Protein 6WHG (pdb70)

Foldseek 3Di:
DPDADDQVLLVQLLVLVLVLLCVQQVDLPHCDVVSLVSLLPSSDADPVDPPRSLNRVLCSLVSLLVSLVVLVVVCVVPVVCNSSSVSSSLVSLLSSLVVLQVVVVVPLCSSQFRNAQAFDWHCPDVDIDDRDGNLRSCLVVVSLSNLPHPSNVVSLVCQQQVQWAQDPVDRRTTHGDALLPLDPVSCLGNPNVLVVVLLVLVVLLVLLVCPLVVDDDLAQDDCDLSNVLNLVVLVVVLVVLVVCCVVVPPVCPDPLSVLSNVLSVLLVVLVVLSVCLVVHVPNSVSPVVSSVSSVVNNVSSVVNNLVSCCVPLVSVLVVLLVVLLVVLCVVLVVVLVVLLVVLLVVVQCLCCVVPDNDCNVVSNVQSVCLLVVPHDCPSVPPGDPVRSVVSVVVSSCCRVVNRVVVSVVSSVVSNVVCVVVSVSSSSSVSSVSSVVSNVDVSNVVVCCVSCPVVSVVVVVVSNVLSVQQVVQVVPVHDSPFADDCDDVDLQGHCPSPVVSVVSSVVSCVVVVCVCVVPVVNDD/DPDADDQVLLVQLLVLVLVLLCVQQVDLPHCDVVSLVSLLPSSDADPVDPPRSLNRVLCSLVSLLVSLVVLVVVCVVPVVCNSSSVSSSLVSLLSSLVVLQVVVVVPLCSSQFRNAQAFDWHCPDVDIDDRDGNLRSCLVVQSLSNLPHPSNVVSLVCQQQVQWAQDPVDRRTTHGDALLPLDPVSCLGNPNVLVVVLLVLVVLLVLLVCPLVVDDDLAQDPCDLSNVLNLVVLVVVLVVLVVCCVVVPPVCPDPLSVLSNVLSVLLVVLVVLSVCLVVHVPNSVSPVVSSVSSVVNNVSSVVNNLVSCCVPLVSVLVVLLVVLLVVLCVVLVVVLVVLLVVLLVVVQCLCCVVPDNDCNVVSNVQSVCLLVVPHDCPSVPPGDPVRSVVSVVVSSCCRVVNRVVVSVVSSVVSNVVCVVVSVSSSSSVSSVSSVVSNVDVSNVVVCCVSCPVVSVVVVVVSNVLSVQQVVQVVPVHDSPFADDCDDVDLQGHCPSPVVSVVSSVVSCVVVVCVCVVPVVNDD/DPDADDQVLLVQLLVLVLVLLCVQQVDLPHCDVVSLVSLLPSSDADPVDPPRSLNRVLCSLVSLLVSLVVLVVVCVVPVVCNSSSVSSSLVSLLSSLVVLQVVVVVPLCSSQFRNAQAFDWHCPDVDIDDRDGNLRSCLVVVSLSNLPHPSNVVSLVCQQQVQWAQDPVDRRTTHGDALLPLDPVSCLGNPNVLVVVLLVLVVLLVLLVCPLVVDDDLAQDPCDLSNVLNLVVLVVVLVVLVVCCVVVPPVCPDPLSVLSNVLSVLLVVLVVLSVCLVVHVPNSVSPVVSSVSSVVNNVSSVVNNLVSCCVPLVSVLVVLLVVLLVVLCVVLVVVLVVLLVVLLVVVQCLCCVVPDNDCNVVSNVQSVCLLVVPHDCPSVPPGDPVRSVVSVVVSSCCRVVNRVVVSVVSSVVSNVVCVVVSVSSSSSVSSVSSVVSNVDVSNVVVCCVSCPVVSVVVVVVSNVLSVQQVVQVVPVHDSPFADDCDDVDLQGHCPSPVVSVVSSVVSCVVVVCVCVVPVVNDD/DPDADDQVLLVQLLVLVLVLLCVQQVDLPHCDVVSLVSLLPSSDADPVDPPRSLNRVLCSLVSLLVSLVVLVVVCVVPVVCNSSSVSSSLVSLLSSLVVLQVVVVVPLCSSQFRNAQAFDWHCPDVDIDDRDGNLRSCLVVQSLSNLPHPSNVVSLVCQQQVQWAQDPVDRRTTHGDALLPLDPVSCLGNPNVLVVVLLVLVVLLVLLVCPLVVDDDLAQDPCDLSNVLNLVVLVVVLVVLVVCCVVVPPVCPDPLSVLSNVLSVLLVVLVVLSVCLVVHVPNSVSPVVSSVSSVVNNVSSVVNNLVSCCVPLVSVLVVLLVVLLVVLCVVLVVVLVVLLVVLLVVVQCLCCVVPDNDCNVVSNVQSVCLLVVPHDCPSVPPGDPVRSVVSVVVSSCCRVVNRVVVSVVSSVVSNVVCVVVSVSSSSSVSSVSSVVSNVDVSNVVVCCVSCPVVSVVVVVVSNVLSVQQVVQVVPVHDSPFADDCDDVDLQGHCPSPVVSVVSSVVSCVVVVCVCVVPVVNDD

Organism: Saccharomyces cerevisiae (strain ATCC 204508 / S288c) (NCBI:txid559292)

GO terms:
  GO:1990816 vacuole-mitochondrion membrane contact site (C, IDA)
  GO:0005227 calcium-activated cation channel activity (F, IDA)
  GO:0005244 voltage-gated monoatomic ion channel activity (F, IDA)
  GO:0005262 calcium channel activity (F, IDA)
  GO:0005267 potassium channel activity (F, IDA)
  GO:0005272 sodium channel activity (F, IDA)
  GO:0000324 fungal-type vacuole (C, IDA)
  GO:0000329 fungal-type vacuole membrane (C, IDA)
  GO:0030003 intracellular monoatomic cation homeostasis (P, IDA)
  GO:0000329 fungal-type vacuole membrane (C, HDA)
  GO:0030003 intracellular monoatomic cation homeostasis (P, IMP)
  GO:0097553 calcium ion transmembrane import into cytosol (P, IMP)
  GO:0005774 vacuolar membrane (C, EXP)

Solvent-accessible surface area: 93529 Å² total; per-residue (Å²): 25,200,125,39,9,36,30,16,3,1,1,71,0,0,18,28,0,22,137,16,1,30,123,32,2,69,98,95,145,117,36,44,93,136,3,2,136,75,0,25,74,10,1,1,7,70,114,201,72,150,67,14,29,40,26,0,18,1,0,1,0,1,0,0,0,4,0,0,39,0,0,49,62,11,16,104,42,57,62,53,45,20,145,28,26,88,27,24,21,85,12,0,14,75,0,0,58,62,0,0,56,77,2,32,114,138,70,10,64,18,0,0,20,16,0,0,0,27,19,2,49,1,8,21,52,64,128,79,46,127,57,49,0,0,0,21,3,0,8,105,50,89,1,43,32,0,1,10,0,24,0,0,36,43,0,12,56,4,1,44,59,2,14,2,58,53,28,79,167,59,69,22,32,0,91,62,38,128,18,18,135,139,84,95,100,37,48,147,5,6,32,4,53,8,72,48,73,18,36,58,3,88,52,0,12,27,16,0,34,106,4,0,50,25,5,116,29,116,165,45,50,110,73,97,118,69,10,37,19,0,11,54,12,2,46,38,46,13,106,70,16,72,74,90,58,191,195,94,46,200,82,14,102,49,134,44,17,82,34,7,25,53,0,4,89,32,0,24,121,0,61,27,45,0,47,74,2,63,106,124,234,56,28,81,76,58,0,57,51,0,1,25,26,0,0,18,0,0,12,49,2,49,14,3,10,12,28,29,28,12,31,95,101,93,11,0,30,0,19,9,1,30,119,52,0,65,125,32,2,88,18,0,43,65,5,3,112,16,21,34,81,0,10,18,20,0,0,34,0,2,0,0,0,49,3,145,129,106,41,46,49,65,0,74,34,13,1,68,22,0,4,17,40,52,4,45,48,110,57,0,109,151,26,8,113,62,30,0,26,112,8,0,57,26,0,2,52,50,0,21,2,21,5,28,12,0,0,9,0,0,0,1,1,2,4,34,86,2,40,103,71,6,67,57,37,14,18,2,34,34,0,86,23,5,9,151,41,17,180,119,85,60,23,64,65,20,37,67,82,38,19,52,81,58,65,130,96,13,48,68,81,30,69,121,28,12,94,56,5,104,4,0,90,105,75,223,68,60,10,16,50,7,48,132,52,18,11,35,62,25,62,12,1,24,48,56,57,107,142,2,48,36,59,16,62,67,9,85,139,59,4,153,61,56,23,84,138,98,115,14,2,87,174,25,201,126,40,9,36,30,18,4,1,0,71,0,0,18,28,0,21,139,16,1,29,124,33,2,68,98,94,145,113,36,44,93,137,3,2,137,76,0,25,76,12,1,1,7,69,113,200,72,147,68,12,28,42,27,1,18,2,0,0,0,1,0,0,0,4,0,0,40,0,1,46,62,13,16,104,44,58,60,53,45,19,143,28,26,86,26,25,22,86,10,0,15,78,0,0,57,61,0,0,58,77,3,31,115,138,69,10,63,18,0,0,21,17,0,0,0,26,20,2,49,1,7,21,51,65,126,79,46,130,59,47,0,0,0,21,4,0,8,105,52,88,1,42,33,0,1,10,0,24,0,0,37,46,0,11,56,4,0,43,60,2,12,2,58,51,28,79,166,61,68,22,31,0,92,62,36,127,19,18,134,139,84,98,101,34,49,147,5,7,34,4,53,8,76,49,74,20,36,58,2,91,54,0,13,28,17,0,34,103,3,0,48,25,3,119,29,115,165,46,52,108,75,94,118,67,10,35,20,0,11,53,13,2,46,37,48,12,106,69,17,73,77,89,59,191,197,95,48,199,82,13,104,50,135,45,17,82,34,8,25,51,0,4,86,34,0,26,120,0,61,28,46,0,47,76,2,65,106,124,232,55,27,80,76,58,0,58,51,0,1,25,25,0,0,16,0,0,13,51,1,48,14,3,8,10,28,31,29,12,31,92,99,93,11,0,30,0,19,8,2,30,119,50,0,64,126,30,1,88,18,0,41,66,7,3,112,16,22,34,81,0,10,20,21,0,0,35,0,2,0,0,0,48,4,145,126,108,41,47,49,67,0,71,32,13,1,70,20,0,5,17,41,53,3,44,47,107,58,0,108,149,28,8,114,60,33,0,26,112,8,0,57,27,0,2,49,52,0,22,2,20,5,29,11,0,0,10,0,0,0,1,1,2,4,35,87,2,41,104,72,5,66,55,39,15,18,3,35,35,0,88,23,4,10,153,41,19,182,117,86,59,24,63,63,21,37,65,84,36,18,52,80,57,67,132,96,12,47,68,80,29,70,123,27,12,95,56,5,104,4,0,92,106,75,225,67,61,10,16,50,8,47,132,52,19,12,37,62,27,61,11,2,23,48,59,57,108,141,1,48,36,62,17,62,66,8,86,138,60,4,153,59,56,24,85,139,100,116,17,2,90,176,24,197,126,38,10,35,29,17,3,1,1,71,0,0,18,27,0,22,138,16,1,30,123,32,2,67,99,93,147,114,35,44,92,135,2,2,137,76,0,25,74,10,1,1,7,68,113,202,71,148,67,13,30,43,25,1,18,1,0,1,0,1,0,0,0,3,0,0,40,0,0,48,60,12,15,105,43,58,60,52,46,19,142,28,26,87,26,25,22,85,11,0,14,76,1,0,56,60,0,0,57,76,3,31,115,140,70,10,63,18,0,0,21,17,0,0,0,25,20,3,50,1,7,21,50,62,126,79,47,128,59,46,0,0,0,20,4,0,8,103,51,90,1,41,34,0,1,10,0,25,0,0,36,46,0,11,56,4,0,42,61,2,12,2,57,52,29,79,168,60,69,23,32,0,92,61,36,125,19,18,134,137,83,96,100,35,50,147,6,7,34,4,53,8,75,48,72,18,35,58,2,89,54,0,13,27,16,0,35,106,4,0,50,25,4,116,31,116,166,45,52,109,75,97,118,68,10,37,20,0,12,55,13,2,46,39,45,13,107,70,17,74,75,90,59,192,195,95,46,199,82,13,102,48,132,44,17,82,33,8,25,53,0,3,87,35,0,25,119,0,60,27,46,0,47,74,2,63,106,123,235,57,27,82,77,56,0,55,52,0,0,25,25,0,0,16,0,0,13,52,2,51,15,3,10,11,28,30,29,12,31,94,100,94,11,0,30,0,20,8,1,29,117,51,0,64,125,32,2,86,18,0,42,66,7,2,112,15,21,34,80,1,9,19,20,0,0,34,0,2,0,0,0,51,3,145,125,109,41,47,48,68,0,72,33,13,1,70,20,0,5,17,39,50,4,44,46,106,58,0,106,150,28,7,113,59,32,0,27,112,9,0,58,27,0,2,50,52,0,21,2,20,5,28,11,0,0,10,0,0,0,1,1,2,4,35,87,2,41,103,70,4,66,57,37,15,18,2,32,34,0,88,25,4,10,152,40,18,178,119,86,59,24,64,64,21,36,65,83,37,18,51,80,58,66,130,95,11,48,68,80,29,68,122,27,10,95,56,4,103,4,0,89,107,76,225,69,60,11,16,51,8,47,132,53,18,12,37,62,26,64,12,2,23,48,56,57,109,144,2,49,36,62,17,62,66,9,85,138,59,4,151,60,55,24,83,139,98,115,16,2,89,176,25,199,126,40,10,34,29,16,3,1,1,72,0,0,17,27,0,23,136,15,2,30,122,32,2,68,100,96,144,116,36,44,91,135,4,2,135,76,0,26,73,10,1,1,6,70,114,203,71,147,66,13,30,39,25,1,18,1,0,1,0,1,0,0,0,3,0,0,38,0,1,48,62,12,16,103,44,59,61,52,45,20,143,28,26,88,26,25,20,85,11,0,14,78,0,0,57,61,0,0,57,77,2,32,115,139,70,10,64,18,0,0,20,17,0,0,0,26,20,3,49,1,7,21,51,62,126,79,46,127,58,47,0,0,0,22,3,0,8,104,51,92,2,42,33,0,1,9,0,24,0,0,36,45,0,12,58,4,1,43,60,1,12,2,58,51,29,80,168,58,67,22,32,0,91,62,36,128,19,18,135,138,84,96,102,34,49,145,5,6,32,4,54,8,75,48,74,19,36,57,2,90,54,0,12,27,16,0,35,106,4,0,47,26,4,118,28,114,164,45,52,111,73,96,120,68,10,38,21,0,12,54,12,2,47,39,47,13,108,71,18,74,77,90,59,190,197,93,45,198,83,13,104,49,130,43,16,82,34,8,26,53,0,3,88,35,0,26,119,0,62,28,47,0,47,75,2,64,106,123,230,55,29,81,76,57,0,58,51,0,1,25,24,0,0,16,0,0,12,49,1,49,15,3,10,11,27,29,28,12,32,94,101,93,11,0,30,0,19,9,1,30,118,51,0,66,124,31,2,86,17,0,42,66,6,2,113,15,20,34,81,0,9,18,20,0,0,34,0,2,0,0,0,50,4,146,128,109,41,47,48,67,0,73,34,14,1,69,21,0,4,16,40,52,4,44,45,108,57,0,106,150,27,9,113,62,33,0,27,113,8,0,58,26,0,3,49,51,0,21,2,20,5,28,12,0,0,10,0,0,0,2,1,3,4,35,88,2,41,104,70,4,67,57,38,15,17,3,34,35,0,88,23,5,10,150,40,19,182,120,86,59,23,64,64,20,37,66,83,37,18,51,79,58,67,130,95,13,47,68,80,28,68,122,26,10,94,56,4,104,3,0,90,103,73,224,69,61,11,16,51,8,48,132,52,18,12,36,61,25,62,12,1,23,48,57,57,108,144,2,49,36,58,16,62,67,8,84,139,59,4,154,60,58,22,85,139,100,115,15,2,89,177

Secondary structure (DSSP, 8-state):
--SPPPHHHHHHHHHHHHHHHHHH--S-----HHHHHHHHHTT---TT-SSSHHHHHTTHHHHHHHHHHHHHHHHHH-STTHHHHHHHHHHHHHHHHHHHHHHHHH-HHIIIIIIII--B---SSSSPPP-B-HHHHHHHTT-HHHHTSHHHHHHHHHHHTTSB---SS-TT---B-------SGGGGSHHHHHHHHHHHHHHHHHHHHTTTT---SSS-----HHHHHHHHHHHHHHHHHHHHHHHS-SS---HHHHHHHHHHHHHHHHHHHHHHHH----HHHHHHHHHHHHHTTHHHHHHGGGGGGTTSHHHHHHHHHHHHHHHHHHHHHHHHHHHHHHHHHHHHHHHHHSSS--SHHHHHHHHHHGGGT---TTTTTTT-SSHHHHHHHHHHIIIIIIIHHHHHHHHHHHHHHHHHTHHHHHHHHHHHHHHHTT--HHHHHHHHHHHHHHHHHHHHHHHHHHHHHHHHHHTT--SSS-SS--SS-SS-S----HHHHHHHHHHHHHHHHHHTTSTTS--/--SPPPHHHHHHHHHHHHHHHHHH--S-----HHHHHHHHHTT---TT-SSSHHHHHTTHHHHHHHHHHHHHHHHHH-STTHHHHHHHHHHHHHHHHHHHHHHHHH-HHIIIIIIII--B---SSSSPPP-B-HHHHHHHTT-HHHHTSHHHHHHHHHHHTTSB---SS-TT---B-------SGGGGSHHHHHHHHHHHHHHHHHHHHTTTT---SSS-----HHHHHHHHHHHHHHHHHHHHHHHS-SS---HHHHHHHHHHHHHHHHHHHHHHHH----HHHHHHHHHHHHHTTHHHHHHGGGGGGTTSHHHHHHHHHHHHHHHHHHHHHHHHHHHHHHHHHHHHHHHHHSSS--SHHHHHHHHHHGGGT---TTTTTTT-SSHHHHHHHHHHIIIIIIIHHHHHHHHHHHHHHHHHTHHHHHHHHHHHHHHHTT--HHHHHHHHHHHHHHHHHHHHHHHHHHHHHHHHHHTT--SSS-SS--SS-SS-S----HHHHHHHHHHHHHHHHHHTTSTTS--/--SPPPHHHHHHHHHHHHHHHHHH--S-----HHHHHHHHHTT---TT-SSSHHHHHTTHHHHHHHHHHHHHHHHHH-STTHHHHHHHHHHHHHHHHHHHHHHHHH-HHIIIIIIII--B---SSSSPPP-B-HHHHHHHTT-HHHHTSHHHHHHHHHHHTTSB---SS-TT---B-------SGGGGSHHHHHHHHHHHHHHHHHHHHTTTT---SSS-----HHHHHHHHHHHHHHHHHHHHHHHS-SS---HHHHHHHHHHHHHHHHHHHHHHHH----HHHHHHHHHHHHHTTHHHHHHGGGGGGTTSHHHHHHHHHHHHHHHHHHHHHHHHHHHHHHHHHHHHHHHHHSSS--SHHHHHHHHHHGGGT---TTTTTTT-SSHHHHHHHHHHIIIIIIIHHHHHHHHHHHHHHHHHTHHHHHHHHHHHHHHHTT--HHHHHHHHHHHHHHHHHHHHHHHHHHHHHHHHHHTT--SSS-SS--SS-SS-S----HHHHHHHHHHHHHHHHHHTTSTTS--/--SPPPHHHHHHHHHHHHHHHHHH--S-----HHHHHHHHHTT---TT-SSSHHHHHTTHHHHHHHHHHHHHHHHHH-STTHHHHHHHHHHHHHHHHHHHHHHHHH-HHIIIIIIII--B---SSSSPPP-B-HHHHHHHTT-HHHHTSHHHHHHHHHHHTTSB---SS-TT---B-------SGGGGSHHHHHHHHHHHHHHHHHHHHTTTT---SSS-----HHHHHHHHHHHHHHHHHHHHHHHS-SS---HHHHHHHHHHHHHHHHHHHHHHHH----HHHHHHHHHHHHHTTHHHHHHGGGGGGTTSHHHHHHHHHHHHHHHHHHHHHHHHHHHHHHHHHHHHHHHHHSSS--SHHHHHHHHHHGGGT---TTTTTTT-SSHHHHHHHHHHIIIIIIIHHHHHHHHHHHHHHHHHTHHHHHHHHHHHHHHHTT--HHHHHHHHHHHHHHHHHHHHHHHHHHHHHHHHHHTT--SSS-SS--SS-SS-S----HHHHHHHHHHHHHHHHHHTTSTTS--

B-factor: mean 36.44, std 14.17, range [9.83, 71.7]

Sequence (2092 aa):
GFEAPTPRQILRVTLNLKYLIDKVVPIVYILSPKVVKLAYEACGGNPKDKANKRKYQSVIIFSLLKVCEWYSILATMEVHNAKLYETRNLASQQLCKLLIEREETRDLQFLFMQLLLRRYVINENDEDQEPLNALELATDMHCTTVIGSSGFQRCLKWIWRGWIVQNGLDPTTFIKDDSLAFNPVRLKAPVYQNYLQMIFSFLFLGLYTLVVNGKDSERVQSFDLLESIFYVFNTGFILDELTKLYYIGYAHLSFWNLFNDTTYLIITFAMGFRAMSVTPYSSEDWDKISYRVLSCAAPFVWSRLLLYLESQRFIGIMLVILKHMMKESIVFFFLLFLIMIGFTQGFLGLDSADGKRDITGPILGNLTITVLGLGSFDVFEEFAPPYAAILYYGYYFIVSVILLNILIALYSTAYQKVIDNADDEYMALMSQKTLRYIRKDLSYTVMTIVYSPFLLLISVKETREARRIKYNRMKRLNDDANEYDTPWDLTDGYLDDNRNSGMRATQLKNSRSLKLQRTAEQEGFEAPTPRQILRVTLNLKYLIDKVVPIVYILSPKVVKLAYEACGGNPKDKANKRKYQSVIIFSLLKVCEWYSILATMEVHNAKLYETRNLASQQLCKLLIEREETRDLQFLFMQLLLRRYVINENDEDQEPLNALELATDMHCTTVIGSSGFQRCLKWIWRGWIVQNGLDPTTFIKDDSLAFNPVRLKAPVYQNYLQMIFSFLFLGLYTLVVNGKDSERVQSFDLLESIFYVFNTGFILDELTKLYYIGYAHLSFWNLFNDTTYLIITFAMGFRAMSVTPYSSEDWDKISYRVLSCAAPFVWSRLLLYLESQRFIGIMLVILKHMMKESIVFFFLLFLIMIGFTQGFLGLDSADGKRDITGPILGNLTITVLGLGSFDVFEEFAPPYAAILYYGYYFIVSVILLNILIALYSTAYQKVIDNADDEYMALMSQKTLRYIRKDLSYTVMTIVYSPFLLLISVKETREARRIKYNRMKRLNDDANEYDTPWDLTDGYLDDNRNSGMRATQLKNSRSLKLQRTAEQEGFEAPTPRQILRVTLNLKYLIDKVVPIVYILSPKVVKLAYEACGGNPKDKANKRKYQSVIIFSLLKVCEWYSILATMEVHNAKLYETRNLASQQLCKLLIEREETRDLQFLFMQLLLRRYVINENDEDQEPLNALELATDMHCTTVIGSSGFQRCLKWIWRGWIVQNGLDPTTFIKDDSLAFNPVRLKAPVYQNYLQMIFSFLFLGLYTLVVNGKDSERVQSFDLLESIFYVFNTGFILDELTKLYYIGYAHLSFWNLFNDTTYLIITFAMGFRAMSVTPYSSEDWDKISYRVLSCAAPFVWSRLLLYLESQRFIGIMLVILKHMMKESIVFFFLLFLIMIGFTQGFLGLDSADGKRDITGPILGNLTITVLGLGSFDVFEEFAPPYAAILYYGYYFIVSVILLNILIALYSTAYQKVIDNADDEYMALMSQKTLRYIRKDLSYTVMTIVYSPFLLLISVKETREARRIKYNRMKRLNDDANEYDTPWDLTDGYLDDNRNSGMRATQLKNSRSLKLQRTAEQEGFEAPTPRQILRVTLNLKYLIDKVVPIVYILSPKVVKLAYEACGGNPKDKANKRKYQSVIIFSLLKVCEWYSILATMEVHNAKLYETRNLASQQLCKLLIEREETRDLQFLFMQLLLRRYVINENDEDQEPLNALELATDMHCTTVIGSSGFQRCLKWIWRGWIVQNGLDPTTFIKDDSLAFNPVRLKAPVYQNYLQMIFSFLFLGLYTLVVNGKDSERVQSFDLLESIFYVFNTGFILDELTKLYYIGYAHLSFWNLFNDTTYLIITFAMGFRAMSVTPYSSEDWDKISYRVLSCAAPFVWSRLLLYLESQRFIGIMLVILKHMMKESIVFFFLLFLIMIGFTQGFLGLDSADGKRDITGPILGNLTITVLGLGSFDVFEEFAPPYAAILYYGYYFIVSVILLNILIALYSTAYQKVIDNADDEYMALMSQKTLRYIRKDLSYTVMTIVYSPFLLLISVKETREARRIKYNRMKRLNDDANEYDTPWDLTDGYLDDNRNSGMRATQLKNSRSLKLQRTAEQE

InterPro domains:
  IPR052971 Transient receptor potential calcium channel [PTHR35859] (88-645)
  IPR056336 Calcium channel YVC1-like, C-terminal transmembrane domain [PF23317] (243-539)
  IPR056337 YVC1, N-terminal linker helical domain [PF23190] (35-225)

Nearest PDB structures (foldseek):
  6whg-assembly1_B  TM=1.002E+00  e=7.139E-68  Saccharomyces cerevisiae
  8sr8-assembly1_A  TM=5.168E-01  e=6.517E-10  Salpingoeca rosetta
  8sre-assembly1_A  TM=5.194E-01  e=8.005E-10  Salpingoeca rosetta
  8srg-assembly1_A  TM=5.261E-01  e=1.258E-09  Salpingoeca rosetta
  8t3l-assembly1_B  TM=7.073E-01  e=7.070E-04  Rattus norvegicus

Radius of gyration: 41.32 Å; Cα contacts (8 Å, |Δi|>4): 2844; chains: 4; bounding box: 108×108×86 Å

Structure (mmCIF, N/CA/C/O backbone):
data_6WHG
#
_entry.id   6WHG
#
_cell.length_a   1.00
_cell.length_b   1.00
_cell.length_c   1.00
_cell.angle_alpha   90.00
_cell.angle_beta   90.00
_cell.angle_gamma   90.00
#
_symmetry.space_group_name_H-M   'P 1'
#
loop_
_entity.id
_entity.type
_entity.pdbx_description
1 polymer 'Calcium channel YVC1'
2 non-polymer 'CALCIUM ION'
3 non-polymer '(2R)-1-(butanoyloxy)-3-{[(R)-hydroxy{[(1S,2S,3S,4S,5S,6R)-2,3,4,6-tetrahydroxy-5-(phosphonooxy)cyclohexyl]oxy}phosphoryl]oxy}propan-2-yl hexadecanoate'
#
loop_
_atom_site.group_PDB
_atom_site.id
_atom_site.type_symbol
_atom_site.label_atom_id
_atom_site.label_alt_id
_atom_site.label_comp_id
_atom_site.label_asym_id
_atom_site.label_entity_id
_atom_site.label_seq_id
_atom_site.pdbx_PDB_ins_code
_atom_site.Cartn_x
_atom_site.Cartn_y
_atom_site.Cartn_z
_atom_site.occupancy
_atom_site.B_iso_or_equiv
_atom_site.auth_seq_id
_atom_site.auth_comp_id
_atom_site.auth_asym_id
_atom_site.auth_atom_id
_atom_site.pdbx_PDB_model_num
ATOM 1 N N . GLY A 1 26 ? 106.72400 103.63200 110.58500 1.000 48.47163 26 GLY A N 1
ATOM 2 C CA . GLY A 1 26 ? 107.41000 102.49400 111.16300 1.000 48.47163 26 GLY A CA 1
ATOM 3 C C . GLY A 1 26 ? 106.56400 101.76600 112.18600 1.000 48.47163 26 GLY A C 1
ATOM 4 O O . GLY A 1 26 ? 105.91500 102.38500 113.02700 1.000 48.47163 26 GLY A O 1
ATOM 5 N N . PHE A 1 27 ? 106.55200 100.43900 112.10200 1.000 53.44874 27 PHE A N 1
ATOM 6 C CA . PHE A 1 27 ? 105.78700 99.61600 113.02600 1.000 53.44874 27 PHE A CA 1
ATOM 7 C C . PHE A 1 27 ? 106.57700 98.45700 113.60300 1.000 53.44874 27 PHE A C 1
ATOM 8 O O . PHE A 1 27 ? 106.19200 97.94700 114.65800 1.000 53.44874 27 PHE A O 1
ATOM 16 N N . GLU A 1 28 ? 107.66400 98.03300 112.96800 1.000 51.99300 28 GLU A N 1
ATOM 17 C CA . GLU A 1 28 ? 108.50900 96.96900 113.48200 1.000 51.99300 28 GLU A CA 1
ATOM 18 C C . GLU A 1 28 ? 109.93200 97.50000 113.58100 1.000 51.99300 28 GLU A C 1
ATOM 19 O O . GLU A 1 28 ? 110.36600 98.29100 112.73700 1.000 51.99300 28 GLU A O 1
ATOM 25 N N . ALA A 1 29 ? 110.65600 97.07100 114.60600 1.000 43.84399 29 ALA A N 1
ATOM 26 C CA . ALA A 1 29 ? 111.98400 97.61200 114.85600 1.000 43.84399 29 ALA A CA 1
ATOM 27 C C . ALA A 1 29 ? 113.03100 96.76400 114.14800 1.000 43.84399 29 ALA A C 1
ATOM 28 O O . ALA A 1 29 ? 112.86400 95.54700 114.03800 1.000 43.84399 29 ALA A O 1
ATOM 30 N N . PRO A 1 30 ? 114.09400 97.36500 113.61700 1.000 43.59921 30 PRO A N 1
ATOM 31 C CA . PRO A 1 30 ? 115.18900 96.56700 113.06000 1.000 43.59921 30 PRO A CA 1
ATOM 32 C C . PRO A 1 30 ? 115.94900 95.81800 114.14600 1.000 43.59921 30 PRO A C 1
ATOM 33 O O . PRO A 1 30 ? 115.79100 96.04900 115.34700 1.000 43.59921 30 PRO A O 1
ATOM 37 N N . THR A 1 31 ? 116.81200 94.92100 113.70200 1.000 42.71515 31 THR A N 1
ATOM 38 C CA . THR A 1 31 ? 117.53500 94.07400 114.62900 1.000 42.71515 31 THR A CA 1
ATOM 39 C C . THR A 1 31 ? 118.70800 94.89100 115.18200 1.000 42.71515 31 THR A C 1
ATOM 40 O O . THR A 1 31 ? 119.03100 95.94500 114.62700 1.000 42.71515 31 THR A O 1
ATOM 44 N N . PRO A 1 32 ? 119.29700 94.48700 116.32200 1.000 39.56670 32 PRO A N 1
ATOM 45 C CA . PRO A 1 32 ? 120.43600 95.24700 116.86800 1.000 39.56670 32 PRO A CA 1
ATOM 46 C C . PRO A 1 32 ? 121.66100 95.35700 115.97400 1.000 39.56670 32 PRO A C 1
ATOM 47 O O . PRO A 1 32 ? 122.35200 96.37800 116.05000 1.000 39.56670 32 PRO A O 1
ATOM 51 N N . ARG A 1 33 ? 121.96400 94.36400 115.14100 1.000 44.43067 33 ARG A N 1
ATOM 52 C CA . ARG A 1 33 ? 123.11800 94.51400 114.26000 1.000 44.43067 33 ARG A CA 1
ATOM 53 C C . ARG A 1 33 ? 122.84700 95.48900 113.11800 1.000 44.43067 33 ARG A C 1
ATOM 54 O O . ARG A 1 33 ? 123.77700 96.15900 112.65500 1.000 44.43067 33 ARG A O 1
ATOM 62 N N . GLN A 1 34 ? 121.59600 95.59100 112.65300 1.000 41.36437 34 GLN A N 1
ATOM 63 C CA . GLN A 1 34 ? 121.25600 96.63100 111.68200 1.000 41.36437 34 GLN A CA 1
ATOM 64 C C . GLN A 1 34 ? 121.37000 98.02500 112.28000 1.000 41.36437 34 GLN A C 1
ATOM 65 O O . GLN A 1 34 ? 121.84700 98.94500 111.61100 1.000 41.36437 34 GLN A O 1
ATOM 71 N N . ILE A 1 35 ? 120.92900 98.20100 113.52900 1.000 35.01006 35 ILE A N 1
ATOM 72 C CA . ILE A 1 35 ? 121.07000 99.48300 114.21800 1.000 35.01006 35 ILE A CA 1
ATOM 73 C C . ILE A 1 35 ? 122.54300 99.79700 114.46800 1.000 35.01006 35 ILE A C 1
ATOM 74 O O . ILE A 1 35 ? 122.96800 100.95600 114.36100 1.000 35.01006 35 ILE A O 1
ATOM 79 N N . LEU A 1 36 ? 123.35000 98.76300 114.72500 1.000 34.51858 36 LEU A N 1
ATOM 80 C CA . LEU A 1 36 ? 124.80100 98.90800 114.80000 1.000 34.51858 36 LEU A CA 1
ATOM 81 C C . LEU A 1 36 ? 125.40000 99.36700 113.47300 1.000 34.51858 36 LEU A C 1
ATOM 82 O O . LEU A 1 36 ? 126.30400 100.20600 113.45800 1.000 34.51858 36 LEU A O 1
ATOM 87 N N . ARG A 1 37 ? 124.91000 98.83400 112.35300 1.000 34.86588 37 ARG A N 1
ATOM 88 C CA . ARG A 1 37 ? 125.39100 99.28100 111.04500 1.000 34.86588 37 ARG A CA 1
ATOM 89 C C . ARG A 1 37 ? 124.96200 100.71600 110.73700 1.000 34.86588 37 ARG A C 1
ATOM 90 O O . ARG A 1 37 ? 125.73100 101.47300 110.13600 1.000 34.86588 37 ARG A O 1
ATOM 98 N N . VAL A 1 38 ? 123.74000 101.09800 111.12400 1.000 32.41041 38 VAL A N 1
ATOM 99 C CA . VAL A 1 38 ? 123.28500 102.48200 110.95800 1.000 32.41041 38 VAL A CA 1
ATOM 100 C C . VAL A 1 38 ? 124.14800 103.43300 111.78400 1.000 32.41041 38 VAL A C 1
ATOM 101 O O . VAL A 1 38 ? 124.55900 104.50200 111.30800 1.000 32.41041 38 VAL A O 1
ATOM 105 N N . THR A 1 39 ? 124.49300 103.01300 113.00500 1.000 28.77102 39 THR A N 1
ATOM 106 C CA . THR A 1 39 ? 125.38400 103.77700 113.87100 1.000 28.77102 39 THR A CA 1
ATOM 107 C C . THR A 1 39 ? 126.78600 103.89100 113.28200 1.000 28.77102 39 THR A C 1
ATOM 108 O O . THR A 1 39 ? 127.41800 104.94800 113.37300 1.000 28.77102 39 THR A O 1
ATOM 112 N N . LEU A 1 40 ? 127.28200 102.81700 112.66100 1.000 30.55883 40 LEU A N 1
ATOM 113 C CA . LEU A 1 40 ? 128.60100 102.86700 112.03700 1.000 30.55883 40 LEU A CA 1
ATOM 114 C C . LEU A 1 40 ? 128.61700 103.73500 110.79100 1.000 30.55883 40 LEU A C 1
ATOM 115 O O . LEU A 1 40 ? 129.61200 104.41900 110.53000 1.000 30.55883 40 LEU A O 1
ATOM 120 N N . ASN A 1 41 ? 127.54200 103.69600 110.00000 1.000 31.89193 41 ASN A N 1
ATOM 121 C CA . ASN A 1 41 ? 127.44100 104.55900 108.82900 1.000 31.89193 41 ASN A CA 1
ATOM 122 C C . ASN A 1 41 ? 127.38700 106.02400 109.22900 1.000 31.89193 41 ASN A C 1
ATOM 123 O O . ASN A 1 41 ? 128.01400 106.86800 108.58600 1.000 31.89193 41 ASN A O 1
ATOM 128 N N . LEU A 1 42 ? 126.67800 106.33800 110.31600 1.000 29.81973 42 LEU A N 1
ATOM 129 C CA . LEU A 1 42 ? 126.63300 107.72200 110.77900 1.000 29.81973 42 LEU A CA 1
ATOM 130 C C . LEU A 1 42 ? 127.94500 108.16300 111.41000 1.000 29.81973 42 LEU A C 1
ATOM 131 O O . LEU A 1 42 ? 128.33100 109.32800 111.27200 1.000 29.81973 42 LEU A O 1
ATOM 136 N N . LYS A 1 43 ? 128.62900 107.26200 112.12100 1.000 30.61772 43 LYS A N 1
ATOM 137 C CA . LYS A 1 43 ? 129.94800 107.57900 112.65800 1.000 30.61772 43 LYS A CA 1
ATOM 138 C C . LYS A 1 43 ? 130.95400 107.82000 111.54400 1.000 30.61772 43 LYS A C 1
ATOM 139 O O . LYS A 1 43 ? 131.75100 108.76100 111.61600 1.000 30.61772 43 LYS A O 1
ATOM 145 N N . TYR A 1 44 ? 130.91200 106.98800 110.49800 1.000 34.76067 44 TYR A N 1
ATOM 146 C CA . TYR A 1 44 ? 131.74500 107.18500 109.31700 1.000 34.76067 44 TYR A CA 1
ATOM 147 C C . TYR A 1 44 ? 131.41900 108.49500 108.61000 1.000 34.76067 44 TYR A C 1
ATOM 148 O O . TYR A 1 44 ? 132.32800 109.20400 108.16400 1.000 34.76067 44 TYR A O 1
ATOM 157 N N . LEU A 1 45 ? 130.12700 108.81700 108.49100 1.000 33.07180 45 LEU A N 1
ATOM 158 C CA . LEU A 1 45 ? 129.69400 110.06300 107.86800 1.000 33.07180 45 LEU A CA 1
ATOM 159 C C . LEU A 1 45 ? 130.15600 111.28200 108.65800 1.000 33.07180 45 LEU A C 1
ATOM 160 O O . LEU A 1 45 ? 130.56800 112.28400 108.07200 1.000 33.07180 45 LEU A O 1
ATOM 165 N N . ILE A 1 46 ? 130.11000 111.21100 109.98800 1.000 32.73114 46 ILE A N 1
ATOM 166 C CA . ILE A 1 46 ? 130.56100 112.33200 110.80700 1.000 32.73114 46 ILE A CA 1
ATOM 167 C C . ILE A 1 46 ? 132.08400 112.44200 110.77100 1.000 32.73114 46 ILE A C 1
ATOM 168 O O . ILE A 1 46 ? 132.63000 113.55400 110.74600 1.000 32.73114 46 ILE A O 1
ATOM 173 N N . ASP A 1 47 ? 132.79200 111.30800 110.69700 1.000 35.07103 47 ASP A N 1
ATOM 174 C CA . ASP A 1 47 ? 134.24400 111.33600 110.53500 1.000 35.07103 47 ASP A CA 1
ATOM 175 C C . ASP A 1 47 ? 134.66600 111.90800 109.18500 1.000 35.07103 47 ASP A C 1
ATOM 176 O O . ASP A 1 47 ? 135.70400 112.56800 109.09300 1.000 35.07103 47 ASP A O 1
ATOM 181 N N . LYS A 1 48 ? 133.88800 111.66300 108.13500 1.000 38.68600 48 LYS A N 1
ATOM 182 C CA . LYS A 1 48 ? 134.21300 112.25000 106.84100 1.000 38.68600 48 LYS A CA 1
ATOM 183 C C . LYS A 1 48 ? 133.82500 113.72300 106.75400 1.000 38.68600 48 LYS A C 1
ATOM 184 O O . LYS A 1 48 ? 134.57800 114.52800 106.19600 1.000 38.68600 48 LYS A O 1
ATOM 190 N N . VAL A 1 49 ? 132.66500 114.10300 107.29100 1.000 35.83733 49 VAL A N 1
ATOM 191 C CA . VAL A 1 49 ? 132.22800 115.48700 107.15700 1.000 35.83733 49 VAL A CA 1
ATOM 192 C C . VAL A 1 49 ? 132.91000 116.38200 108.19300 1.000 35.83733 49 VAL A C 1
ATOM 193 O O . VAL A 1 49 ? 133.22200 117.54600 107.90900 1.000 35.83733 49 VAL A O 1
ATOM 197 N N . VAL A 1 50 ? 133.26200 115.84600 109.35900 1.000 36.15618 50 VAL A N 1
ATOM 198 C CA . VAL A 1 50 ? 133.89000 116.65400 110.40900 1.000 36.15618 50 VAL A CA 1
ATOM 199 C C . VAL A 1 50 ? 135.22800 116.01800 110.78100 1.000 36.15618 50 VAL A C 1
ATOM 200 O O . VAL A 1 50 ? 135.31200 115.32600 111.80600 1.000 36.15618 50 VAL A O 1
ATOM 204 N N . PRO A 1 51 ? 136.28400 116.16200 109.97900 1.000 41.79375 51 PRO A N 1
ATOM 205 C CA . PRO A 1 51 ? 137.58000 115.58300 110.35700 1.000 41.79375 51 PRO A CA 1
ATOM 206 C C . PRO A 1 51 ? 138.48300 116.49300 111.17800 1.000 41.79375 51 PRO A C 1
ATOM 207 O O . PRO A 1 51 ? 139.62600 116.10800 111.43700 1.000 41.79375 51 PRO A O 1
ATOM 211 N N . ILE A 1 52 ? 138.01800 117.66800 111.60300 1.000 43.25656 52 ILE A N 1
ATOM 212 C CA . ILE A 1 52 ? 138.87000 118.66700 112.23900 1.000 43.25656 52 ILE A CA 1
ATOM 213 C C . ILE A 1 52 ? 138.08700 119.39500 113.32700 1.000 43.25656 52 ILE A C 1
ATOM 214 O O . ILE A 1 52 ? 136.88600 119.19000 113.50900 1.000 43.25656 52 ILE A O 1
ATOM 219 N N . VAL A 1 53 ? 138.81500 120.22800 114.07900 1.000 42.52487 53 VAL A N 1
ATOM 220 C CA . VAL A 1 53 ? 138.28800 120.94100 115.24100 1.000 42.52487 53 VAL A CA 1
ATOM 221 C C . VAL A 1 53 ? 137.24100 121.98300 114.82900 1.000 42.52487 53 VAL A C 1
ATOM 222 O O . VAL A 1 53 ? 136.30100 122.26600 115.59000 1.000 42.52487 53 VAL A O 1
ATOM 226 N N . TYR A 1 54 ? 137.34500 122.50300 113.60300 1.000 45.61799 54 TYR A N 1
ATOM 227 C CA . TYR A 1 54 ? 136.40800 123.45500 112.97600 1.000 45.61799 54 TYR A CA 1
ATOM 228 C C . TYR A 1 54 ? 136.11800 124.72300 113.78500 1.000 45.61799 54 TYR A C 1
ATOM 229 O O . TYR A 1 54 ? 135.04200 124.86400 114.36600 1.000 45.61799 54 TYR A O 1
ATOM 238 N N . ILE A 1 66 ? 128.97100 123.36900 107.24700 1.000 41.98064 66 ILE A N 1
ATOM 239 C CA . ILE A 1 66 ? 129.42900 122.04000 107.62400 1.000 41.98064 66 ILE A CA 1
ATOM 240 C C . ILE A 1 66 ? 128.29100 121.06600 107.41400 1.000 41.98064 66 ILE A C 1
ATOM 241 O O . ILE A 1 66 ? 128.34700 120.19900 106.54800 1.000 41.98064 66 ILE A O 1
ATOM 246 N N . LEU A 1 67 ? 127.24800 121.22200 108.22700 1.000 40.40021 67 LEU A N 1
ATOM 247 C CA . LEU A 1 67 ? 126.08900 120.33100 108.20000 1.000 40.40021 67 LEU A CA 1
ATOM 248 C C . LEU A 1 67 ? 125.10100 120.80300 107.13100 1.000 40.40021 67 LEU A C 1
ATOM 249 O O . LEU A 1 67 ? 124.00400 121.29000 107.40800 1.000 40.40021 67 LEU A O 1
ATOM 254 N N . SER A 1 68 ? 125.53200 120.63600 105.87900 1.000 45.34079 68 SER A N 1
ATOM 255 C CA . SER A 1 68 ? 124.78900 121.03700 104.69700 1.000 45.34079 68 SER A CA 1
ATOM 256 C C . SER A 1 68 ? 123.55300 120.15000 104.53200 1.000 45.34079 68 SER A C 1
ATOM 257 O O . SER A 1 68 ? 123.47800 119.07900 105.13200 1.000 45.34079 68 SER A O 1
ATOM 260 N N . PRO A 1 69 ? 122.55200 120.57900 103.74800 1.000 46.36313 69 PRO A N 1
ATOM 261 C CA . PRO A 1 69 ? 121.41000 119.68500 103.47100 1.000 46.36313 69 PRO A CA 1
ATOM 262 C C . PRO A 1 69 ? 121.76100 118.41900 102.69900 1.000 46.36313 69 PRO A C 1
ATOM 263 O O . PRO A 1 69 ? 121.01600 117.43400 102.79200 1.000 46.36313 69 PRO A O 1
ATOM 267 N N . LYS A 1 70 ? 122.86600 118.41000 101.95000 1.000 47.40789 70 LYS A N 1
ATOM 268 C CA . LYS A 1 70 ? 123.36100 117.15700 101.39400 1.000 47.40789 70 LYS A CA 1
ATOM 269 C C . LYS A 1 70 ? 123.86300 116.21400 102.48500 1.000 47.40789 70 LYS A C 1
ATOM 270 O O . LYS A 1 70 ? 123.71500 114.99700 102.35300 1.000 47.40789 70 LYS A O 1
ATOM 276 N N . VAL A 1 71 ? 124.42800 116.75100 103.57400 1.000 43.92874 71 VAL A N 1
ATOM 277 C CA . VAL A 1 71 ? 124.83600 115.91800 104.70700 1.000 43.92874 71 VAL A CA 1
ATOM 278 C C . VAL A 1 71 ? 123.61000 115.35000 105.41800 1.000 43.92874 71 VAL A C 1
ATOM 279 O O . VAL A 1 71 ? 123.61700 114.20500 105.88000 1.000 43.92874 71 VAL A O 1
ATOM 283 N N . VAL A 1 72 ? 122.52700 116.12800 105.48100 1.000 42.39840 72 VAL A N 1
ATOM 284 C CA . VAL A 1 72 ? 121.28500 115.66000 106.08900 1.000 42.39840 72 VAL A CA 1
ATOM 285 C C . VAL A 1 72 ? 120.63500 114.58100 105.22600 1.000 42.39840 72 VAL A C 1
ATOM 286 O O . VAL A 1 72 ? 120.09200 113.59100 105.74000 1.000 42.39840 72 VAL A O 1
ATOM 290 N N . LYS A 1 73 ? 120.72400 114.73100 103.90100 1.000 45.56306 73 LYS A N 1
ATOM 291 C CA . LYS A 1 73 ? 120.25900 113.68400 102.99700 1.000 45.56306 73 LYS A CA 1
ATOM 292 C C . LYS A 1 73 ? 121.12400 112.43300 103.09700 1.000 45.56306 73 LYS A C 1
ATOM 293 O O . LYS A 1 73 ? 120.61400 111.31600 102.98200 1.000 45.56306 73 LYS A O 1
ATOM 299 N N . LEU A 1 74 ? 122.43300 112.60700 103.30400 1.000 43.88003 74 LEU A N 1
ATOM 300 C CA . LEU A 1 74 ? 123.33400 111.47400 103.50500 1.000 43.88003 74 LEU A CA 1
ATOM 301 C C . LEU A 1 74 ? 123.02600 110.73400 104.79900 1.000 43.88003 74 LEU A C 1
ATOM 302 O O . LEU A 1 74 ? 123.12500 109.50300 104.85300 1.000 43.88003 74 LEU A O 1
ATOM 307 N N . ALA A 1 75 ? 122.70800 111.48300 105.85900 1.000 40.71314 75 ALA A N 1
ATOM 308 C CA . ALA A 1 75 ? 122.27100 110.89700 107.12200 1.000 40.71314 75 ALA A CA 1
ATOM 309 C C . ALA A 1 75 ? 120.97800 110.11400 106.96100 1.000 40.71314 75 ALA A C 1
ATOM 310 O O . ALA A 1 75 ? 120.81700 109.04500 107.55800 1.000 40.71314 75 ALA A O 1
ATOM 312 N N . TYR A 1 76 ? 120.03500 110.64500 106.17700 1.000 44.15794 76 TYR A N 1
ATOM 313 C CA . TYR A 1 76 ? 118.83400 109.88400 105.84200 1.000 44.15794 76 TYR A CA 1
ATOM 314 C C . TYR A 1 76 ? 119.15100 108.64200 105.01600 1.000 44.15794 76 TYR A C 1
ATOM 315 O O . TYR A 1 76 ? 118.46900 107.62000 105.14600 1.000 44.15794 76 TYR A O 1
ATOM 324 N N . GLU A 1 77 ? 120.17400 108.70900 104.16700 1.000 47.38674 77 GLU A N 1
ATOM 325 C CA . GLU A 1 77 ? 120.54900 107.56800 103.34600 1.000 47.38674 77 GLU A CA 1
ATOM 326 C C . GLU A 1 77 ? 121.45800 106.59600 104.07600 1.000 47.38674 77 GLU A C 1
ATOM 327 O O . GLU A 1 77 ? 121.59400 105.45200 103.63300 1.000 47.38674 77 GLU A O 1
ATOM 333 N N . ALA A 1 78 ? 122.09300 107.03000 105.17100 1.000 40.27237 78 ALA A N 1
ATOM 334 C CA . ALA A 1 78 ? 122.98600 106.16800 105.94300 1.000 40.27237 78 ALA A CA 1
ATOM 335 C C . ALA A 1 78 ? 122.26600 105.01900 106.63600 1.000 40.27237 78 ALA A C 1
ATOM 336 O O . ALA A 1 78 ? 122.92300 104.06400 107.05800 1.000 40.27237 78 ALA A O 1
ATOM 338 N N . CYS A 1 79 ? 120.94500 105.08900 106.77500 1.000 43.28148 79 CYS A N 1
ATOM 339 C CA . CYS A 1 79 ? 120.20900 104.01000 107.41300 1.000 43.28148 79 CYS A CA 1
ATOM 340 C C . CYS A 1 79 ? 119.96100 102.85300 106.46100 1.000 43.28148 79 CYS A C 1
ATOM 341 O O . CYS A 1 79 ? 120.23300 101.69600 106.79200 1.000 43.28148 79 CYS A O 1
ATOM 344 N N . GLY A 1 80 ? 119.45600 103.14500 105.27700 1.000 48.90008 80 GLY A N 1
ATOM 345 C CA . GLY A 1 80 ? 119.22600 102.13400 104.26800 1.000 48.90008 80 GLY A CA 1
ATOM 346 C C . GLY A 1 80 ? 117.74200 101.96900 103.99400 1.000 48.90008 80 GLY A C 1
ATOM 347 O O . GLY A 1 80 ? 116.89300 102.68100 104.53100 1.000 48.90008 80 GLY A O 1
ATOM 348 N N . GLY A 1 81 ? 117.44900 101.00700 103.13700 1.000 55.45658 81 GLY A N 1
ATOM 349 C CA . GLY A 1 81 ? 116.10000 100.77900 102.67000 1.000 55.45658 81 GLY A CA 1
ATOM 350 C C . GLY A 1 81 ? 115.94800 101.19000 101.21800 1.000 55.45658 81 GLY A C 1
ATOM 351 O O . GLY A 1 81 ? 116.76000 101.93100 100.66200 1.000 55.45658 81 GLY A O 1
ATOM 352 N N . ASN A 1 82 ? 114.89500 100.68300 100.59600 1.000 58.93406 82 ASN A N 1
ATOM 353 C CA . ASN A 1 82 ? 114.62300 100.99100 99.19400 1.000 58.93406 82 ASN A CA 1
ATOM 354 C C . ASN A 1 82 ? 114.07700 102.40500 99.06500 1.000 58.93406 82 ASN A C 1
ATOM 355 O O . ASN A 1 82 ? 113.02800 102.69900 99.65100 1.000 58.93406 82 ASN A O 1
ATOM 360 N N . PRO A 1 83 ? 114.73900 103.30400 98.32100 1.000 59.57438 83 PRO A N 1
ATOM 361 C CA . PRO A 1 83 ? 114.14200 104.62600 98.04200 1.000 59.57438 83 PRO A CA 1
ATOM 362 C C . PRO A 1 83 ? 112.87000 104.55400 97.21900 1.000 59.57438 83 PRO A C 1
ATOM 363 O O . PRO A 1 83 ? 112.05500 105.48300 97.27300 1.000 59.57438 83 PRO A O 1
ATOM 367 N N . LYS A 1 84 ? 112.70000 103.48200 96.44200 1.000 64.50519 84 LYS A N 1
ATOM 368 C CA . LYS A 1 84 ? 111.45000 103.21200 95.74400 1.000 64.50519 84 LYS A CA 1
ATOM 369 C C . LYS A 1 84 ? 110.29400 102.98100 96.71300 1.000 64.50519 84 LYS A C 1
ATOM 370 O O . LYS A 1 84 ? 109.14700 103.31700 96.40000 1.000 64.50519 84 LYS A O 1
ATOM 376 N N . ASP A 1 85 ? 110.57000 102.40800 97.87900 1.000 62.55053 85 ASP A N 1
ATOM 377 C CA . ASP A 1 85 ? 109.55100 102.10600 98.87100 1.000 62.55053 85 ASP A CA 1
ATOM 378 C C . ASP A 1 85 ? 109.48200 103.21100 99.93000 1.000 62.55053 85 ASP A C 1
ATOM 379 O O . ASP A 1 85 ? 110.35400 104.07500 100.03400 1.000 62.55053 85 ASP A O 1
ATOM 384 N N . LYS A 1 86 ? 108.39900 103.17800 100.70400 1.000 56.63637 86 LYS A N 1
ATOM 385 C CA . LYS A 1 86 ? 108.18300 103.97600 101.89900 1.000 56.63637 86 LYS A CA 1
ATOM 386 C C . LYS A 1 86 ? 107.46400 103.06600 102.88400 1.000 56.63637 86 LYS A C 1
ATOM 387 O O . LYS A 1 86 ? 106.67100 102.21800 102.46200 1.000 56.63637 86 LYS A O 1
ATOM 393 N N . ALA A 1 87 ? 107.78900 103.23600 104.17500 1.000 54.51981 87 ALA A N 1
ATOM 394 C CA . ALA A 1 87 ? 107.60600 102.40700 105.38800 1.000 54.51981 87 ALA A CA 1
ATOM 395 C C . ALA A 1 87 ? 108.65200 101.30000 105.44400 1.000 54.51981 87 ALA A C 1
ATOM 396 O O . ALA A 1 87 ? 108.67700 100.54500 106.42100 1.000 54.51981 87 ALA A O 1
ATOM 398 N N . ASN A 1 88 ? 109.51000 101.17300 104.43600 1.000 52.29572 88 ASN A N 1
ATOM 399 C CA . ASN A 1 88 ? 110.75500 100.43800 104.57300 1.000 52.29572 88 ASN A CA 1
ATOM 400 C C . ASN A 1 88 ? 111.93800 101.37700 104.67700 1.000 52.29572 88 ASN A C 1
ATOM 401 O O . ASN A 1 88 ? 112.92500 101.05000 105.33900 1.000 52.29572 88 ASN A O 1
ATOM 406 N N . LYS A 1 89 ? 111.84100 102.55300 104.05700 1.000 50.89037 89 LYS A N 1
ATOM 407 C CA . LYS A 1 89 ? 112.79000 103.61400 104.36000 1.000 50.89037 89 LYS A CA 1
ATOM 408 C C . LYS A 1 89 ? 112.54800 104.17100 105.75300 1.000 50.89037 89 LYS A C 1
ATOM 409 O O . LYS A 1 89 ? 113.50300 104.44000 106.48600 1.000 50.89037 89 LYS A O 1
ATOM 415 N N . ARG A 1 90 ? 111.27900 104.35300 106.13400 1.000 47.93243 90 ARG A N 1
ATOM 416 C CA . ARG A 1 90 ? 110.96400 104.87600 107.46100 1.000 47.93243 90 ARG A CA 1
ATOM 417 C C . ARG A 1 90 ? 111.29200 103.87500 108.56100 1.000 47.93243 90 ARG A C 1
ATOM 418 O O . ARG A 1 90 ? 111.58000 104.29000 109.68800 1.000 47.93243 90 ARG A O 1
ATOM 426 N N . LYS A 1 91 ? 111.26000 102.57100 108.25000 1.000 47.43266 91 LYS A N 1
ATOM 427 C CA . LYS A 1 91 ? 111.62100 101.52800 109.21300 1.000 47.43266 91 LYS A CA 1
ATOM 428 C C . LYS A 1 91 ? 113.06900 101.65800 109.68000 1.000 47.43266 91 LYS A C 1
ATOM 429 O O . LYS A 1 91 ? 113.37200 101.44800 110.86100 1.000 47.43266 91 LYS A O 1
ATOM 435 N N . TYR A 1 92 ? 113.96600 102.07600 108.79100 1.000 45.91599 92 TYR A N 1
ATOM 436 C CA . TYR A 1 92 ? 115.35700 102.23900 109.17800 1.000 45.91599 92 TYR A CA 1
ATOM 437 C C . TYR A 1 92 ? 115.71300 103.68100 109.47700 1.000 45.91599 92 TYR A C 1
ATOM 438 O O . TYR A 1 92 ? 116.64300 103.92500 110.24300 1.000 45.91599 92 TYR A O 1
ATOM 447 N N . GLN A 1 93 ? 114.97900 104.64100 108.92300 1.000 41.40913 93 GLN A N 1
ATOM 448 C CA . GLN A 1 93 ? 115.09600 106.02800 109.35100 1.000 41.40913 93 GLN A CA 1
ATOM 449 C C . GLN A 1 93 ? 114.43700 106.29200 110.69800 1.000 41.40913 93 GLN A C 1
ATOM 450 O O . GLN A 1 93 ? 114.46400 107.43000 111.15600 1.000 41.40913 93 GLN A O 1
ATOM 456 N N . SER A 1 94 ? 113.74800 105.31800 111.28600 1.000 35.47908 94 SER A N 1
ATOM 457 C CA . SER A 1 94 ? 113.24800 105.50000 112.63800 1.000 35.47908 94 SER A CA 1
ATOM 458 C C . SER A 1 94 ? 114.36900 105.47800 113.67000 1.000 35.47908 94 SER A C 1
ATOM 459 O O . SER A 1 94 ? 114.24400 106.11400 114.72000 1.000 35.47908 94 SER A O 1
ATOM 462 N N . VAL A 1 95 ? 115.47000 104.77100 113.40400 1.000 28.96035 95 VAL A N 1
ATOM 463 C CA . VAL A 1 95 ? 116.54100 104.66100 114.39300 1.000 28.96035 95 VAL A CA 1
ATOM 464 C C . VAL A 1 95 ? 117.62100 105.71400 114.18800 1.000 28.96035 95 VAL A C 1
ATOM 465 O O . VAL A 1 95 ? 118.71400 105.58500 114.74800 1.000 28.96035 95 VAL A O 1
ATOM 469 N N . ILE A 1 96 ? 117.32500 106.76300 113.40800 1.000 24.88154 96 ILE A N 1
ATOM 470 C CA . ILE A 1 96 ? 118.33300 107.77000 113.06600 1.000 24.88154 96 ILE A CA 1
ATOM 471 C C . ILE A 1 96 ? 118.77900 108.56800 114.29800 1.000 24.88154 96 ILE A C 1
ATOM 472 O O . ILE A 1 96 ? 119.98100 108.77400 114.50600 1.000 24.88154 96 ILE A O 1
ATOM 477 N N . ILE A 1 97 ? 117.84000 108.95300 115.16900 1.000 24.83594 97 ILE A N 1
ATOM 478 C CA . ILE A 1 97 ? 118.16200 109.75600 116.34100 1.000 24.83594 97 ILE A CA 1
ATOM 479 C C . ILE A 1 97 ? 118.86900 108.91400 117.38800 1.000 24.83594 97 ILE A C 1
ATOM 480 O O . ILE A 1 97 ? 119.84600 109.36400 117.99700 1.000 24.83594 97 ILE A O 1
ATOM 485 N N . PHE A 1 98 ? 118.37800 107.69000 117.61400 1.000 21.99407 98 PHE A N 1
ATOM 486 C CA . PHE A 1 98 ? 119.03200 106.74100 118.51200 1.000 21.99407 98 PHE A CA 1
ATOM 487 C C . PHE A 1 98 ? 120.45400 106.42800 118.06400 1.000 21.99407 98 PHE A C 1
ATOM 488 O O . PHE A 1 98 ? 121.37000 106.36600 118.88900 1.000 21.99407 98 PHE A O 1
ATOM 496 N N . SER A 1 99 ? 120.66500 106.27200 116.75800 1.000 25.91283 99 SER A N 1
ATOM 497 C CA . SER A 1 99 ? 121.99100 105.95000 116.25300 1.000 25.91283 99 SER A CA 1
ATOM 498 C C . SER A 1 99 ? 122.93500 107.14200 116.33800 1.000 25.91283 99 SER A C 1
ATOM 499 O O . SER A 1 99 ? 124.11200 106.96900 116.65800 1.000 25.91283 99 SER A O 1
ATOM 502 N N . LEU A 1 100 ? 122.44600 108.35600 116.05900 1.000 21.12904 100 LEU A N 1
ATOM 503 C CA . LEU A 1 100 ? 123.27100 109.54900 116.25500 1.000 21.12904 100 LEU A CA 1
ATOM 504 C C . LEU A 1 100 ? 123.61100 109.78700 117.71900 1.000 21.12904 100 LEU A C 1
ATOM 505 O O . LEU A 1 100 ? 124.70300 110.27200 118.03000 1.000 21.12904 100 LEU A O 1
ATOM 510 N N . LEU A 1 101 ? 122.71100 109.44600 118.63300 1.000 21.16942 101 LEU A N 1
ATOM 511 C CA . LEU A 1 101 ? 123.05800 109.58800 120.03800 1.000 21.16942 101 LEU A CA 1
ATOM 512 C C . LEU A 1 101 ? 124.00700 108.49300 120.51700 1.000 21.16942 101 LEU A C 1
ATOM 513 O O . LEU A 1 101 ? 124.81500 108.74200 121.41600 1.000 21.16942 101 LEU A O 1
ATOM 518 N N . LYS A 1 102 ? 123.94900 107.29000 119.93600 1.000 22.61229 102 LYS A N 1
ATOM 519 C CA . LYS A 1 102 ? 124.99500 106.31000 120.22700 1.000 22.61229 102 LYS A CA 1
ATOM 520 C C . LYS A 1 102 ? 126.33000 106.71700 119.62000 1.000 22.61229 102 LYS A C 1
ATOM 521 O O . LYS A 1 102 ? 127.38000 106.38100 120.17000 1.000 22.61229 102 LYS A O 1
ATOM 527 N N . VAL A 1 103 ? 126.30600 107.43700 118.49800 1.000 21.52424 103 VAL A N 1
ATOM 528 C CA . VAL A 1 103 ? 127.51500 108.04100 117.94000 1.000 21.52424 103 VAL A CA 1
ATOM 529 C C . VAL A 1 103 ? 128.09400 109.08300 118.89600 1.000 21.52424 103 VAL A C 1
ATOM 530 O O . VAL A 1 103 ? 129.31500 109.14500 119.10100 1.000 21.52424 103 VAL A O 1
ATOM 534 N N . CYS A 1 104 ? 127.22600 109.89400 119.51500 1.000 22.10220 104 CYS A N 1
ATOM 535 C CA . CYS A 1 104 ? 127.64700 110.82100 120.57200 1.000 22.10220 104 CYS A CA 1
ATOM 536 C C . CYS A 1 104 ? 128.25200 110.09300 121.77100 1.000 22.10220 104 CYS A C 1
ATOM 537 O O . CYS A 1 104 ? 129.26300 110.54000 122.33100 1.000 22.10220 104 CYS A O 1
ATOM 540 N N . GLU A 1 105 ? 127.61800 108.99200 122.19200 1.000 25.04242 105 GLU A N 1
ATOM 541 C CA . GLU A 1 105 ? 128.13700 108.13200 123.25700 1.000 25.04242 105 GLU A CA 1
ATOM 542 C C . GLU A 1 105 ? 129.52000 107.58700 122.92800 1.000 25.04242 105 GLU A C 1
ATOM 543 O O . GLU A 1 105 ? 130.42100 107.58900 123.77900 1.000 25.04242 105 GLU A O 1
ATOM 549 N N . TRP A 1 106 ? 129.70300 107.13100 121.68900 1.000 26.15488 106 TRP A N 1
ATOM 550 C CA . TRP A 1 106 ? 130.97800 106.57400 121.26200 1.000 26.15488 106 TRP A CA 1
ATOM 551 C C . TRP A 1 106 ? 132.05600 107.64000 121.18200 1.000 26.15488 106 TRP A C 1
ATOM 552 O O . TRP A 1 106 ? 133.21900 107.36800 121.48800 1.000 26.15488 106 TRP A O 1
ATOM 563 N N . TYR A 1 107 ? 131.70000 108.85400 120.76100 1.000 28.02683 107 TYR A N 1
ATOM 564 C CA . TYR A 1 107 ? 132.68500 109.92800 120.75300 1.000 28.02683 107 TYR A CA 1
ATOM 565 C C . TYR A 1 107 ? 133.04800 110.38600 122.15600 1.000 28.02683 107 TYR A C 1
ATOM 566 O O . TYR A 1 107 ? 134.17900 110.82400 122.38100 1.000 28.02683 107 TYR A O 1
ATOM 575 N N . SER A 1 108 ? 132.11500 110.29700 123.10300 1.000 25.73231 108 SER A N 1
ATOM 576 C CA . SER A 1 108 ? 132.46500 110.54300 124.49900 1.000 25.73231 108 SER A CA 1
ATOM 577 C C . SER A 1 108 ? 133.42000 109.47800 125.03000 1.000 25.73231 108 SER A C 1
ATOM 578 O O . SER A 1 108 ? 134.35400 109.79700 125.77700 1.000 25.73231 108 SER A O 1
ATOM 581 N N . ILE A 1 109 ? 133.19700 108.21500 124.64600 1.000 29.36110 109 ILE A N 1
ATOM 582 C CA . ILE A 1 109 ? 134.11700 107.12500 124.98900 1.000 29.36110 109 ILE A CA 1
ATOM 583 C C . ILE A 1 109 ? 135.49600 107.36000 124.37000 1.000 29.36110 109 ILE A C 1
ATOM 584 O O . ILE A 1 109 ? 136.52600 107.16600 125.02500 1.000 29.36110 109 ILE A O 1
ATOM 589 N N . LEU A 1 110 ? 135.52800 107.82100 123.11500 1.000 31.07740 110 LEU A N 1
ATOM 590 C CA . LEU A 1 110 ? 136.77800 108.13400 122.41900 1.000 31.07740 110 LEU A CA 1
ATOM 591 C C . LEU A 1 110 ? 137.54400 109.27000 123.08700 1.000 31.07740 110 LEU A C 1
ATOM 592 O O . LEU A 1 110 ? 138.77100 109.20800 123.21400 1.000 31.07740 110 LEU A O 1
ATOM 597 N N . ALA A 1 111 ? 136.84200 110.34200 123.45900 1.000 32.93903 111 ALA A N 1
ATOM 598 C CA . ALA A 1 111 ? 137.46600 111.43100 124.20200 1.000 32.93903 111 ALA A CA 1
ATOM 599 C C . ALA A 1 111 ? 137.95500 110.98400 125.57500 1.000 32.93903 111 ALA A C 1
ATOM 600 O O . ALA A 1 111 ? 138.92900 111.53900 126.09200 1.000 32.93903 111 ALA A O 1
ATOM 602 N N . THR A 1 112 ? 137.28100 110.00900 126.19300 1.000 35.10467 112 THR A N 1
ATOM 603 C CA . THR A 1 112 ? 137.80300 109.42200 127.42500 1.000 35.10467 112 THR A CA 1
ATOM 604 C C . THR A 1 112 ? 139.07200 108.61300 127.16400 1.000 35.10467 112 THR A C 1
ATOM 605 O O . THR A 1 112 ? 140.00700 108.63700 127.97300 1.000 35.10467 112 THR A O 1
ATOM 609 N N . MET A 1 113 ? 139.15200 107.93300 126.01900 1.000 36.82218 113 MET A N 1
ATOM 610 C CA . MET A 1 113 ? 140.29800 107.06300 125.76300 1.000 36.82218 113 MET A CA 1
ATOM 611 C C . MET A 1 113 ? 141.48900 107.83800 125.21500 1.000 36.82218 113 MET A C 1
ATOM 612 O O . MET A 1 113 ? 142.60900 107.70200 125.71700 1.000 36.82218 113 MET A O 1
ATOM 617 N N . GLU A 1 114 ? 141.27000 108.66100 124.19400 1.000 36.54762 114 GLU A N 1
ATOM 618 C CA . GLU A 1 114 ? 142.32100 109.51800 123.65200 1.000 36.54762 114 GLU A CA 1
ATOM 619 C C . GLU A 1 114 ? 142.16300 110.88700 124.30300 1.000 36.54762 114 GLU A C 1
ATOM 620 O O . GLU A 1 114 ? 141.52600 111.79300 123.76500 1.000 36.54762 114 GLU A O 1
ATOM 626 N N . VAL A 1 115 ? 142.74700 111.00300 125.50300 1.000 34.43835 115 VAL A N 1
ATOM 627 C CA . VAL A 1 115 ? 142.65800 112.20800 126.32900 1.000 34.43835 115 VAL A CA 1
ATOM 628 C C . VAL A 1 115 ? 143.31100 113.39500 125.63000 1.000 34.43835 115 VAL A C 1
ATOM 629 O O . VAL A 1 115 ? 142.83800 114.53400 125.73000 1.000 34.43835 115 VAL A O 1
ATOM 633 N N . HIS A 1 116 ? 144.38700 113.14000 124.89100 1.000 32.87535 116 HIS A N 1
ATOM 634 C CA . HIS A 1 116 ? 145.04900 114.19100 124.12900 1.000 32.87535 116 HIS A CA 1
ATOM 635 C C . HIS A 1 116 ? 144.18900 114.67300 122.96400 1.000 32.87535 116 HIS A C 1
ATOM 636 O O . HIS A 1 116 ? 144.15500 115.87300 122.67000 1.000 32.87535 116 HIS A O 1
ATOM 643 N N . ASN A 1 117 ? 143.47500 113.76300 122.30400 1.000 34.87921 117 ASN A N 1
ATOM 644 C CA . ASN A 1 117 ? 142.65900 114.08300 121.14000 1.000 34.87921 117 ASN A CA 1
ATOM 645 C C . ASN A 1 117 ? 141.18900 114.27900 121.51900 1.000 34.87921 117 ASN A C 1
ATOM 646 O O . ASN A 1 117 ? 140.28700 113.98900 120.72600 1.000 34.87921 117 ASN A O 1
ATOM 651 N N . ALA A 1 118 ? 140.93500 114.74100 122.74700 1.000 35.01685 118 ALA A N 1
ATOM 652 C CA . ALA A 1 118 ? 139.56900 114.91100 123.23000 1.000 35.01685 118 ALA A CA 1
ATOM 653 C C . ALA A 1 118 ? 138.82700 116.04000 122.52500 1.000 35.01685 118 ALA A C 1
ATOM 654 O O . ALA A 1 118 ? 137.59600 116.00700 122.45700 1.000 35.01685 118 ALA A O 1
ATOM 656 N N . LYS A 1 119 ? 139.54200 117.03400 121.99500 1.000 36.03491 119 LYS A N 1
ATOM 657 C CA . LYS A 1 119 ? 138.87000 118.17400 121.37600 1.000 36.03491 119 LYS A CA 1
ATOM 658 C C . LYS A 1 119 ? 138.26100 117.81000 120.02900 1.000 36.03491 119 LYS A C 1
ATOM 659 O O . LYS A 1 119 ? 137.18600 118.30900 119.67900 1.000 36.03491 119 LYS A O 1
ATOM 665 N N . LEU A 1 120 ? 138.93000 116.94000 119.26900 1.000 35.46201 120 LEU A N 1
ATOM 666 C CA . LEU A 1 120 ? 138.39400 116.46500 117.99600 1.000 35.46201 120 LEU A CA 1
ATOM 667 C C . LEU A 1 120 ? 137.12100 115.65400 118.18800 1.000 35.46201 120 LEU A C 1
ATOM 668 O O . LEU A 1 120 ? 136.13600 115.83900 117.46400 1.000 35.46201 120 LEU A O 1
ATOM 673 N N . TYR A 1 121 ? 137.12400 114.74500 119.15900 1.000 33.61257 121 TYR A N 1
ATOM 674 C CA . TYR A 1 121 ? 135.93900 113.93700 119.40000 1.000 33.61257 121 TYR A CA 1
ATOM 675 C C . TYR A 1 121 ? 134.83200 114.72400 120.08800 1.000 33.61257 121 TYR A C 1
ATOM 676 O O . TYR A 1 121 ? 133.65800 114.42700 119.86800 1.000 33.61257 121 TYR A O 1
ATOM 685 N N . GLU A 1 122 ? 135.17200 115.72900 120.90200 1.000 33.75617 122 GLU A N 1
ATOM 686 C CA . GLU A 1 122 ? 134.15400 116.64300 121.41800 1.000 33.75617 122 GLU A CA 1
ATOM 687 C C . GLU A 1 122 ? 133.52700 117.47100 120.30300 1.000 33.75617 122 GLU A C 1
ATOM 688 O O . GLU A 1 122 ? 132.32000 117.73700 120.33100 1.000 33.75617 122 GLU A O 1
ATOM 694 N N . THR A 1 123 ? 134.32800 117.86200 119.30700 1.000 32.63585 123 THR A N 1
ATOM 695 C CA . THR A 1 123 ? 133.81000 118.54700 118.12600 1.000 32.63585 123 THR A CA 1
ATOM 696 C C . THR A 1 123 ? 132.87200 117.64500 117.33700 1.000 32.63585 123 THR A C 1
ATOM 697 O O . THR A 1 123 ? 131.78500 118.07000 116.93200 1.000 32.63585 123 THR A O 1
ATOM 701 N N . ARG A 1 124 ? 133.29600 116.40100 117.09700 1.000 33.17658 124 ARG A N 1
ATOM 702 C CA . ARG A 1 124 ? 132.48700 115.42700 116.36700 1.000 33.17658 124 ARG A CA 1
ATOM 703 C C . ARG A 1 124 ? 131.18900 115.11800 117.10500 1.000 33.17658 124 ARG A C 1
ATOM 704 O O . ARG A 1 124 ? 130.13500 114.96300 116.47800 1.000 33.17658 124 ARG A O 1
ATOM 712 N N . ASN A 1 125 ? 131.26400 114.99300 118.43500 1.000 25.99897 125 ASN A N 1
ATOM 713 C CA . ASN A 1 125 ? 130.09700 114.74600 119.27500 1.000 25.99897 125 ASN A CA 1
ATOM 714 C C . ASN A 1 125 ? 129.12800 115.92200 119.18800 1.000 25.99897 125 ASN A C 1
ATOM 715 O O . ASN A 1 125 ? 127.91100 115.72200 119.08800 1.000 25.99897 125 ASN A O 1
ATOM 720 N N . LEU A 1 126 ? 129.65300 117.15400 119.24100 1.000 26.96210 126 LEU A N 1
ATOM 721 C CA . LEU A 1 126 ? 128.82000 118.34600 119.10700 1.000 26.96210 126 LEU A CA 1
ATOM 722 C C . LEU A 1 126 ? 128.18400 118.42300 117.72500 1.000 26.96210 126 LEU A C 1
ATOM 723 O O . LEU A 1 126 ? 127.02800 118.83400 117.59400 1.000 26.96210 126 LEU A O 1
ATOM 728 N N . ALA A 1 127 ? 128.94100 118.05900 116.68700 1.000 26.94931 127 ALA A N 1
ATOM 729 C CA . ALA A 1 127 ? 128.43400 118.04700 115.31800 1.000 26.94931 127 ALA A CA 1
ATOM 730 C C . ALA A 1 127 ? 127.30900 117.03800 115.16700 1.000 26.94931 127 ALA A C 1
ATOM 731 O O . ALA A 1 127 ? 126.32600 117.29100 114.46100 1.000 26.94931 127 ALA A O 1
ATOM 733 N N . SER A 1 128 ? 127.47200 115.87200 115.79500 1.000 25.40541 128 SER A N 1
ATOM 734 C CA . SER A 1 128 ? 126.44100 114.84400 115.80100 1.000 25.40541 128 SER A CA 1
ATOM 735 C C . SER A 1 128 ? 125.18900 115.34500 116.50700 1.000 25.40541 128 SER A C 1
ATOM 736 O O . SER A 1 128 ? 124.07100 115.07600 116.05900 1.000 25.40541 128 SER A O 1
ATOM 739 N N . GLN A 1 129 ? 125.37000 116.05200 117.63300 1.000 24.10085 129 GLN A N 1
ATOM 740 C CA . GLN A 1 129 ? 124.24900 116.62900 118.37400 1.000 24.10085 129 GLN A CA 1
ATOM 741 C C . GLN A 1 129 ? 123.50800 117.67300 117.54600 1.000 24.10085 129 GLN A C 1
ATOM 742 O O . GLN A 1 129 ? 122.27500 117.71800 117.56400 1.000 24.10085 129 GLN A O 1
ATOM 748 N N . GLN A 1 130 ? 124.24600 118.54700 116.84700 1.000 29.90024 130 GLN A N 1
ATOM 749 C CA . GLN A 1 130 ? 123.61900 119.56000 115.99500 1.000 29.90024 130 GLN A CA 1
ATOM 750 C C . GLN A 1 130 ? 122.88900 118.93100 114.81300 1.000 29.90024 130 GLN A C 1
ATOM 751 O O . GLN A 1 130 ? 121.81900 119.41300 114.42000 1.000 29.90024 130 GLN A O 1
ATOM 757 N N . LEU A 1 131 ? 123.47200 117.88300 114.21400 1.000 30.03371 131 LEU A N 1
ATOM 758 C CA . LEU A 1 131 ? 122.81900 117.17400 113.11300 1.000 30.03371 131 LEU A CA 1
ATOM 759 C C . LEU A 1 131 ? 121.54600 116.50700 113.61200 1.000 30.03371 131 LEU A C 1
ATOM 760 O O . LEU A 1 131 ? 120.52300 116.48900 112.91600 1.000 30.03371 131 LEU A O 1
ATOM 765 N N . CYS A 1 132 ? 121.61700 115.93800 114.81700 1.000 26.24488 132 CYS A N 1
ATOM 766 C CA . CYS A 1 132 ? 120.48000 115.30300 115.46500 1.000 26.24488 132 CYS A CA 1
ATOM 767 C C . CYS A 1 132 ? 119.37800 116.31600 115.73800 1.000 26.24488 132 CYS A C 1
ATOM 768 O O . CYS A 1 132 ? 118.19600 116.02200 115.53800 1.000 26.24488 132 CYS A O 1
ATOM 771 N N . LYS A 1 133 ? 119.76400 117.51700 116.18500 1.000 26.24648 133 LYS A N 1
ATOM 772 C CA . LYS A 1 133 ? 118.82500 118.60700 116.43600 1.000 26.24648 133 LYS A CA 1
ATOM 773 C C . LYS A 1 133 ? 118.13300 119.03200 115.14800 1.000 26.24648 133 LYS A C 1
ATOM 774 O O . LYS A 1 133 ? 116.91800 119.28200 115.14200 1.000 26.24648 133 LYS A O 1
ATOM 780 N N . LEU A 1 134 ? 118.90200 119.11000 114.05000 1.000 29.89442 134 LEU A N 1
ATOM 781 C CA . LEU A 1 134 ? 118.35600 119.45100 112.73600 1.000 29.89442 134 LEU A CA 1
ATOM 782 C C . LEU A 1 134 ? 117.33900 118.41500 112.28300 1.000 29.89442 134 LEU A C 1
ATOM 783 O O . LEU A 1 134 ? 116.28300 118.76300 111.74500 1.000 29.89442 134 LEU A O 1
ATOM 788 N N . LEU A 1 135 ? 117.66500 117.13800 112.47500 1.000 28.91433 135 LEU A N 1
ATOM 789 C CA . LEU A 1 135 ? 116.77000 116.04400 112.11200 1.000 28.91433 135 LEU A CA 1
ATOM 790 C C . LEU A 1 135 ? 115.48100 116.05100 112.92400 1.000 28.91433 135 LEU A C 1
ATOM 791 O O . LEU A 1 135 ? 114.39800 115.80400 112.37500 1.000 28.91433 135 LEU A O 1
ATOM 796 N N . ILE A 1 136 ? 115.58300 116.32500 114.23100 1.000 27.86397 136 ILE A N 1
ATOM 797 C CA . ILE A 1 136 ? 114.40400 116.40400 115.09600 1.000 27.86397 136 ILE A CA 1
ATOM 798 C C . ILE A 1 136 ? 113.51700 117.57500 114.68800 1.000 27.86397 136 ILE A C 1
ATOM 799 O O . ILE A 1 136 ? 112.29400 117.43100 114.57400 1.000 27.86397 136 ILE A O 1
ATOM 804 N N . GLU A 1 137 ? 114.12400 118.72400 114.38000 1.000 30.77660 137 GLU A N 1
ATOM 805 C CA . GLU A 1 137 ? 113.34200 119.89900 114.01400 1.000 30.77660 137 GLU A CA 1
ATOM 806 C C . GLU A 1 137 ? 112.74900 119.76900 112.61700 1.000 30.77660 137 GLU A C 1
ATOM 807 O O . GLU A 1 137 ? 111.72200 120.38800 112.32100 1.000 30.77660 137 GLU A O 1
ATOM 813 N N . ARG A 1 138 ? 113.38900 118.99100 111.74600 1.000 36.59063 138 ARG A N 1
ATOM 814 C CA . ARG A 1 138 ? 112.84400 118.74700 110.41600 1.000 36.59063 138 ARG A CA 1
ATOM 815 C C . ARG A 1 138 ? 111.65700 117.79500 110.48600 1.000 36.59063 138 ARG A C 1
ATOM 816 O O . ARG A 1 138 ? 110.60700 118.03800 109.87200 1.000 36.59063 138 ARG A O 1
ATOM 824 N N . GLU A 1 139 ? 111.80200 116.70100 111.23800 1.000 37.13422 139 GLU A N 1
ATOM 825 C CA . GLU A 1 139 ? 110.71000 115.74800 111.36500 1.000 37.13422 139 GLU A CA 1
ATOM 826 C C . GLU A 1 139 ? 109.57400 116.26700 112.23300 1.000 37.13422 139 GLU A C 1
ATOM 827 O O . GLU A 1 139 ? 108.48300 115.70000 112.18400 1.000 37.13422 139 GLU A O 1
ATOM 833 N N . GLU A 1 140 ? 109.81200 117.29700 113.04800 1.000 33.91918 140 GLU A N 1
ATOM 834 C CA . GLU A 1 140 ? 108.71700 117.97600 113.73600 1.000 33.91918 140 GLU A CA 1
ATOM 835 C C . GLU A 1 140 ? 107.76800 118.63600 112.74900 1.000 33.91918 140 GLU A C 1
ATOM 836 O O . GLU A 1 140 ? 106.54700 118.62500 112.94100 1.000 33.91918 140 GLU A O 1
ATOM 842 N N . THR A 1 141 ? 108.31700 119.22400 111.68800 1.000 37.89281 141 THR A N 1
ATOM 843 C CA . THR A 1 141 ? 107.48700 119.79300 110.63600 1.000 37.89281 141 THR A CA 1
ATOM 844 C C . THR A 1 141 ? 106.86600 118.70300 109.77400 1.000 37.89281 141 THR A C 1
ATOM 845 O O . THR A 1 141 ? 105.69900 118.81700 109.38300 1.000 37.89281 141 THR A O 1
ATOM 849 N N . ARG A 1 142 ? 107.65300 117.67900 109.41400 1.000 41.95376 142 ARG A N 1
ATOM 850 C CA . ARG A 1 142 ? 107.16100 116.61400 108.53700 1.000 41.95376 142 ARG A CA 1
ATOM 851 C C . ARG A 1 142 ? 106.04100 115.80000 109.18100 1.000 41.95376 142 ARG A C 1
ATOM 852 O O . ARG A 1 142 ? 104.90000 115.82000 108.70700 1.000 41.95376 142 ARG A O 1
ATOM 860 N N . ASP A 1 143 ? 106.33500 115.08500 110.26500 1.000 40.28555 143 ASP A N 1
ATOM 861 C CA . ASP A 1 143 ? 105.31200 114.25000 110.89200 1.000 40.28555 143 ASP A CA 1
ATOM 862 C C . ASP A 1 143 ? 105.60900 114.13600 112.37700 1.000 40.28555 143 ASP A C 1
ATOM 863 O O . ASP A 1 143 ? 106.63500 113.57300 112.76200 1.000 40.28555 143 ASP A O 1
ATOM 868 N N . LEU A 1 144 ? 104.66500 114.58300 113.20300 1.000 35.25647 144 LEU A N 1
ATOM 869 C CA . LEU A 1 144 ? 104.93300 114.76800 114.62300 1.000 35.25647 144 LEU A CA 1
ATOM 870 C C . LEU A 1 144 ? 104.82900 113.46600 115.39800 1.000 35.25647 144 LEU A C 1
ATOM 871 O O . LEU A 1 144 ? 105.64100 113.21200 116.29600 1.000 35.25647 144 LEU A O 1
ATOM 876 N N . GLN A 1 145 ? 103.82000 112.65400 115.08300 1.000 36.98176 145 GLN A N 1
ATOM 877 C CA . GLN A 1 145 ? 103.63700 111.37000 115.74800 1.000 36.98176 145 GLN A CA 1
ATOM 878 C C . GLN A 1 145 ? 104.77700 110.41100 115.43600 1.000 36.98176 145 GLN A C 1
ATOM 879 O O . GLN A 1 145 ? 105.18100 109.62100 116.29600 1.000 36.98176 145 GLN A O 1
ATOM 885 N N . PHE A 1 146 ? 105.30600 110.47000 114.21400 1.000 35.19089 146 PHE A N 1
ATOM 886 C CA . PHE A 1 146 ? 106.45200 109.64500 113.86100 1.000 35.19089 146 PHE A CA 1
ATOM 887 C C . PHE A 1 146 ? 107.71600 110.11300 114.56800 1.000 35.19089 146 PHE A C 1
ATOM 888 O O . PHE A 1 146 ? 108.58000 109.29100 114.88900 1.000 35.19089 146 PHE A O 1
ATOM 896 N N . LEU A 1 147 ? 107.85300 111.42600 114.77900 1.000 29.94125 147 LEU A N 1
ATOM 897 C CA . LEU A 1 147 ? 108.95100 111.95700 115.58200 1.000 29.94125 147 LEU A CA 1
ATOM 898 C C . LEU A 1 147 ? 108.85900 111.48100 117.02100 1.000 29.94125 147 LEU A C 1
ATOM 899 O O . LEU A 1 147 ? 109.85100 111.03000 117.60200 1.000 29.94125 147 LEU A O 1
ATOM 904 N N . PHE A 1 148 ? 107.67100 111.58200 117.61400 1.000 27.30493 148 PHE A N 1
ATOM 905 C CA . PHE A 1 148 ? 107.52300 111.29300 119.03500 1.000 27.30493 148 PHE A CA 1
ATOM 906 C C . PHE A 1 148 ? 107.62300 109.80200 119.30900 1.000 27.30493 148 PHE A C 1
ATOM 907 O O . PHE A 1 148 ? 108.50000 109.37000 120.05700 1.000 27.30493 148 PHE A O 1
ATOM 915 N N . MET A 1 149 ? 106.74700 108.99900 118.69200 1.000 31.39175 149 MET A N 1
ATOM 916 C CA . MET A 1 149 ? 106.67000 107.57500 119.01200 1.000 31.39175 149 MET A CA 1
ATOM 917 C C . MET A 1 149 ? 107.88300 106.80300 118.50700 1.000 31.39175 149 MET A C 1
ATOM 918 O O . MET A 1 149 ? 108.48100 106.01700 119.24800 1.000 31.39175 149 MET A O 1
ATOM 923 N N . GLN A 1 150 ? 108.25400 106.99800 117.24800 1.000 31.64786 150 GLN A N 1
ATOM 924 C CA . GLN A 1 150 ? 109.26000 106.13600 116.64400 1.000 31.64786 150 GLN A CA 1
ATOM 925 C C . GLN A 1 150 ? 110.68600 106.62700 116.85200 1.000 31.64786 150 GLN A C 1
ATOM 926 O O . GLN A 1 150 ? 111.54800 105.85400 117.27400 1.000 31.64786 150 GLN A O 1
ATOM 932 N N . LEU A 1 151 ? 110.95600 107.88600 116.51500 1.000 27.69553 151 LEU A N 1
ATOM 933 C CA . LEU A 1 151 ? 112.30300 108.43400 116.64600 1.000 27.69553 151 LEU A CA 1
ATOM 934 C C . LEU A 1 151 ? 112.70800 108.59300 118.10500 1.000 27.69553 151 LEU A C 1
ATOM 935 O O . LEU A 1 151 ? 113.68000 107.98100 118.56000 1.000 27.69553 151 LEU A O 1
ATOM 940 N N . LEU A 1 152 ? 111.96800 109.39800 118.86100 1.000 22.94095 152 LEU A N 1
ATOM 941 C CA . LEU A 1 152 ? 112.42800 109.75800 120.19500 1.000 22.94095 152 LEU A CA 1
ATOM 942 C C . LEU A 1 152 ? 112.10400 108.68900 121.23100 1.000 22.94095 152 LEU A C 1
ATOM 943 O O . LEU A 1 152 ? 112.97200 108.32000 122.02200 1.000 22.94095 152 LEU A O 1
ATOM 948 N N . LEU A 1 153 ? 110.86800 108.18900 121.26700 1.000 27.56467 153 LEU A N 1
ATOM 949 C CA . LEU A 1 153 ? 110.43800 107.39300 122.41200 1.000 27.56467 153 LEU A CA 1
ATOM 950 C C . LEU A 1 153 ? 110.61000 105.88900 122.28400 1.000 27.56467 153 LEU A C 1
ATOM 951 O O . LEU A 1 153 ? 110.58800 105.21200 123.31400 1.000 27.56467 153 LEU A O 1
ATOM 956 N N . ARG A 1 154 ? 110.70100 105.33800 121.07900 1.000 32.71267 154 ARG A N 1
ATOM 957 C CA . ARG A 1 154 ? 110.83900 103.89200 120.92800 1.000 32.71267 154 ARG A CA 1
ATOM 958 C C . ARG A 1 154 ? 112.19300 103.41400 121.44200 1.000 32.71267 154 ARG A C 1
ATOM 959 O O . ARG A 1 154 ? 113.23600 103.90100 121.00400 1.000 32.71267 154 ARG A O 1
ATOM 967 N N . ARG A 1 155 ? 112.16900 102.48400 122.39300 1.000 33.40889 155 ARG A N 1
ATOM 968 C CA . ARG A 1 155 ? 113.37700 101.95700 123.03000 1.000 33.40889 155 ARG A CA 1
ATOM 969 C C . ARG A 1 155 ? 114.01300 100.89600 122.14400 1.000 33.40889 155 ARG A C 1
ATOM 970 O O . ARG A 1 155 ? 113.68400 99.71500 122.22000 1.000 33.40889 155 ARG A O 1
ATOM 978 N N . TYR A 1 156 ? 114.92900 101.31900 121.28100 1.000 31.41234 156 TYR A N 1
ATOM 979 C CA . TYR A 1 156 ? 115.61000 100.38000 120.40700 1.000 31.41234 156 TYR A CA 1
ATOM 980 C C . TYR A 1 156 ? 116.70700 99.63400 121.15800 1.000 31.41234 156 TYR A C 1
ATOM 981 O O . TYR A 1 156 ? 117.14700 100.03200 122.23500 1.000 31.41234 156 TYR A O 1
ATOM 990 N N . VAL A 1 157 ? 117.16300 98.54600 120.55000 1.000 34.82983 157 VAL A N 1
ATOM 991 C CA . VAL A 1 157 ? 118.19200 97.67400 121.09600 1.000 34.82983 157 VAL A CA 1
ATOM 992 C C . VAL A 1 157 ? 119.35500 97.71900 120.11700 1.000 34.82983 157 VAL A C 1
ATOM 993 O O . VAL A 1 157 ? 119.15100 97.83100 118.90800 1.000 34.82983 157 VAL A O 1
ATOM 997 N N . ILE A 1 158 ? 120.57800 97.61500 120.62400 1.000 37.40153 158 ILE A N 1
ATOM 998 C CA . ILE A 1 158 ? 121.75800 97.72300 119.78100 1.000 37.40153 158 ILE A CA 1
ATOM 999 C C . ILE A 1 158 ? 122.77100 96.70000 120.28000 1.000 37.40153 158 ILE A C 1
ATOM 1000 O O . ILE A 1 158 ? 122.81000 96.35400 121.46500 1.000 37.40153 158 ILE A O 1
ATOM 1005 N N . ASN A 1 159 ? 123.54200 96.15300 119.34800 1.000 44.14153 159 ASN A N 1
ATOM 1006 C CA . ASN A 1 159 ? 124.60600 95.20700 119.65300 1.000 44.14153 159 ASN A CA 1
ATOM 1007 C C . ASN A 1 159 ? 125.92300 95.95900 119.54800 1.000 44.14153 159 ASN A C 1
ATOM 1008 O O . ASN A 1 159 ? 126.57000 95.94300 118.50700 1.000 44.14153 159 ASN A O 1
ATOM 1013 N N . GLU A 1 160 ? 126.32200 96.61700 120.64100 1.000 41.60609 160 GLU A N 1
ATOM 1014 C CA . GLU A 1 160 ? 127.59100 97.34000 120.66400 1.000 41.60609 160 GLU A CA 1
ATOM 1015 C C . GLU A 1 160 ? 128.77400 96.38400 120.57600 1.000 41.60609 160 GLU A C 1
ATOM 1016 O O . GLU A 1 160 ? 129.64700 96.53000 119.71500 1.000 41.60609 160 GLU A O 1
ATOM 1022 N N . ASN A 1 161 ? 128.77500 95.36700 121.40200 1.000 49.25672 161 ASN A N 1
ATOM 1023 C CA . ASN A 1 161 ? 129.70800 94.26400 121.32500 1.000 49.25672 161 ASN A CA 1
ATOM 1024 C C . ASN A 1 161 ? 128.87600 93.04200 120.98100 1.000 49.25672 161 ASN A C 1
ATOM 1025 O O . ASN A 1 161 ? 127.75200 93.17900 120.49200 1.000 49.25672 161 ASN A O 1
ATOM 1030 N N . ASP A 1 162 ? 129.45900 91.84900 121.13200 1.000 55.39409 162 ASP A N 1
ATOM 1031 C CA . ASP A 1 162 ? 128.67900 90.61500 121.02600 1.000 55.39409 162 ASP A CA 1
ATOM 1032 C C . ASP A 1 162 ? 127.51300 90.56400 122.01600 1.000 55.39409 162 ASP A C 1
ATOM 1033 O O . ASP A 1 162 ? 126.47900 89.95600 121.72000 1.000 55.39409 162 ASP A O 1
ATOM 1038 N N . GLU A 1 163 ? 127.67200 91.17600 123.19000 1.000 52.96690 163 GLU A N 1
ATOM 1039 C CA . GLU A 1 163 ? 126.57800 91.39800 124.12600 1.000 52.96690 163 GLU A CA 1
ATOM 1040 C C . GLU A 1 163 ? 125.50200 92.30500 123.52200 1.000 52.96690 163 GLU A C 1
ATOM 1041 O O . GLU A 1 163 ? 125.78200 93.17600 122.69700 1.000 52.96690 163 GLU A O 1
ATOM 1047 N N . ASP A 1 164 ? 124.25500 92.06800 123.92300 1.000 49.48373 164 ASP A N 1
ATOM 1048 C CA . ASP A 1 164 ? 123.10800 92.87500 123.52500 1.000 49.48373 164 ASP A CA 1
ATOM 1049 C C . ASP A 1 164 ? 122.81100 93.89100 124.61700 1.000 49.48373 164 ASP A C 1
ATOM 1050 O O . ASP A 1 164 ? 122.77600 93.54000 125.80000 1.000 49.48373 164 ASP A O 1
ATOM 1055 N N . GLN A 1 165 ? 122.58500 95.13600 124.22300 1.000 43.12652 165 GLN A N 1
ATOM 1056 C CA . GLN A 1 165 ? 122.39400 96.19900 125.19400 1.000 43.12652 165 GLN A CA 1
ATOM 1057 C C . GLN A 1 165 ? 120.92500 96.30100 125.58100 1.000 43.12652 165 GLN A C 1
ATOM 1058 O O . GLN A 1 165 ? 120.05200 95.68300 124.97500 1.000 43.12652 165 GLN A O 1
ATOM 1064 N N . GLU A 1 166 ? 120.66500 97.06000 126.64100 1.000 41.62599 166 GLU A N 1
ATOM 1065 C CA . GLU A 1 166 ? 119.31400 97.23500 127.13900 1.000 41.62599 166 GLU A CA 1
ATOM 1066 C C . GLU A 1 166 ? 118.52700 98.11400 126.16900 1.000 41.62599 166 GLU A C 1
ATOM 1067 O O . GLU A 1 166 ? 119.11600 98.87100 125.39700 1.000 41.62599 166 GLU A O 1
ATOM 1073 N N . PRO A 1 167 ? 117.19200 98.04100 126.17900 1.000 37.56045 167 PRO A N 1
ATOM 1074 C CA . PRO A 1 167 ? 116.42500 98.94000 125.30800 1.000 37.56045 167 PRO A CA 1
ATOM 1075 C C . PRO A 1 167 ? 116.36000 100.35500 125.86000 1.000 37.56045 167 PRO A C 1
ATOM 1076 O O . PRO A 1 167 ? 115.66600 100.63400 126.84200 1.000 37.56045 167 PRO A O 1
ATOM 1080 N N . LEU A 1 168 ? 117.10600 101.25300 125.23000 1.000 31.38702 168 LEU A N 1
ATOM 1081 C CA . LEU A 1 168 ? 117.08200 102.67200 125.53100 1.000 31.38702 168 LEU A CA 1
ATOM 1082 C C . LEU A 1 168 ? 116.44400 103.40700 124.36700 1.000 31.38702 168 LEU A C 1
ATOM 1083 O O . LEU A 1 168 ? 116.52800 102.96900 123.22000 1.000 31.38702 168 LEU A O 1
ATOM 1088 N N . ASN A 1 169 ? 115.83900 104.54500 124.65900 1.000 25.05272 169 ASN A N 1
ATOM 1089 C CA . ASN A 1 169 ? 115.30800 105.40500 123.62000 1.000 25.05272 169 ASN A CA 1
ATOM 1090 C C . ASN A 1 169 ? 116.10600 106.69200 123.60300 1.000 25.05272 169 ASN A C 1
ATOM 1091 O O . ASN A 1 169 ? 116.92500 106.94300 124.48600 1.000 25.05272 169 ASN A O 1
ATOM 1096 N N . ALA A 1 170 ? 115.86900 107.48200 122.55600 1.000 20.37337 170 ALA A N 1
ATOM 1097 C CA . ALA A 1 170 ? 116.67200 108.66500 122.27100 1.000 20.37337 170 ALA A CA 1
ATOM 1098 C C . ALA A 1 170 ? 116.55500 109.74000 123.34100 1.000 20.37337 170 ALA A C 1
ATOM 1099 O O . ALA A 1 170 ? 117.50700 110.49400 123.55800 1.000 20.37337 170 ALA A O 1
ATOM 1101 N N . LEU A 1 171 ? 115.40800 109.82400 124.01500 1.000 19.61798 171 LEU A N 1
ATOM 1102 C CA . LEU A 1 171 ? 115.24800 110.77100 125.11300 1.000 19.61798 171 LEU A CA 1
ATOM 1103 C C . LEU A 1 171 ? 116.13500 110.40600 126.29500 1.000 19.61798 171 LEU A C 1
ATOM 1104 O O . LEU A 1 171 ? 116.89900 111.24600 126.78900 1.000 19.61798 171 LEU A O 1
ATOM 1109 N N . GLU A 1 172 ? 116.02000 109.16100 126.77600 1.000 23.32147 172 GLU A N 1
ATOM 1110 C CA . GLU A 1 172 ? 116.85000 108.66800 127.87300 1.000 23.32147 172 GLU A CA 1
ATOM 1111 C C . GLU A 1 172 ? 118.32700 108.68000 127.51600 1.000 23.32147 172 GLU A C 1
ATOM 1112 O O . GLU A 1 172 ? 119.17300 108.98100 128.36400 1.000 23.32147 172 GLU A O 1
ATOM 1118 N N . LEU A 1 173 ? 118.64300 108.38800 126.25600 1.000 21.59025 173 LEU A N 1
ATOM 1119 C CA . LEU A 1 173 ? 120.02100 108.39600 125.78800 1.000 21.59025 173 LEU A CA 1
ATOM 1120 C C . LEU A 1 173 ? 120.60200 109.80100 125.80700 1.000 21.59025 173 LEU A C 1
ATOM 1121 O O . LEU A 1 173 ? 121.71400 110.00800 126.29800 1.000 21.59025 173 LEU A O 1
ATOM 1126 N N . ALA A 1 174 ? 119.85600 110.78000 125.29400 1.000 21.02059 174 ALA A N 1
ATOM 1127 C CA . ALA A 1 174 ? 120.31000 112.16600 125.32100 1.000 21.02059 174 ALA A CA 1
ATOM 1128 C C . ALA A 1 174 ? 120.39100 112.73300 126.73200 1.000 21.02059 174 ALA A C 1
ATOM 1129 O O . ALA A 1 174 ? 121.18100 113.64700 126.97300 1.000 21.02059 174 ALA A O 1
ATOM 1131 N N . THR A 1 175 ? 119.57400 112.24500 127.66600 1.000 22.41165 175 THR A N 1
ATOM 1132 C CA . THR A 1 175 ? 119.68000 112.77000 129.02600 1.000 22.41165 175 THR A CA 1
ATOM 1133 C C . THR A 1 175 ? 120.81700 112.16300 129.82900 1.000 22.41165 175 THR A C 1
ATOM 1134 O O . THR A 1 175 ? 121.36900 112.84800 130.69500 1.000 22.41165 175 THR A O 1
ATOM 1138 N N . ASP A 1 176 ? 121.10900 110.86900 129.64200 1.000 26.47932 176 ASP A N 1
ATOM 1139 C CA . ASP A 1 176 ? 122.17400 110.24000 130.42400 1.000 26.47932 176 ASP A CA 1
ATOM 1140 C C . ASP A 1 176 ? 123.53800 110.83300 130.10500 1.000 26.47932 176 ASP A C 1
ATOM 1141 O O . ASP A 1 176 ? 124.34700 111.05900 131.01000 1.000 26.47932 176 ASP A O 1
ATOM 1146 N N . MET A 1 177 ? 123.81100 111.09600 128.83700 1.000 25.32400 177 MET A N 1
ATOM 1147 C CA . MET A 1 177 ? 125.07400 111.69900 128.45300 1.000 25.32400 177 MET A CA 1
ATOM 1148 C C . MET A 1 177 ? 125.02500 113.22000 128.39500 1.000 25.32400 177 MET A C 1
ATOM 1149 O O . MET A 1 177 ? 126.03500 113.82800 128.02500 1.000 25.32400 177 MET A O 1
ATOM 1154 N N . HIS A 1 178 ? 123.88100 113.82300 128.74600 1.000 24.31492 178 HIS A N 1
ATOM 1155 C CA . HIS A 1 178 ? 123.63900 115.27400 128.77800 1.000 24.31492 178 HIS A CA 1
ATOM 1156 C C . HIS A 1 178 ? 123.90600 115.93500 127.42700 1.000 24.31492 178 HIS A C 1
ATOM 1157 O O . HIS A 1 178 ? 124.77300 116.79500 127.28200 1.000 24.31492 178 HIS A O 1
ATOM 1164 N N . CYS A 1 179 ? 123.12700 115.52500 126.43600 1.000 21.60682 179 CYS A N 1
ATOM 1165 C CA . CYS A 1 179 ? 123.22300 116.09600 125.09800 1.000 21.60682 179 CYS A CA 1
ATOM 1166 C C . CYS A 1 179 ? 122.35400 117.33700 125.06900 1.000 21.60682 179 CYS A C 1
ATOM 1167 O O . CYS A 1 179 ? 121.19300 117.28900 124.67700 1.000 21.60682 179 CYS A O 1
ATOM 1170 N N . THR A 1 180 ? 122.93800 118.47300 125.44400 1.000 20.14298 180 THR A N 1
ATOM 1171 C CA . THR A 1 180 ? 122.15400 119.67900 125.67200 1.000 20.14298 180 THR A CA 1
ATOM 1172 C C . THR A 1 180 ? 121.71300 120.34500 124.38100 1.000 20.14298 180 THR A C 1
ATOM 1173 O O . THR A 1 180 ? 120.72200 121.07800 124.38700 1.000 20.14298 180 THR A O 1
ATOM 1177 N N . THR A 1 181 ? 122.42900 120.11500 123.28100 1.000 19.92928 181 THR A N 1
ATOM 1178 C CA . THR A 1 181 ? 121.97500 120.60000 121.98700 1.000 19.92928 181 THR A CA 1
ATOM 1179 C C . THR A 1 181 ? 120.79600 119.78500 121.47900 1.000 19.92928 181 THR A C 1
ATOM 1180 O O . THR A 1 181 ? 119.96600 120.30100 120.72600 1.000 19.92928 181 THR A O 1
ATOM 1184 N N . VAL A 1 182 ? 120.67100 118.54300 121.92800 1.000 20.23744 182 VAL A N 1
ATOM 1185 C CA . VAL A 1 182 ? 119.53600 117.70900 121.57000 1.000 20.23744 182 VAL A CA 1
ATOM 1186 C C . VAL A 1 182 ? 118.36500 117.93200 122.51100 1.000 20.23744 182 VAL A C 1
ATOM 1187 O O . VAL A 1 182 ? 117.22500 117.97800 122.05700 1.000 20.23744 182 VAL A O 1
ATOM 1191 N N . ILE A 1 183 ? 118.62400 118.07700 123.81700 1.000 15.74122 183 ILE A N 1
ATOM 1192 C CA . ILE A 1 183 ? 117.56400 118.33100 124.79400 1.000 15.74122 183 ILE A CA 1
ATOM 1193 C C . ILE A 1 183 ? 116.90800 119.68800 124.55300 1.000 15.74122 183 ILE A C 1
ATOM 1194 O O . ILE A 1 183 ? 115.69000 119.83600 124.70400 1.000 15.74122 183 ILE A O 1
ATOM 1199 N N . GLY A 1 184 ? 117.66000 120.65300 124.04500 1.000 18.82894 184 GLY A N 1
ATOM 1200 C CA . GLY A 1 184 ? 117.09100 121.94000 123.71600 1.000 18.82894 184 GLY A CA 1
ATOM 1201 C C . GLY A 1 184 ? 116.52500 122.05200 122.31800 1.000 18.82894 184 GLY A C 1
ATOM 1202 O O . GLY A 1 184 ? 116.44400 123.15300 121.77100 1.000 18.82894 184 GLY A O 1
ATOM 1203 N N . SER A 1 185 ? 116.12100 120.93300 121.73000 1.000 20.27109 185 SER A N 1
ATOM 1204 C CA . SER A 1 185 ? 115.43600 120.97800 120.45300 1.000 20.27109 185 SER A CA 1
ATOM 1205 C C . SER A 1 185 ? 113.96900 121.26600 120.69800 1.000 20.27109 185 SER A C 1
ATOM 1206 O O . SER A 1 185 ? 113.45400 121.05300 121.79300 1.000 20.27109 185 SER A O 1
ATOM 1209 N N . SER A 1 186 ? 113.30300 121.79300 119.67700 1.000 23.38723 186 SER A N 1
ATOM 1210 C CA . SER A 1 186 ? 111.87700 122.05200 119.80800 1.000 23.38723 186 SER A CA 1
ATOM 1211 C C . SER A 1 186 ? 111.08600 120.75200 119.85700 1.000 23.38723 186 SER A C 1
ATOM 1212 O O . SER A 1 186 ? 110.11300 120.64300 120.61000 1.000 23.38723 186 SER A O 1
ATOM 1215 N N . GLY A 1 187 ? 111.50600 119.74800 119.08700 1.000 21.24677 187 GLY A N 1
ATOM 1216 C CA . GLY A 1 187 ? 110.78600 118.48500 119.07200 1.000 21.24677 187 GLY A CA 1
ATOM 1217 C C . GLY A 1 187 ? 111.02600 117.65700 120.31400 1.000 21.24677 187 GLY A C 1
ATOM 1218 O O . GLY A 1 187 ? 110.11700 116.98200 120.79700 1.000 21.24677 187 GLY A O 1
ATOM 1219 N N . PHE A 1 188 ? 112.26200 117.66900 120.81900 1.000 16.00456 188 PHE A N 1
ATOM 1220 C CA . PHE A 1 188 ? 112.60300 117.03200 122.08800 1.000 16.00456 188 PHE A CA 1
ATOM 1221 C C . PHE A 1 188 ? 111.81300 117.63200 123.24100 1.000 16.00456 188 PHE A C 1
ATOM 1222 O O . PHE A 1 188 ? 111.24200 116.90200 124.05700 1.000 16.00456 188 PHE A O 1
ATOM 1230 N N . GLN A 1 189 ? 111.78100 118.96300 123.32600 1.000 18.81784 189 GLN A N 1
ATOM 1231 C CA . GLN A 1 189 ? 111.03900 119.63100 124.38800 1.000 18.81784 189 GLN A CA 1
ATOM 1232 C C . GLN A 1 189 ? 109.53800 119.44000 124.23800 1.000 18.81784 189 GLN A C 1
ATOM 1233 O O . GLN A 1 189 ? 108.83300 119.33300 125.24500 1.000 18.81784 189 GLN A O 1
ATOM 1239 N N . ARG A 1 190 ? 109.03700 119.38400 123.00000 1.000 22.73272 190 ARG A N 1
ATOM 1240 C CA . ARG A 1 190 ? 107.63100 119.07100 122.77000 1.000 22.73272 190 ARG A CA 1
ATOM 1241 C C . ARG A 1 190 ? 107.29100 117.65300 123.19200 1.000 22.73272 190 ARG A C 1
ATOM 1242 O O . ARG A 1 190 ? 106.22000 117.41600 123.75400 1.000 22.73272 190 ARG A O 1
ATOM 1250 N N . CYS A 1 191 ? 108.18100 116.70200 122.90600 1.000 21.15861 191 CYS A N 1
ATOM 1251 C CA . CYS A 1 191 ? 107.97300 115.31900 123.31200 1.000 21.15861 191 CYS A CA 1
ATOM 1252 C C . CYS A 1 191 ? 107.96300 115.18300 124.82100 1.000 21.15861 191 CYS A C 1
ATOM 1253 O O . CYS A 1 191 ? 107.11000 114.48700 125.37700 1.000 21.15861 191 CYS A O 1
ATOM 1256 N N . LEU A 1 192 ? 108.87400 115.88700 125.49500 1.000 19.31307 192 LEU A N 1
ATOM 1257 C CA . LEU A 1 192 ? 108.89200 115.93700 126.95200 1.000 19.31307 192 LEU A CA 1
ATOM 1258 C C . LEU A 1 192 ? 107.65300 116.60300 127.52200 1.000 19.31307 192 LEU A C 1
ATOM 1259 O O . LEU A 1 192 ? 107.20100 116.23500 128.60700 1.000 19.31307 192 LEU A O 1
ATOM 1264 N N . LYS A 1 193 ? 107.11200 117.59700 126.82000 1.000 22.64264 193 LYS A N 1
ATOM 1265 C CA . LYS A 1 193 ? 105.88500 118.24600 127.25600 1.000 22.64264 193 LYS A CA 1
ATOM 1266 C C . LYS A 1 193 ? 104.69400 117.30700 127.12900 1.000 22.64264 193 LYS A C 1
ATOM 1267 O O . LYS A 1 193 ? 103.83200 117.27100 128.01100 1.000 22.64264 193 LYS A O 1
ATOM 1273 N N . TRP A 1 194 ? 104.63500 116.54300 126.03800 1.000 21.92950 194 TRP A N 1
ATOM 1274 C CA . TRP A 1 194 ? 103.56200 115.57100 125.84500 1.000 21.92950 194 TRP A CA 1
ATOM 1275 C C . TRP A 1 194 ? 103.63200 114.42600 126.84600 1.000 21.92950 194 TRP A C 1
ATOM 1276 O O . TRP A 1 194 ? 102.59400 113.95000 127.31200 1.000 21.92950 194 TRP A O 1
ATOM 1287 N N . ILE A 1 195 ? 104.83600 113.93100 127.13900 1.000 21.97630 195 ILE A N 1
ATOM 1288 C CA . ILE A 1 195 ? 104.99600 112.91200 128.17500 1.000 21.97630 195 ILE A CA 1
ATOM 1289 C C . ILE A 1 195 ? 104.64800 113.46800 129.54300 1.000 21.97630 195 ILE A C 1
ATOM 1290 O O . ILE A 1 195 ? 103.95700 112.80700 130.32600 1.000 21.97630 195 ILE A O 1
ATOM 1295 N N . TRP A 1 196 ? 105.11800 114.68800 129.83500 1.000 19.05619 196 TRP A N 1
ATOM 1296 C CA . TRP A 1 196 ? 104.86200 115.38200 131.09500 1.000 19.05619 196 TRP A CA 1
ATOM 1297 C C . TRP A 1 196 ? 103.37000 115.53100 131.36400 1.000 19.05619 196 TRP A C 1
ATOM 1298 O O . TRP A 1 196 ? 102.87900 115.11900 132.41700 1.000 19.05619 196 TRP A O 1
ATOM 1309 N N . ARG A 1 197 ? 102.61700 116.00200 130.37400 1.000 24.83539 197 ARG A N 1
ATOM 1310 C CA . ARG A 1 197 ? 101.17100 116.12600 130.49200 1.000 24.83539 197 ARG A CA 1
ATOM 1311 C C . ARG A 1 197 ? 100.43300 114.79700 130.42100 1.000 24.83539 197 ARG A C 1
ATOM 1312 O O . ARG A 1 197 ? 99.20900 114.79500 130.57500 1.000 24.83539 197 ARG A O 1
ATOM 1320 N N . GLY A 1 198 ? 101.11300 113.67700 130.19800 1.000 26.74536 198 GLY A N 1
ATOM 1321 C CA . GLY A 1 198 ? 100.44600 112.39900 130.11600 1.000 26.74536 198 GLY A CA 1
ATOM 1322 C C . GLY A 1 198 ? 99.81100 112.10800 128.78300 1.000 26.74536 198 GLY A C 1
ATOM 1323 O O . GLY A 1 198 ? 99.06300 111.13300 128.67300 1.000 26.74536 198 GLY A O 1
ATOM 1324 N N . TRP A 1 199 ? 100.06700 112.93800 127.77300 1.000 28.67811 199 TRP A N 1
ATOM 1325 C CA . TRP A 1 199 ? 99.47900 112.73200 126.45500 1.000 28.67811 199 TRP A CA 1
ATOM 1326 C C . TRP A 1 199 ? 100.07700 111.52400 125.74900 1.000 28.67811 199 TRP A C 1
ATOM 1327 O O . TRP A 1 199 ? 99.41900 110.92600 124.89700 1.000 28.67811 199 TRP A O 1
ATOM 1338 N N . ILE A 1 200 ? 101.31500 111.16200 126.06400 1.000 28.26200 200 ILE A N 1
ATOM 1339 C CA . ILE A 1 200 ? 101.92000 109.92600 125.59200 1.000 28.26200 200 ILE A CA 1
ATOM 1340 C C . ILE A 1 200 ? 102.23100 109.08900 126.82000 1.000 28.26200 200 ILE A C 1
ATOM 1341 O O . ILE A 1 200 ? 102.80200 109.59700 127.79000 1.000 28.26200 200 ILE A O 1
ATOM 1346 N N . VAL A 1 201 ? 101.87000 107.80900 126.77800 1.000 34.66037 201 VAL A N 1
ATOM 1347 C CA . VAL A 1 201 ? 101.98700 106.91600 127.92000 1.000 34.66037 201 VAL A CA 1
ATOM 1348 C C . VAL A 1 201 ? 102.64800 105.63800 127.43900 1.000 34.66037 201 VAL A C 1
ATOM 1349 O O . VAL A 1 201 ? 102.56100 105.28200 126.26200 1.000 34.66037 201 VAL A O 1
ATOM 1353 N N . GLN A 1 202 ? 103.37300 104.98500 128.34000 1.000 42.75362 202 GLN A N 1
ATOM 1354 C CA . GLN A 1 202 ? 104.04900 103.74300 127.99400 1.000 42.75362 202 GLN A CA 1
ATOM 1355 C C . GLN A 1 202 ? 103.03700 102.63700 127.74600 1.000 42.75362 202 GLN A C 1
ATOM 1356 O O . GLN A 1 202 ? 102.09000 102.46100 128.51800 1.000 42.75362 202 GLN A O 1
ATOM 1362 N N . ASN A 1 203 ? 103.22900 101.92100 126.64400 1.000 46.56310 203 ASN A N 1
ATOM 1363 C CA . ASN A 1 203 ? 102.35500 100.81800 126.28100 1.000 46.56310 203 ASN A CA 1
ATOM 1364 C C . ASN A 1 203 ? 102.54500 99.66300 127.25500 1.000 46.56310 203 ASN A C 1
ATOM 1365 O O . ASN A 1 203 ? 103.67100 99.22600 127.50100 1.000 46.56310 203 ASN A O 1
ATOM 1370 N N . GLY A 1 204 ? 101.44400 99.19500 127.84500 1.000 49.86327 204 GLY A N 1
ATOM 1371 C CA . GLY A 1 204 ? 101.51200 98.03700 128.71800 1.000 49.86327 204 GLY A CA 1
ATOM 1372 C C . GLY A 1 204 ? 101.82600 96.74100 128.00300 1.000 49.86327 204 GLY A C 1
ATOM 1373 O O . GLY A 1 204 ? 102.35400 95.81600 128.62800 1.000 49.86327 204 GLY A O 1
ATOM 1374 N N . LEU A 1 205 ? 101.51200 96.65700 126.70900 1.000 53.82709 205 LEU A N 1
ATOM 1375 C CA . LEU A 1 205 ? 101.76600 95.43900 125.94500 1.000 53.82709 205 LEU A CA 1
ATOM 1376 C C . LEU A 1 205 ? 103.25500 95.26200 125.67700 1.000 53.82709 205 LEU A C 1
ATOM 1377 O O . LEU A 1 205 ? 103.81800 94.18600 125.91000 1.000 53.82709 205 LEU A O 1
ATOM 1382 N N . ASP A 1 206 ? 103.90400 96.31500 125.18600 1.000 51.36968 206 ASP A N 1
ATOM 1383 C CA . ASP A 1 206 ? 105.32900 96.31200 124.88200 1.000 51.36968 206 ASP A CA 1
ATOM 1384 C C . ASP A 1 206 ? 105.91100 97.52700 125.58900 1.000 51.36968 206 ASP A C 1
ATOM 1385 O O . ASP A 1 206 ? 105.47300 98.66100 125.31500 1.000 51.36968 206 ASP A O 1
ATOM 1390 N N . PRO A 1 207 ? 106.92900 97.37100 126.45000 1.000 47.63028 207 PRO A N 1
ATOM 1391 C CA . PRO A 1 207 ? 107.45500 98.53400 127.18300 1.000 47.63028 207 PRO A CA 1
ATOM 1392 C C . PRO A 1 207 ? 108.41800 99.41600 126.39700 1.000 47.63028 207 PRO A C 1
ATOM 1393 O O . PRO A 1 207 ? 109.14300 100.22000 126.98800 1.000 47.63028 207 PRO A O 1
ATOM 1397 N N . THR A 1 208 ? 108.44400 99.27200 125.07100 1.000 42.79514 208 THR A N 1
ATOM 1398 C CA . THR A 1 208 ? 109.37200 99.97800 124.19800 1.000 42.79514 208 THR A CA 1
ATOM 1399 C C . THR A 1 208 ? 108.64500 100.76400 123.11300 1.000 42.79514 208 THR A C 1
ATOM 1400 O O . THR A 1 208 ? 109.24400 101.06500 122.08100 1.000 42.79514 208 THR A O 1
ATOM 1404 N N . THR A 1 209 ? 107.37400 101.11300 123.31200 1.000 42.22966 209 THR A N 1
ATOM 1405 C CA . THR A 1 209 ? 106.57700 101.62100 122.20100 1.000 42.22966 209 THR A CA 1
ATOM 1406 C C . THR A 1 209 ? 106.04500 103.03100 122.41000 1.000 42.22966 209 THR A C 1
ATOM 1407 O O . THR A 1 209 ? 106.19700 103.86600 121.50600 1.000 42.22966 209 THR A O 1
ATOM 1411 N N . PHE A 1 210 ? 105.44000 103.32000 123.57100 1.000 35.44233 210 PHE A N 1
ATOM 1412 C CA . PHE A 1 210 ? 104.88500 104.63000 123.95700 1.000 35.44233 210 PHE A CA 1
ATOM 1413 C C . PHE A 1 210 ? 103.78300 105.10300 122.99900 1.000 35.44233 210 PHE A C 1
ATOM 1414 O O . PHE A 1 210 ? 103.94500 106.04100 122.22300 1.000 35.44233 210 PHE A O 1
ATOM 1422 N N . ILE A 1 211 ? 102.65600 104.39700 123.06100 1.000 36.94965 211 ILE A N 1
ATOM 1423 C CA . ILE A 1 211 ? 101.47500 104.79000 122.30000 1.000 36.94965 211 ILE A CA 1
ATOM 1424 C C . ILE A 1 211 ? 100.85800 106.05700 122.90200 1.000 36.94965 211 ILE A C 1
ATOM 1425 O O . ILE A 1 211 ? 101.01000 106.34700 124.09200 1.000 36.94965 211 ILE A O 1
ATOM 1430 N N . LYS A 1 212 ? 100.21300 106.86200 122.05900 1.000 38.28469 212 LYS A N 1
ATOM 1431 C CA . LYS A 1 212 ? 99.45000 108.00800 122.53400 1.000 38.28469 212 LYS A CA 1
ATOM 1432 C C . LYS A 1 212 ? 98.19200 107.52700 123.26100 1.000 38.28469 212 LYS A C 1
ATOM 1433 O O . LYS A 1 212 ? 97.76200 106.38000 123.11400 1.000 38.28469 212 LYS A O 1
ATOM 1439 N N . ASP A 1 213 ? 97.58400 108.41700 124.04100 1.000 45.74007 213 ASP A N 1
ATOM 1440 C CA . ASP A 1 213 ? 96.31600 108.12100 124.68600 1.000 45.74007 213 ASP A CA 1
ATOM 1441 C C . ASP A 1 213 ? 95.30400 109.20000 124.32500 1.000 45.74007 213 ASP A C 1
ATOM 1442 O O . ASP A 1 213 ? 95.66400 110.29900 123.89600 1.000 45.74007 213 ASP A O 1
ATOM 1447 N N . ASP A 1 214 ? 94.02600 108.87700 124.51100 1.000 53.34917 214 ASP A N 1
ATOM 1448 C CA . ASP A 1 214 ? 92.92800 109.74600 124.10200 1.000 53.34917 214 ASP A CA 1
ATOM 1449 C C . ASP A 1 214 ? 92.46100 110.57500 125.29700 1.000 53.34917 214 ASP A C 1
ATOM 1450 O O . ASP A 1 214 ? 91.85400 110.05200 126.23800 1.000 53.34917 214 ASP A O 1
ATOM 1455 N N . SER A 1 215 ? 92.77000 111.86900 125.25900 1.000 57.21430 215 SER A N 1
ATOM 1456 C CA . SER A 1 215 ? 92.36300 112.81900 126.28400 1.000 57.21430 215 SER A CA 1
ATOM 1457 C C . SER A 1 215 ? 91.25600 113.74700 125.81000 1.000 57.21430 215 SER A C 1
ATOM 1458 O O . SER A 1 215 ? 90.90500 114.68400 126.53200 1.000 57.21430 215 SER A O 1
ATOM 1461 N N . LEU A 1 216 ? 90.72700 113.52900 124.60000 1.000 59.12554 216 LEU A N 1
ATOM 1462 C CA . LEU A 1 216 ? 89.70400 114.41400 124.04400 1.000 59.12554 216 LEU A CA 1
ATOM 1463 C C . LEU A 1 216 ? 88.37200 114.28200 124.77400 1.000 59.12554 216 LEU A C 1
ATOM 1464 O O . LEU A 1 216 ? 87.66300 115.28200 124.94400 1.000 59.12554 216 LEU A O 1
ATOM 1466 N N . ALA A 1 217 ? 88.01200 113.05500 125.16700 1.000 60.18187 217 ALA A N 1
ATOM 1467 C CA . ALA A 1 217 ? 86.78800 112.68800 125.90600 1.000 60.18187 217 ALA A CA 1
ATOM 1468 C C . ALA A 1 217 ? 85.50300 113.10100 125.19000 1.000 60.18187 217 ALA A C 1
ATOM 1469 O O . ALA A 1 217 ? 84.94600 114.16500 125.45800 1.000 60.18187 217 ALA A O 1
ATOM 1471 N N . PHE A 1 225 ? 86.77800 111.72700 134.95700 1.000 59.86319 225 PHE A N 1
ATOM 1472 C CA . PHE A 1 225 ? 87.53100 111.61500 136.19900 1.000 59.86319 225 PHE A CA 1
ATOM 1473 C C . PHE A 1 225 ? 88.25800 110.27700 136.27900 1.000 59.86319 225 PHE A C 1
ATOM 1474 O O . PHE A 1 225 ? 88.01300 109.48300 137.18700 1.000 59.86319 225 PHE A O 1
ATOM 1476 N N . ASN A 1 226 ? 89.14400 110.03900 135.31700 1.000 55.57136 226 ASN A N 1
ATOM 1477 C CA . ASN A 1 226 ? 89.89200 108.79200 135.27500 1.000 55.57136 226 ASN A CA 1
ATOM 1478 C C . ASN A 1 226 ? 90.96500 108.79500 136.36500 1.000 55.57136 226 ASN A C 1
ATOM 1479 O O . ASN A 1 226 ? 91.59700 109.82700 136.60800 1.000 55.57136 226 ASN A O 1
ATOM 1484 N N . PRO A 1 227 ? 91.18900 107.66700 137.04600 1.000 52.94602 227 PRO A N 1
ATOM 1485 C CA . PRO A 1 227 ? 92.32500 107.60600 137.97700 1.000 52.94602 227 PRO A CA 1
ATOM 1486 C C . PRO A 1 227 ? 93.66800 107.51800 137.27900 1.000 52.94602 227 PRO A C 1
ATOM 1487 O O . PRO A 1 227 ? 94.66700 107.98100 137.83800 1.000 52.94602 227 PRO A O 1
ATOM 1491 N N . VAL A 1 228 ? 93.73000 106.91400 136.08800 1.000 48.01681 228 VAL A N 1
ATOM 1492 C CA . VAL A 1 228 ? 95.00000 106.73500 135.38800 1.000 48.01681 228 VAL A CA 1
ATOM 1493 C C . VAL A 1 228 ? 95.50900 108.06600 134.82000 1.000 48.01681 228 VAL A C 1
ATOM 1494 O O . VAL A 1 228 ? 96.72300 108.23300 134.62500 1.000 48.01681 228 VAL A O 1
ATOM 1498 N N . ARG A 1 229 ? 94.61800 109.06000 134.67300 1.000 45.20584 229 ARG A N 1
ATOM 1499 C CA . ARG A 1 229 ? 95.02700 110.42400 134.34000 1.000 45.20584 229 ARG A CA 1
ATOM 1500 C C . ARG A 1 229 ? 95.86900 111.03800 135.44500 1.000 45.20584 229 ARG A C 1
ATOM 1501 O O . ARG A 1 229 ? 96.73600 111.86900 135.17100 1.000 45.20584 229 ARG A O 1
ATOM 1509 N N . LEU A 1 230 ? 95.62900 110.64400 136.69700 1.000 41.32943 230 LEU A N 1
ATOM 1510 C CA . LEU A 1 230 ? 96.44700 111.11200 137.80500 1.000 41.32943 230 LEU A CA 1
ATOM 1511 C C . LEU A 1 230 ? 97.82800 110.47600 137.79600 1.000 41.32943 230 LEU A C 1
ATOM 1512 O O . LEU A 1 230 ? 98.71600 110.95900 138.50400 1.000 41.32943 230 LEU A O 1
ATOM 1517 N N . LYS A 1 231 ? 98.02800 109.40400 137.01800 1.000 37.44782 231 LYS A N 1
ATOM 1518 C CA . LYS A 1 231 ? 99.32900 108.77900 136.82000 1.000 37.44782 231 LYS A CA 1
ATOM 1519 C C . LYS A 1 231 ? 100.24700 109.57900 135.91100 1.000 37.44782 231 LYS A C 1
ATOM 1520 O O . LYS A 1 231 ? 101.38700 109.14700 135.70900 1.000 37.44782 231 LYS A O 1
ATOM 1526 N N . ALA A 1 232 ? 99.77600 110.69400 135.34200 1.000 31.03573 232 ALA A N 1
ATOM 1527 C CA . ALA A 1 232 ? 100.58800 111.53700 134.48900 1.000 31.03573 232 ALA A CA 1
ATOM 1528 C C . ALA A 1 232 ? 101.71500 112.17200 135.29700 1.000 31.03573 232 ALA A C 1
ATOM 1529 O O . ALA A 1 232 ? 101.60400 112.32100 136.51400 1.000 31.03573 232 ALA A O 1
ATOM 1531 N N . PRO A 1 233 ? 102.81800 112.53200 134.64000 1.000 26.13282 233 PRO A N 1
ATOM 1532 C CA . PRO A 1 233 ? 103.91700 113.19900 135.35200 1.000 26.13282 233 PRO A CA 1
ATOM 1533 C C . PRO A 1 233 ? 103.58300 114.56600 135.93800 1.000 26.13282 233 PRO A C 1
ATOM 1534 O O . PRO A 1 233 ? 104.19300 114.91800 136.95600 1.000 26.13282 233 PRO A O 1
ATOM 1538 N N . VAL A 1 234 ? 102.67100 115.33800 135.32400 1.000 26.20536 234 VAL A N 1
ATOM 1539 C CA . VAL A 1 234 ? 102.21100 116.60200 135.91100 1.000 26.20536 234 VAL A CA 1
ATOM 1540 C C . VAL A 1 234 ? 101.57400 116.34300 137.26400 1.000 26.20536 234 VAL A C 1
ATOM 1541 O O . VAL A 1 234 ? 101.93500 116.95300 138.27400 1.000 26.20536 234 VAL A O 1
ATOM 1545 N N . TYR A 1 235 ? 100.65500 115.39100 137.30600 1.000 33.18235 235 TYR A N 1
ATOM 1546 C CA . TYR A 1 235 ? 99.88200 115.17100 138.50800 1.000 33.18235 235 TYR A CA 1
ATOM 1547 C C . TYR A 1 235 ? 100.63200 114.33900 139.52700 1.000 33.18235 235 TYR A C 1
ATOM 1548 O O . TYR A 1 235 ? 100.43400 114.55100 140.72000 1.000 33.18235 235 TYR A O 1
ATOM 1557 N N . GLN A 1 236 ? 101.50400 113.42400 139.09400 1.000 29.43156 236 GLN A N 1
ATOM 1558 C CA . GLN A 1 236 ? 102.40800 112.76000 140.03300 1.000 29.43156 236 GLN A CA 1
ATOM 1559 C C . GLN A 1 236 ? 103.35300 113.75600 140.68700 1.000 29.43156 236 GLN A C 1
ATOM 1560 O O . GLN A 1 236 ? 103.57600 113.69800 141.90200 1.000 29.43156 236 GLN A O 1
ATOM 1566 N N . ASN A 1 237 ? 103.87000 114.70200 139.90100 1.000 26.60029 237 ASN A N 1
ATOM 1567 C CA . ASN A 1 237 ? 104.72600 115.76100 140.42600 1.000 26.60029 237 ASN A CA 1
ATOM 1568 C C . ASN A 1 237 ? 103.98100 116.66800 141.39700 1.000 26.60029 237 ASN A C 1
ATOM 1569 O O . ASN A 1 237 ? 104.48700 116.98700 142.47800 1.000 26.60029 237 ASN A O 1
ATOM 1574 N N . TYR A 1 238 ? 102.77700 117.09800 141.01600 1.000 30.84892 238 TYR A N 1
ATOM 1575 C CA . TYR A 1 238 ? 101.97000 117.98000 141.85000 1.000 30.84892 238 TYR A CA 1
ATOM 1576 C C . TYR A 1 238 ? 101.51600 117.29600 143.13100 1.000 30.84892 238 TYR A C 1
ATOM 1577 O O . TYR A 1 238 ? 101.51100 117.92000 144.19300 1.000 30.84892 238 TYR A O 1
ATOM 1586 N N . LEU A 1 239 ? 101.15600 116.01500 143.06800 1.000 28.74872 239 LEU A N 1
ATOM 1587 C CA . LEU A 1 239 ? 100.74500 115.32100 144.28000 1.000 28.74872 239 LEU A CA 1
ATOM 1588 C C . LEU A 1 239 ? 101.92500 115.00100 145.18400 1.000 28.74872 239 LEU A C 1
ATOM 1589 O O . LEU A 1 239 ? 101.76300 115.00900 146.40400 1.000 28.74872 239 LEU A O 1
ATOM 1594 N N . GLN A 1 240 ? 103.11000 114.72900 144.62700 1.000 27.13017 240 GLN A N 1
ATOM 1595 C CA . GLN A 1 240 ? 104.29400 114.60900 145.47300 1.000 27.13017 240 GLN A CA 1
ATOM 1596 C C . GLN A 1 240 ? 104.67200 115.93700 146.11800 1.000 27.13017 240 GLN A C 1
ATOM 1597 O O . GLN A 1 240 ? 105.13600 115.95200 147.26100 1.000 27.13017 240 GLN A O 1
ATOM 1603 N N . MET A 1 241 ? 104.46100 117.05200 145.41400 1.000 28.24259 241 MET A N 1
ATOM 1604 C CA . MET A 1 241 ? 104.68500 118.37900 145.98500 1.000 28.24259 241 MET A CA 1
ATOM 1605 C C . MET A 1 241 ? 103.71700 118.67600 147.12700 1.000 28.24259 241 MET A C 1
ATOM 1606 O O . MET A 1 241 ? 104.12500 119.16300 148.19300 1.000 28.24259 241 MET A O 1
ATOM 1611 N N . ILE A 1 242 ? 102.42600 118.39900 146.90600 1.000 30.89860 242 ILE A N 1
ATOM 1612 C CA . ILE A 1 242 ? 101.39700 118.58600 147.92900 1.000 30.89860 242 ILE A CA 1
ATOM 1613 C C . ILE A 1 242 ? 101.64600 117.66500 149.11700 1.000 30.89860 242 ILE A C 1
ATOM 1614 O O . ILE A 1 242 ? 101.51600 118.07700 150.27300 1.000 30.89860 242 ILE A O 1
ATOM 1619 N N . PHE A 1 243 ? 102.09000 116.43600 148.85700 1.000 30.65279 243 PHE A N 1
ATOM 1620 C CA . PHE A 1 243 ? 102.35600 115.50000 149.93800 1.000 30.65279 243 PHE A CA 1
ATOM 1621 C C . PHE A 1 243 ? 103.62200 115.85900 150.70100 1.000 30.65279 243 PHE A C 1
ATOM 1622 O O . PHE A 1 243 ? 103.71000 115.57600 151.89500 1.000 30.65279 243 PHE A O 1
ATOM 1630 N N . SER A 1 244 ? 104.60100 116.48900 150.04600 1.000 27.37446 244 SER A N 1
ATOM 1631 C CA . SER A 1 244 ? 105.77300 116.97800 150.76700 1.000 27.37446 244 SER A CA 1
ATOM 1632 C C . SER A 1 244 ? 105.41800 118.14300 151.67800 1.000 27.37446 244 SER A C 1
ATOM 1633 O O . SER A 1 244 ? 105.88800 118.20700 152.82000 1.000 27.37446 244 SER A O 1
ATOM 1636 N N . PHE A 1 245 ? 104.59500 119.07400 151.18700 1.000 27.01591 245 PHE A N 1
ATOM 1637 C CA . PHE A 1 245 ? 104.11900 120.16000 152.04400 1.000 27.01591 245 PHE A CA 1
ATOM 1638 C C . PHE A 1 245 ? 103.22000 119.65100 153.16700 1.000 27.01591 245 PHE A C 1
ATOM 1639 O O . PHE A 1 245 ? 103.25700 120.18300 154.27900 1.000 27.01591 245 PHE A O 1
ATOM 1647 N N . LEU A 1 246 ? 102.44400 118.60300 152.90400 1.000 28.76437 246 LEU A N 1
ATOM 1648 C CA . LEU A 1 246 ? 101.59100 118.00400 153.92200 1.000 28.76437 246 LEU A CA 1
ATOM 1649 C C . LEU A 1 246 ? 102.40500 117.25700 154.96700 1.000 28.76437 246 LEU A C 1
ATOM 1650 O O . LEU A 1 246 ? 102.07500 117.30300 156.15400 1.000 28.76437 246 LEU A O 1
ATOM 1655 N N . PHE A 1 247 ? 103.43000 116.52100 154.53000 1.000 27.79263 247 PHE A N 1
ATOM 1656 C CA . PHE A 1 247 ? 104.39600 115.89300 155.42600 1.000 27.79263 247 PHE A CA 1
ATOM 1657 C C . PHE A 1 247 ? 105.08300 116.91500 156.31600 1.000 27.79263 247 PHE A C 1
ATOM 1658 O O . PHE A 1 247 ? 105.27400 116.67200 157.51000 1.000 27.79263 247 PHE A O 1
ATOM 1666 N N . LEU A 1 248 ? 105.44900 118.06600 155.74800 1.000 25.64649 248 LEU A N 1
ATOM 1667 C CA . LEU A 1 248 ? 106.05600 119.13900 156.53000 1.000 25.64649 248 LEU A CA 1
ATOM 1668 C C . LEU A 1 248 ? 105.07000 119.73100 157.53400 1.000 25.64649 248 LEU A C 1
ATOM 1669 O O . LEU A 1 248 ? 105.44300 120.02000 158.67800 1.000 25.64649 248 LEU A O 1
ATOM 1674 N N . GLY A 1 249 ? 103.81500 119.92000 157.12000 1.000 28.01741 249 GLY A N 1
ATOM 1675 C CA . GLY A 1 249 ? 102.80100 120.44800 158.02000 1.000 28.01741 249 GLY A CA 1
ATOM 1676 C C . GLY A 1 249 ? 102.45600 119.50500 159.15700 1.000 28.01741 249 GLY A C 1
ATOM 1677 O O . GLY A 1 249 ? 102.23400 119.94200 160.28700 1.000 28.01741 249 GLY A O 1
ATOM 1678 N N . LEU A 1 250 ? 102.37100 118.20700 158.86700 1.000 30.26590 250 LEU A N 1
ATOM 1679 C CA . LEU A 1 250 ? 102.20500 117.22500 159.93000 1.000 30.26590 250 LEU A CA 1
ATOM 1680 C C . LEU A 1 250 ? 103.43500 117.13000 160.81700 1.000 30.26590 250 LEU A C 1
ATOM 1681 O O . LEU A 1 250 ? 103.29400 116.82400 162.00200 1.000 30.26590 250 LEU A O 1
ATOM 1686 N N . TYR A 1 251 ? 104.63800 117.31700 160.26300 1.000 28.02109 251 TYR A N 1
ATOM 1687 C CA . TYR A 1 251 ? 105.84500 117.31300 161.08300 1.000 28.02109 251 TYR A CA 1
ATOM 1688 C C . TYR A 1 251 ? 105.84700 118.46900 162.07400 1.000 28.02109 251 TYR A C 1
ATOM 1689 O O . TYR A 1 251 ? 106.02400 118.26000 163.27600 1.000 28.02109 251 TYR A O 1
ATOM 1698 N N . THR A 1 252 ? 105.64700 119.69800 161.58900 1.000 29.69834 252 THR A N 1
ATOM 1699 C CA . THR A 1 252 ? 105.67600 120.86600 162.46500 1.000 29.69834 252 THR A CA 1
ATOM 1700 C C . THR A 1 252 ? 104.49400 120.95100 163.42300 1.000 29.69834 252 THR A C 1
ATOM 1701 O O . THR A 1 252 ? 104.53200 121.77400 164.34100 1.000 29.69834 252 THR A O 1
ATOM 1705 N N . LEU A 1 253 ? 103.45000 120.14900 163.23600 1.000 31.86096 253 LEU A N 1
ATOM 1706 C CA . LEU A 1 253 ? 102.37200 120.04400 164.20600 1.000 31.86096 253 LEU A CA 1
ATOM 1707 C C . LEU A 1 253 ? 102.61800 118.94500 165.22600 1.000 31.86096 253 LEU A C 1
ATOM 1708 O O . LEU A 1 253 ? 101.77300 118.72900 166.09800 1.000 31.86096 253 LEU A O 1
ATOM 1713 N N . VAL A 1 254 ? 103.73700 118.24100 165.12700 1.000 32.79870 254 VAL A N 1
ATOM 1714 C CA . VAL A 1 254 ? 104.10100 117.18800 166.06300 1.000 32.79870 254 VAL A CA 1
ATOM 1715 C C . VAL A 1 254 ? 105.21900 117.64300 166.99700 1.000 32.79870 254 VAL A C 1
ATOM 1716 O O . VAL A 1 254 ? 105.09100 117.54300 168.21700 1.000 32.79870 254 VAL A O 1
ATOM 1720 N N . VAL A 1 255 ? 106.33200 118.13700 166.43400 1.000 33.07804 255 VAL A N 1
ATOM 1721 C CA . VAL A 1 255 ? 107.47700 118.59300 167.22700 1.000 33.07804 255 VAL A CA 1
ATOM 1722 C C . VAL A 1 255 ? 107.13900 119.80000 168.09600 1.000 33.07804 255 VAL A C 1
ATOM 1723 O O . VAL A 1 255 ? 107.73500 119.99000 169.16200 1.000 33.07804 255 VAL A O 1
ATOM 1727 N N . ASN A 1 256 ? 106.19500 120.63300 167.66700 1.000 36.81955 256 ASN A N 1
ATOM 1728 C CA . ASN A 1 256 ? 105.64400 121.68300 168.50400 1.000 36.81955 256 ASN A CA 1
ATOM 1729 C C . ASN A 1 256 ? 104.43900 121.21700 169.31000 1.000 36.81955 256 ASN A C 1
ATOM 1730 O O . ASN A 1 256 ? 103.67500 122.05200 169.80500 1.000 36.81955 256 ASN A O 1
ATOM 1735 N N . GLY A 1 257 ? 104.24700 119.90900 169.44300 1.000 44.85915 257 GLY A N 1
ATOM 1736 C CA . GLY A 1 257 ? 103.11300 119.37200 170.16100 1.000 44.85915 257 GLY A CA 1
ATOM 1737 C C . GLY A 1 257 ? 103.35800 119.20200 171.64300 1.000 44.85915 257 GLY A C 1
ATOM 1738 O O . GLY A 1 257 ? 102.41100 119.27700 172.43200 1.000 44.85915 257 GLY A O 1
ATOM 1739 N N . LYS A 1 258 ? 104.61300 118.95200 172.02500 1.000 49.96877 258 LYS A N 1
ATOM 1740 C CA . LYS A 1 258 ? 105.00700 118.78000 173.42100 1.000 49.96877 258 LYS A CA 1
ATOM 1741 C C . LYS A 1 258 ? 104.75700 120.02300 174.26500 1.000 49.96877 258 LYS A C 1
ATOM 1742 O O . LYS A 1 258 ? 105.44100 121.04000 174.10900 1.000 49.96877 258 LYS A O 1
ATOM 1748 N N . ASP A 1 259 ? 103.77900 119.94100 175.16400 1.000 59.29451 259 ASP A N 1
ATOM 1749 C CA . ASP A 1 259 ? 103.44800 121.02200 176.07800 1.000 59.29451 259 ASP A CA 1
ATOM 1750 C C . ASP A 1 259 ? 103.68800 120.65700 177.53600 1.000 59.29451 259 ASP A C 1
ATOM 1751 O O . ASP A 1 259 ? 104.09400 121.52000 178.31600 1.000 59.29451 259 ASP A O 1
ATOM 1756 N N . SER A 1 260 ? 103.47700 119.40100 177.91500 1.000 63.09306 260 SER A N 1
ATOM 1757 C CA . SER A 1 260 ? 103.69800 118.93100 179.27300 1.000 63.09306 260 SER A CA 1
ATOM 1758 C C . SER A 1 260 ? 104.87300 117.96300 179.29500 1.000 63.09306 260 SER A C 1
ATOM 1759 O O . SER A 1 260 ? 105.16000 117.29500 178.29900 1.000 63.09306 260 SER A O 1
ATOM 1762 N N . GLU A 1 261 ? 105.55000 117.89400 180.44600 1.000 63.89841 261 GLU A N 1
ATOM 1763 C CA . GLU A 1 261 ? 106.70100 117.00800 180.61300 1.000 63.89841 261 GLU A CA 1
ATOM 1764 C C . GLU A 1 261 ? 106.32500 115.52700 180.57600 1.000 63.89841 261 GLU A C 1
ATOM 1765 O O . GLU A 1 261 ? 107.17800 114.69100 180.25900 1.000 63.89841 261 GLU A O 1
ATOM 1771 N N . ARG A 1 262 ? 105.06500 115.18700 180.84500 1.000 64.79446 262 ARG A N 1
ATOM 1772 C CA . ARG A 1 262 ? 104.60600 113.80600 180.80200 1.000 64.79446 262 ARG A CA 1
ATOM 1773 C C . ARG A 1 262 ? 104.46300 113.31800 179.35700 1.000 64.79446 262 ARG A C 1
ATOM 1774 O O . ARG A 1 262 ? 104.72000 114.03800 178.38900 1.000 64.79446 262 ARG A O 1
ATOM 1782 N N . VAL A 1 263 ? 104.01100 112.07800 179.21200 1.000 60.28440 263 VAL A N 1
ATOM 1783 C CA . VAL A 1 263 ? 103.78400 111.49600 177.89500 1.000 60.28440 263 VAL A CA 1
ATOM 1784 C C . VAL A 1 263 ? 102.48700 112.05900 177.32800 1.000 60.28440 263 VAL A C 1
ATOM 1785 O O . VAL A 1 263 ? 101.47300 112.15400 178.02900 1.000 60.28440 263 VAL A O 1
ATOM 1789 N N . GLN A 1 264 ? 102.51300 112.43300 176.04900 1.000 56.66827 264 GLN A N 1
ATOM 1790 C CA . GLN A 1 264 ? 101.41600 113.15600 175.42800 1.000 56.66827 264 GLN A CA 1
ATOM 1791 C C . GLN A 1 264 ? 100.30700 112.20600 174.98200 1.000 56.66827 264 GLN A C 1
ATOM 1792 O O . GLN A 1 264 ? 100.40400 110.98200 175.09600 1.000 56.66827 264 GLN A O 1
ATOM 1798 N N . SER A 1 265 ? 99.23300 112.80300 174.45700 1.000 60.09334 265 SER A N 1
ATOM 1799 C CA . SER A 1 265 ? 97.98800 112.09700 174.18300 1.000 60.09334 265 SER A CA 1
ATOM 1800 C C . SER A 1 265 ? 98.05400 111.13900 172.99700 1.000 60.09334 265 SER A C 1
ATOM 1801 O O . SER A 1 265 ? 97.15300 110.29800 172.88000 1.000 60.09334 265 SER A O 1
ATOM 1804 N N . PHE A 1 266 ? 99.07900 111.25300 172.13700 1.000 53.07880 266 PHE A N 1
ATOM 1805 C CA . PHE A 1 266 ? 99.21800 110.52900 170.86200 1.000 53.07880 266 PHE A CA 1
ATOM 1806 C C . PHE A 1 266 ? 97.99800 110.79200 169.97100 1.000 53.07880 266 PHE A C 1
ATOM 1807 O O . PHE A 1 266 ? 97.16700 109.92000 169.71200 1.000 53.07880 266 PHE A O 1
ATOM 1815 N N . ASP A 1 267 ? 97.91500 112.04900 169.53200 1.000 54.57500 267 ASP A N 1
ATOM 1816 C CA . ASP A 1 267 ? 96.78500 112.59300 168.78600 1.000 54.57500 267 ASP A CA 1
ATOM 1817 C C . ASP A 1 267 ? 96.66100 111.94800 167.39600 1.000 54.57500 267 ASP A C 1
ATOM 1818 O O . ASP A 1 267 ? 97.47300 111.11400 166.98000 1.000 54.57500 267 ASP A O 1
ATOM 1823 N N . LEU A 1 268 ? 95.59900 112.34000 166.68200 1.000 49.15764 268 LEU A N 1
ATOM 1824 C CA . LEU A 1 268 ? 95.31400 111.80800 165.35200 1.000 49.15764 268 LEU A CA 1
ATOM 1825 C C . LEU A 1 268 ? 96.37700 112.22100 164.33900 1.000 49.15764 268 LEU A C 1
ATOM 1826 O O . LEU A 1 268 ? 96.77600 111.41300 163.48800 1.000 49.15764 268 LEU A O 1
ATOM 1831 N N . LEU A 1 269 ? 96.87400 113.45800 164.44900 1.000 44.78063 269 LEU A N 1
ATOM 1832 C CA . LEU A 1 269 ? 97.85600 113.97800 163.50300 1.000 44.78063 269 LEU A CA 1
ATOM 1833 C C . LEU A 1 269 ? 99.20100 113.28100 163.64900 1.000 44.78063 269 LEU A C 1
ATOM 1834 O O . LEU A 1 269 ? 99.88800 113.04200 162.65000 1.000 44.78063 269 LEU A O 1
ATOM 1839 N N . GLU A 1 270 ? 99.58700 112.95200 164.88400 1.000 45.90964 270 GLU A N 1
ATOM 1840 C CA . GLU A 1 270 ? 100.82300 112.21400 165.13000 1.000 45.90964 270 GLU A CA 1
ATOM 1841 C C . GLU A 1 270 ? 100.76300 110.80700 164.53700 1.000 45.90964 270 GLU A C 1
ATOM 1842 O O . GLU A 1 270 ? 101.75700 110.30900 163.98900 1.000 45.90964 270 GLU A O 1
ATOM 1848 N N . SER A 1 271 ? 99.59200 110.16500 164.61200 1.000 45.27409 271 SER A N 1
ATOM 1849 C CA . SER A 1 271 ? 99.42100 108.84100 164.02100 1.000 45.27409 271 SER A CA 1
ATOM 1850 C C . SER A 1 271 ? 99.44800 108.89500 162.49800 1.000 45.27409 271 SER A C 1
ATOM 1851 O O . SER A 1 271 ? 100.06500 108.02900 161.86700 1.000 45.27409 271 SER A O 1
ATOM 1854 N N . ILE A 1 272 ? 98.78300 109.89900 161.89800 1.000 42.39214 272 ILE A N 1
ATOM 1855 C CA . ILE A 1 272 ? 98.83100 110.10400 160.44300 1.000 42.39214 272 ILE A CA 1
ATOM 1856 C C . ILE A 1 272 ? 100.26100 110.37400 159.98300 1.000 42.39214 272 ILE A C 1
ATOM 1857 O O . ILE A 1 272 ? 100.71100 109.84800 158.95400 1.000 42.39214 272 ILE A O 1
ATOM 1862 N N . PHE A 1 273 ? 101.00700 111.14700 160.77600 1.000 38.31293 273 PHE A N 1
ATOM 1863 C CA . PHE A 1 273 ? 102.39900 111.46800 160.47700 1.000 38.31293 273 PHE A CA 1
ATOM 1864 C C . PHE A 1 273 ? 103.29900 110.23600 160.49300 1.000 38.31293 273 PHE A C 1
ATOM 1865 O O . PHE A 1 273 ? 104.08800 110.02400 159.56000 1.000 38.31293 273 PHE A O 1
ATOM 1873 N N . TYR A 1 274 ? 103.21600 109.42000 161.54900 1.000 40.75306 274 TYR A N 1
ATOM 1874 C CA . TYR A 1 274 ? 104.03700 108.21000 161.57800 1.000 40.75306 274 TYR A CA 1
ATOM 1875 C C . TYR A 1 274 ? 103.58700 107.16600 160.55800 1.000 40.75306 274 TYR A C 1
ATOM 1876 O O . TYR A 1 274 ? 104.42400 106.39700 160.07600 1.000 40.75306 274 TYR A O 1
ATOM 1885 N N . VAL A 1 275 ? 102.30100 107.15400 160.18500 1.000 41.00820 275 VAL A N 1
ATOM 1886 C CA . VAL A 1 275 ? 101.83200 106.27500 159.11300 1.000 41.00820 275 VAL A CA 1
ATOM 1887 C C . VAL A 1 275 ? 102.42900 106.69300 157.77100 1.000 41.00820 275 VAL A C 1
ATOM 1888 O O . VAL A 1 275 ? 102.91000 105.84800 157.00200 1.000 41.00820 275 VAL A O 1
ATOM 1892 N N . PHE A 1 276 ? 102.42300 108.00300 157.48600 1.000 39.13942 276 PHE A N 1
ATOM 1893 C CA . PHE A 1 276 ? 103.03200 108.53300 156.26400 1.000 39.13942 276 PHE A CA 1
ATOM 1894 C C . PHE A 1 276 ? 104.52700 108.25200 156.20800 1.000 39.13942 276 PHE A C 1
ATOM 1895 O O . PHE A 1 276 ? 105.04700 107.84200 155.16200 1.000 39.13942 276 PHE A O 1
ATOM 1903 N N . ASN A 1 277 ? 105.22400 108.41900 157.33200 1.000 36.50780 277 ASN A N 1
ATOM 1904 C CA . ASN A 1 277 ? 106.66300 108.17900 157.33200 1.000 36.50780 277 ASN A CA 1
ATOM 1905 C C . ASN A 1 277 ? 106.99900 106.69800 157.22300 1.000 36.50780 277 ASN A C 1
ATOM 1906 O O . ASN A 1 277 ? 108.00400 106.34300 156.59400 1.000 36.50780 277 ASN A O 1
ATOM 1911 N N . THR A 1 278 ? 106.21400 105.81700 157.85800 1.000 40.49989 278 THR A N 1
ATOM 1912 C CA . THR A 1 278 ? 106.50600 104.39800 157.69800 1.000 40.49989 278 THR A CA 1
ATOM 1913 C C . THR A 1 278 ? 106.14500 103.91500 156.29400 1.000 40.49989 278 THR A C 1
ATOM 1914 O O . THR A 1 278 ? 106.82800 103.03200 155.76500 1.000 40.49989 278 THR A O 1
ATOM 1918 N N . GLY A 1 279 ? 105.14400 104.53800 155.65200 1.000 41.17304 279 GLY A N 1
ATOM 1919 C CA . GLY A 1 279 ? 104.89700 104.29300 154.23900 1.000 41.17304 279 GLY A CA 1
ATOM 1920 C C . GLY A 1 279 ? 106.05900 104.70500 153.35800 1.000 41.17304 279 GLY A C 1
ATOM 1921 O O . GLY A 1 279 ? 106.44700 103.96900 152.44700 1.000 41.17304 279 GLY A O 1
ATOM 1922 N N . PHE A 1 280 ? 106.64300 105.87600 153.64200 1.000 37.36106 280 PHE A N 1
ATOM 1923 C CA . PHE A 1 280 ? 107.80000 106.35900 152.89000 1.000 37.36106 280 PHE A CA 1
ATOM 1924 C C . PHE A 1 280 ? 109.02200 105.47000 153.08300 1.000 37.36106 280 PHE A C 1
ATOM 1925 O O . PHE A 1 280 ? 109.73100 105.17900 152.11200 1.000 37.36106 280 PHE A O 1
ATOM 1933 N N . ILE A 1 281 ? 109.29300 105.03900 154.32000 1.000 40.77100 281 ILE A N 1
ATOM 1934 C CA . ILE A 1 281 ? 110.47800 104.21300 154.54800 1.000 40.77100 281 ILE A CA 1
ATOM 1935 C C . ILE A 1 281 ? 110.29400 102.80700 153.96800 1.000 40.77100 281 ILE A C 1
ATOM 1936 O O . ILE A 1 281 ? 111.25500 102.23500 153.44600 1.000 40.77100 281 ILE A O 1
ATOM 1941 N N . LEU A 1 282 ? 109.07200 102.24400 153.97900 1.000 46.41747 282 LEU A N 1
ATOM 1942 C CA . LEU A 1 282 ? 108.87700 100.94700 153.33500 1.000 46.41747 282 LEU A CA 1
ATOM 1943 C C . LEU A 1 282 ? 108.93900 101.05800 151.81800 1.000 46.41747 282 LEU A C 1
ATOM 1944 O O . LEU A 1 282 ? 109.43300 100.13600 151.15900 1.000 46.41747 282 LEU A O 1
ATOM 1949 N N . ASP A 1 283 ? 108.44800 102.17200 151.25500 1.000 49.44225 283 ASP A N 1
ATOM 1950 C CA . ASP A 1 283 ? 108.59100 102.43200 149.82300 1.000 49.44225 283 ASP A CA 1
ATOM 1951 C C . ASP A 1 283 ? 110.05800 102.51700 149.41400 1.000 49.44225 283 ASP A C 1
ATOM 1952 O O . ASP A 1 283 ? 110.48800 101.87600 148.44400 1.000 49.44225 283 ASP A O 1
ATOM 1957 N N . GLU A 1 284 ? 110.85000 103.26600 150.18200 1.000 48.70565 284 GLU A N 1
ATOM 1958 C CA . GLU A 1 284 ? 112.26400 103.42300 149.87000 1.000 48.70565 284 GLU A CA 1
ATOM 1959 C C . GLU A 1 284 ? 113.05600 102.14700 150.11800 1.000 48.70565 284 GLU A C 1
ATOM 1960 O O . GLU A 1 284 ? 114.00400 101.87200 149.38300 1.000 48.70565 284 GLU A O 1
ATOM 1966 N N . LEU A 1 285 ? 112.68600 101.34100 151.11700 1.000 52.04186 285 LEU A N 1
ATOM 1967 C CA . LEU A 1 285 ? 113.40600 100.08800 151.32600 1.000 52.04186 285 LEU A CA 1
ATOM 1968 C C . LEU A 1 285 ? 113.01500 99.00900 150.32500 1.000 52.04186 285 LEU A C 1
ATOM 1969 O O . LEU A 1 285 ? 113.85400 98.16600 149.99400 1.000 52.04186 285 LEU A O 1
ATOM 1974 N N . THR A 1 286 ? 111.77100 99.01400 149.82700 1.000 54.37538 286 THR A N 1
ATOM 1975 C CA . THR A 1 286 ? 111.42100 98.13500 148.71100 1.000 54.37538 286 THR A CA 1
ATOM 1976 C C . THR A 1 286 ? 112.17900 98.51500 147.44700 1.000 54.37538 286 THR A C 1
ATOM 1977 O O . THR A 1 286 ? 112.66400 97.63500 146.72400 1.000 54.37538 286 THR A O 1
ATOM 1981 N N . LYS A 1 287 ? 112.27600 99.81900 147.16000 1.000 54.67893 287 LYS A N 1
ATOM 1982 C CA . LYS A 1 287 ? 113.09600 100.27400 146.03900 1.000 54.67893 287 LYS A CA 1
ATOM 1983 C C . LYS A 1 287 ? 114.57600 99.98200 146.25800 1.000 54.67893 287 LYS A C 1
ATOM 1984 O O . LYS A 1 287 ? 115.29800 99.71800 145.29500 1.000 54.67893 287 LYS A O 1
ATOM 1990 N N . LEU A 1 288 ? 115.04100 100.03500 147.50600 1.000 56.19325 288 LEU A N 1
ATOM 1991 C CA . LEU A 1 288 ? 116.43900 99.75400 147.81600 1.000 56.19325 288 LEU A CA 1
ATOM 1992 C C . LEU A 1 288 ? 116.77900 98.27700 147.63600 1.000 56.19325 288 LEU A C 1
ATOM 1993 O O . LEU A 1 288 ? 117.85000 97.94700 147.11200 1.000 56.19325 288 LEU A O 1
ATOM 1998 N N . TYR A 1 289 ? 115.90800 97.37900 148.11000 1.000 61.35646 289 TYR A N 1
ATOM 1999 C CA . TYR A 1 289 ? 116.09500 95.94600 147.88000 1.000 61.35646 289 TYR A CA 1
ATOM 2000 C C . TYR A 1 289 ? 115.99000 95.58900 146.40100 1.000 61.35646 289 TYR A C 1
ATOM 2001 O O . TYR A 1 289 ? 116.81800 94.83200 145.88100 1.000 61.35646 289 TYR A O 1
ATOM 2010 N N . TYR A 1 290 ? 114.95500 96.09300 145.72000 1.000 63.56357 290 TYR A N 1
ATOM 2011 C CA . TYR A 1 290 ? 114.76000 95.85000 144.29200 1.000 63.56357 290 TYR A CA 1
ATOM 2012 C C . TYR A 1 290 ? 115.87500 96.45800 143.44700 1.000 63.56357 290 TYR A C 1
ATOM 2013 O O . TYR A 1 290 ? 116.64600 95.73200 142.81400 1.000 63.56357 290 TYR A O 1
ATOM 2022 N N . ILE A 1 291 ? 115.98100 97.78300 143.44700 1.000 59.60411 291 ILE A N 1
ATOM 2023 C CA . ILE A 1 291 ? 117.04400 98.48000 142.73400 1.000 59.60411 291 ILE A CA 1
ATOM 2024 C C . ILE A 1 291 ? 118.17900 98.65300 143.74000 1.000 59.60411 291 ILE A C 1
ATOM 2025 O O . ILE A 1 291 ? 118.12000 99.50300 144.62900 1.000 59.60411 291 ILE A O 1
ATOM 2030 N N . GLY A 1 292 ? 119.20800 97.81600 143.62300 1.000 62.24424 292 GLY A N 1
ATOM 2031 C CA . GLY A 1 292 ? 120.29900 97.81300 144.56400 1.000 62.24424 292 GLY A CA 1
ATOM 2032 C C . GLY A 1 292 ? 121.49400 98.55100 144.00400 1.000 62.24424 292 GLY A C 1
ATOM 2033 O O . GLY A 1 292 ? 121.95000 98.26200 142.89300 1.000 62.24424 292 GLY A O 1
ATOM 2034 N N . TYR A 1 293 ? 121.96200 99.55200 144.76000 1.000 61.77454 293 TYR A N 1
ATOM 2035 C CA . TYR A 1 293 ? 123.15800 100.36500 144.49800 1.000 61.77454 293 TYR A CA 1
ATOM 2036 C C . TYR A 1 293 ? 123.05900 101.16700 143.19800 1.000 61.77454 293 TYR A C 1
ATOM 2037 O O . TYR A 1 293 ? 124.08000 101.54700 142.61700 1.000 61.77454 293 TYR A O 1
ATOM 2046 N N . ALA A 1 294 ? 121.83500 101.41500 142.73600 1.000 55.60376 294 ALA A N 1
ATOM 2047 C CA . ALA A 1 294 ? 121.53100 102.44700 141.76100 1.000 55.60376 294 ALA A CA 1
ATOM 2048 C C . ALA A 1 294 ? 120.45100 103.36400 142.30100 1.000 55.60376 294 ALA A C 1
ATOM 2049 O O . ALA A 1 294 ? 120.03900 104.30200 141.61100 1.000 55.60376 294 ALA A O 1
ATOM 2051 N N . HIS A 1 295 ? 119.97500 103.09500 143.51600 1.000 46.94127 295 HIS A N 1
ATOM 2052 C CA . HIS A 1 295 ? 119.16400 103.98600 144.32800 1.000 46.94127 295 HIS A CA 1
ATOM 2053 C C . HIS A 1 295 ? 120.02800 104.91000 145.18700 1.000 46.94127 295 HIS A C 1
ATOM 2054 O O . HIS A 1 295 ? 119.53600 105.49300 146.15700 1.000 46.94127 295 HIS A O 1
ATOM 2061 N N . LEU A 1 296 ? 121.31400 105.04400 144.86000 1.000 44.58727 296 LEU A N 1
ATOM 2062 C CA . LEU A 1 296 ? 122.26900 105.77300 145.68300 1.000 44.58727 296 LEU A CA 1
ATOM 2063 C C . LEU A 1 296 ? 122.41100 107.23200 145.26500 1.000 44.58727 296 LEU A C 1
ATOM 2064 O O . LEU A 1 296 ? 123.49700 107.81100 145.40800 1.000 44.58727 296 LEU A O 1
ATOM 2069 N N . SER A 1 297 ? 121.35100 107.82200 144.71500 1.000 33.57638 297 SER A N 1
ATOM 2070 C CA . SER A 1 297 ? 121.26200 109.26100 144.50200 1.000 33.57638 297 SER A CA 1
ATOM 2071 C C . SER A 1 297 ? 121.35200 110.01500 145.82600 1.000 33.57638 297 SER A C 1
ATOM 2072 O O . SER A 1 297 ? 121.05400 109.46700 146.88900 1.000 33.57638 297 SER A O 1
ATOM 2075 N N . PHE A 1 298 ? 121.80700 111.27600 145.75100 1.000 28.98573 298 PHE A N 1
ATOM 2076 C CA . PHE A 1 298 ? 121.89100 112.12600 146.93900 1.000 28.98573 298 PHE A CA 1
ATOM 2077 C C . PHE A 1 298 ? 120.52400 112.36300 147.55200 1.000 28.98573 298 PHE A C 1
ATOM 2078 O O . PHE A 1 298 ? 120.38200 112.34600 148.77600 1.000 28.98573 298 PHE A O 1
ATOM 2086 N N . TRP A 1 299 ? 119.52400 112.65100 146.71900 1.000 27.13948 299 TRP A N 1
ATOM 2087 C CA . TRP A 1 299 ? 118.19300 112.93700 147.23100 1.000 27.13948 299 TRP A CA 1
ATOM 2088 C C . TRP A 1 299 ? 117.54000 111.69900 147.81200 1.000 27.13948 299 TRP A C 1
ATOM 2089 O O . TRP A 1 299 ? 116.76700 111.80500 148.76900 1.000 27.13948 299 TRP A O 1
ATOM 2100 N N . ASN A 1 300 ? 117.85600 110.52600 147.26400 1.000 31.60990 300 ASN A N 1
ATOM 2101 C CA . ASN A 1 300 ? 117.36100 109.28000 147.83300 1.000 31.60990 300 ASN A CA 1
ATOM 2102 C C . ASN A 1 300 ? 117.96000 109.02100 149.20600 1.000 31.60990 300 ASN A C 1
ATOM 2103 O O . ASN A 1 300 ? 117.22700 108.70500 150.14000 1.000 31.60990 300 ASN A O 1
ATOM 2108 N N . LEU A 1 301 ? 119.28300 109.17300 149.35200 1.000 29.75532 301 LEU A N 1
ATOM 2109 C CA . LEU A 1 301 ? 119.93100 109.05900 150.66200 1.000 29.75532 301 LEU A CA 1
ATOM 2110 C C . LEU A 1 301 ? 119.46400 110.13200 151.63700 1.000 29.75532 301 LEU A C 1
ATOM 2111 O O . LEU A 1 301 ? 119.37800 109.88300 152.84100 1.000 29.75532 301 LEU A O 1
ATOM 2116 N N . PHE A 1 302 ? 119.20800 111.34000 151.13800 1.000 26.19443 302 PHE A N 1
ATOM 2117 C CA . PHE A 1 302 ? 118.70900 112.43500 151.96300 1.000 26.19443 302 PHE A CA 1
ATOM 2118 C C . PHE A 1 302 ? 117.32500 112.11500 152.51400 1.000 26.19443 302 PHE A C 1
ATOM 2119 O O . PHE A 1 302 ? 117.05700 112.31200 153.70700 1.000 26.19443 302 PHE A O 1
ATOM 2127 N N . ASN A 1 303 ? 116.42700 111.64100 151.64600 1.000 28.16175 303 ASN A N 1
ATOM 2128 C CA . ASN A 1 303 ? 115.10800 111.21200 152.09400 1.000 28.16175 303 ASN A CA 1
ATOM 2129 C C . ASN A 1 303 ? 115.18800 109.99800 153.00600 1.000 28.16175 303 ASN A C 1
ATOM 2130 O O . ASN A 1 303 ? 114.43300 109.92100 153.97300 1.000 28.16175 303 ASN A O 1
ATOM 2135 N N . ASP A 1 304 ? 116.10000 109.05300 152.72700 1.000 32.11638 304 ASP A N 1
ATOM 2136 C CA . ASP A 1 304 ? 116.29500 107.90500 153.61400 1.000 32.11638 304 ASP A CA 1
ATOM 2137 C C . ASP A 1 304 ? 116.79300 108.32800 154.98200 1.000 32.11638 304 ASP A C 1
ATOM 2138 O O . ASP A 1 304 ? 116.40400 107.73500 155.98800 1.000 32.11638 304 ASP A O 1
ATOM 2143 N N . THR A 1 305 ? 117.63300 109.36100 155.03700 1.000 28.61308 305 THR A N 1
ATOM 2144 C CA . THR A 1 305 ? 118.07900 109.89500 156.31500 1.000 28.61308 305 THR A CA 1
ATOM 2145 C C . THR A 1 305 ? 116.93200 110.55400 157.06700 1.000 28.61308 305 THR A C 1
ATOM 2146 O O . THR A 1 305 ? 116.77400 110.31600 158.26800 1.000 28.61308 305 THR A O 1
ATOM 2150 N N . THR A 1 306 ? 116.11400 111.35200 156.36300 1.000 27.42759 306 THR A N 1
ATOM 2151 C CA . THR A 1 306 ? 114.89300 111.93700 156.93100 1.000 27.42759 306 THR A CA 1
ATOM 2152 C C . THR A 1 306 ? 113.94900 110.88500 157.50600 1.000 27.42759 306 THR A C 1
ATOM 2153 O O . THR A 1 306 ? 113.58500 110.94500 158.68800 1.000 27.42759 306 THR A O 1
ATOM 2157 N N . TYR A 1 307 ? 113.61800 109.86900 156.70700 1.000 31.13628 307 TYR A N 1
ATOM 2158 C CA . TYR A 1 307 ? 112.65300 108.87000 157.14300 1.000 31.13628 307 TYR A CA 1
ATOM 2159 C C . TYR A 1 307 ? 113.24900 107.94900 158.18900 1.000 31.13628 307 TYR A C 1
ATOM 2160 O O . TYR A 1 307 ? 112.53000 107.51700 159.08300 1.000 31.13628 307 TYR A O 1
ATOM 2169 N N . LEU A 1 308 ? 114.55700 107.68500 158.12200 1.000 31.32096 308 LEU A N 1
ATOM 2170 C CA . LEU A 1 308 ? 115.23600 106.87500 159.12300 1.000 31.32096 308 LEU A CA 1
ATOM 2171 C C . LEU A 1 308 ? 115.23700 107.54300 160.48800 1.000 31.32096 308 LEU A C 1
ATOM 2172 O O . LEU A 1 308 ? 114.91100 106.89200 161.48800 1.000 31.32096 308 LEU A O 1
ATOM 2177 N N . ILE A 1 309 ? 115.53300 108.85100 160.53000 1.000 30.71459 309 ILE A N 1
ATOM 2178 C CA . ILE A 1 309 ? 115.49500 109.61700 161.77800 1.000 30.71459 309 ILE A CA 1
ATOM 2179 C C . ILE A 1 309 ? 114.08300 109.63200 162.36000 1.000 30.71459 309 ILE A C 1
ATOM 2180 O O . ILE A 1 309 ? 113.89600 109.40900 163.56900 1.000 30.71459 309 ILE A O 1
ATOM 2185 N N . ILE A 1 310 ? 113.07600 109.91800 161.52000 1.000 33.01595 310 ILE A N 1
ATOM 2186 C CA . ILE A 1 310 ? 111.69000 109.93000 162.00000 1.000 33.01595 310 ILE A CA 1
ATOM 2187 C C . ILE A 1 310 ? 111.25700 108.53100 162.48100 1.000 33.01595 310 ILE A C 1
ATOM 2188 O O . ILE A 1 310 ? 110.49700 108.41900 163.44700 1.000 33.01595 310 ILE A O 1
ATOM 2193 N N . THR A 1 311 ? 111.72000 107.44700 161.82200 1.000 36.53513 311 THR A N 1
ATOM 2194 C CA . THR A 1 311 ? 111.39500 106.08900 162.29300 1.000 36.53513 311 THR A CA 1
ATOM 2195 C C . THR A 1 311 ? 111.99800 105.80900 163.66200 1.000 36.53513 311 THR A C 1
ATOM 2196 O O . THR A 1 311 ? 111.37800 105.10600 164.46700 1.000 36.53513 311 THR A O 1
ATOM 2200 N N . PHE A 1 312 ? 113.24800 106.25400 163.89900 1.000 38.92274 312 PHE A N 1
ATOM 2201 C CA . PHE A 1 312 ? 113.84500 106.07600 165.22700 1.000 38.92274 312 PHE A CA 1
ATOM 2202 C C . PHE A 1 312 ? 113.03300 106.83400 166.26500 1.000 38.92274 312 PHE A C 1
ATOM 2203 O O . PHE A 1 312 ? 112.78900 106.32000 167.36400 1.000 38.92274 312 PHE A O 1
ATOM 2211 N N . ALA A 1 313 ? 112.59600 108.04800 165.91300 1.000 38.61927 313 ALA A N 1
ATOM 2212 C CA . ALA A 1 313 ? 111.76200 108.85400 166.80000 1.000 38.61927 313 ALA A CA 1
ATOM 2213 C C . ALA A 1 313 ? 110.43100 108.17200 167.06900 1.000 38.61927 313 ALA A C 1
ATOM 2214 O O . ALA A 1 313 ? 109.91300 108.22200 168.19100 1.000 38.61927 313 ALA A O 1
ATOM 2216 N N . MET A 1 314 ? 109.85600 107.56700 166.02300 1.000 43.89725 314 MET A N 1
ATOM 2217 C CA . MET A 1 314 ? 108.60800 106.81900 166.11700 1.000 43.89725 314 MET A CA 1
ATOM 2218 C C . MET A 1 314 ? 108.77900 105.65100 167.07100 1.000 43.89725 314 MET A C 1
ATOM 2219 O O . MET A 1 314 ? 107.88900 105.36700 167.87800 1.000 43.89725 314 MET A O 1
ATOM 2224 N N . GLY A 1 315 ? 109.89600 104.92400 166.93100 1.000 43.44096 315 GLY A N 1
ATOM 2225 C CA . GLY A 1 315 ? 110.16600 103.78400 167.79100 1.000 43.44096 315 GLY A CA 1
ATOM 2226 C C . GLY A 1 315 ? 110.29900 104.18000 169.24900 1.000 43.44096 315 GLY A C 1
ATOM 2227 O O . GLY A 1 315 ? 109.77400 103.49100 170.13000 1.000 43.44096 315 GLY A O 1
ATOM 2228 N N . PHE A 1 316 ? 111.03000 105.27600 169.52400 1.000 46.25097 316 PHE A N 1
ATOM 2229 C CA . PHE A 1 316 ? 111.17100 105.74800 170.90400 1.000 46.25097 316 PHE A CA 1
ATOM 2230 C C . PHE A 1 316 ? 109.82500 106.19900 171.46800 1.000 46.25097 316 PHE A C 1
ATOM 2231 O O . PHE A 1 316 ? 109.52000 105.94200 172.63900 1.000 46.25097 316 PHE A O 1
ATOM 2239 N N . ARG A 1 317 ? 109.02700 106.90700 170.65500 1.000 48.31418 317 ARG A N 1
ATOM 2240 C CA . ARG A 1 317 ? 107.70500 107.36000 171.08100 1.000 48.31418 317 ARG A CA 1
ATOM 2241 C C . ARG A 1 317 ? 106.78000 106.18000 171.36100 1.000 48.31418 317 ARG A C 1
ATOM 2242 O O . ARG A 1 317 ? 106.04300 106.18000 172.35700 1.000 48.31418 317 ARG A O 1
ATOM 2250 N N . ALA A 1 318 ? 106.82600 105.16300 170.48900 1.000 49.06907 318 ALA A N 1
ATOM 2251 C CA . ALA A 1 318 ? 106.01700 103.95900 170.63700 1.000 49.06907 318 ALA A CA 1
ATOM 2252 C C . ALA A 1 318 ? 106.40100 103.20200 171.89700 1.000 49.06907 318 ALA A C 1
ATOM 2253 O O . ALA A 1 318 ? 105.53300 102.65300 172.58500 1.000 49.06907 318 ALA A O 1
ATOM 2255 N N . MET A 1 319 ? 107.70900 103.09500 172.15800 1.000 52.48458 319 MET A N 1
ATOM 2256 C CA . MET A 1 319 ? 108.18400 102.42500 173.36200 1.000 52.48458 319 MET A CA 1
ATOM 2257 C C . MET A 1 319 ? 107.74500 103.20100 174.60400 1.000 52.48458 319 MET A C 1
ATOM 2258 O O . MET A 1 319 ? 107.48200 102.59500 175.64500 1.000 52.48458 319 MET A O 1
ATOM 2263 N N . SER A 1 320 ? 107.75600 104.54400 174.53800 1.000 52.53387 320 SER A N 1
ATOM 2264 C CA . SER A 1 320 ? 107.30100 105.35800 175.66600 1.000 52.53387 320 SER A CA 1
ATOM 2265 C C . SER A 1 320 ? 105.82400 105.12600 175.96100 1.000 52.53387 320 SER A C 1
ATOM 2266 O O . SER A 1 320 ? 105.42500 105.05500 177.13000 1.000 52.53387 320 SER A O 1
ATOM 2269 N N . VAL A 1 321 ? 104.99400 105.10500 174.90900 1.000 52.60637 321 VAL A N 1
ATOM 2270 C CA . VAL A 1 321 ? 103.54700 104.89700 175.04100 1.000 52.60637 321 VAL A CA 1
ATOM 2271 C C . VAL A 1 321 ? 103.22900 103.53600 175.66900 1.000 52.60637 321 VAL A C 1
ATOM 2272 O O . VAL A 1 321 ? 102.34400 103.42100 176.52900 1.000 52.60637 321 VAL A O 1
ATOM 2276 N N . THR A 1 322 ? 104.01700 102.51100 175.34000 1.000 54.51641 322 THR A N 1
ATOM 2277 C CA . THR A 1 322 ? 103.82600 101.15300 175.85700 1.000 54.51641 322 THR A CA 1
ATOM 2278 C C . THR A 1 322 ? 105.10500 100.64300 176.51900 1.000 54.51641 322 THR A C 1
ATOM 2279 O O . THR A 1 322 ? 105.75600 99.72300 176.00800 1.000 54.51641 322 THR A O 1
ATOM 2283 N N . PRO A 1 323 ? 105.51400 101.24800 177.65600 1.000 56.44336 323 PRO A N 1
ATOM 2284 C CA . PRO A 1 323 ? 106.75500 100.90300 178.36400 1.000 56.44336 323 PRO A CA 1
ATOM 2285 C C . PRO A 1 323 ? 106.81300 99.47900 178.91900 1.000 56.44336 323 PRO A C 1
ATOM 2286 O O . PRO A 1 323 ? 107.61500 99.22800 179.82000 1.000 56.44336 323 PRO A O 1
ATOM 2290 N N . TYR A 1 328 ? 114.54600 102.14000 182.48300 1.000 70.81047 328 TYR A N 1
ATOM 2291 C CA . TYR A 1 328 ? 113.56900 102.71000 181.56300 1.000 70.81047 328 TYR A CA 1
ATOM 2292 C C . TYR A 1 328 ? 112.74900 103.76700 182.28800 1.000 70.81047 328 TYR A C 1
ATOM 2293 O O . TYR A 1 328 ? 112.60200 103.71000 183.50900 1.000 70.81047 328 TYR A O 1
ATOM 2302 N N . SER A 1 329 ? 112.19100 104.70200 181.51900 1.000 64.62971 329 SER A N 1
ATOM 2303 C CA . SER A 1 329 ? 111.33700 105.76500 182.04200 1.000 64.62971 329 SER A CA 1
ATOM 2304 C C . SER A 1 329 ? 110.57100 106.36600 180.87700 1.000 64.62971 329 SER A C 1
ATOM 2305 O O . SER A 1 329 ? 111.17400 106.69100 179.85000 1.000 64.62971 329 SER A O 1
ATOM 2308 N N . SER A 1 330 ? 109.24700 106.48100 181.03300 1.000 59.13089 330 SER A N 1
ATOM 2309 C CA . SER A 1 330 ? 108.36800 106.87300 179.93300 1.000 59.13089 330 SER A CA 1
ATOM 2310 C C . SER A 1 330 ? 108.61100 108.31000 179.49000 1.000 59.13089 330 SER A C 1
ATOM 2311 O O . SER A 1 330 ? 108.62300 108.59700 178.28700 1.000 59.13089 330 SER A O 1
ATOM 2314 N N . GLU A 1 331 ? 108.77700 109.22700 180.44400 1.000 58.16112 331 GLU A N 1
ATOM 2315 C CA . GLU A 1 331 ? 109.10200 110.60600 180.09500 1.000 58.16112 331 GLU A CA 1
ATOM 2316 C C . GLU A 1 331 ? 110.50300 110.73200 179.50700 1.000 58.16112 331 GLU A C 1
ATOM 2317 O O . GLU A 1 331 ? 110.72900 111.59600 178.65500 1.000 58.16112 331 GLU A O 1
ATOM 2323 N N . ASP A 1 332 ? 111.43700 109.86900 179.92300 1.000 55.72865 332 ASP A N 1
ATOM 2324 C CA . ASP A 1 332 ? 112.76900 109.83800 179.31700 1.000 55.72865 332 ASP A CA 1
ATOM 2325 C C . ASP A 1 332 ? 112.72200 109.38600 177.86200 1.000 55.72865 332 ASP A C 1
ATOM 2326 O O . ASP A 1 332 ? 113.38600 109.98100 177.00200 1.000 55.72865 332 ASP A O 1
ATOM 2331 N N . TRP A 1 333 ? 111.93700 108.34400 177.57000 1.000 54.00087 333 TRP A N 1
ATOM 2332 C CA . TRP A 1 333 ? 111.77500 107.89500 176.19100 1.000 54.00087 333 TRP A CA 1
ATOM 2333 C C . TRP A 1 333 ? 111.01900 108.91400 175.34500 1.000 54.00087 333 TRP A C 1
ATOM 2334 O O . TRP A 1 333 ? 111.34000 109.09500 174.16600 1.000 54.00087 333 TRP A O 1
ATOM 2345 N N . ASP A 1 334 ? 110.02700 109.59500 175.93000 1.000 49.97443 334 ASP A N 1
ATOM 2346 C CA . ASP A 1 334 ? 109.31300 110.65400 175.21700 1.000 49.97443 334 ASP A CA 1
ATOM 2347 C C . ASP A 1 334 ? 110.23000 111.83300 174.90100 1.000 49.97443 334 ASP A C 1
ATOM 2348 O O . ASP A 1 334 ? 110.17000 112.39800 173.79700 1.000 49.97443 334 ASP A O 1
ATOM 2353 N N . LYS A 1 335 ? 111.08800 112.20000 175.85800 1.000 45.44309 335 LYS A N 1
ATOM 2354 C CA . LYS A 1 335 ? 112.05800 113.27300 175.67000 1.000 45.44309 335 LYS A CA 1
ATOM 2355 C C . LYS A 1 335 ? 113.07000 112.93700 174.58300 1.000 45.44309 335 LYS A C 1
ATOM 2356 O O . LYS A 1 335 ? 113.33900 113.76500 173.70600 1.000 45.44309 335 LYS A O 1
ATOM 2362 N N . ILE A 1 336 ? 113.64600 111.72700 174.62500 1.000 41.06400 336 ILE A N 1
ATOM 2363 C CA . ILE A 1 336 ? 114.63800 111.35500 173.61400 1.000 41.06400 336 ILE A CA 1
ATOM 2364 C C . ILE A 1 336 ? 113.97300 111.18100 172.24600 1.000 41.06400 336 ILE A C 1
ATOM 2365 O O . ILE A 1 336 ? 114.59300 111.47600 171.21700 1.000 41.06400 336 ILE A O 1
ATOM 2370 N N . SER A 1 337 ? 112.68100 110.80700 172.21800 1.000 40.44148 337 SER A N 1
ATOM 2371 C CA . SER A 1 337 ? 111.92200 110.72900 170.97300 1.000 40.44148 337 SER A CA 1
ATOM 2372 C C . SER A 1 337 ? 111.75300 112.09400 170.33400 1.000 40.44148 337 SER A C 1
ATOM 2373 O O . SER A 1 337 ? 112.01500 112.26300 169.14000 1.000 40.44148 337 SER A O 1
ATOM 2376 N N . TYR A 1 338 ? 111.31500 113.08100 171.11800 1.000 38.30426 338 TYR A N 1
ATOM 2377 C CA . TYR A 1 338 ? 111.13600 114.42200 170.57000 1.000 38.30426 338 TYR A CA 1
ATOM 2378 C C . TYR A 1 338 ? 112.46300 115.09200 170.24100 1.000 38.30426 338 TYR A C 1
ATOM 2379 O O . TYR A 1 338 ? 112.51900 115.90500 169.31500 1.000 38.30426 338 TYR A O 1
ATOM 2388 N N . ARG A 1 339 ? 113.54400 114.72300 170.93100 1.000 36.08888 339 ARG A N 1
ATOM 2389 C CA . ARG A 1 339 ? 114.85400 115.28100 170.60200 1.000 36.08888 339 ARG A CA 1
ATOM 2390 C C . ARG A 1 339 ? 115.37400 114.74800 169.27300 1.000 36.08888 339 ARG A C 1
ATOM 2391 O O . ARG A 1 339 ? 115.81700 115.52400 168.41300 1.000 36.08888 339 ARG A O 1
ATOM 2399 N N . VAL A 1 340 ? 115.33400 113.42500 169.08500 1.000 32.72010 340 VAL A N 1
ATOM 2400 C CA . VAL A 1 340 ? 115.77800 112.86600 167.81300 1.000 32.72010 340 VAL A CA 1
ATOM 2401 C C . VAL A 1 340 ? 114.80800 113.22800 166.68300 1.000 32.72010 340 VAL A C 1
ATOM 2402 O O . VAL A 1 340 ? 115.23000 113.35800 165.53600 1.000 32.72010 340 VAL A O 1
ATOM 2406 N N . LEU A 1 341 ? 113.52500 113.47400 166.98200 1.000 29.62310 341 LEU A N 1
ATOM 2407 C CA . LEU A 1 341 ? 112.60300 113.94600 165.94900 1.000 29.62310 341 LEU A CA 1
ATOM 2408 C C . LEU A 1 341 ? 112.91100 115.37700 165.54700 1.000 29.62310 341 LEU A C 1
ATOM 2409 O O . LEU A 1 341 ? 112.83400 115.72700 164.36500 1.000 29.62310 341 LEU A O 1
ATOM 2414 N N . SER A 1 342 ? 113.24200 116.22300 166.52000 1.000 29.23843 342 SER A N 1
ATOM 2415 C CA . SER A 1 342 ? 113.65600 117.58700 166.24100 1.000 29.23843 342 SER A CA 1
ATOM 2416 C C . SER A 1 342 ? 114.98300 117.65500 165.50200 1.000 29.23843 342 SER A C 1
ATOM 2417 O O . SER A 1 342 ? 115.24700 118.64900 164.82900 1.000 29.23843 342 SER A O 1
ATOM 2420 N N . CYS A 1 343 ? 115.81800 116.61900 165.60000 1.000 28.81154 343 CYS A N 1
ATOM 2421 C CA . CYS A 1 343 ? 116.98400 116.52800 164.72200 1.000 28.81154 343 CYS A CA 1
ATOM 2422 C C . CYS A 1 343 ? 116.62800 116.39000 163.23600 1.000 28.81154 343 CYS A C 1
ATOM 2423 O O . CYS A 1 343 ? 117.48100 116.66400 162.38900 1.000 28.81154 343 CYS A O 1
ATOM 2426 N N . ALA A 1 344 ? 115.40700 115.97800 162.89300 1.000 23.76102 344 ALA A N 1
ATOM 2427 C CA . ALA A 1 344 ? 115.01000 115.78600 161.50400 1.000 23.76102 344 ALA A CA 1
ATOM 2428 C C . ALA A 1 344 ? 114.40900 117.02000 160.85600 1.000 23.76102 344 ALA A C 1
ATOM 2429 O O . ALA A 1 344 ? 114.01700 116.94400 159.69300 1.000 23.76102 344 ALA A O 1
ATOM 2431 N N . ALA A 1 345 ? 114.32000 118.13600 161.55700 1.000 19.29598 345 ALA A N 1
ATOM 2432 C CA . ALA A 1 345 ? 113.74000 119.35200 160.98900 1.000 19.29598 345 ALA A CA 1
ATOM 2433 C C . ALA A 1 345 ? 114.52300 120.01100 159.84700 1.000 19.29598 345 ALA A C 1
ATOM 2434 O O . ALA A 1 345 ? 113.85700 120.53800 158.94100 1.000 19.29598 345 ALA A O 1
ATOM 2436 N N . PRO A 1 346 ? 115.88100 120.08900 159.84500 1.000 20.84106 346 PRO A N 1
ATOM 2437 C CA . PRO A 1 346 ? 116.56000 120.51900 158.60600 1.000 20.84106 346 PRO A CA 1
ATOM 2438 C C . PRO A 1 346 ? 116.28000 119.64200 157.40500 1.000 20.84106 346 PRO A C 1
ATOM 2439 O O . PRO A 1 346 ? 116.15400 120.15600 156.29100 1.000 20.84106 346 PRO A O 1
ATOM 2443 N N . PHE A 1 347 ? 116.16500 118.33100 157.61300 1.000 22.23025 347 PHE A N 1
ATOM 2444 C CA . PHE A 1 347 ? 115.85700 117.41600 156.52500 1.000 22.23025 347 PHE A CA 1
ATOM 2445 C C . PHE A 1 347 ? 114.43900 117.61300 156.01200 1.000 22.23025 347 PHE A C 1
ATOM 2446 O O . PHE A 1 347 ? 114.20900 117.58800 154.80100 1.000 22.23025 347 PHE A O 1
ATOM 2454 N N . VAL A 1 348 ? 113.48100 117.82700 156.91500 1.000 19.29671 348 VAL A N 1
ATOM 2455 C CA . VAL A 1 348 ? 112.08700 117.99100 156.51300 1.000 19.29671 348 VAL A CA 1
ATOM 2456 C C . VAL A 1 348 ? 111.88900 119.33600 155.82000 1.000 19.29671 348 VAL A C 1
ATOM 2457 O O . VAL A 1 348 ? 111.12900 119.43800 154.84900 1.000 19.29671 348 VAL A O 1
ATOM 2461 N N . TRP A 1 349 ? 112.64200 120.36100 156.21700 1.000 17.67367 349 TRP A N 1
ATOM 2462 C CA . TRP A 1 349 ? 112.50800 121.63300 155.52000 1.000 17.67367 349 TRP A CA 1
ATOM 2463 C C . TRP A 1 349 ? 113.34400 121.71500 154.25000 1.000 17.67367 349 TRP A C 1
ATOM 2464 O O . TRP A 1 349 ? 113.01000 122.50200 153.36100 1.000 17.67367 349 TRP A O 1
ATOM 2475 N N . SER A 1 350 ? 114.40900 120.92700 154.13300 1.000 21.30617 350 SER A N 1
ATOM 2476 C CA . SER A 1 350 ? 115.21700 120.89400 152.92600 1.000 21.30617 350 SER A CA 1
ATOM 2477 C C . SER A 1 350 ? 114.71000 119.90200 151.89500 1.000 21.30617 350 SER A C 1
ATOM 2478 O O . SER A 1 350 ? 115.18000 119.93400 150.75500 1.000 21.30617 350 SER A O 1
ATOM 2481 N N . ARG A 1 351 ? 113.81300 118.99200 152.28900 1.000 21.60084 351 ARG A N 1
ATOM 2482 C CA . ARG A 1 351 ? 113.10100 118.12500 151.35300 1.000 21.60084 351 ARG A CA 1
ATOM 2483 C C . ARG A 1 351 ? 112.33100 118.88700 150.28400 1.000 21.60084 351 ARG A C 1
ATOM 2484 O O . ARG A 1 351 ? 112.13200 118.35400 149.19000 1.000 21.60084 351 ARG A O 1
ATOM 2492 N N . LEU A 1 352 ? 111.85000 120.09600 150.59800 1.000 20.15364 352 LEU A N 1
ATOM 2493 C CA . LEU A 1 352 ? 110.97000 120.84900 149.70700 1.000 20.15364 352 LEU A CA 1
ATOM 2494 C C . LEU A 1 352 ? 111.63700 121.23300 148.39500 1.000 20.15364 352 LEU A C 1
ATOM 2495 O O . LEU A 1 352 ? 110.94900 121.37000 147.37800 1.000 20.15364 352 LEU A O 1
ATOM 2500 N N . LEU A 1 353 ? 112.96000 121.42800 148.40200 1.000 18.54012 353 LEU A N 1
ATOM 2501 C CA . LEU A 1 353 ? 113.67400 121.78700 147.18300 1.000 18.54012 353 LEU A CA 1
ATOM 2502 C C . LEU A 1 353 ? 113.63200 120.67300 146.15000 1.000 18.54012 353 LEU A C 1
ATOM 2503 O O . LEU A 1 353 ? 113.56300 120.95600 144.95200 1.000 18.54012 353 LEU A O 1
ATOM 2508 N N . LEU A 1 354 ? 113.62300 119.41900 146.59900 1.000 20.94812 354 LEU A N 1
ATOM 2509 C CA . LEU A 1 354 ? 113.47000 118.28200 145.70000 1.000 20.94812 354 LEU A CA 1
ATOM 2510 C C . LEU A 1 354 ? 112.10200 118.27500 145.03300 1.000 20.94812 354 LEU A C 1
ATOM 2511 O O . LEU A 1 354 ? 111.99200 118.07800 143.82000 1.000 20.94812 354 LEU A O 1
ATOM 2516 N N . TYR A 1 355 ? 111.05000 118.47700 145.81000 1.000 21.55662 355 TYR A N 1
ATOM 2517 C CA . TYR A 1 355 ? 109.69300 118.44700 145.29700 1.000 21.55662 355 TYR A CA 1
ATOM 2518 C C . TYR A 1 355 ? 109.22000 119.78900 144.76400 1.000 21.55662 355 TYR A C 1
ATOM 2519 O O . TYR A 1 355 ? 108.03400 119.93400 144.47100 1.000 21.55662 355 TYR A O 1
ATOM 2528 N N . LEU A 1 356 ? 110.11400 120.76200 144.60400 1.000 17.96580 356 LEU A N 1
ATOM 2529 C CA . LEU A 1 356 ? 109.79400 121.97900 143.86800 1.000 17.96580 356 LEU A CA 1
ATOM 2530 C C . LEU A 1 356 ? 110.75700 122.22600 142.71900 1.000 17.96580 356 LEU A C 1
ATOM 2531 O O . LEU A 1 356 ? 110.84000 123.35200 142.23300 1.000 17.96580 356 LEU A O 1
ATOM 2536 N N . GLU A 1 357 ? 111.48200 121.19400 142.27800 1.000 21.50470 357 GLU A N 1
ATOM 2537 C CA . GLU A 1 357 ? 112.37500 121.31100 141.12600 1.000 21.50470 357 GLU A CA 1
ATOM 2538 C C . GLU A 1 357 ? 111.64700 121.63800 139.83300 1.000 21.50470 357 GLU A C 1
ATOM 2539 O O . GLU A 1 357 ? 112.26200 122.17500 138.90800 1.000 21.50470 357 GLU A O 1
ATOM 2545 N N . SER A 1 358 ? 110.36700 121.27100 139.72100 1.000 20.04508 358 SER A N 1
ATOM 2546 C CA . SER A 1 358 ? 109.56900 121.67300 138.56800 1.000 20.04508 358 SER A CA 1
ATOM 2547 C C . SER A 1 358 ? 109.39300 123.17900 138.48500 1.000 20.04508 358 SER A C 1
ATOM 2548 O O . SER A 1 358 ? 109.22000 123.72000 137.38900 1.000 20.04508 358 SER A O 1
ATOM 2551 N N . GLN A 1 359 ? 109.41500 123.86900 139.61700 1.000 18.85924 359 GLN A N 1
ATOM 2552 C CA . GLN A 1 359 ? 109.38900 125.31700 139.60000 1.000 18.85924 359 GLN A CA 1
ATOM 2553 C C . GLN A 1 359 ? 110.76500 125.80500 139.19400 1.000 18.85924 359 GLN A C 1
ATOM 2554 O O . GLN A 1 359 ? 111.77600 125.25300 139.63000 1.000 18.85924 359 GLN A O 1
ATOM 2560 N N . ARG A 1 360 ? 110.79000 126.80600 138.31100 1.000 15.52526 360 ARG A N 1
ATOM 2561 C CA . ARG A 1 360 ? 112.02500 127.20100 137.63900 1.000 15.52526 360 ARG A CA 1
ATOM 2562 C C . ARG A 1 360 ? 113.03900 127.80800 138.59400 1.000 15.52526 360 ARG A C 1
ATOM 2563 O O . ARG A 1 360 ? 114.23100 127.53000 138.47400 1.000 15.52526 360 ARG A O 1
ATOM 2571 N N . PHE A 1 361 ? 112.57600 128.62500 139.54400 1.000 12.74883 361 PHE A N 1
ATOM 2572 C CA . PHE A 1 361 ? 113.44500 129.27400 140.52600 1.000 12.74883 361 PHE A CA 1
ATOM 2573 C C . PHE A 1 361 ? 114.21000 128.25600 141.37100 1.000 12.74883 361 PHE A C 1
ATOM 2574 O O . PHE A 1 361 ? 115.44600 128.30000 141.45700 1.000 12.74883 361 PHE A O 1
ATOM 2582 N N . ILE A 1 362 ? 113.48800 127.28100 141.92500 1.000 13.05226 362 ILE A N 1
ATOM 2583 C CA . ILE A 1 362 ? 114.07900 126.27100 142.79400 1.000 13.05226 362 ILE A CA 1
ATOM 2584 C C . ILE A 1 362 ? 114.95900 125.32000 141.99500 1.000 13.05226 362 ILE A C 1
ATOM 2585 O O . ILE A 1 362 ? 116.02600 124.90000 142.46000 1.000 13.05226 362 ILE A O 1
ATOM 2590 N N . GLY A 1 363 ? 114.53200 124.97100 140.78000 1.000 11.67585 363 GLY A N 1
ATOM 2591 C CA . GLY A 1 363 ? 115.30200 124.05000 139.96000 1.000 11.67585 363 GLY A CA 1
ATOM 2592 C C . GLY A 1 363 ? 116.60900 124.63500 139.46400 1.000 11.67585 363 GLY A C 1
ATOM 2593 O O . GLY A 1 363 ? 117.63400 123.95100 139.46900 1.000 11.67585 363 GLY A O 1
ATOM 2594 N N . ILE A 1 364 ? 116.58300 125.90200 139.02400 1.000 12.31405 364 ILE A N 1
ATOM 2595 C CA . ILE A 1 364 ? 117.79500 126.64300 138.66700 1.000 12.31405 364 ILE A CA 1
ATOM 2596 C C . ILE A 1 364 ? 118.73700 126.75100 139.86200 1.000 12.31405 364 ILE A C 1
ATOM 2597 O O . ILE A 1 364 ? 119.95300 126.54100 139.72600 1.000 12.31405 364 ILE A O 1
ATOM 2602 N N . MET A 1 365 ? 118.18300 127.03800 141.05000 1.000 13.46816 365 MET A N 1
ATOM 2603 C CA . MET A 1 365 ? 118.96800 127.07800 142.28400 1.000 13.46816 365 MET A CA 1
ATOM 2604 C C . MET A 1 365 ? 119.64500 125.74800 142.60200 1.000 13.46816 365 MET A C 1
ATOM 2605 O O . MET A 1 365 ? 120.81800 125.72400 142.99200 1.000 13.46816 365 MET A O 1
ATOM 2610 N N . LEU A 1 366 ? 118.93000 124.63200 142.44900 1.000 14.05430 366 LEU A N 1
ATOM 2611 C CA . LEU A 1 366 ? 119.54800 123.34400 142.75200 1.000 14.05430 366 LEU A CA 1
ATOM 2612 C C . LEU A 1 366 ? 120.55200 122.91200 141.69800 1.000 14.05430 366 LEU A C 1
ATOM 2613 O O . LEU A 1 366 ? 121.49400 122.18700 142.02500 1.000 14.05430 366 LEU A O 1
ATOM 2618 N N . VAL A 1 367 ? 120.34400 123.30300 140.44100 1.000 11.93712 367 VAL A N 1
ATOM 2619 C CA . VAL A 1 367 ? 121.34800 123.09500 139.39600 1.000 11.93712 367 VAL A CA 1
ATOM 2620 C C . VAL A 1 367 ? 122.64800 123.81300 139.74800 1.000 11.93712 367 VAL A C 1
ATOM 2621 O O . VAL A 1 367 ? 123.75000 123.23600 139.66400 1.000 11.93712 367 VAL A O 1
ATOM 2625 N N . ILE A 1 368 ? 122.52000 125.06800 140.19100 1.000 14.34846 368 ILE A N 1
ATOM 2626 C CA . ILE A 1 368 ? 123.65900 125.86800 140.63900 1.000 14.34846 368 ILE A CA 1
ATOM 2627 C C . ILE A 1 368 ? 124.35900 125.22000 141.83100 1.000 14.34846 368 ILE A C 1
ATOM 2628 O O . ILE A 1 368 ? 125.58800 125.08700 141.83900 1.000 14.34846 368 ILE A O 1
ATOM 2633 N N . LEU A 1 369 ? 123.58600 124.75600 142.82100 1.000 14.55084 369 LEU A N 1
ATOM 2634 C CA . LEU A 1 369 ? 124.17000 124.12000 144.00300 1.000 14.55084 369 LEU A CA 1
ATOM 2635 C C . LEU A 1 369 ? 124.85800 122.80100 143.68600 1.000 14.55084 369 LEU A C 1
ATOM 2636 O O . LEU A 1 369 ? 125.88500 122.48800 144.29600 1.000 14.55084 369 LEU A O 1
ATOM 2641 N N . LYS A 1 370 ? 124.29600 122.01200 142.76600 1.000 17.03509 370 LYS A N 1
ATOM 2642 C CA . LYS A 1 370 ? 124.93100 120.77200 142.32800 1.000 17.03509 370 LYS A CA 1
ATOM 2643 C C . LYS A 1 370 ? 126.29100 121.03300 141.70000 1.000 17.03509 370 LYS A C 1
ATOM 2644 O O . LYS A 1 370 ? 127.27100 120.34600 142.02200 1.000 17.03509 370 LYS A O 1
ATOM 2650 N N . HIS A 1 371 ? 126.37600 122.05000 140.83700 1.000 17.65379 371 HIS A N 1
ATOM 2651 C CA . HIS A 1 371 ? 127.65900 122.38500 140.22200 1.000 17.65379 371 HIS A CA 1
ATOM 2652 C C . HIS A 1 371 ? 128.65900 122.94500 141.23000 1.000 17.65379 371 HIS A C 1
ATOM 2653 O O . HIS A 1 371 ? 129.86100 122.65500 141.14200 1.000 17.65379 371 HIS A O 1
ATOM 2660 N N . MET A 1 372 ? 128.18700 123.73500 142.19900 1.000 18.54832 372 MET A N 1
ATOM 2661 C CA . MET A 1 372 ? 129.08600 124.29800 143.20400 1.000 18.54832 372 MET A CA 1
ATOM 2662 C C . MET A 1 372 ? 129.65200 123.22700 144.13500 1.000 18.54832 372 MET A C 1
ATOM 2663 O O . MET A 1 372 ? 130.83800 123.27500 144.48100 1.000 18.54832 372 MET A O 1
ATOM 2668 N N . MET A 1 373 ? 128.83100 122.25500 144.55200 1.000 17.82921 373 MET A N 1
ATOM 2669 C CA . MET A 1 373 ? 129.34700 121.15700 145.37300 1.000 17.82921 373 MET A CA 1
ATOM 2670 C C . MET A 1 373 ? 130.30000 120.26000 144.58500 1.000 17.82921 373 MET A C 1
ATOM 2671 O O . MET A 1 373 ? 131.31600 119.78300 145.13000 1.000 17.82921 373 MET A O 1
ATOM 2676 N N . LYS A 1 374 ? 129.98000 120.01900 143.30300 1.000 15.54330 374 LYS A N 1
ATOM 2677 C CA . LYS A 1 374 ? 130.87200 119.28200 142.41300 1.000 15.54330 374 LYS A CA 1
ATOM 2678 C C . LYS A 1 374 ? 132.22600 119.96500 142.25100 1.000 15.54330 374 LYS A C 1
ATOM 2679 O O . LYS A 1 374 ? 133.24300 119.28600 142.08600 1.000 15.54330 374 LYS A O 1
ATOM 2685 N N . GLU A 1 375 ? 132.26800 121.29600 142.29400 1.000 16.72191 375 GLU A N 1
ATOM 2686 C CA . GLU A 1 375 ? 133.56800 121.95800 142.30900 1.000 16.72191 375 GLU A CA 1
ATOM 2687 C C . GLU A 1 375 ? 134.23600 121.89800 143.67200 1.000 16.72191 375 GLU A C 1
ATOM 2688 O O . GLU A 1 375 ? 135.46300 121.81300 143.74800 1.000 16.72191 375 GLU A O 1
ATOM 2694 N N . SER A 1 376 ? 133.45700 121.94700 144.75400 1.000 17.20705 376 SER A N 1
ATOM 2695 C CA . SER A 1 376 ? 134.02100 121.98700 146.09900 1.000 17.20705 376 SER A CA 1
ATOM 2696 C C . SER A 1 376 ? 134.57600 120.65600 146.58200 1.000 17.20705 376 SER A C 1
ATOM 2697 O O . SER A 1 376 ? 135.12700 120.62600 147.68900 1.000 17.20705 376 SER A O 1
ATOM 2700 N N . ILE A 1 377 ? 134.37700 119.57200 145.81700 1.000 14.85669 377 ILE A N 1
ATOM 2701 C CA . ILE A 1 377 ? 134.99000 118.25700 146.08800 1.000 14.85669 377 ILE A CA 1
ATOM 2702 C C . ILE A 1 377 ? 136.50800 118.33800 146.33300 1.000 14.85669 377 ILE A C 1
ATOM 2703 O O . ILE A 1 377 ? 137.04000 117.65300 147.22200 1.000 14.85669 377 ILE A O 1
ATOM 2708 N N . VAL A 1 378 ? 137.20500 119.21900 145.59700 1.000 14.58724 378 VAL A N 1
ATOM 2709 C CA . VAL A 1 378 ? 138.63600 119.49300 145.79500 1.000 14.58724 378 VAL A CA 1
ATOM 2710 C C . VAL A 1 378 ? 138.91900 120.00600 147.20600 1.000 14.58724 378 VAL A C 1
ATOM 2711 O O . VAL A 1 378 ? 139.82400 119.50500 147.89300 1.000 14.58724 378 VAL A O 1
ATOM 2715 N N . PHE A 1 379 ? 138.15900 121.02700 147.64100 1.000 16.07435 379 PHE A N 1
ATOM 2716 C CA . PHE A 1 379 ? 138.30900 121.59700 148.98000 1.000 16.07435 379 PHE A CA 1
ATOM 2717 C C . PHE A 1 379 ? 138.04200 120.56700 150.05000 1.000 16.07435 379 PHE A C 1
ATOM 2718 O O . PHE A 1 379 ? 138.75000 120.51900 151.05500 1.000 16.07435 379 PHE A O 1
ATOM 2726 N N . PHE A 1 380 ? 136.99800 119.76500 149.86700 1.000 14.11629 380 PHE A N 1
ATOM 2727 C CA . PHE A 1 380 ? 136.63600 118.81000 150.90200 1.000 14.11629 380 PHE A CA 1
ATOM 2728 C C . PHE A 1 380 ? 137.63300 117.66900 151.00000 1.000 14.11629 380 PHE A C 1
ATOM 2729 O O . PHE A 1 380 ? 137.90000 117.20000 152.11000 1.000 14.11629 380 PHE A O 1
ATOM 2737 N N . PHE A 1 381 ? 138.22600 117.24700 149.87400 1.000 12.52325 381 PHE A N 1
ATOM 2738 C CA . PHE A 1 381 ? 139.31900 116.27800 149.92800 1.000 12.52325 381 PHE A CA 1
ATOM 2739 C C . PHE A 1 381 ? 140.53200 116.84300 150.65400 1.000 12.52325 381 PHE A C 1
ATOM 2740 O O . PHE A 1 381 ? 141.11700 116.16400 151.50700 1.000 12.52325 381 PHE A O 1
ATOM 2748 N N . LEU A 1 382 ? 140.95800 118.06000 150.28900 1.000 14.26184 382 LEU A N 1
ATOM 2749 C CA . LEU A 1 382 ? 142.11000 118.67200 150.95000 1.000 14.26184 382 LEU A CA 1
ATOM 2750 C C . LEU A 1 382 ? 141.84600 118.95600 152.41900 1.000 14.26184 382 LEU A C 1
ATOM 2751 O O . LEU A 1 382 ? 142.74900 118.81100 153.24500 1.000 14.26184 382 LEU A O 1
ATOM 2756 N N . LEU A 1 383 ? 140.61000 119.30800 152.76100 1.000 15.40377 383 LEU A N 1
ATOM 2757 C CA . LEU A 1 383 ? 140.24100 119.56700 154.14300 1.000 15.40377 383 LEU A CA 1
ATOM 2758 C C . LEU A 1 383 ? 140.26000 118.29600 154.96800 1.000 15.40377 383 LEU A C 1
ATOM 2759 O O . LEU A 1 383 ? 140.77100 118.30400 156.08900 1.000 15.40377 383 LEU A O 1
ATOM 2764 N N . PHE A 1 384 ? 139.70700 117.20200 154.43100 1.000 15.99110 384 PHE A N 1
ATOM 2765 C CA . PHE A 1 384 ? 139.77500 115.91100 155.11300 1.000 15.99110 384 PHE A CA 1
ATOM 2766 C C . PHE A 1 384 ? 141.20800 115.42200 155.26300 1.000 15.99110 384 PHE A C 1
ATOM 2767 O O . PHE A 1 384 ? 141.56100 114.88400 156.31100 1.000 15.99110 384 PHE A O 1
ATOM 2775 N N . LEU A 1 385 ? 142.05000 115.61800 154.24300 1.000 11.47341 385 LEU A N 1
ATOM 2776 C CA . LEU A 1 385 ? 143.44400 115.17800 154.31800 1.000 11.47341 385 LEU A CA 1
ATOM 2777 C C . LEU A 1 385 ? 144.23700 115.95400 155.36400 1.000 11.47341 385 LEU A C 1
ATOM 2778 O O . LEU A 1 385 ? 144.95300 115.35800 156.18100 1.000 11.47341 385 LEU A O 1
ATOM 2783 N N . ILE A 1 386 ? 144.11400 117.28300 155.35100 1.000 14.17868 386 ILE A N 1
ATOM 2784 C CA . ILE A 1 386 ? 144.79200 118.13600 156.32100 1.000 14.17868 386 ILE A CA 1
ATOM 2785 C C . ILE A 1 386 ? 144.25700 117.88700 157.72700 1.000 14.17868 386 ILE A C 1
ATOM 2786 O O . ILE A 1 386 ? 145.02500 117.83400 158.69600 1.000 14.17868 386 ILE A O 1
ATOM 2791 N N . MET A 1 387 ? 142.94800 117.66300 157.85000 1.000 16.83964 387 MET A N 1
ATOM 2792 C CA . MET A 1 387 ? 142.33600 117.38200 159.14000 1.000 16.83964 387 MET A CA 1
ATOM 2793 C C . MET A 1 387 ? 142.76800 116.03600 159.70400 1.000 16.83964 387 MET A C 1
ATOM 2794 O O . MET A 1 387 ? 143.03400 115.94200 160.90100 1.000 16.83964 387 MET A O 1
ATOM 2799 N N . ILE A 1 388 ? 142.86700 114.99700 158.86500 1.000 13.71961 388 ILE A N 1
ATOM 2800 C CA . ILE A 1 388 ? 143.36800 113.69300 159.30900 1.000 13.71961 388 ILE A CA 1
ATOM 2801 C C . ILE A 1 388 ? 144.83200 113.78300 159.72900 1.000 13.71961 388 ILE A C 1
ATOM 2802 O O . ILE A 1 388 ? 145.22200 113.23500 160.76800 1.000 13.71961 388 ILE A O 1
ATOM 2807 N N . GLY A 1 389 ? 145.64700 114.51800 158.96800 1.000 17.49774 389 GLY A N 1
ATOM 2808 C CA . GLY A 1 389 ? 147.04300 114.73800 159.31100 1.000 17.49774 389 GLY A CA 1
ATOM 2809 C C . GLY A 1 389 ? 147.28500 115.44100 160.63300 1.000 17.49774 389 GLY A C 1
ATOM 2810 O O . GLY A 1 389 ? 147.99000 114.92400 161.50600 1.000 17.49774 389 GLY A O 1
ATOM 2811 N N . PHE A 1 390 ? 146.68100 116.61500 160.80400 1.000 14.27578 390 PHE A N 1
ATOM 2812 C CA . PHE A 1 390 ? 146.82500 117.33900 162.06000 1.000 14.27578 390 PHE A CA 1
ATOM 2813 C C . PHE A 1 390 ? 146.08100 116.66900 163.21500 1.000 14.27578 390 PHE A C 1
ATOM 2814 O O . PHE A 1 390 ? 146.48400 116.83100 164.37000 1.000 14.27578 390 PHE A O 1
ATOM 2822 N N . THR A 1 391 ? 145.01900 115.90600 162.93700 1.000 22.01191 391 THR A N 1
ATOM 2823 C CA . THR A 1 391 ? 144.36300 115.11700 163.97400 1.000 22.01191 391 THR A CA 1
ATOM 2824 C C . THR A 1 391 ? 145.27300 114.01800 164.49300 1.000 22.01191 391 THR A C 1
ATOM 2825 O O . THR A 1 391 ? 145.37600 113.82100 165.70600 1.000 22.01191 391 THR A O 1
ATOM 2829 N N . GLN A 1 392 ? 145.93800 113.29300 163.58600 1.000 22.57919 392 GLN A N 1
ATOM 2830 C CA . GLN A 1 392 ? 146.93100 112.29600 163.97400 1.000 22.57919 392 GLN A CA 1
ATOM 2831 C C . GLN A 1 392 ? 148.08200 112.93600 164.74000 1.000 22.57919 392 GLN A C 1
ATOM 2832 O O . GLN A 1 392 ? 148.58100 112.36100 165.71300 1.000 22.57919 392 GLN A O 1
ATOM 2838 N N . GLY A 1 393 ? 148.45600 114.16000 164.35500 1.000 22.84135 393 GLY A N 1
ATOM 2839 C CA . GLY A 1 393 ? 149.46700 114.90400 165.09600 1.000 22.84135 393 GLY A CA 1
ATOM 2840 C C . GLY A 1 393 ? 149.08000 115.22500 166.52800 1.000 22.84135 393 GLY A C 1
ATOM 2841 O O . GLY A 1 393 ? 149.85300 114.99400 167.46100 1.000 22.84135 393 GLY A O 1
ATOM 2842 N N . PHE A 1 394 ? 147.87500 115.75100 166.72100 1.000 29.54225 394 PHE A N 1
ATOM 2843 C CA . PHE A 1 394 ? 147.42900 116.09000 168.06900 1.000 29.54225 394 PHE A CA 1
ATOM 2844 C C . PHE A 1 394 ? 147.12700 114.86200 168.91900 1.000 29.54225 394 PHE A C 1
ATOM 2845 O O . PHE A 1 394 ? 147.37000 114.88000 170.12900 1.000 29.54225 394 PHE A O 1
ATOM 2853 N N . LEU A 1 395 ? 146.57300 113.79800 168.32900 1.000 29.08693 395 LEU A N 1
ATOM 2854 C CA . LEU A 1 395 ? 146.38100 112.56600 169.09200 1.000 29.08693 395 LEU A CA 1
ATOM 2855 C C . LEU A 1 395 ? 147.70500 111.91000 169.45600 1.000 29.08693 395 LEU A C 1
ATOM 2856 O O . LEU A 1 395 ? 147.80800 111.27000 170.50900 1.000 29.08693 395 LEU A O 1
ATOM 2861 N N . GLY A 1 396 ? 148.73400 112.08400 168.62900 1.000 31.55119 396 GLY A N 1
ATOM 2862 C CA . GLY A 1 396 ? 150.05000 111.62600 169.02100 1.000 31.55119 396 GLY A CA 1
ATOM 2863 C C . GLY A 1 396 ? 150.65800 112.46600 170.12600 1.000 31.55119 396 GLY A C 1
ATOM 2864 O O . GLY A 1 396 ? 151.35400 111.93900 170.99500 1.000 31.55119 396 GLY A O 1
ATOM 2865 N N . LEU A 1 397 ? 150.41100 113.78200 170.10600 1.000 33.47248 397 LEU A N 1
ATOM 2866 C CA . LEU A 1 397 ? 150.79900 114.63000 171.23700 1.000 33.47248 397 LEU A CA 1
ATOM 2867 C C . LEU A 1 397 ? 150.05800 114.25300 172.51400 1.000 33.47248 397 LEU A C 1
ATOM 2868 O O . LEU A 1 397 ? 150.59800 114.40700 173.61400 1.000 33.47248 397 LEU A O 1
ATOM 2873 N N . ASP A 1 398 ? 148.81900 113.78900 172.38500 1.000 41.07474 398 ASP A N 1
ATOM 2874 C CA . ASP A 1 398 ? 148.06700 113.33200 173.54500 1.000 41.07474 398 ASP A CA 1
ATOM 2875 C C . ASP A 1 398 ? 148.62500 112.02500 174.09200 1.000 41.07474 398 ASP A C 1
ATOM 2876 O O . ASP A 1 398 ? 148.75800 111.86200 175.30900 1.000 41.07474 398 ASP A O 1
ATOM 2881 N N . SER A 1 399 ? 148.95600 111.08300 173.20700 1.000 40.72104 399 SER A N 1
ATOM 2882 C CA . SER A 1 399 ? 149.54100 109.81800 173.63200 1.000 40.72104 399 SER A CA 1
ATOM 2883 C C . SER A 1 399 ? 150.97400 109.96000 174.12900 1.000 40.72104 399 SER A C 1
ATOM 2884 O O . SER A 1 399 ? 151.44900 109.06300 174.83300 1.000 40.72104 399 SER A O 1
ATOM 2887 N N . ALA A 1 400 ? 151.66900 111.03700 173.74200 1.000 41.88288 400 ALA A N 1
ATOM 2888 C CA . ALA A 1 400 ? 153.09400 111.19800 174.02800 1.000 41.88288 400 ALA A CA 1
ATOM 2889 C C . ALA A 1 400 ? 153.39500 111.28600 175.51900 1.000 41.88288 400 ALA A C 1
ATOM 2890 O O . ALA A 1 400 ? 154.38600 110.71200 175.98700 1.000 41.88288 400 ALA A O 1
ATOM 2892 N N . ASP A 1 401 ? 152.58600 112.04200 176.27000 1.000 47.28891 401 ASP A N 1
ATOM 2893 C CA . ASP A 1 401 ? 152.75200 112.11700 177.72100 1.000 47.28891 401 ASP A CA 1
ATOM 2894 C C . ASP A 1 401 ? 152.49700 110.77600 178.40400 1.000 47.28891 401 ASP A C 1
ATOM 2895 O O . ASP A 1 401 ? 153.05700 110.51000 179.47200 1.000 47.28891 401 ASP A O 1
ATOM 2900 N N . GLY A 1 402 ? 151.67200 109.92200 177.80700 1.000 46.46000 402 GLY A N 1
ATOM 2901 C CA . GLY A 1 402 ? 151.49100 108.57600 178.30500 1.000 46.46000 402 GLY A CA 1
ATOM 2902 C C . GLY A 1 402 ? 150.05200 108.11400 178.30200 1.000 46.46000 402 GLY A C 1
ATOM 2903 O O . GLY A 1 402 ? 149.78600 106.92800 178.09400 1.000 46.46000 402 GLY A O 1
ATOM 2904 N N . LYS A 1 403 ? 149.11300 109.03000 178.50800 1.000 46.80912 403 LYS A N 1
ATOM 2905 C CA . LYS A 1 403 ? 147.70300 108.68000 178.54500 1.000 46.80912 403 LYS A CA 1
ATOM 2906 C C . LYS A 1 403 ? 146.90200 109.65100 177.69400 1.000 46.80912 403 LYS A C 1
ATOM 2907 O O . LYS A 1 403 ? 147.20100 110.84500 177.62800 1.000 46.80912 403 LYS A O 1
ATOM 2913 N N . ARG A 1 404 ? 145.86500 109.12700 177.05700 1.000 47.21549 404 ARG A N 1
ATOM 2914 C CA . ARG A 1 404 ? 145.00200 109.92500 176.20100 1.000 47.21549 404 ARG A CA 1
ATOM 2915 C C . ARG A 1 404 ? 143.86700 110.46100 177.06200 1.000 47.21549 404 ARG A C 1
ATOM 2916 O O . ARG A 1 404 ? 142.97700 109.70800 177.46500 1.000 47.21549 404 ARG A O 1
ATOM 2924 N N . ASP A 1 405 ? 143.88800 111.76200 177.33400 1.000 46.91784 405 ASP A N 1
ATOM 2925 C CA . ASP A 1 405 ? 142.93100 112.35800 178.25200 1.000 46.91784 405 ASP A CA 1
ATOM 2926 C C . ASP A 1 405 ? 142.04900 113.42700 177.63000 1.000 46.91784 405 ASP A C 1
ATOM 2927 O O . ASP A 1 405 ? 140.91800 113.60000 178.08400 1.000 46.91784 405 ASP A O 1
ATOM 2932 N N . ILE A 1 406 ? 142.52200 114.14800 176.61700 1.000 43.76971 406 ILE A N 1
ATOM 2933 C CA . ILE A 1 406 ? 141.74500 115.24700 176.05700 1.000 43.76971 406 ILE A CA 1
ATOM 2934 C C . ILE A 1 406 ? 141.46500 115.00700 174.58100 1.000 43.76971 406 ILE A C 1
ATOM 2935 O O . ILE A 1 406 ? 141.35100 115.96600 173.81500 1.000 43.76971 406 ILE A O 1
ATOM 2940 N N . THR A 1 407 ? 141.30800 113.73000 174.20000 1.000 40.39241 407 THR A N 1
ATOM 2941 C CA . THR A 1 407 ? 141.06100 113.33100 172.81100 1.000 40.39241 407 THR A CA 1
ATOM 2942 C C . THR A 1 407 ? 139.77700 113.94000 172.24400 1.000 40.39241 407 THR A C 1
ATOM 2943 O O . THR A 1 407 ? 139.77700 114.48300 171.12900 1.000 40.39241 407 THR A O 1
ATOM 2947 N N . GLY A 1 408 ? 138.70700 113.93200 173.03000 1.000 39.51695 408 GLY A N 1
ATOM 2948 C CA . GLY A 1 408 ? 137.43700 114.52800 172.66600 1.000 39.51695 408 GLY A CA 1
ATOM 2949 C C . GLY A 1 408 ? 137.46700 116.02400 172.38300 1.000 39.51695 408 GLY A C 1
ATOM 2950 O O . GLY A 1 408 ? 136.92500 116.47600 171.36600 1.000 39.51695 408 GLY A O 1
ATOM 2951 N N . PRO A 1 409 ? 138.04900 116.82400 173.29400 1.000 39.61058 409 PRO A N 1
ATOM 2952 C CA . PRO A 1 409 ? 138.33100 118.23300 172.96400 1.000 39.61058 409 PRO A CA 1
ATOM 2953 C C . PRO A 1 409 ? 139.21100 118.45700 171.74100 1.000 39.61058 409 PRO A C 1
ATOM 2954 O O . PRO A 1 409 ? 139.02100 119.47400 171.06800 1.000 39.61058 409 PRO A O 1
ATOM 2958 N N . ILE A 1 410 ? 140.15800 117.55900 171.43800 1.000 36.78508 410 ILE A N 1
ATOM 2959 C CA . ILE A 1 410 ? 140.97000 117.68000 170.22300 1.000 36.78508 410 ILE A CA 1
ATOM 2960 C C . ILE A 1 410 ? 140.11500 117.54300 168.97000 1.000 36.78508 410 ILE A C 1
ATOM 2961 O O . ILE A 1 410 ? 140.16800 118.41200 168.08300 1.000 36.78508 410 ILE A O 1
ATOM 2966 N N . LEU A 1 411 ? 139.37200 116.42300 168.85700 1.000 34.44648 411 LEU A N 1
ATOM 2967 C CA . LEU A 1 411 ? 138.45500 116.21200 167.72800 1.000 34.44648 411 LEU A CA 1
ATOM 2968 C C . LEU A 1 411 ? 137.45000 117.34500 167.58900 1.000 34.44648 411 LEU A C 1
ATOM 2969 O O . LEU A 1 411 ? 137.24500 117.86500 166.48000 1.000 34.44648 411 LEU A O 1
ATOM 2974 N N . GLY A 1 412 ? 136.86400 117.77200 168.71000 1.000 32.65160 412 GLY A N 1
ATOM 2975 C CA . GLY A 1 412 ? 135.96200 118.90000 168.74400 1.000 32.65160 412 GLY A CA 1
ATOM 2976 C C . GLY A 1 412 ? 136.55300 120.19900 168.24100 1.000 32.65160 412 GLY A C 1
ATOM 2977 O O . GLY A 1 412 ? 136.04200 120.72000 167.25500 1.000 32.65160 412 GLY A O 1
ATOM 2978 N N . ASN A 1 413 ? 137.67100 120.65700 168.82200 1.000 32.19240 413 ASN A N 1
ATOM 2979 C CA . ASN A 1 413 ? 138.26300 121.94300 168.46000 1.000 32.19240 413 ASN A CA 1
ATOM 2980 C C . ASN A 1 413 ? 138.78800 121.96800 167.02500 1.000 32.19240 413 ASN A C 1
ATOM 2981 O O . ASN A 1 413 ? 138.61700 122.97700 166.33200 1.000 32.19240 413 ASN A O 1
ATOM 2986 N N . LEU A 1 414 ? 139.44800 120.89000 166.57000 1.000 27.81320 414 LEU A N 1
ATOM 2987 C CA . LEU A 1 414 ? 139.90600 120.83100 165.17800 1.000 27.81320 414 LEU A CA 1
ATOM 2988 C C . LEU A 1 414 ? 138.75900 120.81600 164.18100 1.000 27.81320 414 LEU A C 1
ATOM 2989 O O . LEU A 1 414 ? 138.90200 121.35200 163.07600 1.000 27.81320 414 LEU A O 1
ATOM 2994 N N . THR A 1 415 ? 137.66000 120.12300 164.49400 1.000 28.54619 415 THR A N 1
ATOM 2995 C CA . THR A 1 415 ? 136.49600 120.20400 163.61800 1.000 28.54619 415 THR A CA 1
ATOM 2996 C C . THR A 1 415 ? 135.91300 121.61600 163.61600 1.000 28.54619 415 THR A C 1
ATOM 2997 O O . THR A 1 415 ? 135.45900 122.10900 162.58000 1.000 28.54619 415 THR A O 1
ATOM 3001 N N . ILE A 1 416 ? 135.94200 122.27800 164.77200 1.000 24.62964 416 ILE A N 1
ATOM 3002 C CA . ILE A 1 416 ? 135.42900 123.64100 164.92900 1.000 24.62964 416 ILE A CA 1
ATOM 3003 C C . ILE A 1 416 ? 136.22600 124.67800 164.12400 1.000 24.62964 416 ILE A C 1
ATOM 3004 O O . ILE A 1 416 ? 135.63800 125.64300 163.61800 1.000 24.62964 416 ILE A O 1
ATOM 3009 N N . THR A 1 417 ? 137.55800 124.50000 163.99000 1.000 23.34462 417 THR A N 1
ATOM 3010 C CA . THR A 1 417 ? 138.44500 125.42600 163.23900 1.000 23.34462 417 THR A CA 1
ATOM 3011 C C . THR A 1 417 ? 137.99900 125.81200 161.82700 1.000 23.34462 417 THR A C 1
ATOM 3012 O O . THR A 1 417 ? 138.34200 126.90100 161.35600 1.000 23.34462 417 THR A O 1
ATOM 3016 N N . VAL A 1 418 ? 137.29400 124.92500 161.11800 1.000 20.65733 418 VAL A N 1
ATOM 3017 C CA . VAL A 1 418 ? 136.81600 125.25900 159.77900 1.000 20.65733 418 VAL A CA 1
ATOM 3018 C C . VAL A 1 418 ? 135.70300 126.30400 159.84900 1.000 20.65733 418 VAL A C 1
ATOM 3019 O O . VAL A 1 418 ? 135.49300 127.05300 158.89100 1.000 20.65733 418 VAL A O 1
ATOM 3023 N N . LEU A 1 419 ? 135.01100 126.40900 160.97800 1.000 19.67569 419 LEU A N 1
ATOM 3024 C CA . LEU A 1 419 ? 133.96500 127.39700 161.15500 1.000 19.67569 419 LEU A CA 1
ATOM 3025 C C . LEU A 1 419 ? 134.51900 128.73300 161.62000 1.000 19.67569 419 LEU A C 1
ATOM 3026 O O . LEU A 1 419 ? 133.77700 129.71700 161.66100 1.000 19.67569 419 LEU A O 1
ATOM 3031 N N . GLY A 1 420 ? 135.80000 128.78600 161.97100 1.000 23.91544 420 GLY A N 1
ATOM 3032 C CA . GLY A 1 420 ? 136.43600 129.98000 162.47100 1.000 23.91544 420 GLY A CA 1
ATOM 3033 C C . GLY A 1 420 ? 136.24400 130.21300 163.94900 1.000 23.91544 420 GLY A C 1
ATOM 3034 O O . GLY A 1 420 ? 136.69500 131.24200 164.46500 1.000 23.91544 420 GLY A O 1
ATOM 3035 N N . LEU A 1 421 ? 135.59300 129.29100 164.64400 1.000 24.92162 421 LEU A N 1
ATOM 3036 C CA . LEU A 1 421 ? 135.30300 129.38500 166.06600 1.000 24.92162 421 LEU A CA 1
ATOM 3037 C C . LEU A 1 421 ? 136.37000 128.75500 166.95400 1.000 24.92162 421 LEU A C 1
ATOM 3038 O O . LEU A 1 421 ? 136.15500 128.68000 168.16900 1.000 24.92162 421 LEU A O 1
ATOM 3043 N N . GLY A 1 422 ? 137.42800 128.20300 166.36200 1.000 29.57841 422 GLY A N 1
ATOM 3044 C CA . GLY A 1 422 ? 138.46300 127.52700 167.13500 1.000 29.57841 422 GLY A CA 1
ATOM 3045 C C . GLY A 1 422 ? 139.16900 128.42700 168.13800 1.000 29.57841 422 GLY A C 1
ATOM 3046 O O . GLY A 1 422 ? 139.40000 129.61200 167.89100 1.000 29.57841 422 GLY A O 1
ATOM 3047 N N . SER A 1 423 ? 139.49800 127.84800 169.29100 1.000 35.29560 423 SER A N 1
ATOM 3048 C CA . SER A 1 423 ? 140.21700 128.52600 170.36000 1.000 35.29560 423 SER A CA 1
ATOM 3049 C C . SER A 1 423 ? 141.40700 127.67700 170.78100 1.000 35.29560 423 SER A C 1
ATOM 3050 O O . SER A 1 423 ? 141.31800 126.44800 170.81900 1.000 35.29560 423 SER A O 1
ATOM 3053 N N . PHE A 1 424 ? 142.52300 128.33500 171.08300 1.000 37.56082 424 PHE A N 1
ATOM 3054 C CA . PHE A 1 424 ? 143.73600 127.65400 171.51700 1.000 37.56082 424 PHE A CA 1
ATOM 3055 C C . PHE A 1 424 ? 143.75200 127.43300 173.04100 1.000 37.56082 424 PHE A C 1
ATOM 3056 O O . PHE A 1 424 ? 144.69500 126.83600 173.57600 1.000 37.56082 424 PHE A O 1
ATOM 3064 N N . ASP A 1 425 ? 142.67300 127.82600 173.73300 1.000 45.24654 425 ASP A N 1
ATOM 3065 C CA . ASP A 1 425 ? 142.54600 127.63800 175.18100 1.000 45.24654 425 ASP A CA 1
ATOM 3066 C C . ASP A 1 425 ? 142.57200 126.16100 175.56200 1.000 45.24654 425 ASP A C 1
ATOM 3067 O O . ASP A 1 425 ? 143.06600 125.80100 176.63700 1.000 45.24654 425 ASP A O 1
ATOM 3072 N N . VAL A 1 426 ? 141.97800 125.31300 174.71900 1.000 43.55114 426 VAL A N 1
ATOM 3073 C CA . VAL A 1 426 ? 141.96400 123.86900 174.93800 1.000 43.55114 426 VAL A CA 1
ATOM 3074 C C . VAL A 1 426 ? 143.38300 123.29500 174.92400 1.000 43.55114 426 VAL A C 1
ATOM 3075 O O . VAL A 1 426 ? 143.75200 122.48800 175.78800 1.000 43.55114 426 VAL A O 1
ATOM 3079 N N . PHE A 1 427 ? 144.21700 123.75400 173.99700 1.000 43.09152 427 PHE A N 1
ATOM 3080 C CA . PHE A 1 427 ? 145.58200 123.26100 173.84900 1.000 43.09152 427 PHE A CA 1
ATOM 3081 C C . PHE A 1 427 ? 146.61700 124.04300 174.63600 1.000 43.09152 427 PHE A C 1
ATOM 3082 O O . PHE A 1 427 ? 147.81000 123.81500 174.41400 1.000 43.09152 427 PHE A O 1
ATOM 3090 N N . GLU A 1 428 ? 146.20500 125.04700 175.41700 1.000 50.38613 428 GLU A N 1
ATOM 3091 C CA . GLU A 1 428 ? 147.16300 125.85000 176.17500 1.000 50.38613 428 GLU A CA 1
ATOM 3092 C C . GLU A 1 428 ? 147.92100 124.99400 177.18800 1.000 50.38613 428 GLU A C 1
ATOM 3093 O O . GLU A 1 428 ? 149.14600 125.09800 177.31000 1.000 50.38613 428 GLU A O 1
ATOM 3099 N N . GLU A 1 429 ? 147.21100 124.14600 177.93100 1.000 53.26525 429 GLU A N 1
ATOM 3100 C CA . GLU A 1 429 ? 147.86800 123.19300 178.82700 1.000 53.26525 429 GLU A CA 1
ATOM 3101 C C . GLU A 1 429 ? 148.04300 121.84800 178.11500 1.000 53.26525 429 GLU A C 1
ATOM 3102 O O . GLU A 1 429 ? 147.41900 120.84500 178.46400 1.000 53.26525 429 GLU A O 1
ATOM 3108 N N . PHE A 1 430 ? 148.90100 121.82600 177.09000 1.000 45.99267 430 PHE A N 1
ATOM 3109 C CA . PHE A 1 430 ? 149.07900 120.56400 176.37400 1.000 45.99267 430 PHE A CA 1
ATOM 3110 C C . PHE A 1 430 ? 150.54900 120.21900 176.15000 1.000 45.99267 430 PHE A C 1
ATOM 3111 O O . PHE A 1 430 ? 151.06000 119.24800 176.71600 1.000 45.99267 430 PHE A O 1
ATOM 3119 N N . ALA A 1 431 ? 151.23100 121.00700 175.32100 1.000 43.21294 431 ALA A N 1
ATOM 3120 C CA . ALA A 1 431 ? 152.62600 120.79400 174.99700 1.000 43.21294 431 ALA A CA 1
ATOM 3121 C C . ALA A 1 431 ? 153.19800 122.19000 174.82300 1.000 43.21294 431 ALA A C 1
ATOM 3122 O O . ALA A 1 431 ? 152.47900 123.06800 174.32700 1.000 43.21294 431 ALA A O 1
ATOM 3124 N N . PRO A 1 432 ? 154.43500 122.44900 175.24300 1.000 43.52954 432 PRO A N 1
ATOM 3125 C CA . PRO A 1 432 ? 154.90100 123.84600 175.32100 1.000 43.52954 432 PRO A CA 1
ATOM 3126 C C . PRO A 1 432 ? 155.17200 124.47200 173.95300 1.000 43.52954 432 PRO A C 1
ATOM 3127 O O . PRO A 1 432 ? 154.63400 125.56300 173.70900 1.000 43.52954 432 PRO A O 1
ATOM 3131 N N . PRO A 1 433 ? 155.98900 123.87300 172.98200 1.000 39.54821 433 PRO A N 1
ATOM 3132 C CA . PRO A 1 433 ? 155.89900 124.46400 171.63900 1.000 39.54821 433 PRO A CA 1
ATOM 3133 C C . PRO A 1 433 ? 155.05000 123.71200 170.61800 1.000 39.54821 433 PRO A C 1
ATOM 3134 O O . PRO A 1 433 ? 154.70200 124.29400 169.59100 1.000 39.54821 433 PRO A O 1
ATOM 3138 N N . TYR A 1 434 ? 154.66200 122.46400 170.88500 1.000 35.63073 434 TYR A N 1
ATOM 3139 C CA . TYR A 1 434 ? 154.21900 121.58400 169.80700 1.000 35.63073 434 TYR A CA 1
ATOM 3140 C C . TYR A 1 434 ? 152.76600 121.82000 169.43100 1.000 35.63073 434 TYR A C 1
ATOM 3141 O O . TYR A 1 434 ? 152.42500 121.82300 168.24200 1.000 35.63073 434 TYR A O 1
ATOM 3150 N N . ALA A 1 435 ? 151.90600 122.00300 170.43300 1.000 31.66150 435 ALA A N 1
ATOM 3151 C CA . ALA A 1 435 ? 150.48700 122.22800 170.18600 1.000 31.66150 435 ALA A CA 1
ATOM 3152 C C . ALA A 1 435 ? 150.24800 123.56700 169.50900 1.000 31.66150 435 ALA A C 1
ATOM 3153 O O . ALA A 1 435 ? 149.37900 123.67200 168.64500 1.000 31.66150 435 ALA A O 1
ATOM 3155 N N . ALA A 1 436 ? 151.01300 124.59400 169.88700 1.000 26.51265 436 ALA A N 1
ATOM 3156 C CA . ALA A 1 436 ? 150.89600 125.90700 169.25900 1.000 26.51265 436 ALA A CA 1
ATOM 3157 C C . ALA A 1 436 ? 151.31900 125.87400 167.79800 1.000 26.51265 436 ALA A C 1
ATOM 3158 O O . ALA A 1 436 ? 150.62400 126.42600 166.94200 1.000 26.51265 436 ALA A O 1
ATOM 3160 N N . ILE A 1 437 ? 152.45900 125.23800 167.50600 1.000 26.35848 437 ILE A N 1
ATOM 3161 C CA . ILE A 1 437 ? 152.95800 125.10900 166.13500 1.000 26.35848 437 ILE A CA 1
ATOM 3162 C C . ILE A 1 437 ? 151.98200 124.32400 165.26600 1.000 26.35848 437 ILE A C 1
ATOM 3163 O O . ILE A 1 437 ? 151.60700 124.77800 164.17800 1.000 26.35848 437 ILE A O 1
ATOM 3168 N N . LEU A 1 438 ? 151.52900 123.16100 165.75100 1.000 23.21423 438 LEU A N 1
ATOM 3169 C CA . LEU A 1 438 ? 150.58300 122.34800 164.98900 1.000 23.21423 438 LEU A CA 1
ATOM 3170 C C . LEU A 1 438 ? 149.23300 123.03400 164.82000 1.000 23.21423 438 LEU A C 1
ATOM 3171 O O . LEU A 1 438 ? 148.67600 123.02500 163.71900 1.000 23.21423 438 LEU A O 1
ATOM 3176 N N . TYR A 1 439 ? 148.70300 123.64600 165.88200 1.000 22.74898 439 TYR A N 1
ATOM 3177 C CA . TYR A 1 439 ? 147.39100 124.27400 165.81000 1.000 22.74898 439 TYR A CA 1
ATOM 3178 C C . TYR A 1 439 ? 147.40000 125.51400 164.93700 1.000 22.74898 439 TYR A C 1
ATOM 3179 O O . TYR A 1 439 ? 146.46000 125.73700 164.17400 1.000 22.74898 439 TYR A O 1
ATOM 3188 N N . TYR A 1 440 ? 148.44300 126.33200 165.01800 1.000 20.44451 440 TYR A N 1
ATOM 3189 C CA . TYR A 1 440 ? 148.44800 127.52100 164.19000 1.000 20.44451 440 TYR A CA 1
ATOM 3190 C C . TYR A 1 440 ? 148.83700 127.22500 162.75300 1.000 20.44451 440 TYR A C 1
ATOM 3191 O O . TYR A 1 440 ? 148.36300 127.92200 161.85400 1.000 20.44451 440 TYR A O 1
ATOM 3200 N N . GLY A 1 441 ? 149.64300 126.18900 162.50300 1.000 20.11119 441 GLY A N 1
ATOM 3201 C CA . GLY A 1 441 ? 149.82500 125.72500 161.13800 1.000 20.11119 441 GLY A CA 1
ATOM 3202 C C . GLY A 1 441 ? 148.54500 125.18600 160.53300 1.000 20.11119 441 GLY A C 1
ATOM 3203 O O . GLY A 1 441 ? 148.22800 125.46900 159.37800 1.000 20.11119 441 GLY A O 1
ATOM 3204 N N . TYR A 1 442 ? 147.78000 124.43000 161.32200 1.000 15.92196 442 TYR A N 1
ATOM 3205 C CA . TYR A 1 442 ? 146.49300 123.90500 160.88700 1.000 15.92196 442 TYR A CA 1
ATOM 3206 C C . TYR A 1 442 ? 145.48100 125.01000 160.63700 1.000 15.92196 442 TYR A C 1
ATOM 3207 O O . TYR A 1 442 ? 144.75400 124.97400 159.64100 1.000 15.92196 442 TYR A O 1
ATOM 3216 N N . TYR A 1 443 ? 145.41000 125.98600 161.54100 1.000 20.66092 443 TYR A N 1
ATOM 3217 C CA . TYR A 1 443 ? 144.50900 127.11900 161.39100 1.000 20.66092 443 TYR A CA 1
ATOM 3218 C C . TYR A 1 443 ? 144.91100 127.99300 160.21300 1.000 20.66092 443 TYR A C 1
ATOM 3219 O O . TYR A 1 443 ? 144.04300 128.57800 159.56400 1.000 20.66092 443 TYR A O 1
ATOM 3228 N N . PHE A 1 444 ? 146.20900 128.07500 159.91200 1.000 16.89415 444 PHE A N 1
ATOM 3229 C CA . PHE A 1 444 ? 146.65400 128.77900 158.71700 1.000 16.89415 444 PHE A CA 1
ATOM 3230 C C . PHE A 1 444 ? 146.23300 128.04900 157.45500 1.000 16.89415 444 PHE A C 1
ATOM 3231 O O . PHE A 1 444 ? 145.76400 128.67600 156.50200 1.000 16.89415 444 PHE A O 1
ATOM 3239 N N . ILE A 1 445 ? 146.45300 126.73500 157.40600 1.000 15.85428 445 ILE A N 1
ATOM 3240 C CA . ILE A 1 445 ? 146.13200 125.97600 156.20400 1.000 15.85428 445 ILE A CA 1
ATOM 3241 C C . ILE A 1 445 ? 144.62400 125.90100 155.98900 1.000 15.85428 445 ILE A C 1
ATOM 3242 O O . ILE A 1 445 ? 144.15300 125.98900 154.85400 1.000 15.85428 445 ILE A O 1
ATOM 3247 N N . VAL A 1 446 ? 143.83400 125.90900 157.05200 1.000 19.59781 446 VAL A N 1
ATOM 3248 C CA . VAL A 1 446 ? 142.39100 125.83100 156.87700 1.000 19.59781 446 VAL A CA 1
ATOM 3249 C C . VAL A 1 446 ? 141.78100 127.20000 156.62600 1.000 19.59781 446 VAL A C 1
ATOM 3250 O O . VAL A 1 446 ? 141.06800 127.39100 155.64200 1.000 19.59781 446 VAL A O 1
ATOM 3254 N N . SER A 1 447 ? 142.06400 128.18600 157.47300 1.000 28.66246 447 SER A N 1
ATOM 3255 C CA . SER A 1 447 ? 141.35100 129.45100 157.36000 1.000 28.66246 447 SER A CA 1
ATOM 3256 C C . SER A 1 447 ? 141.91300 130.35200 156.27500 1.000 28.66246 447 SER A C 1
ATOM 32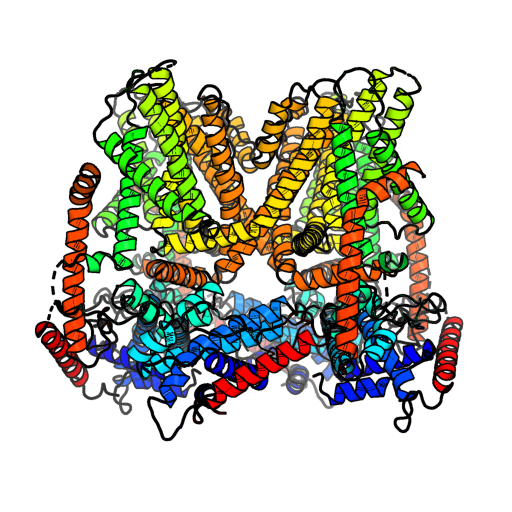57 O O . SER A 1 447 ? 141.15100 131.02200 155.57600 1.000 28.66246 447 SER A O 1
ATOM 3260 N N . VAL A 1 448 ? 143.22500 130.39900 156.11600 1.000 20.58481 448 VAL A N 1
ATOM 3261 C CA . VAL A 1 448 ? 143.80800 131.33500 155.16700 1.000 20.58481 448 VAL A CA 1
ATOM 3262 C C . VAL A 1 448 ? 143.93200 130.70200 153.79100 1.000 20.58481 448 VAL A C 1
ATOM 3263 O O . VAL A 1 448 ? 143.60000 131.32200 152.78100 1.000 20.58481 448 VAL A O 1
ATOM 3267 N N . ILE A 1 449 ? 144.33900 129.44200 153.72500 1.000 20.01186 449 ILE A N 1
ATOM 3268 C CA . ILE A 1 449 ? 144.58900 128.80400 152.44300 1.000 20.01186 449 ILE A CA 1
ATOM 3269 C C . ILE A 1 449 ? 143.31800 128.15000 151.92100 1.000 20.01186 449 ILE A C 1
ATOM 3270 O O . ILE A 1 449 ? 142.84100 128.50500 150.84300 1.000 20.01186 449 ILE A O 1
ATOM 3275 N N . LEU A 1 450 ? 142.73900 127.21700 152.67900 1.000 28.66246 450 LEU A N 1
ATOM 3276 C CA . LEU A 1 450 ? 141.75000 126.31900 152.08700 1.000 28.66246 450 LEU A CA 1
ATOM 3277 C C . LEU A 1 450 ? 140.35900 126.92600 151.98500 1.000 28.66246 450 LEU A C 1
ATOM 3278 O O . LEU A 1 450 ? 139.63400 126.61900 151.03600 1.000 28.66246 450 LEU A O 1
ATOM 3283 N N . LEU A 1 451 ? 139.94300 127.75200 152.94700 1.000 28.66246 451 LEU A N 1
ATOM 3284 C CA . LEU A 1 451 ? 138.62700 128.37700 152.84400 1.000 28.66246 451 LEU A CA 1
ATOM 3285 C C . LEU A 1 451 ? 138.58200 129.42400 151.73800 1.000 28.66246 451 LEU A C 1
ATOM 3286 O O . LEU A 1 451 ? 137.55800 129.57300 151.05700 1.000 28.66246 451 LEU A O 1
ATOM 3291 N N . ASN A 1 452 ? 139.69500 130.11300 151.50400 1.000 30.29398 452 ASN A N 1
ATOM 3292 C CA . ASN A 1 452 ? 139.77700 131.03200 150.38100 1.000 30.29398 452 ASN A CA 1
ATOM 3293 C C . ASN A 1 452 ? 139.84300 130.29200 149.05100 1.000 30.29398 452 ASN A C 1
ATOM 3294 O O . ASN A 1 452 ? 139.31000 130.77900 148.04200 1.000 30.29398 452 ASN A O 1
ATOM 3299 N N . ILE A 1 453 ? 140.46800 129.11100 149.03700 1.000 31.91794 453 ILE A N 1
ATOM 3300 C CA . ILE A 1 453 ? 140.39900 128.21700 147.88200 1.000 31.91794 453 ILE A CA 1
ATOM 3301 C C . ILE A 1 453 ? 138.96300 127.78200 147.62300 1.000 31.91794 453 ILE A C 1
ATOM 3302 O O . ILE A 1 453 ? 138.53300 127.71700 146.47100 1.000 31.91794 453 ILE A O 1
ATOM 3307 N N . LEU A 1 454 ? 138.19400 127.51800 148.68600 1.000 28.66246 454 LEU A N 1
ATOM 3308 C CA . LEU A 1 454 ? 136.78200 127.16000 148.54400 1.000 28.66246 454 LEU A CA 1
ATOM 3309 C C . LEU A 1 454 ? 135.96300 128.28300 147.92700 1.000 28.66246 454 LEU A C 1
ATOM 3310 O O . LEU A 1 454 ? 135.09000 128.03200 147.08700 1.000 28.66246 454 LEU A O 1
ATOM 3315 N N . ILE A 1 455 ? 136.25400 129.52600 148.31400 1.000 28.66246 455 ILE A N 1
ATOM 3316 C CA . ILE A 1 455 ? 135.60800 130.68200 147.69100 1.000 28.66246 455 ILE A CA 1
ATOM 3317 C C . ILE A 1 455 ? 135.96500 130.77700 146.20700 1.000 28.66246 455 ILE A C 1
ATOM 3318 O O . ILE A 1 455 ? 135.10800 131.08400 145.36700 1.000 28.66246 455 ILE A O 1
ATOM 3323 N N . ALA A 1 456 ? 137.22600 130.48400 145.86500 1.000 26.28754 456 ALA A N 1
ATOM 3324 C CA . ALA A 1 456 ? 137.66900 130.45900 144.46800 1.000 26.28754 456 ALA A CA 1
ATOM 3325 C C . ALA A 1 456 ? 136.93300 129.40700 143.63900 1.000 26.28754 456 ALA A C 1
ATOM 3326 O O . ALA A 1 456 ? 136.49100 129.68400 142.51200 1.000 26.28754 456 ALA A O 1
ATOM 3328 N N . LEU A 1 457 ? 136.80700 128.19200 144.18700 1.000 28.66246 457 LEU A N 1
ATOM 3329 C CA . LEU A 1 457 ? 136.08500 127.10500 143.52400 1.000 28.66246 457 LEU A CA 1
ATOM 3330 C C . LEU A 1 457 ? 134.61700 127.44100 143.33100 1.000 28.66246 457 LEU A C 1
ATOM 3331 O O . LEU A 1 457 ? 134.04600 127.15100 142.27600 1.000 28.66246 457 LEU A O 1
ATOM 3336 N N . TYR A 1 458 ? 133.99500 128.05500 144.34200 1.000 28.66246 458 TYR A N 1
ATOM 3337 C CA . TYR A 1 458 ? 132.59100 128.43900 144.24600 1.000 28.66246 458 TYR A CA 1
ATOM 3338 C C . TYR A 1 458 ? 132.36300 129.53300 143.21800 1.000 28.66246 458 TYR A C 1
ATOM 3339 O O . TYR A 1 458 ? 131.36300 129.49800 142.49400 1.000 28.66246 458 TYR A O 1
ATOM 3348 N N . SER A 1 459 ? 133.27700 130.50900 143.14700 1.000 21.54213 459 SER A N 1
ATOM 3349 C CA . SER A 1 459 ? 133.19400 131.58500 142.16200 1.000 21.54213 459 SER A CA 1
ATOM 3350 C C . SER A 1 459 ? 133.28600 131.05400 140.74200 1.000 21.54213 459 SER A C 1
ATOM 3351 O O . SER A 1 459 ? 132.49100 131.43500 139.87400 1.000 21.54213 459 SER A O 1
ATOM 3354 N N . THR A 1 460 ? 134.24600 130.16200 140.49400 1.000 14.34181 460 THR A N 1
ATOM 3355 C CA . THR A 1 460 ? 134.40800 129.58500 139.16300 1.000 14.34181 460 THR A CA 1
ATOM 3356 C C . THR A 1 460 ? 133.23700 128.68700 138.78500 1.000 14.34181 460 THR A C 1
ATOM 3357 O O . THR A 1 460 ? 132.76800 128.72700 137.64000 1.000 14.34181 460 THR A O 1
ATOM 3361 N N . ALA A 1 461 ? 132.73600 127.89500 139.74100 1.000 16.92439 461 ALA A N 1
ATOM 3362 C CA . ALA A 1 461 ? 131.59500 127.02200 139.49000 1.000 16.92439 461 ALA A CA 1
ATOM 3363 C C . ALA A 1 461 ? 130.33800 127.80800 139.16700 1.000 16.92439 461 ALA A C 1
ATOM 3364 O O . ALA A 1 461 ? 129.59300 127.44300 138.25100 1.000 16.92439 461 ALA A O 1
ATOM 3366 N N . TYR A 1 462 ? 130.09300 128.89400 139.89800 1.000 15.02278 462 TYR A N 1
ATOM 3367 C CA . TYR A 1 462 ? 128.93300 129.72000 139.60500 1.000 15.02278 462 TYR A CA 1
ATOM 3368 C C . TYR A 1 462 ? 129.06800 130.46000 138.28500 1.000 15.02278 462 TYR A C 1
ATOM 3369 O O . TYR A 1 462 ? 128.07900 130.59800 137.56500 1.000 15.02278 462 TYR A O 1
ATOM 3378 N N . GLN A 1 463 ? 130.27300 130.93300 137.94200 1.000 14.76272 463 GLN A N 1
ATOM 3379 C CA . GLN A 1 463 ? 130.46400 131.57200 136.64200 1.000 14.76272 463 GLN A CA 1
ATOM 3380 C C . GLN A 1 463 ? 130.30700 130.59300 135.49100 1.000 14.76272 463 GLN A C 1
ATOM 3381 O O . GLN A 1 463 ? 129.87400 130.98600 134.40700 1.000 14.76272 463 GLN A O 1
ATOM 3387 N N . LYS A 1 464 ? 130.64300 129.32600 135.70100 1.000 14.92377 464 LYS A N 1
ATOM 3388 C CA . LYS A 1 464 ? 130.43400 128.34600 134.64700 1.000 14.92377 464 LYS A CA 1
ATOM 3389 C C . LYS A 1 464 ? 128.97500 127.94300 134.52700 1.000 14.92377 464 LYS A C 1
ATOM 3390 O O . LYS A 1 464 ? 128.50100 127.69500 133.41600 1.000 14.92377 464 LYS A O 1
ATOM 3396 N N . VAL A 1 465 ? 128.24400 127.87700 135.63800 1.000 13.42538 465 VAL A N 1
ATOM 3397 C CA . VAL A 1 465 ? 126.89100 127.34100 135.58500 1.000 13.42538 465 VAL A CA 1
ATOM 3398 C C . VAL A 1 465 ? 125.84500 128.41400 135.29100 1.000 13.42538 465 VAL A C 1
ATOM 3399 O O . VAL A 1 465 ? 124.77700 128.08300 134.76400 1.000 13.42538 465 VAL A O 1
ATOM 3403 N N . ILE A 1 466 ? 126.11700 129.69000 135.59000 1.000 15.42311 466 ILE A N 1
ATOM 3404 C CA . ILE A 1 466 ? 125.11200 130.72500 135.35500 1.000 15.42311 466 ILE A CA 1
ATOM 3405 C C . ILE A 1 466 ? 124.93500 131.00200 133.86000 1.000 15.42311 466 ILE A C 1
ATOM 3406 O O . ILE A 1 466 ? 123.86100 131.43600 133.42600 1.000 15.42311 466 ILE A O 1
ATOM 3411 N N . ASP A 1 467 ? 125.95600 130.73000 133.04200 1.000 20.01344 467 ASP A N 1
ATOM 3412 C CA . ASP A 1 467 ? 125.78000 130.81700 131.59800 1.000 20.01344 467 ASP A CA 1
ATOM 3413 C C . ASP A 1 467 ? 124.92600 129.67000 131.07900 1.000 20.01344 467 ASP A C 1
ATOM 3414 O O . ASP A 1 467 ? 124.07900 129.86300 130.20200 1.000 20.01344 467 ASP A O 1
ATOM 3419 N N . ASN A 1 468 ? 125.12300 128.47400 131.62600 1.000 20.29614 468 ASN A N 1
ATOM 3420 C CA . ASN A 1 468 ? 124.43000 127.26100 131.20600 1.000 20.29614 468 ASN A CA 1
ATOM 3421 C C . ASN A 1 468 ? 123.35100 126.86400 132.19200 1.000 20.29614 468 ASN A C 1
ATOM 3422 O O . ASN A 1 468 ? 123.17400 125.68200 132.47100 1.000 20.29614 468 ASN A O 1
ATOM 3427 N N . ALA A 1 469 ? 122.62800 127.82200 132.75900 1.000 19.83772 469 ALA A N 1
ATOM 3428 C CA . ALA A 1 469 ? 121.65200 127.46800 133.77900 1.000 19.83772 469 ALA A CA 1
ATOM 3429 C C . ALA A 1 469 ? 120.37000 126.94100 133.16200 1.000 19.83772 469 ALA A C 1
ATOM 3430 O O . ALA A 1 469 ? 119.79700 125.97200 133.66700 1.000 19.83772 469 ALA A O 1
ATOM 3432 N N . ASP A 1 470 ? 119.94100 127.54100 132.04700 1.000 21.12782 470 ASP A N 1
ATOM 3433 C CA . ASP A 1 470 ? 118.74000 127.09400 131.34800 1.000 21.12782 470 ASP A CA 1
ATOM 3434 C C . ASP A 1 470 ? 118.92200 125.71200 130.74300 1.000 21.12782 470 ASP A C 1
ATOM 3435 O O . ASP A 1 470 ? 118.01000 124.88600 130.81100 1.000 21.12782 470 ASP A O 1
ATOM 3440 N N . ASP A 1 471 ? 120.08400 125.45700 130.13700 1.000 22.08199 471 ASP A N 1
ATOM 3441 C CA . ASP A 1 471 ? 120.35900 124.16900 129.50800 1.000 22.08199 471 ASP A CA 1
ATOM 3442 C C . ASP A 1 471 ? 120.44200 123.04800 130.53400 1.000 22.08199 471 ASP A C 1
ATOM 3443 O O . ASP A 1 471 ? 119.87900 121.96600 130.33300 1.000 22.08199 471 ASP A O 1
ATOM 3448 N N . GLU A 1 472 ? 121.14600 123.28600 131.63800 1.000 19.11212 472 GLU A N 1
ATOM 3449 C CA . GLU A 1 472 ? 121.24500 122.27600 132.68500 1.000 19.11212 472 GLU A CA 1
ATOM 3450 C C . GLU A 1 472 ? 119.92700 122.09100 133.42800 1.000 19.11212 472 GLU A C 1
ATOM 3451 O O . GLU A 1 472 ? 119.63100 120.98300 133.88600 1.000 19.11212 472 GLU A O 1
ATOM 3457 N N . TYR A 1 473 ? 119.11400 123.14300 133.54100 1.000 16.71613 473 TYR A N 1
ATOM 3458 C CA . TYR A 1 473 ? 117.78100 122.98000 134.11500 1.000 16.71613 473 TYR A CA 1
ATOM 3459 C C . TYR A 1 473 ? 116.85700 122.20900 133.18100 1.000 16.71613 473 TYR A C 1
ATOM 3460 O O . TYR A 1 473 ? 116.01400 121.43600 133.64500 1.000 16.71613 473 TYR A O 1
ATOM 3469 N N . MET A 1 474 ? 116.96300 122.44300 131.86800 1.000 19.09162 474 MET A N 1
ATOM 3470 C CA . MET A 1 474 ? 116.21600 121.65100 130.89700 1.000 19.09162 474 MET A CA 1
ATOM 3471 C C . MET A 1 474 ? 116.62900 120.19100 130.93600 1.000 19.09162 474 MET A C 1
ATOM 3472 O O . MET A 1 474 ? 115.78600 119.30300 130.79000 1.000 19.09162 474 MET A O 1
ATOM 3477 N N . ALA A 1 475 ? 117.91800 119.92500 131.15200 1.000 14.84414 475 ALA A N 1
ATOM 3478 C CA . ALA A 1 475 ? 118.37500 118.55100 131.32700 1.000 14.84414 475 ALA A CA 1
ATOM 3479 C C . ALA A 1 475 ? 117.85200 117.94500 132.62300 1.000 14.84414 475 ALA A C 1
ATOM 3480 O O . ALA A 1 475 ? 117.53400 116.75400 132.66800 1.000 14.84414 475 ALA A O 1
ATOM 3482 N N . LEU A 1 476 ? 117.73500 118.75500 133.67800 1.000 16.85370 476 LEU A N 1
ATOM 3483 C CA . LEU A 1 476 ? 117.16400 118.28800 134.94100 1.000 16.85370 476 LEU A CA 1
ATOM 3484 C C . LEU A 1 476 ? 115.68200 117.95700 134.81500 1.000 16.85370 476 LEU A C 1
ATOM 3485 O O . LEU A 1 476 ? 115.22700 116.92000 135.31400 1.000 16.85370 476 LEU A O 1
ATOM 3490 N N . MET A 1 477 ? 114.91600 118.82300 134.15500 1.000 16.89206 477 MET A N 1
ATOM 3491 C CA . MET A 1 477 ? 113.49900 118.55400 133.94300 1.000 16.89206 477 MET A CA 1
ATOM 3492 C C . MET A 1 477 ? 113.26600 117.40900 132.98100 1.000 16.89206 477 MET A C 1
ATOM 3493 O O . MET A 1 477 ? 112.27800 116.68000 133.12200 1.000 16.89206 477 MET A O 1
ATOM 3498 N N . SER A 1 478 ? 114.15200 117.24300 132.00400 1.000 17.18932 478 SER A N 1
ATOM 3499 C CA . SER A 1 478 ? 114.09500 116.08400 131.13300 1.000 17.18932 478 SER A CA 1
ATOM 3500 C C . SER A 1 478 ? 114.35600 114.80000 131.90400 1.000 17.18932 478 SER A C 1
ATOM 3501 O O . SER A 1 478 ? 113.66900 113.79800 131.69100 1.000 17.18932 478 SER A O 1
ATOM 3504 N N . GLN A 1 479 ? 115.35800 114.81600 132.79300 1.000 20.14287 479 GLN A N 1
ATOM 3505 C CA . GLN A 1 479 ? 115.65100 113.68200 133.66700 1.000 20.14287 479 GLN A CA 1
ATOM 3506 C C . GLN A 1 479 ? 114.47600 113.34200 134.57300 1.000 20.14287 479 GLN A C 1
ATOM 3507 O O . GLN A 1 479 ? 114.18300 112.16600 134.79900 1.000 20.14287 479 GLN A O 1
ATOM 3513 N N . LYS A 1 480 ? 113.78400 114.36300 135.08100 1.000 20.50861 480 LYS A N 1
ATOM 3514 C CA . LYS A 1 480 ? 112.60700 114.14700 135.92000 1.000 20.50861 480 LYS A CA 1
ATOM 3515 C C . LYS A 1 480 ? 111.45200 113.53800 135.13000 1.000 20.50861 480 LYS A C 1
ATOM 3516 O O . LYS A 1 480 ? 110.80500 112.58500 135.59300 1.000 20.50861 480 LYS A O 1
ATOM 3522 N N . THR A 1 481 ? 111.17100 114.10200 133.94500 1.000 20.09554 481 THR A N 1
ATOM 3523 C CA . THR A 1 481 ? 110.11900 113.60100 133.06100 1.000 20.09554 481 THR A CA 1
ATOM 3524 C C . THR A 1 481 ? 110.36300 112.15100 132.65700 1.000 20.09554 481 THR A C 1
ATOM 3525 O O . THR A 1 481 ? 109.43900 111.33300 132.66700 1.000 20.09554 481 THR A O 1
ATOM 3529 N N . LEU A 1 482 ? 111.61200 111.79400 132.37800 1.000 22.25294 482 LEU A N 1
ATOM 3530 C CA . LEU A 1 482 ? 111.90800 110.41200 132.03500 1.000 22.25294 482 LEU A CA 1
ATOM 3531 C C . LEU A 1 482 ? 112.00800 109.50400 133.25100 1.000 22.25294 482 LEU A C 1
ATOM 3532 O O . LEU A 1 482 ? 111.91400 108.28400 133.09200 1.000 22.25294 482 LEU A O 1
ATOM 3537 N N . ARG A 1 483 ? 112.24600 110.05400 134.44500 1.000 26.49499 483 ARG A N 1
ATOM 3538 C CA . ARG A 1 483 ? 112.07200 109.27500 135.66600 1.000 26.49499 483 ARG A CA 1
ATOM 3539 C C . ARG A 1 483 ? 110.62500 108.86300 135.85300 1.000 26.49499 483 ARG A C 1
ATOM 3540 O O . ARG A 1 483 ? 110.34300 107.76900 136.35100 1.000 26.49499 483 ARG A O 1
ATOM 3548 N N . TYR A 1 484 ? 109.69000 109.72700 135.45900 1.000 27.04381 484 TYR A N 1
ATOM 3549 C CA . TYR A 1 484 ? 108.27900 109.38200 135.61900 1.000 27.04381 484 TYR A CA 1
ATOM 3550 C C . TYR A 1 484 ? 107.74900 108.38900 134.58500 1.000 27.04381 484 TYR A C 1
ATOM 3551 O O . TYR A 1 484 ? 106.55800 108.07200 134.62700 1.000 27.04381 484 TYR A O 1
ATOM 3560 N N . ILE A 1 485 ? 108.57200 107.88600 133.66300 1.000 28.80392 485 ILE A N 1
ATOM 3561 C CA . ILE A 1 485 ? 108.18300 106.76400 132.81200 1.000 28.80392 485 ILE A CA 1
ATOM 3562 C C . ILE A 1 485 ? 109.20100 105.63400 132.94600 1.000 28.80392 485 ILE A C 1
ATOM 3563 O O . ILE A 1 485 ? 109.37400 104.82100 132.02600 1.000 28.80392 485 ILE A O 1
ATOM 3568 N N . ARG A 1 486 ? 109.84200 105.56800 134.12000 1.000 35.34518 486 ARG A N 1
ATOM 3569 C CA . ARG A 1 486 ? 110.79100 104.52200 134.54200 1.000 35.34518 486 ARG A CA 1
ATOM 3570 C C . ARG A 1 486 ? 112.00200 104.41300 133.62100 1.000 35.34518 486 ARG A C 1
ATOM 3571 O O . ARG A 1 486 ? 112.00500 103.62600 132.67900 1.000 35.34518 486 ARG A O 1
ATOM 3579 N N . LYS A 1 517 ? 96.38800 101.60600 156.87500 1.000 56.16139 517 LYS A N 1
ATOM 3580 C CA . LYS A 1 517 ? 96.18600 101.88900 155.46000 1.000 56.16139 517 LYS A CA 1
ATOM 3581 C C . LYS A 1 517 ? 94.89100 102.66300 155.24100 1.000 56.16139 517 LYS A C 1
ATOM 3582 O O . LYS A 1 517 ? 94.84500 103.56300 154.39900 1.000 56.16139 517 LYS A O 1
ATOM 3584 N N . ASP A 1 518 ? 93.83500 102.24500 155.95200 1.000 56.85023 518 ASP A N 1
ATOM 3585 C CA . ASP A 1 518 ? 92.53100 102.90100 155.84900 1.000 56.85023 518 ASP A CA 1
ATOM 3586 C C . ASP A 1 518 ? 92.59200 104.35200 156.31400 1.000 56.85023 518 ASP A C 1
ATOM 3587 O O . ASP A 1 518 ? 91.97700 105.23500 155.69600 1.000 56.85023 518 ASP A O 1
ATOM 3589 N N . LEU A 1 519 ? 93.30300 104.60100 157.42500 1.000 58.29060 519 LEU A N 1
ATOM 3590 C CA . LEU A 1 519 ? 93.45400 105.95100 157.96600 1.000 58.29060 519 LEU A CA 1
ATOM 3591 C C . LEU A 1 519 ? 94.19600 106.85400 156.99100 1.000 58.29060 519 LEU A C 1
ATOM 3592 O O . LEU A 1 519 ? 93.83600 108.02800 156.82700 1.000 58.29060 519 LEU A O 1
ATOM 3594 N N . SER A 1 520 ? 95.25900 106.32200 156.36800 1.000 56.54170 520 SER A N 1
ATOM 3595 C CA . SER A 1 520 ? 96.04000 107.07800 155.39400 1.000 56.54170 520 SER A CA 1
ATOM 3596 C C . SER A 1 520 ? 95.19400 107.44400 154.18200 1.000 56.54170 520 SER A C 1
ATOM 3597 O O . SER A 1 520 ? 95.29600 108.56300 153.66700 1.000 56.54170 520 SER A O 1
ATOM 3599 N N . TYR A 1 521 ? 94.38600 106.48900 153.69500 1.000 57.90703 521 TYR A N 1
ATOM 3600 C CA . TYR A 1 521 ? 93.51000 106.73600 152.55200 1.000 57.90703 521 TYR A CA 1
ATOM 3601 C C . TYR A 1 521 ? 92.45900 107.79100 152.87900 1.000 57.90703 521 TYR A C 1
ATOM 3602 O O . TYR A 1 521 ? 92.15500 108.65000 152.04000 1.000 57.90703 521 TYR A O 1
ATOM 3604 N N . THR A 1 522 ? 91.87000 107.71300 154.08500 1.000 57.46805 522 THR A N 1
ATOM 3605 C CA . THR A 1 522 ? 90.86700 108.69200 154.50300 1.000 57.46805 522 THR A CA 1
ATOM 3606 C C . THR A 1 522 ? 91.47400 110.08600 154.62200 1.000 57.46805 522 THR A C 1
ATOM 3607 O O . THR A 1 522 ? 90.85900 111.07900 154.20000 1.000 57.46805 522 THR A O 1
ATOM 3609 N N . VAL A 1 523 ? 92.67900 110.16900 155.20700 1.000 57.22748 523 VAL A N 1
ATOM 3610 C CA . VAL A 1 523 ? 93.38700 111.43800 155.36300 1.000 57.22748 523 VAL A CA 1
ATOM 3611 C C . VAL A 1 523 ? 93.73900 112.02000 154.00200 1.000 57.22748 523 VAL A C 1
ATOM 3612 O O . VAL A 1 523 ? 93.62700 113.23400 153.78500 1.000 57.22748 523 VAL A O 1
ATOM 3614 N N . MET A 1 524 ? 94.20600 111.16100 153.08200 1.000 58.09572 524 MET A N 1
ATOM 3615 C CA . MET A 1 524 ? 94.56900 111.59300 151.73600 1.000 58.09572 524 MET A CA 1
ATOM 3616 C C . MET A 1 524 ? 93.35700 112.11600 150.98000 1.000 58.09572 524 MET A C 1
ATOM 3617 O O . MET A 1 524 ? 93.46200 113.11000 150.25500 1.000 58.09572 524 MET A O 1
ATOM 3619 N N . THR A 1 525 ? 92.21500 111.41900 151.09400 1.000 57.16090 525 THR A N 1
ATOM 3620 C CA . THR A 1 525 ? 90.98900 111.85300 150.42700 1.000 57.16090 525 THR A CA 1
ATOM 3621 C C . THR A 1 525 ? 90.51500 113.19600 150.97100 1.000 57.16090 525 THR A C 1
ATOM 3622 O O . THR A 1 525 ? 90.07300 114.06500 150.20900 1.000 57.16090 525 THR A O 1
ATOM 3624 N N . ILE A 1 526 ? 90.57100 113.35800 152.29700 1.000 57.33896 526 ILE A N 1
ATOM 3625 C CA . ILE A 1 526 ? 90.17400 114.60300 152.95300 1.000 57.33896 526 ILE A CA 1
ATOM 3626 C C . ILE A 1 526 ? 91.09400 115.76200 152.57100 1.000 57.33896 526 ILE A C 1
ATOM 3627 O O . ILE A 1 526 ? 90.63900 116.89800 152.38900 1.000 57.33896 526 ILE A O 1
ATOM 3629 N N . VAL A 1 527 ? 92.39300 115.49800 152.44100 1.000 56.57733 527 VAL A N 1
ATOM 3630 C CA . VAL A 1 527 ? 93.35900 116.56300 152.17500 1.000 56.57733 527 VAL A CA 1
ATOM 3631 C C . VAL A 1 527 ? 93.60200 116.87400 150.69700 1.000 56.57733 527 VAL A C 1
ATOM 3632 O O . VAL A 1 527 ? 93.97000 118.00500 150.36700 1.000 56.57733 527 VAL A O 1
ATOM 3634 N N . TYR A 1 528 ? 93.41400 115.92000 149.78900 1.000 59.99886 528 TYR A N 1
ATOM 3635 C CA . TYR A 1 528 ? 93.68200 116.15400 148.37700 1.000 59.99886 528 TYR A CA 1
ATOM 3636 C C . TYR A 1 528 ? 92.45500 116.53700 147.55700 1.000 59.99886 528 TYR A C 1
ATOM 3637 O O . TYR A 1 528 ? 92.57500 116.64000 146.33500 1.000 59.99886 528 TYR A O 1
ATOM 3639 N N . SER A 1 529 ? 91.28900 116.71900 148.19000 1.000 57.84105 529 SER A N 1
ATOM 3640 C CA . SER A 1 529 ? 90.03600 116.97200 147.46900 1.000 57.84105 529 SER A CA 1
ATOM 3641 C C . SER A 1 529 ? 90.00400 118.23900 146.59200 1.000 57.84105 529 SER A C 1
ATOM 3642 O O . SER A 1 529 ? 89.60100 118.11100 145.41800 1.000 57.84105 529 SER A O 1
ATOM 3644 N N . PRO A 1 530 ? 90.34400 119.46900 147.06300 1.000 58.74183 530 PRO A N 1
ATOM 3645 C CA . PRO A 1 530 ? 90.27800 120.61900 146.13100 1.000 58.74183 530 PRO A CA 1
ATOM 3646 C C . PRO A 1 530 ? 91.32100 120.56200 145.02900 1.000 58.74183 530 PRO A C 1
ATOM 3647 O O . PRO A 1 530 ? 91.09600 121.11200 143.94200 1.000 58.74183 530 PRO A O 1
ATOM 3651 N N . PHE A 1 531 ? 92.44700 119.89400 145.28500 1.000 55.94411 531 PHE A N 1
ATOM 3652 C CA . PHE A 1 531 ? 93.46500 119.72900 144.25900 1.000 55.94411 531 PHE A CA 1
ATOM 3653 C C . PHE A 1 531 ? 92.98400 118.79300 143.15900 1.000 55.94411 531 PHE A C 1
ATOM 3654 O O . PHE A 1 531 ? 93.20900 119.06700 141.97700 1.000 55.94411 531 PHE A O 1
ATOM 3662 N N . LEU A 1 532 ? 92.29700 117.70300 143.53200 1.000 56.53895 532 LEU A N 1
ATOM 3663 C CA . LEU A 1 532 ? 91.64000 116.83300 142.55400 1.000 56.53895 532 LEU A CA 1
ATOM 3664 C C . LEU A 1 532 ? 90.56600 117.57500 141.76600 1.000 56.53895 532 LEU A C 1
ATOM 3665 O O . LEU A 1 532 ? 90.39200 117.33000 140.56500 1.000 56.53895 532 LEU A O 1
ATOM 3670 N N . LEU A 1 533 ? 89.83400 118.47500 142.43500 1.000 58.85033 533 LEU A N 1
ATOM 3671 C CA . LEU A 1 533 ? 88.82100 119.29400 141.76600 1.000 58.85033 533 LEU A CA 1
ATOM 3672 C C . LEU A 1 533 ? 89.43600 120.20800 140.70500 1.000 58.85033 533 LEU A C 1
ATOM 3673 O O . LEU A 1 533 ? 88.93500 120.29300 139.57100 1.000 58.85033 533 LEU A O 1
ATOM 3678 N N . LEU A 1 534 ? 90.51500 120.91100 141.07200 1.000 54.80266 534 LEU A N 1
ATOM 3679 C CA . LEU A 1 534 ? 91.21800 121.78700 140.13500 1.000 54.80266 534 LEU A CA 1
ATOM 3680 C C . LEU A 1 534 ? 91.84600 121.00400 138.98600 1.000 54.80266 534 LEU A C 1
ATOM 3681 O O . LEU A 1 534 ? 91.80200 121.45300 137.83100 1.000 54.80266 534 LEU A O 1
ATOM 3686 N N . ILE A 1 535 ? 92.40100 119.81800 139.28500 1.000 51.32282 535 ILE A N 1
ATOM 3687 C CA . ILE A 1 535 ? 92.96300 118.93000 138.26400 1.000 51.32282 535 ILE A CA 1
ATOM 3688 C C . ILE A 1 535 ? 91.89300 118.48300 137.27700 1.000 51.32282 535 ILE A C 1
ATOM 3689 O O . ILE A 1 535 ? 92.11600 118.49800 136.06100 1.000 51.32282 535 ILE A O 1
ATOM 3694 N N . SER A 1 536 ? 90.69700 118.15600 137.77600 1.000 52.35973 536 SER A N 1
ATOM 3695 C CA . SER A 1 536 ? 89.62600 117.69600 136.89600 1.000 52.35973 536 SER A CA 1
ATOM 3696 C C . SER A 1 536 ? 89.08700 118.82000 136.01300 1.000 52.35973 536 SER A C 1
ATOM 3697 O O . SER A 1 536 ? 88.84800 118.60500 134.81600 1.000 52.35973 536 SER A O 1
ATOM 3700 N N . VAL A 1 537 ? 88.92000 120.02700 136.56900 1.000 53.84726 537 VAL A N 1
ATOM 3701 C CA . VAL A 1 537 ? 88.42000 121.13400 135.74700 1.000 53.84726 537 VAL A CA 1
ATOM 3702 C C . VAL A 1 537 ? 89.47300 121.58700 134.72500 1.000 53.84726 537 VAL A C 1
ATOM 3703 O O . VAL A 1 537 ? 89.13000 121.92700 133.57700 1.000 53.84726 537 VAL A O 1
ATOM 3707 N N . LYS A 1 538 ? 90.76400 121.51900 135.08000 1.000 52.23296 538 LYS A N 1
ATOM 3708 C CA . LYS A 1 538 ? 91.81600 121.84100 134.12800 1.000 52.23296 538 LYS A CA 1
ATOM 3709 C C . LYS A 1 538 ? 91.93400 120.76900 133.04900 1.000 52.23296 538 LYS A C 1
ATOM 3710 O O . LYS A 1 538 ? 92.22600 121.09200 131.89500 1.000 52.23296 538 LYS A O 1
ATOM 3716 N N . GLU A 1 539 ? 91.69400 119.50000 133.40500 1.000 50.10733 539 GLU A N 1
ATOM 3717 C CA . GLU A 1 539 ? 91.66800 118.41400 132.42600 1.000 50.10733 539 GLU A CA 1
ATOM 3718 C C . GLU A 1 539 ? 90.52600 118.57100 131.42900 1.000 50.10733 539 GLU A C 1
ATOM 3719 O O . GLU A 1 539 ? 90.68600 118.25000 130.24500 1.000 50.10733 539 GLU A O 1
ATOM 3725 N N . THR A 1 540 ? 89.35700 119.02800 131.89300 1.000 52.54020 540 THR A N 1
ATOM 3726 C CA . THR A 1 540 ? 88.25300 119.29500 130.96800 1.000 52.54020 540 THR A CA 1
ATOM 3727 C C . THR A 1 540 ? 88.57400 120.45700 130.03200 1.000 52.54020 540 THR A C 1
ATOM 3728 O O . THR A 1 540 ? 88.20100 120.42500 128.84800 1.000 52.54020 540 THR A O 1
ATOM 3732 N N . ARG A 1 541 ? 89.24800 121.49400 130.55300 1.000 52.51588 541 ARG A N 1
ATOM 3733 C CA . ARG A 1 541 ? 89.70900 122.58900 129.69600 1.000 52.51588 541 ARG A CA 1
ATOM 3734 C C . ARG A 1 541 ? 90.72300 122.10800 128.65700 1.000 52.51588 541 ARG A C 1
ATOM 3735 O O . ARG A 1 541 ? 90.67300 122.53300 127.49300 1.000 52.51588 541 ARG A O 1
ATOM 3743 N N . GLU A 1 542 ? 91.63300 121.20700 129.05900 1.000 50.65777 542 GLU A N 1
ATOM 3744 C CA . GLU A 1 542 ? 92.57400 120.59700 128.11700 1.000 50.65777 542 GLU A CA 1
ATOM 3745 C C . GLU A 1 542 ? 91.85300 119.77800 127.06000 1.000 50.65777 542 GLU A C 1
ATOM 3746 O O . GLU A 1 542 ? 92.24700 119.78400 125.89200 1.000 50.65777 542 GLU A O 1
ATOM 3752 N N . ALA A 1 543 ? 90.78900 119.07500 127.45900 1.000 50.71023 543 ALA A N 1
ATOM 3753 C CA . ALA A 1 543 ? 90.05000 118.22400 126.53500 1.000 50.71023 543 ALA A CA 1
ATOM 3754 C C . ALA A 1 543 ? 89.30100 119.04400 125.49700 1.000 50.71023 543 ALA A C 1
ATOM 3755 O O . ALA A 1 543 ? 89.27900 118.68500 124.31600 1.000 50.71023 543 ALA A O 1
ATOM 3757 N N . ARG A 1 544 ? 88.70500 120.15900 125.91700 1.000 51.61230 544 ARG A N 1
ATOM 3758 C CA . ARG A 1 544 ? 88.03300 121.04000 124.96400 1.000 51.61230 544 ARG A CA 1
ATOM 3759 C C . ARG A 1 544 ? 89.02900 121.74800 124.04700 1.000 51.61230 544 ARG A C 1
ATOM 3760 O O . ARG A 1 544 ? 88.74300 121.95400 122.85900 1.000 51.61230 544 ARG A O 1
ATOM 3768 N N . ARG A 1 545 ? 90.20500 122.11000 124.57600 1.000 51.33316 545 ARG A N 1
ATOM 3769 C CA . ARG A 1 545 ? 91.28400 122.65500 123.74900 1.000 51.33316 545 ARG A CA 1
ATOM 3770 C C . ARG A 1 545 ? 91.77600 121.65900 122.70200 1.000 51.33316 545 ARG A C 1
ATOM 3771 O O . ARG A 1 545 ? 92.00800 122.03100 121.54500 1.000 51.33316 545 ARG A O 1
ATOM 3779 N N . ILE A 1 546 ? 91.94600 120.39200 123.09200 1.000 47.66261 546 ILE A N 1
ATOM 3780 C CA . ILE A 1 546 ? 92.38000 119.35500 122.15800 1.000 47.66261 546 ILE A CA 1
ATOM 3781 C C . ILE A 1 546 ? 91.29300 119.07100 121.12500 1.000 47.66261 546 ILE A C 1
ATOM 3782 O O . ILE A 1 546 ? 91.59000 118.85100 119.94400 1.000 47.66261 546 ILE A O 1
ATOM 3787 N N . LYS A 1 547 ? 90.01900 119.13000 121.53900 1.000 52.07685 547 LYS A N 1
ATOM 3788 C CA . LYS A 1 547 ? 88.90100 118.98600 120.60500 1.000 52.07685 547 LYS A CA 1
ATOM 3789 C C . LYS A 1 547 ? 88.86400 120.10700 119.57300 1.000 52.07685 547 LYS A C 1
ATOM 3790 O O . LYS A 1 547 ? 88.56900 119.86100 118.39700 1.000 52.07685 547 LYS A O 1
ATOM 3796 N N . TYR A 1 548 ? 89.16600 121.34000 119.99300 1.000 51.12014 548 TYR A N 1
ATOM 3797 C CA . TYR A 1 548 ? 89.27000 122.43700 119.03300 1.000 51.12014 548 TYR A CA 1
ATOM 3798 C C . TYR A 1 548 ? 90.45300 122.25000 118.09300 1.000 51.12014 548 TYR A C 1
ATOM 3799 O O . TYR A 1 548 ? 90.33100 122.46600 116.88300 1.000 51.12014 548 TYR A O 1
ATOM 3808 N N . ASN A 1 549 ? 91.61900 121.88900 118.63800 1.000 47.29608 549 ASN A N 1
ATOM 3809 C CA . ASN A 1 549 ? 92.82000 121.72800 117.82200 1.000 47.29608 549 ASN A CA 1
ATOM 3810 C C . ASN A 1 549 ? 92.73600 120.53700 116.88200 1.000 47.29608 549 ASN A C 1
ATOM 3811 O O . ASN A 1 549 ? 93.46500 120.49800 115.88900 1.000 47.29608 549 ASN A O 1
ATOM 3816 N N . ARG A 1 550 ? 91.88500 119.56200 117.18500 1.000 49.49419 550 ARG A N 1
ATOM 3817 C CA . ARG A 1 550 ? 91.63400 118.44300 116.29400 1.000 49.49419 550 ARG A CA 1
ATOM 3818 C C . ARG A 1 550 ? 90.50300 118.70900 115.31700 1.000 49.49419 550 ARG A C 1
ATOM 3819 O O . ARG A 1 550 ? 90.42800 118.02400 114.29000 1.000 49.49419 550 ARG A O 1
ATOM 3827 N N . MET A 1 551 ? 89.59500 119.64200 115.63800 1.000 56.74210 551 MET A N 1
ATOM 3828 C CA . MET A 1 551 ? 88.63600 120.12100 114.64300 1.000 56.74210 551 MET A CA 1
ATOM 3829 C C . MET A 1 551 ? 89.34400 120.77900 113.46500 1.000 56.74210 551 MET A C 1
ATOM 3830 O O . MET A 1 551 ? 88.92900 120.62000 112.31300 1.000 56.74210 551 MET A O 1
ATOM 3835 N N . LYS A 1 552 ? 90.42100 121.50800 113.73300 1.000 53.31501 552 LYS A N 1
ATOM 3836 C CA . LYS A 1 552 ? 91.32500 121.96100 112.69300 1.000 53.31501 552 LYS A CA 1
ATOM 3837 C C . LYS A 1 552 ? 92.42800 120.92100 112.51700 1.000 53.31501 552 LYS A C 1
ATOM 3838 O O . LYS A 1 552 ? 92.46900 119.90400 113.20800 1.000 53.31501 552 LYS A O 1
ATOM 3844 N N . ARG A 1 553 ? 93.32600 121.15000 111.57000 1.000 55.16950 553 ARG A N 1
ATOM 3845 C CA . ARG A 1 553 ? 94.42500 120.21400 111.34800 1.000 55.16950 553 ARG A CA 1
ATOM 3846 C C . ARG A 1 553 ? 95.66400 120.70400 112.09300 1.000 55.16950 553 ARG A C 1
ATOM 3847 O O . ARG A 1 553 ? 96.68400 121.07900 111.51300 1.000 55.16950 553 ARG A O 1
ATOM 3855 N N . LEU A 1 554 ? 95.55100 120.69000 113.41900 1.000 47.63734 554 LEU A N 1
ATOM 3856 C CA . LEU A 1 554 ? 96.60500 121.14900 114.30800 1.000 47.63734 554 LEU A CA 1
ATOM 3857 C C . LEU A 1 554 ? 97.03200 120.01100 115.22600 1.000 47.63734 554 LEU A C 1
ATOM 3858 O O . LEU A 1 554 ? 96.40800 118.94800 115.26900 1.000 47.63734 554 LEU A O 1
ATOM 3863 N N . ASN A 1 555 ? 98.11100 120.24900 115.97400 1.000 42.84792 555 ASN A N 1
ATOM 3864 C CA . ASN A 1 555 ? 98.86300 119.19200 116.64000 1.000 42.84792 555 ASN A CA 1
ATOM 3865 C C . ASN A 1 555 ? 98.57300 119.09200 118.13000 1.000 42.84792 555 ASN A C 1
ATOM 3866 O O . ASN A 1 555 ? 99.49800 118.83800 118.90300 1.000 42.84792 555 ASN A O 1
ATOM 3871 N N . ASP A 1 556 ? 97.34200 119.38800 118.55600 1.000 42.98638 556 ASP A N 1
ATOM 3872 C CA . ASP A 1 556 ? 96.76800 119.19400 119.89400 1.000 42.98638 556 ASP A CA 1
ATOM 3873 C C . ASP A 1 556 ? 97.33400 120.12700 120.95600 1.000 42.98638 556 ASP A C 1
ATOM 3874 O O . ASP A 1 556 ? 96.85200 120.10200 122.08800 1.000 42.98638 556 ASP A O 1
ATOM 3879 N N . ASP A 1 557 ? 98.32400 120.95700 120.63500 1.000 38.17910 557 ASP A N 1
ATOM 3880 C CA . ASP A 1 557 ? 98.88700 121.91500 121.57300 1.000 38.17910 557 ASP A CA 1
ATOM 3881 C C . ASP A 1 557 ? 99.14400 123.24500 120.88800 1.000 38.17910 557 ASP A C 1
ATOM 3882 O O . ASP A 1 557 ? 100.09200 123.95400 121.23600 1.000 38.17910 557 ASP A O 1
ATOM 3887 N N . ALA A 1 558 ? 98.31200 123.59800 119.91800 1.000 42.91289 558 ALA A N 1
ATOM 3888 C CA . ALA A 1 558 ? 98.60400 124.72700 119.05500 1.000 42.91289 558 ALA A CA 1
ATOM 3889 C C . ALA A 1 558 ? 98.00100 126.03100 119.54300 1.000 42.91289 558 ALA A C 1
ATOM 3890 O O . ALA A 1 558 ? 98.48800 127.10000 119.16000 1.000 42.91289 558 ALA A O 1
ATOM 3892 N N . ASN A 1 559 ? 96.96800 125.98000 120.37200 1.000 47.76065 559 ASN A N 1
ATOM 3893 C CA . ASN A 1 559 ? 96.26200 127.18400 120.79900 1.000 47.76065 559 ASN A CA 1
ATOM 3894 C C . ASN A 1 559 ? 96.23200 127.18300 122.31800 1.000 47.76065 559 ASN A C 1
ATOM 3895 O O . ASN A 1 559 ? 95.25100 126.77500 122.93600 1.000 47.76065 559 ASN A O 1
ATOM 3900 N N . GLU A 1 560 ? 97.30900 127.68100 122.91500 1.000 46.43944 560 GLU A N 1
ATOM 3901 C CA . GLU A 1 560 ? 97.45200 127.70900 124.35800 1.000 46.43944 560 GLU A CA 1
ATOM 3902 C C . GLU A 1 560 ? 97.70300 129.09000 124.92700 1.000 46.43944 560 GLU A C 1
ATOM 3903 O O . GLU A 1 560 ? 97.49300 129.28400 126.12900 1.000 46.43944 560 GLU A O 1
ATOM 3909 N N . TYR A 1 561 ? 98.13100 130.05300 124.11500 1.000 44.82565 561 TYR A N 1
ATOM 3910 C CA . TYR A 1 561 ? 98.61300 131.32000 124.63900 1.000 44.82565 561 TYR A CA 1
ATOM 3911 C C . TYR A 1 561 ? 97.76300 132.52800 124.28500 1.000 44.82565 561 TYR A C 1
ATOM 3912 O O . TYR A 1 561 ? 97.73900 133.47500 125.07700 1.000 44.82565 561 TYR A O 1
ATOM 3921 N N . ASP A 1 562 ? 97.08300 132.51200 123.12800 1.000 47.17383 562 ASP A N 1
ATOM 3922 C CA . ASP A 1 562 ? 96.26900 133.61100 122.58100 1.000 47.17383 562 ASP A CA 1
ATOM 3923 C C . ASP A 1 562 ? 97.13100 134.87000 122.41600 1.000 47.17383 562 ASP A C 1
ATOM 3924 O O . ASP A 1 562 ? 96.97500 135.87600 123.10500 1.000 47.17383 562 ASP A O 1
ATOM 3929 N N . THR A 1 563 ? 98.05400 134.76300 121.48000 1.000 42.15505 563 THR A N 1
ATOM 3930 C CA . THR A 1 563 ? 99.12300 135.72300 121.30600 1.000 42.15505 563 THR A CA 1
ATOM 3931 C C . THR A 1 563 ? 98.62600 136.94100 120.53200 1.000 42.15505 563 THR A C 1
ATOM 3932 O O . THR A 1 563 ? 97.60600 136.87200 119.84200 1.000 42.15505 563 THR A O 1
ATOM 3936 N N . PRO A 1 564 ? 99.32000 138.09100 120.63800 1.000 37.70586 564 PRO A N 1
ATOM 3937 C CA . PRO A 1 564 ? 98.89000 139.26000 119.86000 1.000 37.70586 564 PRO A CA 1
ATOM 3938 C C . PRO A 1 564 ? 99.27700 139.24400 118.38900 1.000 37.70586 564 PRO A C 1
ATOM 3939 O O . PRO A 1 564 ? 98.54300 139.79300 117.56400 1.000 37.70586 564 PRO A O 1
ATOM 3943 N N . TRP A 1 565 ? 100.41900 138.64800 118.04000 1.000 35.66853 565 TRP A N 1
ATOM 3944 C CA . TRP A 1 565 ? 100.86700 138.65900 116.65000 1.000 35.66853 565 TRP A CA 1
ATOM 3945 C C . TRP A 1 565 ? 100.08600 137.69800 115.76300 1.000 35.66853 565 TRP A C 1
ATOM 3946 O O . TRP A 1 565 ? 100.20500 137.77000 114.53800 1.000 35.66853 565 TRP A O 1
ATOM 3957 N N . ASP A 1 566 ? 99.33500 136.77100 116.33400 1.000 45.76452 566 ASP A N 1
ATOM 3958 C CA . ASP A 1 566 ? 98.44800 135.91900 115.55800 1.000 45.76452 566 ASP A CA 1
ATOM 3959 C C . ASP A 1 566 ? 97.01800 136.33300 115.86100 1.000 45.76452 566 ASP A C 1
ATOM 3960 O O . ASP A 1 566 ? 96.59200 136.28700 117.01700 1.000 45.76452 566 ASP A O 1
ATOM 3965 N N . LEU A 1 567 ? 96.30000 136.79400 114.83800 1.000 49.89067 567 LEU A N 1
ATOM 3966 C CA . LEU A 1 567 ? 94.90900 137.19200 115.01700 1.000 49.89067 567 LEU A CA 1
ATOM 3967 C C . LEU A 1 567 ? 93.95200 136.00900 115.09300 1.000 49.89067 567 LEU A C 1
ATOM 3968 O O . LEU A 1 567 ? 92.78000 136.20500 115.42400 1.000 49.89067 567 LEU A O 1
ATOM 3973 N N . THR A 1 568 ? 94.41300 134.79600 114.79800 1.000 51.39660 568 THR A N 1
ATOM 3974 C CA . THR A 1 568 ? 93.59200 133.58900 114.86400 1.000 51.39660 568 THR A CA 1
ATOM 3975 C C . THR A 1 568 ? 94.29100 132.53600 115.72500 1.000 51.39660 568 THR A C 1
ATOM 3976 O O . THR A 1 568 ? 94.95100 131.62600 115.21500 1.000 51.39660 568 THR A O 1
ATOM 3980 N N . ASP A 1 569 ? 94.08900 132.62100 117.03800 1.000 50.06382 569 ASP A N 1
ATOM 3981 C CA . ASP A 1 569 ? 94.75800 131.72000 117.96600 1.000 50.06382 569 ASP A CA 1
ATOM 3982 C C . ASP A 1 569 ? 93.99000 131.67000 119.27900 1.000 50.06382 569 ASP A C 1
ATOM 3983 O O . ASP A 1 569 ? 93.08100 132.46400 119.52400 1.000 50.06382 569 ASP A O 1
ATOM 3988 N N . GLY A 1 570 ? 94.37100 130.71600 120.11600 1.000 51.76122 570 GLY A N 1
ATOM 3989 C CA . GLY A 1 570 ? 93.78200 130.57900 121.42600 1.000 51.76122 570 GLY A CA 1
ATOM 3990 C C . GLY A 1 570 ? 92.47600 129.81700 121.40100 1.000 51.76122 570 GLY A C 1
ATOM 3991 O O . GLY A 1 570 ? 91.97800 129.37200 120.36700 1.000 51.76122 570 GLY A O 1
ATOM 3992 N N . TYR A 1 571 ? 91.90800 129.67900 122.59200 1.000 55.34089 571 TYR A N 1
ATOM 3993 C CA . TYR A 1 571 ? 90.64400 128.99300 122.79500 1.000 55.34089 571 TYR A CA 1
ATOM 3994 C C . TYR A 1 571 ? 89.82200 129.80700 123.77900 1.000 55.34089 571 TYR A C 1
ATOM 3995 O O . TYR A 1 571 ? 90.31100 130.13900 124.86200 1.000 55.34089 571 TYR A O 1
ATOM 4004 N N . LEU A 1 572 ? 88.59500 130.15800 123.37800 1.000 56.39015 572 LEU A N 1
ATOM 4005 C CA . LEU A 1 572 ? 87.75500 131.03700 124.18800 1.000 56.39015 572 LEU A CA 1
ATOM 4006 C C . LEU A 1 572 ? 87.29500 130.36700 125.47500 1.000 56.39015 572 LEU A C 1
ATOM 4007 O O . LEU A 1 572 ? 87.27200 131.00100 126.53600 1.000 56.39015 572 LEU A O 1
ATOM 4009 N N . ASP A 1 573 ? 86.92700 129.09500 125.40800 1.000 53.46049 573 ASP A N 1
ATOM 4010 C CA . ASP A 1 573 ? 86.43900 128.40000 126.58800 1.000 53.46049 573 ASP A CA 1
ATOM 4011 C C . ASP A 1 573 ? 87.57300 127.69400 127.32000 1.000 53.46049 573 ASP A C 1
ATOM 4012 O O . ASP A 1 573 ? 88.13700 128.23100 128.27200 1.000 53.46049 573 ASP A O 1
ATOM 4014 N N . ASP A 1 581 ? 82.26600 124.73800 120.34100 1.000 63.12172 581 ASP A N 1
ATOM 4015 C CA . ASP A 1 581 ? 83.36900 125.68800 120.26700 1.000 63.12172 581 ASP A CA 1
ATOM 4016 C C . ASP A 1 581 ? 83.18900 126.70100 119.13800 1.000 63.12172 581 ASP A C 1
ATOM 4017 O O . ASP A 1 581 ? 84.08800 126.91500 118.32600 1.000 63.12172 581 ASP A O 1
ATOM 4022 N N . ASN A 1 582 ? 82.03000 127.35700 119.11900 1.000 67.21866 582 ASN A N 1
ATOM 4023 C CA . ASN A 1 582 ? 81.73600 128.34800 118.09500 1.000 67.21866 582 ASN A CA 1
ATOM 4024 C C . ASN A 1 582 ? 81.91900 129.77500 118.58400 1.000 67.21866 582 ASN A C 1
ATOM 4025 O O . ASN A 1 582 ? 81.97900 130.69100 117.75800 1.000 67.21866 582 ASN A O 1
ATOM 4030 N N . ARG A 1 583 ? 81.98800 129.97300 119.90200 1.000 66.45661 583 ARG A N 1
ATOM 4031 C CA . ARG A 1 583 ? 82.27600 131.28800 120.46700 1.000 66.45661 583 ARG A CA 1
ATOM 4032 C C . ARG A 1 583 ? 83.68900 131.73700 120.11700 1.000 66.45661 583 ARG A C 1
ATOM 4033 O O . ARG A 1 583 ? 83.92700 132.92200 119.85800 1.000 66.45661 583 ARG A O 1
ATOM 4041 N N . ASN A 1 584 ? 84.63000 130.79200 120.08600 1.000 60.70299 584 ASN A N 1
ATOM 4042 C CA . ASN A 1 584 ? 86.00100 131.08400 119.68400 1.000 60.70299 584 ASN A CA 1
ATOM 4043 C C . ASN A 1 584 ? 86.08600 131.45300 118.20700 1.000 60.70299 584 ASN A C 1
ATOM 4044 O O . ASN A 1 584 ? 86.82500 132.37300 117.83300 1.000 60.70299 584 ASN A O 1
ATOM 4049 N N . SER A 1 585 ? 85.35700 130.72300 117.35400 1.000 57.87259 585 SER A N 1
ATOM 4050 C CA . SER A 1 585 ? 85.29600 131.04700 115.93100 1.000 57.87259 585 SER A CA 1
ATOM 4051 C C . SER A 1 585 ? 84.63100 132.39700 115.69800 1.000 57.87259 585 SER A C 1
ATOM 4052 O O . SER A 1 585 ? 85.03400 133.14700 114.80300 1.000 57.87259 585 SER A O 1
ATOM 4055 N N . GLY A 1 586 ? 83.60500 132.71300 116.49400 1.000 59.66032 586 GLY A N 1
ATOM 4056 C CA . GLY A 1 586 ? 82.99100 134.03000 116.42800 1.000 59.66032 586 GLY A CA 1
ATOM 4057 C C . GLY A 1 586 ? 83.93000 135.14200 116.85400 1.000 59.66032 586 GLY A C 1
ATOM 4058 O O . GLY A 1 586 ? 83.92500 136.22500 116.26400 1.000 59.66032 586 GLY A O 1
ATOM 4059 N N . MET A 1 587 ? 84.74900 134.88700 117.88300 1.000 60.22761 587 MET A N 1
ATOM 4060 C CA . MET A 1 587 ? 85.74400 135.86400 118.32200 1.000 60.22761 587 MET A CA 1
ATOM 4061 C C . MET A 1 587 ? 86.81000 136.09000 117.25700 1.000 60.22761 587 MET A C 1
ATOM 4062 O O . MET A 1 587 ? 87.21400 137.23100 117.01300 1.000 60.22761 587 MET A O 1
ATOM 4067 N N . ARG A 1 588 ? 87.27000 135.01200 116.61400 1.000 56.39434 588 ARG A N 1
ATOM 4068 C CA . ARG A 1 588 ? 88.23800 135.13700 115.52500 1.000 56.39434 588 ARG A CA 1
ATOM 4069 C C . ARG A 1 588 ? 87.64200 135.85000 114.31500 1.000 56.39434 588 ARG A C 1
ATOM 4070 O O . ARG A 1 588 ? 88.33800 136.62300 113.64600 1.000 56.39434 588 ARG A O 1
ATOM 4078 N N . ALA A 1 589 ? 86.36300 135.59200 114.01100 1.000 58.07887 589 ALA A N 1
ATOM 4079 C CA . ALA A 1 589 ? 85.67500 136.31700 112.94400 1.000 58.07887 589 ALA A CA 1
ATOM 4080 C C . ALA A 1 589 ? 85.54900 137.80300 113.26700 1.000 58.07887 589 ALA A C 1
ATOM 4081 O O . ALA A 1 589 ? 85.70400 138.64800 112.37900 1.000 58.07887 589 ALA A O 1
ATOM 4083 N N . THR A 1 590 ? 85.27500 138.13000 114.53600 1.000 59.63496 590 THR A N 1
ATOM 4084 C CA . THR A 1 590 ? 85.24400 139.51700 114.99800 1.000 59.63496 590 THR A CA 1
ATOM 4085 C C . THR A 1 590 ? 86.61900 140.17200 114.86200 1.000 59.63496 590 THR A C 1
ATOM 4086 O O . THR A 1 590 ? 86.72400 141.33400 114.44600 1.000 59.63496 590 THR A O 1
ATOM 4090 N N . GLN A 1 591 ? 87.67800 139.41600 115.18100 1.000 59.30708 591 GLN A N 1
ATOM 4091 C CA . GLN A 1 591 ? 89.05400 139.90000 115.06800 1.000 59.30708 591 GLN A CA 1
ATOM 4092 C C . GLN A 1 591 ? 89.41600 140.22300 113.62400 1.000 59.30708 591 GLN A C 1
ATOM 4093 O O . GLN A 1 591 ? 89.91600 141.31600 113.33000 1.000 59.30708 591 GLN A O 1
ATOM 4099 N N . LEU A 1 592 ? 89.13400 139.29300 112.70500 1.000 58.53260 592 LEU A N 1
ATOM 4100 C CA . LEU A 1 592 ? 89.43200 139.52400 111.29200 1.000 58.53260 592 LEU A CA 1
ATOM 4101 C C . LEU A 1 592 ? 88.54600 140.60400 110.68100 1.000 58.53260 592 LEU A C 1
ATOM 4102 O O . LEU A 1 592 ? 89.01700 141.36900 109.83400 1.000 58.53260 592 LEU A O 1
ATOM 4107 N N . LYS A 1 593 ? 87.28000 140.70200 111.10400 1.000 59.96809 593 LYS A N 1
ATOM 4108 C CA . LYS A 1 593 ? 86.40700 141.76000 110.59800 1.000 59.96809 593 LYS A CA 1
ATOM 4109 C C . LYS A 1 593 ? 86.84400 143.14400 111.05400 1.000 59.96809 593 LYS A C 1
ATOM 4110 O O . LYS A 1 593 ? 86.90500 144.07000 110.23800 1.000 59.96809 593 LYS A O 1
ATOM 4116 N N . ASN A 1 594 ? 87.14400 143.30600 112.35000 1.000 57.69943 594 ASN A N 1
ATOM 4117 C CA . ASN A 1 594 ? 87.61900 144.59300 112.85100 1.000 57.69943 594 ASN A CA 1
ATOM 4118 C C . ASN A 1 594 ? 88.97300 144.96000 112.26100 1.000 57.69943 594 ASN A C 1
ATOM 4119 O O . ASN A 1 594 ? 89.19800 146.12500 111.90500 1.000 57.69943 594 ASN A O 1
ATOM 4124 N N . SER A 1 595 ? 89.86000 143.97200 112.09400 1.000 56.70983 595 SER A N 1
ATOM 4125 C CA . SER A 1 595 ? 91.18600 144.24100 111.55500 1.000 56.70983 595 SER A CA 1
ATOM 4126 C C . SER A 1 595 ? 91.11700 144.61900 110.08100 1.000 56.70983 595 SER A C 1
ATOM 4127 O O . SER A 1 595 ? 91.71700 145.61400 109.66600 1.000 56.70983 595 SER A O 1
ATOM 4130 N N . ARG A 1 596 ? 90.34100 143.86900 109.28900 1.000 60.94520 596 ARG A N 1
ATOM 4131 C CA . ARG A 1 596 ? 90.21100 144.15500 107.86400 1.000 60.94520 596 ARG A CA 1
ATOM 4132 C C . ARG A 1 596 ? 89.44800 145.44900 107.61500 1.000 60.94520 596 ARG A C 1
ATOM 4133 O O . ARG A 1 596 ? 89.72300 146.14800 106.63400 1.000 60.94520 596 ARG A O 1
ATOM 4141 N N . SER A 1 597 ? 88.45300 145.75600 108.45200 1.000 57.62540 597 SER A N 1
ATOM 4142 C CA . SER A 1 597 ? 87.73900 147.02000 108.32900 1.000 57.62540 597 SER A CA 1
ATOM 4143 C C . SER A 1 597 ? 88.64300 148.20700 108.63200 1.000 57.62540 597 SER A C 1
ATOM 4144 O O . SER A 1 597 ? 88.68800 149.17500 107.86500 1.000 57.62540 597 SER A O 1
ATOM 4147 N N . LEU A 1 598 ? 89.37700 148.14900 109.74500 1.000 55.53505 598 LEU A N 1
ATOM 4148 C CA . LEU A 1 598 ? 90.22100 149.27300 110.13600 1.000 55.53505 598 LEU A CA 1
ATOM 4149 C C . LEU A 1 598 ? 91.48600 149.41100 109.29000 1.000 55.53505 598 LEU A C 1
ATOM 4150 O O . LEU A 1 598 ? 92.04000 150.51300 109.22400 1.000 55.53505 598 LEU A O 1
ATOM 4155 N N . LYS A 1 599 ? 91.97100 148.33900 108.65600 1.000 54.62385 599 LYS A N 1
ATOM 4156 C CA . LYS A 1 599 ? 93.04700 148.50900 107.67900 1.000 54.62385 599 LYS A CA 1
ATOM 4157 C C . LYS A 1 599 ? 92.54700 149.20400 106.41900 1.000 54.62385 599 LYS A C 1
ATOM 4158 O O . LYS A 1 599 ? 93.17600 150.14800 105.93000 1.000 54.62385 599 LYS A O 1
ATOM 4164 N N . LEU A 1 600 ? 91.41100 148.76000 105.88200 1.000 58.50924 600 LEU A N 1
ATOM 4165 C CA . LEU A 1 600 ? 90.81700 149.35300 104.68600 1.000 58.50924 600 LEU A CA 1
ATOM 4166 C C . LEU A 1 600 ? 90.04900 150.64700 104.95200 1.000 58.50924 600 LEU A C 1
ATOM 4167 O O . LEU A 1 600 ? 89.36900 151.12500 104.04000 1.000 58.50924 600 LEU A O 1
ATOM 4172 N N . GLN A 1 601 ? 90.10600 151.19500 106.17300 1.000 60.15762 601 GLN A N 1
ATOM 4173 C CA . GLN A 1 601 ? 89.53500 152.51200 106.44600 1.000 60.15762 601 GLN A CA 1
ATOM 4174 C C . GLN A 1 601 ? 90.25600 153.61100 105.67200 1.000 60.15762 601 GLN A C 1
ATOM 4175 O O . GLN A 1 601 ? 89.64900 154.63100 105.32900 1.000 60.15762 601 GLN A O 1
ATOM 4181 N N . ARG A 1 602 ? 91.53900 153.41900 105.38000 1.000 57.94566 602 ARG A N 1
ATOM 4182 C CA . ARG A 1 602 ? 92.27300 154.26400 104.45000 1.000 57.94566 602 ARG A CA 1
ATOM 4183 C C . ARG A 1 602 ? 92.96900 153.34500 103.46200 1.000 57.94566 602 ARG A C 1
ATOM 4184 O O . ARG A 1 602 ? 93.75900 152.48700 103.86600 1.000 57.94566 602 ARG A O 1
ATOM 4192 N N . THR A 1 603 ? 92.65200 153.51100 102.17500 1.000 58.27673 603 THR A N 1
ATOM 4193 C CA . THR A 1 603 ? 93.20100 152.66800 101.11600 1.000 58.27673 603 THR A CA 1
ATOM 4194 C C . THR A 1 603 ? 94.70500 152.82700 100.93500 1.000 58.27673 603 THR A C 1
ATOM 4195 O O . THR A 1 603 ? 95.34400 151.92300 100.38700 1.000 58.27673 603 THR A O 1
ATOM 4199 N N . ALA A 1 604 ? 95.28200 153.95000 101.36400 1.000 56.93881 604 ALA A N 1
ATOM 4200 C CA . ALA A 1 604 ? 96.72000 154.12900 101.22800 1.000 56.93881 604 ALA A CA 1
ATOM 4201 C C . ALA A 1 604 ? 97.49800 153.30400 102.24500 1.000 56.93881 604 ALA A C 1
ATOM 4202 O O . ALA A 1 604 ? 98.63600 152.91100 101.97100 1.000 56.93881 604 ALA A O 1
ATOM 4204 N N . GLU A 1 605 ? 96.89600 152.99000 103.39100 1.000 51.60101 605 GLU A N 1
ATOM 4205 C CA . GLU A 1 605 ? 97.52200 152.11300 104.37900 1.000 51.60101 605 GLU A CA 1
ATOM 4206 C C . GLU A 1 605 ? 97.38200 150.69000 103.87000 1.000 51.60101 605 GLU A C 1
ATOM 4207 O O . GLU A 1 605 ? 96.42800 149.98700 104.19200 1.000 51.60101 605 GLU A O 1
ATOM 4213 N N . GLN A 1 606 ? 98.36500 150.26500 103.08100 1.000 55.93001 606 GLN A N 1
ATOM 4214 C CA . GLN A 1 606 ? 98.41400 148.94500 102.46700 1.000 55.93001 606 GLN A CA 1
ATOM 4215 C C . GLN A 1 606 ? 99.86600 148.61700 102.17800 1.000 55.93001 606 GLN A C 1
ATOM 4216 O O . GLN A 1 606 ? 100.71400 149.51100 102.10700 1.000 55.93001 606 GLN A O 1
ATOM 4222 N N . GLU A 1 607 ? 100.13200 147.31200 102.06000 1.000 54.17552 607 GLU A N 1
ATOM 4223 C CA . GLU A 1 607 ? 101.44700 146.70000 101.80800 1.000 54.17552 607 GLU A CA 1
ATOM 4224 C C . GLU A 1 607 ? 102.45400 147.04800 102.89100 1.000 54.17552 607 GLU A C 1
ATOM 4225 O O . GLU A 1 607 ? 103.22100 147.99300 102.74300 1.000 54.17552 607 GLU A O 1
ATOM 4231 N N . GLY B 1 26 ? 167.75900 106.76100 110.59000 1.000 49.15299 26 GLY B N 1
ATOM 4232 C CA . GLY B 1 26 ? 168.89500 107.45100 111.16900 1.000 49.15299 26 GLY B CA 1
ATOM 4233 C C . GLY B 1 26 ? 169.62400 106.60700 112.19300 1.000 49.15299 26 GLY B C 1
ATOM 4234 O O . GLY B 1 26 ? 169.00600 105.95500 113.03300 1.000 49.15299 26 GLY B O 1
ATOM 4235 N N . PHE B 1 27 ? 170.95100 106.59800 112.11000 1.000 53.60481 27 PHE B N 1
ATOM 4236 C CA . PHE B 1 27 ? 171.77500 105.83500 113.03500 1.000 53.60481 27 PHE B CA 1
ATOM 4237 C C . PHE B 1 27 ? 172.93100 106.62800 113.61200 1.000 53.60481 27 PHE B C 1
ATOM 4238 O O . PHE B 1 27 ? 173.44200 106.24500 114.66800 1.000 53.60481 27 PHE B O 1
ATOM 4246 N N . GLU B 1 28 ? 173.35300 107.71700 112.97800 1.000 52.10521 28 GLU B N 1
ATOM 4247 C CA . GLU B 1 28 ? 174.41400 108.56500 113.49400 1.000 52.10521 28 GLU B CA 1
ATOM 4248 C C . GLU B 1 28 ? 173.87900 109.98600 113.59200 1.000 52.10521 28 GLU B C 1
ATOM 4249 O O . GLU B 1 28 ? 173.08800 110.41800 112.74800 1.000 52.10521 28 GLU B O 1
ATOM 4255 N N . ALA B 1 29 ? 174.30500 110.71100 114.61900 1.000 44.49083 29 ALA B N 1
ATOM 4256 C CA . ALA B 1 29 ? 173.76000 112.03800 114.86800 1.000 44.49083 29 ALA B CA 1
ATOM 4257 C C . ALA B 1 29 ? 174.60500 113.08700 114.16100 1.000 44.49083 29 ALA B C 1
ATOM 4258 O O . ALA B 1 29 ? 175.82300 112.92400 114.05300 1.000 44.49083 29 ALA B O 1
ATOM 4260 N N . PRO B 1 30 ? 174.00100 114.14800 113.63100 1.000 44.08504 30 PRO B N 1
ATOM 4261 C CA . PRO B 1 30 ? 174.79700 115.24700 113.07400 1.000 44.08504 30 PRO B CA 1
ATOM 4262 C C . PRO B 1 30 ? 175.54200 116.00800 114.16200 1.000 44.08504 30 PRO B C 1
ATOM 4263 O O . PRO B 1 30 ? 175.31200 115.84800 115.36200 1.000 44.08504 30 PRO B O 1
ATOM 4267 N N . THR B 1 31 ? 176.43800 116.87400 113.71800 1.000 42.96519 31 THR B N 1
ATOM 4268 C CA . THR B 1 31 ? 177.28200 117.59900 114.64700 1.000 42.96519 31 THR B CA 1
ATOM 4269 C C . THR B 1 31 ? 176.46100 118.76900 115.19900 1.000 42.96519 31 THR B C 1
ATOM 4270 O O . THR B 1 31 ? 175.40700 119.09000 114.64300 1.000 42.96519 31 THR B O 1
ATOM 4274 N N . PRO B 1 32 ? 176.86300 119.35900 116.34000 1.000 39.86583 32 PRO B N 1
ATOM 4275 C CA . PRO B 1 32 ? 176.09800 120.49600 116.88500 1.000 39.86583 32 PRO B CA 1
ATOM 4276 C C . PRO B 1 32 ? 175.98600 121.72000 115.99200 1.000 39.86583 32 PRO B C 1
ATOM 4277 O O . PRO B 1 32 ? 174.96300 122.40900 116.06800 1.000 39.86583 32 PRO B O 1
ATOM 4281 N N . ARG B 1 33 ? 176.97900 122.02700 115.15900 1.000 44.55810 33 ARG B N 1
ATOM 4282 C CA . ARG B 1 33 ? 176.82600 123.18100 114.28000 1.000 44.55810 33 ARG B CA 1
ATOM 4283 C C . ARG B 1 33 ? 175.85200 122.90800 113.13700 1.000 44.55810 33 ARG B C 1
ATOM 4284 O O . ARG B 1 33 ? 175.18100 123.83600 112.67300 1.000 44.55810 33 ARG B O 1
ATOM 4292 N N . GLN B 1 34 ? 175.75500 121.65700 112.67100 1.000 41.76894 34 GLN B N 1
ATOM 4293 C CA . GLN B 1 34 ? 174.71700 121.31300 111.69800 1.000 41.76894 34 GLN B CA 1
ATOM 4294 C C . GLN B 1 34 ? 173.32200 121.42300 112.29500 1.000 41.76894 34 GLN B C 1
ATOM 4295 O O . GLN B 1 34 ? 172.40100 121.89800 111.62600 1.000 41.76894 34 GLN B O 1
ATOM 4301 N N . ILE B 1 35 ? 173.14600 120.98100 113.54400 1.000 35.18669 35 ILE B N 1
ATOM 4302 C CA . ILE B 1 35 ? 171.86300 121.11800 114.23200 1.000 35.18669 35 ILE B CA 1
ATOM 4303 C C . ILE B 1 35 ? 171.54500 122.59100 114.48300 1.000 35.18669 35 ILE B C 1
ATOM 4304 O O . ILE B 1 35 ? 170.38400 123.01100 114.37500 1.000 35.18669 35 ILE B O 1
ATOM 4309 N N . LEU B 1 36 ? 172.57600 123.40000 114.74000 1.000 34.50844 36 LEU B N 1
ATOM 4310 C CA . LEU B 1 36 ? 172.42700 124.85100 114.81600 1.000 34.50844 36 LEU B CA 1
ATOM 4311 C C . LEU B 1 36 ? 171.96700 125.44900 113.48900 1.000 34.50844 36 LEU B C 1
ATOM 4312 O O . LEU B 1 36 ? 171.12500 126.35000 113.47300 1.000 34.50844 36 LEU B O 1
ATOM 4317 N N . ARG B 1 37 ? 172.50200 124.96100 112.36900 1.000 34.62925 37 ARG B N 1
ATOM 4318 C CA . ARG B 1 37 ? 172.05500 125.44100 111.06100 1.000 34.62925 37 ARG B CA 1
ATOM 4319 C C . ARG B 1 37 ? 170.62200 125.00700 110.75100 1.000 34.62925 37 ARG B C 1
ATOM 4320 O O . ARG B 1 37 ? 169.86300 125.77500 110.14900 1.000 34.62925 37 ARG B O 1
ATOM 4328 N N . VAL B 1 38 ? 170.24300 123.78500 111.13700 1.000 32.33277 38 VAL B N 1
ATOM 4329 C CA . VAL B 1 38 ? 168.86000 123.32500 110.97000 1.000 32.33277 38 VAL B CA 1
ATOM 4330 C C . VAL B 1 38 ? 167.90700 124.18500 111.79600 1.000 32.33277 38 VAL B C 1
ATOM 4331 O O . VAL B 1 38 ? 166.83600 124.59400 111.31900 1.000 32.33277 38 VAL B O 1
ATOM 4335 N N . THR B 1 39 ? 168.32400 124.53100 113.01700 1.000 28.69751 39 THR B N 1
ATOM 4336 C CA . THR B 1 39 ? 167.55700 125.42000 113.88200 1.000 28.69751 39 THR B CA 1
ATOM 4337 C C . THR B 1 39 ? 167.43900 126.82100 113.29400 1.000 28.69751 39 THR B C 1
ATOM 4338 O O . THR B 1 39 ? 166.38000 127.45000 113.38500 1.000 28.69751 39 THR B O 1
ATOM 4342 N N . LEU B 1 40 ? 168.51200 127.32100 112.67400 1.000 30.43799 40 LEU B N 1
ATOM 4343 C CA . LEU B 1 40 ? 168.45900 128.64000 112.05000 1.000 30.43799 40 LEU B CA 1
ATOM 4344 C C . LEU B 1 40 ? 167.59200 128.65400 110.80400 1.000 30.43799 40 LEU B C 1
ATOM 4345 O O . LEU B 1 40 ? 166.90500 129.64700 110.54300 1.000 30.43799 40 LEU B O 1
ATOM 4350 N N . ASN B 1 41 ? 167.63500 127.57900 110.01300 1.000 31.83216 41 ASN B N 1
ATOM 4351 C CA . ASN B 1 41 ? 166.77300 127.47700 108.84100 1.000 31.83216 41 ASN B CA 1
ATOM 4352 C C . ASN B 1 41 ? 165.30900 127.41800 109.24000 1.000 31.83216 41 ASN B C 1
ATOM 4353 O O . ASN B 1 41 ? 164.46300 128.04300 108.59600 1.000 31.83216 41 ASN B O 1
ATOM 4358 N N . LEU B 1 42 ? 164.99500 126.70800 110.32600 1.000 29.73969 42 LEU B N 1
ATOM 4359 C CA . LEU B 1 42 ? 163.61100 126.65800 110.78800 1.000 29.73969 42 LEU B CA 1
ATOM 4360 C C . LEU B 1 42 ? 163.16600 127.96900 111.41800 1.000 29.73969 42 LEU B C 1
ATOM 4361 O O . LEU B 1 42 ? 162.00000 128.35200 111.28000 1.000 29.73969 42 LEU B O 1
ATOM 4366 N N . LYS B 1 43 ? 164.06400 128.65500 112.13100 1.000 30.77746 43 LYS B N 1
ATOM 4367 C CA . LYS B 1 43 ? 163.74300 129.97300 112.66800 1.000 30.77746 43 LYS B CA 1
ATOM 4368 C C . LYS B 1 43 ? 163.50000 130.97900 111.55400 1.000 30.77746 43 LYS B C 1
ATOM 4369 O O . LYS B 1 43 ? 162.55600 131.77300 111.62600 1.000 30.77746 43 LYS B O 1
ATOM 4375 N N . TYR B 1 44 ? 164.33200 130.94000 110.50900 1.000 35.06934 44 TYR B N 1
ATOM 4376 C CA . TYR B 1 44 ? 164.13400 131.77200 109.32800 1.000 35.06934 44 TYR B CA 1
ATOM 4377 C C . TYR B 1 44 ? 162.82600 131.44300 108.62000 1.000 35.06934 44 TYR B C 1
ATOM 4378 O O . TYR B 1 44 ? 162.11400 132.35000 108.17400 1.000 35.06934 44 TYR B O 1
ATOM 4387 N N . LEU B 1 45 ? 162.50700 130.15100 108.50000 1.000 33.53035 45 LEU B N 1
ATOM 4388 C CA . LEU B 1 45 ? 161.26300 129.71300 107.87600 1.000 33.53035 45 LEU B CA 1
ATOM 4389 C C . LEU B 1 45 ? 160.04300 130.17200 108.66500 1.000 33.53035 45 LEU B C 1
ATOM 4390 O O . LEU B 1 45 ? 159.04000 130.58100 108.07800 1.000 33.53035 45 LEU B O 1
ATOM 4395 N N . ILE B 1 46 ? 160.11300 130.12600 109.99500 1.000 32.99133 46 ILE B N 1
ATOM 4396 C CA . ILE B 1 46 ? 158.98900 130.57300 110.81300 1.000 32.99133 46 ILE B CA 1
ATOM 4397 C C . ILE B 1 46 ? 158.87500 132.09600 110.77800 1.000 32.99133 46 ILE B C 1
ATOM 4398 O O . ILE B 1 46 ? 157.76200 132.63800 110.75100 1.000 32.99133 46 ILE B O 1
ATOM 4403 N N . ASP B 1 47 ? 160.00800 132.80700 110.70500 1.000 35.14118 47 ASP B N 1
ATOM 4404 C CA . ASP B 1 47 ? 159.97500 134.25900 110.54300 1.000 35.14118 47 ASP B CA 1
ATOM 4405 C C . ASP B 1 47 ? 159.40300 134.67900 109.19300 1.000 35.14118 47 ASP B C 1
ATOM 4406 O O . ASP B 1 47 ? 158.74000 135.71600 109.10100 1.000 35.14118 47 ASP B O 1
ATOM 4411 N N . LYS B 1 48 ? 159.65100 133.90200 108.14300 1.000 38.77010 48 LYS B N 1
ATOM 4412 C CA . LYS B 1 48 ? 159.06500 134.22700 106.84800 1.000 38.77010 48 LYS B CA 1
ATOM 4413 C C . LYS B 1 48 ? 157.59200 133.83400 106.75900 1.000 38.77010 48 LYS B C 1
ATOM 4414 O O . LYS B 1 48 ? 156.78600 134.58500 106.20100 1.000 38.77010 48 LYS B O 1
ATOM 4420 N N . VAL B 1 49 ? 157.21600 132.67400 107.29600 1.000 35.99562 49 VAL B N 1
ATOM 4421 C CA . VAL B 1 49 ? 155.83300 132.23300 107.16100 1.000 35.99562 49 VAL B CA 1
ATOM 4422 C C . VAL B 1 49 ? 154.93600 132.91100 108.19600 1.000 35.99562 49 VAL B C 1
ATOM 4423 O O . VAL B 1 49 ? 153.77100 133.22000 107.91200 1.000 35.99562 49 VAL B O 1
ATOM 4427 N N . VAL B 1 50 ? 155.46900 133.26400 109.36300 1.000 36.18587 50 VAL B N 1
ATOM 4428 C CA . VAL B 1 50 ? 154.65900 133.89000 110.41200 1.000 36.18587 50 VAL B CA 1
ATOM 4429 C C . VAL B 1 50 ? 155.29000 135.23000 110.78500 1.000 36.18587 50 VAL B C 1
ATOM 4430 O O . VAL B 1 50 ? 155.98100 135.31500 111.81100 1.000 36.18587 50 VAL B O 1
ATOM 4434 N N . PRO B 1 51 ? 155.14400 136.28500 109.98400 1.000 41.76090 51 PRO B N 1
ATOM 4435 C CA . PRO B 1 51 ? 155.71800 137.58200 110.36300 1.000 41.76090 51 PRO B CA 1
ATOM 4436 C C . PRO B 1 51 ? 154.80500 138.48200 111.18300 1.000 41.76090 51 PRO B C 1
ATOM 4437 O O . PRO B 1 51 ? 155.18700 139.62700 111.44200 1.000 41.76090 51 PRO B O 1
ATOM 4441 N N . ILE B 1 52 ? 153.63100 138.01400 111.60700 1.000 43.61275 52 ILE B N 1
ATOM 4442 C CA . ILE B 1 52 ? 152.62900 138.86300 112.24200 1.000 43.61275 52 ILE B CA 1
ATOM 4443 C C . ILE B 1 52 ? 151.90200 138.07800 113.32900 1.000 43.61275 52 ILE B C 1
ATOM 4444 O O . ILE B 1 52 ? 152.11000 136.87700 113.51100 1.000 43.61275 52 ILE B O 1
ATOM 4449 N N . VAL B 1 53 ? 151.06600 138.80300 114.08000 1.000 42.65503 53 VAL B N 1
ATOM 4450 C CA . VAL B 1 53 ? 150.35400 138.27300 115.24200 1.000 42.65503 53 VAL B CA 1
ATOM 4451 C C . VAL B 1 53 ? 149.31500 137.22400 114.82900 1.000 42.65503 53 VAL B C 1
ATOM 4452 O O . VAL B 1 53 ? 149.03500 136.28200 115.58900 1.000 42.65503 53 VAL B O 1
ATOM 4456 N N . TYR B 1 54 ? 148.79600 137.32700 113.60300 1.000 45.85907 54 TYR B N 1
ATOM 4457 C CA . TYR B 1 54 ? 147.84800 136.38700 112.97400 1.000 45.85907 54 TYR B CA 1
ATOM 4458 C C . TYR B 1 54 ? 146.58000 136.09300 113.78200 1.000 45.85907 54 TYR B C 1
ATOM 4459 O O . TYR B 1 54 ? 146.44100 135.01700 114.36300 1.000 45.85907 54 TYR B O 1
ATOM 4468 N N . ILE B 1 66 ? 147.96000 128.95200 107.24200 1.000 42.09971 66 ILE B N 1
ATOM 4469 C CA . ILE B 1 66 ? 149.28800 129.41400 107.62100 1.000 42.09971 66 ILE B CA 1
ATOM 4470 C C . ILE B 1 66 ? 150.26500 128.27900 107.41100 1.000 42.09971 66 ILE B C 1
ATOM 4471 O O . ILE B 1 66 ? 151.13300 128.33700 106.54600 1.000 42.09971 66 ILE B O 1
ATOM 4476 N N . LEU B 1 67 ? 150.11200 127.23600 108.22400 1.000 40.47015 67 LEU B N 1
ATOM 4477 C CA . LEU B 1 67 ? 151.00600 126.07900 108.19700 1.000 40.47015 67 LEU B CA 1
ATOM 4478 C C . LEU B 1 67 ? 150.53800 125.09000 107.12700 1.000 40.47015 67 LEU B C 1
ATOM 4479 O O . LEU B 1 67 ? 150.05300 123.99100 107.40400 1.000 40.47015 67 LEU B O 1
ATOM 4484 N N . SER B 1 68 ? 150.70400 125.52200 105.87600 1.000 45.31266 68 SER B N 1
ATOM 4485 C CA . SER B 1 68 ? 150.30700 124.77800 104.69300 1.000 45.31266 68 SER B CA 1
ATOM 4486 C C . SER B 1 68 ? 151.19800 123.54400 104.52900 1.000 45.31266 68 SER B C 1
ATOM 4487 O O . SER B 1 68 ? 152.26900 123.47300 105.12900 1.000 45.31266 68 SER B O 1
ATOM 4490 N N . PRO B 1 69 ? 150.77200 122.54300 103.74400 1.000 45.93442 69 PRO B N 1
ATOM 4491 C CA . PRO B 1 69 ? 151.67000 121.40300 103.46700 1.000 45.93442 69 PRO B CA 1
ATOM 4492 C C . PRO B 1 69 ? 152.93500 121.75900 102.69700 1.000 45.93442 69 PRO B C 1
ATOM 4493 O O . PRO B 1 69 ? 153.92200 121.01700 102.79000 1.000 45.93442 69 PRO B O 1
ATOM 4497 N N . LYS B 1 70 ? 152.94200 122.86400 101.94800 1.000 47.50758 70 LYS B N 1
ATOM 4498 C CA . LYS B 1 70 ? 154.19400 123.36200 101.39300 1.000 47.50758 70 LYS B CA 1
ATOM 4499 C C . LYS B 1 70 ? 155.13400 123.86600 102.48500 1.000 47.50758 70 LYS B C 1
ATOM 4500 O O . LYS B 1 70 ? 156.35200 123.72200 102.35400 1.000 47.50758 70 LYS B O 1
ATOM 4506 N N . VAL B 1 71 ? 154.59500 124.43000 103.57400 1.000 44.01754 71 VAL B N 1
ATOM 4507 C CA . VAL B 1 71 ? 155.42600 124.84000 104.70800 1.000 44.01754 71 VAL B CA 1
ATOM 4508 C C . VAL B 1 71 ? 155.99600 123.61500 105.41900 1.000 44.01754 71 VAL B C 1
ATOM 4509 O O . VAL B 1 71 ? 157.14100 123.62500 105.88200 1.000 44.01754 71 VAL B O 1
ATOM 4513 N N . VAL B 1 72 ? 155.22200 122.53000 105.48100 1.000 42.32610 72 VAL B N 1
ATOM 4514 C CA . VAL B 1 72 ? 155.69300 121.28900 106.08900 1.000 42.32610 72 VAL B CA 1
ATOM 4515 C C . VAL B 1 72 ? 156.77400 120.64300 105.22600 1.000 42.32610 72 VAL B C 1
ATOM 4516 O O . VAL B 1 72 ? 157.76600 120.10300 105.74100 1.000 42.32610 72 VAL B O 1
ATOM 4520 N N . LYS B 1 73 ? 156.62500 120.73200 103.90100 1.000 45.16342 73 LYS B N 1
ATOM 4521 C CA . LYS B 1 73 ? 157.67400 120.27000 102.99800 1.000 45.16342 73 LYS B CA 1
ATOM 4522 C C . LYS B 1 73 ? 158.92200 121.13900 103.10000 1.000 45.16342 73 LYS B C 1
ATOM 4523 O O . LYS B 1 73 ? 160.04100 120.63100 102.98500 1.000 45.16342 73 LYS B O 1
ATOM 4529 N N . LEU B 1 74 ? 158.74500 122.44700 103.30600 1.000 43.94961 74 LEU B N 1
ATOM 4530 C CA . LEU B 1 74 ? 159.87500 123.35100 103.50900 1.000 43.94961 74 LEU B CA 1
ATOM 4531 C C . LEU B 1 74 ? 160.61500 123.04500 104.80400 1.000 43.94961 74 LEU B C 1
ATOM 4532 O O . LEU B 1 74 ? 161.84500 123.14800 104.85800 1.000 43.94961 74 LEU B O 1
ATOM 4537 N N . ALA B 1 75 ? 159.86600 122.72500 105.86200 1.000 40.68347 75 ALA B N 1
ATOM 4538 C CA . ALA B 1 75 ? 160.45100 122.28900 107.12700 1.000 40.68347 75 ALA B CA 1
ATOM 4539 C C . ALA B 1 75 ? 161.23800 120.99800 106.96500 1.000 40.68347 75 ALA B C 1
ATOM 4540 O O . ALA B 1 75 ? 162.30800 120.84000 107.56300 1.000 40.68347 75 ALA B O 1
ATOM 4542 N N . TYR B 1 76 ? 160.71100 120.05400 106.18100 1.000 43.89085 76 TYR B N 1
ATOM 4543 C CA . TYR B 1 76 ? 161.47600 118.85500 105.84600 1.000 43.89085 76 TYR B CA 1
ATOM 4544 C C . TYR B 1 76 ? 162.71800 119.17600 105.02100 1.000 43.89085 76 TYR B C 1
ATOM 4545 O O . TYR B 1 76 ? 163.74200 118.49700 105.15100 1.000 43.89085 76 TYR B O 1
ATOM 4554 N N . GLU B 1 77 ? 162.64900 120.19900 104.17200 1.000 47.42238 77 GLU B N 1
ATOM 4555 C CA . GLU B 1 77 ? 163.79000 120.57800 103.35200 1.000 47.42238 77 GLU B CA 1
ATOM 4556 C C . GLU B 1 77 ? 164.75800 121.48900 104.08400 1.000 47.42238 77 GLU B C 1
ATOM 4557 O O . GLU B 1 77 ? 165.90200 121.62900 103.64200 1.000 47.42238 77 GLU B O 1
ATOM 4563 N N . ALA B 1 78 ? 164.32200 122.12300 105.17900 1.000 40.24123 78 ALA B N 1
ATOM 4564 C CA . ALA B 1 78 ? 165.18000 123.01700 105.95200 1.000 40.24123 78 ALA B CA 1
ATOM 4565 C C . ALA B 1 78 ? 166.33100 122.30100 106.64500 1.000 40.24123 78 ALA B C 1
ATOM 4566 O O . ALA B 1 78 ? 167.28300 122.96100 107.06900 1.000 40.24123 78 ALA B O 1
ATOM 4568 N N . CYS B 1 79 ? 166.26400 120.97900 106.78400 1.000 43.40336 79 CYS B N 1
ATOM 4569 C CA . CYS B 1 79 ? 167.34500 120.24700 107.42300 1.000 43.40336 79 CYS B CA 1
ATOM 4570 C C . CYS B 1 79 ? 168.50300 120.00200 106.47100 1.000 43.40336 79 CYS B C 1
ATOM 4571 O O . CYS B 1 79 ? 169.65900 120.27700 106.80400 1.000 43.40336 79 CYS B O 1
ATOM 4574 N N . GLY B 1 80 ? 168.21300 119.49700 105.28700 1.000 49.19079 80 GLY B N 1
ATOM 4575 C CA . GLY B 1 80 ? 169.22600 119.27000 104.27900 1.000 49.19079 80 GLY B CA 1
ATOM 4576 C C . GLY B 1 80 ? 169.39600 117.78700 104.00500 1.000 49.19079 80 GLY B C 1
ATOM 4577 O O . GLY B 1 80 ? 168.68600 116.93500 104.54100 1.000 49.19079 80 GLY B O 1
ATOM 4578 N N . GLY B 1 81 ? 170.35900 117.49600 103.14900 1.000 55.45181 81 GLY B N 1
ATOM 4579 C CA . GLY B 1 81 ? 170.59200 116.14900 102.68100 1.000 55.45181 81 GLY B CA 1
ATOM 4580 C C . GLY B 1 81 ? 170.18300 115.99600 101.22800 1.000 55.45181 81 GLY B C 1
ATOM 4581 O O . GLY B 1 81 ? 169.44000 116.80600 100.67300 1.000 55.45181 81 GLY B O 1
ATOM 4582 N N . ASN B 1 82 ? 170.69300 114.94400 100.60600 1.000 59.18746 82 ASN B N 1
ATOM 4583 C CA . ASN B 1 82 ? 170.38700 114.67200 99.20400 1.000 59.18746 82 ASN B CA 1
ATOM 4584 C C . ASN B 1 82 ? 168.97500 114.12200 99.07400 1.000 59.18746 82 ASN B C 1
ATOM 4585 O O . ASN B 1 82 ? 168.68300 113.07200 99.65900 1.000 59.18746 82 ASN B O 1
ATOM 4590 N N . PRO B 1 83 ? 168.07500 114.78200 98.32900 1.000 59.93284 83 PRO B N 1
ATOM 4591 C CA . PRO B 1 83 ? 166.75500 114.18100 98.04900 1.000 59.93284 83 PRO B CA 1
ATOM 4592 C C . PRO B 1 83 ? 166.83100 112.91000 97.22600 1.000 59.93284 83 PRO B C 1
ATOM 4593 O O . PRO B 1 83 ? 165.90400 112.09200 97.27900 1.000 59.93284 83 PRO B O 1
ATOM 4597 N N . LYS B 1 84 ? 167.90400 112.74300 96.44900 1.000 64.81199 84 LYS B N 1
ATOM 4598 C CA . LYS B 1 84 ? 168.17800 111.49400 95.75100 1.000 64.81199 84 LYS B CA 1
ATOM 4599 C C . LYS B 1 84 ? 168.41200 110.33900 96.72000 1.000 64.81199 84 LYS B C 1
ATOM 4600 O O . LYS B 1 84 ? 168.08000 109.19000 96.40600 1.000 64.81199 84 LYS B O 1
ATOM 4606 N N . ASP B 1 85 ? 168.98300 110.61600 97.88600 1.000 62.86212 85 ASP B N 1
ATOM 4607 C CA . ASP B 1 85 ? 169.28800 109.59800 98.87900 1.000 62.86212 85 ASP B CA 1
ATOM 4608 C C . ASP B 1 85 ? 168.18200 109.52400 99.93700 1.000 62.86212 85 ASP B C 1
ATOM 4609 O O . ASP B 1 85 ? 167.31500 110.39400 100.04000 1.000 62.86212 85 ASP B O 1
ATOM 4614 N N . LYS B 1 86 ? 168.21700 108.44200 100.71000 1.000 56.44861 86 LYS B N 1
ATOM 4615 C CA . LYS B 1 86 ? 167.41800 108.22200 101.90500 1.000 56.44861 86 LYS B CA 1
ATOM 4616 C C . LYS B 1 86 ? 168.32900 107.50600 102.88900 1.000 56.44861 86 LYS B C 1
ATOM 4617 O O . LYS B 1 86 ? 169.18100 106.71600 102.46900 1.000 56.44861 86 LYS B O 1
ATOM 4623 N N . ALA B 1 87 ? 168.15700 107.83000 104.18100 1.000 54.50426 87 ALA B N 1
ATOM 4624 C CA . ALA B 1 87 ? 168.98600 107.64900 105.39400 1.000 54.50426 87 ALA B CA 1
ATOM 4625 C C . ALA B 1 87 ? 170.09000 108.69800 105.45100 1.000 54.50426 87 ALA B C 1
ATOM 4626 O O . ALA B 1 87 ? 170.84400 108.72500 106.42900 1.000 54.50426 87 ALA B O 1
ATOM 4628 N N . ASN B 1 88 ? 170.21500 109.55700 104.44400 1.000 52.35974 88 ASN B N 1
ATOM 4629 C CA . ASN B 1 88 ? 170.94700 110.80400 104.58300 1.000 52.35974 88 ASN B CA 1
ATOM 4630 C C . ASN B 1 88 ? 170.00400 111.98400 104.68600 1.000 52.35974 88 ASN B C 1
ATOM 4631 O O . ASN B 1 88 ? 170.32700 112.97200 105.34900 1.000 52.35974 88 ASN B O 1
ATOM 4636 N N . LYS B 1 89 ? 168.82900 111.88400 104.06500 1.000 50.67974 89 LYS B N 1
ATOM 4637 C CA . LYS B 1 89 ? 167.76500 112.83000 104.36800 1.000 50.67974 89 LYS B CA 1
ATOM 4638 C C . LYS B 1 89 ? 167.20700 112.58600 105.76000 1.000 50.67974 89 LYS B C 1
ATOM 4639 O O . LYS B 1 89 ? 166.93500 113.53900 106.49200 1.000 50.67974 89 LYS B O 1
ATOM 4645 N N . ARG B 1 90 ? 167.02900 111.31600 106.14000 1.000 47.79795 90 ARG B N 1
ATOM 4646 C CA . ARG B 1 90 ? 166.50500 110.99900 107.46700 1.000 47.79795 90 ARG B CA 1
ATOM 4647 C C . ARG B 1 90 ? 167.50500 111.33000 108.56800 1.000 47.79795 90 ARG B C 1
ATOM 4648 O O . ARG B 1 90 ? 167.08700 111.61600 109.69400 1.000 47.79795 90 ARG B O 1
ATOM 4656 N N . LYS B 1 91 ? 168.80900 111.30100 108.25800 1.000 47.25837 91 LYS B N 1
ATOM 4657 C CA . LYS B 1 91 ? 169.85000 111.66500 109.22100 1.000 47.25837 91 LYS B CA 1
ATOM 4658 C C . LYS B 1 91 ? 169.71500 113.11300 109.68900 1.000 47.25837 91 LYS B C 1
ATOM 4659 O O . LYS B 1 91 ? 169.92300 113.41500 110.87000 1.000 47.25837 91 LYS B O 1
ATOM 4665 N N . TYR B 1 92 ? 169.29600 114.00900 108.80000 1.000 45.68563 92 TYR B N 1
ATOM 4666 C CA . TYR B 1 92 ? 169.12800 115.39900 109.18700 1.000 45.68563 92 TYR B CA 1
ATOM 4667 C C . TYR B 1 92 ? 167.68500 115.75100 109.48500 1.000 45.68563 92 TYR B C 1
ATOM 4668 O O . TYR B 1 92 ? 167.43800 116.68000 110.25100 1.000 45.68563 92 TYR B O 1
ATOM 4677 N N . GLN B 1 93 ? 166.72700 115.01500 108.93000 1.000 40.96245 93 GLN B N 1
ATOM 4678 C CA . GLN B 1 93 ? 165.34000 115.12700 109.35700 1.000 40.96245 93 GLN B CA 1
ATOM 4679 C C . GLN B 1 93 ? 165.07600 114.46700 110.70400 1.000 40.96245 93 GLN B C 1
ATOM 4680 O O . GLN B 1 93 ? 163.93800 114.49000 111.16000 1.000 40.96245 93 GLN B O 1
ATOM 4686 N N . SER B 1 94 ? 166.05200 113.78000 111.29300 1.000 35.46882 94 SER B N 1
ATOM 4687 C CA . SER B 1 94 ? 165.87000 113.27900 112.64400 1.000 35.46882 94 SER B CA 1
ATOM 4688 C C . SER B 1 94 ? 165.88800 114.40000 113.67600 1.000 35.46882 94 SER B C 1
ATOM 4689 O O . SER B 1 94 ? 165.25200 114.27300 114.72500 1.000 35.46882 94 SER B O 1
ATOM 4692 N N . VAL B 1 95 ? 166.59200 115.50300 113.41100 1.000 29.16503 95 VAL B N 1
ATOM 4693 C CA . VAL B 1 95 ? 166.69800 116.57400 114.40100 1.000 29.16503 95 VAL B CA 1
ATOM 4694 C C . VAL B 1 95 ? 165.64200 117.65100 114.19500 1.000 29.16503 95 VAL B C 1
ATOM 4695 O O . VAL B 1 95 ? 165.76700 118.74400 114.75600 1.000 29.16503 95 VAL B O 1
ATOM 4699 N N . ILE B 1 96 ? 164.59500 117.35200 113.41400 1.000 25.20976 96 ILE B N 1
ATOM 4700 C CA . ILE B 1 96 ? 163.58600 118.35700 113.07200 1.000 25.20976 96 ILE B CA 1
ATOM 4701 C C . ILE B 1 96 ? 162.78500 118.80100 114.30300 1.000 25.20976 96 ILE B C 1
ATOM 4702 O O . ILE B 1 96 ? 162.57500 120.00200 114.51200 1.000 25.20976 96 ILE B O 1
ATOM 4707 N N . ILE B 1 97 ? 162.40200 117.86100 115.17300 1.000 24.76496 97 ILE B N 1
ATOM 4708 C CA . ILE B 1 97 ? 161.59700 118.17900 116.34500 1.000 24.76496 97 ILE B CA 1
ATOM 4709 C C . ILE B 1 97 ? 162.43600 118.88800 117.39300 1.000 24.76496 97 ILE B C 1
ATOM 4710 O O . ILE B 1 97 ? 161.98300 119.86500 118.00200 1.000 24.76496 97 ILE B O 1
ATOM 4715 N N . PHE B 1 98 ? 163.66100 118.40100 117.62000 1.000 21.82931 98 PHE B N 1
ATOM 4716 C CA . PHE B 1 98 ? 164.60700 119.05800 118.51900 1.000 21.82931 98 PHE B CA 1
ATOM 4717 C C . PHE B 1 98 ? 164.91700 120.48100 118.07100 1.000 21.82931 98 PHE B C 1
ATOM 4718 O O . PHE B 1 98 ? 164.97500 121.39700 118.89700 1.000 21.82931 98 PHE B O 1
ATOM 4726 N N . SER B 1 99 ? 165.07300 120.69300 116.76600 1.000 26.20379 99 SER B N 1
ATOM 4727 C CA . SER B 1 99 ? 165.39200 122.02000 116.26200 1.000 26.20379 99 SER B CA 1
ATOM 4728 C C . SER B 1 99 ? 164.19700 122.96000 116.34600 1.000 26.20379 99 SER B C 1
ATOM 4729 O O . SER B 1 99 ? 164.36600 124.13800 116.66600 1.000 26.20379 99 SER B O 1
ATOM 4732 N N . LEU B 1 100 ? 162.98400 122.46800 116.06500 1.000 20.99412 100 LEU B N 1
ATOM 4733 C CA . LEU B 1 100 ? 161.78900 123.29000 116.26100 1.000 20.99412 100 LEU B CA 1
ATOM 4734 C C . LEU B 1 100 ? 161.54800 123.62800 117.72500 1.000 20.99412 100 LEU B C 1
ATOM 4735 O O . LEU B 1 100 ? 161.06000 124.71900 118.03600 1.000 20.99412 100 LEU B O 1
ATOM 4740 N N . LEU B 1 101 ? 161.89100 122.72900 118.63900 1.000 21.29375 101 LEU B N 1
ATOM 4741 C CA . LEU B 1 101 ? 161.74700 123.07500 120.04400 1.000 21.29375 101 LEU B CA 1
ATOM 4742 C C . LEU B 1 101 ? 162.83900 124.02600 120.52400 1.000 21.29375 101 LEU B C 1
ATOM 4743 O O . LEU B 1 101 ? 162.58700 124.83400 121.42300 1.000 21.29375 101 LEU B O 1
ATOM 4748 N N . LYS B 1 102 ? 164.04200 123.97200 119.94400 1.000 22.45109 102 LYS B N 1
ATOM 4749 C CA . LYS B 1 102 ? 165.01900 125.02200 120.23600 1.000 22.45109 102 LYS B CA 1
ATOM 4750 C C . LYS B 1 102 ? 164.60900 126.35500 119.62900 1.000 22.45109 102 LYS B C 1
ATOM 4751 O O . LYS B 1 102 ? 164.94100 127.40600 120.18000 1.000 22.45109 102 LYS B O 1
ATOM 4757 N N . VAL B 1 103 ? 163.89000 126.33000 118.50700 1.000 21.52056 103 VAL B N 1
ATOM 4758 C CA . VAL B 1 103 ? 163.28300 127.53700 117.94800 1.000 21.52056 103 VAL B CA 1
ATOM 4759 C C . VAL B 1 103 ? 162.23800 128.11300 118.90400 1.000 21.52056 103 VAL B C 1
ATOM 4760 O O . VAL B 1 103 ? 162.17300 129.33300 119.10900 1.000 21.52056 103 VAL B O 1
ATOM 4764 N N . CYS B 1 104 ? 161.42900 127.24200 119.52200 1.000 22.08894 104 CYS B N 1
ATOM 4765 C CA . CYS B 1 104 ? 160.50000 127.66000 120.57800 1.000 22.08894 104 CYS B CA 1
ATOM 4766 C C . CYS B 1 104 ? 161.22500 128.26600 121.77800 1.000 22.08894 104 CYS B C 1
ATOM 4767 O O . CYS B 1 104 ? 160.77500 129.27600 122.33800 1.000 22.08894 104 CYS B O 1
ATOM 4770 N N . GLU B 1 105 ? 162.32800 127.63600 122.20000 1.000 24.97316 105 GLU B N 1
ATOM 4771 C CA . GLU B 1 105 ? 163.18600 128.15700 123.26600 1.000 24.97316 105 GLU B CA 1
ATOM 4772 C C . GLU B 1 105 ? 163.72700 129.54100 122.93800 1.000 24.97316 105 GLU B C 1
ATOM 4773 O O . GLU B 1 105 ? 163.72100 130.44200 123.79000 1.000 24.97316 105 GLU B O 1
ATOM 4779 N N . TRP B 1 106 ? 164.18300 129.72600 121.69900 1.000 26.28126 106 TRP B N 1
ATOM 4780 C CA . TRP B 1 106 ? 164.73700 131.00300 121.27400 1.000 26.28126 106 TRP B CA 1
ATOM 4781 C C . TRP B 1 106 ? 163.66800 132.07800 121.19200 1.000 26.28126 106 TRP B C 1
ATOM 4782 O O . TRP B 1 106 ? 163.93600 133.24200 121.49900 1.000 26.28126 106 TRP B O 1
ATOM 4793 N N . TYR B 1 107 ? 162.45600 131.71800 120.77000 1.000 27.81926 107 TYR B N 1
ATOM 4794 C CA . TYR B 1 107 ? 161.37800 132.70000 120.76200 1.000 27.81926 107 TYR B CA 1
ATOM 4795 C C . TYR B 1 107 ? 160.91800 133.06100 122.16400 1.000 27.81926 107 TYR B C 1
ATOM 4796 O O . TYR B 1 107 ? 160.47700 134.19100 122.38900 1.000 27.81926 107 TYR B O 1
ATOM 4805 N N . SER B 1 108 ? 161.00900 132.12900 123.11100 1.000 25.64158 108 SER B N 1
ATOM 4806 C CA . SER B 1 108 ? 160.76100 132.47800 124.50700 1.000 25.64158 108 SER B CA 1
ATOM 4807 C C . SER B 1 108 ? 161.82200 133.43500 125.03900 1.000 25.64158 108 SER B C 1
ATOM 4808 O O . SER B 1 108 ? 161.50000 134.36800 125.78700 1.000 25.64158 108 SER B O 1
ATOM 4811 N N . ILE B 1 109 ? 163.08700 133.21600 124.65700 1.000 29.21361 109 ILE B N 1
ATOM 4812 C CA . ILE B 1 109 ? 164.17400 134.13900 125.00100 1.000 29.21361 109 ILE B CA 1
ATOM 4813 C C . ILE B 1 109 ? 163.93500 135.51800 124.38200 1.000 29.21361 109 ILE B C 1
ATOM 4814 O O . ILE B 1 109 ? 164.12600 136.54800 125.03800 1.000 29.21361 109 ILE B O 1
ATOM 4819 N N . LEU B 1 110 ? 163.47600 135.54900 123.12600 1.000 30.70265 110 LEU B N 1
ATOM 4820 C CA . LEU B 1 110 ? 163.15900 136.79800 122.43100 1.000 30.70265 110 LEU B CA 1
ATOM 4821 C C . LEU B 1 110 ? 162.02100 137.56000 123.09800 1.000 30.70265 110 LEU B C 1
ATOM 4822 O O . LEU B 1 110 ? 162.07900 138.78800 123.22500 1.000 30.70265 110 LEU B O 1
ATOM 4827 N N . ALA B 1 111 ? 160.95000 136.85500 123.46900 1.000 32.70214 111 ALA B N 1
ATOM 4828 C CA . ALA B 1 111 ? 159.85800 137.47600 124.21100 1.000 32.70214 111 ALA B CA 1
ATOM 4829 C C . ALA B 1 111 ? 160.30300 137.96500 125.58500 1.000 32.70214 111 ALA B C 1
ATOM 4830 O O . ALA B 1 111 ? 159.74500 138.93800 126.10200 1.000 32.70214 111 ALA B O 1
ATOM 4832 N N . THR B 1 112 ? 161.27900 137.29500 126.20400 1.000 34.79840 112 THR B N 1
ATOM 4833 C CA . THR B 1 112 ? 161.86400 137.81800 127.43600 1.000 34.79840 112 THR B CA 1
ATOM 4834 C C . THR B 1 112 ? 162.66900 139.08900 127.17600 1.000 34.79840 112 THR B C 1
ATOM 4835 O O . THR B 1 112 ? 162.64100 140.02400 127.98600 1.000 34.79840 112 THR B O 1
ATOM 4839 N N . MET B 1 113 ? 163.35000 139.17100 126.03200 1.000 36.37916 113 MET B N 1
ATOM 4840 C CA . MET B 1 113 ? 164.21700 140.32000 125.77700 1.000 36.37916 113 MET B CA 1
ATOM 4841 C C . MET B 1 113 ? 163.43900 141.50900 125.22900 1.000 36.37916 113 MET B C 1
ATOM 4842 O O . MET B 1 113 ? 163.57100 142.62900 125.73100 1.000 36.37916 113 MET B O 1
ATOM 4847 N N . GLU B 1 114 ? 162.61700 141.28700 124.20700 1.000 36.07116 114 GLU B N 1
ATOM 4848 C CA . GLU B 1 114 ? 161.75800 142.33600 123.66500 1.000 36.07116 114 GLU B CA 1
ATOM 4849 C C . GLU B 1 114 ? 160.38900 142.17400 124.31400 1.000 36.07116 114 GLU B C 1
ATOM 4850 O O . GLU B 1 114 ? 159.48500 141.53500 123.77500 1.000 36.07116 114 GLU B O 1
ATOM 4856 N N . VAL B 1 115 ? 160.27000 142.75700 125.51500 1.000 34.04695 115 VAL B N 1
ATOM 4857 C CA . VAL B 1 115 ? 159.06500 142.66400 126.33900 1.000 34.04695 115 VAL B CA 1
ATOM 4858 C C . VAL B 1 115 ? 157.87600 143.31400 125.64000 1.000 34.04695 115 VAL B C 1
ATOM 4859 O O . VAL B 1 115 ? 156.73800 142.83800 125.73800 1.000 34.04695 115 VAL B O 1
ATOM 4863 N N . HIS B 1 116 ? 158.12900 144.39200 124.90100 1.000 32.53781 116 HIS B N 1
ATOM 4864 C CA . HIS B 1 116 ? 157.07700 145.05100 124.13800 1.000 32.53781 116 HIS B CA 1
ATOM 4865 C C . HIS B 1 116 ? 156.59800 144.19000 122.97300 1.000 32.53781 116 HIS B C 1
ATOM 4866 O O . HIS B 1 116 ? 155.39900 144.15300 122.67800 1.000 32.53781 116 HIS B O 1
ATOM 4873 N N . ASN B 1 117 ? 157.51100 143.47900 122.31300 1.000 34.41982 117 ASN B N 1
ATOM 4874 C CA . ASN B 1 117 ? 157.19400 142.66200 121.14900 1.000 34.41982 117 ASN B CA 1
ATOM 4875 C C . ASN B 1 117 ? 157.00300 141.19100 121.52700 1.000 34.41982 117 ASN B C 1
ATOM 4876 O O . ASN B 1 117 ? 157.29500 140.29100 120.73400 1.000 34.41982 117 ASN B O 1
ATOM 4881 N N . ALA B 1 118 ? 156.54000 140.93600 122.75400 1.000 34.61720 118 ALA B N 1
ATOM 4882 C CA . ALA B 1 118 ? 156.37300 139.56900 123.23700 1.000 34.61720 118 ALA B CA 1
ATOM 4883 C C . ALA B 1 118 ? 155.24800 138.82400 122.53100 1.000 34.61720 118 ALA B C 1
ATOM 4884 O O . ALA B 1 118 ? 155.28400 137.59300 122.46200 1.000 34.61720 118 ALA B O 1
ATOM 4886 N N . LYS B 1 119 ? 154.25200 139.53600 122.00000 1.000 35.90391 119 LYS B N 1
ATOM 4887 C CA . LYS B 1 119 ? 153.11400 138.86100 121.37900 1.000 35.90391 119 LYS B CA 1
ATOM 4888 C C . LYS B 1 119 ? 153.48100 138.25400 120.03200 1.000 35.90391 119 LYS B C 1
ATOM 4889 O O . LYS B 1 119 ? 152.98500 137.17800 119.68200 1.000 35.90391 119 LYS B O 1
ATOM 4895 N N . LEU B 1 120 ? 154.34900 138.92500 119.27400 1.000 34.92291 120 LEU B N 1
ATOM 4896 C CA . LEU B 1 120 ? 154.82800 138.39200 118.00100 1.000 34.92291 120 LEU B CA 1
ATOM 4897 C C . LEU B 1 120 ? 155.64200 137.12100 118.19300 1.000 34.92291 120 LEU B C 1
ATOM 4898 O O . LEU B 1 120 ? 155.46100 136.13600 117.46900 1.000 34.92291 120 LEU B O 1
ATOM 4903 N N . TYR B 1 121 ? 156.55000 137.12600 119.16600 1.000 32.92118 121 TYR B N 1
ATOM 4904 C CA . TYR B 1 121 ? 157.36200 135.94300 119.40700 1.000 32.92118 121 TYR B CA 1
ATOM 4905 C C . TYR B 1 121 ? 156.57700 134.83400 120.09400 1.000 32.92118 121 TYR B C 1
ATOM 4906 O O . TYR B 1 121 ? 156.87800 133.66100 119.87300 1.000 32.92118 121 TYR B O 1
ATOM 4915 N N . GLU B 1 122 ? 155.57000 135.17100 120.90600 1.000 33.24956 122 GLU B N 1
ATOM 4916 C CA . GLU B 1 122 ? 154.65800 134.15000 121.42200 1.000 33.24956 122 GLU B CA 1
ATOM 4917 C C . GLU B 1 122 ? 153.83300 133.52100 120.30600 1.000 33.24956 122 GLU B C 1
ATOM 4918 O O . GLU B 1 122 ? 153.57100 132.31300 120.33200 1.000 33.24956 122 GLU B O 1
ATOM 4924 N N . THR B 1 123 ? 153.44100 134.32100 119.31000 1.000 32.08728 123 THR B N 1
ATOM 4925 C CA . THR B 1 123 ? 152.75900 133.80200 118.12800 1.000 32.08728 123 THR B CA 1
ATOM 4926 C C . THR B 1 123 ? 153.66400 132.86600 117.33900 1.000 32.08728 123 THR B C 1
ATOM 4927 O O . THR B 1 123 ? 153.24200 131.77800 116.93400 1.000 32.08728 123 THR B O 1
ATOM 4931 N N . ARG B 1 124 ? 154.90700 133.29400 117.10100 1.000 32.69795 124 ARG B N 1
ATOM 4932 C CA . ARG B 1 124 ? 155.88400 132.48800 116.37100 1.000 32.69795 124 ARG B CA 1
ATOM 4933 C C . ARG B 1 124 ? 156.19700 131.19000 117.10800 1.000 32.69795 124 ARG B C 1
ATOM 4934 O O . ARG B 1 124 ? 156.35500 130.13800 116.48100 1.000 32.69795 124 ARG B O 1
ATOM 4942 N N . ASN B 1 125 ? 156.31900 131.26600 118.43900 1.000 25.50396 125 ASN B N 1
ATOM 4943 C CA . ASN B 1 125 ? 156.56900 130.09900 119.27900 1.000 25.50396 125 ASN B CA 1
ATOM 4944 C C . ASN B 1 125 ? 155.39600 129.12600 119.19000 1.000 25.50396 125 ASN B C 1
ATOM 4945 O O . ASN B 1 125 ? 155.60000 127.91100 119.09000 1.000 25.50396 125 ASN B O 1
ATOM 4950 N N . LEU B 1 126 ? 154.16300 129.64800 119.24200 1.000 26.60190 126 LEU B N 1
ATOM 4951 C CA . LEU B 1 126 ? 152.97300 128.81200 119.10700 1.000 26.60190 126 LEU B CA 1
ATOM 4952 C C . LEU B 1 126 ? 152.89900 128.17600 117.72500 1.000 26.60190 126 LEU B C 1
ATOM 4953 O O . LEU B 1 126 ? 152.49100 127.01900 117.59300 1.000 26.60190 126 LEU B O 1
ATOM 4958 N N . ALA B 1 127 ? 153.26200 128.93400 116.68800 1.000 26.82968 127 ALA B N 1
ATOM 4959 C CA . ALA B 1 127 ? 153.27700 128.42800 115.31800 1.000 26.82968 127 ALA B CA 1
ATOM 4960 C C . ALA B 1 127 ? 154.28900 127.30600 115.16800 1.000 26.82968 127 ALA B C 1
ATOM 4961 O O . ALA B 1 127 ? 154.04000 126.32200 114.46100 1.000 26.82968 127 ALA B O 1
ATOM 4963 N N . SER B 1 128 ? 155.45400 127.47200 115.79700 1.000 25.00932 128 SER B N 1
ATOM 4964 C CA . SER B 1 128 ? 156.48500 126.44400 115.80300 1.000 25.00932 128 SER B CA 1
ATOM 4965 C C . SER B 1 128 ? 155.98700 125.19100 116.50800 1.000 25.00932 128 SER B C 1
ATOM 4966 O O . SER B 1 128 ? 156.25900 124.07300 116.06100 1.000 25.00932 128 SER B O 1
ATOM 4969 N N . GLN B 1 129 ? 155.27800 125.36900 117.63300 1.000 23.66079 129 GLN B N 1
ATOM 4970 C CA . GLN B 1 129 ? 154.70500 124.24600 118.37300 1.000 23.66079 129 GLN B CA 1
ATOM 4971 C C . GLN B 1 129 ? 153.66300 123.50200 117.54500 1.000 23.66079 129 GLN B C 1
ATOM 4972 O O . GLN B 1 129 ? 153.62100 122.26900 117.56300 1.000 23.66079 129 GLN B O 1
ATOM 4978 N N . GLN B 1 130 ? 152.78800 124.23800 116.84500 1.000 29.66577 130 GLN B N 1
ATOM 4979 C CA . GLN B 1 130 ? 151.77700 123.60800 115.99200 1.000 29.66577 130 GLN B CA 1
ATOM 4980 C C . GLN B 1 130 ? 152.40900 122.88100 114.81000 1.000 29.66577 130 GLN B C 1
ATOM 4981 O O . GLN B 1 130 ? 151.93100 121.80900 114.41600 1.000 29.66577 130 GLN B O 1
ATOM 4987 N N . LEU B 1 131 ? 153.45600 123.46700 114.21200 1.000 29.89175 131 LEU B N 1
ATOM 4988 C CA . LEU B 1 131 ? 154.16800 122.81700 113.11200 1.000 29.89175 131 LEU B CA 1
ATOM 4989 C C . LEU B 1 131 ? 154.83900 121.54500 113.61100 1.000 29.89175 131 LEU B C 1
ATOM 4990 O O . LEU B 1 131 ? 154.86000 120.52200 112.91400 1.000 29.89175 131 LEU B O 1
ATOM 4995 N N . CYS B 1 132 ? 155.40600 121.61700 114.81700 1.000 26.01262 132 CYS B N 1
ATOM 4996 C CA . CYS B 1 132 ? 156.04400 120.48100 115.46400 1.000 26.01262 132 CYS B CA 1
ATOM 4997 C C . CYS B 1 132 ? 155.03400 119.37700 115.73600 1.000 26.01262 132 CYS B C 1
ATOM 4998 O O . CYS B 1 132 ? 155.33100 118.19600 115.53600 1.000 26.01262 132 CYS B O 1
ATOM 5001 N N . LYS B 1 133 ? 153.83100 119.75900 116.18200 1.000 26.26238 133 LYS B N 1
ATOM 5002 C CA . LYS B 1 133 ? 152.74300 118.81700 116.43200 1.000 26.26238 133 LYS B CA 1
ATOM 5003 C C . LYS B 1 133 ? 152.32200 118.12400 115.14400 1.000 26.26238 133 LYS B C 1
ATOM 5004 O O . LYS B 1 133 ? 152.07600 116.90800 115.13700 1.000 26.26238 133 LYS B O 1
ATOM 5010 N N . LEU B 1 134 ? 152.24300 118.89300 114.04600 1.000 29.80944 134 LEU B N 1
ATOM 5011 C CA . LEU B 1 134 ? 151.90500 118.34600 112.73200 1.000 29.80944 134 LEU B CA 1
ATOM 5012 C C . LEU B 1 134 ? 152.94300 117.33300 112.27900 1.000 29.80944 134 LEU B C 1
ATOM 5013 O O . LEU B 1 134 ? 152.59900 116.27600 111.74000 1.000 29.80944 134 LEU B O 1
ATOM 5018 N N . LEU B 1 135 ? 154.22000 117.66300 112.47200 1.000 28.62573 135 LEU B N 1
ATOM 5019 C CA . LEU B 1 135 ? 155.31700 116.77100 112.10900 1.000 28.62573 135 LEU B CA 1
ATOM 5020 C C . LEU B 1 135 ? 155.31200 115.48100 112.92100 1.000 28.62573 135 LEU B C 1
ATOM 5021 O O . LEU B 1 135 ? 155.56300 114.39900 112.37200 1.000 28.62573 135 LEU B O 1
ATOM 5026 N N . ILE B 1 136 ? 155.03700 115.58200 114.22800 1.000 27.69577 136 ILE B N 1
ATOM 5027 C CA . ILE B 1 136 ? 154.96100 114.40300 115.09200 1.000 27.69577 136 ILE B CA 1
ATOM 5028 C C . ILE B 1 136 ? 153.79300 113.51300 114.68300 1.000 27.69577 136 ILE B C 1
ATOM 5029 O O . ILE B 1 136 ? 153.94100 112.29000 114.56800 1.000 27.69577 136 ILE B O 1
ATOM 5034 N N . GLU B 1 137 ? 152.64300 114.11600 114.37400 1.000 30.76082 137 GLU B N 1
ATOM 5035 C CA . GLU B 1 137 ? 151.47000 113.33100 114.00700 1.000 30.76082 137 GLU B CA 1
ATOM 5036 C C . GLU B 1 137 ? 151.60300 112.73900 112.60900 1.000 30.76082 137 GLU B C 1
ATOM 5037 O O . GLU B 1 137 ? 150.98700 111.71000 112.31200 1.000 30.76082 137 GLU B O 1
ATOM 5043 N N . ARG B 1 138 ? 152.37900 113.38200 111.74000 1.000 36.21320 138 ARG B N 1
ATOM 5044 C CA . ARG B 1 138 ? 152.62600 112.83800 110.41000 1.000 36.21320 138 ARG B CA 1
ATOM 5045 C C . ARG B 1 138 ? 153.58200 111.65300 110.48000 1.000 36.21320 138 ARG B C 1
ATOM 5046 O O . ARG B 1 138 ? 153.34300 110.60300 109.86600 1.000 36.21320 138 ARG B O 1
ATOM 5054 N N . GLU B 1 139 ? 154.67500 111.80100 111.23300 1.000 36.94022 139 GLU B N 1
ATOM 5055 C CA . GLU B 1 139 ? 155.63100 110.71200 111.36100 1.000 36.94022 139 GLU B CA 1
ATOM 5056 C C . GLU B 1 139 ? 155.11500 109.57400 112.22700 1.000 36.94022 139 GLU B C 1
ATOM 5057 O O . GLU B 1 139 ? 155.68500 108.48500 112.17900 1.000 36.94022 139 GLU B O 1
ATOM 5063 N N . GLU B 1 140 ? 154.08300 109.80900 113.04200 1.000 33.75344 140 GLU B N 1
ATOM 5064 C CA . GLU B 1 140 ? 153.40700 108.71200 113.72900 1.000 33.75344 140 GLU B CA 1
ATOM 5065 C C . GLU B 1 140 ? 152.75000 107.76100 112.74100 1.000 33.75344 140 GLU B C 1
ATOM 5066 O O . GLU B 1 140 ? 152.76500 106.54000 112.93300 1.000 33.75344 140 GLU B O 1
ATOM 5072 N N . THR B 1 141 ? 152.16200 108.30900 111.68000 1.000 37.95336 141 THR B N 1
ATOM 5073 C CA . THR B 1 141 ? 151.59600 107.47800 110.62700 1.000 37.95336 141 THR B CA 1
ATOM 5074 C C . THR B 1 141 ? 152.68800 106.86000 109.76500 1.000 37.95336 141 THR B C 1
ATOM 5075 O O . THR B 1 141 ? 152.57800 105.69200 109.37500 1.000 37.95336 141 THR B O 1
ATOM 5079 N N . ARG B 1 142 ? 153.71000 107.65000 109.40700 1.000 42.12675 142 ARG B N 1
ATOM 5080 C CA . ARG B 1 142 ? 154.77800 107.16100 108.53100 1.000 42.12675 142 ARG B CA 1
ATOM 5081 C C . ARG B 1 142 ? 155.59400 106.04300 109.17500 1.000 42.12675 142 ARG B C 1
ATOM 5082 O O . ARG B 1 142 ? 155.57800 104.90300 108.70100 1.000 42.12675 142 ARG B O 1
ATOM 5090 N N . ASP B 1 143 ? 156.30700 106.33900 110.26000 1.000 40.56164 143 ASP B N 1
ATOM 5091 C CA . ASP B 1 143 ? 157.14500 105.31900 110.88700 1.000 40.56164 143 ASP B CA 1
ATOM 5092 C C . ASP B 1 143 ? 157.25700 105.61600 112.37200 1.000 40.56164 143 ASP B C 1
ATOM 5093 O O . ASP B 1 143 ? 157.81700 106.64300 112.75800 1.000 40.56164 143 ASP B O 1
ATOM 5098 N N . LEU B 1 144 ? 156.81100 104.67000 113.19700 1.000 35.26820 144 LEU B N 1
ATOM 5099 C CA . LEU B 1 144 ? 156.62500 104.93700 114.61800 1.000 35.26820 144 LEU B CA 1
ATOM 5100 C C . LEU B 1 144 ? 157.92600 104.83600 115.39400 1.000 35.26820 144 LEU B C 1
ATOM 5101 O O . LEU B 1 144 ? 158.17700 105.64800 116.29200 1.000 35.26820 144 LEU B O 1
ATOM 5106 N N . GLN B 1 145 ? 158.74200 103.83000 115.07900 1.000 36.92750 145 GLN B N 1
ATOM 5107 C CA . GLN B 1 145 ? 160.02600 103.65000 115.74500 1.000 36.92750 145 GLN B CA 1
ATOM 5108 C C . GLN B 1 145 ? 160.98200 104.79300 115.43500 1.000 36.92750 145 GLN B C 1
ATOM 5109 O O . GLN B 1 145 ? 161.77000 105.19900 116.29500 1.000 36.92750 145 GLN B O 1
ATOM 5115 N N . PHE B 1 146 ? 160.92200 105.32200 114.21200 1.000 35.08212 146 PHE B N 1
ATOM 5116 C CA . PHE B 1 146 ? 161.74400 106.47100 113.86000 1.000 35.08212 146 PHE B CA 1
ATOM 5117 C C . PHE B 1 146 ? 161.27200 107.73300 114.56700 1.000 35.08212 146 PHE B C 1
ATOM 5118 O O . PHE B 1 146 ? 162.09100 108.60000 114.88900 1.000 35.08212 146 PHE B O 1
ATOM 5126 N N . LEU B 1 147 ? 159.95800 107.86700 114.77700 1.000 29.85895 147 LEU B N 1
ATOM 5127 C CA . LEU B 1 147 ? 159.42300 108.96300 115.58000 1.000 29.85895 147 LEU B CA 1
ATOM 5128 C C . LEU B 1 147 ? 159.89800 108.87100 117.02000 1.000 29.85895 147 LEU B C 1
ATOM 5129 O O . LEU B 1 147 ? 160.34500 109.86500 117.60200 1.000 29.85895 147 LEU B O 1
ATOM 5134 N N . PHE B 1 148 ? 159.80000 107.68300 117.61200 1.000 27.25808 148 PHE B N 1
ATOM 5135 C CA . PHE B 1 148 ? 160.08900 107.53600 119.03400 1.000 27.25808 148 PHE B CA 1
ATOM 5136 C C . PHE B 1 148 ? 161.57900 107.63900 119.30900 1.000 27.25808 148 PHE B C 1
ATOM 5137 O O . PHE B 1 148 ? 162.00700 108.51800 120.05700 1.000 27.25808 148 PHE B O 1
ATOM 5145 N N . MET B 1 149 ? 162.38400 106.76600 118.69200 1.000 31.51258 149 MET B N 1
ATOM 5146 C CA . MET B 1 149 ? 163.80900 106.69300 119.01400 1.000 31.51258 149 MET B CA 1
ATOM 5147 C C . MET B 1 149 ? 164.57800 107.90900 118.50900 1.000 31.51258 149 MET B C 1
ATOM 5148 O O . MET B 1 149 ? 165.36100 108.50800 119.25200 1.000 31.51258 149 MET B O 1
ATOM 5153 N N . GLN B 1 150 ? 164.38300 108.27900 117.25000 1.000 31.70130 150 GLN B N 1
ATOM 5154 C CA . GLN B 1 150 ? 165.24200 109.28800 116.64800 1.000 31.70130 150 GLN B CA 1
ATOM 5155 C C . GLN B 1 150 ? 164.74700 110.71200 116.85600 1.000 31.70130 150 GLN B C 1
ATOM 5156 O O . GLN B 1 150 ? 165.51700 111.57600 117.27900 1.000 31.70130 150 GLN B O 1
ATOM 5162 N N . LEU B 1 151 ? 163.48700 110.97900 116.51800 1.000 27.57630 151 LEU B N 1
ATOM 5163 C CA . LEU B 1 151 ? 162.93500 112.32500 116.64800 1.000 27.57630 151 LEU B CA 1
ATOM 5164 C C . LEU B 1 151 ? 162.77400 112.72900 118.10700 1.000 27.57630 151 LEU B C 1
ATOM 5165 O O . LEU B 1 151 ? 163.38200 113.70200 118.56300 1.000 27.57630 151 LEU B O 1
ATOM 5170 N N . LEU B 1 152 ? 161.97100 111.98500 118.86200 1.000 23.08945 152 LEU B N 1
ATOM 5171 C CA . LEU B 1 152 ? 161.60700 112.44400 120.19600 1.000 23.08945 152 LEU B CA 1
ATOM 5172 C C . LEU B 1 152 ? 162.67700 112.12300 121.23400 1.000 23.08945 152 LEU B C 1
ATOM 5173 O O . LEU B 1 152 ? 163.04300 112.99200 122.02500 1.000 23.08945 152 LEU B O 1
ATOM 5178 N N . LEU B 1 153 ? 163.18000 110.88800 121.27000 1.000 27.76561 153 LEU B N 1
ATOM 5179 C CA . LEU B 1 153 ? 163.97700 110.46000 122.41500 1.000 27.76561 153 LEU B CA 1
ATOM 5180 C C . LEU B 1 153 ? 165.48000 110.63700 122.28800 1.000 27.76561 153 LEU B C 1
ATOM 5181 O O . LEU B 1 153 ? 166.15700 110.61600 123.31900 1.000 27.76561 153 LEU B O 1
ATOM 5186 N N . ARG B 1 154 ? 166.03300 110.73000 121.08400 1.000 32.86369 154 ARG B N 1
ATOM 5187 C CA . ARG B 1 154 ? 167.47800 110.87200 120.93500 1.000 32.86369 154 ARG B CA 1
ATOM 5188 C C . ARG B 1 154 ? 167.95200 112.22700 121.44900 1.000 32.86369 154 ARG B C 1
ATOM 5189 O O . ARG B 1 154 ? 167.46100 113.26900 121.01100 1.000 32.86369 154 ARG B O 1
ATOM 5197 N N . ARG B 1 155 ? 168.88100 112.20600 122.40100 1.000 33.11369 155 ARG B N 1
ATOM 5198 C CA . ARG B 1 155 ? 169.40400 113.41500 123.03900 1.000 33.11369 155 ARG B CA 1
ATOM 5199 C C . ARG B 1 155 ? 170.46400 114.05400 122.15400 1.000 33.11369 155 ARG B C 1
ATOM 5200 O O . ARG B 1 155 ? 171.64600 113.72900 122.23100 1.000 33.11369 155 ARG B O 1
ATOM 5208 N N . TYR B 1 156 ? 170.03900 114.96900 121.29100 1.000 31.10362 156 TYR B N 1
ATOM 5209 C CA . TYR B 1 156 ? 170.97700 115.65300 120.41800 1.000 31.10362 156 TYR B CA 1
ATOM 5210 C C . TYR B 1 156 ? 171.71900 116.75200 121.17000 1.000 31.10362 156 TYR B C 1
ATOM 5211 O O . TYR B 1 156 ? 171.31800 117.19100 122.24700 1.000 31.10362 156 TYR B O 1
ATOM 5220 N N . VAL B 1 157 ? 172.80600 117.21100 120.56300 1.000 34.95027 157 VAL B N 1
ATOM 5221 C CA . VAL B 1 157 ? 173.67400 118.24300 121.11000 1.000 34.95027 157 VAL B CA 1
ATOM 5222 C C . VAL B 1 157 ? 173.62600 119.40600 120.13200 1.000 34.95027 157 VAL B C 1
ATOM 5223 O O . VAL B 1 157 ? 173.51700 119.20200 118.92300 1.000 34.95027 157 VAL B O 1
ATOM 5227 N N . ILE B 1 158 ? 173.72700 120.63000 120.64000 1.000 37.76897 158 ILE B N 1
ATOM 5228 C CA . ILE B 1 158 ? 173.61600 121.81000 119.79700 1.000 37.76897 158 ILE B CA 1
ATOM 5229 C C . ILE B 1 158 ? 174.63600 122.82500 120.29700 1.000 37.76897 158 ILE B C 1
ATOM 5230 O O . ILE B 1 158 ? 174.98100 122.86400 121.48200 1.000 37.76897 158 ILE B O 1
ATOM 5235 N N . ASN B 1 159 ? 175.18200 123.59800 119.36600 1.000 44.47927 159 ASN B N 1
ATOM 5236 C CA . ASN B 1 159 ? 176.12400 124.66500 119.67200 1.000 44.47927 159 ASN B CA 1
ATOM 5237 C C . ASN B 1 159 ? 175.36800 125.97900 119.56600 1.000 44.47927 159 ASN B C 1
ATOM 5238 O O . ASN B 1 159 ? 175.38400 126.62700 118.52600 1.000 44.47927 159 ASN B O 1
ATOM 5243 N N . GLU B 1 160 ? 174.70800 126.37600 120.65900 1.000 42.36361 160 GLU B N 1
ATOM 5244 C CA . GLU B 1 160 ? 173.98100 127.64300 120.68200 1.000 42.36361 160 GLU B CA 1
ATOM 5245 C C . GLU B 1 160 ? 174.93300 128.82900 120.59600 1.000 42.36361 160 GLU B C 1
ATOM 5246 O O . GLU B 1 160 ? 174.78600 129.70200 119.73500 1.000 42.36361 160 GLU B O 1
ATOM 5252 N N . ASN B 1 161 ? 175.95000 128.83300 121.42300 1.000 49.65554 161 ASN B N 1
ATOM 5253 C CA . ASN B 1 161 ? 177.05000 129.76900 121.34600 1.000 49.65554 161 ASN B CA 1
ATOM 5254 C C . ASN B 1 161 ? 178.27500 128.94000 121.00300 1.000 49.65554 161 ASN B C 1
ATOM 5255 O O . ASN B 1 161 ? 178.14200 127.81600 120.51400 1.000 49.65554 161 ASN B O 1
ATOM 5260 N N . ASP B 1 162 ? 179.46600 129.52700 121.15500 1.000 55.62548 162 ASP B N 1
ATOM 5261 C CA . ASP B 1 162 ? 180.70300 128.75000 121.05000 1.000 55.62548 162 ASP B CA 1
ATOM 5262 C C . ASP B 1 162 ? 180.75600 127.58400 122.04100 1.000 55.62548 162 ASP B C 1
ATOM 5263 O O . ASP B 1 162 ? 181.36800 126.55200 121.74500 1.000 55.62548 162 ASP B O 1
ATOM 5268 N N . GLU B 1 163 ? 180.14300 127.74100 123.21300 1.000 53.59416 163 GLU B N 1
ATOM 5269 C CA . GLU B 1 163 ? 179.92300 126.64600 124.14900 1.000 53.59416 163 GLU B CA 1
ATOM 5270 C C . GLU B 1 163 ? 179.02000 125.56800 123.54400 1.000 53.59416 163 GLU B C 1
ATOM 5271 O O . GLU B 1 163 ? 178.14900 125.84500 122.71900 1.000 53.59416 163 GLU B O 1
ATOM 5277 N N . ASP B 1 164 ? 179.26000 124.32100 123.94500 1.000 50.28752 164 ASP B N 1
ATOM 5278 C CA . ASP B 1 164 ? 178.45600 123.17200 123.54600 1.000 50.28752 164 ASP B CA 1
ATOM 5279 C C . ASP B 1 164 ? 177.44100 122.87200 124.63600 1.000 50.28752 164 ASP B C 1
ATOM 5280 O O . ASP B 1 164 ? 177.79000 122.83700 125.81900 1.000 50.28752 164 ASP B O 1
ATOM 5285 N N . GLN B 1 165 ? 176.19600 122.64300 124.24100 1.000 43.65682 165 GLN B N 1
ATOM 5286 C CA . GLN B 1 165 ? 175.13300 122.44800 125.21200 1.000 43.65682 165 GLN B CA 1
ATOM 5287 C C . GLN B 1 165 ? 175.03500 120.97800 125.59800 1.000 43.65682 165 GLN B C 1
ATOM 5288 O O . GLN B 1 165 ? 175.65700 120.10700 124.99200 1.000 43.65682 165 GLN B O 1
ATOM 5294 N N . GLU B 1 166 ? 174.27600 120.71500 126.65700 1.000 41.79027 166 GLU B N 1
ATOM 5295 C CA . GLU B 1 166 ? 174.10500 119.36400 127.15400 1.000 41.79027 166 GLU B CA 1
ATOM 5296 C C . GLU B 1 166 ? 173.22900 118.57400 126.18300 1.000 41.79027 166 GLU B C 1
ATOM 5297 O O . GLU B 1 166 ? 172.47100 119.16200 125.41100 1.000 41.79027 166 GLU B O 1
ATOM 5303 N N . PRO B 1 167 ? 173.30500 117.24000 126.19300 1.000 37.51766 167 PRO B N 1
ATOM 5304 C CA . PRO B 1 167 ? 172.41000 116.47100 125.32100 1.000 37.51766 167 PRO B CA 1
ATOM 5305 C C . PRO B 1 167 ? 170.99400 116.40100 125.87100 1.000 37.51766 167 PRO B C 1
ATOM 5306 O O . PRO B 1 167 ? 170.71600 115.70600 126.85200 1.000 37.51766 167 PRO B O 1
ATOM 5310 N N . LEU B 1 168 ? 170.09500 117.14600 125.24100 1.000 31.05268 168 LEU B N 1
ATOM 5311 C CA . LEU B 1 168 ? 168.67500 117.11600 125.54000 1.000 31.05268 168 LEU B CA 1
ATOM 5312 C C . LEU B 1 168 ? 167.94300 116.47700 124.37600 1.000 31.05268 168 LEU B C 1
ATOM 5313 O O . LEU B 1 168 ? 168.38200 116.56300 123.22900 1.000 31.05268 168 LEU B O 1
ATOM 5318 N N . ASN B 1 169 ? 166.80700 115.86800 124.66600 1.000 25.13681 169 ASN B N 1
ATOM 5319 C CA . ASN B 1 169 ? 165.94900 115.33500 123.62600 1.000 25.13681 169 ASN B CA 1
ATOM 5320 C C . ASN B 1 169 ? 164.66000 116.13000 123.60900 1.000 25.13681 169 ASN B C 1
ATOM 5321 O O . ASN B 1 169 ? 164.40600 116.94800 124.49100 1.000 25.13681 169 ASN B O 1
ATOM 5326 N N . ALA B 1 170 ? 163.87200 115.89100 122.56100 1.000 20.37402 170 ALA B N 1
ATOM 5327 C CA . ALA B 1 170 ? 162.68700 116.69100 122.27500 1.000 20.37402 170 ALA B CA 1
ATOM 5328 C C . ALA B 1 170 ? 161.61100 116.57000 123.34400 1.000 20.37402 170 ALA B C 1
ATOM 5329 O O . ALA B 1 170 ? 160.85400 117.52000 123.56100 1.000 20.37402 170 ALA B O 1
ATOM 5331 N N . LEU B 1 171 ? 161.53000 115.42300 124.01700 1.000 19.48555 171 LEU B N 1
ATOM 5332 C CA . LEU B 1 171 ? 160.58200 115.26000 125.11500 1.000 19.48555 171 LEU B CA 1
ATOM 5333 C C . LEU B 1 171 ? 160.94400 116.14700 126.29800 1.000 19.48555 171 LEU B C 1
ATOM 5334 O O . LEU B 1 171 ? 160.10100 116.90800 126.79100 1.000 19.48555 171 LEU B O 1
ATOM 5339 N N . GLU B 1 172 ? 162.18900 116.03500 126.77900 1.000 23.22906 172 GLU B N 1
ATOM 5340 C CA . GLU B 1 172 ? 162.67800 116.86700 127.87800 1.000 23.22906 172 GLU B CA 1
ATOM 5341 C C . GLU B 1 172 ? 162.66300 118.34300 127.52100 1.000 23.22906 172 GLU B C 1
ATOM 5342 O O . GLU B 1 172 ? 162.35800 119.18800 128.36900 1.000 23.22906 172 GLU B O 1
ATOM 5348 N N . LEU B 1 173 ? 162.95500 118.66100 126.26100 1.000 21.61299 173 LEU B N 1
ATOM 5349 C CA . LEU B 1 173 ? 162.94300 120.03900 125.79300 1.000 21.61299 173 LEU B CA 1
ATOM 5350 C C . LEU B 1 173 ? 161.53600 120.61600 125.81200 1.000 21.61299 173 LEU B C 1
ATOM 5351 O O . LEU B 1 173 ? 161.32600 121.72700 126.30300 1.000 21.61299 173 LEU B O 1
ATOM 5356 N N . ALA B 1 174 ? 160.55900 119.86700 125.29700 1.000 20.80877 174 ALA B N 1
ATOM 5357 C CA . ALA B 1 174 ? 159.17300 120.31800 125.32400 1.000 20.80877 174 ALA B CA 1
ATOM 5358 C C . ALA B 1 174 ? 158.60400 120.39600 126.73300 1.000 20.80877 174 ALA B C 1
ATOM 5359 O O . ALA B 1 174 ? 157.68800 121.18400 126.97400 1.000 20.80877 174 ALA B O 1
ATOM 5361 N N . THR B 1 175 ? 159.09400 119.58100 127.66800 1.000 22.36054 175 THR B N 1
ATOM 5362 C CA . THR B 1 175 ? 158.56700 119.68500 129.02800 1.000 22.36054 175 THR B CA 1
ATOM 5363 C C . THR B 1 175 ? 159.17000 120.82300 129.83100 1.000 22.36054 175 THR B C 1
ATOM 5364 O O . THR B 1 175 ? 158.48200 121.37300 130.69800 1.000 22.36054 175 THR B O 1
ATOM 5368 N N . ASP B 1 176 ? 160.46400 121.11800 129.64600 1.000 26.68242 176 ASP B N 1
ATOM 5369 C CA . ASP B 1 176 ? 161.08900 122.18500 130.42900 1.000 26.68242 176 ASP B CA 1
ATOM 5370 C C . ASP B 1 176 ? 160.49100 123.54700 130.10900 1.000 26.68242 176 ASP B C 1
ATOM 5371 O O . ASP B 1 176 ? 160.26200 124.35500 131.01400 1.000 26.68242 176 ASP B O 1
ATOM 5376 N N . MET B 1 177 ? 160.22900 123.82000 128.84200 1.000 25.66554 177 MET B N 1
ATOM 5377 C CA . MET B 1 177 ? 159.62300 125.08200 128.45800 1.000 25.66554 177 MET B CA 1
ATOM 5378 C C . MET B 1 177 ? 158.10200 125.02800 128.39900 1.000 25.66554 177 MET B C 1
ATOM 5379 O O . MET B 1 177 ? 157.49100 126.03700 128.02800 1.000 25.66554 177 MET B O 1
ATOM 5384 N N . HIS B 1 178 ? 157.50200 123.88200 128.74800 1.000 24.39468 178 HIS B N 1
ATOM 5385 C CA . HIS B 1 178 ? 156.05200 123.63600 128.77900 1.000 24.39468 178 HIS B CA 1
ATOM 5386 C C . HIS B 1 178 ? 155.39100 123.90100 127.42700 1.000 24.39468 178 HIS B C 1
ATOM 5387 O O . HIS B 1 178 ? 154.52900 124.76600 127.28200 1.000 24.39468 178 HIS B O 1
ATOM 5394 N N . CYS B 1 179 ? 155.80400 123.12400 126.43600 1.000 21.77429 179 CYS B N 1
ATOM 5395 C CA . CYS B 1 179 ? 155.23400 123.21900 125.09800 1.000 21.77429 179 CYS B CA 1
ATOM 5396 C C . CYS B 1 179 ? 153.99600 122.34600 125.06800 1.000 21.77429 179 CYS B C 1
ATOM 5397 O O . CYS B 1 179 ? 154.04700 121.18600 124.67500 1.000 21.77429 179 CYS B O 1
ATOM 5400 N N . THR B 1 180 ? 152.85800 122.92700 125.44200 1.000 20.40061 180 THR B N 1
ATOM 5401 C CA . THR B 1 180 ? 151.65400 122.13900 125.66900 1.000 20.40061 180 THR B CA 1
ATOM 5402 C C . THR B 1 180 ? 150.99100 121.69700 124.37600 1.000 20.40061 180 THR B C 1
ATOM 5403 O O . THR B 1 180 ? 150.26000 120.70300 124.38200 1.000 20.40061 180 THR B O 1
ATOM 5407 N N . THR B 1 181 ? 151.21900 122.41400 123.27700 1.000 19.93809 181 THR B N 1
ATOM 5408 C CA . THR B 1 181 ? 150.73600 121.95900 121.98200 1.000 19.93809 181 THR B CA 1
ATOM 5409 C C . THR B 1 181 ? 151.55600 120.78300 121.47400 1.000 19.93809 181 THR B C 1
ATOM 5410 O O . THR B 1 181 ? 151.04300 119.95200 120.72000 1.000 19.93809 181 THR B O 1
ATOM 5414 N N . VAL B 1 182 ? 152.79800 120.66100 121.92500 1.000 20.03372 182 VAL B N 1
ATOM 5415 C CA . VAL B 1 182 ? 153.63500 119.52900 121.56700 1.000 20.03372 182 VAL B CA 1
ATOM 5416 C C . VAL B 1 182 ? 153.41500 118.35700 122.50700 1.000 20.03372 182 VAL B C 1
ATOM 5417 O O . VAL B 1 182 ? 153.37200 117.21700 122.05300 1.000 20.03372 182 VAL B O 1
ATOM 5421 N N . ILE B 1 183 ? 153.26800 118.61500 123.81400 1.000 15.62941 183 ILE B N 1
ATOM 5422 C CA . ILE B 1 183 ? 153.01600 117.55300 124.79000 1.000 15.62941 183 ILE B CA 1
ATOM 5423 C C . ILE B 1 183 ? 151.66100 116.89400 124.54700 1.000 15.62941 183 ILE B C 1
ATOM 5424 O O . ILE B 1 183 ? 151.51600 115.67500 124.69700 1.000 15.62941 183 ILE B O 1
ATOM 5429 N N . GLY B 1 184 ? 150.69500 117.64300 124.03900 1.000 18.35421 184 GLY B N 1
ATOM 5430 C CA . GLY B 1 184 ? 149.40900 117.07000 123.70800 1.000 18.35421 184 GLY B CA 1
ATOM 5431 C C . GLY B 1 184 ? 149.30000 116.50400 122.31100 1.000 18.35421 184 GLY B C 1
ATOM 5432 O O . GLY B 1 184 ? 148.20000 116.42100 121.76200 1.000 18.35421 184 GLY B O 1
ATOM 5433 N N . SER B 1 185 ? 150.42100 116.10400 121.72300 1.000 20.33476 185 SER B N 1
ATOM 5434 C CA . SER B 1 185 ? 150.37800 115.41900 120.44600 1.000 20.33476 185 SER B CA 1
ATOM 5435 C C . SER B 1 185 ? 150.09500 113.95200 120.69000 1.000 20.33476 185 SER B C 1
ATOM 5436 O O . SER B 1 185 ? 150.30800 113.43700 121.78500 1.000 20.33476 185 SER B O 1
ATOM 5439 N N . SER B 1 186 ? 149.57100 113.28400 119.66800 1.000 23.26808 186 SER B N 1
ATOM 5440 C CA . SER B 1 186 ? 149.31600 111.85700 119.79800 1.000 23.26808 186 SER B CA 1
ATOM 5441 C C . SER B 1 186 ? 150.61800 111.07000 119.84900 1.000 23.26808 186 SER B C 1
ATOM 5442 O O . SER B 1 186 ? 150.72900 110.09800 120.60100 1.000 23.26808 186 SER B O 1
ATOM 5445 N N . GLY B 1 187 ? 151.62200 111.49300 119.08000 1.000 21.41080 187 GLY B N 1
ATOM 5446 C CA . GLY B 1 187 ? 152.88600 110.77800 119.06500 1.000 21.41080 187 GLY B CA 1
ATOM 5447 C C . GLY B 1 187 ? 153.71300 111.01900 120.30900 1.000 21.41080 187 GLY B C 1
ATOM 5448 O O . GLY B 1 187 ? 154.39000 110.11200 120.79100 1.000 21.41080 187 GLY B O 1
ATOM 5449 N N . PHE B 1 188 ? 153.69700 112.25500 120.81400 1.000 15.96035 188 PHE B N 1
ATOM 5450 C CA . PHE B 1 188 ? 154.33200 112.59700 122.08400 1.000 15.96035 188 PHE B CA 1
ATOM 5451 C C . PHE B 1 188 ? 153.73300 111.80500 123.23500 1.000 15.96035 188 PHE B C 1
ATOM 5452 O O . PHE B 1 188 ? 154.46400 111.23600 124.05200 1.000 15.96035 188 PHE B O 1
ATOM 5460 N N . GLN B 1 189 ? 152.40200 111.76900 123.32000 1.000 18.54022 189 GLN B N 1
ATOM 5461 C CA . GLN B 1 189 ? 151.73600 111.02500 124.38000 1.000 18.54022 189 GLN B CA 1
ATOM 5462 C C . GLN B 1 189 ? 151.93000 109.52400 124.23000 1.000 18.54022 189 GLN B C 1
ATOM 5463 O O . GLN B 1 189 ? 152.03900 108.82000 125.23700 1.000 18.54022 189 GLN B O 1
ATOM 5469 N N . ARG B 1 190 ? 151.99000 109.02500 122.99200 1.000 22.46141 190 ARG B N 1
ATOM 5470 C CA . ARG B 1 190 ? 152.30600 107.61900 122.76200 1.000 22.46141 190 ARG B CA 1
ATOM 5471 C C . ARG B 1 190 ? 153.72500 107.28400 123.18500 1.000 22.46141 190 ARG B C 1
ATOM 5472 O O . ARG B 1 190 ? 153.96500 106.21200 123.74700 1.000 22.46141 190 ARG B O 1
ATOM 5480 N N . CYS B 1 191 ? 154.67400 108.17600 122.90000 1.000 21.15130 191 CYS B N 1
ATOM 5481 C CA . CYS B 1 191 ? 156.05700 107.97200 123.30700 1.000 21.15130 191 CYS B CA 1
ATOM 5482 C C . CYS B 1 191 ? 156.19100 107.96100 124.81600 1.000 21.15130 191 CYS B C 1
ATOM 5483 O O . CYS B 1 191 ? 156.89000 107.11100 125.37300 1.000 21.15130 191 CYS B O 1
ATOM 5486 N N . LEU B 1 192 ? 155.48400 108.87100 125.48900 1.000 18.92373 192 LEU B N 1
ATOM 5487 C CA . LEU B 1 192 ? 155.43400 108.88800 126.94700 1.000 18.92373 192 LEU B CA 1
ATOM 5488 C C . LEU B 1 192 ? 154.77000 107.64700 127.51600 1.000 18.92373 192 LEU B C 1
ATOM 5489 O O . LEU B 1 192 ? 155.13900 107.19500 128.60100 1.000 18.92373 192 LEU B O 1
ATOM 5494 N N . LYS B 1 193 ? 153.77800 107.10400 126.81200 1.000 22.33157 193 LYS B N 1
ATOM 5495 C CA . LYS B 1 193 ? 153.13300 105.87400 127.24800 1.000 22.33157 193 LYS B CA 1
ATOM 5496 C C . LYS B 1 193 ? 154.07500 104.68600 127.12200 1.000 22.33157 193 LYS B C 1
ATOM 5497 O O . LYS B 1 193 ? 154.11300 103.82300 128.00300 1.000 22.33157 193 LYS B O 1
ATOM 5503 N N . TRP B 1 194 ? 154.84100 104.63000 126.03100 1.000 22.49507 194 TRP B N 1
ATOM 5504 C CA . TRP B 1 194 ? 155.81600 103.55900 125.83800 1.000 22.49507 194 TRP B CA 1
ATOM 5505 C C . TRP B 1 194 ? 156.96000 103.63200 126.84000 1.000 22.49507 194 TRP B C 1
ATOM 5506 O O . TRP B 1 194 ? 157.43900 102.59500 127.30700 1.000 22.49507 194 TRP B O 1
ATOM 5517 N N . ILE B 1 195 ? 157.45100 104.83800 127.13400 1.000 21.40365 195 ILE B N 1
ATOM 5518 C CA . ILE B 1 195 ? 158.46900 105.00000 128.17100 1.000 21.40365 195 ILE B CA 1
ATOM 5519 C C . ILE B 1 195 ? 157.91200 104.65000 129.53900 1.000 21.40365 195 ILE B C 1
ATOM 5520 O O . ILE B 1 195 ? 158.57500 103.96100 130.32200 1.000 21.40365 195 ILE B O 1
ATOM 5525 N N . TRP B 1 196 ? 156.69000 105.11700 129.82900 1.000 18.95332 196 TRP B N 1
ATOM 5526 C CA . TRP B 1 196 ? 155.99600 104.85700 131.08900 1.000 18.95332 196 TRP B CA 1
ATOM 5527 C C . TRP B 1 196 ? 155.85200 103.36500 131.35700 1.000 18.95332 196 TRP B C 1
ATOM 5528 O O . TRP B 1 196 ? 156.26400 102.87600 132.41000 1.000 18.95332 196 TRP B O 1
ATOM 5539 N N . ARG B 1 197 ? 155.38400 102.61100 130.36700 1.000 24.51049 197 ARG B N 1
ATOM 5540 C CA . ARG B 1 197 ? 155.26300 101.16500 130.48300 1.000 24.51049 197 ARG B CA 1
ATOM 5541 C C . ARG B 1 197 ? 156.59500 100.43000 130.41400 1.000 24.51049 197 ARG B C 1
ATOM 5542 O O . ARG B 1 197 ? 156.60000 99.20600 130.56700 1.000 24.51049 197 ARG B O 1
ATOM 5550 N N . GLY B 1 198 ? 157.71300 101.11400 130.19200 1.000 26.77009 198 GLY B N 1
ATOM 5551 C CA . GLY B 1 198 ? 158.99300 100.45100 130.11100 1.000 26.77009 198 GLY B CA 1
ATOM 5552 C C . GLY B 1 198 ? 159.28700 99.81700 128.77800 1.000 26.77009 198 GLY B C 1
ATOM 5553 O O . GLY B 1 198 ? 160.26400 99.07200 128.66900 1.000 26.77009 198 GLY B O 1
ATOM 5554 N N . TRP B 1 199 ? 158.45700 100.07100 127.76700 1.000 28.64850 199 TRP B N 1
ATOM 5555 C CA . TRP B 1 199 ? 158.66600 99.48500 126.44900 1.000 28.64850 199 TRP B CA 1
ATOM 5556 C C . TRP B 1 199 ? 159.87300 100.08600 125.74400 1.000 28.64850 199 TRP B C 1
ATOM 5557 O O . TRP B 1 199 ? 160.47400 99.43100 124.89200 1.000 28.64850 199 TRP B O 1
ATOM 5568 N N . ILE B 1 200 ? 160.23100 101.32500 126.06100 1.000 28.27540 200 ILE B N 1
ATOM 5569 C CA . ILE B 1 200 ? 161.46600 101.93400 125.59000 1.000 28.27540 200 ILE B CA 1
ATOM 5570 C C . ILE B 1 200 ? 162.30100 102.24700 126.81900 1.000 28.27540 200 ILE B C 1
ATOM 5571 O O . ILE B 1 200 ? 161.79000 102.81600 127.78800 1.000 28.27540 200 ILE B O 1
ATOM 5576 N N . VAL B 1 201 ? 163.58100 101.88900 126.77800 1.000 34.40173 201 VAL B N 1
ATOM 5577 C CA . VAL B 1 201 ? 164.47400 102.00900 127.92000 1.000 34.40173 201 VAL B CA 1
ATOM 5578 C C . VAL B 1 201 ? 165.75000 102.67400 127.44000 1.000 34.40173 201 VAL B C 1
ATOM 5579 O O . VAL B 1 201 ? 166.10700 102.58800 126.26400 1.000 34.40173 201 VAL B O 1
ATOM 5583 N N . GLN B 1 202 ? 166.40000 103.40000 128.34300 1.000 41.94991 202 GLN B N 1
ATOM 5584 C CA . GLN B 1 202 ? 167.64000 104.08000 127.99800 1.000 41.94991 202 GLN B CA 1
ATOM 5585 C C . GLN B 1 202 ? 168.74900 103.07200 127.75000 1.000 41.94991 202 GLN B C 1
ATOM 5586 O O . GLN B 1 202 ? 168.92700 102.12400 128.52200 1.000 41.94991 202 GLN B O 1
ATOM 5592 N N . ASN B 1 203 ? 169.46500 103.26500 126.64900 1.000 45.31881 203 ASN B N 1
ATOM 5593 C CA . ASN B 1 203 ? 170.57100 102.39500 126.28700 1.000 45.31881 203 ASN B CA 1
ATOM 5594 C C . ASN B 1 203 ? 171.72500 102.58800 127.26200 1.000 45.31881 203 ASN B C 1
ATOM 5595 O O . ASN B 1 203 ? 172.15900 103.71500 127.50900 1.000 45.31881 203 ASN B O 1
ATOM 5600 N N . GLY B 1 204 ? 172.19600 101.48800 127.85200 1.000 48.54543 204 GLY B N 1
ATOM 5601 C CA . GLY B 1 204 ? 173.35300 101.56000 128.72600 1.000 48.54543 204 GLY B CA 1
ATOM 5602 C C . GLY B 1 204 ? 174.64800 101.87700 128.01300 1.000 48.54543 204 GLY B C 1
ATOM 5603 O O . GLY B 1 204 ? 175.57200 102.40700 128.63800 1.000 48.54543 204 GLY B O 1
ATOM 5604 N N . LEU B 1 205 ? 174.73500 101.56400 126.71800 1.000 52.02689 205 LEU B N 1
ATOM 5605 C CA . LEU B 1 205 ? 175.95300 101.82200 125.95600 1.000 52.02689 205 LEU B CA 1
ATOM 5606 C C . LEU B 1 205 ? 176.12600 103.31100 125.68900 1.000 52.02689 205 LEU B C 1
ATOM 5607 O O . LEU B 1 205 ? 177.20000 103.87800 125.92200 1.000 52.02689 205 LEU B O 1
ATOM 5612 N N . ASP B 1 206 ? 175.07100 103.95800 125.19700 1.000 50.11854 206 ASP B N 1
ATOM 5613 C CA . ASP B 1 206 ? 175.07000 105.38300 124.89300 1.000 50.11854 206 ASP B CA 1
ATOM 5614 C C . ASP B 1 206 ? 173.85300 105.96100 125.59900 1.000 50.11854 206 ASP B C 1
ATOM 5615 O O . ASP B 1 206 ? 172.72100 105.52000 125.32400 1.000 50.11854 206 ASP B O 1
ATOM 5620 N N . PRO B 1 207 ? 174.00500 106.97900 126.46000 1.000 46.47558 207 PRO B N 1
ATOM 5621 C CA . PRO B 1 207 ? 172.84000 107.50200 127.19300 1.000 46.47558 207 PRO B CA 1
ATOM 5622 C C . PRO B 1 207 ? 171.95600 108.46200 126.40600 1.000 46.47558 207 PRO B C 1
ATOM 5623 O O . PRO B 1 207 ? 171.15000 109.18500 126.99700 1.000 46.47558 207 PRO B O 1
ATOM 5627 N N . THR B 1 208 ? 172.10100 108.48900 125.08000 1.000 42.17428 208 THR B N 1
ATOM 5628 C CA . THR B 1 208 ? 171.39300 109.41500 124.20700 1.000 42.17428 208 THR B CA 1
ATOM 5629 C C . THR B 1 208 ? 170.61000 108.68600 123.12200 1.000 42.17428 208 THR B C 1
ATOM 5630 O O . THR B 1 208 ? 170.30800 109.28500 122.08900 1.000 42.17428 208 THR B O 1
ATOM 5634 N N . THR B 1 209 ? 170.26500 107.41400 123.32000 1.000 41.32636 209 THR B N 1
ATOM 5635 C CA . THR B 1 209 ? 169.76000 106.61700 122.20800 1.000 41.32636 209 THR B CA 1
ATOM 5636 C C . THR B 1 209 ? 168.35100 106.08000 122.41500 1.000 41.32636 209 THR B C 1
ATOM 5637 O O . THR B 1 209 ? 167.51700 106.22900 121.51100 1.000 41.32636 209 THR B O 1
ATOM 5641 N N . PHE B 1 210 ? 168.06300 105.47400 123.57600 1.000 35.17784 210 PHE B N 1
ATOM 5642 C CA . PHE B 1 210 ? 166.75400 104.91500 123.96100 1.000 35.17784 210 PHE B CA 1
ATOM 5643 C C . PHE B 1 210 ? 166.28600 103.81200 123.00200 1.000 35.17784 210 PHE B C 1
ATOM 5644 O O . PHE B 1 210 ? 165.34700 103.97100 122.22500 1.000 35.17784 210 PHE B O 1
ATOM 5652 N N . ILE B 1 211 ? 166.99500 102.68700 123.06400 1.000 36.67964 211 ILE B N 1
ATOM 5653 C CA . ILE B 1 211 ? 166.60600 101.50500 122.30200 1.000 36.67964 211 ILE B CA 1
ATOM 5654 C C . ILE B 1 211 ? 165.34000 100.88400 122.90300 1.000 36.67964 211 ILE B C 1
ATOM 5655 O O . ILE B 1 211 ? 165.04800 101.03500 124.09300 1.000 36.67964 211 ILE B O 1
ATOM 5660 N N . LYS B 1 212 ? 164.53800 100.23700 122.05800 1.000 38.58476 212 LYS B N 1
ATOM 5661 C CA . LYS B 1 212 ? 163.39400 99.47100 122.53200 1.000 38.58476 212 LYS B CA 1
ATOM 5662 C C . LYS B 1 212 ? 163.87800 98.21400 123.25900 1.000 38.58476 212 LYS B C 1
ATOM 5663 O O . LYS B 1 212 ? 165.02600 97.78700 123.11300 1.000 38.58476 212 LYS B O 1
ATOM 5669 N N . ASP B 1 213 ? 162.98900 97.60300 124.03800 1.000 46.11119 213 ASP B N 1
ATOM 5670 C CA . ASP B 1 213 ? 163.28700 96.33500 124.68400 1.000 46.11119 213 ASP B CA 1
ATOM 5671 C C . ASP B 1 213 ? 162.21200 95.32000 124.32100 1.000 46.11119 213 ASP B C 1
ATOM 5672 O O . ASP B 1 213 ? 161.11300 95.67700 123.89100 1.000 46.11119 213 ASP B O 1
ATOM 5677 N N . ASP B 1 214 ? 162.53900 94.04400 124.50700 1.000 53.85760 214 ASP B N 1
ATOM 5678 C CA . ASP B 1 214 ? 161.67300 92.94300 124.09700 1.000 53.85760 214 ASP B CA 1
ATOM 5679 C C . ASP B 1 214 ? 160.84500 92.47300 125.29100 1.000 53.85760 214 ASP B C 1
ATOM 5680 O O . ASP B 1 214 ? 161.36800 91.86700 126.23200 1.000 53.85760 214 ASP B O 1
ATOM 5685 N N . SER B 1 215 ? 159.54900 92.77800 125.25200 1.000 57.28885 215 SER B N 1
ATOM 5686 C CA . SER B 1 215 ? 158.60000 92.36800 126.27600 1.000 57.28885 215 SER B CA 1
ATOM 5687 C C . SER B 1 215 ? 157.67500 91.25800 125.80100 1.000 57.28885 215 SER B C 1
ATOM 5688 O O . SER B 1 215 ? 156.73900 90.90400 126.52100 1.000 57.28885 215 SER B O 1
ATOM 5691 N N . LEU B 1 216 ? 157.89600 90.73000 124.59100 1.000 59.39374 216 LEU B N 1
ATOM 5692 C CA . LEU B 1 216 ? 157.01500 89.70500 124.03300 1.000 59.39374 216 LEU B CA 1
ATOM 5693 C C . LEU B 1 216 ? 157.14900 88.37400 124.76300 1.000 59.39374 216 LEU B C 1
ATOM 5694 O O . LEU B 1 216 ? 156.15200 87.66100 124.93200 1.000 59.39374 216 LEU B O 1
ATOM 5696 N N . ALA B 1 217 ? 158.37800 88.01700 125.15700 1.000 60.36813 217 ALA B N 1
ATOM 5697 C CA . ALA B 1 217 ? 158.74700 86.79400 125.89500 1.000 60.36813 217 ALA B CA 1
ATOM 5698 C C . ALA B 1 217 ? 158.33900 85.50700 125.17800 1.000 60.36813 217 ALA B C 1
ATOM 5699 O O . ALA B 1 217 ? 157.27600 84.94800 125.44600 1.000 60.36813 217 ALA B O 1
ATOM 5701 N N . PHE B 1 225 ? 159.70100 86.78300 134.94700 1.000 60.47408 225 PHE B N 1
ATOM 5702 C CA . PHE B 1 225 ? 159.80900 87.53600 136.19000 1.000 60.47408 225 PHE B CA 1
ATOM 5703 C C . PHE B 1 225 ? 161.14400 88.26700 136.27200 1.000 60.47408 225 PHE B C 1
ATOM 5704 O O . PHE B 1 225 ? 161.93900 88.02400 137.18000 1.000 60.47408 225 PHE B O 1
ATOM 5706 N N . ASN B 1 226 ? 161.38200 89.15400 135.31000 1.000 55.77445 226 ASN B N 1
ATOM 5707 C CA . ASN B 1 226 ? 162.62600 89.90500 135.27000 1.000 55.77445 226 ASN B CA 1
ATOM 5708 C C . ASN B 1 226 ? 162.61900 90.97800 136.36000 1.000 55.77445 226 ASN B C 1
ATOM 5709 O O . ASN B 1 226 ? 161.58500 91.60800 136.60200 1.000 55.77445 226 ASN B O 1
ATOM 5714 N N . PRO B 1 227 ? 163.74500 91.20500 137.04200 1.000 52.89160 227 PRO B N 1
ATOM 5715 C CA . PRO B 1 227 ? 163.80300 92.34100 137.97400 1.000 52.89160 227 PRO B CA 1
ATOM 5716 C C . PRO B 1 227 ? 163.88700 93.68400 137.27500 1.000 52.89160 227 PRO B C 1
ATOM 5717 O O . PRO B 1 227 ? 163.42100 94.68200 137.83500 1.000 52.89160 227 PRO B O 1
ATOM 5721 N N . VAL B 1 228 ? 164.49200 93.74900 136.08500 1.000 48.45298 228 VAL B N 1
ATOM 5722 C CA . VAL B 1 228 ? 164.66800 95.02000 135.38600 1.000 48.45298 228 VAL B CA 1
ATOM 5723 C C . VAL B 1 228 ? 163.33600 95.52500 134.81800 1.000 48.45298 228 VAL B C 1
ATOM 5724 O O . VAL B 1 228 ? 163.16600 96.73900 134.62200 1.000 48.45298 228 VAL B O 1
ATOM 5728 N N . ARG B 1 229 ? 162.34500 94.63100 134.66900 1.000 45.20008 229 ARG B N 1
ATOM 5729 C CA . ARG B 1 229 ? 160.98000 95.03600 134.33500 1.000 45.20008 229 ARG B CA 1
ATOM 5730 C C . ARG B 1 229 ? 160.36300 95.87600 135.44000 1.000 45.20008 229 ARG B C 1
ATOM 5731 O O . ARG B 1 229 ? 159.52900 96.74100 135.16500 1.000 45.20008 229 ARG B O 1
ATOM 5739 N N . LEU B 1 230 ? 160.75600 95.63700 136.69200 1.000 41.84276 230 LEU B N 1
ATOM 5740 C CA . LEU B 1 230 ? 160.28500 96.45300 137.80000 1.000 41.84276 230 LEU B CA 1
ATOM 5741 C C . LEU B 1 230 ? 160.91600 97.83600 137.79200 1.000 41.84276 230 LEU B C 1
ATOM 5742 O O . LEU B 1 230 ? 160.43000 98.72200 138.49900 1.000 41.84276 230 LEU B O 1
ATOM 5747 N N . LYS B 1 231 ? 161.98800 98.04000 137.01500 1.000 38.56421 231 LYS B N 1
ATOM 5748 C CA . LYS B 1 231 ? 162.61000 99.34200 136.81700 1.000 38.56421 231 LYS B CA 1
ATOM 5749 C C . LYS B 1 231 ? 161.80800 100.25800 135.90800 1.000 38.56421 231 LYS B C 1
ATOM 5750 O O . LYS B 1 231 ? 162.23700 101.40000 135.70800 1.000 38.56421 231 LYS B O 1
ATOM 5756 N N . ALA B 1 232 ? 160.69500 99.78400 135.33800 1.000 31.91837 232 ALA B N 1
ATOM 5757 C CA . ALA B 1 232 ? 159.85100 100.59400 134.48500 1.000 31.91837 232 ALA B CA 1
ATOM 5758 C C . ALA B 1 232 ? 159.21200 101.71900 135.29300 1.000 31.91837 232 ALA B C 1
ATOM 5759 O O . ALA B 1 232 ? 159.06200 101.60700 136.51000 1.000 31.91837 232 ALA B O 1
ATOM 5761 N N . PRO B 1 233 ? 158.84900 102.82100 134.63600 1.000 26.36773 233 PRO B N 1
ATOM 5762 C CA . PRO B 1 233 ? 158.17800 103.91800 135.34800 1.000 26.36773 233 PRO B CA 1
ATOM 5763 C C . PRO B 1 233 ? 156.81200 103.57900 135.93200 1.000 26.36773 233 PRO B C 1
ATOM 5764 O O . PRO B 1 233 ? 156.45700 104.18900 136.95000 1.000 26.36773 233 PRO B O 1
ATOM 5768 N N . VAL B 1 234 ? 156.04300 102.66500 135.31700 1.000 26.48590 234 VAL B N 1
ATOM 5769 C CA . VAL B 1 234 ? 154.78000 102.20100 135.90300 1.000 26.48590 234 VAL B CA 1
ATOM 5770 C C . VAL B 1 234 ? 155.03900 101.56500 137.25500 1.000 26.48590 234 VAL B C 1
ATOM 5771 O O . VAL B 1 234 ? 154.42700 101.92400 138.26600 1.000 26.48590 234 VAL B O 1
ATOM 5775 N N . TYR B 1 235 ? 155.99400 100.64900 137.29800 1.000 33.38289 235 TYR B N 1
ATOM 5776 C CA . TYR B 1 235 ? 156.21500 99.87600 138.50100 1.000 33.38289 235 TYR B CA 1
ATOM 5777 C C . TYR B 1 235 ? 157.04400 100.62800 139.52100 1.000 33.38289 235 TYR B C 1
ATOM 5778 O O . TYR B 1 235 ? 156.83200 100.42800 140.71300 1.000 33.38289 235 TYR B O 1
ATOM 5787 N N . GLN B 1 236 ? 157.95700 101.50300 139.08900 1.000 29.86556 236 GLN B N 1
ATOM 5788 C CA . GLN B 1 236 ? 158.61700 102.40800 140.02800 1.000 29.86556 236 GLN B CA 1
ATOM 5789 C C . GLN B 1 236 ? 157.61900 103.35000 140.68200 1.000 29.86556 236 GLN B C 1
ATOM 5790 O O . GLN B 1 236 ? 157.67500 103.57300 141.89700 1.000 29.86556 236 GLN B O 1
ATOM 5796 N N . ASN B 1 237 ? 156.67100 103.86500 139.89500 1.000 26.79873 237 ASN B N 1
ATOM 5797 C CA . ASN B 1 237 ? 155.61000 104.71800 140.41900 1.000 26.79873 237 ASN B CA 1
ATOM 5798 C C . ASN B 1 237 ? 154.70400 103.96900 141.38900 1.000 26.79873 237 ASN B C 1
ATOM 5799 O O . ASN B 1 237 ? 154.38200 104.47400 142.47100 1.000 26.79873 237 ASN B O 1
ATOM 5804 N N . TYR B 1 238 ? 154.27800 102.76500 141.00700 1.000 31.08073 238 TYR B N 1
ATOM 5805 C CA . TYR B 1 238 ? 153.39700 101.95500 141.84100 1.000 31.08073 238 TYR B CA 1
ATOM 5806 C C . TYR B 1 238 ? 154.08100 101.50200 143.12200 1.000 31.08073 238 TYR B C 1
ATOM 5807 O O . TYR B 1 238 ? 153.45600 101.49500 144.18300 1.000 31.08073 238 TYR B O 1
ATOM 5816 N N . LEU B 1 239 ? 155.36400 101.14600 143.06000 1.000 28.75174 239 LEU B N 1
ATOM 5817 C CA . LEU B 1 239 ? 156.05700 100.73600 144.27300 1.000 28.75174 239 LEU B CA 1
ATOM 5818 C C . LEU B 1 239 ? 156.37300 101.91700 145.17700 1.000 28.75174 239 LEU B C 1
ATOM 5819 O O . LEU B 1 239 ? 156.36500 101.75400 146.39800 1.000 28.75174 239 LEU B O 1
ATOM 5824 N N . GLN B 1 240 ? 156.64200 103.10300 144.62100 1.000 27.03724 240 GLN B N 1
ATOM 5825 C CA . GLN B 1 240 ? 156.75800 104.28700 145.46700 1.000 27.03724 240 GLN B CA 1
ATOM 5826 C C . GLN B 1 240 ? 155.42800 104.66100 146.11100 1.000 27.03724 240 GLN B C 1
ATOM 5827 O O . GLN B 1 240 ? 155.41100 105.12400 147.25500 1.000 27.03724 240 GLN B O 1
ATOM 5833 N N . MET B 1 241 ? 154.31400 104.44700 145.40600 1.000 28.49598 241 MET B N 1
ATOM 5834 C CA . MET B 1 241 ? 152.98700 104.66700 145.97600 1.000 28.49598 241 MET B CA 1
ATOM 5835 C C . MET B 1 241 ? 152.69100 103.69700 147.11700 1.000 28.49598 241 MET B C 1
ATOM 5836 O O . MET B 1 241 ? 152.20200 104.10400 148.18300 1.000 28.49598 241 MET B O 1
ATOM 5841 N N . ILE B 1 242 ? 152.97300 102.40800 146.89700 1.000 30.76549 242 ILE B N 1
ATOM 5842 C CA . ILE B 1 242 ? 152.78700 101.37800 147.91900 1.000 30.76549 242 ILE B CA 1
ATOM 5843 C C . ILE B 1 242 ? 153.70700 101.62900 149.10800 1.000 30.76549 242 ILE B C 1
ATOM 5844 O O . ILE B 1 242 ? 153.29400 101.49700 150.26300 1.000 30.76549 242 ILE B O 1
ATOM 5849 N N . PHE B 1 243 ? 154.93400 102.07700 148.84900 1.000 30.81476 243 PHE B N 1
ATOM 5850 C CA . PHE B 1 243 ? 155.86900 102.34400 149.93100 1.000 30.81476 243 PHE B CA 1
ATOM 5851 C C . PHE B 1 243 ? 155.50600 103.60900 150.69400 1.000 30.81476 243 PHE B C 1
ATOM 5852 O O . PHE B 1 243 ? 155.78700 103.69800 151.88800 1.000 30.81476 243 PHE B O 1
ATOM 5860 N N . SER B 1 244 ? 154.87300 104.58700 150.03900 1.000 27.48504 244 SER B N 1
ATOM 5861 C CA . SER B 1 244 ? 154.38000 105.75700 150.76000 1.000 27.48504 244 SER B CA 1
ATOM 5862 C C . SER B 1 244 ? 153.21500 105.39800 151.66900 1.000 27.48504 244 SER B C 1
ATOM 5863 O O . SER B 1 244 ? 153.14900 105.86800 152.81200 1.000 27.48504 244 SER B O 1
ATOM 5866 N N . PHE B 1 245 ? 152.28700 104.57200 151.17800 1.000 26.83698 245 PHE B N 1
ATOM 5867 C CA . PHE B 1 245 ? 151.20200 104.09400 152.03400 1.000 26.83698 245 PHE B CA 1
ATOM 5868 C C . PHE B 1 245 ? 151.71200 103.19600 153.15700 1.000 26.83698 245 PHE B C 1
ATOM 5869 O O . PHE B 1 245 ? 151.17900 103.23000 154.26800 1.000 26.83698 245 PHE B O 1
ATOM 5877 N N . LEU B 1 246 ? 152.76200 102.42200 152.89400 1.000 28.90347 246 LEU B N 1
ATOM 5878 C CA . LEU B 1 246 ? 153.36300 101.57100 153.91200 1.000 28.90347 246 LEU B CA 1
ATOM 5879 C C . LEU B 1 246 ? 154.10700 102.38600 154.95800 1.000 28.90347 246 LEU B C 1
ATOM 5880 O O . LEU B 1 246 ? 154.06100 102.05700 156.14500 1.000 28.90347 246 LEU B O 1
ATOM 5885 N N . PHE B 1 247 ? 154.84000 103.41500 154.52200 1.000 27.69700 247 PHE B N 1
ATOM 5886 C CA . PHE B 1 247 ? 155.46400 104.38200 155.41900 1.000 27.69700 247 PHE B CA 1
ATOM 5887 C C . PHE B 1 247 ? 154.44000 105.06600 156.30800 1.000 27.69700 247 PHE B C 1
ATOM 5888 O O . PHE B 1 247 ? 154.68100 105.25700 157.50300 1.000 27.69700 247 PHE B O 1
ATOM 5896 N N . LEU B 1 248 ? 153.28800 105.42900 155.74000 1.000 25.68676 248 LEU B N 1
ATOM 5897 C CA . LEU B 1 248 ? 152.21300 106.03200 156.52100 1.000 25.68676 248 LEU B CA 1
ATOM 5898 C C . LEU B 1 248 ? 151.62300 105.04300 157.52500 1.000 25.68676 248 LEU B C 1
ATOM 5899 O O . LEU B 1 248 ? 151.33200 105.41600 158.66800 1.000 25.68676 248 LEU B O 1
ATOM 5904 N N . GLY B 1 249 ? 151.43800 103.78800 157.10900 1.000 28.07689 249 GLY B N 1
ATOM 5905 C CA . GLY B 1 249 ? 150.91300 102.77300 158.00900 1.000 28.07689 249 GLY B CA 1
ATOM 5906 C C . GLY B 1 249 ? 151.85500 102.43000 159.14600 1.000 28.07689 249 GLY B C 1
ATOM 5907 O O . GLY B 1 249 ? 151.41700 102.20600 160.27600 1.000 28.07689 249 GLY B O 1
ATOM 5908 N N . LEU B 1 250 ? 153.15400 102.34800 158.85800 1.000 30.12359 250 LEU B N 1
ATOM 5909 C CA . LEU B 1 250 ? 154.13500 102.18500 159.92100 1.000 30.12359 250 LEU B CA 1
ATOM 5910 C C . LEU B 1 250 ? 154.22600 103.41500 160.80900 1.000 30.12359 250 LEU B C 1
ATOM 5911 O O . LEU B 1 250 ? 154.53100 103.27500 161.99400 1.000 30.12359 250 LEU B O 1
ATOM 5916 N N . TYR B 1 251 ? 154.03600 104.61700 160.25500 1.000 27.66664 251 TYR B N 1
ATOM 5917 C CA . TYR B 1 251 ? 154.03500 105.82500 161.07600 1.000 27.66664 251 TYR B CA 1
ATOM 5918 C C . TYR B 1 251 ? 152.87900 105.82200 162.06600 1.000 27.66664 251 TYR B C 1
ATOM 5919 O O . TYR B 1 251 ? 153.08700 106.00000 163.26800 1.000 27.66664 251 TYR B O 1
ATOM 5928 N N . THR B 1 252 ? 151.65100 105.62000 161.57900 1.000 29.45539 252 THR B N 1
ATOM 5929 C CA . THR B 1 252 ? 150.48200 105.64400 162.45400 1.000 29.45539 252 THR B CA 1
ATOM 5930 C C . THR B 1 252 ? 150.40000 104.46200 163.41200 1.000 29.45539 252 THR B C 1
ATOM 5931 O O . THR B 1 252 ? 149.57600 104.49700 164.32900 1.000 29.45539 252 THR B O 1
ATOM 5935 N N . LEU B 1 253 ? 151.20500 103.42100 163.22500 1.000 31.61940 253 LEU B N 1
ATOM 5936 C CA . LEU B 1 253 ? 151.31200 102.34200 164.19500 1.000 31.61940 253 LEU B CA 1
ATOM 5937 C C . LEU B 1 253 ? 152.40900 102.59100 165.21600 1.000 31.61940 253 LEU B C 1
ATOM 5938 O O . LEU B 1 253 ? 152.62700 101.74600 166.08800 1.000 31.61940 253 LEU B O 1
ATOM 5943 N N . VAL B 1 254 ? 153.11100 103.71200 165.11800 1.000 32.50103 254 VAL B N 1
ATOM 5944 C CA . VAL B 1 254 ? 154.16100 104.07900 166.05500 1.000 32.50103 254 VAL B CA 1
ATOM 5945 C C . VAL B 1 254 ? 153.70200 105.19500 166.98900 1.000 32.50103 254 VAL B C 1
ATOM 5946 O O . VAL B 1 254 ? 153.80100 105.06700 168.20900 1.000 32.50103 254 VAL B O 1
ATOM 5950 N N . VAL B 1 255 ? 153.20500 106.30700 166.42600 1.000 33.28561 255 VAL B N 1
ATOM 5951 C CA . VAL B 1 255 ? 152.74500 107.45100 167.21900 1.000 33.28561 255 VAL B CA 1
ATOM 5952 C C . VAL B 1 255 ? 151.53800 107.10900 168.08700 1.000 33.28561 255 VAL B C 1
ATOM 5953 O O . VAL B 1 255 ? 151.34600 107.70400 169.15300 1.000 33.28561 255 VAL B O 1
ATOM 5957 N N . ASN B 1 256 ? 150.70900 106.16300 167.65700 1.000 36.81585 256 ASN B N 1
ATOM 5958 C CA . ASN B 1 256 ? 149.66000 105.60800 168.49200 1.000 36.81585 256 ASN B CA 1
ATOM 5959 C C . ASN B 1 256 ? 150.12800 104.40400 169.29800 1.000 36.81585 256 ASN B C 1
ATOM 5960 O O . ASN B 1 256 ? 149.29500 103.63700 169.79300 1.000 36.81585 256 ASN B O 1
ATOM 5965 N N . GLY B 1 257 ? 151.43700 104.21600 169.43200 1.000 45.19069 257 GLY B N 1
ATOM 5966 C CA . GLY B 1 257 ? 151.97700 103.08300 170.15100 1.000 45.19069 257 GLY B CA 1
ATOM 5967 C C . GLY B 1 257 ? 152.14400 103.32800 171.63300 1.000 45.19069 257 GLY B C 1
ATOM 5968 O O . GLY B 1 257 ? 152.07200 102.38000 172.42100 1.000 45.19069 257 GLY B O 1
ATOM 5969 N N . LYS B 1 258 ? 152.39100 104.58400 172.01600 1.000 49.80722 258 LYS B N 1
ATOM 5970 C CA . LYS B 1 258 ? 152.56000 104.97800 173.41200 1.000 49.80722 258 LYS B CA 1
ATOM 5971 C C . LYS B 1 258 ? 151.31700 104.72400 174.25500 1.000 49.80722 258 LYS B C 1
ATOM 5972 O O . LYS B 1 258 ? 150.29800 105.40400 174.09800 1.000 49.80722 258 LYS B O 1
ATOM 5978 N N . ASP B 1 259 ? 151.40100 103.74600 175.15300 1.000 59.01558 259 ASP B N 1
ATOM 5979 C CA . ASP B 1 259 ? 150.32100 103.41200 176.06700 1.000 59.01558 259 ASP B CA 1
ATOM 5980 C C . ASP B 1 259 ? 150.68300 103.65100 177.52400 1.000 59.01558 259 ASP B C 1
ATOM 5981 O O . ASP B 1 259 ? 149.81900 104.05500 178.30400 1.000 59.01558 259 ASP B O 1
ATOM 5986 N N . SER B 1 260 ? 151.93900 103.44400 177.90500 1.000 62.96278 260 SER B N 1
ATOM 5987 C CA . SER B 1 260 ? 152.40700 103.66600 179.26300 1.000 62.96278 260 SER B CA 1
ATOM 5988 C C . SER B 1 260 ? 153.37200 104.84400 179.28600 1.000 62.96278 260 SER B C 1
ATOM 5989 O O . SER B 1 260 ? 154.04100 105.13400 178.29100 1.000 62.96278 260 SER B O 1
ATOM 5992 N N . GLU B 1 261 ? 153.43800 105.52100 180.43700 1.000 63.80618 261 GLU B N 1
ATOM 5993 C CA . GLU B 1 261 ? 154.32000 106.67400 180.60600 1.000 63.80618 261 GLU B CA 1
ATOM 5994 C C . GLU B 1 261 ? 155.80300 106.30200 180.57100 1.000 63.80618 261 GLU B C 1
ATOM 5995 O O . GLU B 1 261 ? 156.63600 107.15800 180.25500 1.000 63.80618 261 GLU B O 1
ATOM 6001 N N . ARG B 1 262 ? 156.14600 105.04300 180.84000 1.000 64.94591 262 ARG B N 1
ATOM 6002 C CA . ARG B 1 262 ? 157.52900 104.58900 180.79700 1.000 64.94591 262 ARG B CA 1
ATOM 6003 C C . ARG B 1 262 ? 158.01900 104.44700 179.35300 1.000 64.94591 262 ARG B C 1
ATOM 6004 O O . ARG B 1 262 ? 157.29800 104.70200 178.38500 1.000 64.94591 262 ARG B O 1
ATOM 6012 N N . VAL B 1 263 ? 159.26000 103.99900 179.20900 1.000 60.96899 263 VAL B N 1
ATOM 6013 C CA . VAL B 1 263 ? 159.84300 103.77400 177.89200 1.000 60.96899 263 VAL B CA 1
ATOM 6014 C C . VAL B 1 263 ? 159.28500 102.47500 177.32400 1.000 60.96899 263 VAL B C 1
ATOM 6015 O O . VAL B 1 263 ? 159.19200 101.46100 178.02400 1.000 60.96899 263 VAL B O 1
ATOM 6019 N N . GLN B 1 264 ? 158.91200 102.50100 176.04500 1.000 56.78912 264 GLN B N 1
ATOM 6020 C CA . GLN B 1 264 ? 158.19300 101.40200 175.42300 1.000 56.78912 264 GLN B CA 1
ATOM 6021 C C . GLN B 1 264 ? 159.14600 100.29600 174.97700 1.000 56.78912 264 GLN B C 1
ATOM 6022 O O . GLN B 1 264 ? 160.37000 100.39700 175.09200 1.000 56.78912 264 GLN B O 1
ATOM 6028 N N . SER B 1 265 ? 158.55300 99.22100 174.45100 1.000 59.94508 265 SER B N 1
ATOM 6029 C CA . SER B 1 265 ? 159.26300 97.97700 174.17700 1.000 59.94508 265 SER B CA 1
ATOM 6030 C C . SER B 1 265 ? 160.22100 98.04700 172.99300 1.000 59.94508 265 SER B C 1
ATOM 6031 O O . SER B 1 265 ? 161.06500 97.14800 172.87500 1.000 59.94508 265 SER B O 1
ATOM 6034 N N . PHE B 1 266 ? 160.10500 99.07200 172.13200 1.000 52.25079 266 PHE B N 1
ATOM 6035 C CA . PHE B 1 266 ? 160.83000 99.21400 170.85800 1.000 52.25079 266 PHE B CA 1
ATOM 6036 C C . PHE B 1 266 ? 160.57100 97.99300 169.96600 1.000 52.25079 266 PHE B C 1
ATOM 6037 O O . PHE B 1 266 ? 161.44600 97.16500 169.70800 1.000 52.25079 266 PHE B O 1
ATOM 6045 N N . ASP B 1 267 ? 159.31500 97.90600 169.52700 1.000 53.37157 267 ASP B N 1
ATOM 6046 C CA . ASP B 1 267 ? 158.77500 96.77500 168.77900 1.000 53.37157 267 ASP B CA 1
ATOM 6047 C C . ASP B 1 267 ? 159.42200 96.65400 167.39000 1.000 53.37157 267 ASP B C 1
ATOM 6048 O O . ASP B 1 267 ? 160.25300 97.46800 166.97500 1.000 53.37157 267 ASP B O 1
ATOM 6053 N N . LEU B 1 268 ? 159.03300 95.59100 166.67600 1.000 48.63997 268 LEU B N 1
ATOM 6054 C CA . LEU B 1 268 ? 159.56800 95.30800 165.34600 1.000 48.63997 268 LEU B CA 1
ATOM 6055 C C . LEU B 1 268 ? 159.15300 96.37000 164.33200 1.000 48.63997 268 LEU B C 1
ATOM 6056 O O . LEU B 1 268 ? 159.96000 96.77200 163.48200 1.000 48.63997 268 LEU B O 1
ATOM 6061 N N . LEU B 1 269 ? 157.91400 96.86300 164.44200 1.000 44.18533 269 LEU B N 1
ATOM 6062 C CA . LEU B 1 269 ? 157.39100 97.84500 163.49600 1.000 44.18533 269 LEU B CA 1
ATOM 6063 C C . LEU B 1 269 ? 158.08500 99.19100 163.64300 1.000 44.18533 269 LEU B C 1
ATOM 6064 O O . LEU B 1 269 ? 158.32300 99.87900 162.64400 1.000 44.18533 269 LEU B O 1
ATOM 6069 N N . GLU B 1 270 ? 158.41100 99.57800 164.87900 1.000 45.45174 270 GLU B N 1
ATOM 6070 C CA . GLU B 1 270 ? 159.14600 100.81600 165.12500 1.000 45.45174 270 GLU B CA 1
ATOM 6071 C C . GLU B 1 270 ? 160.55300 100.76000 164.53400 1.000 45.45174 270 GLU B C 1
ATOM 6072 O O . GLU B 1 270 ? 161.04900 101.75600 163.98600 1.000 45.45174 270 GLU B O 1
ATOM 6078 N N . SER B 1 271 ? 161.19900 99.59100 164.60900 1.000 45.21626 271 SER B N 1
ATOM 6079 C CA . SER B 1 271 ? 162.52400 99.42400 164.01900 1.000 45.21626 271 SER B CA 1
ATOM 6080 C C . SER B 1 271 ? 162.47100 99.45200 162.49600 1.000 45.21626 271 SER B C 1
ATOM 6081 O O . SER B 1 271 ? 163.33600 100.07100 161.86500 1.000 45.21626 271 SER B O 1
ATOM 6084 N N . ILE B 1 272 ? 161.47000 98.78300 161.89400 1.000 42.32621 272 ILE B N 1
ATOM 6085 C CA . ILE B 1 272 ? 161.26500 98.83200 160.44000 1.000 42.32621 272 ILE B CA 1
ATOM 6086 C C . ILE B 1 272 ? 160.99200 100.26100 159.98000 1.000 42.32621 272 ILE B C 1
ATOM 6087 O O . ILE B 1 272 ? 161.51700 100.71300 158.95200 1.000 42.32621 272 ILE B O 1
ATOM 6092 N N . PHE B 1 273 ? 160.21600 101.00500 160.77200 1.000 38.22673 273 PHE B N 1
ATOM 6093 C CA . PHE B 1 273 ? 159.89200 102.39500 160.47400 1.000 38.22673 273 PHE B CA 1
ATOM 6094 C C . PHE B 1 273 ? 161.12100 103.30000 160.49000 1.000 38.22673 273 PHE B C 1
ATOM 6095 O O . PHE B 1 273 ? 161.33100 104.08900 159.55800 1.000 38.22673 273 PHE B O 1
ATOM 6103 N N . TYR B 1 274 ? 161.93600 103.21800 161.54800 1.000 40.86853 274 TYR B N 1
ATOM 6104 C CA . TYR B 1 274 ? 163.14300 104.04200 161.57800 1.000 40.86853 274 TYR B CA 1
ATOM 6105 C C . TYR B 1 274 ? 164.18900 103.59600 160.55900 1.000 40.86853 274 TYR B C 1
ATOM 6106 O O . TYR B 1 274 ? 164.95700 104.43600 160.07800 1.000 40.86853 274 TYR B O 1
ATOM 6115 N N . VAL B 1 275 ? 164.20500 102.31100 160.18500 1.000 41.31332 275 VAL B N 1
ATOM 6116 C CA . VAL B 1 275 ? 165.08700 101.84400 159.11300 1.000 41.31332 275 VAL B CA 1
ATOM 6117 C C . VAL B 1 275 ? 164.66800 102.44100 157.77200 1.000 41.31332 275 VAL B C 1
ATOM 6118 O O . VAL B 1 275 ? 165.51200 102.92400 157.00400 1.000 41.31332 275 VAL B O 1
ATOM 6122 N N . PHE B 1 276 ? 163.35900 102.43100 157.48600 1.000 39.20843 276 PHE B N 1
ATOM 6123 C CA . PHE B 1 276 ? 162.82800 103.03900 156.26400 1.000 39.20843 276 PHE B CA 1
ATOM 6124 C C . PHE B 1 276 ? 163.10500 104.53500 156.20800 1.000 39.20843 276 PHE B C 1
ATOM 6125 O O . PHE B 1 276 ? 163.51400 105.05600 155.16300 1.000 39.20843 276 PHE B O 1
ATOM 6133 N N . ASN B 1 277 ? 162.93400 105.23100 157.33300 1.000 36.42618 277 ASN B N 1
ATOM 6134 C CA . ASN B 1 277 ? 163.17100 106.67000 157.33300 1.000 36.42618 277 ASN B CA 1
ATOM 6135 C C . ASN B 1 277 ? 164.65100 107.01100 157.22500 1.000 36.42618 277 ASN B C 1
ATOM 6136 O O . ASN B 1 277 ? 165.00400 108.01600 156.59700 1.000 36.42618 277 ASN B O 1
ATOM 6141 N N . THR B 1 278 ? 165.53300 106.22800 157.86100 1.000 40.26125 278 THR B N 1
ATOM 6142 C CA . THR B 1 278 ? 166.95200 106.52400 157.70200 1.000 40.26125 278 THR B CA 1
ATOM 6143 C C . THR B 1 278 ? 167.43700 106.16500 156.29900 1.000 40.26125 278 THR B C 1
ATOM 6144 O O . THR B 1 278 ? 168.31900 106.85100 155.77100 1.000 40.26125 278 THR B O 1
ATOM 6148 N N . GLY B 1 279 ? 166.81800 105.16300 155.65600 1.000 40.70330 279 GLY B N 1
ATOM 6149 C CA . GLY B 1 279 ? 167.06400 104.91600 154.24300 1.000 40.70330 279 GLY B CA 1
ATOM 6150 C C . GLY B 1 279 ? 166.64900 106.07700 153.36200 1.000 40.70330 279 GLY B C 1
ATOM 6151 O O . GLY B 1 279 ? 167.38600 106.46800 152.45100 1.000 40.70330 279 GLY B O 1
ATOM 6152 N N . PHE B 1 280 ? 165.47600 106.65900 153.64500 1.000 37.45718 280 PHE B N 1
ATOM 6153 C CA . PHE B 1 280 ? 164.99100 107.81400 152.89300 1.000 37.45718 280 PHE B CA 1
ATOM 6154 C C . PHE B 1 280 ? 165.87700 109.03800 153.08700 1.000 37.45718 280 PHE B C 1
ATOM 6155 O O . PHE B 1 280 ? 166.16600 109.74900 152.11700 1.000 37.45718 280 PHE B O 1
ATOM 6163 N N . ILE B 1 281 ? 166.30600 109.31100 154.32500 1.000 41.02725 281 ILE B N 1
ATOM 6164 C CA . ILE B 1 281 ? 167.12800 110.49800 154.55400 1.000 41.02725 281 ILE B CA 1
ATOM 6165 C C . ILE B 1 281 ? 168.53500 110.31800 153.97500 1.000 41.02725 281 ILE B C 1
ATOM 6166 O O . ILE B 1 281 ? 169.10400 111.28100 153.45400 1.000 41.02725 281 ILE B O 1
ATOM 6171 N N . LEU B 1 282 ? 169.10200 109.09800 153.98600 1.000 46.07828 282 LEU B N 1
ATOM 6172 C CA . LEU B 1 282 ? 170.40000 108.90700 153.34300 1.000 46.07828 282 LEU B CA 1
ATOM 6173 C C . LEU B 1 282 ? 170.29000 108.96900 151.82600 1.000 46.07828 282 LEU B C 1
ATOM 6174 O O . LEU B 1 282 ? 171.21100 109.46600 151.16800 1.000 46.07828 282 LEU B O 1
ATOM 6179 N N . ASP B 1 283 ? 169.17800 108.47500 151.26200 1.000 48.92271 283 ASP B N 1
ATOM 6180 C CA . ASP B 1 283 ? 168.91800 108.61800 149.83000 1.000 48.92271 283 ASP B CA 1
ATOM 6181 C C . ASP B 1 283 ? 168.83000 110.08500 149.42200 1.000 48.92271 283 ASP B C 1
ATOM 6182 O O . ASP B 1 283 ? 169.47000 110.51700 148.45200 1.000 48.92271 283 ASP B O 1
ATOM 6187 N N . GLU B 1 284 ? 168.07800 110.87400 150.18900 1.000 48.54857 284 GLU B N 1
ATOM 6188 C CA . GLU B 1 284 ? 167.91700 112.28800 149.87700 1.000 48.54857 284 GLU B CA 1
ATOM 6189 C C . GLU B 1 284 ? 169.19100 113.08400 150.12600 1.000 48.54857 284 GLU B C 1
ATOM 6190 O O . GLU B 1 284 ? 169.46300 114.03200 149.39200 1.000 48.54857 284 GLU B O 1
ATOM 6196 N N . LEU B 1 285 ? 169.99600 112.71600 151.12600 1.000 52.31491 285 LEU B N 1
ATOM 6197 C CA . LEU B 1 285 ? 171.24700 113.43900 151.33700 1.000 52.31491 285 LEU B CA 1
ATOM 6198 C C . LEU B 1 285 ? 172.32800 113.05100 150.33600 1.000 52.31491 285 LEU B C 1
ATOM 6199 O O . LEU B 1 285 ? 173.16900 113.89300 150.00700 1.000 52.31491 285 LEU B O 1
ATOM 6204 N N . THR B 1 286 ? 172.32800 111.80700 149.83800 1.000 54.72760 286 THR B N 1
ATOM 6205 C CA . THR B 1 286 ? 173.20800 111.46100 148.72300 1.000 54.72760 286 THR B CA 1
ATOM 6206 C C . THR B 1 286 ? 172.82700 112.21800 147.45900 1.000 54.72760 286 THR B C 1
ATOM 6207 O O . THR B 1 286 ? 173.70600 112.70600 146.73700 1.000 54.72760 286 THR B O 1
ATOM 6211 N N . LYS B 1 287 ? 171.52300 112.31100 147.17100 1.000 54.52998 287 LYS B N 1
ATOM 6212 C CA . LYS B 1 287 ? 171.06700 113.13000 146.05000 1.000 54.52998 287 LYS B CA 1
ATOM 6213 C C . LYS B 1 287 ? 171.35400 114.61100 146.26900 1.000 54.52998 287 LYS B C 1
ATOM 6214 O O . LYS B 1 287 ? 171.61700 115.33500 145.30700 1.000 54.52998 287 LYS B O 1
ATOM 6220 N N . LEU B 1 288 ? 171.29900 115.07500 147.51800 1.000 56.33056 288 LEU B N 1
ATOM 6221 C CA . LEU B 1 288 ? 171.57500 116.47400 147.82800 1.000 56.33056 288 LEU B CA 1
ATOM 6222 C C . LEU B 1 288 ? 173.05200 116.81900 147.65000 1.000 56.33056 288 LEU B C 1
ATOM 6223 O O . LEU B 1 288 ? 173.37900 117.89100 147.12600 1.000 56.33056 288 LEU B O 1
ATOM 6228 N N . TYR B 1 289 ? 173.95200 115.95000 148.12400 1.000 61.20876 289 TYR B N 1
ATOM 6229 C CA . TYR B 1 289 ? 175.38500 116.14100 147.89500 1.000 61.20876 289 TYR B CA 1
ATOM 6230 C C . TYR B 1 289 ? 175.74300 116.03800 146.41700 1.000 61.20876 289 TYR B C 1
ATOM 6231 O O . TYR B 1 289 ? 176.49900 116.86900 145.89700 1.000 61.20876 289 TYR B O 1
ATOM 6240 N N . TYR B 1 290 ? 175.24300 115.00200 145.73500 1.000 63.41153 290 TYR B N 1
ATOM 6241 C CA . TYR B 1 290 ? 175.48700 114.80800 144.30700 1.000 63.41153 290 TYR B CA 1
ATOM 6242 C C . TYR B 1 290 ? 174.87700 115.92200 143.46200 1.000 63.41153 290 TYR B C 1
ATOM 6243 O O . TYR B 1 290 ? 175.60100 116.69500 142.82900 1.000 63.41153 290 TYR B O 1
ATOM 6252 N N . ILE B 1 291 ? 173.55100 116.02400 143.46100 1.000 59.75576 291 ILE B N 1
ATOM 6253 C CA . ILE B 1 291 ? 172.85300 117.08500 142.74700 1.000 59.75576 291 ILE B CA 1
ATOM 6254 C C . ILE B 1 291 ? 172.67500 118.21900 143.75400 1.000 59.75576 291 ILE B C 1
ATOM 6255 O O . ILE B 1 291 ? 171.82500 118.15700 144.64200 1.000 59.75576 291 ILE B O 1
ATOM 6260 N N . GLY B 1 292 ? 173.50900 119.25000 143.63800 1.000 62.40736 292 GLY B N 1
ATOM 6261 C CA . GLY B 1 292 ? 173.50900 120.34100 144.58000 1.000 62.40736 292 GLY B CA 1
ATOM 6262 C C . GLY B 1 292 ? 172.76700 121.53500 144.01900 1.000 62.40736 292 GLY B C 1
ATOM 6263 O O . GLY B 1 292 ? 173.05600 121.99100 142.90900 1.000 62.40736 292 GLY B O 1
ATOM 6264 N N . TYR B 1 293 ? 171.76400 121.99900 144.77400 1.000 62.56565 293 TYR B N 1
ATOM 6265 C CA . TYR B 1 293 ? 170.94800 123.19200 144.51100 1.000 62.56565 293 TYR B CA 1
ATOM 6266 C C . TYR B 1 293 ? 170.14800 123.09200 143.21100 1.000 62.56565 293 TYR B C 1
ATOM 6267 O O . TYR B 1 293 ? 169.76500 124.11100 142.63000 1.000 62.56565 293 TYR B O 1
ATOM 6276 N N . ALA B 1 294 ? 169.90300 121.86800 142.74800 1.000 55.50834 294 ALA B N 1
ATOM 6277 C CA . ALA B 1 294 ? 168.87300 121.56100 141.77300 1.000 55.50834 294 ALA B CA 1
ATOM 6278 C C . ALA B 1 294 ? 167.95900 120.47700 142.31200 1.000 55.50834 294 ALA B C 1
ATOM 6279 O O . ALA B 1 294 ? 167.02300 120.06300 141.62000 1.000 55.50834 294 ALA B O 1
ATOM 6281 N N . HIS B 1 295 ? 168.22800 120.00200 143.52600 1.000 46.81855 295 HIS B N 1
ATOM 6282 C CA . HIS B 1 295 ? 167.33800 119.18800 144.33700 1.000 46.81855 295 HIS B CA 1
ATOM 6283 C C . HIS B 1 295 ? 166.41100 120.04900 145.19600 1.000 46.81855 295 HIS B C 1
ATOM 6284 O O . HIS B 1 295 ? 165.82900 119.55500 146.16500 1.000 46.81855 295 HIS B O 1
ATOM 6291 N N . LEU B 1 296 ? 166.27400 121.33500 144.86900 1.000 44.38547 296 LEU B N 1
ATOM 6292 C CA . LEU B 1 296 ? 165.54100 122.28700 145.69100 1.000 44.38547 296 LEU B CA 1
ATOM 6293 C C . LEU B 1 296 ? 164.08300 122.42600 145.27200 1.000 44.38547 296 LEU B C 1
ATOM 6294 O O . LEU B 1 296 ? 163.50000 123.50900 145.41500 1.000 44.38547 296 LEU B O 1
ATOM 6299 N N . SER B 1 297 ? 163.49700 121.36300 144.72200 1.000 33.09603 297 SER B N 1
ATOM 6300 C CA . SER B 1 297 ? 162.05800 121.27100 144.50800 1.000 33.09603 297 SER B CA 1
ATOM 6301 C C . SER B 1 297 ? 161.30200 121.35800 145.83100 1.000 33.09603 297 SER B C 1
ATOM 6302 O O . SER B 1 297 ? 161.85000 121.06100 146.89500 1.000 33.09603 297 SER B O 1
ATOM 6305 N N . PHE B 1 298 ? 160.04000 121.80900 145.75500 1.000 28.87646 298 PHE B N 1
ATOM 6306 C CA . PHE B 1 298 ? 159.18800 121.89100 146.94200 1.000 28.87646 298 PHE B CA 1
ATOM 6307 C C . PHE B 1 298 ? 158.95500 120.52200 147.55500 1.000 28.87646 298 PHE B C 1
ATOM 6308 O O . PHE B 1 298 ? 158.97100 120.38000 148.77800 1.000 28.87646 298 PHE B O 1
ATOM 6316 N N . TRP B 1 299 ? 158.67100 119.52300 146.72000 1.000 26.70432 299 TRP B N 1
ATOM 6317 C CA . TRP B 1 299 ? 158.38800 118.19000 147.23100 1.000 26.70432 299 TRP B CA 1
ATOM 6318 C C . TRP B 1 299 ? 159.62800 117.54100 147.81400 1.000 26.70432 299 TRP B C 1
ATOM 6319 O O . TRP B 1 299 ? 159.52300 116.76700 148.77100 1.000 26.70432 299 TRP B O 1
ATOM 6330 N N . ASN B 1 300 ? 160.80000 117.86000 147.26700 1.000 30.98237 300 ASN B N 1
ATOM 6331 C CA . ASN B 1 300 ? 162.04700 117.36800 147.83700 1.000 30.98237 300 ASN B CA 1
ATOM 6332 C C . ASN B 1 300 ? 162.30300 117.96700 149.21100 1.000 30.98237 300 ASN B C 1
ATOM 6333 O O . ASN B 1 300 ? 162.62100 117.23500 150.14400 1.000 30.98237 300 ASN B O 1
ATOM 6338 N N . LEU B 1 301 ? 162.14700 119.29000 149.35600 1.000 29.20079 301 LEU B N 1
ATOM 6339 C CA . LEU B 1 301 ? 162.25800 119.93800 150.66700 1.000 29.20079 301 LEU B CA 1
ATOM 6340 C C . LEU B 1 301 ? 161.18500 119.46800 151.64100 1.000 29.20079 301 LEU B C 1
ATOM 6341 O O . LEU B 1 301 ? 161.43400 119.38200 152.84500 1.000 29.20079 301 LEU B O 1
ATOM 6346 N N . PHE B 1 302 ? 159.97900 119.20900 151.14100 1.000 25.93356 302 PHE B N 1
ATOM 6347 C CA . PHE B 1 302 ? 158.88500 118.70600 151.96400 1.000 25.93356 302 PHE B CA 1
ATOM 6348 C C . PHE B 1 302 ? 159.20700 117.32300 152.51500 1.000 25.93356 302 PHE B C 1
ATOM 6349 O O . PHE B 1 302 ? 159.01100 117.05300 153.70800 1.000 25.93356 302 PHE B O 1
ATOM 6357 N N . ASN B 1 303 ? 159.68600 116.42600 151.64700 1.000 27.97163 303 ASN B N 1
ATOM 6358 C CA . ASN B 1 303 ? 160.11700 115.10900 152.09600 1.000 27.97163 303 ASN B CA 1
ATOM 6359 C C . ASN B 1 303 ? 161.33100 115.19200 153.00800 1.000 27.97163 303 ASN B C 1
ATOM 6360 O O . ASN B 1 303 ? 161.40900 114.43700 153.97500 1.000 27.97163 303 ASN B O 1
ATOM 6365 N N . ASP B 1 304 ? 162.27300 116.10600 152.73100 1.000 31.83949 304 ASP B N 1
ATOM 6366 C CA . ASP B 1 304 ? 163.41900 116.30500 153.61900 1.000 31.83949 304 ASP B CA 1
ATOM 6367 C C . ASP B 1 304 ? 162.99500 116.80100 154.98700 1.000 31.83949 304 ASP B C 1
ATOM 6368 O O . ASP B 1 304 ? 163.58700 116.41300 155.99300 1.000 31.83949 304 ASP B O 1
ATOM 6373 N N . THR B 1 305 ? 161.95900 117.63800 155.04100 1.000 28.18271 305 THR B N 1
ATOM 6374 C CA . THR B 1 305 ? 161.42200 118.08200 156.31900 1.000 28.18271 305 THR B CA 1
ATOM 6375 C C . THR B 1 305 ? 160.76600 116.93200 157.07000 1.000 28.18271 305 THR B C 1
ATOM 6376 O O . THR B 1 305 ? 161.00400 116.77500 158.27000 1.000 28.18271 305 THR B O 1
ATOM 6380 N N . THR B 1 306 ? 159.97100 116.11200 156.36400 1.000 26.83507 306 THR B N 1
ATOM 6381 C CA . THR B 1 306 ? 159.38900 114.89000 156.93200 1.000 26.83507 306 THR B CA 1
ATOM 6382 C C . THR B 1 306 ? 160.44300 113.94900 157.50700 1.000 26.83507 306 THR B C 1
ATOM 6383 O O . THR B 1 306 ? 160.38300 113.58400 158.68900 1.000 26.83507 306 THR B O 1
ATOM 6387 N N . TYR B 1 307 ? 161.46100 113.62000 156.70900 1.000 30.88849 307 TYR B N 1
ATOM 6388 C CA . TYR B 1 307 ? 162.46300 112.65800 157.14500 1.000 30.88849 307 TYR B CA 1
ATOM 6389 C C . TYR B 1 307 ? 163.38000 113.25700 158.19300 1.000 30.88849 307 TYR B C 1
ATOM 6390 O O . TYR B 1 307 ? 163.81400 112.53800 159.08700 1.000 30.88849 307 TYR B O 1
ATOM 6399 N N . LEU B 1 308 ? 163.64100 114.56600 158.12600 1.000 31.07536 308 LEU B N 1
ATOM 6400 C CA . LEU B 1 308 ? 164.44800 115.24700 159.12900 1.000 31.07536 308 LEU B CA 1
ATOM 6401 C C . LEU B 1 308 ? 163.77900 115.24500 160.49200 1.000 31.07536 308 LEU B C 1
ATOM 6402 O O . LEU B 1 308 ? 164.43000 114.92100 161.49300 1.000 31.07536 308 LEU B O 1
ATOM 6407 N N . ILE B 1 309 ? 162.47000 115.53700 160.53400 1.000 30.25430 309 ILE B N 1
ATOM 6408 C CA . ILE B 1 309 ? 161.70300 115.49600 161.78100 1.000 30.25430 309 ILE B CA 1
ATOM 6409 C C . ILE B 1 309 ? 161.69100 114.08400 162.36300 1.000 30.25430 309 ILE B C 1
ATOM 6410 O O . ILE B 1 309 ? 161.91400 113.89800 163.57200 1.000 30.25430 309 ILE B O 1
ATOM 6415 N N . ILE B 1 310 ? 161.40900 113.07700 161.52200 1.000 32.75069 310 ILE B N 1
ATOM 6416 C CA . ILE B 1 310 ? 161.40100 111.69000 162.00200 1.000 32.75069 310 ILE B CA 1
ATOM 6417 C C . ILE B 1 310 ? 162.80100 111.26200 162.48300 1.000 32.75069 310 ILE B C 1
ATOM 6418 O O . ILE B 1 310 ? 162.91400 110.50200 163.44900 1.000 32.75069 310 ILE B O 1
ATOM 6423 N N . THR B 1 311 ? 163.88400 111.72800 161.82500 1.000 36.41861 311 THR B N 1
ATOM 6424 C CA . THR B 1 311 ? 165.24200 111.40700 162.29800 1.000 36.41861 311 THR B CA 1
ATOM 6425 C C . THR B 1 311 ? 165.52000 112.01000 163.66700 1.000 36.41861 311 THR B C 1
ATOM 6426 O O . THR B 1 311 ? 166.22300 111.39100 164.47200 1.000 36.41861 311 THR B O 1
ATOM 6430 N N . PHE B 1 312 ? 165.07100 113.25900 163.90400 1.000 38.68370 312 PHE B N 1
ATOM 6431 C CA . PHE B 1 312 ? 165.24600 113.85600 165.23300 1.000 38.68370 312 PHE B CA 1
ATOM 6432 C C . PHE B 1 312 ? 164.48900 113.04100 166.26900 1.000 38.68370 312 PHE B C 1
ATOM 6433 O O . PHE B 1 312 ? 165.00300 112.79800 167.36900 1.000 38.68370 312 PHE B O 1
ATOM 6441 N N . ALA B 1 313 ? 163.27700 112.60100 165.91600 1.000 38.67995 313 ALA B N 1
ATOM 6442 C CA . ALA B 1 313 ? 162.47200 111.76400 166.80200 1.000 38.67995 313 ALA B CA 1
ATOM 6443 C C . ALA B 1 313 ? 163.15800 110.43400 167.07100 1.000 38.67995 313 ALA B C 1
ATOM 6444 O O . ALA B 1 313 ? 163.10800 109.91700 168.19300 1.000 38.67995 313 ALA B O 1
ATOM 6446 N N . MET B 1 314 ? 163.76500 109.86200 166.02600 1.000 43.36008 314 MET B N 1
ATOM 6447 C CA . MET B 1 314 ? 164.51700 108.61600 166.12000 1.000 43.36008 314 MET B CA 1
ATOM 6448 C C . MET B 1 314 ? 165.68400 108.79000 167.07500 1.000 43.36008 314 MET B C 1
ATOM 6449 O O . MET B 1 314 ? 165.97000 107.90100 167.88100 1.000 43.36008 314 MET B O 1
ATOM 6454 N N . GLY B 1 315 ? 166.40800 109.91000 166.93600 1.000 43.66049 315 GLY B N 1
ATOM 6455 C CA . GLY B 1 315 ? 167.54600 110.18300 167.79700 1.000 43.66049 315 GLY B CA 1
ATOM 6456 C C . GLY B 1 315 ? 167.14900 110.31300 169.25500 1.000 43.66049 315 GLY B C 1
ATOM 6457 O O . GLY B 1 315 ? 167.83800 109.79100 170.13600 1.000 43.66049 315 GLY B O 1
ATOM 6458 N N . PHE B 1 316 ? 166.05000 111.04100 169.52900 1.000 46.08580 316 PHE B N 1
ATOM 6459 C CA . PHE B 1 316 ? 165.57600 111.18000 170.90900 1.000 46.08580 316 PHE B CA 1
ATOM 6460 C C . PHE B 1 316 ? 165.12900 109.83300 171.47200 1.000 46.08580 316 PHE B C 1
ATOM 6461 O O . PHE B 1 316 ? 165.38600 109.52800 172.64300 1.000 46.08580 316 PHE B O 1
ATOM 6469 N N . ARG B 1 317 ? 164.42400 109.03300 170.65700 1.000 48.65200 317 ARG B N 1
ATOM 6470 C CA . ARG B 1 317 ? 163.97500 107.70900 171.08300 1.000 48.65200 317 ARG B CA 1
ATOM 6471 C C . ARG B 1 317 ? 165.15700 106.78800 171.36300 1.000 48.65200 317 ARG B C 1
ATOM 6472 O O . ARG B 1 317 ? 165.15800 106.05100 172.35900 1.000 48.65200 317 ARG B O 1
ATOM 6480 N N . ALA B 1 318 ? 166.17400 106.83700 170.49300 1.000 49.37393 318 ALA B N 1
ATOM 6481 C CA . ALA B 1 318 ? 167.38100 106.03100 170.64200 1.000 49.37393 318 ALA B CA 1
ATOM 6482 C C . ALA B 1 318 ? 168.13500 106.41800 171.90200 1.000 49.37393 318 ALA B C 1
ATOM 6483 O O . ALA B 1 318 ? 168.68700 105.55100 172.59100 1.000 49.37393 318 ALA B O 1
ATOM 6485 N N . MET B 1 319 ? 168.23800 107.72600 172.16400 1.000 52.39199 319 MET B N 1
ATOM 6486 C CA . MET B 1 319 ? 168.90600 108.20200 173.36900 1.000 52.39199 319 MET B CA 1
ATOM 6487 C C . MET B 1 319 ? 168.13000 107.76000 174.60900 1.000 52.39199 319 MET B C 1
ATOM 6488 O O . MET B 1 319 ? 168.73600 107.49900 175.65100 1.000 52.39199 319 MET B O 1
ATOM 6493 N N . SER B 1 320 ? 166.78700 107.76800 174.54300 1.000 52.67621 320 SER B N 1
ATOM 6494 C CA . SER B 1 320 ? 165.97300 107.31000 175.67000 1.000 52.67621 320 SER B CA 1
ATOM 6495 C C . SER B 1 320 ? 166.20900 105.83300 175.96400 1.000 52.67621 320 SER B C 1
ATOM 6496 O O . SER B 1 320 ? 166.28100 105.43400 177.13300 1.000 52.67621 320 SER B O 1
ATOM 6499 N N . VAL B 1 321 ? 166.23400 105.00300 174.91200 1.000 52.97438 321 VAL B N 1
ATOM 6500 C CA . VAL B 1 321 ? 166.44500 103.55700 175.04300 1.000 52.97438 321 VAL B CA 1
ATOM 6501 C C . VAL B 1 321 ? 167.80700 103.24300 175.67300 1.000 52.97438 321 VAL B C 1
ATOM 6502 O O . VAL B 1 321 ? 167.92400 102.35900 176.53300 1.000 52.97438 321 VAL B O 1
ATOM 6506 N N . THR B 1 322 ? 168.83000 104.03400 175.34500 1.000 54.61543 322 THR B N 1
ATOM 6507 C CA . THR B 1 322 ? 170.18900 103.84700 175.86300 1.000 54.61543 322 THR B CA 1
ATOM 6508 C C . THR B 1 322 ? 170.69400 105.12700 176.52600 1.000 54.61543 322 THR B C 1
ATOM 6509 O O . THR B 1 322 ? 171.61200 105.78100 176.01600 1.000 54.61543 322 THR B O 1
ATOM 6513 N N . PRO B 1 323 ? 170.08700 105.53400 177.66200 1.000 56.90259 323 PRO B N 1
ATOM 6514 C CA . PRO B 1 323 ? 170.42700 106.77500 178.37200 1.000 56.90259 323 PRO B CA 1
ATOM 6515 C C . PRO B 1 323 ? 171.85100 106.83800 178.92800 1.000 56.90259 323 PRO B C 1
ATOM 6516 O O . PRO B 1 323 ? 172.09800 107.64100 179.83000 1.000 56.90259 323 PRO B O 1
ATOM 6520 N N . TYR B 1 328 ? 169.16400 114.56200 182.49200 1.000 71.70454 328 TYR B N 1
ATOM 6521 C CA . TYR B 1 328 ? 168.59800 113.58400 181.57100 1.000 71.70454 328 TYR B CA 1
ATOM 6522 C C . TYR B 1 328 ? 167.54300 112.76000 182.29500 1.000 71.70454 328 TYR B C 1
ATOM 6523 O O . TYR B 1 328 ? 167.59900 112.61200 183.51600 1.000 71.70454 328 TYR B O 1
ATOM 6532 N N . SER B 1 329 ? 166.60900 112.20000 181.52500 1.000 65.04019 329 SER B N 1
ATOM 6533 C CA . SER B 1 329 ? 165.54900 111.34300 182.04700 1.000 65.04019 329 SER B CA 1
ATOM 6534 C C . SER B 1 329 ? 164.95100 110.57500 180.88100 1.000 65.04019 329 SER B C 1
ATOM 6535 O O . SER B 1 329 ? 164.62600 111.17800 179.85400 1.000 65.04019 329 SER B O 1
ATOM 6538 N N . SER B 1 330 ? 164.84000 109.25100 181.03600 1.000 59.55460 330 SER B N 1
ATOM 6539 C CA . SER B 1 330 ? 164.45100 108.37100 179.93500 1.000 59.55460 330 SER B CA 1
ATOM 6540 C C . SER B 1 330 ? 163.01400 108.60900 179.49100 1.000 59.55460 330 SER B C 1
ATOM 6541 O O . SER B 1 330 ? 162.72800 108.62100 178.28800 1.000 59.55460 330 SER B O 1
ATOM 6544 N N . GLU B 1 331 ? 162.09500 108.77300 180.44400 1.000 58.20863 331 GLU B N 1
ATOM 6545 C CA . GLU B 1 331 ? 160.71700 109.09400 180.09400 1.000 58.20863 331 GLU B CA 1
ATOM 6546 C C . GLU B 1 331 ? 160.58700 110.49500 179.50700 1.000 58.20863 331 GLU B C 1
ATOM 6547 O O . GLU B 1 331 ? 159.72200 110.71900 178.65400 1.000 58.20863 331 GLU B O 1
ATOM 6553 N N . ASP B 1 332 ? 161.44700 111.43100 179.92400 1.000 55.95785 332 ASP B N 1
ATOM 6554 C CA . ASP B 1 332 ? 161.47500 112.76300 179.31900 1.000 55.95785 332 ASP B CA 1
ATOM 6555 C C . ASP B 1 332 ? 161.92700 112.71800 177.86500 1.000 55.95785 332 ASP B C 1
ATOM 6556 O O . ASP B 1 332 ? 161.33100 113.38100 177.00400 1.000 55.95785 332 ASP B O 1
ATOM 6561 N N . TRP B 1 333 ? 162.97200 111.93600 177.57300 1.000 54.55844 333 TRP B N 1
ATOM 6562 C CA . TRP B 1 333 ? 163.42200 111.77600 176.19400 1.000 54.55844 333 TRP B CA 1
ATOM 6563 C C . TRP B 1 333 ? 162.40700 111.01800 175.34700 1.000 54.55844 333 TRP B C 1
ATOM 6564 O O . TRP B 1 333 ? 162.22600 111.33900 174.16800 1.000 54.55844 333 TRP B O 1
ATOM 6575 N N . ASP B 1 334 ? 161.72900 110.02400 175.93100 1.000 50.27477 334 ASP B N 1
ATOM 6576 C CA . ASP B 1 334 ? 160.67200 109.30700 175.21600 1.000 50.27477 334 ASP B CA 1
ATOM 6577 C C . ASP B 1 334 ? 159.49000 110.22000 174.90000 1.000 50.27477 334 ASP B C 1
ATOM 6578 O O . ASP B 1 334 ? 158.92700 110.15900 173.79600 1.000 50.27477 334 ASP B O 1
ATOM 6583 N N . LYS B 1 335 ? 159.12000 111.07700 175.85700 1.000 45.83350 335 LYS B N 1
ATOM 6584 C CA . LYS B 1 335 ? 158.04400 112.04400 175.66900 1.000 45.83350 335 LYS B CA 1
ATOM 6585 C C . LYS B 1 335 ? 158.37900 113.05700 174.58200 1.000 45.83350 335 LYS B C 1
ATOM 6586 O O . LYS B 1 335 ? 157.55000 113.32400 173.70500 1.000 45.83350 335 LYS B O 1
ATOM 6592 N N . ILE B 1 336 ? 159.58700 113.63700 174.62600 1.000 41.10253 336 ILE B N 1
ATOM 6593 C CA . ILE B 1 336 ? 159.95700 114.63000 173.61500 1.000 41.10253 336 ILE B CA 1
ATOM 6594 C C . ILE B 1 336 ? 160.13400 113.96600 172.24700 1.000 41.10253 336 ILE B C 1
ATOM 6595 O O . ILE B 1 336 ? 159.83800 114.58600 171.21800 1.000 41.10253 336 ILE B O 1
ATOM 6600 N N . SER B 1 337 ? 160.51200 112.67500 172.21800 1.000 40.32500 337 SER B N 1
ATOM 6601 C CA . SER B 1 337 ? 160.59400 111.91700 170.97300 1.000 40.32500 337 SER B CA 1
ATOM 6602 C C . SER B 1 337 ? 159.22900 111.74400 170.33400 1.000 40.32500 337 SER B C 1
ATOM 6603 O O . SER B 1 337 ? 159.06100 112.00700 169.13900 1.000 40.32500 337 SER B O 1
ATOM 6606 N N . TYR B 1 338 ? 158.24300 111.30300 171.11700 1.000 38.45402 338 TYR B N 1
ATOM 6607 C CA . TYR B 1 338 ? 156.90300 111.12000 170.56700 1.000 38.45402 338 TYR B CA 1
ATOM 6608 C C . TYR B 1 338 ? 156.22900 112.44500 170.23800 1.000 38.45402 338 TYR B C 1
ATOM 6609 O O . TYR B 1 338 ? 155.41700 112.49900 169.31100 1.000 38.45402 338 TYR B O 1
ATOM 6618 N N . ARG B 1 339 ? 156.59400 113.52700 170.92900 1.000 36.07610 339 ARG B N 1
ATOM 6619 C CA . ARG B 1 339 ? 156.03300 114.83500 170.60000 1.000 36.07610 339 ARG B CA 1
ATOM 6620 C C . ARG B 1 339 ? 156.56600 115.35800 169.27200 1.000 36.07610 339 ARG B C 1
ATOM 6621 O O . ARG B 1 339 ? 155.78900 115.79900 168.41100 1.000 36.07610 339 ARG B O 1
ATOM 6629 N N . VAL B 1 340 ? 157.88900 115.32200 169.08400 1.000 32.82989 340 VAL B N 1
ATOM 6630 C CA . VAL B 1 340 ? 158.44800 115.76800 167.81300 1.000 32.82989 340 VAL B CA 1
ATOM 6631 C C . VAL B 1 340 ? 158.09000 114.79700 166.68200 1.000 32.82989 340 VAL B C 1
ATOM 6632 O O . VAL B 1 340 ? 157.95900 115.21900 165.53500 1.000 32.82989 340 VAL B O 1
ATOM 6636 N N . LEU B 1 341 ? 157.84700 113.51300 166.98100 1.000 29.38661 341 LEU B N 1
ATOM 6637 C CA . LEU B 1 341 ? 157.37800 112.59000 165.94700 1.000 29.38661 341 LEU B CA 1
ATOM 6638 C C . LEU B 1 341 ? 155.94700 112.89400 165.54400 1.000 29.38661 341 LEU B C 1
ATOM 6639 O O . LEU B 1 341 ? 155.59800 112.81700 164.36200 1.000 29.38661 341 LEU B O 1
ATOM 6644 N N . SER B 1 342 ? 155.10000 113.22200 166.51700 1.000 29.29614 342 SER B N 1
ATOM 6645 C CA . SER B 1 342 ? 153.73400 113.63300 166.23600 1.000 29.29614 342 SER B CA 1
ATOM 6646 C C . SER B 1 342 ? 153.66300 114.95900 165.49800 1.000 29.29614 342 SER B C 1
ATOM 6647 O O . SER B 1 342 ? 152.66900 115.22100 164.82400 1.000 29.29614 342 SER B O 1
ATOM 6650 N N . CYS B 1 343 ? 154.69700 115.79700 165.59700 1.000 28.54542 343 CYS B N 1
ATOM 6651 C CA . CYS B 1 343 ? 154.78500 116.96500 164.71900 1.000 28.54542 343 CYS B CA 1
ATOM 6652 C C . CYS B 1 343 ? 154.92500 116.60900 163.23400 1.000 28.54542 343 CYS B C 1
ATOM 6653 O O . CYS B 1 343 ? 154.65000 117.46200 162.38700 1.000 28.54542 343 CYS B O 1
ATOM 6656 N N . ALA B 1 344 ? 155.34200 115.39000 162.89000 1.000 23.41460 344 ALA B N 1
ATOM 6657 C CA . ALA B 1 344 ? 155.53600 114.99400 161.50100 1.000 23.41460 344 ALA B CA 1
ATOM 6658 C C . ALA B 1 344 ? 154.30400 114.39000 160.85200 1.000 23.41460 344 ALA B C 1
ATOM 6659 O O . ALA B 1 344 ? 154.38200 113.99800 159.68900 1.000 23.41460 344 ALA B O 1
ATOM 6661 N N . ALA B 1 345 ? 153.18800 114.29700 161.55200 1.000 19.48237 345 ALA B N 1
ATOM 6662 C CA . ALA B 1 345 ? 151.97400 113.71300 160.98200 1.000 19.48237 345 ALA B CA 1
ATOM 6663 C C . ALA B 1 345 ? 151.31300 114.49500 159.84000 1.000 19.48237 345 ALA B C 1
ATOM 6664 O O . ALA B 1 345 ? 150.79000 113.82700 158.93400 1.000 19.48237 345 ALA B O 1
ATOM 6666 N N . PRO B 1 346 ? 151.23200 115.85200 159.83900 1.000 21.08234 346 PRO B N 1
ATOM 6667 C CA . PRO B 1 346 ? 150.80000 116.53000 158.60000 1.000 21.08234 346 PRO B CA 1
ATOM 6668 C C . PRO B 1 346 ? 151.68000 116.25400 157.39900 1.000 21.08234 346 PRO B C 1
ATOM 6669 O O . PRO B 1 346 ? 151.16700 116.12600 156.28400 1.000 21.08234 346 PRO B O 1
ATOM 6673 N N . PHE B 1 347 ? 152.99100 116.14300 157.60800 1.000 22.17412 347 PHE B N 1
ATOM 6674 C CA . PHE B 1 347 ? 153.90800 115.83800 156.52100 1.000 22.17412 347 PHE B CA 1
ATOM 6675 C C . PHE B 1 347 ? 153.71500 114.41900 156.00700 1.000 22.17412 347 PHE B C 1
ATOM 6676 O O . PHE B 1 347 ? 153.74200 114.19000 154.79600 1.000 22.17412 347 PHE B O 1
ATOM 6684 N N . VAL B 1 348 ? 153.50300 113.46100 156.90900 1.000 19.05356 348 VAL B N 1
ATOM 6685 C CA . VAL B 1 348 ? 153.34400 112.06600 156.50700 1.000 19.05356 348 VAL B CA 1
ATOM 6686 C C . VAL B 1 348 ? 152.00000 111.86500 155.81300 1.000 19.05356 348 VAL B C 1
ATOM 6687 O O . VAL B 1 348 ? 151.90100 111.10500 154.84100 1.000 19.05356 348 VAL B O 1
ATOM 6691 N N . TRP B 1 349 ? 150.97200 112.61400 156.20900 1.000 17.53734 349 TRP B N 1
ATOM 6692 C CA . TRP B 1 349 ? 149.70100 112.47700 155.51100 1.000 17.53734 349 TRP B CA 1
ATOM 6693 C C . TRP B 1 349 ? 149.61800 113.31300 154.24100 1.000 17.53734 349 TRP B C 1
ATOM 6694 O O . TRP B 1 349 ? 148.83300 112.97700 153.35200 1.000 17.53734 349 TRP B O 1
ATOM 6705 N N . SER B 1 350 ? 150.40200 114.38000 154.12500 1.000 20.76259 350 SER B N 1
ATOM 6706 C CA . SER B 1 350 ? 150.43400 115.18900 152.91900 1.000 20.76259 350 SER B CA 1
ATOM 6707 C C . SER B 1 350 ? 151.42900 114.68500 151.88800 1.000 20.76259 350 SER B C 1
ATOM 6708 O O . SER B 1 350 ? 151.39700 115.15600 150.74900 1.000 20.76259 350 SER B O 1
ATOM 6711 N N . ARG B 1 351 ? 152.34100 113.79100 152.28300 1.000 20.93772 351 ARG B N 1
ATOM 6712 C CA . ARG B 1 351 ? 153.21100 113.08100 151.34800 1.000 20.93772 351 ARG B CA 1
ATOM 6713 C C . ARG B 1 351 ? 152.45300 112.31000 150.27700 1.000 20.93772 351 ARG B C 1
ATOM 6714 O O . ARG B 1 351 ? 152.98700 112.11300 149.18400 1.000 20.93772 351 ARG B O 1
ATOM 6722 N N . LEU B 1 352 ? 151.24500 111.82500 150.59000 1.000 19.87774 352 LEU B N 1
ATOM 6723 C CA . LEU B 1 352 ? 150.49500 110.94400 149.69800 1.000 19.87774 352 LEU B CA 1
ATOM 6724 C C . LEU B 1 352 ? 150.11000 111.61000 148.38600 1.000 19.87774 352 LEU B C 1
ATOM 6725 O O . LEU B 1 352 ? 149.97600 110.92200 147.36900 1.000 19.87774 352 LEU B O 1
ATOM 6730 N N . LEU B 1 353 ? 149.91200 112.93200 148.39300 1.000 18.27554 353 LEU B N 1
ATOM 6731 C CA . LEU B 1 353 ? 149.55200 113.64600 147.17400 1.000 18.27554 353 LEU B CA 1
ATOM 6732 C C . LEU B 1 353 ? 150.66600 113.60700 146.14200 1.000 18.27554 353 LEU B C 1
ATOM 6733 O O . LEU B 1 353 ? 150.38500 113.53700 144.94400 1.000 18.27554 353 LEU B O 1
ATOM 6738 N N . LEU B 1 354 ? 151.92000 113.60200 146.59200 1.000 20.57861 354 LEU B N 1
ATOM 6739 C CA . LEU B 1 354 ? 153.05900 113.45200 145.69400 1.000 20.57861 354 LEU B CA 1
ATOM 6740 C C . LEU B 1 354 ? 153.06900 112.08500 145.02700 1.000 20.57861 354 LEU B C 1
ATOM 6741 O O . LEU B 1 354 ? 153.26800 111.97500 143.81400 1.000 20.57861 354 LEU B O 1
ATOM 6746 N N . TYR B 1 355 ? 152.87000 111.03200 145.80300 1.000 20.92500 355 TYR B N 1
ATOM 6747 C CA . TYR B 1 355 ? 152.90400 109.67400 145.29000 1.000 20.92500 355 TYR B CA 1
ATOM 6748 C C . TYR B 1 355 ? 151.56500 109.19800 144.75500 1.000 20.92500 355 TYR B C 1
ATOM 6749 O O . TYR B 1 355 ? 151.42300 108.01200 144.46200 1.000 20.92500 355 TYR B O 1
ATOM 6758 N N . LEU B 1 356 ? 150.58900 110.08900 144.59500 1.000 17.59912 356 LEU B N 1
ATOM 6759 C CA . LEU B 1 356 ? 149.37400 109.76600 143.85800 1.000 17.59912 356 LEU B CA 1
ATOM 6760 C C . LEU B 1 356 ? 149.12500 110.72900 142.70900 1.000 17.59912 356 LEU B C 1
ATOM 6761 O O . LEU B 1 356 ? 147.99900 110.80900 142.22200 1.000 17.59912 356 LEU B O 1
ATOM 6766 N N . GLU B 1 357 ? 150.15500 111.45700 142.26900 1.000 21.12050 357 GLU B N 1
ATOM 6767 C CA . GLU B 1 357 ? 150.03700 112.35000 141.11800 1.000 21.12050 357 GLU B CA 1
ATOM 6768 C C . GLU B 1 357 ? 149.71300 111.62100 139.82400 1.000 21.12050 357 GLU B C 1
ATOM 6769 O O . GLU B 1 357 ? 149.17400 112.23500 138.89900 1.000 21.12050 357 GLU B O 1
ATOM 6775 N N . SER B 1 358 ? 150.08300 110.34300 139.71200 1.000 20.03354 358 SER B N 1
ATOM 6776 C CA . SER B 1 358 ? 149.68500 109.54400 138.55800 1.000 20.03354 358 SER B CA 1
ATOM 6777 C C . SER B 1 358 ? 148.17900 109.36400 138.47400 1.000 20.03354 358 SER B C 1
ATOM 6778 O O . SER B 1 358 ? 147.64000 109.18900 137.37700 1.000 20.03354 358 SER B O 1
ATOM 6781 N N . GLN B 1 359 ? 147.48800 109.38300 139.60500 1.000 18.80149 359 GLN B N 1
ATOM 6782 C CA . GLN B 1 359 ? 146.04000 109.35300 139.58600 1.000 18.80149 359 GLN B CA 1
ATOM 6783 C C . GLN B 1 359 ? 145.54900 110.72800 139.18100 1.000 18.80149 359 GLN B C 1
ATOM 6784 O O . GLN B 1 359 ? 146.09800 111.74000 139.61800 1.000 18.80149 359 GLN B O 1
ATOM 6790 N N . ARG B 1 360 ? 144.54900 110.75100 138.29700 1.000 15.18806 360 ARG B N 1
ATOM 6791 C CA . ARG B 1 360 ? 144.15000 111.98400 137.62500 1.000 15.18806 360 ARG B CA 1
ATOM 6792 C C . ARG B 1 360 ? 143.53900 112.99600 138.58000 1.000 15.18806 360 ARG B C 1
ATOM 6793 O O . ARG B 1 360 ? 143.81400 114.18900 138.46100 1.000 15.18806 360 ARG B O 1
ATOM 6801 N N . PHE B 1 361 ? 142.72300 112.53000 139.52900 1.000 12.40018 361 PHE B N 1
ATOM 6802 C CA . PHE B 1 361 ? 142.07100 113.39700 140.51100 1.000 12.40018 361 PHE B CA 1
ATOM 6803 C C . PHE B 1 361 ? 143.08600 114.16400 141.35700 1.000 12.40018 361 PHE B C 1
ATOM 6804 O O . PHE B 1 361 ? 143.03800 115.40100 141.44300 1.000 12.40018 361 PHE B O 1
ATOM 6812 N N . ILE B 1 362 ? 144.06300 113.44500 141.91200 1.000 13.14531 362 ILE B N 1
ATOM 6813 C CA . ILE B 1 362 ? 145.07000 114.03900 142.78200 1.000 13.14531 362 ILE B CA 1
ATOM 6814 C C . ILE B 1 362 ? 146.01900 114.92300 141.98300 1.000 13.14531 362 ILE B C 1
ATOM 6815 O O . ILE B 1 362 ? 146.43500 115.99000 142.45000 1.000 13.14531 362 ILE B O 1
ATOM 6820 N N . GLY B 1 363 ? 146.37100 114.49600 140.76900 1.000 11.34814 363 GLY B N 1
ATOM 6821 C CA . GLY B 1 363 ? 147.29000 115.26900 139.95000 1.000 11.34814 363 GLY B CA 1
ATOM 6822 C C . GLY B 1 363 ? 146.70100 116.57500 139.45400 1.000 11.34814 363 GLY B C 1
ATOM 6823 O O . GLY B 1 363 ? 147.38200 117.60200 139.46000 1.000 11.34814 363 GLY B O 1
ATOM 6824 N N . ILE B 1 364 ? 145.43500 116.54500 139.01300 1.000 11.93867 364 ILE B N 1
ATOM 6825 C CA . ILE B 1 364 ? 144.69100 117.75500 138.65600 1.000 11.93867 364 ILE B CA 1
ATOM 6826 C C . ILE B 1 364 ? 144.57900 118.69700 139.85000 1.000 11.93867 364 ILE B C 1
ATOM 6827 O O . ILE B 1 364 ? 144.78500 119.91400 139.71600 1.000 11.93867 364 ILE B O 1
ATOM 6832 N N . MET B 1 365 ? 144.29300 118.14100 141.03900 1.000 13.23205 365 MET B N 1
ATOM 6833 C CA . MET B 1 365 ? 144.24900 118.92600 142.27300 1.000 13.23205 365 MET B CA 1
ATOM 6834 C C . MET B 1 365 ? 145.57700 119.60700 142.59200 1.000 13.23205 365 MET B C 1
ATOM 6835 O O . MET B 1 365 ? 145.59700 120.77900 142.98200 1.000 13.23205 365 MET B O 1
ATOM 6840 N N . LEU B 1 366 ? 146.69500 118.89500 142.44000 1.000 13.44645 366 LEU B N 1
ATOM 6841 C CA . LEU B 1 366 ? 147.98100 119.51600 142.74400 1.000 13.44645 366 LEU B CA 1
ATOM 6842 C C . LEU B 1 366 ? 148.41100 120.52200 141.69100 1.000 13.44645 366 LEU B C 1
ATOM 6843 O O . LEU B 1 366 ? 149.13300 121.46600 142.01900 1.000 13.44645 366 LEU B O 1
ATOM 6848 N N . VAL B 1 367 ? 148.02200 120.31400 140.43300 1.000 11.36864 367 VAL B N 1
ATOM 6849 C CA . VAL B 1 367 ? 148.22800 121.31800 139.38900 1.000 11.36864 367 VAL B CA 1
ATOM 6850 C C . VAL B 1 367 ? 147.50600 122.61700 139.74100 1.000 11.36864 367 VAL B C 1
ATOM 6851 O O . VAL B 1 367 ? 148.08000 123.72000 139.65800 1.000 11.36864 367 VAL B O 1
ATOM 6855 N N . ILE B 1 368 ? 146.25100 122.48500 140.18200 1.000 13.69183 368 ILE B N 1
ATOM 6856 C CA . ILE B 1 368 ? 145.44700 123.62000 140.63000 1.000 13.69183 368 ILE B CA 1
ATOM 6857 C C . ILE B 1 368 ? 146.09200 124.32200 141.82300 1.000 13.69183 368 ILE B C 1
ATOM 6858 O O . ILE B 1 368 ? 146.22200 125.55200 141.83200 1.000 13.69183 368 ILE B O 1
ATOM 6863 N N . LEU B 1 369 ? 146.55700 123.55000 142.81300 1.000 13.80379 369 LEU B N 1
ATOM 6864 C CA . LEU B 1 369 ? 147.19100 124.13500 143.99600 1.000 13.80379 369 LEU B CA 1
ATOM 6865 C C . LEU B 1 369 ? 148.50800 124.82800 143.68100 1.000 13.80379 369 LEU B C 1
ATOM 6866 O O . LEU B 1 369 ? 148.81800 125.85500 144.29100 1.000 13.80379 369 LEU B O 1
ATOM 6871 N N . LYS B 1 370 ? 149.29900 124.26800 142.76100 1.000 16.48566 370 LYS B N 1
ATOM 6872 C CA . LYS B 1 370 ? 150.53700 124.90700 142.32500 1.000 16.48566 370 LYS B CA 1
ATOM 6873 C C . LYS B 1 370 ? 150.27400 126.26600 141.69700 1.000 16.48566 370 LYS B C 1
ATOM 6874 O O . LYS B 1 370 ? 150.95700 127.24900 142.02000 1.000 16.48566 370 LYS B O 1
ATOM 6880 N N . HIS B 1 371 ? 149.25800 126.34900 140.83200 1.000 16.85308 371 HIS B N 1
ATOM 6881 C CA . HIS B 1 371 ? 148.91800 127.63100 140.21800 1.000 16.85308 371 HIS B CA 1
ATOM 6882 C C . HIS B 1 371 ? 148.35500 128.62900 141.22600 1.000 16.85308 371 HIS B C 1
ATOM 6883 O O . HIS B 1 371 ? 148.64100 129.83200 141.13800 1.000 16.85308 371 HIS B O 1
ATOM 6890 N N . MET B 1 372 ? 147.56500 128.15400 142.19300 1.000 17.19280 372 MET B N 1
ATOM 6891 C CA . MET B 1 372 ? 146.99900 129.05200 143.19900 1.000 17.19280 372 MET B CA 1
ATOM 6892 C C . MET B 1 372 ? 148.06700 129.62100 144.13100 1.000 17.19280 372 MET B C 1
ATOM 6893 O O . MET B 1 372 ? 148.01600 130.80600 144.47700 1.000 17.19280 372 MET B O 1
ATOM 6898 N N . MET B 1 373 ? 149.04200 128.80200 144.54800 1.000 16.90455 373 MET B N 1
ATOM 6899 C CA . MET B 1 373 ? 150.13700 129.32000 145.37100 1.000 16.90455 373 MET B CA 1
ATOM 6900 C C . MET B 1 373 ? 151.03200 130.27700 144.58300 1.000 16.90455 373 MET B C 1
ATOM 6901 O O . MET B 1 373 ? 151.50500 131.29400 145.12900 1.000 16.90455 373 MET B O 1
ATOM 6906 N N . LYS B 1 374 ? 151.27500 129.95800 143.30200 1.000 15.48574 374 LYS B N 1
ATOM 6907 C CA . LYS B 1 374 ? 152.01000 130.85300 142.41300 1.000 15.48574 374 LYS B CA 1
ATOM 6908 C C . LYS B 1 374 ? 151.32300 132.20500 142.25100 1.000 15.48574 374 LYS B C 1
ATOM 6909 O O . LYS B 1 374 ? 152.00000 133.22400 142.08700 1.000 15.48574 374 LYS B O 1
ATOM 6915 N N . GLU B 1 375 ? 149.99300 132.24300 142.29300 1.000 16.09848 375 GLU B N 1
ATOM 6916 C CA . GLU B 1 375 ? 149.32700 133.54100 142.30700 1.000 16.09848 375 GLU B CA 1
ATOM 6917 C C . GLU B 1 375 ? 149.38400 134.20800 143.67100 1.000 16.09848 375 GLU B C 1
ATOM 6918 O O . GLU B 1 375 ? 149.46500 135.43600 143.74800 1.000 16.09848 375 GLU B O 1
ATOM 6924 N N . SER B 1 376 ? 149.33600 133.42900 144.75200 1.000 17.05505 376 SER B N 1
ATOM 6925 C CA . SER B 1 376 ? 149.29300 133.99200 146.09800 1.000 17.05505 376 SER B CA 1
ATOM 6926 C C . SER B 1 376 ? 150.62200 134.55100 146.58200 1.000 17.05505 376 SER B C 1
ATOM 6927 O O . SER B 1 376 ? 150.65000 135.10100 147.68900 1.000 17.05505 376 SER B O 1
ATOM 6930 N N . ILE B 1 377 ? 151.70800 134.35500 145.81700 1.000 14.76066 377 ILE B N 1
ATOM 6931 C CA . ILE B 1 377 ? 153.02100 134.97200 146.09000 1.000 14.76066 377 ILE B CA 1
ATOM 6932 C C . ILE B 1 377 ? 152.93400 136.49000 146.33600 1.000 14.76066 377 ILE B C 1
ATOM 6933 O O . ILE B 1 377 ? 153.61700 137.02300 147.22600 1.000 14.76066 377 ILE B O 1
ATOM 6938 N N . VAL B 1 378 ? 152.05200 137.18500 145.59900 1.000 14.67399 378 VAL B N 1
ATOM 6939 C CA . VAL B 1 378 ? 151.77400 138.61500 145.79700 1.000 14.67399 378 VAL B CA 1
ATOM 6940 C C . VAL B 1 378 ? 151.25900 138.89500 147.20800 1.000 14.67399 378 VAL B C 1
ATOM 6941 O O . VAL B 1 378 ? 151.75700 139.80200 147.89600 1.000 14.67399 378 VAL B O 1
ATOM 6945 N N . PHE B 1 379 ? 150.24000 138.13300 147.64200 1.000 15.33650 379 PHE B N 1
ATOM 6946 C CA . PHE B 1 379 ? 149.66800 138.28000 148.98000 1.000 15.33650 379 PHE B CA 1
ATOM 6947 C C . PHE B 1 379 ? 150.69800 138.01600 150.05100 1.000 15.33650 379 PHE B C 1
ATOM 6948 O O . PHE B 1 379 ? 150.74300 138.72300 151.05700 1.000 15.33650 379 PHE B O 1
ATOM 6956 N N . PHE B 1 380 ? 151.50300 136.97500 149.86900 1.000 13.48021 380 PHE B N 1
ATOM 6957 C CA . PHE B 1 380 ? 152.45800 136.61400 150.90500 1.000 13.48021 380 PHE B CA 1
ATOM 6958 C C . PHE B 1 380 ? 153.59600 137.61500 151.00300 1.000 13.48021 380 PHE B C 1
ATOM 6959 O O . PHE B 1 380 ? 154.06300 137.88300 152.11400 1.000 13.48021 380 PHE B O 1
ATOM 6967 N N . PHE B 1 381 ? 154.01800 138.20900 149.87900 1.000 12.18721 381 PHE B N 1
ATOM 6968 C CA . PHE B 1 381 ? 154.98300 139.30600 149.93300 1.000 12.18721 381 PHE B CA 1
ATOM 6969 C C . PHE B 1 381 ? 154.41400 140.51700 150.66000 1.000 12.18721 381 PHE B C 1
ATOM 6970 O O . PHE B 1 381 ? 155.09000 141.10300 151.51300 1.000 12.18721 381 PHE B O 1
ATOM 6978 N N . LEU B 1 382 ? 153.19600 140.93900 150.29400 1.000 14.32898 382 LEU B N 1
ATOM 6979 C CA . LEU B 1 382 ? 152.58000 142.08900 150.95500 1.000 14.32898 382 LEU B CA 1
ATOM 6980 C C . LEU B 1 382 ? 152.29600 141.82400 152.42300 1.000 14.32898 382 LEU B C 1
ATOM 6981 O O . LEU B 1 382 ? 152.43700 142.72700 153.24900 1.000 14.32898 382 LEU B O 1
ATOM 6986 N N . LEU B 1 383 ? 151.94700 140.58600 152.76400 1.000 15.30288 383 LEU B N 1
ATOM 6987 C CA . LEU B 1 383 ? 151.68800 140.21600 154.14600 1.000 15.30288 383 LEU B CA 1
ATOM 6988 C C . LEU B 1 383 ? 152.95800 140.23900 154.97200 1.000 15.30288 383 LEU B C 1
ATOM 6989 O O . LEU B 1 383 ? 152.94700 140.74900 156.09400 1.000 15.30288 383 LEU B O 1
ATOM 6994 N N . PHE B 1 384 ? 154.05400 139.68900 154.43600 1.000 15.82987 384 PHE B N 1
ATOM 6995 C CA . PHE B 1 384 ? 155.34400 139.76000 155.11900 1.000 15.82987 384 PHE B CA 1
ATOM 6996 C C . PHE B 1 384 ? 155.82900 141.19500 155.27000 1.000 15.82987 384 PHE B C 1
ATOM 6997 O O . PHE B 1 384 ? 156.36500 141.54900 156.31800 1.000 15.82987 384 PHE B O 1
ATOM 7005 N N . LEU B 1 385 ? 155.63200 142.03600 154.25000 1.000 11.29732 385 LEU B N 1
ATOM 7006 C CA . LEU B 1 385 ? 156.06700 143.43200 154.32600 1.000 11.29732 385 LEU B CA 1
ATOM 7007 C C . LEU B 1 385 ? 155.28800 144.22200 155.37200 1.000 11.29732 385 LEU B C 1
ATOM 7008 O O . LEU B 1 385 ? 155.88100 144.93900 156.19000 1.000 11.29732 385 LEU B O 1
ATOM 7013 N N . ILE B 1 386 ? 153.95900 144.09500 155.35700 1.000 13.74184 386 ILE B N 1
ATOM 7014 C CA . ILE B 1 386 ? 153.10300 144.77100 156.32700 1.000 13.74184 386 ILE B CA 1
ATOM 7015 C C . ILE B 1 386 ? 153.35300 144.23600 157.73300 1.000 13.74184 386 ILE B C 1
ATOM 7016 O O . ILE B 1 386 ? 153.40300 145.00300 158.70300 1.000 13.74184 386 ILE B O 1
ATOM 7021 N N . MET B 1 387 ? 153.58100 142.92700 157.85600 1.000 17.01960 387 MET B N 1
ATOM 7022 C CA . MET B 1 387 ? 153.86200 142.31600 159.14600 1.000 17.01960 387 MET B CA 1
ATOM 7023 C C . MET B 1 387 ? 155.20700 142.75100 159.71100 1.000 17.01960 387 MET B C 1
ATOM 7024 O O . MET B 1 387 ? 155.29900 143.01700 160.90800 1.000 17.01960 387 MET B O 1
ATOM 7029 N N . ILE B 1 388 ? 156.24600 142.85400 158.87300 1.000 13.38283 388 ILE B N 1
ATOM 7030 C CA . ILE B 1 388 ? 157.54800 143.35900 159.31800 1.000 13.38283 388 ILE B CA 1
ATOM 7031 C C . ILE B 1 388 ? 157.45300 144.82200 159.73900 1.000 13.38283 388 ILE B C 1
ATOM 7032 O O . ILE B 1 388 ? 158.00000 145.21300 160.77900 1.000 13.38283 388 ILE B O 1
ATOM 7037 N N . GLY B 1 389 ? 156.71700 145.63500 158.97800 1.000 17.23327 389 GLY B N 1
ATOM 7038 C CA . GLY B 1 389 ? 156.49300 147.03000 159.32100 1.000 17.23327 389 GLY B CA 1
ATOM 7039 C C . GLY B 1 389 ? 155.78700 147.27000 160.64200 1.000 17.23327 389 GLY B C 1
ATOM 7040 O O . GLY B 1 389 ? 156.30100 147.97600 161.51600 1.000 17.23327 389 GLY B O 1
ATOM 7041 N N . PHE B 1 390 ? 154.61600 146.66300 160.81200 1.000 14.41472 390 PHE B N 1
ATOM 7042 C CA . PHE B 1 390 ? 153.89000 146.80400 162.06800 1.000 14.41472 390 PHE B CA 1
ATOM 7043 C C . PHE B 1 390 ? 154.56100 146.06200 163.22300 1.000 14.41472 390 PHE B C 1
ATOM 7044 O O . PHE B 1 390 ? 154.39700 146.46300 164.37800 1.000 14.41472 390 PHE B O 1
ATOM 7052 N N . THR B 1 391 ? 155.32700 145.00200 162.94500 1.000 21.62443 391 THR B N 1
ATOM 7053 C CA . THR B 1 391 ? 156.11700 144.34800 163.98200 1.000 21.62443 391 THR B CA 1
ATOM 7054 C C . THR B 1 391 ? 157.21300 145.26100 164.50300 1.000 21.62443 391 THR B C 1
ATOM 7055 O O . THR B 1 391 ? 157.40800 145.36300 165.71600 1.000 21.62443 391 THR B O 1
ATOM 7059 N N . GLN B 1 392 ? 157.93700 145.92800 163.59600 1.000 22.26930 392 GLN B N 1
ATOM 7060 C CA . GLN B 1 392 ? 158.93100 146.92300 163.98600 1.000 22.26930 392 GLN B CA 1
ATOM 7061 C C . GLN B 1 392 ? 158.28700 148.07300 164.75100 1.000 22.26930 392 GLN B C 1
ATOM 7062 O O . GLN B 1 392 ? 158.85900 148.57300 165.72500 1.000 22.26930 392 GLN B O 1
ATOM 7068 N N . GLY B 1 393 ? 157.06200 148.44300 164.36600 1.000 22.48462 393 GLY B N 1
ATOM 7069 C CA . GLY B 1 393 ? 156.31400 149.45200 165.10600 1.000 22.48462 393 GLY B CA 1
ATOM 7070 C C . GLY B 1 393 ? 155.99400 149.06300 166.53800 1.000 22.48462 393 GLY B C 1
ATOM 7071 O O . GLY B 1 393 ? 156.22100 149.83700 167.47100 1.000 22.48462 393 GLY B O 1
ATOM 7072 N N . PHE B 1 394 ? 155.47000 147.85600 166.73000 1.000 29.67501 394 PHE B N 1
ATOM 7073 C CA . PHE B 1 394 ? 155.13100 147.40900 168.07700 1.000 29.67501 394 PHE B CA 1
ATOM 7074 C C . PHE B 1 394 ? 156.36000 147.11100 168.92900 1.000 29.67501 394 PHE B C 1
ATOM 7075 O O . PHE B 1 394 ? 156.34000 147.35300 170.13900 1.000 29.67501 394 PHE B O 1
ATOM 7083 N N . LEU B 1 395 ? 157.42600 146.56000 168.33900 1.000 29.28171 395 LEU B N 1
ATOM 7084 C CA . LEU B 1 395 ? 158.65700 146.37100 169.10400 1.000 29.28171 395 LEU B CA 1
ATOM 7085 C C . LEU B 1 395 ? 159.31000 147.69700 169.46800 1.000 29.28171 395 LEU B C 1
ATOM 7086 O O . LEU B 1 395 ? 159.94800 147.80200 170.52200 1.000 29.28171 395 LEU B O 1
ATOM 7091 N N . GLY B 1 396 ? 159.13300 148.72600 168.64200 1.000 30.88449 396 GLY B N 1
ATOM 7092 C CA . GLY B 1 396 ? 159.58700 150.04300 169.03400 1.000 30.88449 396 GLY B CA 1
ATOM 7093 C C . GLY B 1 396 ? 158.74400 150.64800 170.13900 1.000 30.88449 396 GLY B C 1
ATOM 7094 O O . GLY B 1 396 ? 159.26800 151.34600 171.00900 1.000 30.88449 396 GLY B O 1
ATOM 7095 N N . LEU B 1 397 ? 157.42900 150.39700 170.11800 1.000 33.26656 397 LEU B N 1
ATOM 7096 C CA . LEU B 1 397 ? 156.57900 150.78300 171.24900 1.000 33.26656 397 LEU B CA 1
ATOM 7097 C C . LEU B 1 397 ? 156.95700 150.04200 172.52500 1.000 33.26656 397 LEU B C 1
ATOM 7098 O O . LEU B 1 397 ? 156.80100 150.58100 173.62600 1.000 33.26656 397 LEU B O 1
ATOM 7103 N N . ASP B 1 398 ? 157.42400 148.80400 172.39700 1.000 41.07367 398 ASP B N 1
ATOM 7104 C CA . ASP B 1 398 ? 157.88300 148.05400 173.55700 1.000 41.07367 398 ASP B CA 1
ATOM 7105 C C . ASP B 1 398 ? 159.18800 148.61500 174.10500 1.000 41.07367 398 ASP B C 1
ATOM 7106 O O . ASP B 1 398 ? 159.34900 148.74800 175.32200 1.000 41.07367 398 ASP B O 1
ATOM 7111 N N . SER B 1 399 ? 160.12900 148.94900 173.22100 1.000 40.12989 399 SER B N 1
ATOM 7112 C CA . SER B 1 399 ? 161.39300 149.53800 173.64700 1.000 40.12989 399 SER B CA 1
ATOM 7113 C C . SER B 1 399 ? 161.24600 150.97000 174.14500 1.000 40.12989 399 SER B C 1
ATOM 7114 O O . SER B 1 399 ? 162.14100 151.44700 174.84900 1.000 40.12989 399 SER B O 1
ATOM 7117 N N . ALA B 1 400 ? 160.16700 151.66200 173.75600 1.000 41.93224 400 ALA B N 1
ATOM 7118 C CA . ALA B 1 400 ? 160.00200 153.08600 174.04300 1.000 41.93224 400 ALA B CA 1
ATOM 7119 C C . ALA B 1 400 ? 159.91200 153.38600 175.53400 1.000 41.93224 400 ALA B C 1
ATOM 7120 O O . ALA B 1 400 ? 160.48200 154.37900 176.00300 1.000 41.93224 400 ALA B O 1
ATOM 7122 N N . ASP B 1 401 ? 159.15700 152.57500 176.28400 1.000 47.56110 401 ASP B N 1
ATOM 7123 C CA . ASP B 1 401 ? 159.08000 152.74000 177.73500 1.000 47.56110 401 ASP B CA 1
ATOM 7124 C C . ASP B 1 401 ? 160.42200 152.48900 178.42000 1.000 47.56110 401 ASP B C 1
ATOM 7125 O O . ASP B 1 401 ? 160.68500 153.04900 179.48800 1.000 47.56110 401 ASP B O 1
ATOM 7130 N N . GLY B 1 402 ? 161.27900 151.66600 177.82200 1.000 45.69395 402 GLY B N 1
ATOM 7131 C CA . GLY B 1 402 ? 162.62400 151.48900 178.32200 1.000 45.69395 402 GLY B CA 1
ATOM 7132 C C . GLY B 1 402 ? 163.09100 150.05200 178.31800 1.000 45.69395 402 GLY B C 1
ATOM 7133 O O . GLY B 1 402 ? 164.27800 149.78900 178.11200 1.000 45.69395 402 GLY B O 1
ATOM 7134 N N . LYS B 1 403 ? 162.17700 149.11000 178.52300 1.000 46.66558 403 LYS B N 1
ATOM 7135 C CA . LYS B 1 403 ? 162.53100 147.70100 178.56000 1.000 46.66558 403 LYS B CA 1
ATOM 7136 C C . LYS B 1 403 ? 161.56300 146.89700 177.70800 1.000 46.66558 403 LYS B C 1
ATOM 7137 O O . LYS B 1 403 ? 160.36900 147.19300 177.64200 1.000 46.66558 403 LYS B O 1
ATOM 7143 N N . ARG B 1 404 ? 162.09100 145.86200 177.07100 1.000 46.71527 404 ARG B N 1
ATOM 7144 C CA . ARG B 1 404 ? 161.29600 144.99700 176.21400 1.000 46.71527 404 ARG B CA 1
ATOM 7145 C C . ARG B 1 404 ? 160.76200 143.86100 177.07400 1.000 46.71527 404 ARG B C 1
ATOM 7146 O O . ARG B 1 404 ? 161.51800 142.97200 177.47800 1.000 46.71527 404 ARG B O 1
ATOM 7154 N N . ASP B 1 405 ? 159.46200 143.87800 177.34500 1.000 46.59836 405 ASP B N 1
ATOM 7155 C CA . ASP B 1 405 ? 158.86700 142.91900 178.26300 1.000 46.59836 405 ASP B CA 1
ATOM 7156 C C . ASP B 1 405 ? 157.80200 142.03300 177.63900 1.000 46.59836 405 ASP B C 1
ATOM 7157 O O . ASP B 1 405 ? 157.63100 140.90100 178.09300 1.000 46.59836 405 ASP B O 1
ATOM 7162 N N . ILE B 1 406 ? 157.08000 142.50500 176.62600 1.000 43.80732 406 ILE B N 1
ATOM 7163 C CA . ILE B 1 406 ? 155.98400 141.72500 176.06400 1.000 43.80732 406 ILE B CA 1
ATOM 7164 C C . ILE B 1 406 ? 156.22600 141.44600 174.58800 1.000 43.80732 406 ILE B C 1
ATOM 7165 O O . ILE B 1 406 ? 155.26900 141.32900 173.82200 1.000 43.80732 406 ILE B O 1
ATOM 7170 N N . THR B 1 407 ? 157.50400 141.29300 174.20900 1.000 40.20920 407 THR B N 1
ATOM 7171 C CA . THR B 1 407 ? 157.90400 141.04800 172.81900 1.000 40.20920 407 THR B CA 1
ATOM 7172 C C . THR B 1 407 ? 157.30000 139.76200 172.25200 1.000 40.20920 407 THR B C 1
ATOM 7173 O O . THR B 1 407 ? 156.75800 139.76100 171.13600 1.000 40.20920 407 THR B O 1
ATOM 7177 N N . GLY B 1 408 ? 157.31100 138.69100 173.03700 1.000 39.56225 408 GLY B N 1
ATOM 7178 C CA . GLY B 1 408 ? 156.71900 137.42000 172.67200 1.000 39.56225 408 GLY B CA 1
ATOM 7179 C C . GLY B 1 408 ? 155.22300 137.44600 172.38800 1.000 39.56225 408 GLY B C 1
ATOM 7180 O O . GLY B 1 408 ? 154.77400 136.90300 171.37000 1.000 39.56225 408 GLY B O 1
ATOM 7181 N N . PRO B 1 409 ? 154.42000 138.02500 173.29900 1.000 39.63396 409 PRO B N 1
ATOM 7182 C CA . PRO B 1 409 ? 153.01100 138.30300 172.96700 1.000 39.63396 409 PRO B CA 1
ATOM 7183 C C . PRO B 1 409 ? 152.78500 139.18300 171.74400 1.000 39.63396 409 PRO B C 1
ATOM 7184 O O . PRO B 1 409 ? 151.76900 138.99000 171.07100 1.000 39.63396 409 PRO B O 1
ATOM 7188 N N . ILE B 1 410 ? 153.68100 140.13200 171.44300 1.000 36.91193 410 ILE B N 1
ATOM 7189 C CA . ILE B 1 410 ? 153.55900 140.94500 170.22800 1.000 36.91193 410 ILE B CA 1
ATOM 7190 C C . ILE B 1 410 ? 153.69900 140.09100 168.97400 1.000 36.91193 410 ILE B C 1
ATOM 7191 O O . ILE B 1 410 ? 152.83100 140.14200 168.08700 1.000 36.91193 410 ILE B O 1
ATOM 7196 N N . LEU B 1 411 ? 154.82100 139.35100 168.86200 1.000 34.45225 411 LEU B N 1
ATOM 7197 C CA . LEU B 1 411 ? 155.03600 138.43500 167.73400 1.000 34.45225 411 LEU B CA 1
ATOM 7198 C C . LEU B 1 411 ? 153.90600 137.42700 167.59300 1.000 34.45225 411 LEU B C 1
ATOM 7199 O O . LEU B 1 411 ? 153.38700 137.22000 166.48400 1.000 34.45225 411 LEU B O 1
ATOM 7204 N N . GLY B 1 412 ? 153.48000 136.83900 168.71300 1.000 32.99411 412 GLY B N 1
ATOM 7205 C CA . GLY B 1 412 ? 152.35400 135.93400 168.74600 1.000 32.99411 412 GLY B CA 1
ATOM 7206 C C . GLY B 1 412 ? 151.05400 136.52200 168.24200 1.000 32.99411 412 GLY B C 1
ATOM 7207 O O . GLY B 1 412 ? 150.53500 136.00900 167.25500 1.000 32.99411 412 GLY B O 1
ATOM 7208 N N . ASN B 1 413 ? 150.59300 137.63700 168.82300 1.000 32.48778 413 ASN B N 1
ATOM 7209 C CA . ASN B 1 413 ? 149.30500 138.22600 168.46000 1.000 32.48778 413 ASN B CA 1
ATOM 7210 C C . ASN B 1 413 ? 149.28000 138.75100 167.02600 1.000 32.48778 413 ASN B C 1
ATOM 7211 O O . ASN B 1 413 ? 148.27200 138.57800 166.33100 1.000 32.48778 413 ASN B O 1
ATOM 7216 N N . LEU B 1 414 ? 150.35600 139.41500 166.57200 1.000 27.65367 414 LEU B N 1
ATOM 7217 C CA . LEU B 1 414 ? 150.41500 139.87400 165.18000 1.000 27.65367 414 LEU B CA 1
ATOM 7218 C C . LEU B 1 414 ? 150.43500 138.72700 164.18200 1.000 27.65367 414 LEU B C 1
ATOM 7219 O O . LEU B 1 414 ? 149.89900 138.86900 163.07700 1.000 27.65367 414 LEU B O 1
ATOM 7224 N N . THR B 1 415 ? 151.13000 137.62900 164.49600 1.000 28.22487 415 THR B N 1
ATOM 7225 C CA . THR B 1 415 ? 151.05400 136.46600 163.61900 1.000 28.22487 415 THR B CA 1
ATOM 7226 C C . THR B 1 415 ? 149.64300 135.87900 163.61600 1.000 28.22487 415 THR B C 1
ATOM 7227 O O . THR B 1 415 ? 149.15200 135.42400 162.57900 1.000 28.22487 415 THR B O 1
ATOM 7231 N N . ILE B 1 416 ? 148.98000 135.90500 164.77100 1.000 24.71369 416 ILE B N 1
ATOM 7232 C CA . ILE B 1 416 ? 147.61800 135.38900 164.92600 1.000 24.71369 416 ILE B CA 1
ATOM 7233 C C . ILE B 1 416 ? 146.57900 136.18300 164.12100 1.000 24.71369 416 ILE B C 1
ATOM 7234 O O . ILE B 1 416 ? 145.61700 135.59200 163.61400 1.000 24.71369 416 ILE B O 1
ATOM 7239 N N . THR B 1 417 ? 146.75400 137.51600 163.98800 1.000 23.38333 417 THR B N 1
ATOM 7240 C CA . THR B 1 417 ? 145.82600 138.39900 163.23600 1.000 23.38333 417 THR B CA 1
ATOM 7241 C C . THR B 1 417 ? 145.44300 137.95400 161.82400 1.000 23.38333 417 THR B C 1
ATOM 7242 O O . THR B 1 417 ? 144.35300 138.29300 161.35200 1.000 23.38333 417 THR B O 1
ATOM 7246 N N . VAL B 1 418 ? 146.33200 137.25100 161.11500 1.000 20.71545 418 VAL B N 1
ATOM 7247 C CA . VAL B 1 418 ? 146.00100 136.77200 159.77600 1.000 20.71545 418 VAL B CA 1
ATOM 7248 C C . VAL B 1 418 ? 144.95900 135.65700 159.84400 1.000 20.71545 418 VAL B C 1
ATOM 7249 O O . VAL B 1 418 ? 144.21100 135.44500 158.88600 1.000 20.71545 418 VAL B O 1
ATOM 7253 N N . LEU B 1 419 ? 144.85500 134.96400 160.97300 1.000 20.19927 419 LEU B N 1
ATOM 7254 C CA . LEU B 1 419 ? 143.87000 133.91500 161.14900 1.000 20.19927 419 LEU B CA 1
ATOM 7255 C C . LEU B 1 419 ? 142.53200 134.46500 161.61300 1.000 20.19927 419 LEU B C 1
ATOM 7256 O O . LEU B 1 419 ? 141.55000 133.72000 161.65300 1.000 20.19927 419 LEU B O 1
ATOM 7261 N N . GLY B 1 420 ? 142.47400 135.74600 161.96400 1.000 24.63888 420 GLY B N 1
ATOM 7262 C CA . GLY B 1 420 ? 141.27800 136.37800 162.46400 1.000 24.63888 420 GLY B CA 1
ATOM 7263 C C . GLY B 1 420 ? 141.04500 136.18500 163.94100 1.000 24.63888 420 GLY B C 1
ATOM 7264 O O . GLY B 1 420 ? 140.01400 136.63200 164.45600 1.000 24.63888 420 GLY B O 1
ATOM 7265 N N . LEU B 1 421 ? 141.96800 135.53600 164.63700 1.000 25.63861 421 LEU B N 1
ATOM 7266 C CA . LEU B 1 421 ? 141.87400 135.24500 166.05900 1.000 25.63861 421 LEU B CA 1
ATOM 7267 C C . LEU B 1 421 ? 142.49900 136.31400 166.94800 1.000 25.63861 421 LEU B C 1
ATOM 7268 O O . LEU B 1 421 ? 142.57500 136.09900 168.16300 1.000 25.63861 421 LEU B O 1
ATOM 7273 N N . GLY B 1 422 ? 143.05000 137.37300 166.35700 1.000 29.76351 422 GLY B N 1
ATOM 7274 C CA . GLY B 1 422 ? 143.72100 138.41100 167.13000 1.000 29.76351 422 GLY B CA 1
ATOM 7275 C C . GLY B 1 422 ? 142.81800 139.11300 168.13200 1.000 29.76351 422 GLY B C 1
ATOM 7276 O O . GLY B 1 422 ? 141.63300 139.34100 167.88500 1.000 29.76351 422 GLY B O 1
ATOM 7277 N N . SER B 1 423 ? 143.39500 139.44400 169.28600 1.000 35.80482 423 SER B N 1
ATOM 7278 C CA . SER B 1 423 ? 142.71400 140.16000 170.35500 1.000 35.80482 423 SER B CA 1
ATOM 7279 C C . SER B 1 423 ? 143.55900 141.35300 170.77700 1.000 35.80482 423 SER B C 1
ATOM 7280 O O . SER B 1 423 ? 144.78900 141.26700 170.81600 1.000 35.80482 423 SER B O 1
ATOM 7283 N N . PHE B 1 424 ? 142.89800 142.46700 171.07900 1.000 38.31413 424 PHE B N 1
ATOM 7284 C CA . PHE B 1 424 ? 143.57500 143.68100 171.51400 1.000 38.31413 424 PHE B CA 1
ATOM 7285 C C . PHE B 1 424 ? 143.79400 143.69700 173.03900 1.000 38.31413 424 PHE B C 1
ATOM 7286 O O . PHE B 1 424 ? 144.38900 144.64200 173.57400 1.000 38.31413 424 PHE B O 1
ATOM 7294 N N . ASP B 1 425 ? 143.40500 142.61700 173.72900 1.000 45.94698 425 ASP B N 1
ATOM 7295 C CA . ASP B 1 425 ? 143.59100 142.49000 175.17800 1.000 45.94698 425 ASP B CA 1
ATOM 7296 C C . ASP B 1 425 ? 145.06800 142.52000 175.56000 1.000 45.94698 425 ASP B C 1
ATOM 7297 O O . ASP B 1 425 ? 145.42600 143.01500 176.63500 1.000 45.94698 425 ASP B O 1
ATOM 7302 N N . VAL B 1 426 ? 145.91900 141.92900 174.71800 1.000 43.68071 426 VAL B N 1
ATOM 7303 C CA . VAL B 1 426 ? 147.36300 141.92000 174.93800 1.000 43.68071 426 VAL B CA 1
ATOM 7304 C C . VAL B 1 426 ? 147.93200 143.34000 174.92500 1.000 43.68071 426 VAL B C 1
ATOM 7305 O O . VAL B 1 426 ? 148.73700 143.71100 175.78900 1.000 43.68071 426 VAL B O 1
ATOM 7309 N N . PHE B 1 427 ? 147.47200 144.17300 173.99700 1.000 43.29044 427 PHE B N 1
ATOM 7310 C CA . PHE B 1 427 ? 147.96000 145.54000 173.85100 1.000 43.29044 427 PHE B CA 1
ATOM 7311 C C . PHE B 1 427 ? 147.17500 146.57100 174.63700 1.000 43.29044 427 PHE B C 1
ATOM 7312 O O . PHE B 1 427 ? 147.40000 147.76500 174.41600 1.000 43.29044 427 PHE B O 1
ATOM 7320 N N . GLU B 1 428 ? 146.17200 146.15700 175.41700 1.000 50.87869 428 GLU B N 1
ATOM 7321 C CA . GLU B 1 428 ? 145.36500 147.11200 176.17500 1.000 50.87869 428 GLU B CA 1
ATOM 7322 C C . GLU B 1 428 ? 146.21800 147.87200 177.18900 1.000 50.87869 428 GLU B C 1
ATOM 7323 O O . GLU B 1 428 ? 146.11000 149.09700 177.31100 1.000 50.87869 428 GLU B O 1
ATOM 7329 N N . GLU B 1 429 ? 147.06800 147.16400 177.93200 1.000 54.04241 429 GLU B N 1
ATOM 7330 C CA . GLU B 1 429 ? 148.01800 147.82300 178.83000 1.000 54.04241 429 GLU B CA 1
ATOM 7331 C C . GLU B 1 429 ? 149.36300 148.00300 178.11900 1.000 54.04241 429 GLU B C 1
ATOM 7332 O O . GLU B 1 429 ? 150.36700 147.38200 178.46800 1.000 54.04241 429 GLU B O 1
ATOM 7338 N N . PHE B 1 430 ? 149.38400 148.86100 177.09500 1.000 46.38506 430 PHE B N 1
ATOM 7339 C CA . PHE B 1 430 ? 150.64600 149.04400 176.37900 1.000 46.38506 430 PHE B CA 1
ATOM 7340 C C . PHE B 1 430 ? 150.98700 150.51400 176.15600 1.000 46.38506 430 PHE B C 1
ATOM 7341 O O . PHE B 1 430 ? 151.95500 151.02800 176.72300 1.000 46.38506 430 PHE B O 1
ATOM 7349 N N . ALA B 1 431 ? 150.19700 151.19400 175.32700 1.000 44.12437 431 ALA B N 1
ATOM 7350 C CA . ALA B 1 431 ? 150.40600 152.59000 175.00400 1.000 44.12437 431 ALA B CA 1
ATOM 7351 C C . ALA B 1 431 ? 149.00900 153.15800 174.82800 1.000 44.12437 431 ALA B C 1
ATOM 7352 O O . ALA B 1 431 ? 148.13300 152.43600 174.33100 1.000 44.12437 431 ALA B O 1
ATOM 7354 N N . PRO B 1 432 ? 148.74600 154.39500 175.24900 1.000 44.43809 432 PRO B N 1
ATOM 7355 C CA . PRO B 1 432 ? 147.34700 154.85600 175.32600 1.000 44.43809 432 PRO B CA 1
ATOM 7356 C C . PRO B 1 432 ? 146.72100 155.12500 173.95700 1.000 44.43809 432 PRO B C 1
ATOM 7357 O O . PRO B 1 432 ? 145.63200 154.58500 173.71200 1.000 44.43809 432 PRO B O 1
ATOM 7361 N N . PRO B 1 433 ? 147.31900 155.94500 172.98700 1.000 40.28941 433 PRO B N 1
ATOM 7362 C CA . PRO B 1 433 ? 146.73000 155.85400 171.64300 1.000 40.28941 433 PRO B CA 1
ATOM 7363 C C . PRO B 1 433 ? 147.48500 155.00700 170.62300 1.000 40.28941 433 PRO B C 1
ATOM 7364 O O . PRO B 1 433 ? 146.90500 154.65800 169.59500 1.000 40.28941 433 PRO B O 1
ATOM 7368 N N . TYR B 1 434 ? 148.73400 154.62300 170.89000 1.000 36.43782 434 TYR B N 1
ATOM 7369 C CA . TYR B 1 434 ? 149.61600 154.18200 169.81300 1.000 36.43782 434 TYR B CA 1
ATOM 7370 C C . TYR B 1 434 ? 149.38500 152.72900 169.43700 1.000 36.43782 434 TYR B C 1
ATOM 7371 O O . TYR B 1 434 ? 149.38400 152.38800 168.24700 1.000 36.43782 434 TYR B O 1
ATOM 7380 N N . ALA B 1 435 ? 149.20300 151.86800 170.43800 1.000 32.42376 435 ALA B N 1
ATOM 7381 C CA . ALA B 1 435 ? 148.98300 150.44900 170.19100 1.000 32.42376 435 ALA B CA 1
ATOM 7382 C C . ALA B 1 435 ? 147.64500 150.20600 169.51200 1.000 32.42376 435 ALA B C 1
ATOM 7383 O O . ALA B 1 435 ? 147.54300 149.33700 168.64800 1.000 32.42376 435 ALA B O 1
ATOM 7385 N N . ALA B 1 436 ? 146.61500 150.96800 169.89000 1.000 27.80764 436 ALA B N 1
ATOM 7386 C CA . ALA B 1 436 ? 145.30300 150.84700 169.26000 1.000 27.80764 436 ALA B CA 1
ATOM 7387 C C . ALA B 1 436 ? 145.33600 151.27000 167.79900 1.000 27.80764 436 ALA B C 1
ATOM 7388 O O . ALA B 1 436 ? 144.78700 150.57500 166.94300 1.000 27.80764 436 ALA B O 1
ATOM 7390 N N . ILE B 1 437 ? 145.96900 152.41300 167.50900 1.000 27.67887 437 ILE B N 1
ATOM 7391 C CA . ILE B 1 437 ? 146.09800 152.91300 166.13800 1.000 27.67887 437 ILE B CA 1
ATOM 7392 C C . ILE B 1 437 ? 146.88700 151.93900 165.26900 1.000 27.67887 437 ILE B C 1
ATOM 7393 O O . ILE B 1 437 ? 146.43500 151.56300 164.18000 1.000 27.67887 437 ILE B O 1
ATOM 7398 N N . LEU B 1 438 ? 148.05100 151.49000 165.75500 1.000 23.77891 438 LEU B N 1
ATOM 7399 C CA . LEU B 1 438 ? 148.86700 150.54600 164.99300 1.000 23.77891 438 LEU B CA 1
ATOM 7400 C C . LEU B 1 438 ? 148.18500 149.19500 164.82300 1.000 23.77891 438 LEU B C 1
ATOM 7401 O O . LEU B 1 438 ? 148.19700 148.63700 163.72200 1.000 23.77891 438 LEU B O 1
ATOM 7406 N N . TYR B 1 439 ? 147.57400 148.66200 165.88400 1.000 22.98951 439 TYR B N 1
ATOM 7407 C CA . TYR B 1 439 ? 146.95000 147.34800 165.81200 1.000 22.98951 439 TYR B CA 1
ATOM 7408 C C . TYR B 1 439 ? 145.71000 147.35400 164.93700 1.000 22.98951 439 TYR B C 1
ATOM 7409 O O . TYR B 1 439 ? 145.49100 146.41400 164.17400 1.000 22.98951 439 TYR B O 1
ATOM 7418 N N . TYR B 1 440 ? 144.89000 148.39500 165.01800 1.000 21.32601 440 TYR B N 1
ATOM 7419 C CA . TYR B 1 440 ? 143.70100 148.39600 164.18900 1.000 21.32601 440 TYR B CA 1
ATOM 7420 C C . TYR B 1 440 ? 143.99700 148.78700 162.75200 1.000 21.32601 440 TYR B C 1
ATOM 7421 O O . TYR B 1 440 ? 143.30300 148.31100 161.85300 1.000 21.32601 440 TYR B O 1
ATOM 7430 N N . GLY B 1 441 ? 145.03100 149.59600 162.50300 1.000 19.22474 441 GLY B N 1
ATOM 7431 C CA . GLY B 1 441 ? 145.49500 149.78000 161.13900 1.000 19.22474 441 GLY B CA 1
ATOM 7432 C C . GLY B 1 441 ? 146.03900 148.50100 160.53400 1.000 19.22474 441 GLY B C 1
ATOM 7433 O O . GLY B 1 441 ? 145.75800 148.18400 159.37800 1.000 19.22474 441 GLY B O 1
ATOM 7434 N N . TYR B 1 442 ? 146.79600 147.73900 161.32300 1.000 14.75676 442 TYR B N 1
ATOM 7435 C CA . TYR B 1 442 ? 147.32600 146.45300 160.88800 1.000 14.75676 442 TYR B CA 1
ATOM 7436 C C . TYR B 1 442 ? 146.22400 145.43800 160.63700 1.000 14.75676 442 TYR B C 1
ATOM 7437 O O . TYR B 1 442 ? 146.26200 144.71200 159.64100 1.000 14.75676 442 TYR B O 1
ATOM 7446 N N . TYR B 1 443 ? 145.24700 145.36400 161.54000 1.000 19.18861 443 TYR B N 1
ATOM 7447 C CA . TYR B 1 443 ? 144.11700 144.46000 161.38900 1.000 19.18861 443 TYR B CA 1
ATOM 7448 C C . TYR B 1 443 ? 143.24300 144.85900 160.21100 1.000 19.18861 443 TYR B C 1
ATOM 7449 O O . TYR B 1 443 ? 142.66100 143.99000 159.56000 1.000 19.18861 443 TYR B O 1
ATOM 7458 N N . PHE B 1 444 ? 143.15700 146.15700 159.90900 1.000 17.87721 444 PHE B N 1
ATOM 7459 C CA . PHE B 1 444 ? 142.45300 146.60000 158.71400 1.000 17.87721 444 PHE B CA 1
ATOM 7460 C C . PHE B 1 444 ? 143.18500 146.18200 157.45200 1.000 17.87721 444 PHE B C 1
ATOM 7461 O O . PHE B 1 444 ? 142.56100 145.71200 156.49900 1.000 17.87721 444 PHE B O 1
ATOM 7469 N N . ILE B 1 445 ? 144.49900 146.40600 157.40500 1.000 15.00856 445 ILE B N 1
ATOM 7470 C CA . ILE B 1 445 ? 145.26000 146.08800 156.20300 1.000 15.00856 445 ILE B CA 1
ATOM 7471 C C . ILE B 1 445 ? 145.34000 144.58000 155.98800 1.000 15.00856 445 ILE B C 1
ATOM 7472 O O . ILE B 1 445 ? 145.25300 144.10900 154.85300 1.000 15.00856 445 ILE B O 1
ATOM 7477 N N . VAL B 1 446 ? 145.33300 143.79000 157.05000 1.000 18.63392 446 VAL B N 1
ATOM 7478 C CA . VAL B 1 446 ? 145.41500 142.34700 156.87600 1.000 18.63392 446 VAL B CA 1
ATOM 7479 C C . VAL B 1 446 ? 144.04800 141.73300 156.62300 1.000 18.63392 446 VAL B C 1
ATOM 7480 O O . VAL B 1 446 ? 143.86000 141.01900 155.63800 1.000 18.63392 446 VAL B O 1
ATOM 7484 N N . SER B 1 447 ? 143.06000 142.01300 157.46900 1.000 28.66246 447 SER B N 1
ATOM 7485 C CA . SER B 1 447 ? 141.79800 141.29600 157.35500 1.000 28.66246 447 SER B CA 1
ATOM 7486 C C . SER B 1 447 ? 140.89600 141.85600 156.26900 1.000 28.66246 447 SER B C 1
ATOM 7487 O O . SER B 1 447 ? 140.22900 141.09200 155.56900 1.000 28.66246 447 SER B O 1
ATOM 7490 N N . VAL B 1 448 ? 140.84600 143.16800 156.11000 1.000 30.50867 448 VAL B N 1
ATOM 7491 C CA . VAL B 1 448 ? 139.90800 143.74800 155.16100 1.000 30.50867 448 VAL B CA 1
ATOM 7492 C C . VAL B 1 448 ? 140.54300 143.87500 153.78500 1.000 30.50867 448 VAL B C 1
ATOM 7493 O O . VAL B 1 448 ? 139.92400 143.54200 152.77500 1.000 30.50867 448 VAL B O 1
ATOM 7497 N N . ILE B 1 449 ? 141.80100 144.28600 153.72000 1.000 19.34877 449 ILE B N 1
ATOM 7498 C CA . ILE B 1 449 ? 142.44000 144.53800 152.43900 1.000 19.34877 449 ILE B CA 1
ATOM 7499 C C . ILE B 1 449 ? 143.09800 143.26900 151.91800 1.000 19.34877 449 ILE B C 1
ATOM 7500 O O . ILE B 1 449 ? 142.74600 142.79100 150.83900 1.000 19.34877 449 ILE B O 1
ATOM 7505 N N . LEU B 1 450 ? 144.03200 142.69200 152.67600 1.000 28.66246 450 LEU B N 1
ATOM 7506 C CA . LEU B 1 450 ? 144.93400 141.70700 152.08500 1.000 28.66246 450 LEU B CA 1
ATOM 7507 C C . LEU B 1 450 ? 144.33000 140.31300 151.98200 1.000 28.66246 450 LEU B C 1
ATOM 7508 O O . LEU B 1 450 ? 144.64000 139.59000 151.03300 1.000 28.66246 450 LEU B O 1
ATOM 7513 N N . LEU B 1 451 ? 143.50500 139.89500 152.94200 1.000 28.66246 451 LEU B N 1
ATOM 7514 C CA . LEU B 1 451 ? 142.88300 138.57700 152.83900 1.000 28.66246 451 LEU B CA 1
ATOM 7515 C C . LEU B 1 451 ? 141.83800 138.52900 151.73100 1.000 28.66246 451 LEU B C 1
ATOM 7516 O O . LEU B 1 451 ? 141.69300 137.50500 151.05000 1.000 28.66246 451 LEU B O 1
ATOM 7521 N N . ASN B 1 452 ? 141.14600 139.64100 151.49800 1.000 28.74312 452 ASN B N 1
ATOM 7522 C CA . ASN B 1 452 ? 140.22800 139.72000 150.37300 1.000 28.74312 452 ASN B CA 1
ATOM 7523 C C . ASN B 1 452 ? 140.96900 139.78900 149.04400 1.000 28.74312 452 ASN B C 1
ATOM 7524 O O . ASN B 1 452 ? 140.48400 139.25500 148.03500 1.000 28.74312 452 ASN B O 1
ATOM 7529 N N . ILE B 1 453 ? 142.14800 140.41800 149.03100 1.000 38.41130 453 ILE B N 1
ATOM 7530 C CA . ILE B 1 453 ? 143.04300 140.35200 147.87800 1.000 38.41130 453 ILE B CA 1
ATOM 7531 C C . ILE B 1 453 ? 143.48300 138.91700 147.61900 1.000 38.41130 453 ILE B C 1
ATOM 7532 O O . ILE B 1 453 ? 143.55000 138.48700 146.46600 1.000 38.41130 453 ILE B O 1
ATOM 7537 N N . LEU B 1 454 ? 143.74800 138.14900 148.68100 1.000 28.66246 454 LEU B N 1
ATOM 7538 C CA . LEU B 1 454 ? 144.11000 136.73700 148.53900 1.000 28.66246 454 LEU B CA 1
ATOM 7539 C C . LEU B 1 454 ? 142.99000 135.91500 147.92100 1.000 28.66246 454 LEU B C 1
ATOM 7540 O O . LEU B 1 454 ? 143.24400 135.04300 147.08100 1.000 28.66246 454 LEU B O 1
ATOM 7545 N N . ILE B 1 455 ? 141.74600 136.20200 148.30600 1.000 28.66246 455 ILE B N 1
ATOM 7546 C CA . ILE B 1 455 ? 140.59300 135.55300 147.68200 1.000 28.66246 455 ILE B CA 1
ATOM 7547 C C . ILE B 1 455 ? 140.49700 135.91100 146.19800 1.000 28.66246 455 ILE B C 1
ATOM 7548 O O . ILE B 1 455 ? 140.19300 135.05300 145.35700 1.000 28.66246 455 ILE B O 1
ATOM 7553 N N . ALA B 1 456 ? 140.78700 137.17200 145.85700 1.000 26.49242 456 ALA B N 1
ATOM 7554 C CA . ALA B 1 456 ? 140.81200 137.61600 144.46000 1.000 26.49242 456 ALA B CA 1
ATOM 7555 C C . ALA B 1 456 ? 141.86700 136.88300 143.63200 1.000 26.49242 456 ALA B C 1
ATOM 7556 O O . ALA B 1 456 ? 141.59200 136.44100 142.50400 1.000 26.49242 456 ALA B O 1
ATOM 7558 N N . LEU B 1 457 ? 143.08200 136.76100 144.18100 1.000 28.66246 457 LEU B N 1
ATOM 7559 C CA . LEU B 1 457 ? 144.17100 136.04200 143.51900 1.000 28.66246 457 LEU B CA 1
ATOM 7560 C C . LEU B 1 457 ? 143.84000 134.57300 143.32500 1.000 28.66246 457 LEU B C 1
ATOM 7561 O O . LEU B 1 457 ? 144.13300 134.00300 142.27000 1.000 28.66246 457 LEU B O 1
ATOM 7566 N N . TYR B 1 458 ? 143.22700 133.94900 144.33500 1.000 28.66246 458 TYR B N 1
ATOM 7567 C CA . TYR B 1 458 ? 142.84700 132.54400 144.23800 1.000 28.66246 458 TYR B CA 1
ATOM 7568 C C . TYR B 1 458 ? 141.75400 132.31400 143.20900 1.000 28.66246 458 TYR B C 1
ATOM 7569 O O . TYR B 1 458 ? 141.79300 131.31300 142.48400 1.000 28.66246 458 TYR B O 1
ATOM 7578 N N . SER B 1 459 ? 140.77600 133.22500 143.13800 1.000 21.66711 459 SER B N 1
ATOM 7579 C CA . SER B 1 459 ? 139.70100 133.13900 142.15200 1.000 21.66711 459 SER B CA 1
ATOM 7580 C C . SER B 1 459 ? 140.23300 133.23300 140.73200 1.000 21.66711 459 SER B C 1
ATOM 7581 O O . SER B 1 459 ? 139.85500 132.43700 139.86400 1.000 21.66711 459 SER B O 1
ATOM 7584 N N . THR B 1 460 ? 141.12200 134.19600 140.48500 1.000 14.26675 460 THR B N 1
ATOM 7585 C CA . THR B 1 460 ? 141.70000 134.35900 139.15500 1.000 14.26675 460 THR B CA 1
ATOM 7586 C C . THR B 1 460 ? 142.60200 133.19100 138.77700 1.000 14.26675 460 THR B C 1
ATOM 7587 O O . THR B 1 460 ? 142.56400 132.72300 137.63200 1.000 14.26675 460 THR B O 1
ATOM 7591 N N . ALA B 1 461 ? 143.39400 132.69200 139.73400 1.000 17.40063 461 ALA B N 1
ATOM 7592 C CA . ALA B 1 461 ? 144.27100 131.55400 139.48300 1.000 17.40063 461 ALA B CA 1
ATOM 7593 C C . ALA B 1 461 ? 143.48900 130.29500 139.15900 1.000 17.40063 461 ALA B C 1
ATOM 7594 O O . ALA B 1 461 ? 143.85700 129.55100 138.24300 1.000 17.40063 461 ALA B O 1
ATOM 7596 N N . TYR B 1 462 ? 142.40300 130.04600 139.88900 1.000 15.24676 462 TYR B N 1
ATOM 7597 C CA . TYR B 1 462 ? 141.58000 128.88400 139.59500 1.000 15.24676 462 TYR B CA 1
ATOM 7598 C C . TYR B 1 462 ? 140.84100 129.01800 138.27500 1.000 15.24676 462 TYR B C 1
ATOM 7599 O O . TYR B 1 462 ? 140.70700 128.02800 137.55400 1.000 15.24676 462 TYR B O 1
ATOM 7608 N N . GLN B 1 463 ? 140.36500 130.22100 137.93200 1.000 14.63824 463 GLN B N 1
ATOM 7609 C CA . GLN B 1 463 ? 139.72700 130.41100 136.63000 1.000 14.63824 463 GLN B CA 1
ATOM 7610 C C . GLN B 1 463 ? 140.70700 130.25700 135.48100 1.000 14.63824 463 GLN B C 1
ATOM 7611 O O . GLN B 1 463 ? 140.31600 129.82300 134.39600 1.000 14.63824 463 GLN B O 1
ATOM 7617 N N . LYS B 1 464 ? 141.97400 130.59600 135.69200 1.000 14.94080 464 LYS B N 1
ATOM 7618 C CA . LYS B 1 464 ? 142.95500 130.39100 134.63800 1.000 14.94080 464 LYS B CA 1
ATOM 7619 C C . LYS B 1 464 ? 143.36200 128.93300 134.51800 1.000 14.94080 464 LYS B C 1
ATOM 7620 O O . LYS B 1 464 ? 143.61200 128.46100 133.40800 1.000 14.94080 464 LYS B O 1
ATOM 7626 N N . VAL B 1 465 ? 143.42900 128.20200 135.63000 1.000 13.18291 465 VAL B N 1
ATOM 7627 C CA . VAL B 1 465 ? 143.96900 126.85100 135.57600 1.000 13.18291 465 VAL B CA 1
ATOM 7628 C C . VAL B 1 465 ? 142.89900 125.80100 135.28100 1.000 13.18291 465 VAL B C 1
ATOM 7629 O O . VAL B 1 465 ? 143.23400 124.73400 134.75400 1.000 13.18291 465 VAL B O 1
ATOM 7633 N N . ILE B 1 466 ? 141.62300 126.07000 135.57900 1.000 15.00650 466 ILE B N 1
ATOM 7634 C CA . ILE B 1 466 ? 140.59100 125.06200 135.34300 1.000 15.00650 466 ILE B CA 1
ATOM 7635 C C . ILE B 1 466 ? 140.31500 124.88400 133.84700 1.000 15.00650 466 ILE B C 1
ATOM 7636 O O . ILE B 1 466 ? 139.88500 123.80900 133.41300 1.000 15.00650 466 ILE B O 1
ATOM 7641 N N . ASP B 1 467 ? 140.58600 125.90600 133.03000 1.000 19.45306 467 ASP B N 1
ATOM 7642 C CA . ASP B 1 467 ? 140.50000 125.73100 131.58500 1.000 19.45306 467 ASP B CA 1
ATOM 7643 C C . ASP B 1 467 ? 141.65000 124.88000 131.06800 1.000 19.45306 467 ASP B C 1
ATOM 7644 O O . ASP B 1 467 ? 141.46000 124.03300 130.19000 1.000 19.45306 467 ASP B O 1
ATOM 7649 N N . ASN B 1 468 ? 142.84500 125.08100 131.61500 1.000 19.80324 468 ASN B N 1
ATOM 7650 C CA . ASN B 1 468 ? 144.06000 124.39100 131.19600 1.000 19.80324 468 ASN B CA 1
ATOM 7651 C C . ASN B 1 468 ? 144.46000 123.31300 132.18200 1.000 19.80324 468 ASN B C 1
ATOM 7652 O O . ASN B 1 468 ? 145.64200 123.14000 132.46200 1.000 19.80324 468 ASN B O 1
ATOM 7657 N N . ALA B 1 469 ? 143.50400 122.58700 132.74800 1.000 19.52537 469 ALA B N 1
ATOM 7658 C CA . ALA B 1 469 ? 143.85900 121.61200 133.76800 1.000 19.52537 469 ALA B CA 1
ATOM 7659 C C . ALA B 1 469 ? 144.39000 120.33100 133.15100 1.000 19.52537 469 ALA B C 1
ATOM 7660 O O . ALA B 1 469 ? 145.36100 119.76100 133.65700 1.000 19.52537 469 ALA B O 1
ATOM 7662 N N . ASP B 1 470 ? 143.79300 119.90100 132.03600 1.000 21.22350 470 ASP B N 1
ATOM 7663 C CA . ASP B 1 470 ? 144.24300 118.70200 131.33700 1.000 21.22350 470 ASP B CA 1
ATOM 7664 C C . ASP B 1 470 ? 145.62500 118.88800 130.73300 1.000 21.22350 470 ASP B C 1
ATOM 7665 O O . ASP B 1 470 ? 146.45500 117.97900 130.80100 1.000 21.22350 470 ASP B O 1
ATOM 7670 N N . ASP B 1 471 ? 145.87800 120.05100 130.12700 1.000 21.76324 471 ASP B N 1
ATOM 7671 C CA . ASP B 1 471 ? 147.16600 120.33000 129.50000 1.000 21.76324 471 ASP B CA 1
ATOM 7672 C C . ASP B 1 471 ? 148.28600 120.41600 130.52700 1.000 21.76324 471 ASP B C 1
ATOM 7673 O O . ASP B 1 471 ? 149.36900 119.85600 130.32600 1.000 21.76324 471 ASP B O 1
ATOM 7678 N N . GLU B 1 472 ? 148.04500 121.11900 131.63100 1.000 19.17189 472 GLU B N 1
ATOM 7679 C CA . GLU B 1 472 ? 149.05300 121.22100 132.67900 1.000 19.17189 472 GLU B CA 1
ATOM 7680 C C . GLU B 1 472 ? 149.24200 119.90200 133.42200 1.000 19.17189 472 GLU B C 1
ATOM 7681 O O . GLU B 1 472 ? 150.35000 119.61000 133.88100 1.000 19.17189 472 GLU B O 1
ATOM 7687 N N . TYR B 1 473 ? 148.19200 119.08600 133.53300 1.000 16.65879 473 TYR B N 1
ATOM 7688 C CA . TYR B 1 473 ? 148.35800 117.75400 134.10700 1.000 16.65879 473 TYR B CA 1
ATOM 7689 C C . TYR B 1 473 ? 149.13300 116.83200 133.17300 1.000 16.65879 473 TYR B C 1
ATOM 7690 O O . TYR B 1 473 ? 149.90800 115.99100 133.63800 1.000 16.65879 473 TYR B O 1
ATOM 7699 N N . MET B 1 474 ? 148.89900 116.93800 131.86000 1.000 18.98916 474 MET B N 1
ATOM 7700 C CA . MET B 1 474 ? 149.69500 116.19400 130.88900 1.000 18.98916 474 MET B CA 1
ATOM 7701 C C . MET B 1 474 ? 151.15300 116.61100 130.93000 1.000 18.98916 474 MET B C 1
ATOM 7702 O O . MET B 1 474 ? 152.04400 115.77100 130.78500 1.000 18.98916 474 MET B O 1
ATOM 7707 N N . ALA B 1 475 ? 151.41500 117.90100 131.14600 1.000 14.63580 475 ALA B N 1
ATOM 7708 C CA . ALA B 1 475 ? 152.78800 118.36200 131.32300 1.000 14.63580 475 ALA B CA 1
ATOM 7709 C C . ALA B 1 475 ? 153.39400 117.84000 132.62000 1.000 14.63580 475 ALA B C 1
ATOM 7710 O O . ALA B 1 475 ? 154.58600 117.52500 132.66500 1.000 14.63580 475 ALA B O 1
ATOM 7712 N N . LEU B 1 476 ? 152.58300 117.72000 133.67400 1.000 16.20469 476 LEU B N 1
ATOM 7713 C CA . LEU B 1 476 ? 153.05100 117.15000 134.93700 1.000 16.20469 476 LEU B CA 1
ATOM 7714 C C . LEU B 1 476 ? 153.38700 115.66900 134.81100 1.000 16.20469 476 LEU B C 1
ATOM 7715 O O . LEU B 1 476 ? 154.42400 115.21700 135.31000 1.000 16.20469 476 LEU B O 1
ATOM 7720 N N . MET B 1 477 ? 152.52300 114.90100 134.14900 1.000 16.24784 477 MET B N 1
ATOM 7721 C CA . MET B 1 477 ? 152.79700 113.48400 133.93700 1.000 16.24784 477 MET B CA 1
ATOM 7722 C C . MET B 1 477 ? 153.94400 113.25500 132.97700 1.000 16.24784 477 MET B C 1
ATOM 7723 O O . MET B 1 477 ? 154.67500 112.26900 133.11700 1.000 16.24784 477 MET B O 1
ATOM 7728 N N . SER B 1 478 ? 154.10800 114.14200 132.00000 1.000 16.92018 478 SER B N 1
ATOM 7729 C CA . SER B 1 478 ? 155.26800 114.08900 131.12900 1.000 16.92018 478 SER B CA 1
ATOM 7730 C C . SER B 1 478 ? 156.55000 114.35400 131.90200 1.000 16.92018 478 SER B C 1
ATOM 7731 O O . SER B 1 478 ? 157.55400 113.66900 131.69000 1.000 16.92018 478 SER B O 1
ATOM 7734 N N . GLN B 1 479 ? 156.53000 115.35500 132.79100 1.000 20.02934 479 GLN B N 1
ATOM 7735 C CA . GLN B 1 479 ? 157.66300 115.65100 133.66700 1.000 20.02934 479 GLN B CA 1
ATOM 7736 C C . GLN B 1 479 ? 158.00500 114.47700 134.57200 1.000 20.02934 479 GLN B C 1
ATOM 7737 O O . GLN B 1 479 ? 159.18200 114.18700 134.79900 1.000 20.02934 479 GLN B O 1
ATOM 7743 N N . LYS B 1 480 ? 156.98600 113.78100 135.07900 1.000 20.30186 480 LYS B N 1
ATOM 7744 C CA . LYS B 1 480 ? 157.20500 112.60500 135.91800 1.000 20.30186 480 LYS B CA 1
ATOM 7745 C C . LYS B 1 480 ? 157.81700 111.45200 135.12700 1.000 20.30186 480 LYS B C 1
ATOM 7746 O O . LYS B 1 480 ? 158.77200 110.80800 135.59200 1.000 20.30186 480 LYS B O 1
ATOM 7752 N N . THR B 1 481 ? 157.25500 111.16900 133.94200 1.000 19.64236 481 THR B N 1
ATOM 7753 C CA . THR B 1 481 ? 157.76000 110.11900 133.05800 1.000 19.64236 481 THR B CA 1
ATOM 7754 C C . THR B 1 481 ? 159.21000 110.36800 132.65600 1.000 19.64236 481 THR B C 1
ATOM 7755 O O . THR B 1 481 ? 160.03100 109.44600 132.66600 1.000 19.64236 481 THR B O 1
ATOM 7759 N N . LEU B 1 482 ? 159.56300 111.61800 132.37700 1.000 21.92275 482 LEU B N 1
ATOM 7760 C CA . LEU B 1 482 ? 160.94500 111.91800 132.03600 1.000 21.92275 482 LEU B CA 1
ATOM 7761 C C . LEU B 1 482 ? 161.85200 112.02100 133.25200 1.000 21.92275 482 LEU B C 1
ATOM 7762 O O . LEU B 1 482 ? 163.07200 111.93000 133.09500 1.000 21.92275 482 LEU B O 1
ATOM 7767 N N . ARG B 1 483 ? 161.30000 112.25600 134.44600 1.000 26.39299 483 ARG B N 1
ATOM 7768 C CA . ARG B 1 483 ? 162.07800 112.08400 135.66800 1.000 26.39299 483 ARG B CA 1
ATOM 7769 C C . ARG B 1 483 ? 162.49400 110.63800 135.85500 1.000 26.39299 483 ARG B C 1
ATOM 7770 O O . ARG B 1 483 ? 163.58900 110.35900 136.35300 1.000 26.39299 483 ARG B O 1
ATOM 7778 N N . TYR B 1 484 ? 161.63300 109.70100 135.46000 1.000 26.86853 484 TYR B N 1
ATOM 7779 C CA . TYR B 1 484 ? 161.98200 108.29100 135.62000 1.000 26.86853 484 TYR B CA 1
ATOM 7780 C C . TYR B 1 484 ? 162.97800 107.76400 134.58600 1.000 26.86853 484 TYR B C 1
ATOM 7781 O O . TYR B 1 484 ? 163.29800 106.57400 134.62800 1.000 26.86853 484 TYR B O 1
ATOM 7790 N N . ILE B 1 485 ? 163.47900 108.58800 133.66500 1.000 28.44579 485 ILE B N 1
ATOM 7791 C CA . ILE B 1 485 ? 164.60300 108.20400 132.81400 1.000 28.44579 485 ILE B CA 1
ATOM 7792 C C . ILE B 1 485 ? 165.73000 109.22500 132.95100 1.000 28.44579 485 ILE B C 1
ATOM 7793 O O . ILE B 1 485 ? 166.54300 109.40000 132.03100 1.000 28.44579 485 ILE B O 1
ATOM 7798 N N . ARG B 1 486 ? 165.79300 109.86500 134.12400 1.000 35.20457 486 ARG B N 1
ATOM 7799 C CA . ARG B 1 486 ? 166.83600 110.81700 134.54800 1.000 35.20457 486 ARG B CA 1
ATOM 7800 C C . ARG B 1 486 ? 166.94200 112.02900 133.62700 1.000 35.20457 486 ARG B C 1
ATOM 7801 O O . ARG B 1 486 ? 167.73000 112.03500 132.68600 1.000 35.20457 486 ARG B O 1
ATOM 7809 N N . LYS B 1 517 ? 169.77400 96.41500 156.87800 1.000 55.12334 517 LYS B N 1
ATOM 7810 C CA . LYS B 1 517 ? 169.49300 96.21300 155.46300 1.000 55.12334 517 LYS B CA 1
ATOM 7811 C C . LYS B 1 517 ? 168.72300 94.91500 155.24200 1.000 55.12334 517 LYS B C 1
ATOM 7812 O O . LYS B 1 517 ? 167.82300 94.86700 154.40000 1.000 55.12334 517 LYS B O 1
ATOM 7814 N N . ASP B 1 518 ? 169.14300 93.86000 155.95400 1.000 56.51146 518 ASP B N 1
ATOM 7815 C CA . ASP B 1 518 ? 168.49100 92.55400 155.84900 1.000 56.51146 518 ASP B CA 1
ATOM 7816 C C . ASP B 1 518 ? 167.03900 92.61100 156.31400 1.000 56.51146 518 ASP B C 1
ATOM 7817 O O . ASP B 1 518 ? 166.15900 91.99400 155.69500 1.000 56.51146 518 ASP B O 1
ATOM 7819 N N . LEU B 1 519 ? 166.78700 93.32100 157.42400 1.000 57.84120 519 LEU B N 1
ATOM 7820 C CA . LEU B 1 519 ? 165.43600 93.46800 157.96400 1.000 57.84120 519 LEU B CA 1
ATOM 7821 C C . LEU B 1 519 ? 164.53200 94.20800 156.98800 1.000 57.84120 519 LEU B C 1
ATOM 7822 O O . LEU B 1 519 ? 163.35900 93.84400 156.82300 1.000 57.84120 519 LEU B O 1
ATOM 7824 N N . SER B 1 520 ? 165.06100 95.27200 156.36700 1.000 56.53304 520 SER B N 1
ATOM 7825 C CA . SER B 1 520 ? 164.30400 96.05100 155.39200 1.000 56.53304 520 SER B CA 1
ATOM 7826 C C . SER B 1 520 ? 163.94200 95.20500 154.18000 1.000 56.53304 520 SER B C 1
ATOM 7827 O O . SER B 1 520 ? 162.82300 95.30400 153.66400 1.000 56.53304 520 SER B O 1
ATOM 7829 N N . TYR B 1 521 ? 164.90000 94.40000 153.69300 1.000 57.63683 521 TYR B N 1
ATOM 7830 C CA . TYR B 1 521 ? 164.65600 93.52300 152.54900 1.000 57.63683 521 TYR B CA 1
ATOM 7831 C C . TYR B 1 521 ? 163.60400 92.46900 152.87500 1.000 57.63683 521 TYR B C 1
ATOM 7832 O O . TYR B 1 521 ? 162.74700 92.16300 152.03500 1.000 57.63683 521 TYR B O 1
ATOM 7834 N N . THR B 1 522 ? 163.68300 91.88000 154.08100 1.000 57.17519 522 THR B N 1
ATOM 7835 C CA . THR B 1 522 ? 162.70600 90.87400 154.49800 1.000 57.17519 522 THR B CA 1
ATOM 7836 C C . THR B 1 522 ? 161.31000 91.47600 154.61500 1.000 57.17519 522 THR B C 1
ATOM 7837 O O . THR B 1 522 ? 160.31900 90.85900 154.19200 1.000 57.17519 522 THR B O 1
ATOM 7839 N N . VAL B 1 523 ? 161.22300 92.68100 155.20200 1.000 56.69776 523 VAL B N 1
ATOM 7840 C CA . VAL B 1 523 ? 159.95200 93.38600 155.35600 1.000 56.69776 523 VAL B CA 1
ATOM 7841 C C . VAL B 1 523 ? 159.37000 93.73600 153.99500 1.000 56.69776 523 VAL B C 1
ATOM 7842 O O . VAL B 1 523 ? 158.15700 93.62100 153.77700 1.000 56.69776 523 VAL B O 1
ATOM 7844 N N . MET B 1 524 ? 160.22800 94.20600 153.07600 1.000 57.85521 524 MET B N 1
ATOM 7845 C CA . MET B 1 524 ? 159.79700 94.56800 151.73000 1.000 57.85521 524 MET B CA 1
ATOM 7846 C C . MET B 1 524 ? 159.27800 93.35500 150.97200 1.000 57.85521 524 MET B C 1
ATOM 7847 O O . MET B 1 524 ? 158.28400 93.45700 150.24700 1.000 57.85521 524 MET B O 1
ATOM 7849 N N . THR B 1 525 ? 159.97800 92.21500 151.08700 1.000 57.33057 525 THR B N 1
ATOM 7850 C CA . THR B 1 525 ? 159.54800 90.98800 150.41900 1.000 57.33057 525 THR B CA 1
ATOM 7851 C C . THR B 1 525 ? 158.20600 90.51000 150.96200 1.000 57.33057 525 THR B C 1
ATOM 7852 O O . THR B 1 525 ? 157.33900 90.06600 150.19900 1.000 57.33057 525 THR B O 1
ATOM 7854 N N . ILE B 1 526 ? 158.04300 90.56500 152.28800 1.000 57.44751 526 ILE B N 1
ATOM 7855 C CA . ILE B 1 526 ? 156.79800 90.16400 152.94300 1.000 57.44751 526 ILE B CA 1
ATOM 7856 C C . ILE B 1 526 ? 155.63700 91.08100 152.56000 1.000 57.44751 526 ILE B C 1
ATOM 7857 O O . ILE B 1 526 ? 154.50200 90.62300 152.37700 1.000 57.44751 526 ILE B O 1
ATOM 7859 N N . VAL B 1 527 ? 155.89800 92.38100 152.43000 1.000 56.51972 527 VAL B N 1
ATOM 7860 C CA . VAL B 1 527 ? 154.83000 93.34400 152.16400 1.000 56.51972 527 VAL B CA 1
ATOM 7861 C C . VAL B 1 527 ? 154.51900 93.58600 150.68500 1.000 56.51972 527 VAL B C 1
ATOM 7862 O O . VAL B 1 527 ? 153.38800 93.95200 150.35500 1.000 56.51972 527 VAL B O 1
ATOM 7864 N N . TYR B 1 528 ? 155.47400 93.40100 149.77900 1.000 59.83247 528 TYR B N 1
ATOM 7865 C CA . TYR B 1 528 ? 155.24100 93.67000 148.36600 1.000 59.83247 528 TYR B CA 1
ATOM 7866 C C . TYR B 1 528 ? 154.86300 92.44100 147.54500 1.000 59.83247 528 TYR B C 1
ATOM 7867 O O . TYR B 1 528 ? 154.76000 92.56100 146.32300 1.000 59.83247 528 TYR B O 1
ATOM 7869 N N . SER B 1 529 ? 154.68400 91.27500 148.17800 1.000 57.22330 529 SER B N 1
ATOM 7870 C CA . SER B 1 529 ? 154.43400 90.02200 147.45700 1.000 57.22330 529 SER B CA 1
ATOM 7871 C C . SER B 1 529 ? 153.16800 89.98600 146.57800 1.000 57.22330 529 SER B C 1
ATOM 7872 O O . SER B 1 529 ? 153.29900 89.58300 145.40400 1.000 57.22330 529 SER B O 1
ATOM 7874 N N . PRO B 1 530 ? 151.93700 90.32300 147.04800 1.000 57.95988 530 PRO B N 1
ATOM 7875 C CA . PRO B 1 530 ? 150.78900 90.25400 146.11500 1.000 57.95988 530 PRO B CA 1
ATOM 7876 C C . PRO B 1 530 ? 150.84300 91.29600 145.01400 1.000 57.95988 530 PRO B C 1
ATOM 7877 O O . PRO B 1 530 ? 150.29500 91.07100 143.92600 1.000 57.95988 530 PRO B O 1
ATOM 7881 N N . PHE B 1 531 ? 151.50800 92.42500 145.27000 1.000 55.07331 531 PHE B N 1
ATOM 7882 C CA . PHE B 1 531 ? 151.67100 93.44300 144.24500 1.000 55.07331 531 PHE B CA 1
ATOM 7883 C C . PHE B 1 531 ? 152.60900 92.96500 143.14600 1.000 55.07331 531 PHE B C 1
ATOM 7884 O O . PHE B 1 531 ? 152.33600 93.19000 141.96400 1.000 55.07331 531 PHE B O 1
ATOM 7892 N N . LEU B 1 532 ? 153.70100 92.28200 143.51900 1.000 55.86351 532 LEU B N 1
ATOM 7893 C CA . LEU B 1 532 ? 154.57300 91.62800 142.54200 1.000 55.86351 532 LEU B CA 1
ATOM 7894 C C . LEU B 1 532 ? 153.83500 90.55200 141.75300 1.000 55.86351 532 LEU B C 1
ATOM 7895 O O . LEU B 1 532 ? 154.08100 90.37900 140.55200 1.000 55.86351 532 LEU B O 1
ATOM 7900 N N . LEU B 1 533 ? 152.93700 89.81700 142.42100 1.000 58.23015 533 LEU B N 1
ATOM 7901 C CA . LEU B 1 533 ? 152.12100 88.80200 141.75000 1.000 58.23015 533 LEU B CA 1
ATOM 7902 C C . LEU B 1 533 ? 151.20600 89.41400 140.68900 1.000 58.23015 533 LEU B C 1
ATOM 7903 O O . LEU B 1 533 ? 151.12400 88.91400 139.55500 1.000 58.23015 533 LEU B O 1
ATOM 7908 N N . LEU B 1 534 ? 150.50000 90.49100 141.05600 1.000 54.57157 534 LEU B N 1
ATOM 7909 C CA . LEU B 1 534 ? 149.62300 91.19200 140.11800 1.000 54.57157 534 LEU B CA 1
ATOM 7910 C C . LEU B 1 534 ? 150.40500 91.82200 138.97000 1.000 54.57157 534 LEU B C 1
ATOM 7911 O O . LEU B 1 534 ? 149.95700 91.77800 137.81500 1.000 54.57157 534 LEU B O 1
ATOM 7916 N N . ILE B 1 535 ? 151.58900 92.38100 139.27100 1.000 51.02328 535 ILE B N 1
ATOM 7917 C CA . ILE B 1 535 ? 152.47600 92.94600 138.25100 1.000 51.02328 535 ILE B CA 1
ATOM 7918 C C . ILE B 1 535 ? 152.92700 91.87800 137.26400 1.000 51.02328 535 ILE B C 1
ATOM 7919 O O . ILE B 1 535 ? 152.91300 92.10100 136.04700 1.000 51.02328 535 ILE B O 1
ATOM 7924 N N . SER B 1 536 ? 153.25700 90.68300 137.76200 1.000 52.08209 536 SER B N 1
ATOM 7925 C CA . SER B 1 536 ? 153.72100 89.61300 136.88300 1.000 52.08209 536 SER B CA 1
ATOM 7926 C C . SER B 1 536 ? 152.60000 89.07100 135.99800 1.000 52.08209 536 SER B C 1
ATOM 7927 O O . SER B 1 536 ? 152.81700 88.83300 134.80100 1.000 52.08209 536 SER B O 1
ATOM 7930 N N . VAL B 1 537 ? 151.39300 88.90100 136.55300 1.000 53.91554 537 VAL B N 1
ATOM 7931 C CA . VAL B 1 537 ? 150.28800 88.39800 135.73000 1.000 53.91554 537 VAL B CA 1
ATOM 7932 C C . VAL B 1 537 ? 149.83300 89.45000 134.70700 1.000 53.91554 537 VAL B C 1
ATOM 7933 O O . VAL B 1 537 ? 149.49500 89.10600 133.55900 1.000 53.91554 537 VAL B O 1
ATOM 7937 N N . LYS B 1 538 ? 149.89700 90.74100 135.06400 1.000 52.46925 538 LYS B N 1
ATOM 7938 C CA . LYS B 1 538 ? 149.57200 91.79200 134.11200 1.000 52.46925 538 LYS B CA 1
ATOM 7939 C C . LYS B 1 538 ? 150.64500 91.91400 133.03300 1.000 52.46925 538 LYS B C 1
ATOM 7940 O O . LYS B 1 538 ? 150.32300 92.20500 131.87900 1.000 52.46925 538 LYS B O 1
ATOM 7946 N N . GLU B 1 539 ? 151.91400 91.67700 133.39000 1.000 49.97247 539 GLU B N 1
ATOM 7947 C CA . GLU B 1 539 ? 153.00100 91.65500 132.41200 1.000 49.97247 539 GLU B CA 1
ATOM 7948 C C . GLU B 1 539 ? 152.84900 90.51300 131.41500 1.000 49.97247 539 GLU B C 1
ATOM 7949 O O . GLU B 1 539 ? 153.17000 90.67300 130.23200 1.000 49.97247 539 GLU B O 1
ATOM 7955 N N . THR B 1 540 ? 152.39500 89.34200 131.87800 1.000 52.51296 540 THR B N 1
ATOM 7956 C CA . THR B 1 540 ? 152.13100 88.23700 130.95200 1.000 52.51296 540 THR B CA 1
ATOM 7957 C C . THR B 1 540 ? 150.97000 88.55600 130.01600 1.000 52.51296 540 THR B C 1
ATOM 7958 O O . THR B 1 540 ? 151.00300 88.18300 128.83200 1.000 52.51296 540 THR B O 1
ATOM 7962 N N . ARG B 1 541 ? 149.93000 89.22700 130.53600 1.000 52.48979 541 ARG B N 1
ATOM 7963 C CA . ARG B 1 541 ? 148.83400 89.68400 129.67800 1.000 52.48979 541 ARG B CA 1
ATOM 7964 C C . ARG B 1 541 ? 149.31300 90.70100 128.64000 1.000 52.48979 541 ARG B C 1
ATOM 7965 O O . ARG B 1 541 ? 148.88900 90.65000 127.47600 1.000 52.48979 541 ARG B O 1
ATOM 7973 N N . GLU B 1 542 ? 150.21200 91.61300 129.04300 1.000 50.58239 542 GLU B N 1
ATOM 7974 C CA . GLU B 1 542 ? 150.82000 92.55500 128.10200 1.000 50.58239 542 GLU B CA 1
ATOM 7975 C C . GLU B 1 542 ? 151.64200 91.83700 127.04500 1.000 50.58239 542 GLU B C 1
ATOM 7976 O O . GLU B 1 542 ? 151.63500 92.23200 125.87700 1.000 50.58239 542 GLU B O 1
ATOM 7982 N N . ALA B 1 543 ? 152.34700 90.77600 127.44500 1.000 51.04533 543 ALA B N 1
ATOM 7983 C CA . ALA B 1 543 ? 153.20200 90.03900 126.52100 1.000 51.04533 543 ALA B CA 1
ATOM 7984 C C . ALA B 1 543 ? 152.38500 89.28900 125.48200 1.000 51.04533 543 ALA B C 1
ATOM 7985 O O . ALA B 1 543 ? 152.74400 89.26700 124.30100 1.000 51.04533 543 ALA B O 1
ATOM 7987 N N . ARG B 1 544 ? 151.27000 88.68900 125.90100 1.000 51.78906 544 ARG B N 1
ATOM 7988 C CA . ARG B 1 544 ? 150.39300 88.01500 124.94700 1.000 51.78906 544 ARG B CA 1
ATOM 7989 C C . ARG B 1 544 ? 149.68200 89.00900 124.03000 1.000 51.78906 544 ARG B C 1
ATOM 7990 O O . ARG B 1 544 ? 149.47900 88.72300 122.84200 1.000 51.78906 544 ARG B O 1
ATOM 7998 N N . ARG B 1 545 ? 149.31600 90.18400 124.55900 1.000 51.25664 545 ARG B N 1
ATOM 7999 C CA . ARG B 1 545 ? 148.76900 91.26100 123.73100 1.000 51.25664 545 ARG B CA 1
ATOM 8000 C C . ARG B 1 545 ? 149.76500 91.75700 122.68500 1.000 51.25664 545 ARG B C 1
ATOM 8001 O O . ARG B 1 545 ? 149.39300 91.98900 121.52800 1.000 51.25664 545 ARG B O 1
ATOM 8009 N N . ILE B 1 546 ? 151.03100 91.93000 123.07700 1.000 48.07913 546 ILE B N 1
ATOM 8010 C CA . ILE B 1 546 ? 152.06800 92.36700 122.14400 1.000 48.07913 546 ILE B CA 1
ATOM 8011 C C . ILE B 1 546 ? 152.35600 91.28100 121.11100 1.000 48.07913 546 ILE B C 1
ATOM 8012 O O . ILE B 1 546 ? 152.57500 91.58000 119.93000 1.000 48.07913 546 ILE B O 1
ATOM 8017 N N . LYS B 1 547 ? 152.29900 90.00800 121.52400 1.000 52.64113 547 LYS B N 1
ATOM 8018 C CA . LYS B 1 547 ? 152.44800 88.89000 120.59000 1.000 52.64113 547 LYS B CA 1
ATOM 8019 C C . LYS B 1 547 ? 151.32800 88.85100 119.55700 1.000 52.64113 547 LYS B C 1
ATOM 8020 O O . LYS B 1 547 ? 151.57600 88.55600 118.38100 1.000 52.64113 547 LYS B O 1
ATOM 8026 N N . TYR B 1 548 ? 150.09400 89.14900 119.97600 1.000 51.35754 548 TYR B N 1
ATOM 8027 C CA . TYR B 1 548 ? 148.99700 89.25000 119.01500 1.000 51.35754 548 TYR B CA 1
ATOM 8028 C C . TYR B 1 548 ? 149.18200 90.43400 118.07600 1.000 51.35754 548 TYR B C 1
ATOM 8029 O O . TYR B 1 548 ? 148.96700 90.31100 116.86600 1.000 51.35754 548 TYR B O 1
ATOM 8038 N N . ASN B 1 549 ? 149.53900 91.60100 118.62200 1.000 47.73490 549 ASN B N 1
ATOM 8039 C CA . ASN B 1 549 ? 149.69700 92.80200 117.80600 1.000 47.73490 549 ASN B CA 1
ATOM 8040 C C . ASN B 1 549 ? 150.89000 92.72200 116.86700 1.000 47.73490 549 ASN B C 1
ATOM 8041 O O . ASN B 1 549 ? 150.92700 93.45200 115.87400 1.000 47.73490 549 ASN B O 1
ATOM 8046 N N . ARG B 1 550 ? 151.86600 91.87400 117.17000 1.000 50.24601 550 ARG B N 1
ATOM 8047 C CA . ARG B 1 550 ? 152.98700 91.62700 116.28000 1.000 50.24601 550 ARG B CA 1
ATOM 8048 C C . ARG B 1 550 ? 152.72500 90.49500 115.30200 1.000 50.24601 550 ARG B C 1
ATOM 8049 O O . ARG B 1 550 ? 153.41100 90.42200 114.27700 1.000 50.24601 550 ARG B O 1
ATOM 8057 N N . MET B 1 551 ? 151.79500 89.58400 115.62200 1.000 57.29893 551 MET B N 1
ATOM 8058 C CA . MET B 1 551 ? 151.31900 88.62500 114.62700 1.000 57.29893 551 MET B CA 1
ATOM 8059 C C . MET B 1 551 ? 150.66000 89.33100 113.44900 1.000 57.29893 551 MET B C 1
ATOM 8060 O O . MET B 1 551 ? 150.82200 88.91700 112.29600 1.000 57.29893 551 MET B O 1
ATOM 8065 N N . LYS B 1 552 ? 149.92700 90.40500 113.71600 1.000 53.97250 552 LYS B N 1
ATOM 8066 C CA . LYS B 1 552 ? 149.47300 91.30800 112.67600 1.000 53.97250 552 LYS B CA 1
ATOM 8067 C C . LYS B 1 552 ? 150.51000 92.41400 112.50200 1.000 53.97250 552 LYS B C 1
ATOM 8068 O O . LYS B 1 552 ? 151.52700 92.45800 113.19300 1.000 53.97250 552 LYS B O 1
ATOM 8074 N N . ARG B 1 553 ? 150.27900 93.31200 111.55500 1.000 55.99915 553 ARG B N 1
ATOM 8075 C CA . ARG B 1 553 ? 151.21200 94.41400 111.33300 1.000 55.99915 553 ARG B CA 1
ATOM 8076 C C . ARG B 1 553 ? 150.71800 95.65200 112.07900 1.000 55.99915 553 ARG B C 1
ATOM 8077 O O . ARG B 1 553 ? 150.34000 96.67000 111.49900 1.000 55.99915 553 ARG B O 1
ATOM 8085 N N . LEU B 1 554 ? 150.73100 95.53800 113.40400 1.000 48.07444 554 LEU B N 1
ATOM 8086 C CA . LEU B 1 554 ? 150.26800 96.59000 114.29400 1.000 48.07444 554 LEU B CA 1
ATOM 8087 C C . LEU B 1 554 ? 151.40500 97.02000 115.21300 1.000 48.07444 554 LEU B C 1
ATOM 8088 O O . LEU B 1 554 ? 152.46900 96.40000 115.25700 1.000 48.07444 554 LEU B O 1
ATOM 8093 N N . ASN B 1 555 ? 151.16200 98.09800 115.96100 1.000 42.80834 555 ASN B N 1
ATOM 8094 C CA . ASN B 1 555 ? 152.21600 98.85300 116.62900 1.000 42.80834 555 ASN B CA 1
ATOM 8095 C C . ASN B 1 555 ? 152.31600 98.56300 118.11800 1.000 42.80834 555 ASN B C 1
ATOM 8096 O O . ASN B 1 555 ? 152.56700 99.48800 118.89200 1.000 42.80834 555 ASN B O 1
ATOM 8101 N N . ASP B 1 556 ? 152.02400 97.33100 118.54300 1.000 43.43307 556 ASP B N 1
ATOM 8102 C CA . ASP B 1 556 ? 152.21800 96.75700 119.88200 1.000 43.43307 556 ASP B CA 1
ATOM 8103 C C . ASP B 1 556 ? 151.28200 97.32000 120.94300 1.000 43.43307 556 ASP B C 1
ATOM 8104 O O . ASP B 1 556 ? 151.30800 96.83700 122.07500 1.000 43.43307 556 ASP B O 1
ATOM 8109 N N . ASP B 1 557 ? 150.44900 98.30700 120.62100 1.000 37.96523 557 ASP B N 1
ATOM 8110 C CA . ASP B 1 557 ? 149.48900 98.86700 121.55900 1.000 37.96523 557 ASP B CA 1
ATOM 8111 C C . ASP B 1 557 ? 148.15900 99.12100 120.87300 1.000 37.96523 557 ASP B C 1
ATOM 8112 O O . ASP B 1 557 ? 147.44700 100.06700 121.22100 1.000 37.96523 557 ASP B O 1
ATOM 8117 N N . ALA B 1 558 ? 147.80900 98.28800 119.90200 1.000 42.83550 558 ALA B N 1
ATOM 8118 C CA . ALA B 1 558 ? 146.68000 98.57700 119.03900 1.000 42.83550 558 ALA B CA 1
ATOM 8119 C C . ALA B 1 558 ? 145.37700 97.97000 119.52500 1.000 42.83550 558 ALA B C 1
ATOM 8120 O O . ALA B 1 558 ? 144.30700 98.45500 119.14100 1.000 42.83550 558 ALA B O 1
ATOM 8122 N N . ASN B 1 559 ? 145.43000 96.93700 120.35300 1.000 47.10455 559 ASN B N 1
ATOM 8123 C CA . ASN B 1 559 ? 144.22800 96.22700 120.78000 1.000 47.10455 559 ASN B CA 1
ATOM 8124 C C . ASN B 1 559 ? 144.22800 96.19700 122.29800 1.000 47.10455 559 ASN B C 1
ATOM 8125 O O . ASN B 1 559 ? 144.63900 95.21700 122.91600 1.000 47.10455 559 ASN B O 1
ATOM 8130 N N . GLU B 1 560 ? 143.72600 97.27200 122.89600 1.000 45.92608 560 GLU B N 1
ATOM 8131 C CA . GLU B 1 560 ? 143.69700 97.41500 124.33900 1.000 45.92608 560 GLU B CA 1
ATOM 8132 C C . GLU B 1 560 ? 142.31400 97.66100 124.90600 1.000 45.92608 560 GLU B C 1
ATOM 8133 O O . GLU B 1 560 ? 142.12000 97.45000 126.10700 1.000 45.92608 560 GLU B O 1
ATOM 8139 N N . TYR B 1 561 ? 141.35100 98.08700 124.09300 1.000 44.22122 561 TYR B N 1
ATOM 8140 C CA . TYR B 1 561 ? 140.08200 98.56500 124.61600 1.000 44.22122 561 TYR B CA 1
ATOM 8141 C C . TYR B 1 561 ? 138.87700 97.71100 124.26100 1.000 44.22122 561 TYR B C 1
ATOM 8142 O O . TYR B 1 561 ? 137.92900 97.68400 125.05300 1.000 44.22122 561 TYR B O 1
ATOM 8151 N N . ASP B 1 562 ? 138.89600 97.03300 123.10300 1.000 46.83840 562 ASP B N 1
ATOM 8152 C CA . ASP B 1 562 ? 137.79900 96.21500 122.55600 1.000 46.83840 562 ASP B CA 1
ATOM 8153 C C . ASP B 1 562 ? 136.53900 97.07300 122.39000 1.000 46.83840 562 ASP B C 1
ATOM 8154 O O . ASP B 1 562 ? 135.53200 96.91400 123.07800 1.000 46.83840 562 ASP B O 1
ATOM 8159 N N . THR B 1 563 ? 136.64400 97.99800 121.45400 1.000 41.53722 563 THR B N 1
ATOM 8160 C CA . THR B 1 563 ? 135.68100 99.06300 121.27900 1.000 41.53722 563 THR B CA 1
ATOM 8161 C C . THR B 1 563 ? 134.46500 98.56300 120.50400 1.000 41.53722 563 THR B C 1
ATOM 8162 O O . THR B 1 563 ? 134.53700 97.54400 119.81500 1.000 41.53722 563 THR B O 1
ATOM 8166 N N . PRO B 1 564 ? 133.31300 99.25400 120.61000 1.000 37.51524 564 PRO B N 1
ATOM 8167 C CA . PRO B 1 564 ? 132.14600 98.82100 119.83100 1.000 37.51524 564 PRO B CA 1
ATOM 8168 C C . PRO B 1 564 ? 132.16200 99.20800 118.36000 1.000 37.51524 564 PRO B C 1
ATOM 8169 O O . PRO B 1 564 ? 131.61600 98.47300 117.53400 1.000 37.51524 564 PRO B O 1
ATOM 8173 N N . TRP B 1 565 ? 132.75500 100.35200 118.01200 1.000 35.57661 565 TRP B N 1
ATOM 8174 C CA . TRP B 1 565 ? 132.74300 100.80000 116.62100 1.000 35.57661 565 TRP B CA 1
ATOM 8175 C C . TRP B 1 565 ? 133.70800 100.02300 115.73500 1.000 35.57661 565 TRP B C 1
ATOM 8176 O O . TRP B 1 565 ? 133.63600 100.14200 114.51000 1.000 35.57661 565 TRP B O 1
ATOM 8187 N N . ASP B 1 566 ? 134.63700 99.27400 116.30700 1.000 45.39169 566 ASP B N 1
ATOM 8188 C CA . ASP B 1 566 ? 135.49100 98.39000 115.53100 1.000 45.39169 566 ASP B CA 1
ATOM 8189 C C . ASP B 1 566 ? 135.08200 96.95800 115.83400 1.000 45.39169 566 ASP B C 1
ATOM 8190 O O . ASP B 1 566 ? 135.12800 96.53200 116.99000 1.000 45.39169 566 ASP B O 1
ATOM 8195 N N . LEU B 1 567 ? 134.62400 96.23900 114.81000 1.000 49.88188 567 LEU B N 1
ATOM 8196 C CA . LEU B 1 567 ? 134.23000 94.84700 114.98800 1.000 49.88188 567 LEU B CA 1
ATOM 8197 C C . LEU B 1 567 ? 135.41500 93.89400 115.06500 1.000 49.88188 567 LEU B C 1
ATOM 8198 O O . LEU B 1 567 ? 135.22200 92.72100 115.39500 1.000 49.88188 567 LEU B O 1
ATOM 8203 N N . THR B 1 568 ? 136.62700 94.35900 114.77100 1.000 51.71575 568 THR B N 1
ATOM 8204 C CA . THR B 1 568 ? 137.83700 93.54100 114.83700 1.000 51.71575 568 THR B CA 1
ATOM 8205 C C . THR B 1 568 ? 138.88700 94.24300 115.70000 1.000 51.71575 568 THR B C 1
ATOM 8206 O O . THR B 1 568 ? 139.79500 94.90600 115.19100 1.000 51.71575 568 THR B O 1
ATOM 8210 N N . ASP B 1 569 ? 138.80100 94.04000 117.01200 1.000 49.69532 569 ASP B N 1
ATOM 8211 C CA . ASP B 1 569 ? 139.69900 94.71100 117.94200 1.000 49.69532 569 ASP B CA 1
ATOM 8212 C C . ASP B 1 569 ? 139.75100 93.94300 119.25400 1.000 49.69532 569 ASP B C 1
ATOM 8213 O O . ASP B 1 569 ? 138.95900 93.03100 119.49800 1.000 49.69532 569 ASP B O 1
ATOM 8218 N N . GLY B 1 570 ? 140.70300 94.32700 120.09200 1.000 51.33677 570 GLY B N 1
ATOM 8219 C CA . GLY B 1 570 ? 140.84000 93.73800 121.40300 1.000 51.33677 570 GLY B CA 1
ATOM 8220 C C . GLY B 1 570 ? 141.60600 92.43300 121.37800 1.000 51.33677 570 GLY B C 1
ATOM 8221 O O . GLY B 1 570 ? 142.05300 91.93700 120.34400 1.000 51.33677 570 GLY B O 1
ATOM 8222 N N . TYR B 1 571 ? 141.74400 91.86600 122.56900 1.000 54.80458 571 TYR B N 1
ATOM 8223 C CA . TYR B 1 571 ? 142.43400 90.60400 122.77200 1.000 54.80458 571 TYR B CA 1
ATOM 8224 C C . TYR B 1 571 ? 141.62200 89.77900 123.75400 1.000 54.80458 571 TYR B C 1
ATOM 8225 O O . TYR B 1 571 ? 141.28700 90.26700 124.83700 1.000 54.80458 571 TYR B O 1
ATOM 8234 N N . LEU B 1 572 ? 141.27500 88.55100 123.35300 1.000 55.92160 572 LEU B N 1
ATOM 8235 C CA . LEU B 1 572 ? 140.39700 87.70800 124.16200 1.000 55.92160 572 LEU B CA 1
ATOM 8236 C C . LEU B 1 572 ? 141.06800 87.25000 125.44900 1.000 55.92160 572 LEU B C 1
ATOM 8237 O O . LEU B 1 572 ? 140.43300 87.22400 126.50900 1.000 55.92160 572 LEU B O 1
ATOM 8239 N N . ASP B 1 573 ? 142.34000 86.88500 125.38300 1.000 53.21283 573 ASP B N 1
ATOM 8240 C CA . ASP B 1 573 ? 143.03600 86.39900 126.56300 1.000 53.21283 573 ASP B CA 1
ATOM 8241 C C . ASP B 1 573 ? 143.73800 87.53400 127.29700 1.000 53.21283 573 ASP B C 1
ATOM 8242 O O . ASP B 1 573 ? 143.19800 88.09700 128.24800 1.000 53.21283 573 ASP B O 1
ATOM 8244 N N . ASP B 1 581 ? 146.71500 82.23900 120.31900 1.000 63.49926 581 ASP B N 1
ATOM 8245 C CA . ASP B 1 581 ? 145.76300 83.33900 120.24400 1.000 63.49926 581 ASP B CA 1
ATOM 8246 C C . ASP B 1 581 ? 144.75100 83.15600 119.11400 1.000 63.49926 581 ASP B C 1
ATOM 8247 O O . ASP B 1 581 ? 144.53500 84.05500 118.30200 1.000 63.49926 581 ASP B O 1
ATOM 8252 N N . ASN B 1 582 ? 144.09800 81.99600 119.09400 1.000 67.26751 582 ASN B N 1
ATOM 8253 C CA . ASN B 1 582 ? 143.10900 81.69900 118.06900 1.000 67.26751 582 ASN B CA 1
ATOM 8254 C C . ASN B 1 582 ? 141.68200 81.87800 118.55700 1.000 67.26751 582 ASN B C 1
ATOM 8255 O O . ASN B 1 582 ? 140.76500 81.93500 117.73000 1.000 67.26751 582 ASN B O 1
ATOM 8260 N N . ARG B 1 583 ? 141.48200 81.94600 119.87500 1.000 66.38735 583 ARG B N 1
ATOM 8261 C CA . ARG B 1 583 ? 140.16500 82.23000 120.43800 1.000 66.38735 583 ARG B CA 1
ATOM 8262 C C . ARG B 1 583 ? 139.71300 83.64200 120.08900 1.000 66.38735 583 ARG B C 1
ATOM 8263 O O . ARG B 1 583 ? 138.52700 83.87600 119.82800 1.000 66.38735 583 ARG B O 1
ATOM 8271 N N . ASN B 1 584 ? 140.65500 84.58500 120.05900 1.000 59.87581 584 ASN B N 1
ATOM 8272 C CA . ASN B 1 584 ? 140.36000 85.95600 119.65700 1.000 59.87581 584 ASN B CA 1
ATOM 8273 C C . ASN B 1 584 ? 139.99100 86.04000 118.17900 1.000 59.87581 584 ASN B C 1
ATOM 8274 O O . ASN B 1 584 ? 139.07000 86.77700 117.80500 1.000 59.87581 584 ASN B O 1
ATOM 8279 N N . SER B 1 585 ? 140.72400 85.31300 117.32700 1.000 57.36220 585 SER B N 1
ATOM 8280 C CA . SER B 1 585 ? 140.40200 85.25200 115.90300 1.000 57.36220 585 SER B CA 1
ATOM 8281 C C . SER B 1 585 ? 139.05400 84.58300 115.67000 1.000 57.36220 585 SER B C 1
ATOM 8282 O O . SER B 1 585 ? 138.30300 84.98500 114.77400 1.000 57.36220 585 SER B O 1
ATOM 8285 N N . GLY B 1 586 ? 138.74000 83.55600 116.46500 1.000 58.81749 586 GLY B N 1
ATOM 8286 C CA . GLY B 1 586 ? 137.42500 82.93800 116.39800 1.000 58.81749 586 GLY B CA 1
ATOM 8287 C C . GLY B 1 586 ? 136.31000 83.87400 116.82300 1.000 58.81749 586 GLY B C 1
ATOM 8288 O O . GLY B 1 586 ? 135.22700 83.86600 116.23200 1.000 58.81749 586 GLY B O 1
ATOM 8289 N N . MET B 1 587 ? 136.56200 84.69300 117.85200 1.000 59.42213 587 MET B N 1
ATOM 8290 C CA . MET B 1 587 ? 135.58100 85.68500 118.29100 1.000 59.42213 587 MET B CA 1
ATOM 8291 C C . MET B 1 587 ? 135.35400 86.75100 117.22600 1.000 59.42213 587 MET B C 1
ATOM 8292 O O . MET B 1 587 ? 134.21100 87.15200 116.98100 1.000 59.42213 587 MET B O 1
ATOM 8297 N N . ARG B 1 588 ? 136.43100 87.21400 116.58400 1.000 56.19628 588 ARG B N 1
ATOM 8298 C CA . ARG B 1 588 ? 136.30400 88.18200 115.49500 1.000 56.19628 588 ARG B CA 1
ATOM 8299 C C . ARG B 1 588 ? 135.59300 87.58400 114.28400 1.000 56.19628 588 ARG B C 1
ATOM 8300 O O . ARG B 1 588 ? 134.81900 88.27900 113.61500 1.000 56.19628 588 ARG B O 1
ATOM 8308 N N . ALA B 1 589 ? 135.85500 86.30700 113.98000 1.000 57.91552 589 ALA B N 1
ATOM 8309 C CA . ALA B 1 589 ? 135.13300 85.61700 112.91300 1.000 57.91552 589 ALA B CA 1
ATOM 8310 C C . ALA B 1 589 ? 133.64800 85.48600 113.23400 1.000 57.91552 589 ALA B C 1
ATOM 8311 O O . ALA B 1 589 ? 132.80300 85.63900 112.34500 1.000 57.91552 589 ALA B O 1
ATOM 8313 N N . THR B 1 590 ? 133.32000 85.21000 114.50300 1.000 59.20975 590 THR B N 1
ATOM 8314 C CA . THR B 1 590 ? 131.93300 85.17600 114.96300 1.000 59.20975 590 THR B CA 1
ATOM 8315 C C . THR B 1 590 ? 131.27400 86.54800 114.82800 1.000 59.20975 590 THR B C 1
ATOM 8316 O O . THR B 1 590 ? 130.11200 86.65000 114.41100 1.000 59.20975 590 THR B O 1
ATOM 8320 N N . GLN B 1 591 ? 132.02600 87.61000 115.14800 1.000 59.06775 591 GLN B N 1
ATOM 8321 C CA . GLN B 1 591 ? 131.53900 88.98500 115.03400 1.000 59.06775 591 GLN B CA 1
ATOM 8322 C C . GLN B 1 591 ? 131.21500 89.34600 113.59000 1.000 59.06775 591 GLN B C 1
ATOM 8323 O O . GLN B 1 591 ? 130.12200 89.84300 113.29600 1.000 59.06775 591 GLN B O 1
ATOM 8329 N N . LEU B 1 592 ? 132.14700 89.06700 112.67200 1.000 58.58330 592 LEU B N 1
ATOM 8330 C CA . LEU B 1 592 ? 131.91700 89.36500 111.25900 1.000 58.58330 592 LEU B CA 1
ATOM 8331 C C . LEU B 1 592 ? 130.84000 88.47700 110.64700 1.000 58.58330 592 LEU B C 1
ATOM 8332 O O . LEU B 1 592 ? 130.07400 88.94500 109.79900 1.000 58.58330 592 LEU B O 1
ATOM 8337 N N . LYS B 1 593 ? 130.74500 87.21000 111.06900 1.000 59.71794 593 LYS B N 1
ATOM 8338 C CA . LYS B 1 593 ? 129.69000 86.33400 110.56200 1.000 59.71794 593 LYS B CA 1
ATOM 8339 C C . LYS B 1 593 ? 128.30500 86.76700 111.01700 1.000 59.71794 593 LYS B C 1
ATOM 8340 O O . LYS B 1 593 ? 127.37900 86.82600 110.19900 1.000 59.71794 593 LYS B O 1
ATOM 8346 N N . ASN B 1 594 ? 128.14100 87.06600 112.31200 1.000 57.05656 594 ASN B N 1
ATOM 8347 C CA . ASN B 1 594 ? 126.85200 87.53700 112.81300 1.000 57.05656 594 ASN B CA 1
ATOM 8348 C C . ASN B 1 594 ? 126.48100 88.89000 112.22300 1.000 57.05656 594 ASN B C 1
ATOM 8349 O O . ASN B 1 594 ? 125.31600 89.11100 111.86600 1.000 57.05656 594 ASN B O 1
ATOM 8354 N N . SER B 1 595 ? 127.46700 89.77900 112.05700 1.000 56.38348 595 SER B N 1
ATOM 8355 C CA . SER B 1 595 ? 127.19400 91.10500 111.51800 1.000 56.38348 595 SER B CA 1
ATOM 8356 C C . SER B 1 595 ? 126.81900 91.03500 110.04400 1.000 56.38348 595 SER B C 1
ATOM 8357 O O . SER B 1 595 ? 125.82100 91.63300 109.62800 1.000 56.38348 595 SER B O 1
ATOM 8360 N N . ARG B 1 596 ? 127.57100 90.26200 109.25200 1.000 60.76347 596 ARG B N 1
ATOM 8361 C CA . ARG B 1 596 ? 127.28600 90.13200 107.82700 1.000 60.76347 596 ARG B CA 1
ATOM 8362 C C . ARG B 1 596 ? 125.99500 89.36500 107.57600 1.000 60.76347 596 ARG B C 1
ATOM 8363 O O . ARG B 1 596 ? 125.29600 89.63800 106.59500 1.000 60.76347 596 ARG B O 1
ATOM 8371 N N . SER B 1 597 ? 125.69000 88.36900 108.41300 1.000 57.17689 597 SER B N 1
ATOM 8372 C CA . SER B 1 597 ? 124.42800 87.65100 108.28900 1.000 57.17689 597 SER B CA 1
ATOM 8373 C C . SER B 1 597 ? 123.23800 88.55200 108.59000 1.000 57.17689 597 SER B C 1
ATOM 8374 O O . SER B 1 597 ? 122.27100 88.59400 107.82300 1.000 57.17689 597 SER B O 1
ATOM 8377 N N . LEU B 1 598 ? 123.29300 89.28600 109.70400 1.000 55.42559 598 LEU B N 1
ATOM 8378 C CA . LEU B 1 598 ? 122.16700 90.12600 110.09500 1.000 55.42559 598 LEU B CA 1
ATOM 8379 C C . LEU B 1 598 ? 122.02500 91.39100 109.24900 1.000 55.42559 598 LEU B C 1
ATOM 8380 O O . LEU B 1 598 ? 120.92200 91.94200 109.18200 1.000 55.42559 598 LEU B O 1
ATOM 8385 N N . LYS B 1 599 ? 123.09600 91.88000 108.61600 1.000 54.32782 599 LYS B N 1
ATOM 8386 C CA . LYS B 1 599 ? 122.92400 92.95500 107.63900 1.000 54.32782 599 LYS B CA 1
ATOM 8387 C C . LYS B 1 599 ? 122.23200 92.45400 106.37800 1.000 54.32782 599 LYS B C 1
ATOM 8388 O O . LYS B 1 599 ? 121.28600 93.08100 105.88900 1.000 54.32782 599 LYS B O 1
ATOM 8394 N N . LEU B 1 600 ? 122.68000 91.31900 105.84100 1.000 58.10165 600 LEU B N 1
ATOM 8395 C CA . LEU B 1 600 ? 122.09000 90.72400 104.64400 1.000 58.10165 600 LEU B CA 1
ATOM 8396 C C . LEU B 1 600 ? 120.79800 89.95200 104.90900 1.000 58.10165 600 LEU B C 1
ATOM 8397 O O . LEU B 1 600 ? 120.32200 89.27100 103.99600 1.000 58.10165 600 LEU B O 1
ATOM 8402 N N . GLN B 1 601 ? 120.24800 90.00700 106.13000 1.000 59.77427 601 GLN B N 1
ATOM 8403 C CA . GLN B 1 601 ? 118.93300 89.43200 106.40100 1.000 59.77427 601 GLN B CA 1
ATOM 8404 C C . GLN B 1 601 ? 117.83200 90.15000 105.62700 1.000 59.77427 601 GLN B C 1
ATOM 8405 O O . GLN B 1 601 ? 116.81400 89.54000 105.28200 1.000 59.77427 601 GLN B O 1
ATOM 8411 N N . ARG B 1 602 ? 118.02100 91.43400 105.33500 1.000 57.84376 602 ARG B N 1
ATOM 8412 C CA . ARG B 1 602 ? 117.17400 92.16600 104.40500 1.000 57.84376 602 ARG B CA 1
ATOM 8413 C C . ARG B 1 602 ? 118.09200 92.86400 103.41800 1.000 57.84376 602 ARG B C 1
ATOM 8414 O O . ARG B 1 602 ? 118.94800 93.65700 103.82300 1.000 57.84376 602 ARG B O 1
ATOM 8422 N N . THR B 1 603 ? 117.92900 92.54800 102.13000 1.000 57.62421 603 THR B N 1
ATOM 8423 C CA . THR B 1 603 ? 118.77100 93.10000 101.07200 1.000 57.62421 603 THR B CA 1
ATOM 8424 C C . THR B 1 603 ? 118.60800 94.60300 100.89200 1.000 57.62421 603 THR B C 1
ATOM 8425 O O . THR B 1 603 ? 119.51100 95.24500 100.34500 1.000 57.62421 603 THR B O 1
ATOM 8429 N N . ALA B 1 604 ? 117.48200 95.17700 101.32000 1.000 56.27996 604 ALA B N 1
ATOM 8430 C CA . ALA B 1 604 ? 117.30000 96.61400 101.18500 1.000 56.27996 604 ALA B CA 1
ATOM 8431 C C . ALA B 1 604 ? 118.12200 97.39400 102.20300 1.000 56.27996 604 ALA B C 1
ATOM 8432 O O . ALA B 1 604 ? 118.51200 98.53400 101.93000 1.000 56.27996 604 ALA B O 1
ATOM 8434 N N . GLU B 1 605 ? 118.43600 96.79300 103.34900 1.000 51.68003 605 GLU B N 1
ATOM 8435 C CA . GLU B 1 605 ? 119.31000 97.42100 104.33800 1.000 51.68003 605 GLU B CA 1
ATOM 8436 C C . GLU B 1 605 ? 120.73500 97.28500 103.83000 1.000 51.68003 605 GLU B C 1
ATOM 8437 O O . GLU B 1 605 ? 121.44000 96.33300 104.15200 1.000 51.68003 605 GLU B O 1
ATOM 8443 N N . GLN B 1 606 ? 121.15700 98.26900 103.04100 1.000 55.11286 606 GLN B N 1
ATOM 8444 C CA . GLN B 1 606 ? 122.47800 98.32200 102.42900 1.000 55.11286 606 GLN B CA 1
ATOM 8445 C C . GLN B 1 606 ? 122.80200 99.77600 102.14100 1.000 55.11286 606 GLN B C 1
ATOM 8446 O O . GLN B 1 606 ? 121.90500 100.62200 102.06900 1.000 55.11286 606 GLN B O 1
ATOM 8452 N N . GLU B 1 607 ? 124.10600 100.04600 102.02300 1.000 53.59308 607 GLU B N 1
ATOM 8453 C CA . GLU B 1 607 ? 124.71500 101.36300 101.77300 1.000 53.59308 607 GLU B CA 1
ATOM 8454 C C . GLU B 1 607 ? 124.36200 102.36800 102.85600 1.000 53.59308 607 GLU B C 1
ATOM 8455 O O . GLU B 1 607 ? 123.41500 103.13200 102.70700 1.000 53.59308 607 GLU B O 1
ATOM 8461 N N . GLY C 1 26 ? 164.59400 167.75800 110.57900 1.000 48.38684 26 GLY C N 1
ATOM 8462 C CA . GLY C 1 26 ? 163.90500 168.89400 111.15800 1.000 48.38684 26 GLY C CA 1
ATOM 8463 C C . GLY C 1 26 ? 164.74900 169.62300 112.18100 1.000 48.38684 26 GLY C C 1
ATOM 8464 O O . GLY C 1 26 ? 165.40100 169.00500 113.02200 1.000 48.38684 26 GLY C O 1
ATOM 8465 N N . PHE C 1 27 ? 164.75800 170.95100 112.09900 1.000 53.37548 27 PHE C N 1
ATOM 8466 C CA . PHE C 1 27 ? 165.52100 171.77400 113.02300 1.000 53.37548 27 PHE C CA 1
ATOM 8467 C C . PHE C 1 27 ? 164.72800 172.93100 113.60000 1.000 53.37548 27 PHE C C 1
ATOM 8468 O O . PHE C 1 27 ? 165.11100 173.44100 114.65600 1.000 53.37548 27 PHE C O 1
ATOM 8476 N N . GLU C 1 28 ? 163.63900 173.35200 112.96600 1.000 52.08905 28 GLU C N 1
ATOM 8477 C CA . GLU C 1 28 ? 162.79100 174.41400 113.48200 1.000 52.08905 28 GLU C CA 1
ATOM 8478 C C . GLU C 1 28 ? 161.37000 173.87900 113.58000 1.000 52.08905 28 GLU C C 1
ATOM 8479 O O . GLU C 1 28 ? 160.93800 173.08700 112.73700 1.000 52.08905 28 GLU C O 1
ATOM 8485 N N . ALA C 1 29 ? 160.64500 174.30500 114.60700 1.000 43.82009 29 ALA C N 1
ATOM 8486 C CA . ALA C 1 29 ? 159.31900 173.76000 114.85600 1.000 43.82009 29 ALA C CA 1
ATOM 8487 C C . ALA C 1 29 ? 158.26900 174.60500 114.15000 1.000 43.82009 29 ALA C C 1
ATOM 8488 O O . ALA C 1 29 ? 158.43200 175.82300 114.04100 1.000 43.82009 29 ALA C O 1
ATOM 8490 N N . PRO C 1 30 ? 157.20800 174.00100 113.61900 1.000 43.56706 30 PRO C N 1
ATOM 8491 C CA . PRO C 1 30 ? 156.11000 174.79700 113.06300 1.000 43.56706 30 PRO C CA 1
ATOM 8492 C C . PRO C 1 30 ? 155.34900 175.54300 114.15000 1.000 43.56706 30 PRO C C 1
ATOM 8493 O O . PRO C 1 30 ? 155.50800 175.31200 115.35000 1.000 43.56706 30 PRO C O 1
ATOM 8497 N N . THR C 1 31 ? 154.48300 176.43800 113.70600 1.000 42.75345 31 THR C N 1
ATOM 8498 C CA . THR C 1 31 ? 153.75700 177.28200 114.63400 1.000 42.75345 31 THR C CA 1
ATOM 8499 C C . THR C 1 31 ? 152.58700 176.46100 115.18700 1.000 42.75345 31 THR C C 1
ATOM 8500 O O . THR C 1 31 ? 152.26600 175.40700 114.63200 1.000 42.75345 31 THR C O 1
ATOM 8504 N N . PRO C 1 32 ? 151.99700 176.86400 116.32800 1.000 39.79889 32 PRO C N 1
ATOM 8505 C CA . PRO C 1 32 ? 150.86100 176.09900 116.87300 1.000 39.79889 32 PRO C CA 1
ATOM 8506 C C . PRO C 1 32 ? 149.63600 175.98700 115.98100 1.000 39.79889 32 PRO C C 1
ATOM 8507 O O . PRO C 1 32 ? 148.94800 174.96400 116.05600 1.000 39.79889 32 PRO C O 1
ATOM 8511 N N . ARG C 1 33 ? 149.32900 176.97900 115.14800 1.000 44.79619 33 ARG C N 1
ATOM 8512 C CA . ARG C 1 33 ? 148.17500 176.82700 114.26800 1.000 44.79619 33 ARG C CA 1
ATOM 8513 C C . ARG C 1 33 ? 148.44800 175.85300 113.12500 1.000 44.79619 33 ARG C C 1
ATOM 8514 O O . ARG C 1 33 ? 147.52000 175.18100 112.66100 1.000 44.79619 33 ARG C O 1
ATOM 8522 N N . GLN C 1 34 ? 149.70000 175.75500 112.65900 1.000 41.92536 34 GLN C N 1
ATOM 8523 C CA . GLN C 1 34 ? 150.04300 174.71700 111.68700 1.000 41.92536 34 GLN C CA 1
ATOM 8524 C C . GLN C 1 34 ? 149.93300 173.32200 112.28400 1.000 41.92536 34 GLN C C 1
ATOM 8525 O O . GLN C 1 34 ? 149.45800 172.40100 111.61500 1.000 41.92536 34 GLN C O 1
ATOM 8531 N N . ILE C 1 35 ? 150.37500 173.14600 113.53300 1.000 35.21135 35 ILE C N 1
ATOM 8532 C CA . ILE C 1 35 ? 150.23800 171.86300 114.22100 1.000 35.21135 35 ILE C CA 1
ATOM 8533 C C . ILE C 1 35 ? 148.76500 171.54500 114.47200 1.000 35.21135 35 ILE C C 1
ATOM 8534 O O . ILE C 1 35 ? 148.34400 170.38500 114.36500 1.000 35.21135 35 ILE C O 1
ATOM 8539 N N . LEU C 1 36 ? 147.95600 172.57700 114.72900 1.000 34.71139 36 LEU C N 1
ATOM 8540 C CA . LEU C 1 36 ? 146.50500 172.42800 114.80500 1.000 34.71139 36 LEU C CA 1
ATOM 8541 C C . LEU C 1 36 ? 145.90700 171.96800 113.47800 1.000 34.71139 36 LEU C C 1
ATOM 8542 O O . LEU C 1 36 ? 145.00600 171.12600 113.46300 1.000 34.71139 36 LEU C O 1
ATOM 8547 N N . ARG C 1 37 ? 146.39500 172.50200 112.35800 1.000 34.82174 37 ARG C N 1
ATOM 8548 C CA . ARG C 1 37 ? 145.91400 172.05500 111.05100 1.000 34.82174 37 ARG C CA 1
ATOM 8549 C C . ARG C 1 37 ? 146.34800 170.62200 110.74100 1.000 34.82174 37 ARG C C 1
ATOM 8550 O O . ARG C 1 37 ? 145.58100 169.86300 110.13900 1.000 34.82174 37 ARG C O 1
ATOM 8558 N N . VAL C 1 38 ? 147.57100 170.24300 111.12700 1.000 32.36889 38 VAL C N 1
ATOM 8559 C CA . VAL C 1 38 ? 148.03000 168.86000 110.96000 1.000 32.36889 38 VAL C CA 1
ATOM 8560 C C . VAL C 1 38 ? 147.17000 167.90700 111.78600 1.000 32.36889 38 VAL C C 1
ATOM 8561 O O . VAL C 1 38 ? 146.76200 166.83600 111.30900 1.000 32.36889 38 VAL C O 1
ATOM 8565 N N . THR C 1 39 ? 146.82500 168.32400 113.00800 1.000 28.55995 39 THR C N 1
ATOM 8566 C CA . THR C 1 39 ? 145.93600 167.55700 113.87300 1.000 28.55995 39 THR C CA 1
ATOM 8567 C C . THR C 1 39 ? 144.53400 167.44000 113.28500 1.000 28.55995 39 THR C C 1
ATOM 8568 O O . THR C 1 39 ? 143.90500 166.38100 113.37600 1.000 28.55995 39 THR C O 1
ATOM 8572 N N . LEU C 1 40 ? 144.03500 168.51300 112.66500 1.000 30.38937 40 LEU C N 1
ATOM 8573 C CA . LEU C 1 40 ? 142.71500 168.46000 112.04100 1.000 30.38937 40 LEU C CA 1
ATOM 8574 C C . LEU C 1 40 ? 142.70200 167.59200 110.79500 1.000 30.38937 40 LEU C C 1
ATOM 8575 O O . LEU C 1 40 ? 141.70800 166.90600 110.53400 1.000 30.38937 40 LEU C O 1
ATOM 8580 N N . ASN C 1 41 ? 143.77600 167.63500 110.00300 1.000 31.49795 41 ASN C N 1
ATOM 8581 C CA . ASN C 1 41 ? 143.87800 166.77300 108.83200 1.000 31.49795 41 ASN C CA 1
ATOM 8582 C C . ASN C 1 41 ? 143.93700 165.30800 109.23100 1.000 31.49795 41 ASN C C 1
ATOM 8583 O O . ASN C 1 41 ? 143.31200 164.46300 108.58800 1.000 31.49795 41 ASN C O 1
ATOM 8588 N N . LEU C 1 42 ? 144.64700 164.99500 110.31700 1.000 29.45355 42 LEU C N 1
ATOM 8589 C CA . LEU C 1 42 ? 144.69700 163.61100 110.77900 1.000 29.45355 42 LEU C CA 1
ATOM 8590 C C . LEU C 1 42 ? 143.38600 163.16600 111.41000 1.000 29.45355 42 LEU C C 1
ATOM 8591 O O . LEU C 1 42 ? 143.00300 162.00000 111.27200 1.000 29.45355 42 LEU C O 1
ATOM 8596 N N . LYS C 1 43 ? 142.70000 164.06500 112.12200 1.000 30.63711 43 LYS C N 1
ATOM 8597 C CA . LYS C 1 43 ? 141.38200 163.74400 112.66000 1.000 30.63711 43 LYS C CA 1
ATOM 8598 C C . LYS C 1 43 ? 140.37600 163.50100 111.54600 1.000 30.63711 43 LYS C C 1
ATOM 8599 O O . LYS C 1 43 ? 139.58200 162.55700 111.61800 1.000 30.63711 43 LYS C O 1
ATOM 8605 N N . TYR C 1 44 ? 140.41500 164.33300 110.50100 1.000 34.73837 44 TYR C N 1
ATOM 8606 C CA . TYR C 1 44 ? 139.58300 164.13500 109.32000 1.000 34.73837 44 TYR C CA 1
ATOM 8607 C C . TYR C 1 44 ? 139.91100 162.82600 108.61200 1.000 34.73837 44 TYR C C 1
ATOM 8608 O O . TYR C 1 44 ? 139.00500 162.11400 108.16600 1.000 34.73837 44 TYR C O 1
ATOM 8617 N N . LEU C 1 45 ? 141.20400 162.50700 108.49200 1.000 33.11431 45 LEU C N 1
ATOM 8618 C CA . LEU C 1 45 ? 141.64100 161.26300 107.86800 1.000 33.11431 45 LEU C CA 1
ATOM 8619 C C . LEU C 1 45 ? 141.18200 160.04300 108.65700 1.000 33.11431 45 LEU C C 1
ATOM 8620 O O . LEU C 1 45 ? 140.77400 159.04000 108.07000 1.000 33.11431 45 LEU C O 1
ATOM 8625 N N . ILE C 1 46 ? 141.22900 160.11300 109.98800 1.000 32.66130 46 ILE C N 1
ATOM 8626 C CA . ILE C 1 46 ? 140.78100 158.99000 110.80600 1.000 32.66130 46 ILE C CA 1
ATOM 8627 C C . ILE C 1 46 ? 139.25900 158.87600 110.77100 1.000 32.66130 46 ILE C C 1
ATOM 8628 O O . ILE C 1 46 ? 138.71600 157.76200 110.74500 1.000 32.66130 46 ILE C O 1
ATOM 8633 N N . ASP C 1 47 ? 138.54800 160.00800 110.69800 1.000 34.90281 47 ASP C N 1
ATOM 8634 C CA . ASP C 1 47 ? 137.09600 159.97600 110.53600 1.000 34.90281 47 ASP C CA 1
ATOM 8635 C C . ASP C 1 47 ? 136.67500 159.40400 109.18600 1.000 34.90281 47 ASP C C 1
ATOM 8636 O O . ASP C 1 47 ? 135.63900 158.74000 109.09400 1.000 34.90281 47 ASP C O 1
ATOM 8641 N N . LYS C 1 48 ? 137.45200 159.65100 108.13600 1.000 38.68325 48 LYS C N 1
ATOM 8642 C CA . LYS C 1 48 ? 137.12700 159.06400 106.84100 1.000 38.68325 48 LYS C CA 1
ATOM 8643 C C . LYS C 1 48 ? 137.52000 157.59200 106.75300 1.000 38.68325 48 LYS C C 1
ATOM 8644 O O . LYS C 1 48 ? 136.76900 156.78600 106.19500 1.000 38.68325 48 LYS C O 1
ATOM 8650 N N . VAL C 1 49 ? 138.68100 157.21600 107.29000 1.000 35.58548 49 VAL C N 1
ATOM 8651 C CA . VAL C 1 49 ? 139.12200 155.83300 107.15400 1.000 35.58548 49 VAL C CA 1
ATOM 8652 C C . VAL C 1 49 ? 138.44300 154.93600 108.19000 1.000 35.58548 49 VAL C C 1
ATOM 8653 O O . VAL C 1 49 ? 138.13400 153.77100 107.90600 1.000 35.58548 49 VAL C O 1
ATOM 8657 N N . VAL C 1 50 ? 138.09000 155.47000 109.35700 1.000 36.10504 50 VAL C N 1
ATOM 8658 C CA . VAL C 1 50 ? 137.46500 154.65900 110.40600 1.000 36.10504 50 VAL C CA 1
ATOM 8659 C C . VAL C 1 50 ? 136.12500 155.29000 110.77900 1.000 36.10504 50 VAL C C 1
ATOM 8660 O O . VAL C 1 50 ? 136.04000 155.98200 111.80500 1.000 36.10504 50 VAL C O 1
ATOM 8664 N N . PRO C 1 51 ? 135.06900 155.14500 109.97800 1.000 41.71120 51 PRO C N 1
ATOM 8665 C CA . PRO C 1 51 ? 133.77200 155.71900 110.35700 1.000 41.71120 51 PRO C CA 1
ATOM 8666 C C . PRO C 1 51 ? 132.87200 154.80600 111.17800 1.000 41.71120 51 PRO C C 1
ATOM 8667 O O . PRO C 1 51 ? 131.72700 155.18800 111.43700 1.000 41.71120 51 PRO C O 1
ATOM 8671 N N . ILE C 1 52 ? 133.34000 153.63200 111.60200 1.000 43.51938 52 ILE C N 1
ATOM 8672 C CA . ILE C 1 52 ? 132.49200 152.63100 112.23700 1.000 43.51938 52 ILE C CA 1
ATOM 8673 C C . ILE C 1 52 ? 133.27600 151.90400 113.32400 1.000 43.51938 52 ILE C C 1
ATOM 8674 O O . ILE C 1 52 ? 134.47700 152.11200 113.50600 1.000 43.51938 52 ILE C O 1
ATOM 8679 N N . VAL C 1 53 ? 132.55100 151.06800 114.07600 1.000 43.01342 53 VAL C N 1
ATOM 8680 C CA . VAL C 1 53 ? 133.08100 150.35600 115.23700 1.000 43.01342 53 VAL C CA 1
ATOM 8681 C C . VAL C 1 53 ? 134.13100 149.31700 114.82500 1.000 43.01342 53 VAL C C 1
ATOM 8682 O O . VAL C 1 53 ? 135.07200 149.03700 115.58500 1.000 43.01342 53 VAL C O 1
ATOM 8686 N N . TYR C 1 54 ? 134.02700 148.79800 113.59800 1.000 46.13003 54 TYR C N 1
ATOM 8687 C CA . TYR C 1 54 ? 134.96700 147.84900 112.97000 1.000 46.13003 54 TYR C CA 1
ATOM 8688 C C . TYR C 1 54 ? 135.26100 146.58100 113.77800 1.000 46.13003 54 TYR C C 1
ATOM 8689 O O . TYR C 1 54 ? 136.33700 146.44300 114.35900 1.000 46.13003 54 TYR C O 1
ATOM 8698 N N . ILE C 1 66 ? 142.40200 147.96000 107.23800 1.000 42.03513 66 ILE C N 1
ATOM 8699 C CA . ILE C 1 66 ? 141.94000 149.28700 107.61600 1.000 42.03513 66 ILE C CA 1
ATOM 8700 C C . ILE C 1 66 ? 143.07500 150.26400 107.40600 1.000 42.03513 66 ILE C C 1
ATOM 8701 O O . ILE C 1 66 ? 143.01600 151.13200 106.54000 1.000 42.03513 66 ILE C O 1
ATOM 8706 N N . LEU C 1 67 ? 144.11800 150.11100 108.21800 1.000 40.39495 67 LEU C N 1
ATOM 8707 C CA . LEU C 1 67 ? 145.27500 151.00500 108.19100 1.000 40.39495 67 LEU C CA 1
ATOM 8708 C C . LEU C 1 67 ? 146.26400 150.53700 107.12200 1.000 40.39495 67 LEU C C 1
ATOM 8709 O O . LEU C 1 67 ? 147.36300 150.05200 107.39900 1.000 40.39495 67 LEU C O 1
ATOM 8714 N N . SER C 1 68 ? 145.83200 150.70300 105.87000 1.000 45.36690 68 SER C N 1
ATOM 8715 C CA . SER C 1 68 ? 146.57600 150.30500 104.68700 1.000 45.36690 68 SER C CA 1
ATOM 8716 C C . SER C 1 68 ? 147.81000 151.19600 104.52300 1.000 45.36690 68 SER C C 1
ATOM 8717 O O . SER C 1 68 ? 147.88100 152.26700 105.12300 1.000 45.36690 68 SER C O 1
ATOM 8720 N N . PRO C 1 69 ? 148.81100 150.77000 103.73800 1.000 46.02988 69 PRO C N 1
ATOM 8721 C CA . PRO C 1 69 ? 149.95100 151.66800 103.46100 1.000 46.02988 69 PRO C CA 1
ATOM 8722 C C . PRO C 1 69 ? 149.59500 152.93300 102.69000 1.000 46.02988 69 PRO C C 1
ATOM 8723 O O . PRO C 1 69 ? 150.33700 153.92000 102.78300 1.000 46.02988 69 PRO C O 1
ATOM 8727 N N . LYS C 1 70 ? 148.49000 152.94000 101.94200 1.000 47.18909 70 LYS C N 1
ATOM 8728 C CA . LYS C 1 70 ? 147.99100 154.19100 101.38600 1.000 47.18909 70 LYS C CA 1
ATOM 8729 C C . LYS C 1 70 ? 147.48700 155.13200 102.47900 1.000 47.18909 70 LYS C C 1
ATOM 8730 O O . LYS C 1 70 ? 147.63200 156.35000 102.34700 1.000 47.18909 70 LYS C O 1
ATOM 8736 N N . VAL C 1 71 ? 146.92400 154.59400 103.56700 1.000 43.89494 71 VAL C N 1
ATOM 8737 C CA . VAL C 1 71 ? 146.51400 155.42400 104.70100 1.000 43.89494 71 VAL C CA 1
ATOM 8738 C C . VAL C 1 71 ? 147.73900 155.99500 105.41200 1.000 43.89494 71 VAL C C 1
ATOM 8739 O O . VAL C 1 71 ? 147.72900 157.14000 105.87500 1.000 43.89494 71 VAL C O 1
ATOM 8743 N N . VAL C 1 72 ? 148.82400 155.22000 105.47400 1.000 42.11909 72 VAL C N 1
ATOM 8744 C CA . VAL C 1 72 ? 150.06500 155.69200 106.08200 1.000 42.11909 72 VAL C CA 1
ATOM 8745 C C . VAL C 1 72 ? 150.71100 156.77300 105.21900 1.000 42.11909 72 VAL C C 1
ATOM 8746 O O . VAL C 1 72 ? 151.25200 157.76400 105.73400 1.000 42.11909 72 VAL C O 1
ATOM 8750 N N . LYS C 1 73 ? 150.62200 156.62300 103.89400 1.000 44.83897 73 LYS C N 1
ATOM 8751 C CA . LYS C 1 73 ? 151.08400 157.67200 102.99000 1.000 44.83897 73 LYS C CA 1
ATOM 8752 C C . LYS C 1 73 ? 150.21500 158.92000 103.09200 1.000 44.83897 73 LYS C C 1
ATOM 8753 O O . LYS C 1 73 ? 150.72300 160.03900 102.97700 1.000 44.83897 73 LYS C O 1
ATOM 8759 N N . LEU C 1 74 ? 148.90700 158.74300 103.29900 1.000 43.67821 74 LEU C N 1
ATOM 8760 C CA . LEU C 1 74 ? 148.00300 159.87300 103.50100 1.000 43.67821 74 LEU C CA 1
ATOM 8761 C C . LEU C 1 74 ? 148.31000 160.61300 104.79600 1.000 43.67821 74 LEU C C 1
ATOM 8762 O O . LEU C 1 74 ? 148.20700 161.84400 104.85000 1.000 43.67821 74 LEU C O 1
ATOM 8767 N N . ALA C 1 75 ? 148.63000 159.86400 105.85500 1.000 40.49730 75 ALA C N 1
ATOM 8768 C CA . ALA C 1 75 ? 149.06600 160.45000 107.11900 1.000 40.49730 75 ALA C CA 1
ATOM 8769 C C . ALA C 1 75 ? 150.35700 161.23700 106.95700 1.000 40.49730 75 ALA C C 1
ATOM 8770 O O . ALA C 1 75 ? 150.51400 162.30700 107.55500 1.000 40.49730 75 ALA C O 1
ATOM 8772 N N . TYR C 1 76 ? 151.30100 160.71000 106.17300 1.000 44.01464 76 TYR C N 1
ATOM 8773 C CA . TYR C 1 76 ? 152.49900 161.47500 105.83700 1.000 44.01464 76 TYR C CA 1
ATOM 8774 C C . TYR C 1 76 ? 152.17900 162.71600 105.01200 1.000 44.01464 76 TYR C C 1
ATOM 8775 O O . TYR C 1 76 ? 152.85800 163.74000 105.14200 1.000 44.01464 76 TYR C O 1
ATOM 8784 N N . GLU C 1 77 ? 151.15500 162.64700 104.16400 1.000 47.35261 77 GLU C N 1
ATOM 8785 C CA . GLU C 1 77 ? 150.77700 163.78800 103.34400 1.000 47.35261 77 GLU C CA 1
ATOM 8786 C C . GLU C 1 77 ? 149.86600 164.75600 104.07500 1.000 47.35261 77 GLU C C 1
ATOM 8787 O O . GLU C 1 77 ? 149.72600 165.90000 103.63200 1.000 47.35261 77 GLU C O 1
ATOM 8793 N N . ALA C 1 78 ? 149.23200 164.32000 105.17000 1.000 40.03817 78 ALA C N 1
ATOM 8794 C CA . ALA C 1 78 ? 148.33700 165.17900 105.94200 1.000 40.03817 78 ALA C CA 1
ATOM 8795 C C . ALA C 1 78 ? 149.05400 166.32900 106.63600 1.000 40.03817 78 ALA C C 1
ATOM 8796 O O . ALA C 1 78 ? 148.39400 167.28200 107.05900 1.000 40.03817 78 ALA C O 1
ATOM 8798 N N . CYS C 1 79 ? 150.37600 166.26300 106.77500 1.000 43.09581 79 CYS C N 1
ATOM 8799 C CA . CYS C 1 79 ? 151.10900 167.34400 107.41300 1.000 43.09581 79 CYS C CA 1
ATOM 8800 C C . CYS C 1 79 ? 151.35300 168.50200 106.46100 1.000 43.09581 79 CYS C C 1
ATOM 8801 O O . CYS C 1 79 ? 151.07800 169.65800 106.79400 1.000 43.09581 79 CYS C O 1
ATOM 8804 N N . GLY C 1 80 ? 151.85800 168.21200 105.27700 1.000 49.22959 80 GLY C N 1
ATOM 8805 C CA . GLY C 1 80 ? 152.08500 169.22500 104.26900 1.000 49.22959 80 GLY C CA 1
ATOM 8806 C C . GLY C 1 80 ? 153.56800 169.39400 103.99400 1.000 49.22959 80 GLY C C 1
ATOM 8807 O O . GLY C 1 80 ? 154.42000 168.68400 104.53000 1.000 49.22959 80 GLY C O 1
ATOM 8808 N N . GLY C 1 81 ? 153.85900 170.35700 103.13800 1.000 55.68262 81 GLY C N 1
ATOM 8809 C CA . GLY C 1 81 ? 155.20600 170.59000 102.67000 1.000 55.68262 81 GLY C CA 1
ATOM 8810 C C . GLY C 1 81 ? 155.35800 170.18000 101.21800 1.000 55.68262 81 GLY C C 1
ATOM 8811 O O . GLY C 1 81 ? 154.54900 169.43700 100.66200 1.000 55.68262 81 GLY C O 1
ATOM 8812 N N . ASN C 1 82 ? 156.41100 170.69000 100.59500 1.000 59.04632 82 ASN C N 1
ATOM 8813 C CA . ASN C 1 82 ? 156.68300 170.38400 99.19300 1.000 59.04632 82 ASN C CA 1
ATOM 8814 C C . ASN C 1 82 ? 157.23300 168.97100 99.06300 1.000 59.04632 82 ASN C C 1
ATOM 8815 O O . ASN C 1 82 ? 158.28300 168.68000 99.64900 1.000 59.04632 82 ASN C O 1
ATOM 8820 N N . PRO C 1 83 ? 156.57300 168.07100 98.31900 1.000 60.07371 83 PRO C N 1
ATOM 8821 C CA . PRO C 1 83 ? 157.17300 166.75100 98.03900 1.000 60.07371 83 PRO C CA 1
ATOM 8822 C C . PRO C 1 83 ? 158.44400 166.82700 97.21500 1.000 60.07371 83 PRO C C 1
ATOM 8823 O O . PRO C 1 83 ? 159.26200 165.90000 97.26900 1.000 60.07371 83 PRO C O 1
ATOM 8827 N N . LYS C 1 84 ? 158.61100 167.90000 96.43900 1.000 64.87009 84 LYS C N 1
ATOM 8828 C CA . LYS C 1 84 ? 159.86000 168.17400 95.74100 1.000 64.87009 84 LYS C CA 1
ATOM 8829 C C . LYS C 1 84 ? 161.01600 168.40800 96.70900 1.000 64.87009 84 LYS C C 1
ATOM 8830 O O . LYS C 1 84 ? 162.16400 168.07500 96.39600 1.000 64.87009 84 LYS C O 1
ATOM 8836 N N . ASP C 1 85 ? 160.73800 168.97900 97.87500 1.000 63.23292 85 ASP C N 1
ATOM 8837 C CA . ASP C 1 85 ? 161.75700 169.28400 98.86800 1.000 63.23292 85 ASP C CA 1
ATOM 8838 C C . ASP C 1 85 ? 161.83000 168.17800 99.92600 1.000 63.23292 85 ASP C C 1
ATOM 8839 O O . ASP C 1 85 ? 160.96000 167.31100 100.02900 1.000 63.23292 85 ASP C O 1
ATOM 8844 N N . LYS C 1 86 ? 162.91300 168.21400 100.69900 1.000 56.74359 86 LYS C N 1
ATOM 8845 C CA . LYS C 1 86 ? 163.13200 167.41500 101.89400 1.000 56.74359 86 LYS C CA 1
ATOM 8846 C C . LYS C 1 86 ? 163.84800 168.32600 102.87800 1.000 56.74359 86 LYS C C 1
ATOM 8847 O O . LYS C 1 86 ? 164.63900 169.17700 102.45700 1.000 56.74359 86 LYS C O 1
ATOM 8853 N N . ALA C 1 87 ? 163.52500 168.15500 104.17000 1.000 54.64391 87 ALA C N 1
ATOM 8854 C CA . ALA C 1 87 ? 163.70600 168.98400 105.38300 1.000 54.64391 87 ALA C CA 1
ATOM 8855 C C . ALA C 1 87 ? 162.65700 170.08800 105.44000 1.000 54.64391 87 ALA C C 1
ATOM 8856 O O . ALA C 1 87 ? 162.63000 170.84200 106.41800 1.000 54.64391 87 ALA C O 1
ATOM 8858 N N . ASN C 1 88 ? 161.79800 170.21200 104.43300 1.000 52.61863 88 ASN C N 1
ATOM 8859 C CA . ASN C 1 88 ? 160.55100 170.94500 104.57100 1.000 52.61863 88 ASN C CA 1
ATOM 8860 C C . ASN C 1 88 ? 159.37100 170.00100 104.67500 1.000 52.61863 88 ASN C C 1
ATOM 8861 O O . ASN C 1 88 ? 158.38300 170.32500 105.33800 1.000 52.61863 88 ASN C O 1
ATOM 8866 N N . LYS C 1 89 ? 159.47100 168.82600 104.05400 1.000 50.96977 89 LYS C N 1
ATOM 8867 C CA . LYS C 1 89 ? 158.52500 167.76300 104.35700 1.000 50.96977 89 LYS C CA 1
ATOM 8868 C C . LYS C 1 89 ? 158.76900 167.20500 105.75000 1.000 50.96977 89 LYS C C 1
ATOM 8869 O O . LYS C 1 89 ? 157.81600 166.93400 106.48200 1.000 50.96977 89 LYS C O 1
ATOM 8875 N N . ARG C 1 90 ? 160.03900 167.02700 106.12900 1.000 48.46684 90 ARG C N 1
ATOM 8876 C CA . ARG C 1 90 ? 160.35600 166.50400 107.45600 1.000 48.46684 90 ARG C CA 1
ATOM 8877 C C . ARG C 1 90 ? 160.02500 167.50300 108.55700 1.000 48.46684 90 ARG C C 1
ATOM 8878 O O . ARG C 1 90 ? 159.74000 167.08600 109.68400 1.000 48.46684 90 ARG C O 1
ATOM 8886 N N . LYS C 1 91 ? 160.05400 168.80700 108.24700 1.000 47.47479 91 LYS C N 1
ATOM 8887 C CA . LYS C 1 91 ? 159.69000 169.84900 109.21000 1.000 47.47479 91 LYS C CA 1
ATOM 8888 C C . LYS C 1 91 ? 158.24200 169.71400 109.67800 1.000 47.47479 91 LYS C C 1
ATOM 8889 O O . LYS C 1 91 ? 157.94000 169.92200 110.85900 1.000 47.47479 91 LYS C O 1
ATOM 8895 N N . TYR C 1 92 ? 157.34600 169.29500 108.78900 1.000 45.84273 92 TYR C N 1
ATOM 8896 C CA . TYR C 1 92 ? 155.95600 169.12700 109.17600 1.000 45.84273 92 TYR C CA 1
ATOM 8897 C C . TYR C 1 92 ? 155.60400 167.68400 109.47500 1.000 45.84273 92 TYR C C 1
ATOM 8898 O O . TYR C 1 92 ? 154.67500 167.43700 110.24100 1.000 45.84273 92 TYR C O 1
ATOM 8907 N N . GLN C 1 93 ? 156.34100 166.72600 108.92000 1.000 41.33146 93 GLN C N 1
ATOM 8908 C CA . GLN C 1 93 ? 156.22900 165.33900 109.34700 1.000 41.33146 93 GLN C CA 1
ATOM 8909 C C . GLN C 1 93 ? 156.88800 165.07600 110.69400 1.000 41.33146 93 GLN C C 1
ATOM 8910 O O . GLN C 1 93 ? 156.86500 163.93800 111.15100 1.000 41.33146 93 GLN C O 1
ATOM 8916 N N . SER C 1 94 ? 157.57500 166.05100 111.28300 1.000 35.31120 94 SER C N 1
ATOM 8917 C CA . SER C 1 94 ? 158.07600 165.86900 112.63400 1.000 35.31120 94 SER C CA 1
ATOM 8918 C C . SER C 1 94 ? 156.95500 165.88800 113.66600 1.000 35.31120 94 SER C C 1
ATOM 8919 O O . SER C 1 94 ? 157.08300 165.25200 114.71500 1.000 35.31120 94 SER C O 1
ATOM 8922 N N . VAL C 1 95 ? 155.85300 166.59200 113.40100 1.000 28.99396 95 VAL C N 1
ATOM 8923 C CA . VAL C 1 95 ? 154.78200 166.69800 114.39100 1.000 28.99396 95 VAL C CA 1
ATOM 8924 C C . VAL C 1 95 ? 153.70400 165.64200 114.18500 1.000 28.99396 95 VAL C C 1
ATOM 8925 O O . VAL C 1 95 ? 152.61100 165.76800 114.74600 1.000 28.99396 95 VAL C O 1
ATOM 8929 N N . ILE C 1 96 ? 154.00300 164.59500 113.40400 1.000 25.00199 96 ILE C N 1
ATOM 8930 C CA . ILE C 1 96 ? 152.99800 163.58600 113.06300 1.000 25.00199 96 ILE C CA 1
ATOM 8931 C C . ILE C 1 96 ? 152.55400 162.78500 114.29500 1.000 25.00199 96 ILE C C 1
ATOM 8932 O O . ILE C 1 96 ? 151.35300 162.57500 114.50300 1.000 25.00199 96 ILE C O 1
ATOM 8937 N N . ILE C 1 97 ? 153.49500 162.40200 115.16500 1.000 24.76032 97 ILE C N 1
ATOM 8938 C CA . ILE C 1 97 ? 153.17600 161.59800 116.33600 1.000 24.76032 97 ILE C CA 1
ATOM 8939 C C . ILE C 1 97 ? 152.46700 162.43700 117.38400 1.000 24.76032 97 ILE C C 1
ATOM 8940 O O . ILE C 1 97 ? 151.49100 161.98400 117.99300 1.000 24.76032 97 ILE C O 1
ATOM 8945 N N . PHE C 1 98 ? 152.95400 163.66300 117.61100 1.000 22.03550 98 PHE C N 1
ATOM 8946 C CA . PHE C 1 98 ? 152.29800 164.60900 118.51000 1.000 22.03550 98 PHE C CA 1
ATOM 8947 C C . PHE C 1 98 ? 150.87500 164.91800 118.06200 1.000 22.03550 98 PHE C C 1
ATOM 8948 O O . PHE C 1 98 ? 149.95900 164.97700 118.88800 1.000 22.03550 98 PHE C O 1
ATOM 8956 N N . SER C 1 99 ? 150.66300 165.07400 116.75600 1.000 26.57119 99 SER C N 1
ATOM 8957 C CA . SER C 1 99 ? 149.33600 165.39300 116.25300 1.000 26.57119 99 SER C CA 1
ATOM 8958 C C . SER C 1 99 ? 148.39500 164.19800 116.33700 1.000 26.57119 99 SER C C 1
ATOM 8959 O O . SER C 1 99 ? 147.21800 164.36800 116.65700 1.000 26.57119 99 SER C O 1
ATOM 8962 N N . LEU C 1 100 ? 148.88700 162.98500 116.05700 1.000 20.92653 100 LEU C N 1
ATOM 8963 C CA . LEU C 1 100 ? 148.06600 161.79000 116.25300 1.000 20.92653 100 LEU C CA 1
ATOM 8964 C C . LEU C 1 100 ? 147.72800 161.55000 117.71700 1.000 20.92653 100 LEU C C 1
ATOM 8965 O O . LEU C 1 100 ? 146.63700 161.06200 118.02800 1.000 20.92653 100 LEU C O 1
ATOM 8970 N N . LEU C 1 101 ? 148.62700 161.89300 118.63000 1.000 21.30246 101 LEU C N 1
ATOM 8971 C CA . LEU C 1 101 ? 148.28100 161.74900 120.03600 1.000 21.30246 101 LEU C CA 1
ATOM 8972 C C . LEU C 1 101 ? 147.32900 162.84100 120.51500 1.000 21.30246 101 LEU C C 1
ATOM 8973 O O . LEU C 1 101 ? 146.52200 162.58900 121.41400 1.000 21.30246 101 LEU C O 1
ATOM 8978 N N . LYS C 1 102 ? 147.38400 164.04400 119.93600 1.000 22.70962 102 LYS C N 1
ATOM 8979 C CA . LYS C 1 102 ? 146.33400 165.02200 120.22700 1.000 22.70962 102 LYS C CA 1
ATOM 8980 C C . LYS C 1 102 ? 145.00000 164.61100 119.62000 1.000 22.70962 102 LYS C C 1
ATOM 8981 O O . LYS C 1 102 ? 143.95000 164.94400 120.17100 1.000 22.70962 102 LYS C O 1
ATOM 8987 N N . VAL C 1 103 ? 145.02600 163.89200 118.49800 1.000 21.42202 103 VAL C N 1
ATOM 8988 C CA . VAL C 1 103 ? 143.81900 163.28500 117.94000 1.000 21.42202 103 VAL C CA 1
ATOM 8989 C C . VAL C 1 103 ? 143.24300 162.24100 118.89600 1.000 21.42202 103 VAL C C 1
ATOM 8990 O O . VAL C 1 103 ? 142.02200 162.17500 119.10100 1.000 21.42202 103 VAL C O 1
ATOM 8994 N N . CYS C 1 104 ? 144.11400 161.43200 119.51400 1.000 22.09835 104 CYS C N 1
ATOM 8995 C CA . CYS C 1 104 ? 143.69600 160.50200 120.57100 1.000 22.09835 104 CYS C CA 1
ATOM 8996 C C . CYS C 1 104 ? 143.08900 161.22800 121.77100 1.000 22.09835 104 CYS C C 1
ATOM 8997 O O . CYS C 1 104 ? 142.08000 160.77800 122.33000 1.000 22.09835 104 CYS C O 1
ATOM 9000 N N . GLU C 1 105 ? 143.72000 162.33100 122.19100 1.000 24.66664 105 GLU C N 1
ATOM 9001 C CA . GLU C 1 105 ? 143.19900 163.18900 123.25700 1.000 24.66664 105 GLU C CA 1
ATOM 9002 C C . GLU C 1 105 ? 141.81500 163.73000 122.93000 1.000 24.66664 105 GLU C C 1
ATOM 9003 O O . GLU C 1 105 ? 140.91400 163.72500 123.78100 1.000 24.66664 105 GLU C O 1
ATOM 9009 N N . TRP C 1 106 ? 141.63000 164.18600 121.69100 1.000 26.27150 106 TRP C N 1
ATOM 9010 C CA . TRP C 1 106 ? 140.35200 164.74000 121.26500 1.000 26.27150 106 TRP C CA 1
ATOM 9011 C C . TRP C 1 106 ? 139.27700 163.67100 121.18400 1.000 26.27150 106 TRP C C 1
ATOM 9012 O O . TRP C 1 106 ? 138.11400 163.93900 121.49100 1.000 26.27150 106 TRP C O 1
ATOM 9023 N N . TYR C 1 107 ? 139.63800 162.45800 120.76300 1.000 27.70478 107 TYR C N 1
ATOM 9024 C CA . TYR C 1 107 ? 138.65500 161.38100 120.75400 1.000 27.70478 107 TYR C CA 1
ATOM 9025 C C . TYR C 1 107 ? 138.29400 160.92100 122.15700 1.000 27.70478 107 TYR C C 1
ATOM 9026 O O . TYR C 1 107 ? 137.16400 160.48000 122.38200 1.000 27.70478 107 TYR C O 1
ATOM 9035 N N . SER C 1 108 ? 139.22700 161.01300 123.10400 1.000 25.58799 108 SER C N 1
ATOM 9036 C CA . SER C 1 108 ? 138.87800 160.76500 124.50000 1.000 25.58799 108 SER C CA 1
ATOM 9037 C C . SER C 1 108 ? 137.92100 161.82600 125.03200 1.000 25.58799 108 SER C C 1
ATOM 9038 O O . SER C 1 108 ? 136.98800 161.50400 125.78000 1.000 25.58799 108 SER C O 1
ATOM 9041 N N . ILE C 1 109 ? 138.14000 163.09100 124.64900 1.000 29.35471 109 ILE C N 1
ATOM 9042 C CA . ILE C 1 109 ? 137.21700 164.17800 124.99300 1.000 29.35471 109 ILE C CA 1
ATOM 9043 C C . ILE C 1 109 ? 135.83800 163.93900 124.37400 1.000 29.35471 109 ILE C C 1
ATOM 9044 O O . ILE C 1 109 ? 134.80800 164.13000 125.03000 1.000 29.35471 109 ILE C O 1
ATOM 9049 N N . LEU C 1 110 ? 135.80700 163.47900 123.11900 1.000 30.89250 110 LEU C N 1
ATOM 9050 C CA . LEU C 1 110 ? 134.55800 163.16200 122.42400 1.000 30.89250 110 LEU C CA 1
ATOM 9051 C C . LEU C 1 110 ? 133.79500 162.02500 123.09100 1.000 30.89250 110 LEU C C 1
ATOM 9052 O O . LEU C 1 110 ? 132.56800 162.08300 123.21800 1.000 30.89250 110 LEU C O 1
ATOM 9057 N N . ALA C 1 111 ? 134.50000 160.95300 123.46200 1.000 32.99242 111 ALA C N 1
ATOM 9058 C CA . ALA C 1 111 ? 133.88000 159.86200 124.20400 1.000 32.99242 111 ALA C CA 1
ATOM 9059 C C . ALA C 1 111 ? 133.39100 160.30700 125.57800 1.000 32.99242 111 ALA C C 1
ATOM 9060 O O . ALA C 1 111 ? 132.41800 159.74900 126.09500 1.000 32.99242 111 ALA C O 1
ATOM 9062 N N . THR C 1 112 ? 134.06100 161.28400 126.19600 1.000 34.95771 112 THR C N 1
ATOM 9063 C CA . THR C 1 112 ? 133.53800 161.86900 127.42800 1.000 34.95771 112 THR C CA 1
ATOM 9064 C C . THR C 1 112 ? 132.26700 162.67400 127.16900 1.000 34.95771 112 THR C C 1
ATOM 9065 O O . THR C 1 112 ? 131.33300 162.64700 127.97900 1.000 34.95771 112 THR C O 1
ATOM 9069 N N . MET C 1 113 ? 132.18500 163.35500 126.02500 1.000 36.59966 113 MET C N 1
ATOM 9070 C CA . MET C 1 113 ? 131.03600 164.22200 125.77000 1.000 36.59966 113 MET C CA 1
ATOM 9071 C C . MET C 1 113 ? 129.84700 163.44400 125.22200 1.000 36.59966 113 MET C C 1
ATOM 9072 O O . MET C 1 113 ? 128.72700 163.57600 125.72400 1.000 36.59966 113 MET C O 1
ATOM 9077 N N . GLU C 1 114 ? 130.06900 162.62200 124.20000 1.000 36.90445 114 GLU C N 1
ATOM 9078 C CA . GLU C 1 114 ? 129.02000 161.76300 123.65800 1.000 36.90445 114 GLU C CA 1
ATOM 9079 C C . GLU C 1 114 ? 129.18100 160.39300 124.30700 1.000 36.90445 114 GLU C C 1
ATOM 9080 O O . GLU C 1 114 ? 129.82000 159.49000 123.76900 1.000 36.90445 114 GLU C O 1
ATOM 9086 N N . VAL C 1 115 ? 128.59900 160.27500 125.50800 1.000 34.91774 115 VAL C N 1
ATOM 9087 C CA . VAL C 1 115 ? 128.69100 159.07000 126.33300 1.000 34.91774 115 VAL C CA 1
ATOM 9088 C C . VAL C 1 115 ? 128.04100 157.88100 125.63400 1.000 34.91774 115 VAL C C 1
ATOM 9089 O O . VAL C 1 115 ? 128.51700 156.74300 125.73200 1.000 34.91774 115 VAL C O 1
ATOM 9093 N N . HIS C 1 116 ? 126.96400 158.13400 124.89500 1.000 33.33710 116 HIS C N 1
ATOM 9094 C CA . HIS C 1 116 ? 126.30400 157.08100 124.13300 1.000 33.33710 116 HIS C CA 1
ATOM 9095 C C . HIS C 1 116 ? 127.16600 156.60200 122.96800 1.000 33.33710 116 HIS C C 1
ATOM 9096 O O . HIS C 1 116 ? 127.20300 155.40300 122.67200 1.000 33.33710 116 HIS C O 1
ATOM 9103 N N . ASN C 1 117 ? 127.87700 157.51500 122.30700 1.000 34.79964 117 ASN C N 1
ATOM 9104 C CA . ASN C 1 117 ? 128.69400 157.19800 121.14300 1.000 34.79964 117 ASN C CA 1
ATOM 9105 C C . ASN C 1 117 ? 130.16400 157.00600 121.52100 1.000 34.79964 117 ASN C C 1
ATOM 9106 O O . ASN C 1 117 ? 131.06500 157.29900 120.72800 1.000 34.79964 117 ASN C O 1
ATOM 9111 N N . ALA C 1 118 ? 130.42000 156.54400 122.74800 1.000 34.78054 118 ALA C N 1
ATOM 9112 C CA . ALA C 1 118 ? 131.78600 156.37700 123.23200 1.000 34.78054 118 ALA C CA 1
ATOM 9113 C C . ALA C 1 118 ? 132.53100 155.25100 122.52500 1.000 34.78054 118 ALA C C 1
ATOM 9114 O O . ALA C 1 118 ? 133.76200 155.28800 122.45600 1.000 34.78054 118 ALA C O 1
ATOM 9116 N N . LYS C 1 119 ? 131.81900 154.25500 121.99500 1.000 35.67669 119 LYS C N 1
ATOM 9117 C CA . LYS C 1 119 ? 132.49400 153.11800 121.37400 1.000 35.67669 119 LYS C CA 1
ATOM 9118 C C . LYS C 1 119 ? 133.10100 153.48400 120.02700 1.000 35.67669 119 LYS C C 1
ATOM 9119 O O . LYS C 1 119 ? 134.17700 152.98800 119.67700 1.000 35.67669 119 LYS C O 1
ATOM 9125 N N . LEU C 1 120 ? 132.43000 154.35200 119.26900 1.000 35.05710 120 LEU C N 1
ATOM 9126 C CA . LEU C 1 120 ? 132.96300 154.83000 117.99500 1.000 35.05710 120 LEU C CA 1
ATOM 9127 C C . LEU C 1 120 ? 134.23400 155.64500 118.18700 1.000 35.05710 120 LEU C C 1
ATOM 9128 O O . LEU C 1 120 ? 135.21900 155.46300 117.46300 1.000 35.05710 120 LEU C O 1
ATOM 9133 N N . TYR C 1 121 ? 134.22900 156.55300 119.16000 1.000 33.12016 121 TYR C N 1
ATOM 9134 C CA . TYR C 1 121 ? 135.41200 157.36500 119.40100 1.000 33.12016 121 TYR C CA 1
ATOM 9135 C C . TYR C 1 121 ? 136.52100 156.58000 120.08700 1.000 33.12016 121 TYR C C 1
ATOM 9136 O O . TYR C 1 121 ? 137.69500 156.88100 119.86700 1.000 33.12016 121 TYR C O 1
ATOM 9145 N N . GLU C 1 122 ? 136.18400 155.57300 120.90000 1.000 33.26579 122 GLU C N 1
ATOM 9146 C CA . GLU C 1 122 ? 137.20600 154.66200 121.41600 1.000 33.26579 122 GLU C CA 1
ATOM 9147 C C . GLU C 1 122 ? 137.83400 153.83600 120.30000 1.000 33.26579 122 GLU C C 1
ATOM 9148 O O . GLU C 1 122 ? 139.04200 153.57400 120.32700 1.000 33.26579 122 GLU C O 1
ATOM 9154 N N . THR C 1 123 ? 137.03400 153.44400 119.30400 1.000 32.25249 123 THR C N 1
ATOM 9155 C CA . THR C 1 123 ? 137.55300 152.76100 118.12300 1.000 32.25249 123 THR C CA 1
ATOM 9156 C C . THR C 1 123 ? 138.48900 153.66600 117.33400 1.000 32.25249 123 THR C C 1
ATOM 9157 O O . THR C 1 123 ? 139.57700 153.24400 116.92800 1.000 32.25249 123 THR C O 1
ATOM 9161 N N . ARG C 1 124 ? 138.06100 154.91000 117.09500 1.000 32.66375 124 ARG C N 1
ATOM 9162 C CA . ARG C 1 124 ? 138.86700 155.88600 116.36500 1.000 32.66375 124 ARG C CA 1
ATOM 9163 C C . ARG C 1 124 ? 140.16500 156.19900 117.10200 1.000 32.66375 124 ARG C C 1
ATOM 9164 O O . ARG C 1 124 ? 141.21700 156.35600 116.47500 1.000 32.66375 124 ARG C O 1
ATOM 9172 N N . ASN C 1 125 ? 140.09000 156.32200 118.43200 1.000 25.54731 125 ASN C N 1
ATOM 9173 C CA . ASN C 1 125 ? 141.25600 156.57100 119.27300 1.000 25.54731 125 ASN C CA 1
ATOM 9174 C C . ASN C 1 125 ? 142.22900 155.39900 119.18400 1.000 25.54731 125 ASN C C 1
ATOM 9175 O O . ASN C 1 125 ? 143.44400 155.60300 119.08400 1.000 25.54731 125 ASN C O 1
ATOM 9180 N N . LEU C 1 126 ? 141.70700 154.16500 119.23600 1.000 26.60111 126 LEU C N 1
ATOM 9181 C CA . LEU C 1 126 ? 142.54300 152.97500 119.10100 1.000 26.60111 126 LEU C CA 1
ATOM 9182 C C . LEU C 1 126 ? 143.17900 152.90100 117.71900 1.000 26.60111 126 LEU C C 1
ATOM 9183 O O . LEU C 1 126 ? 144.33600 152.49300 117.58700 1.000 26.60111 126 LEU C O 1
ATOM 9188 N N . ALA C 1 127 ? 142.42100 153.26400 116.68200 1.000 26.56642 127 ALA C N 1
ATOM 9189 C CA . ALA C 1 127 ? 142.92700 153.27900 115.31200 1.000 26.56642 127 ALA C CA 1
ATOM 9190 C C . ALA C 1 127 ? 144.04900 154.29100 115.16200 1.000 26.56642 127 ALA C C 1
ATOM 9191 O O . ALA C 1 127 ? 145.03300 154.04100 114.45400 1.000 26.56642 127 ALA C O 1
ATOM 9193 N N . SER C 1 128 ? 143.88300 155.45600 115.79100 1.000 25.20751 128 SER C N 1
ATOM 9194 C CA . SER C 1 128 ? 144.91100 156.48600 115.79600 1.000 25.20751 128 SER C CA 1
ATOM 9195 C C . SER C 1 128 ? 146.16400 155.98800 116.50200 1.000 25.20751 128 SER C C 1
ATOM 9196 O O . SER C 1 128 ? 147.28200 156.26100 116.05400 1.000 25.20751 128 SER C O 1
ATOM 9199 N N . GLN C 1 129 ? 145.98600 155.28000 117.62700 1.000 23.68055 129 GLN C N 1
ATOM 9200 C CA . GLN C 1 129 ? 147.10900 154.70600 118.36700 1.000 23.68055 129 GLN C CA 1
ATOM 9201 C C . GLN C 1 129 ? 147.85300 153.66400 117.53900 1.000 23.68055 129 GLN C C 1
ATOM 9202 O O . GLN C 1 129 ? 149.08500 153.62300 117.55600 1.000 23.68055 129 GLN C O 1
ATOM 9208 N N . GLN C 1 130 ? 147.11700 152.78900 116.83900 1.000 29.22818 130 GLN C N 1
ATOM 9209 C CA . GLN C 1 130 ? 147.74700 151.77800 115.98600 1.000 29.22818 130 GLN C CA 1
ATOM 9210 C C . GLN C 1 130 ? 148.47400 152.41000 114.80400 1.000 29.22818 130 GLN C C 1
ATOM 9211 O O . GLN C 1 130 ? 149.54500 151.93200 114.41000 1.000 29.22818 130 GLN C O 1
ATOM 9217 N N . LEU C 1 131 ? 147.88800 153.45700 114.20600 1.000 29.51225 131 LEU C N 1
ATOM 9218 C CA . LEU C 1 131 ? 148.53800 154.16800 113.10500 1.000 29.51225 131 LEU C CA 1
ATOM 9219 C C . LEU C 1 131 ? 149.80900 154.83900 113.60400 1.000 29.51225 131 LEU C C 1
ATOM 9220 O O . LEU C 1 131 ? 150.83300 154.86000 112.90700 1.000 29.51225 131 LEU C O 1
ATOM 9225 N N . CYS C 1 132 ? 149.73700 155.40600 114.81000 1.000 25.99514 132 CYS C N 1
ATOM 9226 C CA . CYS C 1 132 ? 150.87400 156.04500 115.45700 1.000 25.99514 132 CYS C CA 1
ATOM 9227 C C . CYS C 1 132 ? 151.97800 155.03500 115.72900 1.000 25.99514 132 CYS C C 1
ATOM 9228 O O . CYS C 1 132 ? 153.15900 155.33200 115.52900 1.000 25.99514 132 CYS C O 1
ATOM 9231 N N . LYS C 1 133 ? 151.59600 153.83200 116.17600 1.000 26.05976 133 LYS C N 1
ATOM 9232 C CA . LYS C 1 133 ? 152.53800 152.74400 116.42500 1.000 26.05976 133 LYS C CA 1
ATOM 9233 C C . LYS C 1 133 ? 153.23100 152.32200 115.13700 1.000 26.05976 133 LYS C C 1
ATOM 9234 O O . LYS C 1 133 ? 154.44600 152.07600 115.13100 1.000 26.05976 133 LYS C O 1
ATOM 9240 N N . LEU C 1 134 ? 152.46200 152.24300 114.04000 1.000 29.90960 134 LEU C N 1
ATOM 9241 C CA . LEU C 1 134 ? 153.00800 151.90500 112.72500 1.000 29.90960 134 LEU C CA 1
ATOM 9242 C C . LEU C 1 134 ? 154.02200 152.94300 112.27200 1.000 29.90960 134 LEU C C 1
ATOM 9243 O O . LEU C 1 134 ? 155.07800 152.59800 111.73400 1.000 29.90960 134 LEU C O 1
ATOM 9248 N N . LEU C 1 135 ? 153.69200 154.22000 112.46500 1.000 28.63913 135 LEU C N 1
ATOM 9249 C CA . LEU C 1 135 ? 154.58400 155.31700 112.10200 1.000 28.63913 135 LEU C CA 1
ATOM 9250 C C . LEU C 1 135 ? 155.87300 155.31200 112.91400 1.000 28.63913 135 LEU C C 1
ATOM 9251 O O . LEU C 1 135 ? 156.95500 155.56300 112.36500 1.000 28.63913 135 LEU C O 1
ATOM 9256 N N . ILE C 1 136 ? 155.77300 155.03800 114.22100 1.000 27.72895 136 ILE C N 1
ATOM 9257 C CA . ILE C 1 136 ? 156.95200 154.96100 115.08500 1.000 27.72895 136 ILE C CA 1
ATOM 9258 C C . ILE C 1 136 ? 157.84200 153.79300 114.67600 1.000 27.72895 136 ILE C C 1
ATOM 9259 O O . ILE C 1 136 ? 159.06400 153.94100 114.56100 1.000 27.72895 136 ILE C O 1
ATOM 9264 N N . GLU C 1 137 ? 157.23800 152.64300 114.36800 1.000 30.59276 137 GLU C N 1
ATOM 9265 C CA . GLU C 1 137 ? 158.02300 151.47000 114.00100 1.000 30.59276 137 GLU C CA 1
ATOM 9266 C C . GLU C 1 137 ? 158.61600 151.60200 112.60300 1.000 30.59276 137 GLU C C 1
ATOM 9267 O O . GLU C 1 137 ? 159.64400 150.98700 112.30600 1.000 30.59276 137 GLU C O 1
ATOM 9273 N N . ARG C 1 138 ? 157.97300 152.37900 111.73300 1.000 36.33758 138 ARG C N 1
ATOM 9274 C CA . ARG C 1 138 ? 158.51600 152.62500 110.40300 1.000 36.33758 138 ARG C CA 1
ATOM 9275 C C . ARG C 1 138 ? 159.70100 153.58100 110.47300 1.000 36.33758 138 ARG C C 1
ATOM 9276 O O . ARG C 1 138 ? 160.75100 153.34200 109.85900 1.000 36.33758 138 ARG C O 1
ATOM 9284 N N . GLU C 1 139 ? 159.55300 154.67400 111.22600 1.000 37.13789 139 GLU C N 1
ATOM 9285 C CA . GLU C 1 139 ? 160.64200 155.63000 111.35300 1.000 37.13789 139 GLU C CA 1
ATOM 9286 C C . GLU C 1 139 ? 161.78000 155.11400 112.22000 1.000 37.13789 139 GLU C C 1
ATOM 9287 O O . GLU C 1 139 ? 162.87000 155.68400 112.17100 1.000 37.13789 139 GLU C O 1
ATOM 9293 N N . GLU C 1 140 ? 161.54600 154.08200 113.03500 1.000 33.58202 140 GLU C N 1
ATOM 9294 C CA . GLU C 1 140 ? 162.64300 153.40600 113.72100 1.000 33.58202 140 GLU C CA 1
ATOM 9295 C C . GLU C 1 140 ? 163.59400 152.74900 112.73400 1.000 33.58202 140 GLU C C 1
ATOM 9296 O O . GLU C 1 140 ? 164.81400 152.76400 112.92600 1.000 33.58202 140 GLU C O 1
ATOM 9302 N N . THR C 1 141 ? 163.04600 152.16100 111.67300 1.000 37.74509 141 THR C N 1
ATOM 9303 C CA . THR C 1 141 ? 163.87700 151.59400 110.62000 1.000 37.74509 141 THR C CA 1
ATOM 9304 C C . THR C 1 141 ? 164.49400 152.68600 109.75800 1.000 37.74509 141 THR C C 1
ATOM 9305 O O . THR C 1 141 ? 165.66200 152.57700 109.36700 1.000 37.74509 141 THR C O 1
ATOM 9309 N N . ARG C 1 142 ? 163.70400 153.70800 109.39900 1.000 42.07320 142 ARG C N 1
ATOM 9310 C CA . ARG C 1 142 ? 164.19300 154.77600 108.52300 1.000 42.07320 142 ARG C CA 1
ATOM 9311 C C . ARG C 1 142 ? 165.31100 155.59200 109.16700 1.000 42.07320 142 ARG C C 1
ATOM 9312 O O . ARG C 1 142 ? 166.45200 155.57600 108.69300 1.000 42.07320 142 ARG C O 1
ATOM 9320 N N . ASP C 1 143 ? 165.01500 156.30600 110.25100 1.000 40.17835 143 ASP C N 1
ATOM 9321 C CA . ASP C 1 143 ? 166.03600 157.14400 110.87900 1.000 40.17835 143 ASP C CA 1
ATOM 9322 C C . ASP C 1 143 ? 165.73900 157.25600 112.36400 1.000 40.17835 143 ASP C C 1
ATOM 9323 O O . ASP C 1 143 ? 164.71200 157.81600 112.75000 1.000 40.17835 143 ASP C O 1
ATOM 9328 N N . LEU C 1 144 ? 166.68500 156.81100 113.18900 1.000 35.27770 144 LEU C N 1
ATOM 9329 C CA . LEU C 1 144 ? 166.41800 156.62400 114.60900 1.000 35.27770 144 LEU C CA 1
ATOM 9330 C C . LEU C 1 144 ? 166.51900 157.92600 115.38500 1.000 35.27770 144 LEU C C 1
ATOM 9331 O O . LEU C 1 144 ? 165.70700 158.17700 116.28300 1.000 35.27770 144 LEU C O 1
ATOM 9336 N N . GLN C 1 145 ? 167.52500 158.74100 115.07000 1.000 37.04245 145 GLN C N 1
ATOM 9337 C CA . GLN C 1 145 ? 167.70500 160.02500 115.73600 1.000 37.04245 145 GLN C CA 1
ATOM 9338 C C . GLN C 1 145 ? 166.56300 160.98100 115.42500 1.000 37.04245 145 GLN C C 1
ATOM 9339 O O . GLN C 1 145 ? 166.15600 161.77000 116.28500 1.000 37.04245 145 GLN C O 1
ATOM 9345 N N . PHE C 1 146 ? 166.03300 160.92200 114.20300 1.000 35.43352 146 PHE C N 1
ATOM 9346 C CA . PHE C 1 146 ? 164.88400 161.74400 113.85100 1.000 35.43352 146 PHE C CA 1
ATOM 9347 C C . PHE C 1 146 ? 163.62200 161.27100 114.55800 1.000 35.43352 146 PHE C C 1
ATOM 9348 O O . PHE C 1 146 ? 162.75500 162.09100 114.88000 1.000 35.43352 146 PHE C O 1
ATOM 9356 N N . LEU C 1 147 ? 163.48800 159.95800 114.76800 1.000 30.35054 147 LEU C N 1
ATOM 9357 C CA . LEU C 1 147 ? 162.39200 159.42300 115.57100 1.000 30.35054 147 LEU C CA 1
ATOM 9358 C C . LEU C 1 147 ? 162.48400 159.89800 117.01100 1.000 30.35054 147 LEU C C 1
ATOM 9359 O O . LEU C 1 147 ? 161.49100 160.34600 117.59300 1.000 30.35054 147 LEU C O 1
ATOM 9364 N N . PHE C 1 148 ? 163.67300 159.80000 117.60300 1.000 27.33498 148 PHE C N 1
ATOM 9365 C CA . PHE C 1 148 ? 163.82000 160.08900 119.02500 1.000 27.33498 148 PHE C CA 1
ATOM 9366 C C . PHE C 1 148 ? 163.71600 161.57900 119.30000 1.000 27.33498 148 PHE C C 1
ATOM 9367 O O . PHE C 1 148 ? 162.83800 162.00800 120.04800 1.000 27.33498 148 PHE C O 1
ATOM 9375 N N . MET C 1 149 ? 164.59000 162.38500 118.68200 1.000 31.14959 149 MET C N 1
ATOM 9376 C CA . MET C 1 149 ? 164.66200 163.81000 119.00400 1.000 31.14959 149 MET C CA 1
ATOM 9377 C C . MET C 1 149 ? 163.44700 164.57900 118.49900 1.000 31.14959 149 MET C C 1
ATOM 9378 O O . MET C 1 149 ? 162.84800 165.36200 119.24100 1.000 31.14959 149 MET C O 1
ATOM 9383 N N . GLN C 1 150 ? 163.07600 164.38300 117.24100 1.000 31.62749 150 GLN C N 1
ATOM 9384 C CA . GLN C 1 150 ? 162.06800 165.24300 116.63800 1.000 31.62749 150 GLN C CA 1
ATOM 9385 C C . GLN C 1 150 ? 160.64300 164.74700 116.84600 1.000 31.62749 150 GLN C C 1
ATOM 9386 O O . GLN C 1 150 ? 159.77900 165.51800 117.26900 1.000 31.62749 150 GLN C O 1
ATOM 9392 N N . LEU C 1 151 ? 160.37600 163.48800 116.50800 1.000 28.02123 151 LEU C N 1
ATOM 9393 C CA . LEU C 1 151 ? 159.03100 162.93500 116.63900 1.000 28.02123 151 LEU C CA 1
ATOM 9394 C C . LEU C 1 151 ? 158.62700 162.77500 118.09800 1.000 28.02123 151 LEU C C 1
ATOM 9395 O O . LEU C 1 151 ? 157.65400 163.38300 118.55400 1.000 28.02123 151 LEU C O 1
ATOM 9400 N N . LEU C 1 152 ? 159.37000 161.97200 118.85300 1.000 23.44803 152 LEU C N 1
ATOM 9401 C CA . LEU C 1 152 ? 158.91200 161.60900 120.18700 1.000 23.44803 152 LEU C CA 1
ATOM 9402 C C . LEU C 1 152 ? 159.23300 162.67800 121.22400 1.000 23.44803 152 LEU C C 1
ATOM 9403 O O . LEU C 1 152 ? 158.36400 163.04500 122.01600 1.000 23.44803 152 LEU C O 1
ATOM 9408 N N . LEU C 1 153 ? 160.46700 163.18100 121.26000 1.000 28.22005 153 LEU C N 1
ATOM 9409 C CA . LEU C 1 153 ? 160.89600 163.97900 122.40600 1.000 28.22005 153 LEU C CA 1
ATOM 9410 C C . LEU C 1 153 ? 160.72000 165.48200 122.27800 1.000 28.22005 153 LEU C C 1
ATOM 9411 O O . LEU C 1 153 ? 160.74000 166.15900 123.30900 1.000 28.22005 153 LEU C O 1
ATOM 9416 N N . ARG C 1 154 ? 160.62600 166.03400 121.07400 1.000 33.09132 154 ARG C N 1
ATOM 9417 C CA . ARG C 1 154 ? 160.48400 167.48000 120.92400 1.000 33.09132 154 ARG C CA 1
ATOM 9418 C C . ARG C 1 154 ? 159.12900 167.95300 121.43900 1.000 33.09132 154 ARG C C 1
ATOM 9419 O O . ARG C 1 154 ? 158.08700 167.46300 121.00100 1.000 33.09132 154 ARG C O 1
ATOM 9427 N N . ARG C 1 155 ? 159.15000 168.88300 122.39100 1.000 33.38272 155 ARG C N 1
ATOM 9428 C CA . ARG C 1 155 ? 157.94100 169.40600 123.02800 1.000 33.38272 155 ARG C CA 1
ATOM 9429 C C . ARG C 1 155 ? 157.30200 170.46600 122.14300 1.000 33.38272 155 ARG C C 1
ATOM 9430 O O . ARG C 1 155 ? 157.62800 171.64800 122.22000 1.000 33.38272 155 ARG C O 1
ATOM 9438 N N . TYR C 1 156 ? 156.38700 170.04100 121.28000 1.000 31.36096 156 TYR C N 1
ATOM 9439 C CA . TYR C 1 156 ? 155.70300 170.97800 120.40700 1.000 31.36096 156 TYR C CA 1
ATOM 9440 C C . TYR C 1 156 ? 154.60400 171.72100 121.15900 1.000 31.36096 156 TYR C C 1
ATOM 9441 O O . TYR C 1 156 ? 154.16600 171.32000 122.23600 1.000 31.36096 156 TYR C O 1
ATOM 9450 N N . VAL C 1 157 ? 154.14500 172.80800 120.55200 1.000 34.78059 157 VAL C N 1
ATOM 9451 C CA . VAL C 1 157 ? 153.11300 173.67600 121.09900 1.000 34.78059 157 VAL C CA 1
ATOM 9452 C C . VAL C 1 157 ? 151.95000 173.62800 120.12000 1.000 34.78059 157 VAL C C 1
ATOM 9453 O O . VAL C 1 157 ? 152.15400 173.51800 118.91100 1.000 34.78059 157 VAL C O 1
ATOM 9457 N N . ILE C 1 158 ? 150.72700 173.72900 120.62800 1.000 37.34211 158 ILE C N 1
ATOM 9458 C CA . ILE C 1 158 ? 149.54700 173.61800 119.78600 1.000 37.34211 158 ILE C CA 1
ATOM 9459 C C . ILE C 1 158 ? 148.53100 174.63800 120.28600 1.000 37.34211 158 ILE C C 1
ATOM 9460 O O . ILE C 1 158 ? 148.49200 174.98300 121.47100 1.000 37.34211 158 ILE C O 1
ATOM 9465 N N . ASN C 1 159 ? 147.75900 175.18400 119.35400 1.000 44.10974 159 ASN C N 1
ATOM 9466 C CA . ASN C 1 159 ? 146.69200 176.12600 119.66100 1.000 44.10974 159 ASN C CA 1
ATOM 9467 C C . ASN C 1 159 ? 145.37700 175.37000 119.55500 1.000 44.10974 159 ASN C C 1
ATOM 9468 O O . ASN C 1 159 ? 144.73000 175.38500 118.51500 1.000 44.10974 159 ASN C O 1
ATOM 9473 N N . GLU C 1 160 ? 144.98100 174.71100 120.64800 1.000 41.53316 160 GLU C N 1
ATOM 9474 C CA . GLU C 1 160 ? 143.71300 173.98400 120.67100 1.000 41.53316 160 GLU C CA 1
ATOM 9475 C C . GLU C 1 160 ? 142.52700 174.93600 120.58500 1.000 41.53316 160 GLU C C 1
ATOM 9476 O O . GLU C 1 160 ? 141.65500 174.78800 119.72400 1.000 41.53316 160 GLU C O 1
ATOM 9482 N N . ASN C 1 161 ? 142.52400 175.95300 121.41100 1.000 49.28185 161 ASN C N 1
ATOM 9483 C CA . ASN C 1 161 ? 141.58800 177.05300 121.33500 1.000 49.28185 161 ASN C CA 1
ATOM 9484 C C . ASN C 1 161 ? 142.41700 178.27800 120.99200 1.000 49.28185 161 ASN C C 1
ATOM 9485 O O . ASN C 1 161 ? 143.54100 178.14400 120.50200 1.000 49.28185 161 ASN C O 1
ATOM 9490 N N . ASP C 1 162 ? 141.83000 179.46900 121.14300 1.000 55.33400 162 ASP C N 1
ATOM 9491 C CA . ASP C 1 162 ? 142.60700 180.70600 121.03800 1.000 55.33400 162 ASP C CA 1
ATOM 9492 C C . ASP C 1 162 ? 143.77300 180.75900 122.02800 1.000 55.33400 162 ASP C C 1
ATOM 9493 O O . ASP C 1 162 ? 144.80500 181.37100 121.73200 1.000 55.33400 162 ASP C O 1
ATOM 9498 N N . GLU C 1 163 ? 143.61600 180.14600 123.20100 1.000 53.27621 163 GLU C N 1
ATOM 9499 C CA . GLU C 1 163 ? 144.71100 179.92600 124.13700 1.000 53.27621 163 GLU C CA 1
ATOM 9500 C C . GLU C 1 163 ? 145.78900 179.02300 123.53200 1.000 53.27621 163 GLU C C 1
ATOM 9501 O O . GLU C 1 163 ? 145.51200 178.15100 122.70700 1.000 53.27621 163 GLU C O 1
ATOM 9507 N N . ASP C 1 164 ? 147.03600 179.26400 123.93300 1.000 49.77548 164 ASP C N 1
ATOM 9508 C CA . ASP C 1 164 ? 148.18500 178.45900 123.53400 1.000 49.77548 164 ASP C CA 1
ATOM 9509 C C . ASP C 1 164 ? 148.48500 177.44400 124.62400 1.000 49.77548 164 ASP C C 1
ATOM 9510 O O . ASP C 1 164 ? 148.52000 177.79400 125.80700 1.000 49.77548 164 ASP C O 1
ATOM 9515 N N . GLN C 1 165 ? 148.71400 176.19900 124.22900 1.000 43.31205 165 GLN C N 1
ATOM 9516 C CA . GLN C 1 165 ? 148.90900 175.13600 125.20000 1.000 43.31205 165 GLN C CA 1
ATOM 9517 C C . GLN C 1 165 ? 150.37900 175.03800 125.58600 1.000 43.31205 165 GLN C C 1
ATOM 9518 O O . GLN C 1 165 ? 151.25000 175.66000 124.98000 1.000 43.31205 165 GLN C O 1
ATOM 9524 N N . GLU C 1 166 ? 150.64100 174.28000 126.64500 1.000 42.21548 166 GLU C N 1
ATOM 9525 C CA . GLU C 1 166 ? 151.99300 174.10800 127.14300 1.000 42.21548 166 GLU C CA 1
ATOM 9526 C C . GLU C 1 166 ? 152.78200 173.23200 126.17200 1.000 42.21548 166 GLU C C 1
ATOM 9527 O O . GLU C 1 166 ? 152.19500 172.47400 125.40000 1.000 42.21548 166 GLU C O 1
ATOM 9533 N N . PRO C 1 167 ? 154.11700 173.30800 126.18200 1.000 37.63441 167 PRO C N 1
ATOM 9534 C CA . PRO C 1 167 ? 154.88600 172.41300 125.30900 1.000 37.63441 167 PRO C CA 1
ATOM 9535 C C . PRO C 1 167 ? 154.95600 170.99700 125.86000 1.000 37.63441 167 PRO C C 1
ATOM 9536 O O . PRO C 1 167 ? 155.65100 170.71900 126.84200 1.000 37.63441 167 PRO C O 1
ATOM 9540 N N . LEU C 1 168 ? 154.21100 170.09700 125.23000 1.000 31.50098 168 LEU C N 1
ATOM 9541 C CA . LEU C 1 168 ? 154.24000 168.67800 125.53000 1.000 31.50098 168 LEU C CA 1
ATOM 9542 C C . LEU C 1 168 ? 154.88000 167.94600 124.36600 1.000 31.50098 168 LEU C C 1
ATOM 9543 O O . LEU C 1 168 ? 154.79300 168.38400 123.21900 1.000 31.50098 168 LEU C O 1
ATOM 9548 N N . ASN C 1 169 ? 155.48800 166.81000 124.65600 1.000 25.22024 169 ASN C N 1
ATOM 9549 C CA . ASN C 1 169 ? 156.02100 165.95100 123.61700 1.000 25.22024 169 ASN C CA 1
ATOM 9550 C C . ASN C 1 169 ? 155.22600 164.66200 123.60000 1.000 25.22024 169 ASN C C 1
ATOM 9551 O O . ASN C 1 169 ? 154.40900 164.40800 124.48200 1.000 25.22024 169 ASN C O 1
ATOM 9556 N N . ALA C 1 170 ? 155.46500 163.87400 122.55100 1.000 20.43158 170 ALA C N 1
ATOM 9557 C CA . ALA C 1 170 ? 154.66500 162.68900 122.26600 1.000 20.43158 170 ALA C CA 1
ATOM 9558 C C . ALA C 1 170 ? 154.78600 161.61400 123.33500 1.000 20.43158 170 ALA C C 1
ATOM 9559 O O . ALA C 1 170 ? 153.83600 160.85700 123.55300 1.000 20.43158 170 ALA C O 1
ATOM 9561 N N . LEU C 1 171 ? 155.93300 161.53200 124.00900 1.000 19.51261 171 LEU C N 1
ATOM 9562 C CA . LEU C 1 171 ? 156.09600 160.58500 125.10600 1.000 19.51261 171 LEU C CA 1
ATOM 9563 C C . LEU C 1 171 ? 155.20900 160.94700 126.28900 1.000 19.51261 171 LEU C C 1
ATOM 9564 O O . LEU C 1 171 ? 154.44800 160.10500 126.78200 1.000 19.51261 171 LEU C O 1
ATOM 9569 N N . GLU C 1 172 ? 155.32100 162.19200 126.77000 1.000 23.35399 172 GLU C N 1
ATOM 9570 C CA . GLU C 1 172 ? 154.49000 162.68200 127.86900 1.000 23.35399 172 GLU C CA 1
ATOM 9571 C C . GLU C 1 172 ? 153.01300 162.66600 127.51200 1.000 23.35399 172 GLU C C 1
ATOM 9572 O O . GLU C 1 172 ? 152.16800 162.36200 128.36100 1.000 23.35399 172 GLU C O 1
ATOM 9578 N N . LEU C 1 173 ? 152.69500 162.95800 126.25300 1.000 21.64994 173 LEU C N 1
ATOM 9579 C CA . LEU C 1 173 ? 151.31700 162.94600 125.78400 1.000 21.64994 173 LEU C CA 1
ATOM 9580 C C . LEU C 1 173 ? 150.74000 161.54000 125.80400 1.000 21.64994 173 LEU C C 1
ATOM 9581 O O . LEU C 1 173 ? 149.62900 161.32900 126.29500 1.000 21.64994 173 LEU C O 1
ATOM 9586 N N . ALA C 1 174 ? 151.48900 160.56200 125.28900 1.000 20.77564 174 ALA C N 1
ATOM 9587 C CA . ALA C 1 174 ? 151.03800 159.17600 125.31600 1.000 20.77564 174 ALA C CA 1
ATOM 9588 C C . ALA C 1 174 ? 150.96000 158.60700 126.72600 1.000 20.77564 174 ALA C C 1
ATOM 9589 O O . ALA C 1 174 ? 150.17200 157.69100 126.96700 1.000 20.77564 174 ALA C O 1
ATOM 9591 N N . THR C 1 175 ? 151.77500 159.09700 127.66000 1.000 22.55328 175 THR C N 1
ATOM 9592 C CA . THR C 1 175 ? 151.67100 158.57100 129.02000 1.000 22.55328 175 THR C CA 1
ATOM 9593 C C . THR C 1 175 ? 150.53300 159.17400 129.82400 1.000 22.55328 175 THR C C 1
ATOM 9594 O O . THR C 1 175 ? 149.98300 158.48700 130.69000 1.000 22.55328 175 THR C O 1
ATOM 9598 N N . ASP C 1 176 ? 150.23800 160.46800 129.63700 1.000 26.85519 176 ASP C N 1
ATOM 9599 C CA . ASP C 1 176 ? 149.17200 161.09300 130.42100 1.000 26.85519 176 ASP C CA 1
ATOM 9600 C C . ASP C 1 176 ? 147.80900 160.49600 130.10100 1.000 26.85519 176 ASP C C 1
ATOM 9601 O O . ASP C 1 176 ? 147.00100 160.26700 131.00700 1.000 26.85519 176 ASP C O 1
ATOM 9606 N N . MET C 1 177 ? 147.53600 160.23300 128.83400 1.000 25.56421 177 MET C N 1
ATOM 9607 C CA . MET C 1 177 ? 146.27500 159.62700 128.45000 1.000 25.56421 177 MET C CA 1
ATOM 9608 C C . MET C 1 177 ? 146.32800 158.10600 128.39100 1.000 25.56421 177 MET C C 1
ATOM 9609 O O . MET C 1 177 ? 145.31900 157.49600 128.02100 1.000 25.56421 177 MET C O 1
ATOM 9614 N N . HIS C 1 178 ? 147.47400 157.50600 128.74100 1.000 24.46014 178 HIS C N 1
ATOM 9615 C CA . HIS C 1 178 ? 147.72000 156.05600 128.77200 1.000 24.46014 178 HIS C CA 1
ATOM 9616 C C . HIS C 1 178 ? 147.45400 155.39500 127.42100 1.000 24.46014 178 HIS C C 1
ATOM 9617 O O . HIS C 1 178 ? 146.58900 154.53300 127.27600 1.000 24.46014 178 HIS C O 1
ATOM 9624 N N . CYS C 1 179 ? 148.23100 155.80800 126.42900 1.000 21.89901 179 CYS C N 1
ATOM 9625 C CA . CYS C 1 179 ? 148.13700 155.23700 125.09100 1.000 21.89901 179 CYS C CA 1
ATOM 9626 C C . CYS C 1 179 ? 149.00900 153.99900 125.06100 1.000 21.89901 179 CYS C C 1
ATOM 9627 O O . CYS C 1 179 ? 150.16900 154.05000 124.66900 1.000 21.89901 179 CYS C O 1
ATOM 9630 N N . THR C 1 180 ? 148.42900 152.86100 125.43600 1.000 20.66171 180 THR C N 1
ATOM 9631 C CA . THR C 1 180 ? 149.21600 151.65700 125.66300 1.000 20.66171 180 THR C CA 1
ATOM 9632 C C . THR C 1 180 ? 149.65800 150.99400 124.37100 1.000 20.66171 180 THR C C 1
ATOM 9633 O O . THR C 1 180 ? 150.65200 150.26300 124.37600 1.000 20.66171 180 THR C O 1
ATOM 9637 N N . THR C 1 181 ? 148.94100 151.22200 123.27100 1.000 20.09681 181 THR C N 1
ATOM 9638 C CA . THR C 1 181 ? 149.39600 150.73900 121.97700 1.000 20.09681 181 THR C CA 1
ATOM 9639 C C . THR C 1 181 ? 150.57200 151.55800 121.46800 1.000 20.09681 181 THR C C 1
ATOM 9640 O O . THR C 1 181 ? 151.40300 151.04500 120.71500 1.000 20.09681 181 THR C O 1
ATOM 9644 N N . VAL C 1 182 ? 150.69400 152.80000 121.91800 1.000 20.06878 182 VAL C N 1
ATOM 9645 C CA . VAL C 1 182 ? 151.82700 153.63800 121.56100 1.000 20.06878 182 VAL C CA 1
ATOM 9646 C C . VAL C 1 182 ? 152.99900 153.41700 122.50100 1.000 20.06878 182 VAL C C 1
ATOM 9647 O O . VAL C 1 182 ? 154.13800 153.37400 122.04600 1.000 20.06878 182 VAL C O 1
ATOM 9651 N N . ILE C 1 183 ? 152.74000 153.27000 123.80700 1.000 15.78337 183 ILE C N 1
ATOM 9652 C CA . ILE C 1 183 ? 153.80200 153.01900 124.78400 1.000 15.78337 183 ILE C CA 1
ATOM 9653 C C . ILE C 1 183 ? 154.46100 151.66400 124.54100 1.000 15.78337 183 ILE C C 1
ATOM 9654 O O . ILE C 1 183 ? 155.68000 151.51900 124.69100 1.000 15.78337 183 ILE C O 1
ATOM 9659 N N . GLY C 1 184 ? 153.71200 150.69700 124.03200 1.000 18.75754 184 GLY C N 1
ATOM 9660 C CA . GLY C 1 184 ? 154.28500 149.41200 123.70200 1.000 18.75754 184 GLY C CA 1
ATOM 9661 C C . GLY C 1 184 ? 154.85000 149.30200 122.30500 1.000 18.75754 184 GLY C C 1
ATOM 9662 O O . GLY C 1 184 ? 154.93400 148.20200 121.75700 1.000 18.75754 184 GLY C O 1
ATOM 9663 N N . SER C 1 185 ? 155.25100 150.42300 121.71700 1.000 20.54315 185 SER C N 1
ATOM 9664 C CA . SER C 1 185 ? 155.93600 150.38000 120.44000 1.000 20.54315 185 SER C CA 1
ATOM 9665 C C . SER C 1 185 ? 157.40300 150.09700 120.68400 1.000 20.54315 185 SER C C 1
ATOM 9666 O O . SER C 1 185 ? 157.91800 150.31000 121.77800 1.000 20.54315 185 SER C O 1
ATOM 9669 N N . SER C 1 186 ? 158.07100 149.57200 119.66200 1.000 23.50212 186 SER C N 1
ATOM 9670 C CA . SER C 1 186 ? 159.49700 149.31700 119.79200 1.000 23.50212 186 SER C CA 1
ATOM 9671 C C . SER C 1 186 ? 160.28500 150.61900 119.84200 1.000 23.50212 186 SER C C 1
ATOM 9672 O O . SER C 1 186 ? 161.25700 150.73000 120.59400 1.000 23.50212 186 SER C O 1
ATOM 9675 N N . GLY C 1 187 ? 159.86200 151.62300 119.07300 1.000 21.77823 187 GLY C N 1
ATOM 9676 C CA . GLY C 1 187 ? 160.57700 152.88700 119.05800 1.000 21.77823 187 GLY C CA 1
ATOM 9677 C C . GLY C 1 187 ? 160.33600 153.71400 120.30100 1.000 21.77823 187 GLY C C 1
ATOM 9678 O O . GLY C 1 187 ? 161.24300 154.39100 120.78400 1.000 21.77823 187 GLY C O 1
ATOM 9679 N N . PHE C 1 188 ? 159.10000 153.69800 120.80600 1.000 16.06241 188 PHE C N 1
ATOM 9680 C CA . PHE C 1 188 ? 158.75800 154.33400 122.07600 1.000 16.06241 188 PHE C CA 1
ATOM 9681 C C . PHE C 1 188 ? 159.55000 153.73500 123.22800 1.000 16.06241 188 PHE C C 1
ATOM 9682 O O . PHE C 1 188 ? 160.11900 154.46600 124.04500 1.000 16.06241 188 PHE C O 1
ATOM 9690 N N . GLN C 1 189 ? 159.58600 152.40400 123.31300 1.000 19.03742 189 GLN C N 1
ATOM 9691 C CA . GLN C 1 189 ? 160.33100 151.73800 124.37300 1.000 19.03742 189 GLN C CA 1
ATOM 9692 C C . GLN C 1 189 ? 161.83100 151.93200 124.22300 1.000 19.03742 189 GLN C C 1
ATOM 9693 O O . GLN C 1 189 ? 162.53500 152.04100 125.23000 1.000 19.03742 189 GLN C O 1
ATOM 9699 N N . ARG C 1 190 ? 162.33000 151.99200 122.98500 1.000 22.64214 190 ARG C N 1
ATOM 9700 C CA . ARG C 1 190 ? 163.73600 152.30800 122.75500 1.000 22.64214 190 ARG C CA 1
ATOM 9701 C C . ARG C 1 190 ? 164.07200 153.72700 123.17700 1.000 22.64214 190 ARG C C 1
ATOM 9702 O O . ARG C 1 190 ? 165.14300 153.96700 123.73900 1.000 22.64214 190 ARG C O 1
ATOM 9710 N N . CYS C 1 191 ? 163.17900 154.67600 122.89300 1.000 21.11730 191 CYS C N 1
ATOM 9711 C CA . CYS C 1 191 ? 163.38300 156.05900 123.29900 1.000 21.11730 191 CYS C CA 1
ATOM 9712 C C . CYS C 1 191 ? 163.39400 156.19400 124.80800 1.000 21.11730 191 CYS C C 1
ATOM 9713 O O . CYS C 1 191 ? 164.24500 156.89200 125.36500 1.000 21.11730 191 CYS C O 1
ATOM 9716 N N . LEU C 1 192 ? 162.48500 155.48600 125.48200 1.000 19.46925 192 LEU C N 1
ATOM 9717 C CA . LEU C 1 192 ? 162.46800 155.43600 126.93900 1.000 19.46925 192 LEU C CA 1
ATOM 9718 C C . LEU C 1 192 ? 163.70900 154.77300 127.50800 1.000 19.46925 192 LEU C C 1
ATOM 9719 O O . LEU C 1 192 ? 164.16100 155.14200 128.59300 1.000 19.46925 192 LEU C O 1
ATOM 9724 N N . LYS C 1 193 ? 164.25200 153.78100 126.80500 1.000 22.05103 193 LYS C N 1
ATOM 9725 C CA . LYS C 1 193 ? 165.48200 153.13500 127.24000 1.000 22.05103 193 LYS C CA 1
ATOM 9726 C C . LYS C 1 193 ? 166.67000 154.07700 127.11400 1.000 22.05103 193 LYS C C 1
ATOM 9727 O O . LYS C 1 193 ? 167.53200 154.11600 127.99500 1.000 22.05103 193 LYS C O 1
ATOM 9733 N N . TRP C 1 194 ? 166.72600 154.84300 126.02300 1.000 22.28256 194 TRP C N 1
ATOM 9734 C CA . TRP C 1 194 ? 167.79600 155.81800 125.83000 1.000 22.28256 194 TRP C CA 1
ATOM 9735 C C . TRP C 1 194 ? 167.72300 156.96200 126.83200 1.000 22.28256 194 TRP C C 1
ATOM 9736 O O . TRP C 1 194 ? 168.76100 157.44100 127.29800 1.000 22.28256 194 TRP C O 1
ATOM 9747 N N . ILE C 1 195 ? 166.51800 157.45400 127.12500 1.000 21.86336 195 ILE C N 1
ATOM 9748 C CA . ILE C 1 195 ? 166.35600 158.47100 128.16200 1.000 21.86336 195 ILE C CA 1
ATOM 9749 C C . ILE C 1 195 ? 166.70600 157.91500 129.53000 1.000 21.86336 195 ILE C C 1
ATOM 9750 O O . ILE C 1 195 ? 167.39500 158.57800 130.31300 1.000 21.86336 195 ILE C O 1
ATOM 9755 N N . TRP C 1 196 ? 166.23900 156.69300 129.82100 1.000 18.48116 196 TRP C N 1
ATOM 9756 C CA . TRP C 1 196 ? 166.49900 155.99900 131.08100 1.000 18.48116 196 TRP C CA 1
ATOM 9757 C C . TRP C 1 196 ? 167.99100 155.85500 131.34900 1.000 18.48116 196 TRP C C 1
ATOM 9758 O O . TRP C 1 196 ? 168.48000 156.26700 132.40200 1.000 18.48116 196 TRP C O 1
ATOM 9769 N N . ARG C 1 197 ? 168.74500 155.38700 130.35900 1.000 24.40141 197 ARG C N 1
ATOM 9770 C CA . ARG C 1 197 ? 170.19100 155.26600 130.47500 1.000 24.40141 197 ARG C CA 1
ATOM 9771 C C . ARG C 1 197 ? 170.92500 156.59800 130.40500 1.000 24.40141 197 ARG C C 1
ATOM 9772 O O . ARG C 1 197 ? 172.15000 156.60300 130.55800 1.000 24.40141 197 ARG C O 1
ATOM 9780 N N . GLY C 1 198 ? 170.24200 157.71500 130.18300 1.000 27.05352 198 GLY C N 1
ATOM 9781 C CA . GLY C 1 198 ? 170.90500 158.99500 130.10200 1.000 27.05352 198 GLY C CA 1
ATOM 9782 C C . GLY C 1 198 ? 171.53900 159.29000 128.76900 1.000 27.05352 198 GLY C C 1
ATOM 9783 O O . GLY C 1 198 ? 172.28400 160.26700 128.66000 1.000 27.05352 198 GLY C O 1
ATOM 9784 N N . TRP C 1 199 ? 171.28400 158.45900 127.75800 1.000 28.78618 199 TRP C N 1
ATOM 9785 C CA . TRP C 1 199 ? 171.87100 158.66800 126.44000 1.000 28.78618 199 TRP C CA 1
ATOM 9786 C C . TRP C 1 199 ? 171.27000 159.87500 125.73500 1.000 28.78618 199 TRP C C 1
ATOM 9787 O O . TRP C 1 199 ? 171.92500 160.47500 124.88300 1.000 28.78618 199 TRP C O 1
ATOM 9798 N N . ILE C 1 200 ? 170.03100 160.23300 126.05100 1.000 28.50383 200 ILE C N 1
ATOM 9799 C CA . ILE C 1 200 ? 169.42200 161.46800 125.58000 1.000 28.50383 200 ILE C CA 1
ATOM 9800 C C . ILE C 1 200 ? 169.10900 162.30300 126.80900 1.000 28.50383 200 ILE C C 1
ATOM 9801 O O . ILE C 1 200 ? 168.54000 161.79200 127.77900 1.000 28.50383 200 ILE C O 1
ATOM 9806 N N . VAL C 1 201 ? 169.46700 163.58300 126.76800 1.000 34.48857 201 VAL C N 1
ATOM 9807 C CA . VAL C 1 201 ? 169.34800 164.47600 127.91000 1.000 34.48857 201 VAL C CA 1
ATOM 9808 C C . VAL C 1 201 ? 168.68300 165.75200 127.43000 1.000 34.48857 201 VAL C C 1
ATOM 9809 O O . VAL C 1 201 ? 168.76800 166.10900 126.25300 1.000 34.48857 201 VAL C O 1
ATOM 9813 N N . GLN C 1 202 ? 167.95600 166.40300 128.33200 1.000 42.52112 202 GLN C N 1
ATOM 9814 C CA . GLN C 1 202 ? 167.27600 167.64200 127.98700 1.000 42.52112 202 GLN C CA 1
ATOM 9815 C C . GLN C 1 202 ? 168.28500 168.75200 127.73900 1.000 42.52112 202 GLN C C 1
ATOM 9816 O O . GLN C 1 202 ? 169.23200 168.93000 128.51100 1.000 42.52112 202 GLN C O 1
ATOM 9822 N N . ASN C 1 203 ? 168.09100 169.46800 126.63700 1.000 45.99442 203 ASN C N 1
ATOM 9823 C CA . ASN C 1 203 ? 168.96200 170.57300 126.27500 1.000 45.99442 203 ASN C CA 1
ATOM 9824 C C . ASN C 1 203 ? 168.76900 171.72700 127.25000 1.000 45.99442 203 ASN C C 1
ATOM 9825 O O . ASN C 1 203 ? 167.64100 172.16100 127.49700 1.000 45.99442 203 ASN C O 1
ATOM 9830 N N . GLY C 1 204 ? 169.86900 172.19800 127.84000 1.000 49.11581 204 GLY C N 1
ATOM 9831 C CA . GLY C 1 204 ? 169.79700 173.35500 128.71400 1.000 49.11581 204 GLY C CA 1
ATOM 9832 C C . GLY C 1 204 ? 169.48000 174.65100 128.00000 1.000 49.11581 204 GLY C C 1
ATOM 9833 O O . GLY C 1 204 ? 168.95000 175.57500 128.62500 1.000 49.11581 204 GLY C O 1
ATOM 9834 N N . LEU C 1 205 ? 169.79300 174.73700 126.70500 1.000 52.88047 205 LEU C N 1
ATOM 9835 C CA . LEU C 1 205 ? 169.53500 175.95500 125.94300 1.000 52.88047 205 LEU C CA 1
ATOM 9836 C C . LEU C 1 205 ? 168.04600 176.12800 125.67600 1.000 52.88047 205 LEU C C 1
ATOM 9837 O O . LEU C 1 205 ? 167.47900 177.20200 125.90900 1.000 52.88047 205 LEU C O 1
ATOM 9842 N N . ASP C 1 206 ? 167.39900 175.07300 125.18400 1.000 50.83961 206 ASP C N 1
ATOM 9843 C CA . ASP C 1 206 ? 165.97400 175.07200 124.88100 1.000 50.83961 206 ASP C CA 1
ATOM 9844 C C . ASP C 1 206 ? 165.39600 173.85500 125.58700 1.000 50.83961 206 ASP C C 1
ATOM 9845 O O . ASP C 1 206 ? 165.83700 172.72300 125.31100 1.000 50.83961 206 ASP C O 1
ATOM 9850 N N . PRO C 1 207 ? 164.37800 174.00800 126.44800 1.000 47.07808 207 PRO C N 1
ATOM 9851 C CA . PRO C 1 207 ? 163.85500 172.84300 127.18100 1.000 47.07808 207 PRO C CA 1
ATOM 9852 C C . PRO C 1 207 ? 162.89500 171.95800 126.39500 1.000 47.07808 207 PRO C C 1
ATOM 9853 O O . PRO C 1 207 ? 162.17200 171.15200 126.98500 1.000 47.07808 207 PRO C O 1
ATOM 9857 N N . THR C 1 208 ? 162.86700 172.10300 125.06800 1.000 42.57836 208 THR C N 1
ATOM 9858 C CA . THR C 1 208 ? 161.94200 171.39500 124.19500 1.000 42.57836 208 THR C CA 1
ATOM 9859 C C . THR C 1 208 ? 162.67000 170.61200 123.11000 1.000 42.57836 208 THR C C 1
ATOM 9860 O O . THR C 1 208 ? 162.07100 170.30900 122.07800 1.000 42.57836 208 THR C O 1
ATOM 9864 N N . THR C 1 209 ? 163.94200 170.26700 123.30900 1.000 41.76219 209 THR C N 1
ATOM 9865 C CA . THR C 1 209 ? 164.74000 169.76100 122.19600 1.000 41.76219 209 THR C CA 1
ATOM 9866 C C . THR C 1 209 ? 165.27600 168.35200 122.40400 1.000 41.76219 209 THR C C 1
ATOM 9867 O O . THR C 1 209 ? 165.12700 167.51800 121.50000 1.000 41.76219 209 THR C O 1
ATOM 9871 N N . PHE C 1 210 ? 165.88300 168.06500 123.56500 1.000 35.39220 210 PHE C N 1
ATOM 9872 C CA . PHE C 1 210 ? 166.44100 166.75600 123.95000 1.000 35.39220 210 PHE C CA 1
ATOM 9873 C C . PHE C 1 210 ? 167.54400 166.28700 122.99100 1.000 35.39220 210 PHE C C 1
ATOM 9874 O O . PHE C 1 210 ? 167.38500 165.34900 122.21400 1.000 35.39220 210 PHE C O 1
ATOM 9882 N N . ILE C 1 211 ? 168.67000 166.99600 123.05300 1.000 36.89240 211 ILE C N 1
ATOM 9883 C CA . ILE C 1 211 ? 169.85200 166.60700 122.29100 1.000 36.89240 211 ILE C CA 1
ATOM 9884 C C . ILE C 1 211 ? 170.47200 165.34100 122.89200 1.000 36.89240 211 ILE C C 1
ATOM 9885 O O . ILE C 1 211 ? 170.32100 165.05000 124.08200 1.000 36.89240 211 ILE C O 1
ATOM 9890 N N . LYS C 1 212 ? 171.11900 164.53800 122.04800 1.000 38.58194 212 LYS C N 1
ATOM 9891 C CA . LYS C 1 212 ? 171.88500 163.39500 122.52200 1.000 38.58194 212 LYS C CA 1
ATOM 9892 C C . LYS C 1 212 ? 173.14200 163.87900 123.24900 1.000 38.58194 212 LYS C C 1
ATOM 9893 O O . LYS C 1 212 ? 173.56900 165.02600 123.10200 1.000 38.58194 212 LYS C O 1
ATOM 9899 N N . ASP C 1 213 ? 173.75300 162.99000 124.02800 1.000 45.70921 213 ASP C N 1
ATOM 9900 C CA . ASP C 1 213 ? 175.02100 163.28900 124.67300 1.000 45.70921 213 ASP C CA 1
ATOM 9901 C C . ASP C 1 213 ? 176.03600 162.21300 124.31000 1.000 45.70921 213 ASP C C 1
ATOM 9902 O O . ASP C 1 213 ? 175.67900 161.11400 123.88100 1.000 45.70921 213 ASP C O 1
ATOM 9907 N N . ASP C 1 214 ? 177.31200 162.54000 124.49700 1.000 53.24826 214 ASP C N 1
ATOM 9908 C CA . ASP C 1 214 ? 178.41300 161.67400 124.08700 1.000 53.24826 214 ASP C CA 1
ATOM 9909 C C . ASP C 1 214 ? 178.88300 160.84600 125.28000 1.000 53.24826 214 ASP C C 1
ATOM 9910 O O . ASP C 1 214 ? 179.48900 161.36900 126.22200 1.000 53.24826 214 ASP C O 1
ATOM 9915 N N . SER C 1 215 ? 178.57800 159.55000 125.24200 1.000 56.70283 215 SER C N 1
ATOM 9916 C CA . SER C 1 215 ? 178.98800 158.60200 126.26600 1.000 56.70283 215 SER C CA 1
ATOM 9917 C C . SER C 1 215 ? 180.09700 157.67600 125.79100 1.000 56.70283 215 SER C C 1
ATOM 9918 O O . SER C 1 215 ? 180.45100 156.74000 126.51200 1.000 56.70283 215 SER C O 1
ATOM 9921 N N . LEU C 1 216 ? 180.62500 157.89700 124.58100 1.000 58.95488 216 LEU C N 1
ATOM 9922 C CA . LEU C 1 216 ? 181.65100 157.01600 124.02300 1.000 58.95488 216 LEU C CA 1
ATOM 9923 C C . LEU C 1 216 ? 182.98200 157.15000 124.75400 1.000 58.95488 216 LEU C C 1
ATOM 9924 O O . LEU C 1 216 ? 183.69400 156.15200 124.92300 1.000 58.9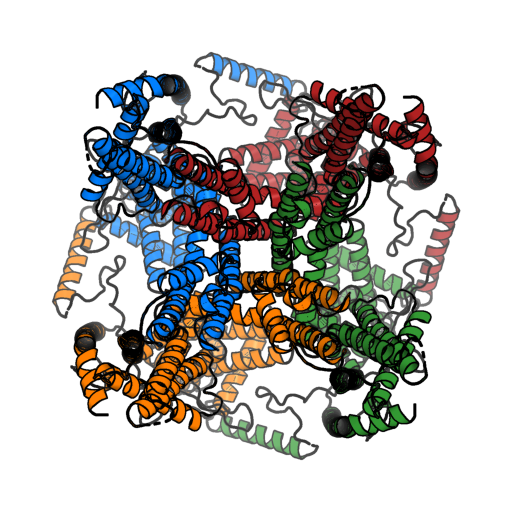5488 216 LEU C O 1
ATOM 9926 N N . ALA C 1 217 ? 183.33900 158.37900 125.14700 1.000 59.24605 217 ALA C N 1
ATOM 9927 C CA . ALA C 1 217 ? 184.56200 158.74800 125.88500 1.000 59.24605 217 ALA C CA 1
ATOM 9928 C C . ALA C 1 217 ? 185.84800 158.34000 125.16800 1.000 59.24605 217 ALA C C 1
ATOM 9929 O O . ALA C 1 217 ? 186.40800 157.27700 125.43600 1.000 59.24605 217 ALA C O 1
ATOM 9931 N N . PHE C 1 225 ? 184.57400 159.70400 134.93700 1.000 59.58349 225 PHE C N 1
ATOM 9932 C CA . PHE C 1 225 ? 183.82100 159.81200 136.17900 1.000 59.58349 225 PHE C CA 1
ATOM 9933 C C . PHE C 1 225 ? 183.09000 161.14800 136.26100 1.000 59.58349 225 PHE C C 1
ATOM 9934 O O . PHE C 1 225 ? 183.33300 161.94300 137.16900 1.000 59.58349 225 PHE C O 1
ATOM 9936 N N . ASN C 1 226 ? 182.20300 161.38500 135.29900 1.000 55.23809 226 ASN C N 1
ATOM 9937 C CA . ASN C 1 226 ? 181.45200 162.62900 135.25900 1.000 55.23809 226 ASN C CA 1
ATOM 9938 C C . ASN C 1 226 ? 180.37900 162.62200 136.34900 1.000 55.23809 226 ASN C C 1
ATOM 9939 O O . ASN C 1 226 ? 179.74900 161.58800 136.59100 1.000 55.23809 226 ASN C O 1
ATOM 9944 N N . PRO C 1 227 ? 180.15200 163.74900 137.03100 1.000 52.68555 227 PRO C N 1
ATOM 9945 C CA . PRO C 1 227 ? 179.01600 163.80700 137.96300 1.000 52.68555 227 PRO C CA 1
ATOM 9946 C C . PRO C 1 227 ? 177.67300 163.89100 137.26500 1.000 52.68555 227 PRO C C 1
ATOM 9947 O O . PRO C 1 227 ? 176.67500 163.42500 137.82400 1.000 52.68555 227 PRO C O 1
ATOM 9951 N N . VAL C 1 228 ? 177.60800 164.49600 136.07400 1.000 48.05164 228 VAL C N 1
ATOM 9952 C CA . VAL C 1 228 ? 176.33700 164.67100 135.37500 1.000 48.05164 228 VAL C CA 1
ATOM 9953 C C . VAL C 1 228 ? 175.83100 163.34000 134.80700 1.000 48.05164 228 VAL C C 1
ATOM 9954 O O . VAL C 1 228 ? 174.61800 163.16900 134.61200 1.000 48.05164 228 VAL C O 1
ATOM 9958 N N . ARG C 1 229 ? 176.72600 162.34800 134.65900 1.000 45.42342 229 ARG C N 1
ATOM 9959 C CA . ARG C 1 229 ? 176.32000 160.98300 134.32500 1.000 45.42342 229 ARG C CA 1
ATOM 9960 C C . ARG C 1 229 ? 175.48100 160.36600 135.43000 1.000 45.42342 229 ARG C C 1
ATOM 9961 O O . ARG C 1 229 ? 174.61500 159.53300 135.15500 1.000 45.42342 229 ARG C O 1
ATOM 9969 N N . LEU C 1 230 ? 175.72000 160.76000 136.68200 1.000 41.75103 230 LEU C N 1
ATOM 9970 C CA . LEU C 1 230 ? 174.90400 160.28900 137.79000 1.000 41.75103 230 LEU C CA 1
ATOM 9971 C C . LEU C 1 230 ? 173.52100 160.92100 137.78200 1.000 41.75103 230 LEU C C 1
ATOM 9972 O O . LEU C 1 230 ? 172.63500 160.43500 138.48900 1.000 41.75103 230 LEU C O 1
ATOM 9977 N N . LYS C 1 231 ? 173.31700 161.99300 137.00500 1.000 38.07595 231 LYS C N 1
ATOM 9978 C CA . LYS C 1 231 ? 172.01500 162.61400 136.80700 1.000 38.07595 231 LYS C CA 1
ATOM 9979 C C . LYS C 1 231 ? 171.09900 161.81200 135.89800 1.000 38.07595 231 LYS C C 1
ATOM 9980 O O . LYS C 1 231 ? 169.95700 162.24100 135.69800 1.000 38.07595 231 LYS C O 1
ATOM 9986 N N . ALA C 1 232 ? 171.57200 160.69900 135.32900 1.000 31.60576 232 ALA C N 1
ATOM 9987 C CA . ALA C 1 232 ? 170.76300 159.85400 134.47500 1.000 31.60576 232 ALA C CA 1
ATOM 9988 C C . ALA C 1 232 ? 169.63800 159.21600 135.28400 1.000 31.60576 232 ALA C C 1
ATOM 9989 O O . ALA C 1 232 ? 169.75000 159.06700 136.50100 1.000 31.60576 232 ALA C O 1
ATOM 9991 N N . PRO C 1 233 ? 168.53500 158.85300 134.62700 1.000 26.32893 233 PRO C N 1
ATOM 9992 C CA . PRO C 1 233 ? 167.43900 158.18300 135.33900 1.000 26.32893 233 PRO C CA 1
ATOM 9993 C C . PRO C 1 233 ? 167.77700 156.81600 135.92300 1.000 26.32893 233 PRO C C 1
ATOM 9994 O O . PRO C 1 233 ? 167.16800 156.46100 136.94200 1.000 26.32893 233 PRO C O 1
ATOM 9998 N N . VAL C 1 234 ? 168.69100 156.04700 135.30900 1.000 26.40758 234 VAL C N 1
ATOM 9999 C CA . VAL C 1 234 ? 169.15500 154.78400 135.89500 1.000 26.40758 234 VAL C CA 1
ATOM 10000 C C . VAL C 1 234 ? 169.79100 155.04400 137.24700 1.000 26.40758 234 VAL C C 1
ATOM 10001 O O . VAL C 1 234 ? 169.43200 154.43200 138.25800 1.000 26.40758 234 VAL C O 1
ATOM 10005 N N . TYR C 1 235 ? 170.70700 155.99900 137.28900 1.000 33.06191 235 TYR C N 1
ATOM 10006 C CA . TYR C 1 235 ? 171.48000 156.22000 138.49200 1.000 33.06191 235 TYR C CA 1
ATOM 10007 C C . TYR C 1 235 ? 170.72800 157.04900 139.51200 1.000 33.06191 235 TYR C C 1
ATOM 10008 O O . TYR C 1 235 ? 170.92800 156.83700 140.70400 1.000 33.06191 235 TYR C O 1
ATOM 10017 N N . GLN C 1 236 ? 169.85400 157.96200 139.08000 1.000 29.43622 236 GLN C N 1
ATOM 10018 C CA . GLN C 1 236 ? 168.94900 158.62200 140.01900 1.000 29.43622 236 GLN C CA 1
ATOM 10019 C C . GLN C 1 236 ? 168.00700 157.62400 140.67300 1.000 29.43622 236 GLN C C 1
ATOM 10020 O O . GLN C 1 236 ? 167.78400 157.68000 141.88800 1.000 29.43622 236 GLN C O 1
ATOM 10026 N N . ASN C 1 237 ? 167.49200 156.67600 139.88700 1.000 26.59657 237 ASN C N 1
ATOM 10027 C CA . ASN C 1 237 ? 166.63900 155.61500 140.41100 1.000 26.59657 237 ASN C CA 1
ATOM 10028 C C . ASN C 1 237 ? 167.38700 154.70900 141.38100 1.000 26.59657 237 ASN C C 1
ATOM 10029 O O . ASN C 1 237 ? 166.88200 154.38800 142.46300 1.000 26.59657 237 ASN C O 1
ATOM 10034 N N . TYR C 1 238 ? 168.59200 154.28300 140.99900 1.000 31.00202 238 TYR C N 1
ATOM 10035 C CA . TYR C 1 238 ? 169.40200 153.40200 141.83300 1.000 31.00202 238 TYR C CA 1
ATOM 10036 C C . TYR C 1 238 ? 169.85500 154.08700 143.11400 1.000 31.00202 238 TYR C C 1
ATOM 10037 O O . TYR C 1 238 ? 169.86200 153.46300 144.17600 1.000 31.00202 238 TYR C O 1
ATOM 10046 N N . LEU C 1 239 ? 170.21100 155.37000 143.05100 1.000 28.75852 239 LEU C N 1
ATOM 10047 C CA . LEU C 1 239 ? 170.62100 156.06300 144.26400 1.000 28.75852 239 LEU C CA 1
ATOM 10048 C C . LEU C 1 239 ? 169.44000 156.38000 145.16900 1.000 28.75852 239 LEU C C 1
ATOM 10049 O O . LEU C 1 239 ? 169.60300 156.37200 146.38900 1.000 28.75852 239 LEU C O 1
ATOM 10054 N N . GLN C 1 240 ? 168.25400 156.64800 144.61200 1.000 27.01383 240 GLN C N 1
ATOM 10055 C CA . GLN C 1 240 ? 167.07000 156.76500 145.45900 1.000 27.01383 240 GLN C CA 1
ATOM 10056 C C . GLN C 1 240 ? 166.69600 155.43500 146.10300 1.000 27.01383 240 GLN C C 1
ATOM 10057 O O . GLN C 1 240 ? 166.23300 155.41800 147.24700 1.000 27.01383 240 GLN C O 1
ATOM 10063 N N . MET C 1 241 ? 166.91000 154.32100 145.39800 1.000 28.03147 241 MET C N 1
ATOM 10064 C CA . MET C 1 241 ? 166.69000 152.99300 145.96900 1.000 28.03147 241 MET C CA 1
ATOM 10065 C C . MET C 1 241 ? 167.66000 152.69800 147.11000 1.000 28.03147 241 MET C C 1
ATOM 10066 O O . MET C 1 241 ? 167.25300 152.20900 148.17500 1.000 28.03147 241 MET C O 1
ATOM 10071 N N . ILE C 1 242 ? 168.94900 152.97900 146.88900 1.000 30.41990 242 ILE C N 1
ATOM 10072 C CA . ILE C 1 242 ? 169.97900 152.79400 147.91200 1.000 30.41990 242 ILE C CA 1
ATOM 10073 C C . ILE C 1 242 ? 169.72800 153.71400 149.10000 1.000 30.41990 242 ILE C C 1
ATOM 10074 O O . ILE C 1 242 ? 169.86000 153.30200 150.25500 1.000 30.41990 242 ILE C O 1
ATOM 10079 N N . PHE C 1 243 ? 169.28100 154.94200 148.84100 1.000 30.55853 243 PHE C N 1
ATOM 10080 C CA . PHE C 1 243 ? 169.01300 155.87700 149.92300 1.000 30.55853 243 PHE C CA 1
ATOM 10081 C C . PHE C 1 243 ? 167.74800 155.51400 150.68600 1.000 30.55853 243 PHE C C 1
ATOM 10082 O O . PHE C 1 243 ? 167.65900 155.79500 151.88000 1.000 30.55853 243 PHE C O 1
ATOM 10090 N N . SER C 1 244 ? 166.77000 154.88100 150.03100 1.000 26.99904 244 SER C N 1
ATOM 10091 C CA . SER C 1 244 ? 165.60000 154.38800 150.75200 1.000 26.99904 244 SER C CA 1
ATOM 10092 C C . SER C 1 244 ? 165.95900 153.22400 151.66200 1.000 26.99904 244 SER C C 1
ATOM 10093 O O . SER C 1 244 ? 165.48900 153.15800 152.80500 1.000 26.99904 244 SER C O 1
ATOM 10096 N N . PHE C 1 245 ? 166.78500 152.29500 151.17100 1.000 26.59673 245 PHE C N 1
ATOM 10097 C CA . PHE C 1 245 ? 167.26300 151.21000 152.02600 1.000 26.59673 245 PHE C CA 1
ATOM 10098 C C . PHE C 1 245 ? 168.16100 151.72000 153.14900 1.000 26.59673 245 PHE C C 1
ATOM 10099 O O . PHE C 1 245 ? 168.12700 151.18800 154.26100 1.000 26.59673 245 PHE C O 1
ATOM 10107 N N . LEU C 1 246 ? 168.93500 152.77100 152.88600 1.000 28.95391 246 LEU C N 1
ATOM 10108 C CA . LEU C 1 246 ? 169.78700 153.37100 153.90400 1.000 28.95391 246 LEU C CA 1
ATOM 10109 C C . LEU C 1 246 ? 168.97100 154.11500 154.95100 1.000 28.95391 246 LEU C C 1
ATOM 10110 O O . LEU C 1 246 ? 169.30100 154.07000 156.13700 1.000 28.95391 246 LEU C O 1
ATOM 10115 N N . PHE C 1 247 ? 167.94300 154.84900 154.51400 1.000 27.61513 247 PHE C N 1
ATOM 10116 C CA . PHE C 1 247 ? 166.97600 155.47300 155.41100 1.000 27.61513 247 PHE C CA 1
ATOM 10117 C C . PHE C 1 247 ? 166.29200 154.45000 156.30000 1.000 27.61513 247 PHE C C 1
ATOM 10118 O O . PHE C 1 247 ? 166.10100 154.69100 157.49500 1.000 27.61513 247 PHE C O 1
ATOM 10126 N N . LEU C 1 248 ? 165.92900 153.29700 155.73200 1.000 25.34498 248 LEU C N 1
ATOM 10127 C CA . LEU C 1 248 ? 165.32500 152.22200 156.51300 1.000 25.34498 248 LEU C CA 1
ATOM 10128 C C . LEU C 1 248 ? 166.31400 151.63300 157.51700 1.000 25.34498 248 LEU C C 1
ATOM 10129 O O . LEU C 1 248 ? 165.94200 151.34200 158.66100 1.000 25.34498 248 LEU C O 1
ATOM 10134 N N . GLY C 1 249 ? 167.56900 151.44800 157.10200 1.000 27.93026 249 GLY C N 1
ATOM 10135 C CA . GLY C 1 249 ? 168.58500 150.92200 158.00200 1.000 27.93026 249 GLY C CA 1
ATOM 10136 C C . GLY C 1 249 ? 168.92800 151.86500 159.13900 1.000 27.93026 249 GLY C C 1
ATOM 10137 O O . GLY C 1 249 ? 169.15200 151.42700 160.26900 1.000 27.93026 249 GLY C O 1
ATOM 10138 N N . LEU C 1 250 ? 169.00900 153.16300 158.85000 1.000 30.10774 250 LEU C N 1
ATOM 10139 C CA . LEU C 1 250 ? 169.17300 154.14500 159.91400 1.000 30.10774 250 LEU C CA 1
ATOM 10140 C C . LEU C 1 250 ? 167.94300 154.23600 160.80100 1.000 30.10774 250 LEU C C 1
ATOM 10141 O O . LEU C 1 250 ? 168.08300 154.54200 161.98600 1.000 30.10774 250 LEU C O 1
ATOM 10146 N N . TYR C 1 251 ? 166.74100 154.04600 160.24700 1.000 27.45932 251 TYR C N 1
ATOM 10147 C CA . TYR C 1 251 ? 165.53300 154.04600 161.06800 1.000 27.45932 251 TYR C CA 1
ATOM 10148 C C . TYR C 1 251 ? 165.53600 152.89000 162.05800 1.000 27.45932 251 TYR C C 1
ATOM 10149 O O . TYR C 1 251 ? 165.35800 153.09800 163.26100 1.000 27.45932 251 TYR C O 1
ATOM 10158 N N . THR C 1 252 ? 165.73800 151.66200 161.57200 1.000 29.41187 252 THR C N 1
ATOM 10159 C CA . THR C 1 252 ? 165.71300 150.49200 162.44700 1.000 29.41187 252 THR C CA 1
ATOM 10160 C C . THR C 1 252 ? 166.89600 150.41100 163.40500 1.000 29.41187 252 THR C C 1
ATOM 10161 O O . THR C 1 252 ? 166.86100 149.58700 164.32200 1.000 29.41187 252 THR C O 1
ATOM 10165 N N . LEU C 1 253 ? 167.93700 151.21600 163.21800 1.000 31.85939 253 LEU C N 1
ATOM 10166 C CA . LEU C 1 253 ? 169.01500 151.32300 164.18800 1.000 31.85939 253 LEU C CA 1
ATOM 10167 C C . LEU C 1 253 ? 168.76700 152.42100 165.20800 1.000 31.85939 253 LEU C C 1
ATOM 10168 O O . LEU C 1 253 ? 169.61200 152.63800 166.08000 1.000 31.85939 253 LEU C O 1
ATOM 10173 N N . VAL C 1 254 ? 167.64600 153.12200 165.11100 1.000 32.25634 254 VAL C N 1
ATOM 10174 C CA . VAL C 1 254 ? 167.28000 154.17200 166.04700 1.000 32.25634 254 VAL C CA 1
ATOM 10175 C C . VAL C 1 254 ? 166.16300 153.71400 166.98100 1.000 32.25634 254 VAL C C 1
ATOM 10176 O O . VAL C 1 254 ? 166.29200 153.81400 168.20100 1.000 32.25634 254 VAL C O 1
ATOM 10180 N N . VAL C 1 255 ? 165.05100 153.21700 166.41800 1.000 32.90315 255 VAL C N 1
ATOM 10181 C CA . VAL C 1 255 ? 163.90700 152.75700 167.21200 1.000 32.90315 255 VAL C CA 1
ATOM 10182 C C . VAL C 1 255 ? 164.24900 151.55100 168.08000 1.000 32.90315 255 VAL C C 1
ATOM 10183 O O . VAL C 1 255 ? 163.65500 151.35800 169.14600 1.000 32.90315 255 VAL C O 1
ATOM 10187 N N . ASN C 1 256 ? 165.19500 150.72100 167.65000 1.000 36.65629 256 ASN C N 1
ATOM 10188 C CA . ASN C 1 256 ? 165.75000 149.67200 168.48600 1.000 36.65629 256 ASN C CA 1
ATOM 10189 C C . ASN C 1 256 ? 166.95500 150.14100 169.29100 1.000 36.65629 256 ASN C C 1
ATOM 10190 O O . ASN C 1 256 ? 167.72100 149.30700 169.78600 1.000 36.65629 256 ASN C O 1
ATOM 10195 N N . GLY C 1 257 ? 167.14200 151.44900 169.42500 1.000 44.49093 257 GLY C N 1
ATOM 10196 C CA . GLY C 1 257 ? 168.27500 151.98900 170.14400 1.000 44.49093 257 GLY C CA 1
ATOM 10197 C C . GLY C 1 257 ? 168.03100 152.15700 171.62500 1.000 44.49093 257 GLY C C 1
ATOM 10198 O O . GLY C 1 257 ? 168.97800 152.08500 172.41400 1.000 44.49093 257 GLY C O 1
ATOM 10199 N N . LYS C 1 258 ? 166.77500 152.40400 172.00800 1.000 49.69807 258 LYS C N 1
ATOM 10200 C CA . LYS C 1 258 ? 166.38100 152.57400 173.40500 1.000 49.69807 258 LYS C CA 1
ATOM 10201 C C . LYS C 1 258 ? 166.63400 151.33000 174.24800 1.000 49.69807 258 LYS C C 1
ATOM 10202 O O . LYS C 1 258 ? 165.95400 150.31100 174.09100 1.000 49.69807 258 LYS C O 1
ATOM 10208 N N . ASP C 1 259 ? 167.61300 151.41500 175.14600 1.000 58.33026 259 ASP C N 1
ATOM 10209 C CA . ASP C 1 259 ? 167.94700 150.33500 176.06000 1.000 58.33026 259 ASP C CA 1
ATOM 10210 C C . ASP C 1 259 ? 167.70700 150.69700 177.51700 1.000 58.33026 259 ASP C C 1
ATOM 10211 O O . ASP C 1 259 ? 167.30300 149.83300 178.29700 1.000 58.33026 259 ASP C O 1
ATOM 10216 N N . SER C 1 260 ? 167.91400 151.95300 177.89700 1.000 62.15163 260 SER C N 1
ATOM 10217 C CA . SER C 1 260 ? 167.69300 152.42200 179.25600 1.000 62.15163 260 SER C CA 1
ATOM 10218 C C . SER C 1 260 ? 166.51500 153.38700 179.27900 1.000 62.15163 260 SER C C 1
ATOM 10219 O O . SER C 1 260 ? 166.22600 154.05500 178.28400 1.000 62.15163 260 SER C O 1
ATOM 10222 N N . GLU C 1 261 ? 165.83800 153.45300 180.43000 1.000 63.15350 261 GLU C N 1
ATOM 10223 C CA . GLU C 1 261 ? 164.68500 154.33600 180.59800 1.000 63.15350 261 GLU C CA 1
ATOM 10224 C C . GLU C 1 261 ? 165.05700 155.81800 180.56300 1.000 63.15350 261 GLU C C 1
ATOM 10225 O O . GLU C 1 261 ? 164.20100 156.65200 180.24600 1.000 63.15350 261 GLU C O 1
ATOM 10231 N N . ARG C 1 262 ? 166.31600 156.16100 180.83100 1.000 64.14984 262 ARG C N 1
ATOM 10232 C CA . ARG C 1 262 ? 166.77100 157.54400 180.78900 1.000 64.14984 262 ARG C CA 1
ATOM 10233 C C . ARG C 1 262 ? 166.91200 158.03300 179.34400 1.000 64.14984 262 ARG C C 1
ATOM 10234 O O . ARG C 1 262 ? 166.65700 157.31300 178.37600 1.000 64.14984 262 ARG C O 1
ATOM 10242 N N . VAL C 1 263 ? 167.36000 159.27400 179.20000 1.000 59.88709 263 VAL C N 1
ATOM 10243 C CA . VAL C 1 263 ? 167.58500 159.85800 177.88200 1.000 59.88709 263 VAL C CA 1
ATOM 10244 C C . VAL C 1 263 ? 168.88400 159.29900 177.31500 1.000 59.88709 263 VAL C C 1
ATOM 10245 O O . VAL C 1 263 ? 169.89800 159.20600 178.01500 1.000 59.88709 263 VAL C O 1
ATOM 10249 N N . GLN C 1 264 ? 168.85800 158.92500 176.03600 1.000 56.39492 264 GLN C N 1
ATOM 10250 C CA . GLN C 1 264 ? 169.95700 158.20600 175.41400 1.000 56.39492 264 GLN C CA 1
ATOM 10251 C C . GLN C 1 264 ? 171.06300 159.15900 174.96800 1.000 56.39492 264 GLN C C 1
ATOM 10252 O O . GLN C 1 264 ? 170.96300 160.38300 175.08200 1.000 56.39492 264 GLN C O 1
ATOM 10258 N N . SER C 1 265 ? 172.13800 158.56600 174.44200 1.000 59.84059 265 SER C N 1
ATOM 10259 C CA . SER C 1 265 ? 173.38200 159.27600 174.16800 1.000 59.84059 265 SER C CA 1
ATOM 10260 C C . SER C 1 265 ? 173.31200 160.23400 172.98300 1.000 59.84059 265 SER C C 1
ATOM 10261 O O . SER C 1 265 ? 174.21100 161.07800 172.86500 1.000 59.84059 265 SER C O 1
ATOM 10264 N N . PHE C 1 266 ? 172.28700 160.11800 172.12300 1.000 52.25122 266 PHE C N 1
ATOM 10265 C CA . PHE C 1 266 ? 172.14500 160.84200 170.84800 1.000 52.25122 266 PHE C CA 1
ATOM 10266 C C . PHE C 1 266 ? 173.36600 160.58300 169.95700 1.000 52.25122 266 PHE C C 1
ATOM 10267 O O . PHE C 1 266 ? 174.19500 161.45800 169.69800 1.000 52.25122 266 PHE C O 1
ATOM 10275 N N . ASP C 1 267 ? 173.45300 159.32700 169.51700 1.000 53.39014 267 ASP C N 1
ATOM 10276 C CA . ASP C 1 267 ? 174.58400 158.78700 168.77000 1.000 53.39014 267 ASP C CA 1
ATOM 10277 C C . ASP C 1 267 ? 174.70500 159.43300 167.38000 1.000 53.39014 267 ASP C C 1
ATOM 10278 O O . ASP C 1 267 ? 173.89100 160.26500 166.96500 1.000 53.39014 267 ASP C O 1
ATOM 10283 N N . LEU C 1 268 ? 175.76800 159.04400 166.66600 1.000 48.66142 268 LEU C N 1
ATOM 10284 C CA . LEU C 1 268 ? 176.05000 159.57900 165.33600 1.000 48.66142 268 LEU C CA 1
ATOM 10285 C C . LEU C 1 268 ? 174.98800 159.16300 164.32300 1.000 48.66142 268 LEU C C 1
ATOM 10286 O O . LEU C 1 268 ? 174.58700 159.97000 163.47300 1.000 48.66142 268 LEU C O 1
ATOM 10291 N N . LEU C 1 269 ? 174.49500 157.92500 164.43300 1.000 44.47331 269 LEU C N 1
ATOM 10292 C CA . LEU C 1 269 ? 173.51400 157.40200 163.48700 1.000 44.47331 269 LEU C CA 1
ATOM 10293 C C . LEU C 1 269 ? 172.16700 158.09500 163.63400 1.000 44.47331 269 LEU C C 1
ATOM 10294 O O 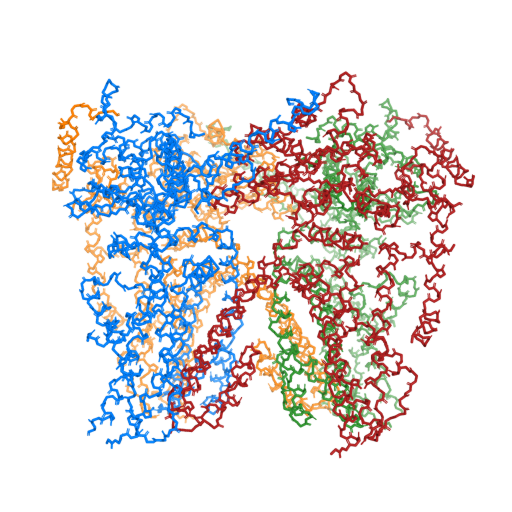. LEU C 1 269 ? 171.48000 158.33300 162.63500 1.000 44.47331 269 LEU C O 1
ATOM 10299 N N . GLU C 1 270 ? 171.78100 158.42200 164.86900 1.000 45.28887 270 GLU C N 1
ATOM 10300 C CA . GLU C 1 270 ? 170.54200 159.15700 165.11600 1.000 45.28887 270 GLU C CA 1
ATOM 10301 C C . GLU C 1 270 ? 170.59900 160.56400 164.52400 1.000 45.28887 270 GLU C C 1
ATOM 10302 O O . GLU C 1 270 ? 169.60300 161.06000 163.97700 1.000 45.28887 270 GLU C O 1
ATOM 10308 N N . SER C 1 271 ? 171.76800 161.21000 164.59900 1.000 44.85502 271 SER C N 1
ATOM 10309 C CA . SER C 1 271 ? 171.93500 162.53500 164.00900 1.000 44.85502 271 SER C CA 1
ATOM 10310 C C . SER C 1 271 ? 171.90700 162.48100 162.48500 1.000 44.85502 271 SER C C 1
ATOM 10311 O O . SER C 1 271 ? 171.28800 163.34600 161.85500 1.000 44.85502 271 SER C O 1
ATOM 10314 N N . ILE C 1 272 ? 172.57500 161.48000 161.88400 1.000 42.15292 272 ILE C N 1
ATOM 10315 C CA . ILE C 1 272 ? 172.52600 161.27500 160.43000 1.000 42.15292 272 ILE C CA 1
ATOM 10316 C C . ILE C 1 272 ? 171.09700 161.00100 159.97000 1.000 42.15292 272 ILE C C 1
ATOM 10317 O O . ILE C 1 272 ? 170.64600 161.52700 158.94200 1.000 42.15292 272 ILE C O 1
ATOM 10322 N N . PHE C 1 273 ? 170.35300 160.22600 160.76300 1.000 37.89484 273 PHE C N 1
ATOM 10323 C CA . PHE C 1 273 ? 168.96300 159.90200 160.46500 1.000 37.89484 273 PHE C CA 1
ATOM 10324 C C . PHE C 1 273 ? 168.05900 161.13100 160.48100 1.000 37.89484 273 PHE C C 1
ATOM 10325 O O . PHE C 1 273 ? 167.27000 161.34100 159.54900 1.000 37.89484 273 PHE C O 1
ATOM 10333 N N . TYR C 1 274 ? 168.14100 161.94600 161.53800 1.000 40.18200 274 TYR C N 1
ATOM 10334 C CA . TYR C 1 274 ? 167.31600 163.15400 161.56800 1.000 40.18200 274 TYR C CA 1
ATOM 10335 C C . TYR C 1 274 ? 167.76300 164.19900 160.54900 1.000 40.18200 274 TYR C C 1
ATOM 10336 O O . TYR C 1 274 ? 166.92300 164.96700 160.06700 1.000 40.18200 274 TYR C O 1
ATOM 10345 N N . VAL C 1 275 ? 169.04800 164.21500 160.17500 1.000 40.53898 275 VAL C N 1
ATOM 10346 C CA . VAL C 1 275 ? 169.51400 165.09700 159.10300 1.000 40.53898 275 VAL C CA 1
ATOM 10347 C C . VAL C 1 275 ? 168.91800 164.67800 157.76100 1.000 40.53898 2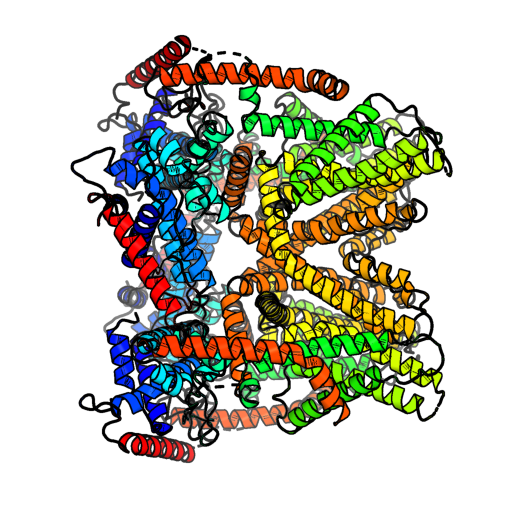75 VAL C C 1
ATOM 10348 O O . VAL C 1 275 ? 168.43400 165.52200 156.99300 1.000 40.53898 275 VAL C O 1
ATOM 10352 N N . PHE C 1 276 ? 168.92800 163.36900 157.47500 1.000 38.82282 276 PHE C N 1
ATOM 10353 C CA . PHE C 1 276 ? 168.31900 162.83700 156.25400 1.000 38.82282 276 PHE C CA 1
ATOM 10354 C C . PHE C 1 276 ? 166.82300 163.11400 156.19800 1.000 38.82282 276 PHE C C 1
ATOM 10355 O O . PHE C 1 276 ? 166.30200 163.52300 155.15300 1.000 38.82282 276 PHE C O 1
ATOM 10363 N N . ASN C 1 277 ? 166.12700 162.94400 157.32300 1.000 36.17895 277 ASN C N 1
ATOM 10364 C CA . ASN C 1 277 ? 164.68800 163.18000 157.32300 1.000 36.17895 277 ASN C CA 1
ATOM 10365 C C . ASN C 1 277 ? 164.34800 164.66100 157.21500 1.000 36.17895 277 ASN C C 1
ATOM 10366 O O . ASN C 1 277 ? 163.34200 165.01300 156.58700 1.000 36.17895 277 ASN C O 1
ATOM 10371 N N . THR C 1 278 ? 165.13100 165.54300 157.85000 1.000 40.07789 278 THR C N 1
ATOM 10372 C CA . THR C 1 278 ? 164.83400 166.96200 157.69100 1.000 40.07789 278 THR C CA 1
ATOM 10373 C C . THR C 1 278 ? 165.19300 167.44600 156.28800 1.000 40.07789 278 THR C C 1
ATOM 10374 O O . THR C 1 278 ? 164.50800 168.32800 155.76000 1.000 40.07789 278 THR C O 1
ATOM 10378 N N . GLY C 1 279 ? 166.19500 166.82700 155.64500 1.000 40.60676 279 GLY C N 1
ATOM 10379 C CA . GLY C 1 279 ? 166.44200 167.07300 154.23200 1.000 40.60676 279 GLY C CA 1
ATOM 10380 C C . GLY C 1 279 ? 165.28100 166.65800 153.35100 1.000 40.60676 279 GLY C C 1
ATOM 10381 O O . GLY C 1 279 ? 164.89000 167.39400 152.44000 1.000 40.60676 279 GLY C O 1
ATOM 10382 N N . PHE C 1 280 ? 164.70000 165.48500 153.63500 1.000 37.13849 280 PHE C N 1
ATOM 10383 C CA . PHE C 1 280 ? 163.54400 165.00000 152.88300 1.000 37.13849 280 PHE C CA 1
ATOM 10384 C C . PHE C 1 280 ? 162.32000 165.88600 153.07700 1.000 37.13849 280 PHE C C 1
ATOM 10385 O O . PHE C 1 280 ? 161.60900 166.17400 152.10700 1.000 37.13849 280 PHE C O 1
ATOM 10393 N N . ILE C 1 281 ? 162.04700 166.31500 154.31500 1.000 40.56123 281 ILE C N 1
ATOM 10394 C CA . ILE C 1 281 ? 160.86100 167.13700 154.54400 1.000 40.56123 281 ILE C CA 1
ATOM 10395 C C . ILE C 1 281 ? 161.04000 168.54400 153.96400 1.000 40.56123 281 ILE C C 1
ATOM 10396 O O . ILE C 1 281 ? 160.07700 169.11300 153.44300 1.000 40.56123 281 ILE C O 1
ATOM 10401 N N . LEU C 1 282 ? 162.26100 169.11100 153.97500 1.000 45.80349 282 LEU C N 1
ATOM 10402 C CA . LEU C 1 282 ? 162.45100 170.40900 153.33100 1.000 45.80349 282 LEU C CA 1
ATOM 10403 C C . LEU C 1 282 ? 162.38900 170.29900 151.81500 1.000 45.80349 282 LEU C C 1
ATOM 10404 O O . LEU C 1 282 ? 161.89300 171.21900 151.15700 1.000 45.80349 282 LEU C O 1
ATOM 10409 N N . ASP C 1 283 ? 162.88300 169.18600 151.25100 1.000 48.62778 283 ASP C N 1
ATOM 10410 C CA . ASP C 1 283 ? 162.74100 168.92600 149.81900 1.000 48.62778 283 ASP C CA 1
ATOM 10411 C C . ASP C 1 283 ? 161.27300 168.83800 149.41100 1.000 48.62778 283 ASP C C 1
ATOM 10412 O O . ASP C 1 283 ? 160.84100 169.47800 148.44100 1.000 48.62778 283 ASP C O 1
ATOM 10417 N N . GLU C 1 284 ? 160.48400 168.08600 150.17800 1.000 48.40093 284 GLU C N 1
ATOM 10418 C CA . GLU C 1 284 ? 159.07100 167.92500 149.86700 1.000 48.40093 284 GLU C CA 1
ATOM 10419 C C . GLU C 1 284 ? 158.27400 169.19900 150.11600 1.000 48.40093 284 GLU C C 1
ATOM 10420 O O . GLU C 1 284 ? 157.32600 169.47200 149.38100 1.000 48.40093 284 GLU C O 1
ATOM 10426 N N . LEU C 1 285 ? 158.64300 170.00500 151.11500 1.000 52.15683 285 LEU C N 1
ATOM 10427 C CA . LEU C 1 285 ? 157.91900 171.25600 151.32600 1.000 52.15683 285 LEU C CA 1
ATOM 10428 C C . LEU C 1 285 ? 158.30700 172.33700 150.32500 1.000 52.15683 285 LEU C C 1
ATOM 10429 O O . LEU C 1 285 ? 157.46500 173.17800 149.99500 1.000 52.15683 285 LEU C O 1
ATOM 10434 N N . THR C 1 286 ? 159.55100 172.33600 149.82600 1.000 54.13216 286 THR C N 1
ATOM 10435 C CA . THR C 1 286 ? 159.89800 173.21600 148.71100 1.000 54.13216 286 THR C CA 1
ATOM 10436 C C . THR C 1 286 ? 159.14100 172.83500 147.44700 1.000 54.13216 286 THR C C 1
ATOM 10437 O O . THR C 1 286 ? 158.65300 173.71400 146.72500 1.000 54.13216 286 THR C O 1
ATOM 10441 N N . LYS C 1 287 ? 159.04700 171.53100 147.15900 1.000 54.24675 287 LYS C N 1
ATOM 10442 C CA . LYS C 1 287 ? 158.22800 171.07500 146.03900 1.000 54.24675 287 LYS C CA 1
ATOM 10443 C C . LYS C 1 287 ? 156.74700 171.36200 146.25800 1.000 54.24675 287 LYS C C 1
ATOM 10444 O O . LYS C 1 287 ? 156.02300 171.62400 145.29500 1.000 54.24675 287 LYS C O 1
ATOM 10450 N N . LEU C 1 288 ? 156.28300 171.30700 147.50700 1.000 55.84711 288 LEU C N 1
ATOM 10451 C CA . LEU C 1 288 ? 154.88400 171.58300 147.81700 1.000 55.84711 288 LEU C CA 1
ATOM 10452 C C . LEU C 1 288 ? 154.54000 173.06000 147.63800 1.000 55.84711 288 LEU C C 1
ATOM 10453 O O . LEU C 1 288 ? 153.46800 173.38700 147.11500 1.000 55.84711 288 LEU C O 1
ATOM 10458 N N . TYR C 1 289 ? 155.40800 173.96000 148.11200 1.000 60.85209 289 TYR C N 1
ATOM 10459 C CA . TYR C 1 289 ? 155.21700 175.39300 147.88300 1.000 60.85209 289 TYR C CA 1
ATOM 10460 C C . TYR C 1 289 ? 155.32000 175.75100 146.40500 1.000 60.85209 289 TYR C C 1
ATOM 10461 O O . TYR C 1 289 ? 154.49000 176.50600 145.88500 1.000 60.85209 289 TYR C O 1
ATOM 10470 N N . TYR C 1 290 ? 156.35700 175.25100 145.72300 1.000 63.32712 290 TYR C N 1
ATOM 10471 C CA . TYR C 1 290 ? 156.55100 175.49500 144.29500 1.000 63.32712 290 TYR C CA 1
ATOM 10472 C C . TYR C 1 290 ? 155.43700 174.88400 143.45000 1.000 63.32712 290 TYR C C 1
ATOM 10473 O O . TYR C 1 290 ? 154.66300 175.60800 142.81700 1.000 63.32712 290 TYR C O 1
ATOM 10482 N N . ILE C 1 291 ? 155.33400 173.55900 143.44900 1.000 58.94227 291 ILE C N 1
ATOM 10483 C CA . ILE C 1 291 ? 154.27300 172.86000 142.73600 1.000 58.94227 291 ILE C CA 1
ATOM 10484 C C . ILE C 1 291 ? 153.14000 172.68300 143.74200 1.000 58.94227 291 ILE C C 1
ATOM 10485 O O . ILE C 1 291 ? 153.20100 171.83200 144.63100 1.000 58.94227 291 ILE C O 1
ATOM 10490 N N . GLY C 1 292 ? 152.10800 173.51600 143.62600 1.000 61.49338 292 GLY C N 1
ATOM 10491 C CA . GLY C 1 292 ? 151.01700 173.51600 144.56800 1.000 61.49338 292 GLY C CA 1
ATOM 10492 C C . GLY C 1 292 ? 149.82400 172.77500 144.00800 1.000 61.49338 292 GLY C C 1
ATOM 10493 O O . GLY C 1 292 ? 149.36700 173.06300 142.89800 1.000 61.49338 292 GLY C O 1
ATOM 10494 N N . TYR C 1 293 ? 149.35900 171.77200 144.76300 1.000 61.18067 293 TYR C N 1
ATOM 10495 C CA . TYR C 1 293 ? 148.16600 170.95600 144.50100 1.000 61.18067 293 TYR C CA 1
ATOM 10496 C C . TYR C 1 293 ? 148.26600 170.15500 143.20100 1.000 61.18067 293 TYR C C 1
ATOM 10497 O O . TYR C 1 293 ? 147.24600 169.77200 142.62000 1.000 61.18067 293 TYR C O 1
ATOM 10506 N N . ALA C 1 294 ? 149.49000 169.91000 142.73800 1.000 54.68686 294 ALA C N 1
ATOM 10507 C CA . ALA C 1 294 ? 149.79700 168.88100 141.76300 1.000 54.68686 294 ALA C CA 1
ATOM 10508 C C . ALA C 1 294 ? 150.88000 167.96600 142.30200 1.000 54.68686 294 ALA C C 1
ATOM 10509 O O . ALA C 1 294 ? 151.29400 167.03000 141.61000 1.000 54.68686 294 ALA C O 1
ATOM 10511 N N . HIS C 1 295 ? 151.35600 168.23500 143.51600 1.000 46.29764 295 HIS C N 1
ATOM 10512 C CA . HIS C 1 295 ? 152.17000 167.34600 144.32700 1.000 46.29764 295 HIS C CA 1
ATOM 10513 C C . HIS C 1 295 ? 151.30900 166.41900 145.18700 1.000 46.29764 295 HIS C C 1
ATOM 10514 O O . HIS C 1 295 ? 151.80300 165.83700 146.15500 1.000 46.29764 295 HIS C O 1
ATOM 10521 N N . LEU C 1 296 ? 150.02300 166.28200 144.86000 1.000 44.12645 296 LEU C N 1
ATOM 10522 C CA . LEU C 1 296 ? 149.07000 165.54900 145.68200 1.000 44.12645 296 LEU C CA 1
ATOM 10523 C C . LEU C 1 296 ? 148.93200 164.09000 145.26400 1.000 44.12645 296 LEU C C 1
ATOM 10524 O O . LEU C 1 296 ? 147.84800 163.50800 145.40600 1.000 44.12645 296 LEU C O 1
ATOM 10529 N N . SER C 1 297 ? 149.99400 163.50400 144.71300 1.000 32.96533 297 SER C N 1
ATOM 10530 C CA . SER C 1 297 ? 150.08600 162.06600 144.49900 1.000 32.96533 297 SER C CA 1
ATOM 10531 C C . SER C 1 297 ? 150.00000 161.31000 145.82200 1.000 32.96533 297 SER C C 1
ATOM 10532 O O . SER C 1 297 ? 150.29600 161.85800 146.88600 1.000 32.96533 297 SER C O 1
ATOM 10535 N N . PHE C 1 298 ? 149.54800 160.04800 145.74700 1.000 28.81305 298 PHE C N 1
ATOM 10536 C CA . PHE C 1 298 ? 149.46700 159.19700 146.93400 1.000 28.81305 298 PHE C CA 1
ATOM 10537 C C . PHE C 1 298 ? 150.83500 158.96300 147.54700 1.000 28.81305 298 PHE C C 1
ATOM 10538 O O . PHE C 1 298 ? 150.97700 158.98000 148.77100 1.000 28.81305 298 PHE C O 1
ATOM 10546 N N . TRP C 1 299 ? 151.83500 158.67900 146.71300 1.000 26.74251 299 TRP C N 1
ATOM 10547 C CA . TRP C 1 299 ? 153.16700 158.39600 147.22400 1.000 26.74251 299 TRP C CA 1
ATOM 10548 C C . TRP C 1 299 ? 153.81700 159.63600 147.80600 1.000 26.74251 299 TRP C C 1
ATOM 10549 O O . TRP C 1 299 ? 154.59100 159.53200 148.76200 1.000 26.74251 299 TRP C O 1
ATOM 10560 N N . ASN C 1 300 ? 153.49800 160.808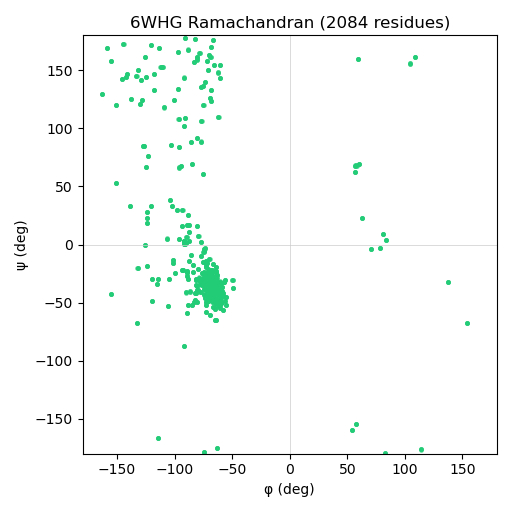00 147.25900 1.000 30.83351 300 ASN C N 1
ATOM 10561 C CA . ASN C 1 300 ? 153.99000 162.05500 147.82800 1.000 30.83351 300 ASN C CA 1
ATOM 10562 C C . ASN C 1 300 ? 153.39000 162.31100 149.20200 1.000 30.83351 300 ASN C C 1
ATOM 10563 O O . ASN C 1 300 ? 154.12200 162.62900 150.13500 1.000 30.83351 300 ASN C O 1
ATOM 10568 N N . LEU C 1 301 ? 152.06800 162.15500 149.34800 1.000 29.08629 301 LEU C N 1
ATOM 10569 C CA . LEU C 1 301 ? 151.42000 162.26700 150.65800 1.000 29.08629 301 LEU C CA 1
ATOM 10570 C C . LEU C 1 301 ? 151.89000 161.19400 151.63300 1.000 29.08629 301 LEU C C 1
ATOM 10571 O O . LEU C 1 301 ? 151.97600 161.44300 152.83700 1.000 29.08629 301 LEU C O 1
ATOM 10576 N N . PHE C 1 302 ? 152.14900 159.98800 151.13300 1.000 25.72677 302 PHE C N 1
ATOM 10577 C CA . PHE C 1 302 ? 152.65200 158.89400 151.95600 1.000 25.72677 302 PHE C CA 1
ATOM 10578 C C . PHE C 1 302 ? 154.03500 159.21700 152.50700 1.000 25.72677 302 PHE C C 1
ATOM 10579 O O . PHE C 1 302 ? 154.30500 159.02000 153.70000 1.000 25.72677 302 PHE C O 1
ATOM 10587 N N . ASN C 1 303 ? 154.93200 159.69500 151.63900 1.000 27.69763 303 ASN C N 1
ATOM 10588 C CA . ASN C 1 303 ? 156.24900 160.12600 152.08700 1.000 27.69763 303 ASN C CA 1
ATOM 10589 C C . ASN C 1 303 ? 156.16600 161.34000 153.00000 1.000 27.69763 303 ASN C C 1
ATOM 10590 O O . ASN C 1 303 ? 156.92100 161.41800 153.96600 1.000 27.69763 303 ASN C O 1
ATOM 10595 N N . ASP C 1 304 ? 155.25200 162.28200 152.72200 1.000 31.55561 304 ASP C N 1
ATOM 10596 C CA . ASP C 1 304 ? 155.05300 163.42900 153.60900 1.000 31.55561 304 ASP C CA 1
ATOM 10597 C C . ASP C 1 304 ? 154.55700 163.00400 154.97800 1.000 31.55561 304 ASP C C 1
ATOM 10598 O O . ASP C 1 304 ? 154.94500 163.59700 155.98400 1.000 31.55561 304 ASP C O 1
ATOM 10603 N N . THR C 1 305 ? 153.72000 161.96900 155.03300 1.000 27.68634 305 THR C N 1
ATOM 10604 C CA . THR C 1 305 ? 153.27700 161.43200 156.31000 1.000 27.68634 305 THR C CA 1
ATOM 10605 C C . THR C 1 305 ? 154.42600 160.77700 157.06100 1.000 27.68634 305 THR C C 1
ATOM 10606 O O . THR C 1 305 ? 154.58300 161.01400 158.26200 1.000 27.68634 305 THR C O 1
ATOM 10610 N N . THR C 1 306 ? 155.24600 159.98100 156.35600 1.000 26.57161 306 THR C N 1
ATOM 10611 C CA . THR C 1 306 ? 156.46800 159.39900 156.92300 1.000 26.57161 306 THR C CA 1
ATOM 10612 C C . THR C 1 306 ? 157.40900 160.45300 157.49900 1.000 26.57161 306 THR C C 1
ATOM 10613 O O . THR C 1 306 ? 157.77400 160.39400 158.68100 1.000 26.57161 306 THR C O 1
ATOM 10617 N N . TYR C 1 307 ? 157.73800 161.47100 156.70000 1.000 30.98683 307 TYR C N 1
ATOM 10618 C CA . TYR C 1 307 ? 158.70000 162.47300 157.13600 1.000 30.98683 307 TYR C CA 1
ATOM 10619 C C . TYR C 1 307 ? 158.10200 163.39100 158.18300 1.000 30.98683 307 TYR C C 1
ATOM 10620 O O . TYR C 1 307 ? 158.82000 163.82400 159.07700 1.000 30.98683 307 TYR C O 1
ATOM 10629 N N . LEU C 1 308 ? 156.79300 163.65100 158.11700 1.000 31.25233 308 LEU C N 1
ATOM 10630 C CA . LEU C 1 308 ? 156.11200 164.45900 159.11900 1.000 31.25233 308 LEU C CA 1
ATOM 10631 C C . LEU C 1 308 ? 156.11400 163.79000 160.48300 1.000 31.25233 308 LEU C C 1
ATOM 10632 O O . LEU C 1 308 ? 156.43800 164.44200 161.48400 1.000 31.25233 308 LEU C O 1
ATOM 10637 N N . ILE C 1 309 ? 155.82200 162.48100 160.52500 1.000 30.16953 309 ILE C N 1
ATOM 10638 C CA . ILE C 1 309 ? 155.86200 161.71500 161.77200 1.000 30.16953 309 ILE C CA 1
ATOM 10639 C C . ILE C 1 309 ? 157.27500 161.70300 162.35400 1.000 30.16953 309 ILE C C 1
ATOM 10640 O O . ILE C 1 309 ? 157.46100 161.92500 163.56300 1.000 30.16953 309 ILE C O 1
ATOM 10645 N N . ILE C 1 310 ? 158.28200 161.42100 161.51300 1.000 32.63222 310 ILE C N 1
ATOM 10646 C CA . ILE C 1 310 ? 159.66800 161.41200 161.99300 1.000 32.63222 310 ILE C CA 1
ATOM 10647 C C . ILE C 1 310 ? 160.09700 162.81200 162.47400 1.000 32.63222 310 ILE C C 1
ATOM 10648 O O . ILE C 1 310 ? 160.85700 162.92500 163.44000 1.000 32.63222 310 ILE C O 1
ATOM 10653 N N . THR C 1 311 ? 159.63100 163.89500 161.81600 1.000 36.20357 311 THR C N 1
ATOM 10654 C CA . THR C 1 311 ? 159.95200 165.25400 162.28800 1.000 36.20357 311 THR C CA 1
ATOM 10655 C C . THR C 1 311 ? 159.34900 165.53100 163.65700 1.000 36.20357 311 THR C C 1
ATOM 10656 O O . THR C 1 311 ? 159.96800 166.23500 164.46200 1.000 36.20357 311 THR C O 1
ATOM 10660 N N . PHE C 1 312 ? 158.10000 165.08200 163.89500 1.000 38.59634 312 PHE C N 1
ATOM 10661 C CA . PHE C 1 312 ? 157.50300 165.25800 165.22300 1.000 38.59634 312 PHE C CA 1
ATOM 10662 C C . PHE C 1 312 ? 158.31800 164.50200 166.26000 1.000 38.59634 312 PHE C C 1
ATOM 10663 O O . PHE C 1 312 ? 158.56100 165.01500 167.35900 1.000 38.59634 312 PHE C O 1
ATOM 10671 N N . ALA C 1 313 ? 158.75800 163.28900 165.90700 1.000 38.52317 313 ALA C N 1
ATOM 10672 C CA . ALA C 1 313 ? 159.59500 162.48400 166.79300 1.000 38.52317 313 ALA C CA 1
ATOM 10673 C C . ALA C 1 313 ? 160.92500 163.17000 167.06100 1.000 38.52317 313 ALA C C 1
ATOM 10674 O O . ALA C 1 313 ? 161.44200 163.12100 168.18400 1.000 38.52317 313 ALA C O 1
ATOM 10676 N N . MET C 1 314 ? 161.49700 163.77700 166.01600 1.000 43.01909 314 MET C N 1
ATOM 10677 C CA . MET C 1 314 ? 162.74300 164.52900 166.11000 1.000 43.01909 314 MET C CA 1
ATOM 10678 C C . MET C 1 314 ? 162.57000 165.69600 167.06500 1.000 43.01909 314 MET C C 1
ATOM 10679 O O . MET C 1 314 ? 163.45800 165.98200 167.87100 1.000 43.01909 314 MET C O 1
ATOM 10684 N N . GLY C 1 315 ? 161.45000 166.42000 166.92600 1.000 43.37321 315 GLY C N 1
ATOM 10685 C CA . GLY C 1 315 ? 161.17700 167.55900 167.78600 1.000 43.37321 315 GLY C CA 1
ATOM 10686 C C . GLY C 1 315 ? 161.04600 167.16100 169.24500 1.000 43.37321 315 GLY C C 1
ATOM 10687 O O . GLY C 1 315 ? 161.56900 167.85100 170.12500 1.000 43.37321 315 GLY C O 1
ATOM 10688 N N . PHE C 1 316 ? 160.31800 166.06300 169.51900 1.000 45.79685 316 PHE C N 1
ATOM 10689 C CA . PHE C 1 316 ? 160.17900 165.58900 170.89900 1.000 45.79685 316 PHE C CA 1
ATOM 10690 C C . PHE C 1 316 ? 161.52700 165.14200 171.46200 1.000 45.79685 316 PHE C C 1
ATOM 10691 O O . PHE C 1 316 ? 161.83200 165.39900 172.63300 1.000 45.79685 316 PHE C O 1
ATOM 10699 N N . ARG C 1 317 ? 162.32600 164.43600 170.64800 1.000 48.07086 317 ARG C N 1
ATOM 10700 C CA . ARG C 1 317 ? 163.65000 163.98700 171.07300 1.000 48.07086 317 ARG C CA 1
ATOM 10701 C C . ARG C 1 317 ? 164.57100 165.17000 171.35300 1.000 48.07086 317 ARG C C 1
ATOM 10702 O O . ARG C 1 317 ? 165.30800 165.17100 172.34900 1.000 48.07086 317 ARG C O 1
ATOM 10710 N N . ALA C 1 318 ? 164.52200 166.18700 170.48200 1.000 48.90575 318 ALA C N 1
ATOM 10711 C CA . ALA C 1 318 ? 165.32800 167.39400 170.63100 1.000 48.90575 318 ALA C CA 1
ATOM 10712 C C . ALA C 1 318 ? 164.94200 168.14800 171.89100 1.000 48.90575 318 ALA C C 1
ATOM 10713 O O . ALA C 1 318 ? 165.80900 168.70000 172.57900 1.000 48.90575 318 ALA C O 1
ATOM 10715 N N . MET C 1 319 ? 163.63400 168.25200 172.15300 1.000 52.13396 319 MET C N 1
ATOM 10716 C CA . MET C 1 319 ? 163.15800 168.92000 173.35800 1.000 52.13396 319 MET C CA 1
ATOM 10717 C C . MET C 1 319 ? 163.60000 168.14400 174.59800 1.000 52.13396 319 MET C C 1
ATOM 10718 O O . MET C 1 319 ? 163.86100 168.75000 175.64000 1.000 52.13396 319 MET C O 1
ATOM 10723 N N . SER C 1 320 ? 163.59200 166.80100 174.53200 1.000 52.03605 320 SER C N 1
ATOM 10724 C CA . SER C 1 320 ? 164.05000 165.98700 175.66000 1.000 52.03605 320 SER C CA 1
ATOM 10725 C C . SER C 1 320 ? 165.52600 166.22300 175.95400 1.000 52.03605 320 SER C C 1
ATOM 10726 O O . SER C 1 320 ? 165.92500 166.29500 177.12200 1.000 52.03605 320 SER C O 1
ATOM 10729 N N . VAL C 1 321 ? 166.35600 166.24800 174.90100 1.000 52.66141 321 VAL C N 1
ATOM 10730 C CA . VAL C 1 321 ? 167.80300 166.45900 175.03300 1.000 52.66141 321 VAL C CA 1
ATOM 10731 C C . VAL C 1 321 ? 168.11700 167.82100 175.66200 1.000 52.66141 321 VAL C C 1
ATOM 10732 O O . VAL C 1 321 ? 169.00100 167.93800 176.52100 1.000 52.66141 321 VAL C 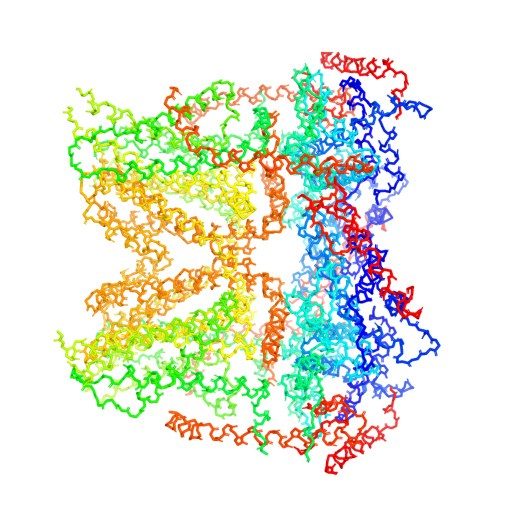O 1
ATOM 10736 N N . THR C 1 322 ? 167.32600 168.84300 175.33400 1.000 54.11185 322 THR C N 1
ATOM 10737 C CA . THR C 1 322 ? 167.51300 170.20200 175.85200 1.000 54.11185 322 THR C CA 1
ATOM 10738 C C . THR C 1 322 ? 166.23300 170.70800 176.51400 1.000 54.11185 322 THR C C 1
ATOM 10739 O O . THR C 1 322 ? 165.57900 171.62600 176.00400 1.000 54.11185 322 THR C O 1
ATOM 10743 N N . PRO C 1 323 ? 165.82600 170.10100 177.65100 1.000 56.19486 323 PRO C N 1
ATOM 10744 C CA . PRO C 1 323 ? 164.58500 170.44200 178.36000 1.000 56.19486 323 PRO C CA 1
ATOM 10745 C C . PRO C 1 323 ? 164.52200 171.86500 178.91600 1.000 56.19486 323 PRO C C 1
ATOM 10746 O O . PRO C 1 323 ? 163.72000 172.11400 179.81800 1.000 56.19486 323 PRO C O 1
ATOM 10750 N N . TYR C 1 328 ? 156.79800 169.18100 182.48200 1.000 70.80754 328 TYR C N 1
ATOM 10751 C CA . TYR C 1 328 ? 157.77700 168.61400 181.56000 1.000 70.80754 328 TYR C CA 1
ATOM 10752 C C . TYR C 1 328 ? 158.60000 167.55900 182.28500 1.000 70.80754 328 TYR C C 1
ATOM 10753 O O . TYR C 1 328 ? 158.74800 167.61600 183.50600 1.000 70.80754 328 TYR C O 1
ATOM 10762 N N . SER C 1 329 ? 159.16000 166.62500 181.51500 1.000 63.93026 329 SER C N 1
ATOM 10763 C CA . SER C 1 329 ? 160.01700 165.56500 182.03700 1.000 63.93026 329 SER C CA 1
ATOM 10764 C C . SER C 1 329 ? 160.78500 164.96600 180.87100 1.000 63.93026 329 SER C C 1
ATOM 10765 O O . SER C 1 329 ? 160.18200 164.64100 179.84500 1.000 63.93026 329 SER C O 1
ATOM 10768 N N . SER C 1 330 ? 162.10900 164.85600 181.02600 1.000 58.65470 330 SER C N 1
ATOM 10769 C CA . SER C 1 330 ? 162.98900 164.46600 179.92600 1.000 58.65470 330 SER C CA 1
ATOM 10770 C C . SER C 1 330 ? 162.75000 163.02900 179.48200 1.000 58.65470 330 SER C C 1
ATOM 10771 O O . SER C 1 330 ? 162.73900 162.74300 178.27900 1.000 58.65470 330 SER C O 1
ATOM 10774 N N . GLU C 1 331 ? 162.58700 162.11100 180.43500 1.000 57.72253 331 GLU C N 1
ATOM 10775 C CA . GLU C 1 331 ? 162.26500 160.73200 180.08500 1.000 57.72253 331 GLU C CA 1
ATOM 10776 C C . GLU C 1 331 ? 160.86500 160.60200 179.49800 1.000 57.72253 331 GLU C C 1
ATOM 10777 O O . GLU C 1 331 ? 160.64100 159.73700 178.64600 1.000 57.72253 331 GLU C O 1
ATOM 10783 N N . ASP C 1 332 ? 159.92800 161.46200 179.91500 1.000 55.40355 332 ASP C N 1
ATOM 10784 C CA . ASP C 1 332 ? 158.59700 161.49000 179.31000 1.000 55.40355 332 ASP C CA 1
ATOM 10785 C C . ASP C 1 332 ? 158.64100 161.94200 177.85600 1.000 55.40355 332 ASP C C 1
ATOM 10786 O O . ASP C 1 332 ? 157.97900 161.34600 176.99500 1.000 55.40355 332 ASP C O 1
ATOM 10791 N N . TRP C 1 333 ? 159.42400 162.98700 177.56300 1.000 53.63805 333 TRP C N 1
ATOM 10792 C CA . TRP C 1 333 ? 159.58400 163.43700 176.18400 1.000 53.63805 333 TRP C CA 1
ATOM 10793 C C . TRP C 1 333 ? 160.34200 162.42100 175.33800 1.000 53.63805 333 TRP C C 1
ATOM 10794 O O . TRP C 1 333 ? 160.02100 162.24000 174.15900 1.000 53.63805 333 TRP C O 1
ATOM 10805 N N . ASP C 1 334 ? 161.33600 161.74300 175.92200 1.000 49.64002 334 ASP C N 1
ATOM 10806 C CA . ASP C 1 334 ? 162.05300 160.68600 175.20700 1.000 49.64002 334 ASP C CA 1
ATOM 10807 C C . ASP C 1 334 ? 161.13900 159.50400 174.89100 1.000 49.64002 334 ASP C C 1
ATOM 10808 O O . ASP C 1 334 ? 161.20000 158.94000 173.78700 1.000 49.64002 334 ASP C O 1
ATOM 10813 N N . LYS C 1 335 ? 160.28200 159.13500 175.84800 1.000 45.64294 335 LYS C N 1
ATOM 10814 C CA . LYS C 1 335 ? 159.31500 158.05900 175.66000 1.000 45.64294 335 LYS C CA 1
ATOM 10815 C C . LYS C 1 335 ? 158.30200 158.39300 174.57400 1.000 45.64294 335 LYS C C 1
ATOM 10816 O O . LYS C 1 335 ? 158.03500 157.56400 173.69700 1.000 45.64294 335 LYS C O 1
ATOM 10822 N N . ILE C 1 336 ? 157.72300 159.60100 174.61700 1.000 40.91836 336 ILE C N 1
ATOM 10823 C CA . ILE C 1 336 ? 156.72900 159.97100 173.60700 1.000 40.91836 336 ILE C CA 1
ATOM 10824 C C . ILE C 1 336 ? 157.39300 160.14800 172.23800 1.000 40.91836 336 ILE C C 1
ATOM 10825 O O . ILE C 1 336 ? 156.77300 159.85100 171.20900 1.000 40.91836 336 ILE C O 1
ATOM 10830 N N . SER C 1 337 ? 158.68400 160.52600 172.21000 1.000 40.10008 337 SER C N 1
ATOM 10831 C CA . SER C 1 337 ? 159.44200 160.60700 170.96400 1.000 40.10008 337 SER C CA 1
ATOM 10832 C C . SER C 1 337 ? 159.61500 159.24200 170.32500 1.000 40.10008 337 SER C C 1
ATOM 10833 O O . SER C 1 337 ? 159.35200 159.07400 169.13000 1.000 40.10008 337 SER C O 1
ATOM 10836 N N . TYR C 1 338 ? 160.05600 158.25600 171.10800 1.000 38.05177 338 TYR C N 1
ATOM 10837 C CA . TYR C 1 338 ? 160.23900 156.91600 170.55900 1.000 38.05177 338 TYR C CA 1
ATOM 10838 C C . TYR C 1 338 ? 158.91400 156.24200 170.23000 1.000 38.05177 338 TYR C C 1
ATOM 10839 O O . TYR C 1 338 ? 158.86000 155.43000 169.30300 1.000 38.05177 338 TYR C O 1
ATOM 10848 N N . ARG C 1 339 ? 157.83100 156.60800 170.92100 1.000 36.28297 339 ARG C N 1
ATOM 10849 C CA . ARG C 1 339 ? 156.52300 156.04700 170.59300 1.000 36.28297 339 ARG C CA 1
ATOM 10850 C C . ARG C 1 339 ? 156.00100 156.57900 169.26400 1.000 36.28297 339 ARG C C 1
ATOM 10851 O O . ARG C 1 339 ? 155.55900 155.80200 168.40400 1.000 36.28297 339 ARG C O 1
ATOM 10859 N N . VAL C 1 340 ? 156.03700 157.90200 169.07600 1.000 32.48306 340 VAL C N 1
ATOM 10860 C CA . VAL C 1 340 ? 155.59100 158.46000 167.80500 1.000 32.48306 340 VAL C CA 1
ATOM 10861 C C . VAL C 1 340 ? 156.56100 158.10200 166.67400 1.000 32.48306 340 VAL C C 1
ATOM 10862 O O . VAL C 1 340 ? 156.13900 157.97100 165.52700 1.000 32.48306 340 VAL C O 1
ATOM 10866 N N . LEU C 1 341 ? 157.84500 157.85900 166.97200 1.000 28.98871 341 LEU C N 1
ATOM 10867 C CA . LEU C 1 341 ? 158.76800 157.39000 165.93900 1.000 28.98871 341 LEU C CA 1
ATOM 10868 C C . LEU C 1 341 ? 158.46400 155.95900 165.53600 1.000 28.98871 341 LEU C C 1
ATOM 10869 O O . LEU C 1 341 ? 158.54200 155.61000 164.35400 1.000 28.98871 341 LEU C O 1
ATOM 10874 N N . SER C 1 342 ? 158.13600 155.11200 166.50900 1.000 28.84613 342 SER C N 1
ATOM 10875 C CA . SER C 1 342 ? 157.72600 153.74700 166.22900 1.000 28.84613 342 SER C CA 1
ATOM 10876 C C . SER C 1 342 ? 156.39900 153.67600 165.49100 1.000 28.84613 342 SER C C 1
ATOM 10877 O O . SER C 1 342 ? 156.13700 152.68100 164.81800 1.000 28.84613 342 SER C O 1
ATOM 10880 N N . CYS C 1 343 ? 155.56100 154.70900 165.59000 1.000 28.54671 343 CYS C N 1
ATOM 10881 C CA . CYS C 1 343 ? 154.39300 154.79700 164.71200 1.000 28.54671 343 CYS C CA 1
ATOM 10882 C C . CYS C 1 343 ? 154.74900 154.93700 163.22600 1.000 28.54671 343 CYS C C 1
ATOM 10883 O O . CYS C 1 343 ? 153.89700 154.66100 162.38000 1.000 28.54671 343 CYS C O 1
ATOM 10886 N N . ALA C 1 344 ? 155.96800 155.35300 162.88200 1.000 23.02196 344 ALA C N 1
ATOM 10887 C CA . ALA C 1 344 ? 156.36400 155.54700 161.49400 1.000 23.02196 344 ALA C CA 1
ATOM 10888 C C . ALA C 1 344 ? 156.96800 154.31500 160.84500 1.000 23.02196 344 ALA C C 1
ATOM 10889 O O . ALA C 1 344 ? 157.36000 154.39300 159.68200 1.000 23.02196 344 ALA C O 1
ATOM 10891 N N . ALA C 1 345 ? 157.06100 153.19900 161.54500 1.000 18.81620 345 ALA C N 1
ATOM 10892 C CA . ALA C 1 345 ? 157.64500 151.98500 160.97600 1.000 18.81620 345 ALA C CA 1
ATOM 10893 C C . ALA C 1 345 ? 156.86300 151.32400 159.83300 1.000 18.81620 345 ALA C C 1
ATOM 10894 O O . ALA C 1 345 ? 157.53000 150.80000 158.92700 1.000 18.81620 345 ALA C O 1
ATOM 10896 N N . PRO C 1 346 ? 155.50500 151.24300 159.83200 1.000 20.66435 346 PRO C N 1
ATOM 10897 C CA . PRO C 1 346 ? 154.82700 150.81100 158.59400 1.000 20.66435 346 PRO C CA 1
ATOM 10898 C C . PRO C 1 346 ? 155.10400 151.69000 157.39300 1.000 20.66435 346 PRO C C 1
ATOM 10899 O O . PRO C 1 346 ? 155.23100 151.17700 156.27800 1.000 20.66435 346 PRO C O 1
ATOM 10903 N N . PHE C 1 347 ? 155.21500 153.00100 157.60200 1.000 21.78663 347 PHE C N 1
ATOM 10904 C CA . PHE C 1 347 ? 155.52000 153.91800 156.51400 1.000 21.78663 347 PHE C CA 1
ATOM 10905 C C . PHE C 1 347 ? 156.93800 153.72500 156.00000 1.000 21.78663 347 PHE C C 1
ATOM 10906 O O . PHE C 1 347 ? 157.16800 153.75200 154.78900 1.000 21.78663 347 PHE C O 1
ATOM 10914 N N . VAL C 1 348 ? 157.89700 153.51300 156.90200 1.000 19.19625 348 VAL C N 1
ATOM 10915 C CA . VAL C 1 348 ? 159.29100 153.35400 156.50000 1.000 19.19625 348 VAL C CA 1
ATOM 10916 C C . VAL C 1 348 ? 159.49300 152.00900 155.80600 1.000 19.19625 348 VAL C C 1
ATOM 10917 O O . VAL C 1 348 ? 160.25300 151.91100 154.83500 1.000 19.19625 348 VAL C O 1
ATOM 10921 N N . TRP C 1 349 ? 158.74300 150.98200 156.20300 1.000 17.58688 349 TRP C N 1
ATOM 10922 C CA . TRP C 1 349 ? 158.88000 149.71000 155.50500 1.000 17.58688 349 TRP C CA 1
ATOM 10923 C C . TRP C 1 349 ? 158.04400 149.62700 154.23500 1.000 17.58688 349 TRP C C 1
ATOM 10924 O O . TRP C 1 349 ? 158.38000 148.84200 153.34600 1.000 17.58688 349 TRP C O 1
ATOM 10935 N N . SER C 1 350 ? 156.97700 150.41200 154.11900 1.000 20.97782 350 SER C N 1
ATOM 10936 C CA . SER C 1 350 ? 156.16800 150.44400 152.91300 1.000 20.97782 350 SER C CA 1
ATOM 10937 C C . SER C 1 350 ? 156.67200 151.43800 151.88200 1.000 20.97782 350 SER C C 1
ATOM 10938 O O . SER C 1 350 ? 156.20100 151.40600 150.74200 1.000 20.97782 350 SER C O 1
ATOM 10941 N N . ARG C 1 351 ? 157.56700 152.35000 152.27600 1.000 20.82437 351 ARG C N 1
ATOM 10942 C CA . ARG C 1 351 ? 158.27600 153.22000 151.34100 1.000 20.82437 351 ARG C CA 1
ATOM 10943 C C . ARG C 1 351 ? 159.04700 152.46100 150.27000 1.000 20.82437 351 ARG C C 1
ATOM 10944 O O . ARG C 1 351 ? 159.24400 152.99500 149.17700 1.000 20.82437 351 ARG C O 1
ATOM 10952 N N . LEU C 1 352 ? 159.53200 151.25300 150.58300 1.000 19.83419 352 LEU C N 1
ATOM 10953 C CA . LEU C 1 352 ? 160.41300 150.50300 149.69200 1.000 19.83419 352 LEU C CA 1
ATOM 10954 C C . LEU C 1 352 ? 159.74700 150.11800 148.38000 1.000 19.83419 352 LEU C C 1
ATOM 10955 O O . LEU C 1 352 ? 160.43500 149.98400 147.36200 1.000 19.83419 352 LEU C O 1
ATOM 10960 N N . LEU C 1 353 ? 158.42500 149.92000 148.38700 1.000 18.10808 353 LEU C N 1
ATOM 10961 C CA . LEU C 1 353 ? 157.71100 149.56000 147.16800 1.000 18.10808 353 LEU C CA 1
ATOM 10962 C C . LEU C 1 353 ? 157.75000 150.67400 146.13600 1.000 18.10808 353 LEU C C 1
ATOM 10963 O O . LEU C 1 353 ? 157.81900 150.39200 144.93800 1.000 18.10808 353 LEU C O 1
ATOM 10968 N N . LEU C 1 354 ? 157.75500 151.92700 146.58600 1.000 20.51247 354 LEU C N 1
ATOM 10969 C CA . LEU C 1 354 ? 157.90500 153.06600 145.68700 1.000 20.51247 354 LEU C CA 1
ATOM 10970 C C . LEU C 1 354 ? 159.27200 153.07600 145.02000 1.000 20.51247 354 LEU C C 1
ATOM 10971 O O . LEU C 1 354 ? 159.38100 153.27500 143.80700 1.000 20.51247 354 LEU C O 1
ATOM 10976 N N . TYR C 1 355 ? 160.32500 152.87800 145.79600 1.000 21.14843 355 TYR C N 1
ATOM 10977 C CA . TYR C 1 355 ? 161.68200 152.91100 145.28300 1.000 21.14843 355 TYR C CA 1
ATOM 10978 C C . TYR C 1 355 ? 162.15800 151.57200 144.74900 1.000 21.14843 355 TYR C C 1
ATOM 10979 O O . TYR C 1 355 ? 163.34500 151.43000 144.45500 1.000 21.14843 355 TYR C O 1
ATOM 10988 N N . LEU C 1 356 ? 161.26700 150.59600 144.58900 1.000 17.49899 356 LEU C N 1
ATOM 10989 C CA . LEU C 1 356 ? 161.59000 149.38100 143.85200 1.000 17.49899 356 LEU C CA 1
ATOM 10990 C C . LEU C 1 356 ? 160.62700 149.13200 142.70300 1.000 17.49899 356 LEU C C 1
ATOM 10991 O O . LEU C 1 356 ? 160.54700 148.00600 142.21600 1.000 17.49899 356 LEU C O 1
ATOM 10996 N N . GLU C 1 357 ? 159.89900 150.16100 142.26200 1.000 21.33295 357 GLU C N 1
ATOM 10997 C CA . GLU C 1 357 ? 159.00600 150.04300 141.11100 1.000 21.33295 357 GLU C CA 1
ATOM 10998 C C . GLU C 1 357 ? 159.73500 149.71800 139.81700 1.000 21.33295 357 GLU C C 1
ATOM 10999 O O . GLU C 1 357 ? 159.12100 149.18000 138.89300 1.000 21.33295 357 GLU C O 1
ATOM 11005 N N . SER C 1 358 ? 161.01400 150.08900 139.70500 1.000 20.11830 358 SER C N 1
ATOM 11006 C CA . SER C 1 358 ? 161.81300 149.69000 138.55200 1.000 20.11830 358 SER C CA 1
ATOM 11007 C C . SER C 1 358 ? 161.99200 148.18500 138.46800 1.000 20.11830 358 SER C C 1
ATOM 11008 O O . SER C 1 358 ? 162.16700 147.64600 137.37200 1.000 20.11830 358 SER C O 1
ATOM 11011 N N . GLN C 1 359 ? 161.97300 147.49400 139.59900 1.000 18.84937 359 GLN C N 1
ATOM 11012 C CA . GLN C 1 359 ? 162.00300 146.04600 139.58100 1.000 18.84937 359 GLN C CA 1
ATOM 11013 C C . GLN C 1 359 ? 160.62800 145.55500 139.17500 1.000 18.84937 359 GLN C C 1
ATOM 11014 O O . GLN C 1 359 ? 159.61600 146.10300 139.61300 1.000 18.84937 359 GLN C O 1
ATOM 11020 N N . ARG C 1 360 ? 160.60500 144.55400 138.29200 1.000 15.51428 360 ARG C N 1
ATOM 11021 C CA . ARG C 1 360 ? 159.37200 144.15600 137.62000 1.000 15.51428 360 ARG C CA 1
ATOM 11022 C C . ARG C 1 360 ? 158.36000 143.54500 138.57500 1.000 15.51428 360 ARG C C 1
ATOM 11023 O O . ARG C 1 360 ? 157.16600 143.82000 138.45600 1.000 15.51428 360 ARG C O 1
ATOM 11031 N N . PHE C 1 361 ? 158.82500 142.72900 139.52400 1.000 12.42927 361 PHE C N 1
ATOM 11032 C CA . PHE C 1 361 ? 157.95800 142.07700 140.50700 1.000 12.42927 361 PHE C CA 1
ATOM 11033 C C . PHE C 1 361 ? 157.19100 143.09300 141.35200 1.000 12.42927 361 PHE C C 1
ATOM 11034 O O . PHE C 1 361 ? 155.95500 143.04500 141.43800 1.000 12.42927 361 PHE C O 1
ATOM 11042 N N . ILE C 1 362 ? 157.91100 144.06900 141.90700 1.000 12.99945 362 ILE C N 1
ATOM 11043 C CA . ILE C 1 362 ? 157.31700 145.07700 142.77700 1.000 12.99945 362 ILE C CA 1
ATOM 11044 C C . ILE C 1 362 ? 156.43300 146.02600 141.97800 1.000 12.99945 362 ILE C C 1
ATOM 11045 O O . ILE C 1 362 ? 155.36600 146.44200 142.44500 1.000 12.99945 362 ILE C O 1
ATOM 11050 N N . GLY C 1 363 ? 156.86000 146.37700 140.76400 1.000 11.60641 363 GLY C N 1
ATOM 11051 C CA . GLY C 1 363 ? 156.08700 147.29600 139.94500 1.000 11.60641 363 GLY C CA 1
ATOM 11052 C C . GLY C 1 363 ? 154.78100 146.70700 139.44800 1.000 11.60641 363 GLY C C 1
ATOM 11053 O O . GLY C 1 363 ? 153.75400 147.38900 139.45500 1.000 11.60641 363 GLY C O 1
ATOM 11054 N N . ILE C 1 364 ? 154.81000 145.44100 139.00800 1.000 11.85053 364 ILE C N 1
ATOM 11055 C CA . ILE C 1 364 ? 153.60100 144.69700 138.65100 1.000 11.85053 364 ILE C CA 1
ATOM 11056 C C . ILE C 1 364 ? 152.65900 144.58500 139.84600 1.000 11.85053 364 ILE C C 1
ATOM 11057 O O . ILE C 1 364 ? 151.44200 144.79200 139.71100 1.000 11.85053 364 ILE C O 1
ATOM 11062 N N . MET C 1 365 ? 153.21400 144.29900 141.03400 1.000 13.19881 365 MET C N 1
ATOM 11063 C CA . MET C 1 365 ? 152.43000 144.25600 142.26900 1.000 13.19881 365 MET C CA 1
ATOM 11064 C C . MET C 1 365 ? 151.74900 145.58400 142.58700 1.000 13.19881 365 MET C C 1
ATOM 11065 O O . MET C 1 365 ? 150.57700 145.60500 142.97800 1.000 13.19881 365 MET C O 1
ATOM 11070 N N . LEU C 1 366 ? 152.46100 146.70200 142.43500 1.000 13.58784 366 LEU C N 1
ATOM 11071 C CA . LEU C 1 366 ? 151.84000 147.98900 142.73800 1.000 13.58784 366 LEU C CA 1
ATOM 11072 C C . LEU C 1 366 ? 150.83400 148.41800 141.68600 1.000 13.58784 366 LEU C C 1
ATOM 11073 O O . LEU C 1 366 ? 149.89000 149.14000 142.01400 1.000 13.58784 366 LEU C O 1
ATOM 11078 N N . VAL C 1 367 ? 151.04200 148.02900 140.42800 1.000 11.31788 367 VAL C N 1
ATOM 11079 C CA . VAL C 1 367 ? 150.03800 148.23500 139.38300 1.000 11.31788 367 VAL C CA 1
ATOM 11080 C C . VAL C 1 367 ? 148.73900 147.51300 139.73600 1.000 11.31788 367 VAL C C 1
ATOM 11081 O O . VAL C 1 367 ? 147.63600 148.08700 139.65300 1.000 11.31788 367 VAL C O 1
ATOM 11085 N N . ILE C 1 368 ? 148.87100 146.25800 140.17800 1.000 13.66558 368 ILE C N 1
ATOM 11086 C CA . ILE C 1 368 ? 147.73500 145.45400 140.62600 1.000 13.66558 368 ILE C CA 1
ATOM 11087 C C . ILE C 1 368 ? 147.03300 146.09900 141.81900 1.000 13.66558 368 ILE C C 1
ATOM 11088 O O . ILE C 1 368 ? 145.80400 146.22900 141.82700 1.000 13.66558 368 ILE C O 1
ATOM 11093 N N . LEU C 1 369 ? 147.80600 146.56400 142.80800 1.000 13.99980 369 LEU C N 1
ATOM 11094 C CA . LEU C 1 369 ? 147.22100 147.19800 143.99100 1.000 13.99980 369 LEU C CA 1
ATOM 11095 C C . LEU C 1 369 ? 146.52900 148.51600 143.67600 1.000 13.99980 369 LEU C C 1
ATOM 11096 O O . LEU C 1 369 ? 145.50100 148.82600 144.28600 1.000 13.99980 369 LEU C O 1
ATOM 11101 N N . LYS C 1 370 ? 147.08800 149.30700 142.75600 1.000 16.74072 370 LYS C N 1
ATOM 11102 C CA . LYS C 1 370 ? 146.45000 150.54500 142.31900 1.000 16.74072 370 LYS C CA 1
ATOM 11103 C C . LYS C 1 370 ? 145.09000 150.28100 141.69200 1.000 16.74072 370 LYS C C 1
ATOM 11104 O O . LYS C 1 370 ? 144.10800 150.96500 142.01500 1.000 16.74072 370 LYS C O 1
ATOM 11110 N N . HIS C 1 371 ? 145.00700 149.26500 140.82700 1.000 17.26151 371 HIS C N 1
ATOM 11111 C CA . HIS C 1 371 ? 143.72500 148.92600 140.21300 1.000 17.26151 371 HIS C CA 1
ATOM 11112 C C . HIS C 1 371 ? 142.72700 148.36200 141.22100 1.000 17.26151 371 HIS C C 1
ATOM 11113 O O . HIS C 1 371 ? 141.52500 148.64900 141.13400 1.000 17.26151 371 HIS C O 1
ATOM 11120 N N . MET C 1 372 ? 143.20200 147.57300 142.18900 1.000 17.77425 372 MET C N 1
ATOM 11121 C CA . MET C 1 372 ? 142.30500 147.00700 143.19500 1.000 17.77425 372 MET C CA 1
ATOM 11122 C C . MET C 1 372 ? 141.73600 148.07500 144.12600 1.000 17.77425 372 MET C C 1
ATOM 11123 O O . MET C 1 372 ? 140.55000 148.02400 144.47300 1.000 17.77425 372 MET C O 1
ATOM 11128 N N . MET C 1 373 ? 142.55500 149.05000 144.54300 1.000 17.01530 373 MET C N 1
ATOM 11129 C CA . MET C 1 373 ? 142.03600 150.14500 145.36600 1.000 17.01530 373 MET C CA 1
ATOM 11130 C C . MET C 1 373 ? 141.08000 151.04000 144.57800 1.000 17.01530 373 MET C C 1
ATOM 11131 O O . MET C 1 373 ? 140.06300 151.51400 145.12400 1.000 17.01530 373 MET C O 1
ATOM 11136 N N . LYS C 1 374 ? 141.39800 151.28300 143.29700 1.000 15.38292 374 LYS C N 1
ATOM 11137 C CA . LYS C 1 374 ? 140.50400 152.01800 142.40800 1.000 15.38292 374 LYS C CA 1
ATOM 11138 C C . LYS C 1 374 ? 139.15200 151.33100 142.24600 1.000 15.38292 374 LYS C C 1
ATOM 11139 O O . LYS C 1 374 ? 138.13300 152.00800 142.08100 1.000 15.38292 374 LYS C O 1
ATOM 11145 N N . GLU C 1 375 ? 139.11300 150.00100 142.28800 1.000 16.12399 375 GLU C N 1
ATOM 11146 C CA . GLU C 1 375 ? 137.81600 149.33500 142.30200 1.000 16.12399 375 GLU C CA 1
ATOM 11147 C C . GLU C 1 375 ? 137.14900 149.39200 143.66700 1.000 16.12399 375 GLU C C 1
ATOM 11148 O O . GLU C 1 375 ? 135.92100 149.47300 143.74300 1.000 16.12399 375 GLU C O 1
ATOM 11154 N N . SER C 1 376 ? 137.92700 149.34500 144.74800 1.000 17.11662 376 SER C N 1
ATOM 11155 C CA . SER C 1 376 ? 137.36400 149.30200 146.09300 1.000 17.11662 376 SER C CA 1
ATOM 11156 C C . SER C 1 376 ? 136.80600 150.63100 146.57700 1.000 17.11662 376 SER C C 1
ATOM 11157 O O . SER C 1 376 ? 136.25600 150.65900 147.68500 1.000 17.11662 376 SER C O 1
ATOM 11160 N N . ILE C 1 377 ? 137.00200 151.71700 145.81200 1.000 14.68083 377 ILE C N 1
ATOM 11161 C CA . ILE C 1 377 ? 136.38500 153.03000 146.08500 1.000 14.68083 377 ILE C CA 1
ATOM 11162 C C . ILE C 1 377 ? 134.86700 152.94400 146.33100 1.000 14.68083 377 ILE C C 1
ATOM 11163 O O . ILE C 1 377 ? 134.33400 153.62600 147.22000 1.000 14.68083 377 ILE C O 1
ATOM 11168 N N . VAL C 1 378 ? 134.17200 152.06100 145.59400 1.000 14.54429 378 VAL C N 1
ATOM 11169 C CA . VAL C 1 378 ? 132.74200 151.78300 145.79300 1.000 14.54429 378 VAL C CA 1
ATOM 11170 C C . VAL C 1 378 ? 132.46200 151.26800 147.20300 1.000 14.54429 378 VAL C C 1
ATOM 11171 O O . VAL C 1 378 ? 131.55500 151.76600 147.89100 1.000 14.54429 378 VAL C O 1
ATOM 11175 N N . PHE C 1 379 ? 133.22400 150.25000 147.63800 1.000 15.03659 379 PHE C N 1
ATOM 11176 C CA . PHE C 1 379 ? 133.07600 149.67800 148.97600 1.000 15.03659 379 PHE C CA 1
ATOM 11177 C C . PHE C 1 379 ? 133.34100 150.70800 150.04700 1.000 15.03659 379 PHE C C 1
ATOM 11178 O O . PHE C 1 379 ? 132.63400 150.75400 151.05200 1.000 15.03659 379 PHE C O 1
ATOM 11186 N N . PHE C 1 380 ? 134.38200 151.51300 149.86400 1.000 13.05310 380 PHE C N 1
ATOM 11187 C CA . PHE C 1 380 ? 134.74300 152.46800 150.89900 1.000 13.05310 380 PHE C CA 1
ATOM 11188 C C . PHE C 1 380 ? 133.74200 153.60700 150.99800 1.000 13.05310 380 PHE C C 1
ATOM 11189 O O . PHE C 1 380 ? 133.47400 154.07400 152.10800 1.000 13.05310 380 PHE C O 1
ATOM 11197 N N . PHE C 1 381 ? 133.14800 154.02800 149.87300 1.000 12.21894 381 PHE C N 1
ATOM 11198 C CA . PHE C 1 381 ? 132.05200 154.99300 149.92800 1.000 12.21894 381 PHE C CA 1
ATOM 11199 C C . PHE C 1 381 ? 130.84100 154.42500 150.65400 1.000 12.21894 381 PHE C C 1
ATOM 11200 O O . PHE C 1 381 ? 130.25500 155.10100 151.50800 1.000 12.21894 381 PHE C O 1
ATOM 11208 N N . LEU C 1 382 ? 130.41800 153.20700 150.28900 1.000 14.06181 382 LEU C N 1
ATOM 11209 C CA . LEU C 1 382 ? 129.26800 152.59100 150.95000 1.000 14.06181 382 LEU C CA 1
ATOM 11210 C C . LEU C 1 382 ? 129.53300 152.30700 152.41800 1.000 14.06181 382 LEU C C 1
ATOM 11211 O O . LEU C 1 382 ? 128.63000 152.44800 153.24500 1.000 14.06181 382 LEU C O 1
ATOM 11216 N N . LEU C 1 383 ? 130.77100 151.95800 152.76000 1.000 14.71991 383 LEU C N 1
ATOM 11217 C CA . LEU C 1 383 ? 131.14100 151.69900 154.14100 1.000 14.71991 383 LEU C CA 1
ATOM 11218 C C . LEU C 1 383 ? 131.11800 152.96900 154.96700 1.000 14.71991 383 LEU C C 1
ATOM 11219 O O . LEU C 1 383 ? 130.60900 152.95900 156.08900 1.000 14.71991 383 LEU C O 1
ATOM 11224 N N . PHE C 1 384 ? 131.66800 154.06600 154.43000 1.000 15.64315 384 PHE C N 1
ATOM 11225 C CA . PHE C 1 384 ? 131.59800 155.35500 155.11400 1.000 15.64315 384 PHE C CA 1
ATOM 11226 C C . PHE C 1 384 ? 130.16300 155.84100 155.26500 1.000 15.64315 384 PHE C C 1
ATOM 11227 O O . PHE C 1 384 ? 129.80900 156.37700 156.31300 1.000 15.64315 384 PHE C O 1
ATOM 11235 N N . LEU C 1 385 ? 129.32100 155.64300 154.24500 1.000 10.73629 385 LEU C N 1
ATOM 11236 C CA . LEU C 1 385 ? 127.92600 156.07900 154.32000 1.000 10.73629 385 LEU C CA 1
ATOM 11237 C C . LEU C 1 385 ? 127.13600 155.30000 155.36600 1.000 10.73629 385 LEU C C 1
ATOM 11238 O O . LEU C 1 385 ? 126.41800 155.89400 156.18400 1.000 10.73629 385 LEU C O 1
ATOM 11243 N N . ILE C 1 386 ? 127.26200 153.97100 155.35300 1.000 13.86769 386 ILE C N 1
ATOM 11244 C CA . ILE C 1 386 ? 126.58700 153.11500 156.32200 1.000 13.86769 386 ILE C CA 1
ATOM 11245 C C . ILE C 1 386 ? 127.12200 153.36600 157.72800 1.000 13.86769 386 ILE C C 1
ATOM 11246 O O . ILE C 1 386 ? 126.35400 153.41600 158.69800 1.000 13.86769 386 ILE C O 1
ATOM 11251 N N . MET C 1 387 ? 128.43100 153.59300 157.85100 1.000 16.70109 387 MET C N 1
ATOM 11252 C CA . MET C 1 387 ? 129.04200 153.87400 159.14100 1.000 16.70109 387 MET C CA 1
ATOM 11253 C C . MET C 1 387 ? 128.60700 155.21900 159.70600 1.000 16.70109 387 MET C C 1
ATOM 11254 O O . MET C 1 387 ? 128.34100 155.31200 160.90300 1.000 16.70109 387 MET C O 1
ATOM 11259 N N . ILE C 1 388 ? 128.50400 156.25900 158.86700 1.000 12.98751 388 ILE C N 1
ATOM 11260 C CA . ILE C 1 388 ? 128.00000 157.56100 159.31200 1.000 12.98751 388 ILE C CA 1
ATOM 11261 C C . ILE C 1 388 ? 126.53600 157.46600 159.73300 1.000 12.98751 388 ILE C C 1
ATOM 11262 O O . ILE C 1 388 ? 126.14500 158.01300 160.77300 1.000 12.98751 388 ILE C O 1
ATOM 11267 N N . GLY C 1 389 ? 125.72300 156.73000 158.97200 1.000 16.99065 389 GLY C N 1
ATOM 11268 C CA . GLY C 1 389 ? 124.32800 156.50600 159.31500 1.000 16.99065 389 GLY C CA 1
ATOM 11269 C C . GLY C 1 389 ? 124.08800 155.80100 160.63700 1.000 16.99065 389 GLY C C 1
ATOM 11270 O O . GLY C 1 389 ? 123.38200 156.31500 161.51100 1.000 16.99065 389 GLY C O 1
ATOM 11271 N N . PHE C 1 390 ? 124.69500 154.62900 160.80700 1.000 13.92576 390 PHE C N 1
ATOM 11272 C CA . PHE C 1 390 ? 124.55400 153.90300 162.06300 1.000 13.92576 390 PHE C CA 1
ATOM 11273 C C . PHE C 1 390 ? 125.29600 154.57500 163.21800 1.000 13.92576 390 PHE C C 1
ATOM 11274 O O . PHE C 1 390 ? 124.89500 154.41100 164.37300 1.000 13.92576 390 PHE C O 1
ATOM 11282 N N . THR C 1 391 ? 126.35600 155.34100 162.94000 1.000 21.45508 391 THR C N 1
ATOM 11283 C CA . THR C 1 391 ? 127.01100 156.13100 163.97700 1.000 21.45508 391 THR C CA 1
ATOM 11284 C C . THR C 1 391 ? 126.09800 157.22700 164.49700 1.000 21.45508 391 THR C C 1
ATOM 11285 O O . THR C 1 391 ? 125.99500 157.42300 165.71000 1.000 21.45508 391 THR C O 1
ATOM 11289 N N . GLN C 1 392 ? 125.43100 157.95100 163.59000 1.000 22.05443 392 GLN C N 1
ATOM 11290 C CA . GLN C 1 392 ? 124.43500 158.94500 163.98000 1.000 22.05443 392 GLN C CA 1
ATOM 11291 C C . GLN C 1 392 ? 123.28600 158.30100 164.74600 1.000 22.05443 392 GLN C C 1
ATOM 11292 O O . GLN C 1 392 ? 122.78500 158.87400 165.72000 1.000 22.05443 392 GLN C O 1
ATOM 11298 N N . GLY C 1 393 ? 122.91500 157.07600 164.36100 1.000 22.56349 393 GLY C N 1
ATOM 11299 C CA . GLY C 1 393 ? 121.90600 156.32900 165.10100 1.000 22.56349 393 GLY C CA 1
ATOM 11300 C C . GLY C 1 393 ? 122.29500 156.00800 166.53300 1.000 22.56349 393 GLY C C 1
ATOM 11301 O O . GLY C 1 393 ? 121.52200 156.23600 167.46600 1.000 22.56349 393 GLY C O 1
ATOM 11302 N N . PHE C 1 394 ? 123.50200 155.48500 166.72500 1.000 29.32692 394 PHE C N 1
ATOM 11303 C CA . PHE C 1 394 ? 123.94900 155.14600 168.07200 1.000 29.32692 394 PHE C CA 1
ATOM 11304 C C . PHE C 1 394 ? 124.24800 156.37500 168.92300 1.000 29.32692 394 PHE C C 1
ATOM 11305 O O . PHE C 1 394 ? 124.00600 156.35600 170.13400 1.000 29.32692 394 PHE C O 1
ATOM 11313 N N . LEU C 1 395 ? 124.79900 157.44100 168.33400 1.000 28.84293 395 LEU C N 1
ATOM 11314 C CA . LEU C 1 395 ? 124.98800 158.67200 169.09800 1.000 28.84293 395 LEU C CA 1
ATOM 11315 C C . LEU C 1 395 ? 123.66200 159.32500 169.46200 1.000 28.84293 395 LEU C C 1
ATOM 11316 O O . LEU C 1 395 ? 123.55700 159.96400 170.51600 1.000 28.84293 395 LEU C O 1
ATOM 11321 N N . GLY C 1 396 ? 122.63300 159.14800 168.63600 1.000 30.98426 396 GLY C N 1
ATOM 11322 C CA . GLY C 1 396 ? 121.31600 159.60300 169.02900 1.000 30.98426 396 GLY C CA 1
ATOM 11323 C C . GLY C 1 396 ? 120.71100 158.76000 170.13300 1.000 30.98426 396 GLY C C 1
ATOM 11324 O O . GLY C 1 396 ? 120.01300 159.28400 171.00300 1.000 30.98426 396 GLY C O 1
ATOM 11325 N N . LEU C 1 397 ? 120.96200 157.44400 170.11300 1.000 33.49644 397 LEU C N 1
ATOM 11326 C CA . LEU C 1 397 ? 120.57600 156.59500 171.24400 1.000 33.49644 397 LEU C CA 1
ATOM 11327 C C . LEU C 1 397 ? 121.31700 156.97300 172.52000 1.000 33.49644 397 LEU C C 1
ATOM 11328 O O . LEU C 1 397 ? 120.77800 156.81700 173.62000 1.000 33.49644 397 LEU C O 1
ATOM 11333 N N . ASP C 1 398 ? 122.55500 157.44100 172.39100 1.000 40.76338 398 ASP C N 1
ATOM 11334 C CA . ASP C 1 398 ? 123.30500 157.90000 173.55100 1.000 40.76338 398 ASP C CA 1
ATOM 11335 C C . ASP C 1 398 ? 122.74400 159.20500 174.09900 1.000 40.76338 398 ASP C C 1
ATOM 11336 O O . ASP C 1 398 ? 122.61100 159.36600 175.31600 1.000 40.76338 398 ASP C O 1
ATOM 11341 N N . SER C 1 399 ? 122.41100 160.14600 173.21500 1.000 39.74658 399 SER C N 1
ATOM 11342 C CA . SER C 1 399 ? 121.82200 161.40900 173.64000 1.000 39.74658 399 SER C CA 1
ATOM 11343 C C . SER C 1 399 ? 120.39000 161.26300 174.13900 1.000 39.74658 399 SER C C 1
ATOM 11344 O O . SER C 1 399 ? 119.91300 162.15800 174.84300 1.000 39.74658 399 SER C O 1
ATOM 11347 N N . ALA C 1 400 ? 119.69800 160.18400 173.75100 1.000 41.61906 400 ALA C N 1
ATOM 11348 C CA . ALA C 1 400 ? 118.27300 160.01900 174.03700 1.000 41.61906 400 ALA C CA 1
ATOM 11349 C C . ALA C 1 400 ? 117.97300 159.92900 175.52800 1.000 41.61906 400 ALA C C 1
ATOM 11350 O O . ALA C 1 400 ? 116.98000 160.50000 175.99700 1.000 41.61906 400 ALA C O 1
ATOM 11352 N N . ASP C 1 401 ? 118.78400 159.17400 176.27800 1.000 46.93973 401 ASP C N 1
ATOM 11353 C CA . ASP C 1 401 ? 118.61900 159.09800 177.73000 1.000 46.93973 401 ASP C CA 1
ATOM 11354 C C . ASP C 1 401 ? 118.87100 160.43900 178.41400 1.000 46.93973 401 ASP C C 1
ATOM 11355 O O . ASP C 1 401 ? 118.31000 160.70300 179.48200 1.000 46.93973 401 ASP C O 1
ATOM 11360 N N . GLY C 1 402 ? 119.69300 161.29700 177.81600 1.000 45.46034 402 GLY C N 1
ATOM 11361 C CA . GLY C 1 402 ? 119.87000 162.64200 178.31600 1.000 45.46034 402 GLY C CA 1
ATOM 11362 C C . GLY C 1 402 ? 121.30800 163.10900 178.31200 1.000 45.46034 402 GLY C C 1
ATOM 11363 O O . GLY C 1 402 ? 121.57100 164.29500 178.10500 1.000 45.46034 402 GLY C O 1
ATOM 11364 N N . LYS C 1 403 ? 122.25000 162.19500 178.51700 1.000 45.90000 403 LYS C N 1
ATOM 11365 C CA . LYS C 1 403 ? 123.65900 162.54900 178.55300 1.000 45.90000 403 LYS C CA 1
ATOM 11366 C C . LYS C 1 403 ? 124.46200 161.58100 177.70200 1.000 45.90000 403 LYS C C 1
ATOM 11367 O O . LYS C 1 403 ? 124.16600 160.38600 177.63500 1.000 45.90000 403 LYS C O 1
ATOM 11373 N N . ARG C 1 404 ? 125.49800 162.10800 177.06500 1.000 45.80907 404 ARG C N 1
ATOM 11374 C CA . ARG C 1 404 ? 126.36200 161.31300 176.20700 1.000 45.80907 404 ARG C CA 1
ATOM 11375 C C . ARG C 1 404 ? 127.49900 160.77900 177.06800 1.000 45.80907 404 ARG C C 1
ATOM 11376 O O . ARG C 1 404 ? 128.38800 161.53500 177.47100 1.000 45.80907 404 ARG C O 1
ATOM 11384 N N . ASP C 1 405 ? 127.48200 159.47900 177.33900 1.000 46.03668 405 ASP C N 1
ATOM 11385 C CA . ASP C 1 405 ? 128.44100 158.88500 178.25600 1.000 46.03668 405 ASP C CA 1
ATOM 11386 C C . ASP C 1 405 ? 129.32600 157.81900 177.63300 1.000 46.03668 405 ASP C C 1
ATOM 11387 O O . ASP C 1 405 ? 130.45800 157.64800 178.08700 1.000 46.03668 405 ASP C O 1
ATOM 11392 N N . ILE C 1 406 ? 128.85400 157.09700 176.62000 1.000 43.64009 406 ILE C N 1
ATOM 11393 C CA . ILE C 1 406 ? 129.63400 156.00000 176.05900 1.000 43.64009 406 ILE C CA 1
ATOM 11394 C C . ILE C 1 406 ? 129.91300 156.24300 174.58300 1.000 43.64009 406 ILE C C 1
ATOM 11395 O O . ILE C 1 406 ? 130.03000 155.28500 173.81600 1.000 43.64009 406 ILE C O 1
ATOM 11400 N N . THR C 1 407 ? 130.06600 157.52000 174.20300 1.000 39.97828 407 THR C N 1
ATOM 11401 C CA . THR C 1 407 ? 130.31100 157.92000 172.81300 1.000 39.97828 407 THR C CA 1
ATOM 11402 C C . THR C 1 407 ? 131.59700 157.31500 172.24600 1.000 39.97828 407 THR C C 1
ATOM 11403 O O . THR C 1 407 ? 131.59800 156.77400 171.13000 1.000 39.97828 407 THR C O 1
ATOM 11407 N N . GLY C 1 408 ? 132.66800 157.32600 173.03100 1.000 39.37672 408 GLY C N 1
ATOM 11408 C CA . GLY C 1 408 ? 133.93800 156.73400 172.66600 1.000 39.37672 408 GLY C CA 1
ATOM 11409 C C . GLY C 1 408 ? 133.91300 155.23800 172.38200 1.000 39.37672 408 GLY C C 1
ATOM 11410 O O . GLY C 1 408 ? 134.45500 154.78900 171.36400 1.000 39.37672 408 GLY C O 1
ATOM 11411 N N . PRO C 1 409 ? 133.33400 154.43600 173.29300 1.000 39.30240 409 PRO C N 1
ATOM 11412 C CA . PRO C 1 409 ? 133.05500 153.02700 172.96200 1.000 39.30240 409 PRO C CA 1
ATOM 11413 C C . PRO C 1 409 ? 132.17600 152.80100 171.73900 1.000 39.30240 409 PRO C C 1
ATOM 11414 O O . PRO C 1 409 ? 132.36800 151.78400 171.06600 1.000 39.30240 409 PRO C O 1
ATOM 11418 N N . ILE C 1 410 ? 131.22600 153.69600 171.43800 1.000 36.68507 410 ILE C N 1
ATOM 11419 C CA . ILE C 1 410 ? 130.41300 153.57400 170.22300 1.000 36.68507 410 ILE C CA 1
ATOM 11420 C C . ILE C 1 410 ? 131.26800 153.71400 168.96900 1.000 36.68507 410 ILE C C 1
ATOM 11421 O O . ILE C 1 410 ? 131.21600 152.84600 168.08200 1.000 36.68507 410 ILE C O 1
ATOM 11426 N N . LEU C 1 411 ? 132.00700 154.83600 168.85600 1.000 34.54695 411 LEU C N 1
ATOM 11427 C CA . LEU C 1 411 ? 132.92300 155.05000 167.72800 1.000 34.54695 411 LEU C CA 1
ATOM 11428 C C . LEU C 1 411 ? 133.93200 153.92000 167.58700 1.000 34.54695 411 LEU C C 1
ATOM 11429 O O . LEU C 1 411 ? 134.13800 153.40100 166.47800 1.000 34.54695 411 LEU C O 1
ATOM 11434 N N . GLY C 1 412 ? 134.51900 153.49400 168.70800 1.000 33.25084 412 GLY C N 1
ATOM 11435 C CA . GLY C 1 412 ? 135.42400 152.36800 168.74100 1.000 33.25084 412 GLY C CA 1
ATOM 11436 C C . GLY C 1 412 ? 134.83700 151.06800 168.23700 1.000 33.25084 412 GLY C C 1
ATOM 11437 O O . GLY C 1 412 ? 135.34900 150.55000 167.25000 1.000 33.25084 412 GLY C O 1
ATOM 11438 N N . ASN C 1 413 ? 133.72100 150.60700 168.81800 1.000 32.53029 413 ASN C N 1
ATOM 11439 C CA . ASN C 1 413 ? 133.13200 149.31900 168.45600 1.000 32.53029 413 ASN C CA 1
ATOM 11440 C C . ASN C 1 413 ? 132.60700 149.29400 167.02200 1.000 32.53029 413 ASN C C 1
ATOM 11441 O O . ASN C 1 413 ? 132.78000 148.28600 166.32700 1.000 32.53029 413 ASN C O 1
ATOM 11446 N N . LEU C 1 414 ? 131.94300 150.37000 166.56700 1.000 27.76888 414 LEU C N 1
ATOM 11447 C CA . LEU C 1 414 ? 131.48400 150.42900 165.17500 1.000 27.76888 414 LEU C CA 1
ATOM 11448 C C . LEU C 1 414 ? 132.63100 150.44800 164.17800 1.000 27.76888 414 LEU C C 1
ATOM 11449 O O . LEU C 1 414 ? 132.48900 149.91200 163.07300 1.000 27.76888 414 LEU C O 1
ATOM 11454 N N . THR C 1 415 ? 133.72800 151.14300 164.49100 1.000 28.68277 415 THR C N 1
ATOM 11455 C CA . THR C 1 415 ? 134.89200 151.06700 163.61500 1.000 28.68277 415 THR C CA 1
ATOM 11456 C C . THR C 1 415 ? 135.47900 149.65600 163.61100 1.000 28.68277 415 THR C C 1
ATOM 11457 O O . THR C 1 415 ? 135.93300 149.16500 162.57400 1.000 28.68277 415 THR C O 1
ATOM 11461 N N . ILE C 1 416 ? 135.45200 148.99300 164.76700 1.000 25.11727 416 ILE C N 1
ATOM 11462 C CA . ILE C 1 416 ? 135.96900 147.63200 164.92200 1.000 25.11727 416 ILE C CA 1
ATOM 11463 C C . ILE C 1 416 ? 135.17500 146.59300 164.11700 1.000 25.11727 416 ILE C C 1
ATOM 11464 O O . ILE C 1 416 ? 135.76500 145.63000 163.61000 1.000 25.11727 416 ILE C O 1
ATOM 11469 N N . THR C 1 417 ? 133.84200 146.76700 163.98400 1.000 23.60372 417 THR C N 1
ATOM 11470 C CA . THR C 1 417 ? 132.95800 145.83900 163.23200 1.000 23.60372 417 THR C CA 1
ATOM 11471 C C . THR C 1 417 ? 133.40400 145.45600 161.82000 1.000 23.60372 417 THR C C 1
ATOM 11472 O O . THR C 1 417 ? 133.06400 144.36600 161.34900 1.000 23.60372 417 THR C O 1
ATOM 11476 N N . VAL C 1 418 ? 134.10700 146.34500 161.11100 1.000 20.98428 418 VAL C N 1
ATOM 11477 C CA . VAL C 1 418 ? 134.58500 146.01300 159.77200 1.000 20.98428 418 VAL C CA 1
ATOM 11478 C C . VAL C 1 418 ? 135.70000 144.97100 159.84100 1.000 20.98428 418 VAL C C 1
ATOM 11479 O O . VAL C 1 418 ? 135.91200 144.22400 158.88200 1.000 20.98428 418 VAL C O 1
ATOM 11483 N N . LEU C 1 419 ? 136.39300 144.86700 160.97000 1.000 20.19112 419 LEU C N 1
ATOM 11484 C CA . LEU C 1 419 ? 137.44300 143.88200 161.14600 1.000 20.19112 419 LEU C CA 1
ATOM 11485 C C . LEU C 1 419 ? 136.89200 142.54400 161.61000 1.000 20.19112 419 LEU C C 1
ATOM 11486 O O . LEU C 1 419 ? 137.63700 141.56300 161.65000 1.000 20.19112 419 LEU C O 1
ATOM 11491 N N . GLY C 1 420 ? 135.61100 142.48700 161.96100 1.000 24.82479 420 GLY C N 1
ATOM 11492 C CA . GLY C 1 420 ? 134.97900 141.29100 162.46100 1.000 24.82479 420 GLY C CA 1
ATOM 11493 C C . GLY C 1 420 ? 135.17200 141.05800 163.93900 1.000 24.82479 420 GLY C C 1
ATOM 11494 O O . GLY C 1 420 ? 134.72500 140.02700 164.45400 1.000 24.82479 420 GLY C O 1
ATOM 11495 N N . LEU C 1 421 ? 135.82100 141.98200 164.63400 1.000 25.74971 421 LEU C N 1
ATOM 11496 C CA . LEU C 1 421 ? 136.11200 141.88700 166.05600 1.000 25.74971 421 LEU C CA 1
ATOM 11497 C C . LEU C 1 421 ? 135.04400 142.51300 166.94500 1.000 25.74971 421 LEU C C 1
ATOM 11498 O O . LEU C 1 421 ? 135.25900 142.58900 168.16000 1.000 25.74971 421 LEU C O 1
ATOM 11503 N N . GLY C 1 422 ? 133.98400 143.06400 166.35400 1.000 29.58084 422 GLY C N 1
ATOM 11504 C CA . GLY C 1 422 ? 132.94700 143.73600 167.12700 1.000 29.58084 422 GLY C CA 1
ATOM 11505 C C . GLY C 1 422 ? 132.24400 142.83300 168.13000 1.000 29.58084 422 GLY C C 1
ATOM 11506 O O . GLY C 1 422 ? 132.01700 141.64800 167.88200 1.000 29.58084 422 GLY C O 1
ATOM 11507 N N . SER C 1 423 ? 131.91400 143.41000 169.28300 1.000 35.57135 423 SER C N 1
ATOM 11508 C CA . SER C 1 423 ? 131.19800 142.72900 170.35200 1.000 35.57135 423 SER C CA 1
ATOM 11509 C C . SER C 1 423 ? 130.00500 143.57500 170.77400 1.000 35.57135 423 SER C C 1
ATOM 11510 O O . SER C 1 423 ? 130.09100 144.80400 170.81300 1.000 35.57135 423 SER C O 1
ATOM 11513 N N . PHE C 1 424 ? 128.89100 142.91400 171.07600 1.000 37.77247 424 PHE C N 1
ATOM 11514 C CA . PHE C 1 424 ? 127.67700 143.59100 171.51200 1.000 37.77247 424 PHE C CA 1
ATOM 11515 C C . PHE C 1 424 ? 127.66100 143.81000 173.03600 1.000 37.77247 424 PHE C C 1
ATOM 11516 O O . PHE C 1 424 ? 126.71600 144.40500 173.57100 1.000 37.77247 424 PHE C O 1
ATOM 11524 N N . ASP C 1 425 ? 128.74100 143.42100 173.72700 1.000 45.51654 425 ASP C N 1
ATOM 11525 C CA . ASP C 1 425 ? 128.86800 143.60800 175.17500 1.000 45.51654 425 ASP C CA 1
ATOM 11526 C C . ASP C 1 425 ? 128.83800 145.08400 175.55700 1.000 45.51654 425 ASP C C 1
ATOM 11527 O O . ASP C 1 425 ? 128.34300 145.44200 176.63200 1.000 45.51654 425 ASP C O 1
ATOM 11532 N N . VAL C 1 426 ? 129.42900 145.93500 174.71500 1.000 44.07812 426 VAL C N 1
ATOM 11533 C CA . VAL C 1 426 ? 129.43900 147.37900 174.93400 1.000 44.07812 426 VAL C CA 1
ATOM 11534 C C . VAL C 1 426 ? 128.01900 147.94800 174.92200 1.000 44.07812 426 VAL C C 1
ATOM 11535 O O . VAL C 1 426 ? 127.64700 148.75400 175.78600 1.000 44.07812 426 VAL C O 1
ATOM 11539 N N . PHE C 1 427 ? 127.18600 147.48800 173.99400 1.000 43.29783 427 PHE C N 1
ATOM 11540 C CA . PHE C 1 427 ? 125.81900 147.97700 173.84700 1.000 43.29783 427 PHE C CA 1
ATOM 11541 C C . PHE C 1 427 ? 124.78700 147.19100 174.63400 1.000 43.29783 427 PHE C C 1
ATOM 11542 O O . PHE C 1 427 ? 123.59300 147.41700 174.41200 1.000 43.29783 427 PHE C O 1
ATOM 11550 N N . GLU C 1 428 ? 125.20200 146.18900 175.41400 1.000 50.47281 428 GLU C N 1
ATOM 11551 C CA . GLU C 1 428 ? 124.24700 145.38200 176.17200 1.000 50.47281 428 GLU C CA 1
ATOM 11552 C C . GLU C 1 428 ? 123.48600 146.23600 177.18600 1.000 50.47281 428 GLU C C 1
ATOM 11553 O O . GLU C 1 428 ? 122.26200 146.12800 177.30900 1.000 50.47281 428 GLU C O 1
ATOM 11559 N N . GLU C 1 429 ? 124.19500 147.08500 177.92900 1.000 53.74874 429 GLU C N 1
ATOM 11560 C CA . GLU C 1 429 ? 123.53500 148.03500 178.82600 1.000 53.74874 429 GLU C CA 1
ATOM 11561 C C . GLU C 1 429 ? 123.35600 149.38100 178.11500 1.000 53.74874 429 GLU C C 1
ATOM 11562 O O . GLU C 1 429 ? 123.97700 150.38500 178.46500 1.000 53.74874 429 GLU C O 1
ATOM 11568 N N . PHE C 1 430 ? 122.49700 149.40100 177.09100 1.000 46.23524 430 PHE C N 1
ATOM 11569 C CA . PHE C 1 430 ? 122.31500 150.66300 176.37600 1.000 46.23524 430 PHE C CA 1
ATOM 11570 C C . PHE C 1 430 ? 120.84500 151.00400 176.15200 1.000 46.23524 430 PHE C C 1
ATOM 11571 O O . PHE C 1 430 ? 120.33100 151.97300 176.71900 1.000 46.23524 430 PHE C O 1
ATOM 11579 N N . ALA C 1 431 ? 120.16500 150.21500 175.32300 1.000 43.86402 431 ALA C N 1
ATOM 11580 C CA . ALA C 1 431 ? 118.76900 150.42300 175.00000 1.000 43.86402 431 ALA C CA 1
ATOM 11581 C C . ALA C 1 431 ? 118.20000 149.02600 174.82500 1.000 43.86402 431 ALA C C 1
ATOM 11582 O O . ALA C 1 431 ? 118.92200 148.15000 174.32800 1.000 43.86402 431 ALA C O 1
ATOM 11584 N N . PRO C 1 432 ? 116.96400 148.76300 175.24600 1.000 44.27990 432 PRO C N 1
ATOM 11585 C CA . PRO C 1 432 ? 116.50200 147.36500 175.32300 1.000 44.27990 432 PRO C CA 1
ATOM 11586 C C . PRO C 1 432 ? 116.23300 146.73800 173.95500 1.000 44.27990 432 PRO C C 1
ATOM 11587 O O . PRO C 1 432 ? 116.77400 145.64900 173.71000 1.000 44.27990 432 PRO C O 1
ATOM 11591 N N . PRO C 1 433 ? 115.41300 147.33600 172.98500 1.000 39.99999 433 PRO C N 1
ATOM 11592 C CA . PRO C 1 433 ? 115.50400 146.74600 171.64100 1.000 39.99999 433 PRO C CA 1
ATOM 11593 C C . PRO C 1 433 ? 116.35100 147.50100 170.62000 1.000 39.99999 433 PRO C C 1
ATOM 11594 O O . PRO C 1 433 ? 116.70000 146.92100 169.59300 1.000 39.99999 433 PRO C O 1
ATOM 11598 N N . TYR C 1 434 ? 116.73500 148.75100 170.88700 1.000 36.01839 434 TYR C N 1
ATOM 11599 C CA . TYR C 1 434 ? 117.17600 149.63200 169.81000 1.000 36.01839 434 TYR C CA 1
ATOM 11600 C C . TYR C 1 434 ? 118.63000 149.40100 169.43400 1.000 36.01839 434 TYR C C 1
ATOM 11601 O O . TYR C 1 434 ? 118.97000 149.39900 168.24400 1.000 36.01839 434 TYR C O 1
ATOM 11610 N N . ALA C 1 435 ? 119.49000 149.21900 170.43500 1.000 32.00623 435 ALA C N 1
ATOM 11611 C CA . ALA C 1 435 ? 120.90900 148.99800 170.18700 1.000 32.00623 435 ALA C CA 1
ATOM 11612 C C . ALA C 1 435 ? 121.15200 147.66000 169.50900 1.000 32.00623 435 ALA C C 1
ATOM 11613 O O . ALA C 1 435 ? 122.02100 147.55800 168.64500 1.000 32.00623 435 ALA C O 1
ATOM 11615 N N . ALA C 1 436 ? 120.39000 146.63100 169.88700 1.000 27.31457 436 ALA C N 1
ATOM 11616 C CA . ALA C 1 436 ? 120.51100 145.31900 169.25700 1.000 27.31457 436 ALA C CA 1
ATOM 11617 C C . ALA C 1 436 ? 120.08700 145.35100 167.79700 1.000 27.31457 436 ALA C C 1
ATOM 11618 O O . ALA C 1 436 ? 120.78300 144.80200 166.94000 1.000 27.31457 436 ALA C O 1
ATOM 11620 N N . ILE C 1 437 ? 118.94500 145.98400 167.50600 1.000 27.41380 437 ILE C N 1
ATOM 11621 C CA . ILE C 1 437 ? 118.44500 146.11300 166.13500 1.000 27.41380 437 ILE C CA 1
ATOM 11622 C C . ILE C 1 437 ? 119.41900 146.90100 165.26700 1.000 27.41380 437 ILE C C 1
ATOM 11623 O O . ILE C 1 437 ? 119.79500 146.45000 164.17800 1.000 27.41380 437 ILE C O 1
ATOM 11628 N N . LEU C 1 438 ? 119.86800 148.06600 165.75200 1.000 23.69409 438 LEU C N 1
ATOM 11629 C CA . LEU C 1 438 ? 120.81200 148.88200 164.99000 1.000 23.69409 438 LEU C CA 1
ATOM 11630 C C . LEU C 1 438 ? 122.16300 148.20000 164.81900 1.000 23.69409 438 LEU C C 1
ATOM 11631 O O . LEU C 1 438 ? 122.72000 148.21100 163.71800 1.000 23.69409 438 LEU C O 1
ATOM 11636 N N . TYR C 1 439 ? 122.69600 147.58900 165.88100 1.000 22.63859 439 TYR C N 1
ATOM 11637 C CA . TYR C 1 439 ? 124.01000 146.96500 165.80900 1.000 22.63859 439 TYR C CA 1
ATOM 11638 C C . TYR C 1 439 ? 124.00300 145.72500 164.93400 1.000 22.63859 439 TYR C C 1
ATOM 11639 O O . TYR C 1 439 ? 124.94400 145.50500 164.17100 1.000 22.63859 439 TYR C O 1
ATOM 11648 N N . TYR C 1 440 ? 122.96300 144.90400 165.01500 1.000 21.15904 440 TYR C N 1
ATOM 11649 C CA . TYR C 1 440 ? 122.96100 143.71500 164.18600 1.000 21.15904 440 TYR C CA 1
ATOM 11650 C C . TYR C 1 440 ? 122.57000 144.01100 162.75000 1.000 21.15904 440 TYR C C 1
ATOM 11651 O O . TYR C 1 440 ? 123.04600 143.31600 161.85000 1.000 21.15904 440 TYR C O 1
ATOM 11660 N N . GLY C 1 441 ? 121.76100 145.04500 162.50100 1.000 19.33456 441 GLY C N 1
ATOM 11661 C CA . GLY C 1 441 ? 121.57700 145.50900 161.13600 1.000 19.33456 441 GLY C CA 1
ATOM 11662 C C . GLY C 1 441 ? 122.85600 146.05300 160.53100 1.000 19.33456 441 GLY C C 1
ATOM 11663 O O . GLY C 1 441 ? 123.17300 145.77100 159.37500 1.000 19.33456 441 GLY C O 1
ATOM 11664 N N . TYR C 1 442 ? 123.61900 146.81000 161.32000 1.000 14.80133 442 TYR C N 1
ATOM 11665 C CA . TYR C 1 442 ? 124.90500 147.33900 160.88500 1.000 14.80133 442 TYR C CA 1
ATOM 11666 C C . TYR C 1 442 ? 125.92000 146.23700 160.63400 1.000 14.80133 442 TYR C C 1
ATOM 11667 O O . TYR C 1 442 ? 126.64500 146.27500 159.63800 1.000 14.80133 442 TYR C O 1
ATOM 11676 N N . TYR C 1 443 ? 125.99400 145.26100 161.53700 1.000 19.72250 443 TYR C N 1
ATOM 11677 C CA . TYR C 1 443 ? 126.89800 144.13000 161.38600 1.000 19.72250 443 TYR C CA 1
ATOM 11678 C C . TYR C 1 443 ? 126.49800 143.25600 160.20800 1.000 19.72250 443 TYR C C 1
ATOM 11679 O O . TYR C 1 443 ? 127.36700 142.67300 159.55800 1.000 19.72250 443 TYR C O 1
ATOM 11688 N N . PHE C 1 444 ? 125.20000 143.17000 159.90700 1.000 17.72768 444 PHE C N 1
ATOM 11689 C CA . PHE C 1 444 ? 124.75700 142.46600 158.71200 1.000 17.72768 444 PHE C CA 1
ATOM 11690 C C . PHE C 1 444 ? 125.17500 143.19800 157.45000 1.000 17.72768 444 PHE C C 1
ATOM 11691 O O . PHE C 1 444 ? 125.64500 142.57300 156.49700 1.000 17.72768 444 PHE C O 1
ATOM 11699 N N . ILE C 1 445 ? 124.95100 144.51200 157.40200 1.000 14.83722 445 ILE C N 1
ATOM 11700 C CA . ILE C 1 445 ? 125.26900 145.27200 156.20100 1.000 14.83722 445 ILE C CA 1
ATOM 11701 C C . ILE C 1 445 ? 126.77700 145.35200 155.98500 1.000 14.83722 445 ILE C C 1
ATOM 11702 O O . ILE C 1 445 ? 127.24800 145.26500 154.85000 1.000 14.83722 445 ILE C O 1
ATOM 11707 N N . VAL C 1 446 ? 127.56700 145.34500 157.04700 1.000 18.77455 446 VAL C N 1
ATOM 11708 C CA . VAL C 1 446 ? 129.01000 145.42700 156.87300 1.000 18.77455 446 VAL C CA 1
ATOM 11709 C C . VAL C 1 446 ? 129.62300 144.06000 156.62000 1.000 18.77455 446 VAL C C 1
ATOM 11710 O O . VAL C 1 446 ? 130.33700 143.87100 155.63500 1.000 18.77455 446 VAL C O 1
ATOM 11714 N N . SER C 1 447 ? 129.34400 143.07300 157.46600 1.000 28.66246 447 SER C N 1
ATOM 11715 C CA . SER C 1 447 ? 130.06000 141.81000 157.35200 1.000 28.66246 447 SER C CA 1
ATOM 11716 C C . SER C 1 447 ? 129.50100 140.90800 156.26700 1.000 28.66246 447 SER C C 1
ATOM 11717 O O . SER C 1 447 ? 130.26500 140.24100 155.56700 1.000 28.66246 447 SER C O 1
ATOM 11720 N N . VAL C 1 448 ? 128.18800 140.85800 156.10800 1.000 27.94001 448 VAL C N 1
ATOM 11721 C CA . VAL C 1 448 ? 127.60800 139.92000 155.15900 1.000 27.94001 448 VAL C CA 1
ATOM 11722 C C . VAL C 1 448 ? 127.48200 140.55400 153.78400 1.000 27.94001 448 VAL C C 1
ATOM 11723 O O . VAL C 1 448 ? 127.81400 139.93500 152.77300 1.000 27.94001 448 VAL C O 1
ATOM 11727 N N . ILE C 1 449 ? 127.07100 141.81200 153.71800 1.000 19.55810 449 ILE C N 1
ATOM 11728 C CA . ILE C 1 449 ? 126.81900 142.45100 152.43700 1.000 19.55810 449 ILE C CA 1
ATOM 11729 C C . ILE C 1 449 ? 128.08800 143.10900 151.91500 1.000 19.55810 449 ILE C C 1
ATOM 11730 O O . ILE C 1 449 ? 128.56500 142.75600 150.83700 1.000 19.55810 449 ILE C O 1
ATOM 11735 N N . LEU C 1 450 ? 128.66400 144.04300 152.67300 1.000 28.66246 450 LEU C N 1
ATOM 11736 C CA . LEU C 1 450 ? 129.65000 144.94500 152.08200 1.000 28.66246 450 LEU C CA 1
ATOM 11737 C C . LEU C 1 450 ? 131.04300 144.34100 151.97900 1.000 28.66246 450 LEU C C 1
ATOM 11738 O O . LEU C 1 450 ? 131.76600 144.65100 151.02900 1.000 28.66246 450 LEU C O 1
ATOM 11743 N N . LEU C 1 451 ? 131.46100 143.51600 152.94000 1.000 28.66246 451 LEU C N 1
ATOM 11744 C CA . LEU C 1 451 ? 132.78000 142.89400 152.83600 1.000 28.66246 451 LEU C CA 1
ATOM 11745 C C . LEU C 1 451 ? 132.82700 141.84900 151.72900 1.000 28.66246 451 LEU C C 1
ATOM 11746 O O . LEU C 1 451 ? 133.85100 141.70300 151.04700 1.000 28.66246 451 LEU C O 1
ATOM 11751 N N . ASN C 1 452 ? 131.71500 141.15600 151.49600 1.000 28.28971 452 ASN C N 1
ATOM 11752 C CA . ASN C 1 452 ? 131.63600 140.23800 150.37100 1.000 28.28971 452 ASN C CA 1
ATOM 11753 C C . ASN C 1 452 ? 131.56700 140.97900 149.04200 1.000 28.28971 452 ASN C C 1
ATOM 11754 O O . ASN C 1 452 ? 132.10100 140.49400 148.03300 1.000 28.28971 452 ASN C O 1
ATOM 11759 N N . ILE C 1 453 ? 130.93900 142.15800 149.02900 1.000 33.77918 453 ILE C N 1
ATOM 11760 C CA . ILE C 1 453 ? 131.00400 143.05300 147.87500 1.000 33.77918 453 ILE C CA 1
ATOM 11761 C C . ILE C 1 453 ? 132.43900 143.49200 147.61600 1.000 33.77918 453 ILE C C 1
ATOM 11762 O O . ILE C 1 453 ? 132.86900 143.55900 146.46300 1.000 33.77918 453 ILE C O 1
ATOM 11767 N N . LEU C 1 454 ? 133.20800 143.75800 148.67800 1.000 28.66246 454 LEU C N 1
ATOM 11768 C CA . LEU C 1 454 ? 134.61900 144.12000 148.53600 1.000 28.66246 454 LEU C CA 1
ATOM 11769 C C . LEU C 1 454 ? 135.44100 142.99900 147.91800 1.000 28.66246 454 LEU C C 1
ATOM 11770 O O . LEU C 1 454 ? 136.31300 143.25400 147.07800 1.000 28.66246 454 LEU C O 1
ATOM 11775 N N . ILE C 1 455 ? 135.15400 141.75600 148.30400 1.000 28.66246 455 ILE C N 1
ATOM 11776 C CA . ILE C 1 455 ? 135.80300 140.60200 147.68000 1.000 28.66246 455 ILE C CA 1
ATOM 11777 C C . ILE C 1 455 ? 135.44500 140.50600 146.19600 1.000 28.66246 455 ILE C C 1
ATOM 11778 O O . ILE C 1 455 ? 136.30300 140.20200 145.35500 1.000 28.66246 455 ILE C O 1
ATOM 11783 N N . ALA C 1 456 ? 134.18400 140.79700 145.85400 1.000 26.75909 456 ALA C N 1
ATOM 11784 C CA . ALA C 1 456 ? 133.74000 140.82100 144.45800 1.000 26.75909 456 ALA C CA 1
ATOM 11785 C C . ALA C 1 456 ? 134.47300 141.87500 143.62900 1.000 26.75909 456 ALA C C 1
ATOM 11786 O O . ALA C 1 456 ? 134.91500 141.60000 142.50200 1.000 26.75909 456 ALA C O 1
ATOM 11788 N N . LEU C 1 457 ? 134.59500 143.09000 144.17800 1.000 28.66246 457 LEU C N 1
ATOM 11789 C CA . LEU C 1 457 ? 135.31400 144.18000 143.51600 1.000 28.66246 457 LEU C CA 1
ATOM 11790 C C . LEU C 1 457 ? 136.78300 143.84900 143.32200 1.000 28.66246 457 LEU C C 1
ATOM 11791 O O . LEU C 1 457 ? 137.35300 144.14100 142.26600 1.000 28.66246 457 LEU C O 1
ATOM 11796 N N . TYR C 1 458 ? 137.40700 143.23600 144.33200 1.000 28.66246 458 TYR C N 1
ATOM 11797 C CA . TYR C 1 458 ? 138.81200 142.85600 144.23500 1.000 28.66246 458 TYR C CA 1
ATOM 11798 C C . TYR C 1 458 ? 139.04200 141.76200 143.20600 1.000 28.66246 458 TYR C C 1
ATOM 11799 O O . TYR C 1 458 ? 140.04300 141.80100 142.48200 1.000 28.66246 458 TYR C O 1
ATOM 11808 N N . SER C 1 459 ? 138.13100 140.78400 143.13600 1.000 21.37407 459 SER C N 1
ATOM 11809 C CA . SER C 1 459 ? 138.21700 139.70900 142.14900 1.000 21.37407 459 SER C CA 1
ATOM 11810 C C . SER C 1 459 ? 138.12300 140.24100 140.72900 1.000 21.37407 459 SER C C 1
ATOM 11811 O O . SER C 1 459 ? 138.91800 139.86300 139.86100 1.000 21.37407 459 SER C O 1
ATOM 11814 N N . THR C 1 460 ? 137.16000 141.13000 140.48300 1.000 13.89817 460 THR C N 1
ATOM 11815 C CA . THR C 1 460 ? 136.99600 141.70700 139.15200 1.000 13.89817 460 THR C CA 1
ATOM 11816 C C . THR C 1 460 ? 138.16500 142.60900 138.77400 1.000 13.89817 460 THR C C 1
ATOM 11817 O O . THR C 1 460 ? 138.63200 142.57100 137.62900 1.000 13.89817 460 THR C O 1
ATOM 11821 N N . ALA C 1 461 ? 138.66400 143.40200 139.73100 1.000 16.24483 461 ALA C N 1
ATOM 11822 C CA . ALA C 1 461 ? 139.80200 144.27800 139.48000 1.000 16.24483 461 ALA C CA 1
ATOM 11823 C C . ALA C 1 461 ? 141.06100 143.49600 139.15600 1.000 16.24483 461 ALA C C 1
ATOM 11824 O O . ALA C 1 461 ? 141.80500 143.86400 138.23900 1.000 16.24483 461 ALA C O 1
ATOM 11826 N N . TYR C 1 462 ? 141.31000 142.41000 139.88600 1.000 14.34867 462 TYR C N 1
ATOM 11827 C CA . TYR C 1 462 ? 142.47200 141.58700 139.59100 1.000 14.34867 462 TYR C CA 1
ATOM 11828 C C . TYR C 1 462 ? 142.33800 140.84800 138.27200 1.000 14.34867 462 TYR C C 1
ATOM 11829 O O . TYR C 1 462 ? 143.32700 140.71400 137.55100 1.000 14.34867 462 TYR C O 1
ATOM 11838 N N . GLN C 1 463 ? 141.13500 140.37200 137.92900 1.000 14.44237 463 GLN C N 1
ATOM 11839 C CA . GLN C 1 463 ? 140.94500 139.73300 136.62800 1.000 14.44237 463 GLN C CA 1
ATOM 11840 C C . GLN C 1 463 ? 141.09900 140.71400 135.47800 1.000 14.44237 463 GLN C C 1
ATOM 11841 O O . GLN C 1 463 ? 141.53200 140.32200 134.39300 1.000 14.44237 463 GLN C O 1
ATOM 11847 N N . LYS C 1 464 ? 140.75900 141.98000 135.68800 1.000 14.70446 464 LYS C N 1
ATOM 11848 C CA . LYS C 1 464 ? 140.96500 142.96100 134.63500 1.000 14.70446 464 LYS C CA 1
ATOM 11849 C C . LYS C 1 464 ? 142.42300 143.36800 134.51400 1.000 14.70446 464 LYS C C 1
ATOM 11850 O O . LYS C 1 464 ? 142.89500 143.61800 133.40400 1.000 14.70446 464 LYS C O 1
ATOM 11856 N N . VAL C 1 465 ? 143.15400 143.43500 135.62600 1.000 13.07647 465 VAL C N 1
ATOM 11857 C CA . VAL C 1 465 ? 144.50400 143.97500 135.57200 1.000 13.07647 465 VAL C CA 1
ATOM 11858 C C . VAL C 1 465 ? 145.55400 142.90500 135.27700 1.000 13.07647 465 VAL C C 1
ATOM 11859 O O . VAL C 1 465 ? 146.62100 143.23900 134.75000 1.000 13.07647 465 VAL C O 1
ATOM 11863 N N . ILE C 1 466 ? 145.28600 141.62900 135.57600 1.000 15.23007 466 ILE C N 1
ATOM 11864 C CA . ILE C 1 466 ? 146.29300 140.59700 135.34000 1.000 15.23007 466 ILE C CA 1
ATOM 11865 C C . ILE C 1 466 ? 146.47100 140.32100 133.84400 1.000 15.23007 466 ILE C C 1
ATOM 11866 O O . ILE C 1 466 ? 147.54600 139.89000 133.41000 1.000 15.23007 466 ILE C O 1
ATOM 11871 N N . ASP C 1 467 ? 145.44900 140.59100 133.02700 1.000 19.86885 467 ASP C N 1
ATOM 11872 C CA . ASP C 1 467 ? 145.62400 140.50500 131.58200 1.000 19.86885 467 ASP C CA 1
ATOM 11873 C C . ASP C 1 467 ? 146.47500 141.65500 131.06400 1.000 19.86885 467 ASP C C 1
ATOM 11874 O O . ASP C 1 467 ? 147.32200 141.46400 130.18600 1.000 19.86885 467 ASP C O 1
ATOM 11879 N N . ASN C 1 468 ? 146.27400 142.85000 131.61200 1.000 20.17839 468 ASN C N 1
ATOM 11880 C CA . ASN C 1 468 ? 146.96400 144.06500 131.19200 1.000 20.17839 468 ASN C CA 1
ATOM 11881 C C . ASN C 1 468 ? 148.04200 144.46500 132.17800 1.000 20.17839 468 ASN C C 1
ATOM 11882 O O . ASN C 1 468 ? 148.21600 145.64700 132.45800 1.000 20.17839 468 ASN C O 1
ATOM 11887 N N . ALA C 1 469 ? 148.76800 143.50900 132.74400 1.000 19.87697 469 ALA C N 1
ATOM 11888 C CA . ALA C 1 469 ? 149.74400 143.86400 133.76400 1.000 19.87697 469 ALA C CA 1
ATOM 11889 C C . ALA C 1 469 ? 151.02400 144.39500 133.14700 1.000 19.87697 469 ALA C C 1
ATOM 11890 O O . ALA C 1 469 ? 151.59500 145.36600 133.65200 1.000 19.87697 469 ALA C O 1
ATOM 11892 N N . ASP C 1 470 ? 151.45400 143.79700 132.03100 1.000 21.31530 470 ASP C N 1
ATOM 11893 C CA . ASP C 1 470 ? 152.65300 144.24800 131.33200 1.000 21.31530 470 ASP C CA 1
ATOM 11894 C C . ASP C 1 470 ? 152.46700 145.63000 130.72800 1.000 21.31530 470 ASP C C 1
ATOM 11895 O O . ASP C 1 470 ? 153.37700 146.45900 130.79600 1.000 21.31530 470 ASP C O 1
ATOM 11900 N N . ASP C 1 471 ? 151.30400 145.88200 130.12200 1.000 22.48109 471 ASP C N 1
ATOM 11901 C CA . ASP C 1 471 ? 151.02600 147.17000 129.49500 1.000 22.48109 471 ASP C CA 1
ATOM 11902 C C . ASP C 1 471 ? 150.93900 148.29000 130.52100 1.000 22.48109 471 ASP C C 1
ATOM 11903 O O . ASP C 1 471 ? 151.49900 149.37300 130.32000 1.000 22.48109 471 ASP C O 1
ATOM 11908 N N . GLU C 1 472 ? 150.23700 148.04900 131.62600 1.000 19.41800 472 GLU C N 1
ATOM 11909 C CA . GLU C 1 472 ? 150.13500 149.05800 132.67300 1.000 19.41800 472 GLU C CA 1
ATOM 11910 C C . GLU C 1 472 ? 151.45300 149.24700 133.41600 1.000 19.41800 472 GLU C C 1
ATOM 11911 O O . GLU C 1 472 ? 151.74600 150.35500 133.87500 1.000 19.41800 472 GLU C O 1
ATOM 11917 N N . TYR C 1 473 ? 152.27000 148.19700 133.52800 1.000 16.70624 473 TYR C N 1
ATOM 11918 C CA . TYR C 1 473 ? 153.60200 148.36300 134.10100 1.000 16.70624 473 TYR C CA 1
ATOM 11919 C C . TYR C 1 473 ? 154.52300 149.13800 133.16700 1.000 16.70624 473 TYR C C 1
ATOM 11920 O O . TYR C 1 473 ? 155.36500 149.91300 133.63200 1.000 16.70624 473 TYR C O 1
ATOM 11929 N N . MET C 1 474 ? 154.41700 148.90400 131.85500 1.000 19.27227 474 MET C N 1
ATOM 11930 C CA . MET C 1 474 ? 155.16200 149.69900 130.88300 1.000 19.27227 474 MET C CA 1
ATOM 11931 C C . MET C 1 474 ? 154.74400 151.15800 130.92400 1.000 19.27227 474 MET C C 1
ATOM 11932 O O . MET C 1 474 ? 155.58500 152.04800 130.77800 1.000 19.27227 474 MET C O 1
ATOM 11937 N N . ALA C 1 475 ? 153.45500 151.41900 131.14000 1.000 14.72078 475 ALA C N 1
ATOM 11938 C CA . ALA C 1 475 ? 152.99400 152.79200 131.31600 1.000 14.72078 475 ALA C CA 1
ATOM 11939 C C . ALA C 1 475 ? 153.51600 153.39900 132.61300 1.000 14.72078 475 ALA C C 1
ATOM 11940 O O . ALA C 1 475 ? 153.83100 154.59100 132.65800 1.000 14.72078 475 ALA C O 1
ATOM 11942 N N . LEU C 1 476 ? 153.63600 152.58800 133.66700 1.000 16.44372 476 LEU C N 1
ATOM 11943 C CA . LEU C 1 476 ? 154.20600 153.05600 134.93000 1.000 16.44372 476 LEU C CA 1
ATOM 11944 C C . LEU C 1 476 ? 155.68700 153.39200 134.80400 1.000 16.44372 476 LEU C C 1
ATOM 11945 O O . LEU C 1 476 ? 156.13900 154.42900 135.30300 1.000 16.44372 476 LEU C O 1
ATOM 11950 N N . MET C 1 477 ? 156.45500 152.52800 134.14200 1.000 16.35342 477 MET C N 1
ATOM 11951 C CA . MET C 1 477 ? 157.87200 152.80100 133.93000 1.000 16.35342 477 MET C CA 1
ATOM 11952 C C . MET C 1 477 ? 158.10100 153.94800 132.97000 1.000 16.35342 477 MET C C 1
ATOM 11953 O O . MET C 1 477 ? 159.08700 154.67900 133.11000 1.000 16.35342 477 MET C O 1
ATOM 11958 N N . SER C 1 478 ? 157.21400 154.11200 131.99200 1.000 16.87277 478 SER C N 1
ATOM 11959 C CA . SER C 1 478 ? 157.26700 155.27200 131.12200 1.000 16.87277 478 SER C CA 1
ATOM 11960 C C . SER C 1 478 ? 157.00200 156.55400 131.89400 1.000 16.87277 478 SER C C 1
ATOM 11961 O O . SER C 1 478 ? 157.68700 157.55800 131.68200 1.000 16.87277 478 SER C O 1
ATOM 11964 N N . GLN C 1 479 ? 156.00100 156.53500 132.78300 1.000 19.70922 479 GLN C N 1
ATOM 11965 C CA . GLN C 1 479 ? 155.70600 157.66800 133.65900 1.000 19.70922 479 GLN C CA 1
ATOM 11966 C C . GLN C 1 479 ? 156.88000 158.01000 134.56400 1.000 19.70922 479 GLN C C 1
ATOM 11967 O O . GLN C 1 479 ? 157.17000 159.18700 134.79000 1.000 19.70922 479 GLN C O 1
ATOM 11973 N N . LYS C 1 480 ? 157.57500 156.99100 135.07100 1.000 20.10227 480 LYS C N 1
ATOM 11974 C CA . LYS C 1 480 ? 158.75200 157.21000 135.91000 1.000 20.10227 480 LYS C CA 1
ATOM 11975 C C . LYS C 1 480 ? 159.90400 157.82200 135.11900 1.000 20.10227 480 LYS C C 1
ATOM 11976 O O . LYS C 1 480 ? 160.54900 158.77700 135.58300 1.000 20.10227 480 LYS C O 1
ATOM 11982 N N . THR C 1 481 ? 160.18700 157.26000 133.93400 1.000 19.67666 481 THR C N 1
ATOM 11983 C CA . THR C 1 481 ? 161.23700 157.76400 133.05000 1.000 19.67666 481 THR C CA 1
ATOM 11984 C C . THR C 1 481 ? 160.98800 159.21400 132.64800 1.000 19.67666 481 THR C C 1
ATOM 11985 O O . THR C 1 481 ? 161.91000 160.03500 132.65700 1.000 19.67666 481 THR C O 1
ATOM 11989 N N . LEU C 1 482 ? 159.73800 159.56700 132.36900 1.000 21.79373 482 LEU C N 1
ATOM 11990 C CA . LEU C 1 482 ? 159.43800 160.94900 132.02700 1.000 21.79373 482 LEU C CA 1
ATOM 11991 C C . LEU C 1 482 ? 159.33600 161.85600 133.24300 1.000 21.79373 482 LEU C C 1
ATOM 11992 O O . LEU C 1 482 ? 159.42700 163.07700 133.08600 1.000 21.79373 482 LEU C O 1
ATOM 11997 N N . ARG C 1 483 ? 159.10000 161.30400 134.43700 1.000 26.34035 483 ARG C N 1
ATOM 11998 C CA . ARG C 1 483 ? 159.27300 162.08300 135.65900 1.000 26.34035 483 ARG C CA 1
ATOM 11999 C C . ARG C 1 483 ? 160.71900 162.49900 135.84600 1.000 26.34035 483 ARG C C 1
ATOM 12000 O O . ARG C 1 483 ? 160.99800 163.59400 136.34400 1.000 26.34035 483 ARG C O 1
ATOM 12008 N N . TYR C 1 484 ? 161.65600 161.63800 135.45100 1.000 26.68530 484 TYR C N 1
ATOM 12009 C CA . TYR C 1 484 ? 163.06600 161.98700 135.61100 1.000 26.68530 484 TYR C CA 1
ATOM 12010 C C . TYR C 1 484 ? 163.59200 162.98200 134.57600 1.000 26.68530 484 TYR C C 1
ATOM 12011 O O . TYR C 1 484 ? 164.78300 163.30300 134.61800 1.000 26.68530 484 TYR C O 1
ATOM 12020 N N . ILE C 1 485 ? 162.76800 163.48300 133.65500 1.000 28.70381 485 ILE C N 1
ATOM 12021 C CA . ILE C 1 485 ? 163.15300 164.60700 132.80500 1.000 28.70381 485 ILE C CA 1
ATOM 12022 C C . ILE C 1 485 ? 162.13200 165.73400 132.94000 1.000 28.70381 485 ILE C C 1
ATOM 12023 O O . ILE C 1 485 ? 161.95700 166.54700 132.02000 1.000 28.70381 485 ILE C O 1
ATOM 12028 N N . ARG C 1 486 ? 161.49100 165.79700 134.11400 1.000 35.25377 486 ARG C N 1
ATOM 12029 C CA . ARG C 1 486 ? 160.54000 166.84000 134.53700 1.000 35.25377 486 ARG C CA 1
ATOM 12030 C C . ARG C 1 486 ? 159.32800 166.94600 133.61700 1.000 35.25377 486 ARG C C 1
ATOM 12031 O O . ARG C 1 486 ? 159.32200 167.73400 132.67600 1.000 35.25377 486 ARG C O 1
ATOM 12039 N N . LYS C 1 517 ? 174.94400 169.78200 156.86600 1.000 56.12910 517 LYS C N 1
ATOM 12040 C CA . LYS C 1 517 ? 175.14600 169.50100 155.45100 1.000 56.12910 517 LYS C CA 1
ATOM 12041 C C . LYS C 1 517 ? 176.44300 168.73100 155.23000 1.000 56.12910 517 LYS C C 1
ATOM 12042 O O . LYS C 1 517 ? 176.49200 167.83100 154.38800 1.000 56.12910 517 LYS C O 1
ATOM 12044 N N . ASP C 1 518 ? 177.49900 169.15100 155.94200 1.000 57.13939 518 ASP C N 1
ATOM 12045 C CA . ASP C 1 518 ? 178.80500 168.49900 155.83700 1.000 57.13939 518 ASP C CA 1
ATOM 12046 C C . ASP C 1 518 ? 178.74800 167.04800 156.30200 1.000 57.13939 518 ASP C C 1
ATOM 12047 O O . ASP C 1 518 ? 179.36500 166.16700 155.68300 1.000 57.13939 518 ASP C O 1
ATOM 12049 N N . LEU C 1 519 ? 178.03800 166.79600 157.41300 1.000 58.14458 519 LEU C N 1
ATOM 12050 C CA . LEU C 1 519 ? 177.89000 165.44500 157.95300 1.000 58.14458 519 LEU C CA 1
ATOM 12051 C C . LEU C 1 519 ? 177.15100 164.54100 156.97700 1.000 58.14458 519 LEU C C 1
ATOM 12052 O O . LEU C 1 519 ? 177.51500 163.36800 156.81300 1.000 58.14458 519 LEU C O 1
ATOM 12054 N N . SER C 1 520 ? 176.08600 165.07000 156.35600 1.000 56.64903 520 SER C N 1
ATOM 12055 C CA . SER C 1 520 ? 175.30700 164.31200 155.38100 1.000 56.64903 520 SER C CA 1
ATOM 12056 C C . SER C 1 520 ? 176.15300 163.95000 154.16900 1.000 56.64903 520 SER C C 1
ATOM 12057 O O . SER C 1 520 ? 176.05500 162.83100 153.65300 1.000 56.64903 520 SER C O 1
ATOM 12059 N N . TYR C 1 521 ? 176.95800 164.90800 153.68200 1.000 57.96825 521 TYR C N 1
ATOM 12060 C CA . TYR C 1 521 ? 177.83500 164.66400 152.53800 1.000 57.96825 521 TYR C CA 1
ATOM 12061 C C . TYR C 1 521 ? 178.88900 163.61100 152.86400 1.000 57.96825 521 TYR C C 1
ATOM 12062 O O . TYR C 1 521 ? 179.19500 162.75400 152.02400 1.000 57.96825 521 TYR C O 1
ATOM 12064 N N . THR C 1 522 ? 179.47800 163.69000 154.07000 1.000 57.33269 522 THR C N 1
ATOM 12065 C CA . THR C 1 522 ? 180.48400 162.71400 154.48700 1.000 57.33269 522 THR C CA 1
ATOM 12066 C C . THR C 1 522 ? 179.88200 161.31800 154.60500 1.000 57.33269 522 THR C C 1
ATOM 12067 O O . THR C 1 522 ? 180.49900 160.32700 154.18200 1.000 57.33269 522 THR C O 1
ATOM 12069 N N . VAL C 1 523 ? 178.67700 161.23200 155.19100 1.000 56.74433 523 VAL C N 1
ATOM 12070 C CA . VAL C 1 523 ? 177.97200 159.96000 155.34600 1.000 56.74433 523 VAL C CA 1
ATOM 12071 C C . VAL C 1 523 ? 177.62200 159.37800 153.98500 1.000 56.74433 523 VAL C C 1
ATOM 12072 O O . VAL C 1 523 ? 177.73700 158.16500 153.76700 1.000 56.74433 523 VAL C O 1
ATOM 12074 N N . MET C 1 524 ? 177.15200 160.23600 153.06600 1.000 57.83360 524 MET C N 1
ATOM 12075 C CA . MET C 1 524 ? 176.78900 159.80400 151.72000 1.000 57.83360 524 MET C CA 1
ATOM 12076 C C . MET C 1 524 ? 178.00300 159.28500 150.96300 1.000 57.83360 524 MET C C 1
ATOM 12077 O O . MET C 1 524 ? 177.90000 158.29100 150.23800 1.000 57.83360 524 MET C O 1
ATOM 12079 N N . THR C 1 525 ? 179.14200 159.98500 151.07700 1.000 57.29766 525 THR C N 1
ATOM 12080 C CA . THR C 1 525 ? 180.36900 159.55500 150.40900 1.000 57.29766 525 THR C CA 1
ATOM 12081 C C . THR C 1 525 ? 180.84800 158.21300 150.95200 1.000 57.29766 525 THR C C 1
ATOM 12082 O O . THR C 1 525 ? 181.29100 157.34600 150.18900 1.000 57.29766 525 THR C O 1
ATOM 12084 N N . ILE C 1 526 ? 180.79300 158.05000 152.27800 1.000 57.47105 526 ILE C N 1
ATOM 12085 C CA . ILE C 1 526 ? 181.19300 156.80500 152.93300 1.000 57.47105 526 ILE C CA 1
ATOM 12086 C C . ILE C 1 526 ? 180.27700 155.64400 152.55000 1.000 57.47105 526 ILE C C 1
ATOM 12087 O O . ILE C 1 526 ? 180.73400 154.51000 152.36800 1.000 57.47105 526 ILE C O 1
ATOM 12089 N N . VAL C 1 527 ? 178.97600 155.90500 152.42100 1.000 56.11432 527 VAL C N 1
ATOM 12090 C CA . VAL C 1 527 ? 178.01400 154.83800 152.15500 1.000 56.11432 527 VAL C CA 1
ATOM 12091 C C . VAL C 1 527 ? 177.77100 154.52700 150.67600 1.000 56.11432 527 VAL C C 1
ATOM 12092 O O . VAL C 1 527 ? 177.40600 153.39500 150.34600 1.000 56.11432 527 VAL C O 1
ATOM 12094 N N . TYR C 1 528 ? 177.95600 155.48100 149.77000 1.000 59.18278 528 TYR C N 1
ATOM 12095 C CA . TYR C 1 528 ? 177.68700 155.24800 148.35700 1.000 59.18278 528 TYR C CA 1
ATOM 12096 C C . TYR C 1 528 ? 178.91600 154.86900 147.53700 1.000 59.18278 528 TYR C C 1
ATOM 12097 O O . TYR C 1 528 ? 178.79600 154.76600 146.31500 1.000 59.18278 528 TYR C O 1
ATOM 12099 N N . SER C 1 529 ? 180.08200 154.69000 148.16900 1.000 56.53748 529 SER C N 1
ATOM 12100 C CA . SER C 1 529 ? 181.33500 154.44000 147.44800 1.000 56.53748 529 SER C CA 1
ATOM 12101 C C . SER C 1 529 ? 181.37100 153.17400 146.56900 1.000 56.53748 529 SER C C 1
ATOM 12102 O O . SER C 1 529 ? 181.77300 153.30500 145.39500 1.000 56.53748 529 SER C O 1
ATOM 12104 N N . PRO C 1 530 ? 181.03400 151.94300 147.04000 1.000 57.40461 530 PRO C N 1
ATOM 12105 C CA . PRO C 1 530 ? 181.10300 150.79500 146.10700 1.000 57.40461 530 PRO C CA 1
ATOM 12106 C C . PRO C 1 530 ? 180.06000 150.84900 145.00600 1.000 57.40461 530 PRO C C 1
ATOM 12107 O O . PRO C 1 530 ? 180.28600 150.30000 143.91800 1.000 57.40461 530 PRO C O 1
ATOM 12111 N N . PHE C 1 531 ? 178.93200 151.51400 145.26200 1.000 54.60173 531 PHE C N 1
ATOM 12112 C CA . PHE C 1 531 ? 177.91300 151.67600 144.23700 1.000 54.60173 531 PHE C CA 1
ATOM 12113 C C . PHE C 1 531 ? 178.39100 152.61500 143.13700 1.000 54.60173 531 PHE C C 1
ATOM 12114 O O . PHE C 1 531 ? 178.16600 152.34100 141.95600 1.000 54.60173 531 PHE C O 1
ATOM 12122 N N . LEU C 1 532 ? 179.07500 153.70600 143.51100 1.000 55.18170 532 LEU C N 1
ATOM 12123 C CA . LEU C 1 532 ? 179.72900 154.57800 142.53300 1.000 55.18170 532 LEU C CA 1
ATOM 12124 C C . LEU C 1 532 ? 180.80400 153.84000 141.74400 1.000 55.18170 532 LEU C C 1
ATOM 12125 O O . LEU C 1 532 ? 180.97700 154.08600 140.54400 1.000 55.18170 532 LEU C O 1
ATOM 12130 N N . LEU C 1 533 ? 181.54000 152.94100 142.41200 1.000 57.64604 533 LEU C N 1
ATOM 12131 C CA . LEU C 1 533 ? 182.55500 152.12600 141.74200 1.000 57.64604 533 LEU C CA 1
ATOM 12132 C C . LEU C 1 533 ? 181.94200 151.21100 140.68100 1.000 57.64604 533 LEU C C 1
ATOM 12133 O O . LEU C 1 533 ? 182.44200 151.12800 139.54700 1.000 57.64604 533 LEU C O 1
ATOM 12138 N N . LEU C 1 534 ? 180.86500 150.50500 141.04800 1.000 53.59050 534 LEU C N 1
ATOM 12139 C CA . LEU C 1 534 ? 180.16400 149.62700 140.11100 1.000 53.59050 534 LEU C CA 1
ATOM 12140 C C . LEU C 1 534 ? 179.53400 150.40900 138.96200 1.000 53.59050 534 LEU C C 1
ATOM 12141 O O . LEU C 1 534 ? 179.57800 149.96100 137.80700 1.000 53.59050 534 LEU C O 1
ATOM 12146 N N . ILE C 1 535 ? 178.97500 151.59300 139.26300 1.000 50.35101 535 ILE C N 1
ATOM 12147 C CA . ILE C 1 535 ? 178.41000 152.48000 138.24200 1.000 50.35101 535 ILE C CA 1
ATOM 12148 C C . ILE C 1 535 ? 179.47800 152.93100 137.25500 1.000 50.35101 535 ILE C C 1
ATOM 12149 O O . ILE C 1 535 ? 179.25500 152.91700 136.03900 1.000 50.35101 535 ILE C O 1
ATOM 12154 N N . SER C 1 536 ? 180.67300 153.26100 137.75300 1.000 51.54281 536 SER C N 1
ATOM 12155 C CA . SER C 1 536 ? 181.74300 153.72500 136.87400 1.000 51.54281 536 SER C CA 1
ATOM 12156 C C . SER C 1 536 ? 182.28500 152.60400 135.99000 1.000 51.54281 536 SER C C 1
ATOM 12157 O O . SER C 1 536 ? 182.52300 152.82000 134.79300 1.000 51.54281 536 SER C O 1
ATOM 12160 N N . VAL C 1 537 ? 182.45500 151.39600 136.54400 1.000 53.18780 537 VAL C N 1
ATOM 12161 C CA . VAL C 1 537 ? 182.95800 150.29100 135.72200 1.000 53.18780 537 VAL C CA 1
ATOM 12162 C C . VAL C 1 537 ? 181.90600 149.83600 134.69900 1.000 53.18780 537 VAL C C 1
ATOM 12163 O O . VAL C 1 537 ? 182.25000 149.49800 133.55100 1.000 53.18780 537 VAL C O 1
ATOM 12167 N N . LYS C 1 538 ? 180.61500 149.90000 135.05600 1.000 51.80329 538 LYS C N 1
ATOM 12168 C CA . LYS C 1 538 ? 179.56300 149.57500 134.10400 1.000 51.80329 538 LYS C CA 1
ATOM 12169 C C . LYS C 1 538 ? 179.44200 150.64800 133.02500 1.000 51.80329 538 LYS C C 1
ATOM 12170 O O . LYS C 1 538 ? 179.15000 150.32500 131.87100 1.000 51.80329 538 LYS C O 1
ATOM 12176 N N . GLU C 1 539 ? 179.67900 151.91700 133.38200 1.000 49.91457 539 GLU C N 1
ATOM 12177 C CA . GLU C 1 539 ? 179.70100 153.00400 132.40400 1.000 49.91457 539 GLU C CA 1
ATOM 12178 C C . GLU C 1 539 ? 180.84300 152.85100 131.40600 1.000 49.91457 539 GLU C C 1
ATOM 12179 O O . GLU C 1 539 ? 180.68200 153.17200 130.22300 1.000 49.91457 539 GLU C O 1
ATOM 12185 N N . THR C 1 540 ? 182.01400 152.39700 131.86900 1.000 52.15364 540 THR C N 1
ATOM 12186 C CA . THR C 1 540 ? 183.11800 152.13300 130.94400 1.000 52.15364 540 THR C CA 1
ATOM 12187 C C . THR C 1 540 ? 182.80000 150.97200 130.00800 1.000 52.15364 540 THR C C 1
ATOM 12188 O O . THR C 1 540 ? 183.17200 151.00500 128.82300 1.000 52.15364 540 THR C O 1
ATOM 12192 N N . ARG C 1 541 ? 182.12900 149.93200 130.52800 1.000 52.35357 541 ARG C N 1
ATOM 12193 C CA . ARG C 1 541 ? 181.67100 148.83600 129.67000 1.000 52.35357 541 ARG C CA 1
ATOM 12194 C C . ARG C 1 541 ? 180.65500 149.31500 128.63300 1.000 52.35357 541 ARG C C 1
ATOM 12195 O O . ARG C 1 541 ? 180.70500 148.89100 127.46800 1.000 52.35357 541 ARG C O 1
ATOM 12203 N N . GLU C 1 542 ? 179.74200 150.21400 129.03600 1.000 50.63961 542 GLU C N 1
ATOM 12204 C CA . GLU C 1 542 ? 178.80000 150.82200 128.09400 1.000 50.63961 542 GLU C CA 1
ATOM 12205 C C . GLU C 1 542 ? 179.51800 151.64300 127.03700 1.000 50.63961 542 GLU C C 1
ATOM 12206 O O . GLU C 1 542 ? 179.12300 151.63700 125.86900 1.000 50.63961 542 GLU C O 1
ATOM 12212 N N . ALA C 1 543 ? 180.58000 152.34900 127.43600 1.000 50.66078 543 ALA C N 1
ATOM 12213 C CA . ALA C 1 543 ? 181.31600 153.20300 126.51200 1.000 50.66078 543 ALA C CA 1
ATOM 12214 C C . ALA C 1 543 ? 182.06700 152.38600 125.47400 1.000 50.66078 543 ALA C C 1
ATOM 12215 O O . ALA C 1 543 ? 182.08800 152.74500 124.29200 1.000 50.66078 543 ALA C O 1
ATOM 12217 N N . ARG C 1 544 ? 182.66600 151.27100 125.89200 1.000 51.97776 544 ARG C N 1
ATOM 12218 C CA . ARG C 1 544 ? 183.34000 150.39400 124.93900 1.000 51.97776 544 ARG C CA 1
ATOM 12219 C C . ARG C 1 544 ? 182.34600 149.68300 124.02200 1.000 51.97776 544 ARG C C 1
ATOM 12220 O O . ARG C 1 544 ? 182.63200 149.47900 122.83400 1.000 51.97776 544 ARG C O 1
ATOM 12228 N N . ARG C 1 545 ? 181.17100 149.31700 124.55100 1.000 51.30432 545 ARG C N 1
ATOM 12229 C CA . ARG C 1 545 ? 180.09400 148.76900 123.72400 1.000 51.30432 545 ARG C CA 1
ATOM 12230 C C . ARG C 1 545 ? 179.59800 149.76600 122.67800 1.000 51.30432 545 ARG C C 1
ATOM 12231 O O . ARG C 1 545 ? 179.36600 149.39300 121.52100 1.000 51.30432 545 ARG C O 1
ATOM 12239 N N . ILE C 1 546 ? 179.42500 151.03200 123.06900 1.000 47.83773 546 ILE C N 1
ATOM 12240 C CA . ILE C 1 546 ? 178.98800 152.06800 122.13600 1.000 47.83773 546 ILE C CA 1
ATOM 12241 C C . ILE C 1 546 ? 180.07300 152.35600 121.10300 1.000 47.83773 546 ILE C C 1
ATOM 12242 O O . ILE C 1 546 ? 179.77500 152.57500 119.92100 1.000 47.83773 546 ILE C O 1
ATOM 12247 N N . LYS C 1 547 ? 181.34700 152.29900 121.51600 1.000 52.47018 547 LYS C N 1
ATOM 12248 C CA . LYS C 1 547 ? 182.46500 152.44800 120.58200 1.000 52.47018 547 LYS C CA 1
ATOM 12249 C C . LYS C 1 547 ? 182.50400 151.32700 119.54900 1.000 52.47018 547 LYS C C 1
ATOM 12250 O O . LYS C 1 547 ? 182.79900 151.57500 118.37200 1.000 52.47018 547 LYS C O 1
ATOM 12256 N N . TYR C 1 548 ? 182.20600 150.09300 119.96800 1.000 50.97996 548 TYR C N 1
ATOM 12257 C CA . TYR C 1 548 ? 182.10500 148.99600 119.00800 1.000 50.97996 548 TYR C CA 1
ATOM 12258 C C . TYR C 1 548 ? 180.92000 149.18100 118.06800 1.000 50.97996 548 TYR C C 1
ATOM 12259 O O . TYR C 1 548 ? 181.04300 148.96600 116.85800 1.000 50.97996 548 TYR C O 1
ATOM 12268 N N . ASN C 1 549 ? 179.75400 149.53800 118.61400 1.000 47.21360 549 ASN C N 1
ATOM 12269 C CA . ASN C 1 549 ? 178.55200 149.69600 117.79800 1.000 47.21360 549 ASN C CA 1
ATOM 12270 C C . ASN C 1 549 ? 178.63300 150.88900 116.85900 1.000 47.21360 549 ASN C C 1
ATOM 12271 O O . ASN C 1 549 ? 177.90300 150.92600 115.86600 1.000 47.21360 549 ASN C O 1
ATOM 12276 N N . ARG C 1 550 ? 179.48100 151.86500 117.16200 1.000 49.72922 550 ARG C N 1
ATOM 12277 C CA . ARG C 1 550 ? 179.72800 152.98600 116.27200 1.000 49.72922 550 ARG C CA 1
ATOM 12278 C C . ARG C 1 550 ? 180.86000 152.72400 115.29400 1.000 49.72922 550 ARG C C 1
ATOM 12279 O O . ARG C 1 550 ? 180.93200 153.41000 114.26800 1.000 49.72922 550 ARG C O 1
ATOM 12287 N N . MET C 1 551 ? 181.77000 151.79300 115.61400 1.000 56.52766 551 MET C N 1
ATOM 12288 C CA . MET C 1 551 ? 182.73000 151.31800 114.61900 1.000 56.52766 551 MET C CA 1
ATOM 12289 C C . MET C 1 551 ? 182.02300 150.65800 113.44100 1.000 56.52766 551 MET C C 1
ATOM 12290 O O . MET C 1 551 ? 182.43700 150.82000 112.28800 1.000 56.52766 551 MET C O 1
ATOM 12295 N N . LYS C 1 552 ? 180.94900 149.92500 113.70900 1.000 53.09685 552 LYS C N 1
ATOM 12296 C CA . LYS C 1 552 ? 180.04600 149.47100 112.66800 1.000 53.09685 552 LYS C CA 1
ATOM 12297 C C . LYS C 1 552 ? 178.94000 150.50800 112.49400 1.000 53.09685 552 LYS C C 1
ATOM 12298 O O . LYS C 1 552 ? 178.89600 151.52500 113.18500 1.000 53.09685 552 LYS C O 1
ATOM 12304 N N . ARG C 1 553 ? 178.04200 150.27700 111.54700 1.000 55.78109 553 ARG C N 1
ATOM 12305 C CA . ARG C 1 553 ? 176.94000 151.21000 111.32600 1.000 55.78109 553 ARG C CA 1
ATOM 12306 C C . ARG C 1 553 ? 175.70200 150.71600 112.07200 1.000 55.78109 553 ARG C C 1
ATOM 12307 O O . ARG C 1 553 ? 174.68400 150.33900 111.49100 1.000 55.78109 553 ARG C O 1
ATOM 12315 N N . LEU C 1 554 ? 175.81600 150.73000 113.39700 1.000 47.72724 554 LEU C N 1
ATOM 12316 C CA . LEU C 1 554 ? 174.76400 150.26700 114.28700 1.000 47.72724 554 LEU C CA 1
ATOM 12317 C C . LEU C 1 554 ? 174.33400 151.40400 115.20600 1.000 47.72724 554 LEU C C 1
ATOM 12318 O O . LEU C 1 554 ? 174.95500 152.46800 115.24900 1.000 47.72724 554 LEU C O 1
ATOM 12323 N N . ASN C 1 555 ? 173.25600 151.16100 115.95300 1.000 43.17406 555 ASN C N 1
ATOM 12324 C CA . ASN C 1 555 ? 172.50100 152.21600 116.62100 1.000 43.17406 555 ASN C CA 1
ATOM 12325 C C . ASN C 1 555 ? 172.79200 152.31600 118.11100 1.000 43.17406 555 ASN C C 1
ATOM 12326 O O . ASN C 1 555 ? 171.86600 152.56700 118.88400 1.000 43.17406 555 ASN C O 1
ATOM 12331 N N . ASP C 1 556 ? 174.02400 152.02400 118.53600 1.000 43.29547 556 ASP C N 1
ATOM 12332 C CA . ASP C 1 556 ? 174.59800 152.21800 119.87400 1.000 43.29547 556 ASP C CA 1
ATOM 12333 C C . ASP C 1 556 ? 174.03500 151.28300 120.93600 1.000 43.29547 556 ASP C C 1
ATOM 12334 O O . ASP C 1 556 ? 174.51800 151.30900 122.06800 1.000 43.29547 556 ASP C O 1
ATOM 12339 N N . ASP C 1 557 ? 173.04700 150.45000 120.61400 1.000 37.91758 557 ASP C N 1
ATOM 12340 C CA . ASP C 1 557 ? 172.48800 149.48900 121.55200 1.000 37.91758 557 ASP C CA 1
ATOM 12341 C C . ASP C 1 557 ? 172.23400 148.15900 120.86600 1.000 37.91758 557 ASP C C 1
ATOM 12342 O O . ASP C 1 557 ? 171.28800 147.44800 121.21400 1.000 37.91758 557 ASP C O 1
ATOM 12347 N N . ALA C 1 558 ? 173.06600 147.81000 119.89500 1.000 42.95411 558 ALA C N 1
ATOM 12348 C CA . ALA C 1 558 ? 172.77800 146.68000 119.03200 1.000 42.95411 558 ALA C CA 1
ATOM 12349 C C . ALA C 1 558 ? 173.38400 145.37800 119.51800 1.000 42.95411 558 ALA C C 1
ATOM 12350 O O . ALA C 1 558 ? 172.90000 144.30800 119.13500 1.000 42.95411 558 ALA C O 1
ATOM 12352 N N . ASN C 1 559 ? 174.41800 145.43100 120.34700 1.000 47.74669 559 ASN C N 1
ATOM 12353 C CA . ASN C 1 559 ? 175.12700 144.22900 120.77400 1.000 47.74669 559 ASN C CA 1
ATOM 12354 C C . ASN C 1 559 ? 175.15700 144.22900 122.29200 1.000 47.74669 559 ASN C C 1
ATOM 12355 O O . ASN C 1 559 ? 176.13700 144.63900 122.91000 1.000 47.74669 559 ASN C O 1
ATOM 12360 N N . GLU C 1 560 ? 174.08300 143.72700 122.89000 1.000 46.34528 560 GLU C N 1
ATOM 12361 C CA . GLU C 1 560 ? 173.94000 143.69800 124.33300 1.000 46.34528 560 GLU C CA 1
ATOM 12362 C C . GLU C 1 560 ? 173.69400 142.31500 124.90100 1.000 46.34528 560 GLU C C 1
ATOM 12363 O O . GLU C 1 560 ? 173.90500 142.12200 126.10200 1.000 46.34528 560 GLU C O 1
ATOM 12369 N N . TYR C 1 561 ? 173.26700 141.35200 124.08800 1.000 44.53979 561 TYR C N 1
ATOM 12370 C CA . TYR C 1 561 ? 172.78900 140.08400 124.61100 1.000 44.53979 561 TYR C CA 1
ATOM 12371 C C . TYR C 1 561 ? 173.64300 138.87800 124.25600 1.000 44.53979 561 TYR C C 1
ATOM 12372 O O . TYR C 1 561 ? 173.67000 137.93000 125.04800 1.000 44.53979 561 TYR C O 1
ATOM 12381 N N . ASP C 1 562 ? 174.32200 138.89700 123.09900 1.000 47.10272 562 ASP C N 1
ATOM 12382 C CA . ASP C 1 562 ? 175.13900 137.80000 122.55100 1.000 47.10272 562 ASP C CA 1
ATOM 12383 C C . ASP C 1 562 ? 174.28100 136.54000 122.38600 1.000 47.10272 562 ASP C C 1
ATOM 12384 O O . ASP C 1 562 ? 174.44000 135.53300 123.07400 1.000 47.10272 562 ASP C O 1
ATOM 12389 N N . THR C 1 563 ? 173.35600 136.64400 121.45000 1.000 42.02158 563 THR C N 1
ATOM 12390 C CA . THR C 1 563 ? 172.29000 135.68200 121.27500 1.000 42.02158 563 THR C CA 1
ATOM 12391 C C . THR C 1 563 ? 172.79100 134.46500 120.50100 1.000 42.02158 563 THR C C 1
ATOM 12392 O O . THR C 1 563 ? 173.81000 134.53700 119.81100 1.000 42.02158 563 THR C O 1
ATOM 12396 N N . PRO C 1 564 ? 172.10000 133.31300 120.60600 1.000 37.91904 564 PRO C N 1
ATOM 12397 C CA . PRO C 1 564 ? 172.53200 132.14600 119.82800 1.000 37.91904 564 PRO C CA 1
ATOM 12398 C C . PRO C 1 564 ? 172.14500 132.16200 118.35700 1.000 37.91904 564 PRO C C 1
ATOM 12399 O O . PRO C 1 564 ? 172.88000 131.61600 117.53100 1.000 37.91904 564 PRO C O 1
ATOM 12403 N N . TRP C 1 565 ? 171.00200 132.75500 118.00900 1.000 35.28321 565 TRP C N 1
ATOM 12404 C CA . TRP C 1 565 ? 170.55300 132.74300 116.61800 1.000 35.28321 565 TRP C CA 1
ATOM 12405 C C . TRP C 1 565 ? 171.33000 133.70700 115.73200 1.000 35.28321 565 TRP C C 1
ATOM 12406 O O . TRP C 1 565 ? 171.21100 133.63600 114.50700 1.000 35.28321 565 TRP C O 1
ATOM 12417 N N . ASP C 1 566 ? 172.07900 134.63600 116.30300 1.000 45.34606 566 ASP C N 1
ATOM 12418 C CA . ASP C 1 566 ? 172.96400 135.49100 115.52700 1.000 45.34606 566 ASP C CA 1
ATOM 12419 C C . ASP C 1 566 ? 174.39500 135.08100 115.83000 1.000 45.34606 566 ASP C C 1
ATOM 12420 O O . ASP C 1 566 ? 174.82100 135.12700 116.98600 1.000 45.34606 566 ASP C O 1
ATOM 12425 N N . LEU C 1 567 ? 175.11400 134.62300 114.80600 1.000 49.73017 567 LEU C N 1
ATOM 12426 C CA . LEU C 1 567 ? 176.50600 134.22800 114.98400 1.000 49.73017 567 LEU C CA 1
ATOM 12427 C C . LEU C 1 567 ? 177.45900 135.41400 115.06100 1.000 49.73017 567 LEU C C 1
ATOM 12428 O O . LEU C 1 567 ? 178.63200 135.22100 115.39100 1.000 49.73017 567 LEU C O 1
ATOM 12433 N N . THR C 1 568 ? 176.99400 136.62600 114.76700 1.000 51.35842 568 THR C N 1
ATOM 12434 C CA . THR C 1 568 ? 177.81200 137.83500 114.83300 1.000 51.35842 568 THR C CA 1
ATOM 12435 C C . THR C 1 568 ? 177.11100 138.88600 115.69500 1.000 51.35842 568 THR C C 1
ATOM 12436 O O . THR C 1 568 ? 176.44800 139.79400 115.18600 1.000 51.35842 568 THR C O 1
ATOM 12440 N N . ASP C 1 569 ? 177.31400 138.80100 117.00700 1.000 49.98072 569 ASP C N 1
ATOM 12441 C CA . ASP C 1 569 ? 176.64300 139.69900 117.93700 1.000 49.98072 569 ASP C CA 1
ATOM 12442 C C . ASP C 1 569 ? 177.41100 139.75000 119.24900 1.000 49.98072 569 ASP C C 1
ATOM 12443 O O . ASP C 1 569 ? 178.32300 138.95900 119.49300 1.000 49.98072 569 ASP C O 1
ATOM 12448 N N . GLY C 1 570 ? 177.02800 140.70300 120.08700 1.000 51.89632 570 GLY C N 1
ATOM 12449 C CA . GLY C 1 570 ? 177.61700 140.84000 121.39700 1.000 51.89632 570 GLY C CA 1
ATOM 12450 C C . GLY C 1 570 ? 178.92100 141.60600 121.37200 1.000 51.89632 570 GLY C C 1
ATOM 12451 O O . GLY C 1 570 ? 179.41700 142.05300 120.33800 1.000 51.89632 570 GLY C O 1
ATOM 12452 N N . TYR C 1 571 ? 179.48900 141.74500 122.56300 1.000 55.26556 571 TYR C N 1
ATOM 12453 C CA . TYR C 1 571 ? 180.75100 142.43400 122.76600 1.000 55.26556 571 TYR C CA 1
ATOM 12454 C C . TYR C 1 571 ? 181.57600 141.62200 123.74800 1.000 55.26556 571 TYR C C 1
ATOM 12455 O O . TYR C 1 571 ? 181.08800 141.28800 124.83100 1.000 55.26556 571 TYR C O 1
ATOM 12464 N N . LEU C 1 572 ? 182.80300 141.27500 123.34700 1.000 56.57807 572 LEU C N 1
ATOM 12465 C CA . LEU C 1 572 ? 183.64600 140.39700 124.15600 1.000 56.57807 572 LEU C CA 1
ATOM 12466 C C . LEU C 1 572 ? 184.10500 141.06800 125.44300 1.000 56.57807 572 LEU C C 1
ATOM 12467 O O . LEU C 1 572 ? 184.13000 140.43300 126.50300 1.000 56.57807 572 LEU C O 1
ATOM 12469 N N . ASP C 1 573 ? 184.46900 142.34100 125.37700 1.000 54.06566 573 ASP C N 1
ATOM 12470 C CA . ASP C 1 573 ? 184.95600 143.03700 126.55700 1.000 54.06566 573 ASP C CA 1
ATOM 12471 C C . ASP C 1 573 ? 183.82000 143.73900 127.29100 1.000 54.06566 573 ASP C C 1
ATOM 12472 O O . ASP C 1 573 ? 183.25800 143.19900 128.24200 1.000 54.06566 573 ASP C O 1
ATOM 12474 N N . ASP C 1 581 ? 189.11600 146.71400 120.31100 1.000 63.71839 581 ASP C N 1
ATOM 12475 C CA . ASP C 1 581 ? 188.01500 145.76200 120.23600 1.000 63.71839 581 ASP C CA 1
ATOM 12476 C C . ASP C 1 581 ? 188.19800 144.75000 119.10700 1.000 63.71839 581 ASP C C 1
ATOM 12477 O O . ASP C 1 581 ? 187.29900 144.53400 118.29500 1.000 63.71839 581 ASP C O 1
ATOM 12482 N N . ASN C 1 582 ? 189.35900 144.09700 119.08700 1.000 67.45640 582 ASN C N 1
ATOM 12483 C CA . ASN C 1 582 ? 189.65500 143.10700 118.06200 1.000 67.45640 582 ASN C CA 1
ATOM 12484 C C . ASN C 1 582 ? 189.47600 141.68000 118.55000 1.000 67.45640 582 ASN C C 1
ATOM 12485 O O . ASN C 1 582 ? 189.41900 140.76400 117.72400 1.000 67.45640 582 ASN C O 1
ATOM 12490 N N . ARG C 1 583 ? 189.40800 141.48100 119.86900 1.000 66.33657 583 ARG C N 1
ATOM 12491 C CA . ARG C 1 583 ? 189.12400 140.16400 120.43200 1.000 66.33657 583 ARG C CA 1
ATOM 12492 C C . ARG C 1 583 ? 187.71200 139.71200 120.08300 1.000 66.33657 583 ARG C C 1
ATOM 12493 O O . ARG C 1 583 ? 187.47800 138.52700 119.82300 1.000 66.33657 583 ARG C O 1
ATOM 12501 N N . ASN C 1 584 ? 186.76900 140.65400 120.05300 1.000 59.64709 584 ASN C N 1
ATOM 12502 C CA . ASN C 1 584 ? 185.39800 140.35900 119.65200 1.000 59.64709 584 ASN C CA 1
ATOM 12503 C C . ASN C 1 584 ? 185.31400 139.99000 118.17400 1.000 59.64709 584 ASN C C 1
ATOM 12504 O O . ASN C 1 584 ? 184.57700 139.06900 117.79900 1.000 59.64709 584 ASN C O 1
ATOM 12509 N N . SER C 1 585 ? 186.04100 140.72300 117.32100 1.000 57.56312 585 SER C N 1
ATOM 12510 C CA . SER C 1 585 ? 186.10100 140.40000 115.89800 1.000 57.56312 585 SER C CA 1
ATOM 12511 C C . SER C 1 585 ? 186.77100 139.05300 115.66400 1.000 57.56312 585 SER C C 1
ATOM 12512 O O . SER C 1 585 ? 186.36900 138.30100 114.76800 1.000 57.56312 585 SER C O 1
ATOM 12515 N N . GLY C 1 586 ? 187.79700 138.73800 116.45900 1.000 58.90119 586 GLY C N 1
ATOM 12516 C CA . GLY C 1 586 ? 188.41500 137.42300 116.39200 1.000 58.90119 586 GLY C CA 1
ATOM 12517 C C . GLY C 1 586 ? 187.48000 136.30800 116.81800 1.000 58.90119 586 GLY C C 1
ATOM 12518 O O . GLY C 1 586 ? 187.48800 135.22500 116.22700 1.000 58.90119 586 GLY C O 1
ATOM 12519 N N . MET C 1 587 ? 186.66100 136.56000 117.84700 1.000 59.65613 587 MET C N 1
ATOM 12520 C CA . MET C 1 587 ? 185.66800 135.58000 118.28600 1.000 59.65613 587 MET C CA 1
ATOM 12521 C C . MET C 1 587 ? 184.60300 135.35200 117.22100 1.000 59.65613 587 MET C C 1
ATOM 12522 O O . MET C 1 587 ? 184.20200 134.21000 116.97700 1.000 59.65613 587 MET C O 1
ATOM 12527 N N . ARG C 1 588 ? 184.13900 136.42900 116.57900 1.000 56.29499 588 ARG C N 1
ATOM 12528 C CA . ARG C 1 588 ? 183.17200 136.30200 115.49100 1.000 56.29499 588 ARG C CA 1
ATOM 12529 C C . ARG C 1 588 ? 183.76900 135.59100 114.27900 1.000 56.29499 588 ARG C C 1
ATOM 12530 O O . ARG C 1 588 ? 183.07500 134.81700 113.61100 1.000 56.29499 588 ARG C O 1
ATOM 12538 N N . ALA C 1 589 ? 185.04700 135.85300 113.97500 1.000 58.15911 589 ALA C N 1
ATOM 12539 C CA . ALA C 1 589 ? 185.73700 135.13100 112.90800 1.000 58.15911 589 ALA C CA 1
ATOM 12540 C C . ALA C 1 589 ? 185.86700 133.64500 113.22900 1.000 58.15911 589 ALA C C 1
ATOM 12541 O O . ALA C 1 589 ? 185.71400 132.80100 112.34100 1.000 58.15911 589 ALA C O 1
ATOM 12543 N N . THR C 1 590 ? 186.14300 133.31800 114.49800 1.000 59.71160 590 THR C N 1
ATOM 12544 C CA . THR C 1 590 ? 186.17700 131.93100 114.95900 1.000 59.71160 590 THR C CA 1
ATOM 12545 C C . THR C 1 590 ? 184.80500 131.27300 114.82400 1.000 59.71160 590 THR C C 1
ATOM 12546 O O . THR C 1 590 ? 184.70300 130.11000 114.40700 1.000 59.71160 590 THR C O 1
ATOM 12550 N N . GLN C 1 591 ? 183.74300 132.02400 115.14400 1.000 59.14828 591 GLN C N 1
ATOM 12551 C CA . GLN C 1 591 ? 182.36800 131.53700 115.03000 1.000 59.14828 591 GLN C CA 1
ATOM 12552 C C . GLN C 1 591 ? 182.00700 131.21400 113.58600 1.000 59.14828 591 GLN C C 1
ATOM 12553 O O . GLN C 1 591 ? 181.51000 130.12000 113.29200 1.000 59.14828 591 GLN C O 1
ATOM 12559 N N . LEU C 1 592 ? 182.28600 132.14500 112.66900 1.000 58.42891 592 LEU C N 1
ATOM 12560 C CA . LEU C 1 592 ? 181.98800 131.91500 111.25500 1.000 58.42891 592 LEU C CA 1
ATOM 12561 C C . LEU C 1 592 ? 182.87600 130.83700 110.64300 1.000 58.42891 592 LEU C C 1
ATOM 12562 O O . LEU C 1 592 ? 182.40700 130.07100 109.79600 1.000 58.42891 592 LEU C O 1
ATOM 12567 N N . LYS C 1 593 ? 184.14300 130.74200 111.06600 1.000 59.85621 593 LYS C N 1
ATOM 12568 C CA . LYS C 1 593 ? 185.01900 129.68700 110.55900 1.000 59.85621 593 LYS C CA 1
ATOM 12569 C C . LYS C 1 593 ? 184.58600 128.30200 111.01400 1.000 59.85621 593 LYS C C 1
ATOM 12570 O O . LYS C 1 593 ? 184.52700 127.37600 110.19700 1.000 59.85621 593 LYS C O 1
ATOM 12576 N N . ASN C 1 594 ? 184.28700 128.13800 112.30900 1.000 57.19216 594 ASN C N 1
ATOM 12577 C CA . ASN C 1 594 ? 183.81500 126.85000 112.81000 1.000 57.19216 594 ASN C CA 1
ATOM 12578 C C . ASN C 1 594 ? 182.46200 126.47900 112.22100 1.000 57.19216 594 ASN C C 1
ATOM 12579 O O . ASN C 1 594 ? 182.24100 125.31400 111.86400 1.000 57.19216 594 ASN C O 1
ATOM 12584 N N . SER C 1 595 ? 181.57300 127.46400 112.05500 1.000 56.51067 595 SER C N 1
ATOM 12585 C CA . SER C 1 595 ? 180.24800 127.19200 111.51600 1.000 56.51067 595 SER C CA 1
ATOM 12586 C C . SER C 1 595 ? 180.31700 126.81600 110.04100 1.000 56.51067 595 SER C C 1
ATOM 12587 O O . SER C 1 595 ? 179.72000 125.81900 109.62600 1.000 56.51067 595 SER C O 1
ATOM 12590 N N . ARG C 1 596 ? 181.09000 127.56800 109.24900 1.000 60.46616 596 ARG C N 1
ATOM 12591 C CA . ARG C 1 596 ? 181.22000 127.28300 107.82500 1.000 60.46616 596 ARG C CA 1
ATOM 12592 C C . ARG C 1 596 ? 181.98700 125.99100 107.57400 1.000 60.46616 596 ARG C C 1
ATOM 12593 O O . ARG C 1 596 ? 181.71400 125.29300 106.59300 1.000 60.46616 596 ARG C O 1
ATOM 12601 N N . SER C 1 597 ? 182.98300 125.68700 108.41100 1.000 57.48781 597 SER C N 1
ATOM 12602 C CA . SER C 1 597 ? 183.70100 124.42500 108.28700 1.000 57.48781 597 SER C CA 1
ATOM 12603 C C . SER C 1 597 ? 182.80000 123.23500 108.58900 1.000 57.48781 597 SER C C 1
ATOM 12604 O O . SER C 1 597 ? 182.75800 122.26800 107.82100 1.000 57.48781 597 SER C O 1
ATOM 12607 N N . LEU C 1 598 ? 182.06600 123.29100 109.70200 1.000 55.59829 598 LEU C N 1
ATOM 12608 C CA . LEU C 1 598 ? 181.22600 122.16400 110.09300 1.000 55.59829 598 LEU C CA 1
ATOM 12609 C C . LEU C 1 598 ? 179.96100 122.02300 109.24700 1.000 55.59829 598 LEU C C 1
ATOM 12610 O O . LEU C 1 598 ? 179.41000 120.91900 109.18100 1.000 55.59829 598 LEU C O 1
ATOM 12615 N N . LYS C 1 599 ? 179.47200 123.09400 108.61400 1.000 55.16244 599 LYS C N 1
ATOM 12616 C CA . LYS C 1 599 ? 178.39600 122.92100 107.63800 1.000 55.16244 599 LYS C CA 1
ATOM 12617 C C . LYS C 1 599 ? 178.89800 122.22900 106.37700 1.000 55.16244 599 LYS C C 1
ATOM 12618 O O . LYS C 1 599 ? 178.27100 121.28300 105.88800 1.000 55.16244 599 LYS C O 1
ATOM 12624 N N . LEU C 1 600 ? 180.03300 122.67600 105.84000 1.000 58.93408 600 LEU C N 1
ATOM 12625 C CA . LEU C 1 600 ? 180.62700 122.08600 104.64300 1.000 58.93408 600 LEU C CA 1
ATOM 12626 C C . LEU C 1 600 ? 181.39900 120.79400 104.90800 1.000 58.93408 600 LEU C C 1
ATOM 12627 O O . LEU C 1 600 ? 182.08100 120.31800 103.99500 1.000 58.93408 600 LEU C O 1
ATOM 12632 N N . GLN C 1 601 ? 181.34400 120.24500 106.12900 1.000 60.23131 601 GLN C N 1
ATOM 12633 C CA . GLN C 1 601 ? 181.92000 118.92900 106.40000 1.000 60.23131 601 GLN C CA 1
ATOM 12634 C C . GLN C 1 601 ? 181.20100 117.82900 105.62700 1.000 60.23131 601 GLN C C 1
ATOM 12635 O O . GLN C 1 601 ? 181.81100 116.81100 105.28200 1.000 60.23131 601 GLN C O 1
ATOM 12641 N N . ARG C 1 602 ? 179.91800 118.01700 105.33500 1.000 58.02921 602 ARG C N 1
ATOM 12642 C CA . ARG C 1 602 ? 179.18500 117.17100 104.40500 1.000 58.02921 602 ARG C CA 1
ATOM 12643 C C . ARG C 1 602 ? 178.48700 118.08800 103.41800 1.000 58.02921 602 ARG C C 1
ATOM 12644 O O . ARG C 1 602 ? 177.69400 118.94400 103.82300 1.000 58.02921 602 ARG C O 1
ATOM 12652 N N . THR C 1 603 ? 178.80300 117.92400 102.13000 1.000 58.48602 603 THR C N 1
ATOM 12653 C CA . THR C 1 603 ? 178.25100 118.76600 101.07200 1.000 58.48602 603 THR C CA 1
ATOM 12654 C C . THR C 1 603 ? 176.74800 118.60300 100.89200 1.000 58.48602 603 THR C C 1
ATOM 12655 O O . THR C 1 603 ? 176.10600 119.50600 100.34500 1.000 58.48602 603 THR C O 1
ATOM 12659 N N . ALA C 1 604 ? 176.17400 117.47800 101.32000 1.000 56.80492 604 ALA C N 1
ATOM 12660 C CA . ALA C 1 604 ? 174.73700 117.29500 101.18500 1.000 56.80492 604 ALA C CA 1
ATOM 12661 C C . ALA C 1 604 ? 173.95700 118.11800 102.20300 1.000 56.80492 604 ALA C C 1
ATOM 12662 O O . ALA C 1 604 ? 172.81800 118.50800 101.93000 1.000 56.80492 604 ALA C O 1
ATOM 12664 N N . GLU C 1 605 ? 174.55900 118.43300 103.34900 1.000 52.18622 605 GLU C N 1
ATOM 12665 C CA . GLU C 1 605 ? 173.93000 119.30700 104.33700 1.000 52.18622 605 GLU C CA 1
ATOM 12666 C C . GLU C 1 605 ? 174.06600 120.73100 103.83000 1.000 52.18622 605 GLU C C 1
ATOM 12667 O O . GLU C 1 605 ? 175.01900 121.43700 104.15100 1.000 52.18622 605 GLU C O 1
ATOM 12673 N N . GLN C 1 606 ? 173.08200 121.15300 103.04100 1.000 55.78875 606 GLN C N 1
ATOM 12674 C CA . GLN C 1 606 ? 173.02900 122.47400 102.42800 1.000 55.78875 606 GLN C CA 1
ATOM 12675 C C . GLN C 1 606 ? 171.57500 122.79800 102.14000 1.000 55.78875 606 GLN C C 1
ATOM 12676 O O . GLN C 1 606 ? 170.73000 121.90100 102.06800 1.000 55.78875 606 GLN C O 1
ATOM 12682 N N . GLU C 1 607 ? 171.30600 124.10300 102.02200 1.000 54.08948 607 GLU C N 1
ATOM 12683 C CA . GLU C 1 607 ? 169.98900 124.71100 101.77100 1.000 54.08948 607 GLU C CA 1
ATOM 12684 C C . GLU C 1 607 ? 168.98400 124.35900 102.85500 1.000 54.08948 607 GLU C C 1
ATOM 12685 O O . GLU C 1 607 ? 168.21900 123.41200 102.70600 1.000 54.08948 607 GLU C O 1
ATOM 12691 N N . GLY D 1 26 ? 103.61600 164.59100 110.59100 1.000 49.13393 26 GLY D N 1
ATOM 12692 C CA . GLY D 1 26 ? 102.48100 163.90200 111.17000 1.000 49.13393 26 GLY D CA 1
ATOM 12693 C C . GLY D 1 26 ? 101.75100 164.74600 112.19400 1.000 49.13393 26 GLY D C 1
ATOM 12694 O O . GLY D 1 26 ? 102.36900 165.39700 113.03400 1.000 49.13393 26 GLY D O 1
ATOM 12695 N N . PHE D 1 27 ? 100.42400 164.75400 112.11100 1.000 53.76979 27 PHE D N 1
ATOM 12696 C CA . PHE D 1 27 ? 99.60000 165.51700 113.03500 1.000 53.76979 27 PHE D CA 1
ATOM 12697 C C . PHE D 1 27 ? 98.44400 164.72400 113.61300 1.000 53.76979 27 PHE D C 1
ATOM 12698 O O . PHE D 1 27 ? 97.93300 165.10700 114.66900 1.000 53.76979 27 PHE D O 1
ATOM 12706 N N . GLU D 1 28 ? 98.02300 163.63600 112.97800 1.000 52.33592 28 GLU D N 1
ATOM 12707 C CA . GLU D 1 28 ? 96.96100 162.78800 113.49400 1.000 52.33592 28 GLU D CA 1
ATOM 12708 C C . GLU D 1 28 ? 97.49600 161.36600 113.59200 1.000 52.33592 28 GLU D C 1
ATOM 12709 O O . GLU D 1 28 ? 98.28700 160.93400 112.74800 1.000 52.33592 28 GLU D O 1
ATOM 12715 N N . ALA D 1 29 ? 97.07000 160.64100 114.61800 1.000 44.17512 29 ALA D N 1
ATOM 12716 C CA . ALA D 1 29 ? 97.61500 159.31400 114.86700 1.000 44.17512 29 ALA D CA 1
ATOM 12717 C C . ALA D 1 29 ? 96.76900 158.26500 114.16000 1.000 44.17512 29 ALA D C 1
ATOM 12718 O O . ALA D 1 29 ? 95.55100 158.42800 114.05100 1.000 44.17512 29 ALA D O 1
ATOM 12720 N N . PRO D 1 30 ? 97.37300 157.20400 113.62900 1.000 43.69322 30 PRO D N 1
ATOM 12721 C CA . PRO D 1 30 ? 96.57800 156.10600 113.07200 1.000 43.69322 30 PRO D CA 1
ATOM 12722 C C . PRO D 1 30 ? 95.83200 155.34500 114.15900 1.000 43.69322 30 PRO D C 1
ATOM 12723 O O . PRO D 1 30 ? 96.06200 155.50400 115.35900 1.000 43.69322 30 PRO D O 1
ATOM 12727 N N . THR D 1 31 ? 94.93600 154.47900 113.71500 1.000 43.48769 31 THR D N 1
ATOM 12728 C CA . THR D 1 31 ? 94.09200 153.75300 114.64300 1.000 43.48769 31 THR D CA 1
ATOM 12729 C C . THR D 1 31 ? 94.91300 152.58300 115.19600 1.000 43.48769 31 THR D C 1
ATOM 12730 O O . THR D 1 31 ? 95.96800 152.26200 114.64000 1.000 43.48769 31 THR D O 1
ATOM 12734 N N . PRO D 1 32 ? 94.51100 151.99300 116.33600 1.000 40.20771 32 PRO D N 1
ATOM 12735 C CA . PRO D 1 32 ? 95.27500 150.85600 116.88100 1.000 40.20771 32 PRO D CA 1
ATOM 12736 C C . PRO D 1 32 ? 95.38800 149.63100 115.98800 1.000 40.20771 32 PRO D C 1
ATOM 12737 O O . PRO D 1 32 ? 96.41100 148.94300 116.06300 1.000 40.20771 32 PRO D O 1
ATOM 12741 N N . ARG D 1 33 ? 94.39500 149.32500 115.15500 1.000 44.92344 33 ARG D N 1
ATOM 12742 C CA . ARG D 1 33 ? 94.54800 148.17100 114.27500 1.000 44.92344 33 ARG D CA 1
ATOM 12743 C C . ARG D 1 33 ? 95.52200 148.44500 113.13200 1.000 44.92344 33 ARG D C 1
ATOM 12744 O O . ARG D 1 33 ? 96.19400 147.51700 112.66800 1.000 44.92344 33 ARG D O 1
ATOM 12752 N N . GLN D 1 34 ? 95.62000 149.69600 112.66600 1.000 42.10965 34 GLN D N 1
ATOM 12753 C CA . GLN D 1 34 ? 96.65700 150.03900 111.69400 1.000 42.10965 34 GLN D CA 1
ATOM 12754 C C . GLN D 1 34 ? 98.05300 149.93000 112.29200 1.000 42.10965 34 GLN D C 1
ATOM 12755 O O . GLN D 1 34 ? 98.97400 149.45500 111.62200 1.000 42.10965 34 GLN D O 1
ATOM 12761 N N . ILE D 1 35 ? 98.22800 150.37100 113.54000 1.000 35.31393 35 ILE D N 1
ATOM 12762 C CA . ILE D 1 35 ? 99.51100 150.23400 114.22900 1.000 35.31393 35 ILE D CA 1
ATOM 12763 C C . ILE D 1 35 ? 99.82900 148.76100 114.47900 1.000 35.31393 35 ILE D C 1
ATOM 12764 O O . ILE D 1 35 ? 100.99000 148.34000 114.37100 1.000 35.31393 35 ILE D O 1
ATOM 12769 N N . LEU D 1 36 ? 98.79800 147.95100 114.73600 1.000 34.66283 36 LEU D N 1
ATOM 12770 C CA . LEU D 1 36 ? 98.94700 146.50100 114.81100 1.000 34.66283 36 LEU D CA 1
ATOM 12771 C C . LEU D 1 36 ? 99.40700 145.90300 113.48400 1.000 34.66283 36 LEU D C 1
ATOM 12772 O O . LEU D 1 36 ? 100.24800 145.00200 113.46900 1.000 34.66283 36 LEU D O 1
ATOM 12777 N N . ARG D 1 37 ? 98.87200 146.39200 112.36400 1.000 34.78148 37 ARG D N 1
ATOM 12778 C CA . ARG D 1 37 ? 99.31900 145.91100 111.05600 1.000 34.78148 37 ARG D CA 1
ATOM 12779 C C . ARG D 1 37 ? 100.75200 146.34500 110.74700 1.000 34.78148 37 ARG D C 1
ATOM 12780 O O . ARG D 1 37 ? 101.51200 145.57800 110.14500 1.000 34.78148 37 ARG D O 1
ATOM 12788 N N . VAL D 1 38 ? 101.13200 147.56800 111.13300 1.000 32.27333 38 VAL D N 1
ATOM 12789 C CA . VAL D 1 38 ? 102.51400 148.02700 110.96700 1.000 32.27333 38 VAL D CA 1
ATOM 12790 C C . VAL D 1 38 ? 103.46800 147.16700 111.79200 1.000 32.27333 38 VAL D C 1
ATOM 12791 O O . VAL D 1 38 ? 104.53800 146.75900 111.31500 1.000 32.27333 38 VAL D O 1
ATOM 12795 N N . THR D 1 39 ? 103.05000 146.82100 113.01400 1.000 28.74375 39 THR D N 1
ATOM 12796 C CA . THR D 1 39 ? 103.81700 145.93200 113.87800 1.000 28.74375 39 THR D CA 1
ATOM 12797 C C . THR D 1 39 ? 103.93500 144.53100 113.29000 1.000 28.74375 39 THR D C 1
ATOM 12798 O O . THR D 1 39 ? 104.99300 143.90100 113.38000 1.000 28.74375 39 THR D O 1
ATOM 12802 N N . LEU D 1 40 ? 102.86200 144.03100 112.67000 1.000 30.83632 40 LEU D N 1
ATOM 12803 C CA . LEU D 1 40 ? 102.91500 142.71200 112.04500 1.000 30.83632 40 LEU D CA 1
ATOM 12804 C C . LEU D 1 40 ? 103.78200 142.69900 110.79900 1.000 30.83632 40 LEU D C 1
ATOM 12805 O O . LEU D 1 40 ? 104.46900 141.70600 110.53800 1.000 30.83632 40 LEU D O 1
ATOM 12810 N N . ASN D 1 41 ? 103.73900 143.77300 110.00800 1.000 31.77885 41 ASN D N 1
ATOM 12811 C CA . ASN D 1 41 ? 104.60100 143.87600 108.83700 1.000 31.77885 41 ASN D CA 1
ATOM 12812 C C . ASN D 1 41 ? 106.06600 143.93500 109.23600 1.000 31.77885 41 ASN D C 1
ATOM 12813 O O . ASN D 1 41 ? 106.91200 143.31000 108.59200 1.000 31.77885 41 ASN D O 1
ATOM 12818 N N . LEU D 1 42 ? 106.37900 144.64400 110.32200 1.000 29.81549 42 LEU D N 1
ATOM 12819 C CA . LEU D 1 42 ? 107.76300 144.69400 110.78400 1.000 29.81549 42 LEU D CA 1
ATOM 12820 C C . LEU D 1 42 ? 108.20800 143.38200 111.41500 1.000 29.81549 42 LEU D C 1
ATOM 12821 O O . LEU D 1 42 ? 109.37400 143.00000 111.27700 1.000 29.81549 42 LEU D O 1
ATOM 12826 N N . LYS D 1 43 ? 107.30900 142.69600 112.12700 1.000 30.84719 43 LYS D N 1
ATOM 12827 C CA . LYS D 1 43 ? 107.63100 141.37900 112.66400 1.000 30.84719 43 LYS D CA 1
ATOM 12828 C C . LYS D 1 43 ? 107.87400 140.37300 111.54900 1.000 30.84719 43 LYS D C 1
ATOM 12829 O O . LYS D 1 43 ? 108.81700 139.57900 111.62100 1.000 30.84719 43 LYS D O 1
ATOM 12835 N N . TYR D 1 44 ? 107.04200 140.41200 110.50400 1.000 34.98530 44 TYR D N 1
ATOM 12836 C CA . TYR D 1 44 ? 107.24000 139.58000 109.32300 1.000 34.98530 44 TYR D CA 1
ATOM 12837 C C . TYR D 1 44 ? 108.54800 139.90900 108.61500 1.000 34.98530 44 TYR D C 1
ATOM 12838 O O . TYR D 1 44 ? 109.26000 139.00300 108.16900 1.000 34.98530 44 TYR D O 1
ATOM 12847 N N . LEU D 1 45 ? 108.86700 141.20200 108.49500 1.000 33.38186 45 LEU D N 1
ATOM 12848 C CA . LEU D 1 45 ? 110.11100 141.63900 107.87200 1.000 33.38186 45 LEU D CA 1
ATOM 12849 C C . LEU D 1 45 ? 111.33200 141.18000 108.66100 1.000 33.38186 45 LEU D C 1
ATOM 12850 O O . LEU D 1 45 ? 112.33500 140.77200 108.07400 1.000 33.38186 45 LEU D O 1
ATOM 12855 N N . ILE D 1 46 ? 111.26200 141.22600 109.99100 1.000 32.68554 46 ILE D N 1
ATOM 12856 C CA . ILE D 1 46 ? 112.38400 140.77800 110.80900 1.000 32.68554 46 ILE D CA 1
ATOM 12857 C C . ILE D 1 46 ? 112.49900 139.25600 110.77400 1.000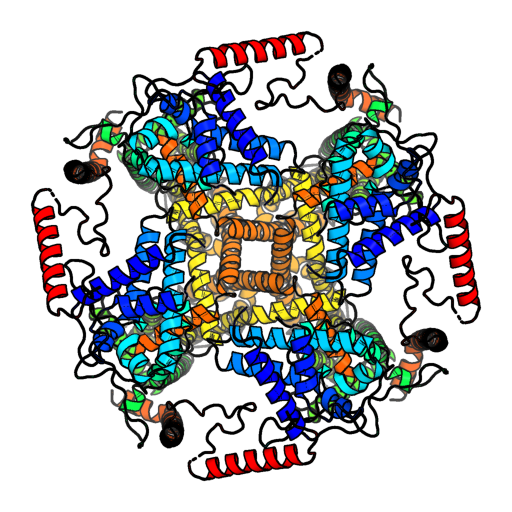 32.68554 46 ILE D C 1
ATOM 12858 O O . ILE D 1 46 ? 113.61200 138.71300 110.74700 1.000 32.68554 46 ILE D O 1
ATOM 12863 N N . ASP D 1 47 ? 111.36600 138.54500 110.70000 1.000 34.79452 47 ASP D N 1
ATOM 12864 C CA . ASP D 1 47 ? 111.39800 137.09300 110.53800 1.000 34.79452 47 ASP D CA 1
ATOM 12865 C C . ASP D 1 47 ? 111.97100 136.67300 109.18800 1.000 34.79452 47 ASP D C 1
ATOM 12866 O O . ASP D 1 47 ? 112.63400 135.63600 109.09500 1.000 34.79452 47 ASP D O 1
ATOM 12871 N N . LYS D 1 48 ? 111.72300 137.45000 108.13800 1.000 38.58353 48 LYS D N 1
ATOM 12872 C CA . LYS D 1 48 ? 112.31000 137.12600 106.84300 1.000 38.58353 48 LYS D CA 1
ATOM 12873 C C . LYS D 1 48 ? 113.78200 137.51900 106.75500 1.000 38.58353 48 LYS D C 1
ATOM 12874 O O . LYS D 1 48 ? 114.58800 136.76800 106.19700 1.000 38.58353 48 LYS D O 1
ATOM 12880 N N . VAL D 1 49 ? 114.15800 138.67900 107.29200 1.000 35.55270 49 VAL D N 1
ATOM 12881 C CA . VAL D 1 49 ? 115.54200 139.12000 107.15700 1.000 35.55270 49 VAL D CA 1
ATOM 12882 C C . VAL D 1 49 ? 116.43900 138.44100 108.19300 1.000 35.55270 49 VAL D C 1
ATOM 12883 O O . VAL D 1 49 ? 117.60300 138.13200 107.90800 1.000 35.55270 49 VAL D O 1
ATOM 12887 N N . VAL D 1 50 ? 115.90500 138.08800 109.35900 1.000 35.90283 50 VAL D N 1
ATOM 12888 C CA . VAL D 1 50 ? 116.71500 137.46200 110.40800 1.000 35.90283 50 VAL D CA 1
ATOM 12889 C C . VAL D 1 50 ? 116.08400 136.12200 110.78100 1.000 35.90283 50 VAL D C 1
ATOM 12890 O O . VAL D 1 50 ? 115.39200 136.03600 111.80600 1.000 35.90283 50 VAL D O 1
ATOM 12894 N N . PRO D 1 51 ? 116.22900 135.06700 109.97900 1.000 41.30138 51 PRO D N 1
ATOM 12895 C CA . PRO D 1 51 ? 115.65500 133.76900 110.35800 1.000 41.30138 51 PRO D CA 1
ATOM 12896 C C . PRO D 1 51 ? 116.56800 132.86900 111.17800 1.000 41.30138 51 PRO D C 1
ATOM 12897 O O . PRO D 1 51 ? 116.18600 131.72400 111.43700 1.000 41.30138 51 PRO D O 1
ATOM 12901 N N . ILE D 1 52 ? 117.74200 133.33700 111.60200 1.000 42.96246 52 ILE D N 1
ATOM 12902 C CA . ILE D 1 52 ? 118.74400 132.48800 112.23700 1.000 42.96246 52 ILE D CA 1
ATOM 12903 C C . ILE D 1 52 ? 119.47000 133.27300 113.32500 1.000 42.96246 52 ILE D C 1
ATOM 12904 O O . ILE D 1 52 ? 119.26300 134.47300 113.50700 1.000 42.96246 52 ILE D O 1
ATOM 12909 N N . VAL D 1 53 ? 120.30600 132.54700 114.07600 1.000 42.09807 53 VAL D N 1
ATOM 12910 C CA . VAL D 1 53 ? 121.01800 133.07700 115.23700 1.000 42.09807 53 VAL D CA 1
ATOM 12911 C C . VAL D 1 53 ? 122.05700 134.12600 114.82500 1.000 42.09807 53 VAL D C 1
ATOM 12912 O O . VAL D 1 53 ? 122.33800 135.06700 115.58600 1.000 42.09807 53 VAL D O 1
ATOM 12916 N N . TYR D 1 54 ? 122.57700 134.02300 113.59900 1.000 45.20426 54 TYR D N 1
ATOM 12917 C CA . TYR D 1 54 ? 123.52500 134.96300 112.97100 1.000 45.20426 54 TYR D CA 1
ATOM 12918 C C . TYR D 1 54 ? 124.79300 135.25700 113.77900 1.000 45.20426 54 TYR D C 1
ATOM 12919 O O . TYR D 1 54 ? 124.93200 136.33300 114.36000 1.000 45.20426 54 TYR D O 1
ATOM 12928 N N . ILE D 1 66 ? 123.41400 142.40000 107.24100 1.000 41.37611 66 ILE D N 1
ATOM 12929 C CA . ILE D 1 66 ? 122.08700 141.93800 107.62000 1.000 41.37611 66 ILE D CA 1
ATOM 12930 C C . ILE D 1 66 ? 121.11000 143.07300 107.41000 1.000 41.37611 66 ILE D C 1
ATOM 12931 O O . ILE D 1 66 ? 120.24200 143.01500 106.54400 1.000 41.37611 66 ILE D O 1
ATOM 12936 N N . LEU D 1 67 ? 121.26300 144.11600 108.22300 1.000 40.24712 67 LEU D N 1
ATOM 12937 C CA . LEU D 1 67 ? 120.36900 145.27300 108.19600 1.000 40.24712 67 LEU D CA 1
ATOM 12938 C C . LEU D 1 67 ? 120.83700 146.26300 107.12700 1.000 40.24712 67 LEU D C 1
ATOM 12939 O O . LEU D 1 67 ? 121.32200 147.36100 107.40400 1.000 40.24712 67 LEU D O 1
ATOM 12944 N N . SER D 1 68 ? 120.67100 145.83000 105.87500 1.000 45.45301 68 SER D N 1
ATOM 12945 C CA . SER D 1 68 ? 121.06900 146.57500 104.69200 1.000 45.45301 68 SER D CA 1
ATOM 12946 C C . SER D 1 68 ? 120.17800 147.80900 104.52800 1.000 45.45301 68 SER D C 1
ATOM 12947 O O . SER D 1 68 ? 119.10700 147.88000 105.12900 1.000 45.45301 68 SER D O 1
ATOM 12950 N N . PRO D 1 69 ? 120.60400 148.81000 103.74400 1.000 46.58737 69 PRO D N 1
ATOM 12951 C CA . PRO D 1 69 ? 119.70600 149.95000 103.46700 1.000 46.58737 69 PRO D CA 1
ATOM 12952 C C . PRO D 1 69 ? 118.44100 149.59500 102.69700 1.000 46.58737 69 PRO D C 1
ATOM 12953 O O . PRO D 1 69 ? 117.45400 150.33700 102.79000 1.000 46.58737 69 PRO D O 1
ATOM 12957 N N . LYS D 1 70 ? 118.43400 148.49000 101.94800 1.000 47.95994 70 LYS D N 1
ATOM 12958 C CA . LYS D 1 70 ? 117.18300 147.99200 101.39200 1.000 47.95994 70 LYS D CA 1
ATOM 12959 C C . LYS D 1 70 ? 116.24200 147.48700 102.48400 1.000 47.95994 70 LYS D C 1
ATOM 12960 O O . LYS D 1 70 ? 115.02400 147.63200 102.35200 1.000 47.95994 70 LYS D O 1
ATOM 12966 N N . VAL D 1 71 ? 116.78000 146.92300 103.57300 1.000 43.91839 71 VAL D N 1
ATOM 12967 C CA . VAL D 1 71 ? 115.95000 146.51400 104.70600 1.000 43.91839 71 VAL D CA 1
ATOM 12968 C C . VAL D 1 71 ? 115.37900 147.73800 105.41800 1.000 43.91839 71 VAL D C 1
ATOM 12969 O O . VAL D 1 71 ? 114.23400 147.72800 105.88000 1.000 43.91839 71 VAL D O 1
ATOM 12973 N N . VAL D 1 72 ? 116.15400 148.82200 105.48000 1.000 42.65927 72 VAL D N 1
ATOM 12974 C CA . VAL D 1 72 ? 115.68200 150.06400 106.08900 1.000 42.65927 72 VAL D CA 1
ATOM 12975 C C . VAL D 1 72 ? 114.60200 150.71000 105.22600 1.000 42.65927 72 VAL D C 1
ATOM 12976 O O . VAL D 1 72 ? 113.61000 151.25100 105.74100 1.000 42.65927 72 VAL D O 1
ATOM 12980 N N . LYS D 1 73 ? 114.75100 150.62200 103.90100 1.000 45.51838 73 LYS D N 1
ATOM 12981 C CA . LYS D 1 73 ? 113.70200 151.08300 102.99700 1.000 45.51838 73 LYS D CA 1
ATOM 12982 C C . LYS D 1 73 ? 112.45400 150.21500 103.09900 1.000 45.51838 73 LYS D C 1
ATOM 12983 O O . LYS D 1 73 ? 111.33500 150.72300 102.98400 1.000 45.51838 73 LYS D O 1
ATOM 12989 N N . LEU D 1 74 ? 112.63100 148.90700 103.30500 1.000 43.92563 74 LEU D N 1
ATOM 12990 C CA . LEU D 1 74 ? 111.50100 148.00300 103.50700 1.000 43.92563 74 LEU D CA 1
ATOM 12991 C C . LEU D 1 74 ? 110.76100 148.30900 104.80200 1.000 43.92563 74 LEU D C 1
ATOM 12992 O O . LEU D 1 74 ? 109.53000 148.20600 104.85600 1.000 43.92563 74 LEU D O 1
ATOM 12997 N N . ALA D 1 75 ? 111.51000 148.62900 105.86100 1.000 40.67523 75 ALA D N 1
ATOM 12998 C CA . ALA D 1 75 ? 110.92400 149.06400 107.12500 1.000 40.67523 75 ALA D CA 1
ATOM 12999 C C . ALA D 1 75 ? 110.13700 150.35500 106.96400 1.000 40.67523 75 ALA D C 1
ATOM 13000 O O . ALA D 1 75 ? 109.06700 150.51300 107.56200 1.000 40.67523 75 ALA D O 1
ATOM 13002 N N . TYR D 1 76 ? 110.66500 151.29900 106.18000 1.000 44.32353 76 TYR D N 1
ATOM 13003 C CA . TYR D 1 76 ? 109.90000 152.49800 105.84500 1.000 44.32353 76 TYR D CA 1
ATOM 13004 C C . TYR D 1 76 ? 108.65800 152.17800 105.02000 1.000 44.32353 76 TYR D C 1
ATOM 13005 O O . TYR D 1 76 ? 107.63400 152.85700 105.15000 1.000 44.32353 76 TYR D O 1
ATOM 13014 N N . GLU D 1 77 ? 108.72700 151.15500 104.17100 1.000 48.03080 77 GLU D N 1
ATOM 13015 C CA . GLU D 1 77 ? 107.58700 150.77600 103.35100 1.000 48.03080 77 GLU D CA 1
ATOM 13016 C C . GLU D 1 77 ? 106.61800 149.86500 104.08200 1.000 48.03080 77 GLU D C 1
ATOM 13017 O O . GLU D 1 77 ? 105.47400 149.72500 103.63900 1.000 48.03080 77 GLU D O 1
ATOM 13023 N N . ALA D 1 78 ? 107.05400 149.23100 105.17600 1.000 40.42993 78 ALA D N 1
ATOM 13024 C CA . ALA D 1 78 ? 106.19500 148.33600 105.94900 1.000 40.42993 78 ALA D CA 1
ATOM 13025 C C . ALA D 1 78 ? 105.04500 149.05300 106.64200 1.000 40.42993 78 ALA D C 1
ATOM 13026 O O . ALA D 1 78 ? 104.09300 148.39300 107.06600 1.000 40.42993 78 ALA D O 1
ATOM 13028 N N . CYS D 1 79 ? 105.11100 150.37400 106.78200 1.000 43.88450 79 CYS D N 1
ATOM 13029 C CA . CYS D 1 79 ? 104.03000 151.10700 107.42100 1.000 43.88450 79 CYS D CA 1
ATOM 13030 C C . CYS D 1 79 ? 102.87300 151.35200 106.46900 1.000 43.88450 79 CYS D C 1
ATOM 13031 O O . CYS D 1 79 ? 101.71600 151.07700 106.80100 1.000 43.88450 79 CYS D O 1
ATOM 13034 N N . GLY D 1 80 ? 103.16200 151.85700 105.28400 1.000 49.29866 80 GLY D N 1
ATOM 13035 C CA . GLY D 1 80 ? 102.15000 152.08400 104.27700 1.000 49.29866 80 GLY D CA 1
ATOM 13036 C C . GLY D 1 80 ? 101.98000 153.56700 104.00300 1.000 49.29866 80 GLY D C 1
ATOM 13037 O O . GLY D 1 80 ? 102.69000 154.41900 104.53900 1.000 49.29866 80 GLY D O 1
ATOM 13038 N N . GLY D 1 81 ? 101.01700 153.85800 103.14600 1.000 56.20497 81 GLY D N 1
ATOM 13039 C CA . GLY D 1 81 ? 100.78400 155.20600 102.67900 1.000 56.20497 81 GLY D CA 1
ATOM 13040 C C . GLY D 1 81 ? 101.19400 155.35900 101.22700 1.000 56.20497 81 GLY D C 1
ATOM 13041 O O . GLY D 1 81 ? 101.93700 154.55000 100.67100 1.000 56.20497 81 GLY D O 1
ATOM 13042 N N . ASN D 1 82 ? 100.68400 156.41100 100.60500 1.000 59.68843 82 ASN D N 1
ATOM 13043 C CA . ASN D 1 82 ? 100.99000 156.68400 99.20300 1.000 59.68843 82 ASN D CA 1
ATOM 13044 C C . ASN D 1 82 ? 102.40300 157.23400 99.07300 1.000 59.68843 82 ASN D C 1
ATOM 13045 O O . ASN D 1 82 ? 102.69400 158.28400 99.65900 1.000 59.68843 82 ASN D O 1
ATOM 13050 N N . PRO D 1 83 ? 103.30300 156.57400 98.32800 1.000 60.63577 83 PRO D N 1
ATOM 13051 C CA . PRO D 1 83 ? 104.62300 157.17500 98.04800 1.000 60.63577 83 PRO D CA 1
ATOM 13052 C C . PRO D 1 83 ? 104.54700 158.44600 97.22500 1.000 60.63577 83 PRO D C 1
ATOM 13053 O O . PRO D 1 83 ? 105.47400 159.26400 97.27900 1.000 60.63577 83 PRO D O 1
ATOM 13057 N N . LYS D 1 84 ? 103.47400 158.61300 96.44900 1.000 65.18965 84 LYS D N 1
ATOM 13058 C CA . LYS D 1 84 ? 103.20000 159.86300 95.75100 1.000 65.18965 84 LYS D CA 1
ATOM 13059 C C . LYS D 1 84 ? 102.96600 161.01800 96.72000 1.000 65.18965 84 LYS D C 1
ATOM 13060 O O . LYS D 1 84 ? 103.29900 162.16600 96.40700 1.000 65.18965 84 LYS D O 1
ATOM 13066 N N . ASP D 1 85 ? 102.39500 160.74000 97.88600 1.000 63.22112 85 ASP D N 1
ATOM 13067 C CA . ASP D 1 85 ? 102.09000 161.75800 98.87900 1.000 63.22112 85 ASP D CA 1
ATOM 13068 C C . ASP D 1 85 ? 103.19600 161.83100 99.93700 1.000 63.22112 85 ASP D C 1
ATOM 13069 O O . ASP D 1 85 ? 104.06300 160.96100 100.04000 1.000 63.22112 85 ASP D O 1
ATOM 13074 N N . LYS D 1 86 ? 103.16000 162.91400 100.71100 1.000 56.30922 86 LYS D N 1
ATOM 13075 C CA . LYS D 1 86 ? 103.95900 163.13300 101.90600 1.000 56.30922 86 LYS D CA 1
ATOM 13076 C C . LYS D 1 86 ? 103.04800 163.84800 102.89000 1.000 56.30922 86 LYS D C 1
ATOM 13077 O O . LYS D 1 86 ? 102.19700 164.63900 102.47000 1.000 56.30922 86 LYS D O 1
ATOM 13083 N N . ALA D 1 87 ? 103.22000 163.52400 104.18100 1.000 54.48707 87 ALA D N 1
ATOM 13084 C CA . ALA D 1 87 ? 102.39100 163.70500 105.39500 1.000 54.48707 87 ALA D CA 1
ATOM 13085 C C . ALA D 1 87 ? 101.28700 162.65600 105.45200 1.000 54.48707 87 ALA D C 1
ATOM 13086 O O . ALA D 1 87 ? 100.53200 162.62900 106.43000 1.000 54.48707 87 ALA D O 1
ATOM 13088 N N . ASN D 1 88 ? 101.16200 161.79800 104.44400 1.000 52.69462 88 ASN D N 1
ATOM 13089 C CA . ASN D 1 88 ? 100.43000 160.55000 104.58200 1.000 52.69462 88 ASN D CA 1
ATOM 13090 C C . ASN D 1 88 ? 101.37300 159.37000 104.68600 1.000 52.69462 88 ASN D C 1
ATOM 13091 O O . ASN D 1 88 ? 101.04900 158.38200 105.34800 1.000 52.69462 88 ASN D O 1
ATOM 13096 N N . LYS D 1 89 ? 102.54800 159.47000 104.06500 1.000 50.93037 89 LYS D N 1
ATOM 13097 C CA . LYS D 1 89 ? 103.61200 158.52500 104.36700 1.000 50.93037 89 LYS D CA 1
ATOM 13098 C C . LYS D 1 89 ? 104.16900 158.76800 105.76000 1.000 50.93037 89 LYS D C 1
ATOM 13099 O O . LYS D 1 89 ? 104.44100 157.81400 106.49200 1.000 50.93037 89 LYS D O 1
ATOM 13105 N N . ARG D 1 90 ? 104.34700 160.03800 106.14000 1.000 48.23495 90 ARG D N 1
ATOM 13106 C CA . ARG D 1 90 ? 104.87100 160.35400 107.46700 1.000 48.23495 90 ARG D CA 1
ATOM 13107 C C . ARG D 1 90 ? 103.87100 160.02300 108.56800 1.000 48.23495 90 ARG D C 1
ATOM 13108 O O . ARG D 1 90 ? 104.28800 159.73700 109.69400 1.000 48.23495 90 ARG D O 1
ATOM 13116 N N . LYS D 1 91 ? 102.56700 160.05200 108.25800 1.000 47.51610 91 LYS D N 1
ATOM 13117 C CA . LYS D 1 91 ? 101.52600 159.68800 109.22100 1.000 47.51610 91 LYS D CA 1
ATOM 13118 C C . LYS D 1 91 ? 101.66000 158.24000 109.68800 1.000 47.51610 91 LYS D C 1
ATOM 13119 O O . LYS D 1 91 ? 101.45200 157.93700 110.86900 1.000 47.51610 91 LYS D O 1
ATOM 13125 N N . TYR D 1 92 ? 102.08000 157.34400 108.79900 1.000 46.13025 92 TYR D N 1
ATOM 13126 C CA . TYR D 1 92 ? 102.24800 155.95400 109.18600 1.000 46.13025 92 TYR D CA 1
ATOM 13127 C C . TYR D 1 92 ? 103.69100 155.60200 109.48400 1.000 46.13025 92 TYR D C 1
ATOM 13128 O O . TYR D 1 92 ? 103.93800 154.67300 110.25000 1.000 46.13025 92 TYR D O 1
ATOM 13137 N N . GLN D 1 93 ? 104.64800 156.33800 108.93000 1.000 41.79721 93 GLN D N 1
ATOM 13138 C CA . GLN D 1 93 ? 106.03600 156.22600 109.35600 1.000 41.79721 93 GLN D CA 1
ATOM 13139 C C . GLN D 1 93 ? 106.29900 156.88500 110.70300 1.000 41.79721 93 GLN D C 1
ATOM 13140 O O . GLN D 1 93 ? 107.43700 156.86200 111.16000 1.000 41.79721 93 GLN D O 1
ATOM 13146 N N . SER D 1 94 ? 105.32300 157.57200 111.29200 1.000 35.59385 94 SER D N 1
ATOM 13147 C CA . SER D 1 94 ? 105.50500 158.07300 112.64400 1.000 35.59385 94 SER D CA 1
ATOM 13148 C C . SER D 1 94 ? 105.48700 156.95100 113.67600 1.000 35.59385 94 SER D C 1
ATOM 13149 O O . SER D 1 94 ? 106.12300 157.07800 114.72500 1.000 35.59385 94 SER D O 1
ATOM 13152 N N . VAL D 1 95 ? 104.78200 155.84900 113.41000 1.000 28.71539 95 VAL D N 1
ATOM 13153 C CA . VAL D 1 95 ? 104.67600 154.77700 114.40000 1.000 28.71539 95 VAL D CA 1
ATOM 13154 C C . VAL D 1 95 ? 105.73300 153.70000 114.19300 1.000 28.71539 95 VAL D C 1
ATOM 13155 O O . VAL D 1 95 ? 105.60700 152.60700 114.75400 1.000 28.71539 95 VAL D O 1
ATOM 13159 N N . ILE D 1 96 ? 106.77900 153.99900 113.41300 1.000 25.27766 96 ILE D N 1
ATOM 13160 C CA . ILE D 1 96 ? 107.78900 152.99400 113.07000 1.000 25.27766 96 ILE D CA 1
ATOM 13161 C C . ILE D 1 96 ? 108.58900 152.55000 114.30200 1.000 25.27766 96 ILE D C 1
ATOM 13162 O O . ILE D 1 96 ? 108.79900 151.34900 114.51000 1.000 25.27766 96 ILE D O 1
ATOM 13167 N N . ILE D 1 97 ? 108.97200 153.49000 115.17300 1.000 24.88682 97 ILE D N 1
ATOM 13168 C CA . ILE D 1 97 ? 109.77700 153.17100 116.34400 1.000 24.88682 97 ILE D CA 1
ATOM 13169 C C . ILE D 1 97 ? 108.93800 152.46200 117.39200 1.000 24.88682 97 ILE D C 1
ATOM 13170 O O . ILE D 1 97 ? 109.39100 151.48500 118.00100 1.000 24.88682 97 ILE D O 1
ATOM 13175 N N . PHE D 1 98 ? 107.71200 152.94900 117.61900 1.000 21.87391 98 PHE D N 1
ATOM 13176 C CA . PHE D 1 98 ? 106.76600 152.29200 118.51700 1.000 21.87391 98 PHE D CA 1
ATOM 13177 C C . PHE D 1 98 ? 106.45700 150.86900 118.06900 1.000 21.87391 98 PHE D C 1
ATOM 13178 O O . PHE D 1 98 ? 106.39800 149.95300 118.89400 1.000 21.87391 98 PHE D O 1
ATOM 13186 N N . SER D 1 99 ? 106.30000 150.65800 116.76400 1.000 26.29095 99 SER D N 1
ATOM 13187 C CA . SER D 1 99 ? 105.98200 149.33100 116.26000 1.000 26.29095 99 SER D CA 1
ATOM 13188 C C . SER D 1 99 ? 107.17700 148.39100 116.34300 1.000 26.29095 99 SER D C 1
ATOM 13189 O O . SER D 1 99 ? 107.00700 147.21300 116.66300 1.000 26.29095 99 SER D O 1
ATOM 13192 N N . LEU D 1 100 ? 108.38900 148.88300 116.06300 1.000 20.84647 100 LEU D N 1
ATOM 13193 C CA . LEU D 1 100 ? 109.58500 148.06100 116.25900 1.000 20.84647 100 LEU D CA 1
ATOM 13194 C C . LEU D 1 100 ? 109.82500 147.72200 117.72200 1.000 20.84647 100 LEU D C 1
ATOM 13195 O O . LEU D 1 100 ? 110.31300 146.63100 118.03300 1.000 20.84647 100 LEU D O 1
ATOM 13200 N N . LEU D 1 101 ? 109.48200 148.62100 118.63700 1.000 21.23311 101 LEU D N 1
ATOM 13201 C CA . LEU D 1 101 ? 109.62600 148.27500 120.04200 1.000 21.23311 101 LEU D CA 1
ATOM 13202 C C . LEU D 1 101 ? 108.53400 147.32300 120.52100 1.000 21.23311 101 LEU D C 1
ATOM 13203 O O . LEU D 1 101 ? 108.78600 146.51500 121.42000 1.000 21.23311 101 LEU D O 1
ATOM 13208 N N . LYS D 1 102 ? 107.33000 147.37800 119.94200 1.000 22.39785 102 LYS D N 1
ATOM 13209 C CA . LYS D 1 102 ? 106.35300 146.32800 120.23300 1.000 22.39785 102 LYS D CA 1
ATOM 13210 C C . LYS D 1 102 ? 106.76300 144.99400 119.62500 1.000 22.39785 102 LYS D C 1
ATOM 13211 O O . LYS D 1 102 ? 106.43100 143.94400 120.17600 1.000 22.39785 102 LYS D O 1
ATOM 13217 N N . VAL D 1 103 ? 107.48300 145.02000 118.50400 1.000 21.36465 103 VAL D N 1
ATOM 13218 C CA . VAL D 1 103 ? 108.09000 143.81300 117.94500 1.000 21.36465 103 VAL D CA 1
ATOM 13219 C C . VAL D 1 103 ? 109.13400 143.23700 118.90100 1.000 21.36465 103 VAL D C 1
ATOM 13220 O O . VAL D 1 103 ? 109.20000 142.01600 119.10500 1.000 21.36465 103 VAL D O 1
ATOM 13224 N N . CYS D 1 104 ? 109.94300 144.10800 119.51900 1.000 22.46534 104 CYS D N 1
ATOM 13225 C CA . CYS D 1 104 ? 110.87200 143.68900 120.57500 1.000 22.46534 104 CYS D CA 1
ATOM 13226 C C . CYS D 1 104 ? 110.14700 143.08300 121.77500 1.000 22.46534 104 CYS D C 1
ATOM 13227 O O . CYS D 1 104 ? 110.59700 142.07300 122.33400 1.000 22.46534 104 CYS D O 1
ATOM 13230 N N . GLU D 1 105 ? 109.04400 143.71300 122.19600 1.000 24.68696 105 GLU D N 1
ATOM 13231 C CA . GLU D 1 105 ? 108.18600 143.19100 123.26200 1.000 24.68696 105 GLU D CA 1
ATOM 13232 C C . GLU D 1 105 ? 107.64500 141.80700 122.93400 1.000 24.68696 105 GLU D C 1
ATOM 13233 O O . GLU D 1 105 ? 107.65000 140.90600 123.78500 1.000 24.68696 105 GLU D O 1
ATOM 13239 N N . TRP D 1 106 ? 107.18900 141.62300 121.69500 1.000 26.39140 106 TRP D N 1
ATOM 13240 C CA . TRP D 1 106 ? 106.63400 140.34600 121.26900 1.000 26.39140 106 TRP D CA 1
ATOM 13241 C C . TRP D 1 106 ? 107.70400 139.27100 121.18700 1.000 26.39140 106 TRP D C 1
ATOM 13242 O O . TRP D 1 106 ? 107.43600 138.10800 121.49400 1.000 26.39140 106 TRP D O 1
ATOM 13253 N N . TYR D 1 107 ? 108.91600 139.63100 120.76600 1.000 27.89636 107 TYR D N 1
ATOM 13254 C CA . TYR D 1 107 ? 109.99300 138.64900 120.75700 1.000 27.89636 107 TYR D CA 1
ATOM 13255 C C . TYR D 1 107 ? 110.45400 138.28800 122.15900 1.000 27.89636 107 TYR D C 1
ATOM 13256 O O . TYR D 1 107 ? 110.89400 137.15700 122.38400 1.000 27.89636 107 TYR D O 1
ATOM 13265 N N . SER D 1 108 ? 110.36200 139.22000 123.10700 1.000 25.86490 108 SER D N 1
ATOM 13266 C CA . SER D 1 108 ? 110.61000 138.87100 124.50200 1.000 25.86490 108 SER D CA 1
ATOM 13267 C C . SER D 1 108 ? 109.54900 137.91300 125.03400 1.000 25.86490 108 SER D C 1
ATOM 13268 O O . SER D 1 108 ? 109.87000 136.98000 125.78200 1.000 25.86490 108 SER D O 1
ATOM 13271 N N . ILE D 1 109 ? 108.28400 138.13200 124.65100 1.000 29.45833 109 ILE D N 1
ATOM 13272 C CA . ILE D 1 109 ? 107.19700 137.20900 124.99500 1.000 29.45833 109 ILE D CA 1
ATOM 13273 C C . ILE D 1 109 ? 107.43600 135.83000 124.37600 1.000 29.45833 109 ILE D C 1
ATOM 13274 O O . ILE D 1 109 ? 107.24500 134.80000 125.03200 1.000 29.45833 109 ILE D O 1
ATOM 13279 N N . LEU D 1 110 ? 107.89600 135.80000 123.12000 1.000 31.07222 110 LEU D N 1
ATOM 13280 C CA . LEU D 1 110 ? 108.21200 134.55100 122.42500 1.000 31.07222 110 LEU D CA 1
ATOM 13281 C C . LEU D 1 110 ? 109.35000 133.78800 123.09200 1.000 31.07222 110 LEU D C 1
ATOM 13282 O O . LEU D 1 110 ? 109.29200 132.56100 123.21900 1.000 31.07222 110 LEU D O 1
ATOM 13287 N N . ALA D 1 111 ? 110.42100 134.49300 123.46300 1.000 32.96500 111 ALA D N 1
ATOM 13288 C CA . ALA D 1 111 ? 111.51300 133.87200 124.20500 1.000 32.96500 111 ALA D CA 1
ATOM 13289 C C . ALA D 1 111 ? 111.06800 133.38200 125.57900 1.000 32.96500 111 ALA D C 1
ATOM 13290 O O . ALA D 1 111 ? 111.62600 132.41000 126.09500 1.000 32.96500 111 ALA D O 1
ATOM 13292 N N . THR D 1 112 ? 110.09100 134.05300 126.19800 1.000 35.10166 112 THR D N 1
ATOM 13293 C CA . THR D 1 112 ? 109.50600 133.52900 127.42900 1.000 35.10166 112 THR D CA 1
ATOM 13294 C C . THR D 1 112 ? 108.70100 132.25800 127.17000 1.000 35.10166 112 THR D C 1
ATOM 13295 O O . THR D 1 112 ? 108.72800 131.32400 127.97900 1.000 35.10166 112 THR D O 1
ATOM 13299 N N . MET D 1 113 ? 108.02000 132.17700 126.02500 1.000 36.86978 113 MET D N 1
ATOM 13300 C CA . MET D 1 113 ? 107.15300 131.02800 125.77000 1.000 36.86978 113 MET D CA 1
ATOM 13301 C C . MET D 1 113 ? 107.93100 129.83900 125.22200 1.000 36.86978 113 MET D C 1
ATOM 13302 O O . MET D 1 113 ? 107.79900 128.71900 125.72300 1.000 36.86978 113 MET D O 1
ATOM 13307 N N . GLU D 1 114 ? 108.75300 130.06100 124.20000 1.000 36.56196 114 GLU D N 1
ATOM 13308 C CA . GLU D 1 114 ? 109.61200 129.01200 123.65800 1.000 36.56196 114 GLU D CA 1
ATOM 13309 C C . GLU D 1 114 ? 110.98200 129.17400 124.30700 1.000 36.56196 114 GLU D C 1
ATOM 13310 O O . GLU D 1 114 ? 111.88500 129.81300 123.76800 1.000 36.56196 114 GLU D O 1
ATOM 13316 N N . VAL D 1 115 ? 111.10000 128.59000 125.50700 1.000 34.48880 115 VAL D N 1
ATOM 13317 C CA . VAL D 1 115 ? 112.30500 128.68300 126.33200 1.000 34.48880 115 VAL D CA 1
ATOM 13318 C C . VAL D 1 115 ? 113.49400 128.03300 125.63300 1.000 34.48880 115 VAL D C 1
ATOM 13319 O O . VAL D 1 115 ? 114.63200 128.50900 125.73100 1.000 34.48880 115 VAL D O 1
ATOM 13323 N N . HIS D 1 116 ? 113.24100 126.95600 124.89400 1.000 33.06194 116 HIS D N 1
ATOM 13324 C CA . HIS D 1 116 ? 114.29400 126.29700 124.13100 1.000 33.06194 116 HIS D CA 1
ATOM 13325 C C . HIS D 1 116 ? 114.77300 127.15900 122.96600 1.000 33.06194 116 HIS D C 1
ATOM 13326 O O . HIS D 1 116 ? 115.97200 127.19500 122.67100 1.000 33.06194 116 HIS D O 1
ATOM 13333 N N . ASN D 1 117 ? 113.85900 127.87000 122.30600 1.000 34.55045 117 ASN D N 1
ATOM 13334 C CA . ASN D 1 117 ? 114.17700 128.68700 121.14200 1.000 34.55045 117 ASN D CA 1
ATOM 13335 C C . ASN D 1 117 ? 114.36800 130.15700 121.52100 1.000 34.55045 117 ASN D C 1
ATOM 13336 O O . ASN D 1 117 ? 114.07600 131.05800 120.72800 1.000 34.55045 117 ASN D O 1
ATOM 13341 N N . ALA D 1 118 ? 114.83100 130.41200 122.74800 1.000 35.05682 118 ALA D N 1
ATOM 13342 C CA . ALA D 1 118 ? 114.99800 131.77900 123.23200 1.000 35.05682 118 ALA D CA 1
ATOM 13343 C C . ALA D 1 118 ? 116.12300 132.52400 122.52600 1.000 35.05682 118 ALA D C 1
ATOM 13344 O O . ALA D 1 118 ? 116.08700 133.75500 122.45700 1.000 35.05682 118 ALA D O 1
ATOM 13346 N N . LYS D 1 119 ? 117.11900 131.81200 121.99500 1.000 36.01160 119 LYS D N 1
ATOM 13347 C CA . LYS D 1 119 ? 118.25700 132.48700 121.37500 1.000 36.01160 119 LYS D CA 1
ATOM 13348 C C . LYS D 1 119 ? 117.89100 133.09400 120.02800 1.000 36.01160 119 LYS D C 1
ATOM 13349 O O . LYS D 1 119 ? 118.38600 134.17100 119.67800 1.000 36.01160 119 LYS D O 1
ATOM 13355 N N . LEU D 1 120 ? 117.02200 132.42400 119.26900 1.000 35.12334 120 LEU D N 1
ATOM 13356 C CA . LEU D 1 120 ? 116.54400 132.95800 117.99600 1.000 35.12334 120 LEU D CA 1
ATOM 13357 C C . LEU D 1 120 ? 115.73000 134.22900 118.18800 1.000 35.12334 120 LEU D C 1
ATOM 13358 O O . LEU D 1 120 ? 115.91100 135.21400 117.46400 1.000 35.12334 120 LEU D O 1
ATOM 13363 N N . TYR D 1 121 ? 114.82200 134.22300 119.16000 1.000 32.99665 121 TYR D N 1
ATOM 13364 C CA . TYR D 1 121 ? 114.01000 135.40600 119.40200 1.000 32.99665 121 TYR D CA 1
ATOM 13365 C C . TYR D 1 121 ? 114.79400 136.51500 120.08900 1.000 32.99665 121 TYR D C 1
ATOM 13366 O O . TYR D 1 121 ? 114.49400 137.68800 119.86900 1.000 32.99665 121 TYR D O 1
ATOM 13375 N N . GLU D 1 122 ? 115.80100 136.17800 120.90200 1.000 33.23730 122 GLU D N 1
ATOM 13376 C CA . GLU D 1 122 ? 116.71300 137.19900 121.41800 1.000 33.23730 122 GLU D CA 1
ATOM 13377 C C . GLU D 1 122 ? 117.53900 137.82800 120.30200 1.000 33.23730 122 GLU D C 1
ATOM 13378 O O . GLU D 1 122 ? 117.80100 139.03600 120.32900 1.000 33.23730 122 GLU D O 1
ATOM 13384 N N . THR D 1 123 ? 117.93000 137.02800 119.30600 1.000 32.13891 123 THR D N 1
ATOM 13385 C CA . THR D 1 123 ? 118.61300 137.54800 118.12500 1.000 32.13891 123 THR D CA 1
ATOM 13386 C C . THR D 1 123 ? 117.70800 138.48300 117.33600 1.000 32.13891 123 THR D C 1
ATOM 13387 O O . THR D 1 123 ? 118.13000 139.57200 116.93100 1.000 32.13891 123 THR D O 1
ATOM 13391 N N . ARG D 1 124 ? 116.46500 138.05600 117.09700 1.000 32.83355 124 ARG D N 1
ATOM 13392 C CA . ARG D 1 124 ? 115.48900 138.86200 116.36700 1.000 32.83355 124 ARG D CA 1
ATOM 13393 C C . ARG D 1 124 ? 115.17600 140.15900 117.10500 1.000 32.83355 124 ARG D C 1
ATOM 13394 O O . ARG D 1 124 ? 115.01800 141.21200 116.47800 1.000 32.83355 124 ARG D O 1
ATOM 13402 N N . ASN D 1 125 ? 115.05300 140.08400 118.43500 1.000 25.77871 125 ASN D N 1
ATOM 13403 C CA . ASN D 1 125 ? 114.80300 141.25000 119.27600 1.000 25.77871 125 ASN D CA 1
ATOM 13404 C C . ASN D 1 125 ? 115.97600 142.22300 119.18700 1.000 25.77871 125 ASN D C 1
ATOM 13405 O O . ASN D 1 125 ? 115.77200 143.43900 119.08800 1.000 25.77871 125 ASN D O 1
ATOM 13410 N N . LEU D 1 126 ? 117.21000 141.70100 119.24000 1.000 26.81389 126 LEU D N 1
ATOM 13411 C CA . LEU D 1 126 ? 118.40000 142.53700 119.10400 1.000 26.81389 126 LEU D CA 1
ATOM 13412 C C . LEU D 1 126 ? 118.47400 143.17400 117.72300 1.000 26.81389 126 LEU D C 1
ATOM 13413 O O . LEU D 1 126 ? 118.88100 144.33000 117.59100 1.000 26.81389 126 LEU D O 1
ATOM 13418 N N . ALA D 1 127 ? 118.11100 142.41600 116.68600 1.000 26.61491 127 ALA D N 1
ATOM 13419 C CA . ALA D 1 127 ? 118.09600 142.92200 115.31600 1.000 26.61491 127 ALA D CA 1
ATOM 13420 C C . ALA D 1 127 ? 117.08400 144.04400 115.16600 1.000 26.61491 127 ALA D C 1
ATOM 13421 O O . ALA D 1 127 ? 117.33400 145.02800 114.45900 1.000 26.61491 127 ALA D O 1
ATOM 13423 N N . SER D 1 128 ? 115.91900 143.87800 115.79500 1.000 25.25488 128 SER D N 1
ATOM 13424 C CA . SER D 1 128 ? 114.88800 144.90600 115.80100 1.000 25.25488 128 SER D CA 1
ATOM 13425 C C . SER D 1 128 ? 115.38600 146.15900 116.50700 1.000 25.25488 128 SER D C 1
ATOM 13426 O O . SER D 1 128 ? 115.11400 147.27700 116.05900 1.000 25.25488 128 SER D O 1
ATOM 13429 N N . GLN D 1 129 ? 116.09500 145.98100 117.63200 1.000 23.54483 129 GLN D N 1
ATOM 13430 C CA . GLN D 1 129 ? 116.66800 147.10300 118.37200 1.000 23.54483 129 GLN D CA 1
ATOM 13431 C C . GLN D 1 129 ? 117.71000 147.84700 117.54400 1.000 23.54483 129 GLN D C 1
ATOM 13432 O O . GLN D 1 129 ? 117.75200 149.08000 117.56200 1.000 23.54483 129 GLN D O 1
ATOM 13438 N N . GLN D 1 130 ? 118.58600 147.11200 116.84500 1.000 29.35755 130 GLN D N 1
ATOM 13439 C CA . GLN D 1 130 ? 119.59700 147.74200 115.99100 1.000 29.35755 130 GLN D CA 1
ATOM 13440 C C . GLN D 1 130 ? 118.96400 148.46900 114.81000 1.000 29.35755 130 GLN D C 1
ATOM 13441 O O . GLN D 1 130 ? 119.44300 149.54100 114.41700 1.000 29.35755 130 GLN D O 1
ATOM 13447 N N . LEU D 1 131 ? 117.91800 147.88300 114.21200 1.000 29.66247 131 LEU D N 1
ATOM 13448 C CA . LEU D 1 131 ? 117.20600 148.53400 113.11100 1.000 29.66247 131 LEU D CA 1
ATOM 13449 C C . LEU D 1 131 ? 116.53500 149.80500 113.61100 1.000 29.66247 131 LEU D C 1
ATOM 13450 O O . LEU D 1 131 ? 116.51500 150.82900 112.91400 1.000 29.66247 131 LEU D O 1
ATOM 13455 N N . CYS D 1 132 ? 115.96800 149.73300 114.81600 1.000 26.02900 132 CYS D N 1
ATOM 13456 C CA . CYS D 1 132 ? 115.33000 150.86900 115.46400 1.000 26.02900 132 CYS D CA 1
ATOM 13457 C C . CYS D 1 132 ? 116.34000 151.97300 115.73600 1.000 26.02900 132 CYS D C 1
ATOM 13458 O O . CYS D 1 132 ? 116.04300 153.15400 115.53700 1.000 26.02900 132 CYS D O 1
ATOM 13461 N N . LYS D 1 133 ? 117.54300 151.59100 116.18200 1.000 25.96215 133 LYS D N 1
ATOM 13462 C CA . LYS D 1 133 ? 118.63000 152.53300 116.43300 1.000 25.96215 133 LYS D CA 1
ATOM 13463 C C . LYS D 1 133 ? 119.05200 153.22600 115.14500 1.000 25.96215 133 LYS D C 1
ATOM 13464 O O . LYS D 1 133 ? 119.29800 154.44200 115.13900 1.000 25.96215 133 LYS D O 1
ATOM 13470 N N . LEU D 1 134 ? 119.13100 152.45700 114.04700 1.000 29.85544 134 LEU D N 1
ATOM 13471 C CA . LEU D 1 134 ? 119.47000 153.00400 112.73300 1.000 29.85544 134 LEU D CA 1
ATOM 13472 C C . LEU D 1 134 ? 118.43100 154.01800 112.28000 1.000 29.85544 134 LEU D C 1
ATOM 13473 O O . LEU D 1 134 ? 118.77600 155.07500 111.74200 1.000 29.85544 134 LEU D O 1
ATOM 13478 N N . LEU D 1 135 ? 117.15500 153.68800 112.47200 1.000 28.86432 135 LEU D N 1
ATOM 13479 C CA . LEU D 1 135 ? 116.05800 154.58000 112.11000 1.000 28.86432 135 LEU D CA 1
ATOM 13480 C C . LEU D 1 135 ? 116.06300 155.87000 112.92300 1.000 28.86432 135 LEU D C 1
ATOM 13481 O O . LEU D 1 135 ? 115.81200 156.95200 112.37400 1.000 28.86432 135 LEU D O 1
ATOM 13486 N N . ILE D 1 136 ? 116.33700 155.76900 114.22900 1.000 27.63778 136 ILE D N 1
ATOM 13487 C CA . ILE D 1 136 ? 116.41400 156.94700 115.09400 1.000 27.63778 136 ILE D CA 1
ATOM 13488 C C . ILE D 1 136 ? 117.58200 157.83700 114.68500 1.000 27.63778 136 ILE D C 1
ATOM 13489 O O . ILE D 1 136 ? 117.43400 159.06000 114.57100 1.000 27.63778 136 ILE D O 1
ATOM 13494 N N . GLU D 1 137 ? 118.73200 157.23400 114.37600 1.000 30.21447 137 GLU D N 1
ATOM 13495 C CA . GLU D 1 137 ? 119.90500 158.01900 114.01000 1.000 30.21447 137 GLU D CA 1
ATOM 13496 C C . GLU D 1 137 ? 119.77200 158.61200 112.61200 1.000 30.21447 137 GLU D C 1
ATOM 13497 O O . GLU D 1 137 ? 120.38800 159.64000 112.31600 1.000 30.21447 137 GLU D O 1
ATOM 13503 N N . ARG D 1 138 ? 118.99600 157.96900 111.74200 1.000 36.08596 138 ARG D N 1
ATOM 13504 C CA . ARG D 1 138 ? 118.74900 158.51300 110.41300 1.000 36.08596 138 ARG D CA 1
ATOM 13505 C C . ARG D 1 138 ? 117.79300 159.69800 110.48300 1.000 36.08596 138 ARG D C 1
ATOM 13506 O O . ARG D 1 138 ? 118.03300 160.74900 109.86900 1.000 36.08596 138 ARG D O 1
ATOM 13514 N N . GLU D 1 139 ? 116.70100 159.55000 111.23600 1.000 36.85938 139 GLU D N 1
ATOM 13515 C CA . GLU D 1 139 ? 115.74500 160.63900 111.36300 1.000 36.85938 139 GLU D CA 1
ATOM 13516 C C . GLU D 1 139 ? 116.26100 161.77700 112.23000 1.000 36.85938 139 GLU D C 1
ATOM 13517 O O . GLU D 1 139 ? 115.69100 162.86600 112.18200 1.000 36.85938 139 GLU D O 1
ATOM 13523 N N . GLU D 1 140 ? 117.29300 161.54200 113.04500 1.000 33.14373 140 GLU D N 1
ATOM 13524 C CA . GLU D 1 140 ? 117.96800 162.63900 113.73200 1.000 33.14373 140 GLU D CA 1
ATOM 13525 C C . GLU D 1 140 ? 118.62500 163.59000 112.74500 1.000 33.14373 140 GLU D C 1
ATOM 13526 O O . GLU D 1 140 ? 118.61100 164.81100 112.93700 1.000 33.14373 140 GLU D O 1
ATOM 13532 N N . THR D 1 141 ? 119.21400 163.04200 111.68300 1.000 37.21559 141 THR D N 1
ATOM 13533 C CA . THR D 1 141 ? 119.78000 163.87400 110.63100 1.000 37.21559 141 THR D CA 1
ATOM 13534 C C . THR D 1 141 ? 118.68800 164.49100 109.77000 1.000 37.21559 141 THR D C 1
ATOM 13535 O O . THR D 1 141 ? 118.79800 165.65900 109.37900 1.000 37.21559 141 THR D O 1
ATOM 13539 N N . ARG D 1 142 ? 117.66600 163.70100 109.41000 1.000 41.19832 142 ARG D N 1
ATOM 13540 C CA . ARG D 1 142 ? 116.59900 164.19100 108.53500 1.000 41.19832 142 ARG D CA 1
ATOM 13541 C C . ARG D 1 142 ? 115.78200 165.30900 109.17900 1.000 41.19832 142 ARG D C 1
ATOM 13542 O O . ARG D 1 142 ? 115.79900 166.44900 108.70500 1.000 41.19832 142 ARG D O 1
ATOM 13550 N N . ASP D 1 143 ? 115.06900 165.01300 110.26300 1.000 39.50241 143 ASP D N 1
ATOM 13551 C CA . ASP D 1 143 ? 114.23100 166.03300 110.89100 1.000 39.50241 143 ASP D CA 1
ATOM 13552 C C . ASP D 1 143 ? 114.11900 165.73600 112.37600 1.000 39.50241 143 ASP D C 1
ATOM 13553 O O . ASP D 1 143 ? 113.55900 164.70800 112.76100 1.000 39.50241 143 ASP D O 1
ATOM 13558 N N . LEU D 1 144 ? 114.56400 166.68100 113.20100 1.000 34.82206 144 LEU D N 1
ATOM 13559 C CA . LEU D 1 144 ? 114.75100 166.41300 114.62200 1.000 34.82206 144 LEU D CA 1
ATOM 13560 C C . LEU D 1 144 ? 113.44900 166.51400 115.39800 1.000 34.82206 144 LEU D C 1
ATOM 13561 O O . LEU D 1 144 ? 113.19800 165.70200 116.29500 1.000 34.82206 144 LEU D O 1
ATOM 13566 N N . GLN D 1 145 ? 112.63300 167.52100 115.08300 1.000 36.70864 145 GLN D N 1
ATOM 13567 C CA . GLN D 1 145 ? 111.34900 167.70000 115.74900 1.000 36.70864 145 GLN D CA 1
ATOM 13568 C C . GLN D 1 145 ? 110.39300 166.55800 115.43800 1.000 36.70864 145 GLN D C 1
ATOM 13569 O O . GLN D 1 145 ? 109.60500 166.15100 116.29800 1.000 36.70864 145 GLN D O 1
ATOM 13575 N N . PHE D 1 146 ? 110.45300 166.02900 114.21600 1.000 34.85763 146 PHE D N 1
ATOM 13576 C CA . PHE D 1 146 ? 109.63100 164.88000 113.86300 1.000 34.85763 146 PHE D CA 1
ATOM 13577 C C . PHE D 1 146 ? 110.10300 163.61800 114.57000 1.000 34.85763 146 PHE D C 1
ATOM 13578 O O . PHE D 1 146 ? 109.28400 162.75100 114.89100 1.000 34.85763 146 PHE D O 1
ATOM 13586 N N . LEU D 1 147 ? 111.41700 163.48400 114.78000 1.000 29.63947 147 LEU D N 1
ATOM 13587 C CA . LEU D 1 147 ? 111.95100 162.38700 115.58200 1.000 29.63947 147 LEU D CA 1
ATOM 13588 C C . LEU D 1 147 ? 111.47700 162.47900 117.02200 1.000 29.63947 147 LEU D C 1
ATOM 13589 O O . LEU D 1 147 ? 111.02900 161.48500 117.60400 1.000 29.63947 147 LEU D O 1
ATOM 13594 N N . PHE D 1 148 ? 111.57500 163.66700 117.61500 1.000 27.49281 148 PHE D N 1
ATOM 13595 C CA . PHE D 1 148 ? 111.28600 163.81400 119.03700 1.000 27.49281 148 PHE D CA 1
ATOM 13596 C C . PHE D 1 148 ? 109.79600 163.71000 119.31100 1.000 27.49281 148 PHE D C 1
ATOM 13597 O O . PHE D 1 148 ? 109.36700 162.83200 120.05900 1.000 27.49281 148 PHE D O 1
ATOM 13605 N N . MET D 1 149 ? 108.99000 164.58400 118.69400 1.000 31.68396 149 MET D N 1
ATOM 13606 C CA . MET D 1 149 ? 107.56500 164.65700 119.01600 1.000 31.68396 149 MET D CA 1
ATOM 13607 C C . MET D 1 149 ? 106.79600 163.44100 118.51100 1.000 31.68396 149 MET D C 1
ATOM 13608 O O . MET D 1 149 ? 106.01300 162.84200 119.25300 1.000 31.68396 149 MET D O 1
ATOM 13613 N N . GLN D 1 150 ? 106.99200 163.07100 117.25200 1.000 31.72725 150 GLN D N 1
ATOM 13614 C CA . GLN D 1 150 ? 106.13200 162.06300 116.64900 1.000 31.72725 150 GLN D CA 1
ATOM 13615 C C . GLN D 1 150 ? 106.62800 160.63800 116.85700 1.000 31.72725 150 GLN D C 1
ATOM 13616 O O . GLN D 1 150 ? 105.85700 159.77400 117.28000 1.000 31.72725 150 GLN D O 1
ATOM 13622 N N . LEU D 1 151 ? 107.88700 160.37100 116.51900 1.000 27.53912 151 LEU D N 1
ATOM 13623 C CA . LEU D 1 151 ? 108.43900 159.02600 116.64900 1.000 27.53912 151 LEU D CA 1
ATOM 13624 C C . LEU D 1 151 ? 108.60000 158.62100 118.10800 1.000 27.53912 151 LEU D C 1
ATOM 13625 O O . LEU D 1 151 ? 107.99100 157.64800 118.56400 1.000 27.53912 151 LEU D O 1
ATOM 13630 N N . LEU D 1 152 ? 109.40300 159.36500 118.86300 1.000 23.27436 152 LEU D N 1
ATOM 13631 C CA . LEU D 1 152 ? 109.76600 158.90500 120.19700 1.000 23.27436 152 LEU D CA 1
ATOM 13632 C C . LEU D 1 152 ? 108.69700 159.22600 121.23400 1.000 23.27436 152 LEU D C 1
ATOM 13633 O O . LEU D 1 152 ? 108.33000 158.35700 122.02600 1.000 23.27436 152 LEU D O 1
ATOM 13638 N N . LEU D 1 153 ? 108.19400 160.46100 121.27100 1.000 27.83761 153 LEU D N 1
ATOM 13639 C CA . LEU D 1 153 ? 107.39600 160.88900 122.41600 1.000 27.83761 153 LEU D CA 1
ATOM 13640 C C . LEU D 1 153 ? 105.89300 160.71300 122.28900 1.000 27.83761 153 LEU D C 1
ATOM 13641 O O . LEU D 1 153 ? 105.21600 160.73300 123.32000 1.000 27.83761 153 LEU D O 1
ATOM 13646 N N . ARG D 1 154 ? 105.34100 160.62000 121.08400 1.000 32.98876 154 ARG D N 1
ATOM 13647 C CA . ARG D 1 154 ? 103.89500 160.47800 120.93500 1.000 32.98876 154 ARG D CA 1
ATOM 13648 C C . ARG D 1 154 ? 103.42200 159.12300 121.44900 1.000 32.98876 154 ARG D C 1
ATOM 13649 O O . ARG D 1 154 ? 103.91200 158.08100 121.01100 1.000 32.98876 154 ARG D O 1
ATOM 13657 N N . ARG D 1 155 ? 102.49200 159.14300 122.40100 1.000 33.35229 155 ARG D N 1
ATOM 13658 C CA . ARG D 1 155 ? 101.96900 157.93400 123.03800 1.000 33.35229 155 ARG D CA 1
ATOM 13659 C C . ARG D 1 155 ? 100.90900 157.29500 122.15300 1.000 33.35229 155 ARG D C 1
ATOM 13660 O O . ARG D 1 155 ? 99.72700 157.62100 122.23000 1.000 33.35229 155 ARG D O 1
ATOM 13668 N N . TYR D 1 156 ? 101.33400 156.38100 121.28900 1.000 31.36855 156 TYR D N 1
ATOM 13669 C CA . TYR D 1 156 ? 100.39600 155.69700 120.41700 1.000 31.36855 156 TYR D CA 1
ATOM 13670 C C . TYR D 1 156 ? 99.65400 154.59800 121.16800 1.000 31.36855 156 TYR D C 1
ATOM 13671 O O . TYR D 1 156 ? 100.05500 154.15900 122.24400 1.000 31.36855 156 TYR D O 1
ATOM 13680 N N . VAL D 1 157 ? 98.56700 154.13900 120.56000 1.000 35.02209 157 VAL D N 1
ATOM 13681 C CA . VAL D 1 157 ? 97.69900 153.10700 121.10700 1.000 35.02209 157 VAL D CA 1
ATOM 13682 C C . VAL D 1 157 ? 97.74700 151.94400 120.12800 1.000 35.02209 157 VAL D C 1
ATOM 13683 O O . VAL D 1 157 ? 97.85700 152.14900 118.91900 1.000 35.02209 157 VAL D O 1
ATOM 13687 N N . ILE D 1 158 ? 97.64600 150.72100 120.63600 1.000 37.38434 158 ILE D N 1
ATOM 13688 C CA . ILE D 1 158 ? 97.75700 149.54100 119.79300 1.000 37.38434 158 ILE D CA 1
ATOM 13689 C C . ILE D 1 158 ? 96.73700 148.52500 120.29300 1.000 37.38434 158 ILE D C 1
ATOM 13690 O O . ILE D 1 158 ? 96.39200 148.48600 121.47800 1.000 37.38434 158 ILE D O 1
ATOM 13695 N N . ASN D 1 159 ? 96.19100 147.75300 119.36100 1.000 44.29547 159 ASN D N 1
ATOM 13696 C CA . ASN D 1 159 ? 95.24900 146.68600 119.66700 1.000 44.29547 159 ASN D CA 1
ATOM 13697 C C . ASN D 1 159 ? 96.00500 145.37100 119.56100 1.000 44.29547 159 ASN D C 1
ATOM 13698 O O . ASN D 1 159 ? 95.98900 144.72400 118.52000 1.000 44.29547 159 ASN D O 1
ATOM 13703 N N . GLU D 1 160 ? 96.66400 144.97400 120.65400 1.000 41.78412 160 GLU D N 1
ATOM 13704 C CA . GLU D 1 160 ? 97.39100 143.70700 120.67600 1.000 41.78412 160 GLU D CA 1
ATOM 13705 C C . GLU D 1 160 ? 96.43900 142.52100 120.59000 1.000 41.78412 160 GLU D C 1
ATOM 13706 O O . GLU D 1 160 ? 96.58600 141.64900 119.72800 1.000 41.78412 160 GLU D O 1
ATOM 13712 N N . ASN D 1 161 ? 95.42200 142.51700 121.41600 1.000 49.24769 161 ASN D N 1
ATOM 13713 C CA . ASN D 1 161 ? 94.32200 141.58100 121.33900 1.000 49.24769 161 ASN D CA 1
ATOM 13714 C C . ASN D 1 161 ? 93.09700 142.41000 120.99600 1.000 49.24769 161 ASN D C 1
ATOM 13715 O O . ASN D 1 161 ? 93.23100 143.53500 120.50700 1.000 49.24769 161 ASN D O 1
ATOM 13720 N N . ASP D 1 162 ? 91.90600 141.82300 121.14800 1.000 55.13805 162 ASP D N 1
ATOM 13721 C CA . ASP D 1 162 ? 90.66900 142.60100 121.04300 1.000 55.13805 162 ASP D CA 1
ATOM 13722 C C . ASP D 1 162 ? 90.61600 143.76600 122.03400 1.000 55.13805 162 ASP D C 1
ATOM 13723 O O . ASP D 1 162 ? 90.00400 144.79800 121.73800 1.000 55.13805 162 ASP D O 1
ATOM 13728 N N . GLU D 1 163 ? 91.22800 143.60900 123.20600 1.000 53.09950 163 GLU D N 1
ATOM 13729 C CA . GLU D 1 163 ? 91.44900 144.70400 124.14200 1.000 53.09950 163 GLU D CA 1
ATOM 13730 C C . GLU D 1 163 ? 92.35200 145.78200 123.53800 1.000 53.09950 163 GLU D C 1
ATOM 13731 O O . GLU D 1 163 ? 93.22300 145.50500 122.71300 1.000 53.09950 163 GLU D O 1
ATOM 13737 N N . ASP D 1 164 ? 92.11100 147.02900 123.93900 1.000 49.68259 164 ASP D N 1
ATOM 13738 C CA . ASP D 1 164 ? 92.91600 148.17700 123.54100 1.000 49.68259 164 ASP D CA 1
ATOM 13739 C C . ASP D 1 164 ? 93.93100 148.47800 124.63100 1.000 49.68259 164 ASP D C 1
ATOM 13740 O O . ASP D 1 164 ? 93.58100 148.51200 125.81400 1.000 49.68259 164 ASP D O 1
ATOM 13745 N N . GLN D 1 165 ? 95.17600 148.70700 124.23600 1.000 43.31953 165 GLN D N 1
ATOM 13746 C CA . GLN D 1 165 ? 96.23900 148.90100 125.20700 1.000 43.31953 165 GLN D CA 1
ATOM 13747 C C . GLN D 1 165 ? 96.33700 150.37100 125.59400 1.000 43.31953 165 GLN D C 1
ATOM 13748 O O . GLN D 1 165 ? 95.71500 151.24200 124.98800 1.000 43.31953 165 GLN D O 1
ATOM 13754 N N . GLU D 1 166 ? 97.09500 150.63300 126.65300 1.000 42.34779 166 GLU D N 1
ATOM 13755 C CA . GLU D 1 166 ? 97.26700 151.98400 127.15100 1.000 42.34779 166 GLU D CA 1
ATOM 13756 C C . GLU D 1 166 ? 98.14300 152.77400 126.18000 1.000 42.34779 166 GLU D C 1
ATOM 13757 O O . GLU D 1 166 ? 98.90100 152.18700 125.40800 1.000 42.34779 166 GLU D O 1
ATOM 13763 N N . PRO D 1 167 ? 98.06700 154.10900 126.19000 1.000 38.00191 167 PRO D N 1
ATOM 13764 C CA . PRO D 1 167 ? 98.96200 154.87800 125.31800 1.000 38.00191 167 PRO D CA 1
ATOM 13765 C C . PRO D 1 167 ? 100.37800 154.94800 125.86900 1.000 38.00191 167 PRO D C 1
ATOM 13766 O O . PRO D 1 167 ? 100.65600 155.64200 126.85100 1.000 38.00191 167 PRO D O 1
ATOM 13770 N N . LEU D 1 168 ? 101.27800 154.20300 125.23900 1.000 31.31875 168 LEU D N 1
ATOM 13771 C CA . LEU D 1 168 ? 102.69700 154.23200 125.53900 1.000 31.31875 168 LEU D CA 1
ATOM 13772 C C . LEU D 1 168 ? 103.42900 154.87200 124.37400 1.000 31.31875 168 LEU D C 1
ATOM 13773 O O . LEU D 1 168 ? 102.99100 154.78600 123.22800 1.000 31.31875 168 LEU D O 1
ATOM 13778 N N . ASN D 1 169 ? 104.56600 155.48000 124.66500 1.000 25.11333 169 ASN D N 1
ATOM 13779 C CA . ASN D 1 169 ? 105.42400 156.01300 123.62600 1.000 25.11333 169 ASN D CA 1
ATOM 13780 C C . ASN D 1 169 ? 106.71300 155.21900 123.60800 1.000 25.11333 169 ASN D C 1
ATOM 13781 O O . ASN D 1 169 ? 106.96700 154.40100 124.49100 1.000 25.11333 169 ASN D O 1
ATOM 13786 N N . ALA D 1 170 ? 107.50100 155.45800 122.56000 1.000 20.40217 170 ALA D N 1
ATOM 13787 C CA . ALA D 1 170 ? 108.68600 154.65800 122.27500 1.000 20.40217 170 ALA D CA 1
ATOM 13788 C C . ALA D 1 170 ? 109.76100 154.77900 123.34400 1.000 20.40217 170 ALA D C 1
ATOM 13789 O O . ALA D 1 170 ? 110.51800 153.82800 123.56100 1.000 20.40217 170 ALA D O 1
ATOM 13791 N N . LEU D 1 171 ? 109.84300 155.92600 124.01800 1.000 19.66747 171 LEU D N 1
ATOM 13792 C CA . LEU D 1 171 ? 110.79000 156.08800 125.11500 1.000 19.66747 171 LEU D CA 1
ATOM 13793 C C . LEU D 1 171 ? 110.42900 155.20000 126.29800 1.000 19.66747 171 LEU D C 1
ATOM 13794 O O . LEU D 1 171 ? 111.27000 154.43900 126.79100 1.000 19.66747 171 LEU D O 1
ATOM 13799 N N . GLU D 1 172 ? 109.18300 155.31200 126.77900 1.000 23.29394 172 GLU D N 1
ATOM 13800 C CA . GLU D 1 172 ? 108.69300 154.48100 127.87700 1.000 23.29394 172 GLU D CA 1
ATOM 13801 C C . GLU D 1 172 ? 108.70900 153.00400 127.52000 1.000 23.29394 172 GLU D C 1
ATOM 13802 O O . GLU D 1 172 ? 109.01400 152.15900 128.36800 1.000 23.29394 172 GLU D O 1
ATOM 13808 N N . LEU D 1 173 ? 108.41700 152.68700 126.26000 1.000 21.50355 173 LEU D N 1
ATOM 13809 C CA . LEU D 1 173 ? 108.42900 151.30900 125.79200 1.000 21.50355 173 LEU D CA 1
ATOM 13810 C C . LEU D 1 173 ? 109.83500 150.73100 125.81100 1.000 21.50355 173 LEU D C 1
ATOM 13811 O O . LEU D 1 173 ? 110.04600 149.62100 126.30100 1.000 21.50355 173 LEU D O 1
ATOM 13816 N N . ALA D 1 174 ? 110.81300 151.48100 125.29600 1.000 20.93294 174 ALA D N 1
ATOM 13817 C CA . ALA D 1 174 ? 112.19900 151.03000 125.32300 1.000 20.93294 174 ALA D CA 1
ATOM 13818 C C . ALA D 1 174 ? 112.76800 150.95100 126.73300 1.000 20.93294 174 ALA D C 1
ATOM 13819 O O . ALA D 1 174 ? 113.68400 150.16400 126.97300 1.000 20.93294 174 ALA D O 1
ATOM 13821 N N . THR D 1 175 ? 112.27800 151.76600 127.66800 1.000 22.56034 175 THR D N 1
ATOM 13822 C CA . THR D 1 175 ? 112.80400 151.66200 129.02700 1.000 22.56034 175 THR D CA 1
ATOM 13823 C C . THR D 1 175 ? 112.20100 150.52400 129.83000 1.000 22.56034 175 THR D C 1
ATOM 13824 O O . THR D 1 175 ? 112.88900 149.97300 130.69700 1.000 22.56034 175 THR D O 1
ATOM 13828 N N . ASP D 1 176 ? 110.90800 150.22800 129.64400 1.000 26.56624 176 ASP D N 1
ATOM 13829 C CA . ASP D 1 176 ? 110.28200 149.16200 130.42700 1.000 26.56624 176 ASP D CA 1
ATOM 13830 C C . ASP D 1 176 ? 110.87900 147.79900 130.10700 1.000 26.56624 176 ASP D C 1
ATOM 13831 O O . ASP D 1 176 ? 111.10800 146.99100 131.01200 1.000 26.56624 176 ASP D O 1
ATOM 13836 N N . MET D 1 177 ? 111.14200 147.52700 128.84000 1.000 25.05986 177 MET D N 1
ATOM 13837 C CA . MET D 1 177 ? 111.74800 146.26500 128.45500 1.000 25.05986 177 MET D CA 1
ATOM 13838 C C . MET D 1 177 ? 113.26900 146.31900 128.39700 1.000 25.05986 177 MET D C 1
ATOM 13839 O O . MET D 1 177 ? 113.88000 145.31000 128.02600 1.000 25.05986 177 MET D O 1
ATOM 13844 N N . HIS D 1 178 ? 113.86900 147.46500 128.74600 1.000 24.46328 178 HIS D N 1
ATOM 13845 C CA . HIS D 1 178 ? 115.31900 147.71000 128.77800 1.000 24.46328 178 HIS D CA 1
ATOM 13846 C C . HIS D 1 178 ? 115.98000 147.44600 127.42600 1.000 24.46328 178 HIS D C 1
ATOM 13847 O O . HIS D 1 178 ? 116.84200 146.58000 127.28100 1.000 24.46328 178 HIS D O 1
ATOM 13854 N N . CYS D 1 179 ? 115.56700 148.22300 126.43500 1.000 22.00914 179 CYS D N 1
ATOM 13855 C CA . CYS D 1 179 ? 116.13800 148.12900 125.09700 1.000 22.00914 179 CYS D CA 1
ATOM 13856 C C . CYS D 1 179 ? 117.37600 149.00100 125.06700 1.000 22.00914 179 CYS D C 1
ATOM 13857 O O . CYS D 1 179 ? 117.32500 150.16100 124.67500 1.000 22.00914 179 CYS D O 1
ATOM 13860 N N . THR D 1 180 ? 118.51400 148.42000 125.44100 1.000 20.28401 180 THR D N 1
ATOM 13861 C CA . THR D 1 180 ? 119.71800 149.20800 125.66900 1.000 20.28401 180 THR D CA 1
ATOM 13862 C C . THR D 1 180 ? 120.38100 149.65000 124.37700 1.000 20.28401 180 THR D C 1
ATOM 13863 O O . THR D 1 180 ? 121.11200 150.64400 124.38300 1.000 20.28401 180 THR D O 1
ATOM 13867 N N . THR D 1 181 ? 120.15300 148.93300 123.27700 1.000 19.99262 181 THR D N 1
ATOM 13868 C CA . THR D 1 181 ? 120.63600 149.38900 121.98300 1.000 19.99262 181 THR D CA 1
ATOM 13869 C C . THR D 1 181 ? 119.81700 150.56600 121.47500 1.000 19.99262 181 THR D C 1
ATOM 13870 O O . THR D 1 181 ? 120.33000 151.39700 120.72100 1.000 19.99262 181 THR D O 1
ATOM 13874 N N . VAL D 1 182 ? 118.57500 150.68700 121.92500 1.000 19.78212 182 VAL D N 1
ATOM 13875 C CA . VAL D 1 182 ? 117.73700 151.82000 121.56800 1.000 19.78212 182 VAL D CA 1
ATOM 13876 C C . VAL D 1 182 ? 117.95800 152.99100 122.50800 1.000 19.78212 182 VAL D C 1
ATOM 13877 O O . VAL D 1 182 ? 118.00100 154.13100 122.05400 1.000 19.78212 182 VAL D O 1
ATOM 13881 N N . ILE D 1 183 ? 118.10500 152.73300 123.81500 1.000 15.44936 183 ILE D N 1
ATOM 13882 C CA . ILE D 1 183 ? 118.35600 153.79400 124.79100 1.000 15.44936 183 ILE D CA 1
ATOM 13883 C C . ILE D 1 183 ? 119.71100 154.45400 124.54900 1.000 15.44936 183 ILE D C 1
ATOM 13884 O O . ILE D 1 183 ? 119.85600 155.67200 124.69900 1.000 15.44936 183 ILE D O 1
ATOM 13889 N N . GLY D 1 184 ? 120.67800 153.70500 124.04000 1.000 18.57227 184 GLY D N 1
ATOM 13890 C CA . GLY D 1 184 ? 121.96300 154.27700 123.71000 1.000 18.57227 184 GLY D CA 1
ATOM 13891 C C . GLY D 1 184 ? 122.07300 154.84300 122.31300 1.000 18.57227 184 GLY D C 1
ATOM 13892 O O . GLY D 1 184 ? 123.17300 154.92700 121.76500 1.000 18.57227 184 GLY D O 1
ATOM 13893 N N . SER D 1 185 ? 120.95200 155.24400 121.72500 1.000 20.29275 185 SER D N 1
ATOM 13894 C CA . SER D 1 185 ? 120.99500 155.92900 120.44800 1.000 20.29275 185 SER D CA 1
ATOM 13895 C C . SER D 1 185 ? 121.27800 157.39600 120.69300 1.000 20.29275 185 SER D C 1
ATOM 13896 O O . SER D 1 185 ? 121.06500 157.91100 121.78700 1.000 20.29275 185 SER D O 1
ATOM 13899 N N . SER D 1 186 ? 121.80300 158.06400 119.67100 1.000 23.65383 186 SER D N 1
ATOM 13900 C CA . SER D 1 186 ? 122.05800 159.49100 119.80200 1.000 23.65383 186 SER D CA 1
ATOM 13901 C C . SER D 1 186 ? 120.75600 160.27900 119.85200 1.000 23.65383 186 SER D C 1
ATOM 13902 O O . SER D 1 186 ? 120.64500 161.25100 120.60500 1.000 23.65383 186 SER D O 1
ATOM 13905 N N . GLY D 1 187 ? 119.75200 159.85600 119.08300 1.000 21.24509 187 GLY D N 1
ATOM 13906 C CA . GLY D 1 187 ? 118.48800 160.57100 119.06900 1.000 21.24509 187 GLY D CA 1
ATOM 13907 C C . GLY D 1 187 ? 117.66100 160.32900 120.31100 1.000 21.24509 187 GLY D C 1
ATOM 13908 O O . GLY D 1 187 ? 116.98400 161.23600 120.79400 1.000 21.24509 187 GLY D O 1
ATOM 13909 N N . PHE D 1 188 ? 117.67700 159.09400 120.81600 1.000 16.13550 188 PHE D N 1
ATOM 13910 C CA . PHE D 1 188 ? 117.04100 158.75100 122.08600 1.000 16.13550 188 PHE D CA 1
ATOM 13911 C C . PHE D 1 188 ? 117.64000 159.54300 123.23800 1.000 16.13550 188 PHE D C 1
ATOM 13912 O O . PHE D 1 188 ? 116.90900 160.11200 124.05500 1.000 16.13550 188 PHE D O 1
ATOM 13920 N N . GLN D 1 189 ? 118.97100 159.57800 123.32200 1.000 18.79481 189 GLN D N 1
ATOM 13921 C CA . GLN D 1 189 ? 119.63700 160.32300 124.38300 1.000 18.79481 189 GLN D CA 1
ATOM 13922 C C . GLN D 1 189 ? 119.44300 161.82300 124.23400 1.000 18.79481 189 GLN D C 1
ATOM 13923 O O . GLN D 1 189 ? 119.33400 162.52700 125.24100 1.000 18.79481 189 GLN D O 1
ATOM 13929 N N . ARG D 1 190 ? 119.38400 162.32300 122.99600 1.000 22.51253 190 ARG D N 1
ATOM 13930 C CA . ARG D 1 190 ? 119.06700 163.72900 122.76600 1.000 22.51253 190 ARG D CA 1
ATOM 13931 C C . ARG D 1 190 ? 117.64900 164.06400 123.18900 1.000 22.51253 190 ARG D C 1
ATOM 13932 O O . ARG D 1 190 ? 117.40900 165.13500 123.75100 1.000 22.51253 190 ARG D O 1
ATOM 13940 N N . CYS D 1 191 ? 116.69900 163.17200 122.90400 1.000 21.37099 191 CYS D N 1
ATOM 13941 C CA . CYS D 1 191 ? 115.31600 163.37600 123.31000 1.000 21.37099 191 CYS D CA 1
ATOM 13942 C C . CYS D 1 191 ? 115.18200 163.38600 124.82000 1.000 21.37099 191 CYS D C 1
ATOM 13943 O O . CYS D 1 191 ? 114.48300 164.23700 125.37600 1.000 21.37099 191 CYS D O 1
ATOM 13946 N N . LEU D 1 192 ? 115.88900 162.47700 125.49300 1.000 19.31295 192 LEU D N 1
ATOM 13947 C CA . LEU D 1 192 ? 115.93900 162.45900 126.95000 1.000 19.31295 192 LEU D CA 1
ATOM 13948 C C . LEU D 1 192 ? 116.60300 163.70000 127.51900 1.000 19.31295 192 LEU D C 1
ATOM 13949 O O . LEU D 1 192 ? 116.23400 164.15100 128.60400 1.000 19.31295 192 LEU D O 1
ATOM 13954 N N . LYS D 1 193 ? 117.59500 164.24300 126.81600 1.000 22.37673 193 LYS D N 1
ATOM 13955 C CA . LYS D 1 193 ? 118.24000 165.47300 127.25200 1.000 22.37673 193 LYS D CA 1
ATOM 13956 C C . LYS D 1 193 ? 117.29800 166.66100 127.12600 1.000 22.37673 193 LYS D C 1
ATOM 13957 O O . LYS D 1 193 ? 117.26000 167.52300 128.00800 1.000 22.37673 193 LYS D O 1
ATOM 13963 N N . TRP D 1 194 ? 116.53200 166.71800 126.03500 1.000 22.52906 194 TRP D N 1
ATOM 13964 C CA . TRP D 1 194 ? 115.55800 167.78800 125.84300 1.000 22.52906 194 TRP D CA 1
ATOM 13965 C C . TRP D 1 194 ? 114.41300 167.71500 126.84500 1.000 22.52906 194 TRP D C 1
ATOM 13966 O O . TRP D 1 194 ? 113.93400 168.75200 127.31100 1.000 22.52906 194 TRP D O 1
ATOM 13977 N N . ILE D 1 195 ? 113.92200 166.50900 127.13800 1.000 22.15652 195 ILE D N 1
ATOM 13978 C CA . ILE D 1 195 ? 112.90400 166.34700 128.17500 1.000 22.15652 195 ILE D CA 1
ATOM 13979 C C . ILE D 1 195 ? 113.46000 166.69600 129.54300 1.000 22.15652 195 ILE D C 1
ATOM 13980 O O . ILE D 1 195 ? 112.79800 167.38600 130.32600 1.000 22.15652 195 ILE D O 1
ATOM 13985 N N . TRP D 1 196 ? 114.68200 166.23000 129.83300 1.000 18.73294 196 TRP D N 1
ATOM 13986 C CA . TRP D 1 196 ? 115.37600 166.48800 131.09300 1.000 18.73294 196 TRP D CA 1
ATOM 13987 C C . TRP D 1 196 ? 115.52100 167.98100 131.36100 1.000 18.73294 196 TRP D C 1
ATOM 13988 O O . TRP D 1 196 ? 115.10800 168.47000 132.41500 1.000 18.73294 196 TRP D O 1
ATOM 13999 N N . ARG D 1 197 ? 115.98900 168.73500 130.37200 1.000 24.65245 197 ARG D N 1
ATOM 14000 C CA . ARG D 1 197 ? 116.10900 170.18100 130.48900 1.000 24.65245 197 ARG D CA 1
ATOM 14001 C C . ARG D 1 197 ? 114.77800 170.91600 130.41900 1.000 24.65245 197 ARG D C 1
ATOM 14002 O O . ARG D 1 197 ? 114.77200 172.14000 130.57300 1.000 24.65245 197 ARG D O 1
ATOM 14010 N N . GLY D 1 198 ? 113.66000 170.23200 130.19700 1.000 26.51503 198 GLY D N 1
ATOM 14011 C CA . GLY D 1 198 ? 112.38000 170.89500 130.11600 1.000 26.51503 198 GLY D CA 1
ATOM 14012 C C . GLY D 1 198 ? 112.08600 171.53000 128.78300 1.000 26.51503 198 GLY D C 1
ATOM 14013 O O . GLY D 1 198 ? 111.10900 172.27500 128.67400 1.000 26.51503 198 GLY D O 1
ATOM 14014 N N . TRP D 1 199 ? 112.91600 171.27500 127.77200 1.000 28.64116 199 TRP D N 1
ATOM 14015 C CA . TRP D 1 199 ? 112.70700 171.86300 126.45500 1.000 28.64116 199 TRP D CA 1
ATOM 14016 C C . TRP D 1 199 ? 111.50000 171.26200 125.74900 1.000 28.64116 199 TRP D C 1
ATOM 14017 O O . TRP D 1 199 ? 110.90000 171.91700 124.89700 1.000 28.64116 199 TRP D O 1
ATOM 14028 N N . ILE D 1 200 ? 111.14300 170.02300 126.06500 1.000 28.59582 200 ILE D N 1
ATOM 14029 C CA . ILE D 1 200 ? 109.90800 169.41400 125.59400 1.000 28.59582 200 ILE D CA 1
ATOM 14030 C C . ILE D 1 200 ? 109.07200 169.10100 126.82200 1.000 28.59582 200 ILE D C 1
ATOM 14031 O O . ILE D 1 200 ? 109.58300 168.53200 127.79200 1.000 28.59582 200 ILE D O 1
ATOM 14036 N N . VAL D 1 201 ? 107.79200 169.45800 126.78100 1.000 34.30398 201 VAL D N 1
ATOM 14037 C CA . VAL D 1 201 ? 106.89900 169.33900 127.92400 1.000 34.30398 201 VAL D CA 1
ATOM 14038 C C . VAL D 1 201 ? 105.62300 168.67400 127.44300 1.000 34.30398 201 VAL D C 1
ATOM 14039 O O . VAL D 1 201 ? 105.26600 168.76000 126.26700 1.000 34.30398 201 VAL D O 1
ATOM 14043 N N . GLN D 1 202 ? 104.97300 167.94700 128.34500 1.000 42.10367 202 GLN D N 1
ATOM 14044 C CA . GLN D 1 202 ? 103.73300 167.26700 128.00000 1.000 42.10367 202 GLN D CA 1
ATOM 14045 C C . GLN D 1 202 ? 102.62400 168.27600 127.75300 1.000 42.10367 202 GLN D C 1
ATOM 14046 O O . GLN D 1 202 ? 102.44500 169.22300 128.52500 1.000 42.10367 202 GLN D O 1
ATOM 14052 N N . ASN D 1 203 ? 101.90800 168.08300 126.65100 1.000 45.49417 203 ASN D N 1
ATOM 14053 C CA . ASN D 1 203 ? 100.80200 168.95400 126.28900 1.000 45.49417 203 ASN D CA 1
ATOM 14054 C C . ASN D 1 203 ? 99.64800 168.76000 127.26400 1.000 45.49417 203 ASN D C 1
ATOM 14055 O O . ASN D 1 203 ? 99.21400 167.63300 127.51000 1.000 45.49417 203 ASN D O 1
ATOM 14060 N N . GLY D 1 204 ? 99.17700 169.86000 127.85400 1.000 49.00549 204 GLY D N 1
ATOM 14061 C CA . GLY D 1 204 ? 98.02000 169.78800 128.72800 1.000 49.00549 204 GLY D CA 1
ATOM 14062 C C . GLY D 1 204 ? 96.72400 169.47100 128.01400 1.000 49.00549 204 GLY D C 1
ATOM 14063 O O . GLY D 1 204 ? 95.80100 168.94100 128.63900 1.000 49.00549 204 GLY D O 1
ATOM 14064 N N . LEU D 1 205 ? 96.63800 169.78400 126.71900 1.000 52.93293 205 LEU D N 1
ATOM 14065 C CA . LEU D 1 205 ? 95.42000 169.52700 125.95700 1.000 52.93293 205 LEU D CA 1
ATOM 14066 C C . LEU D 1 205 ? 95.24700 168.03800 125.68900 1.000 52.93293 205 LEU D C 1
ATOM 14067 O O . LEU D 1 205 ? 94.17400 167.47100 125.92300 1.000 52.93293 205 LEU D O 1
ATOM 14072 N N . ASP D 1 206 ? 96.30200 167.39100 125.19700 1.000 50.49374 206 ASP D N 1
ATOM 14073 C CA . ASP D 1 206 ? 96.30300 165.96600 124.89400 1.000 50.49374 206 ASP D CA 1
ATOM 14074 C C . ASP D 1 206 ? 97.52000 165.38800 125.59900 1.000 50.49374 206 ASP D C 1
ATOM 14075 O O . ASP D 1 206 ? 98.65200 165.82900 125.32400 1.000 50.49374 206 ASP D O 1
ATOM 14080 N N . PRO D 1 207 ? 97.36700 164.37000 126.46000 1.000 46.67314 207 PRO D N 1
ATOM 14081 C CA . PRO D 1 207 ? 98.53200 163.84700 127.19300 1.000 46.67314 207 PRO D CA 1
ATOM 14082 C C . PRO D 1 207 ? 99.41700 162.88700 126.40700 1.000 46.67314 207 PRO D C 1
ATOM 14083 O O . PRO D 1 207 ? 100.22300 162.16400 126.99700 1.000 46.67314 207 PRO D O 1
ATOM 14087 N N . THR D 1 208 ? 99.27200 162.85900 125.08000 1.000 42.30564 208 THR D N 1
ATOM 14088 C CA . THR D 1 208 ? 99.98000 161.93400 124.20700 1.000 42.30564 208 THR D CA 1
ATOM 14089 C C . THR D 1 208 ? 100.76300 162.66300 123.12200 1.000 42.30564 208 THR D C 1
ATOM 14090 O O . THR D 1 208 ? 101.06600 162.06400 122.08900 1.000 42.30564 208 THR D O 1
ATOM 14094 N N . THR D 1 209 ? 101.10800 163.93500 123.32100 1.000 41.28307 209 THR D N 1
ATOM 14095 C CA . THR D 1 209 ? 101.61400 164.73300 122.20900 1.000 41.28307 209 THR D CA 1
ATOM 14096 C C . THR D 1 209 ? 103.02300 165.26900 122.41700 1.000 41.28307 209 THR D C 1
ATOM 14097 O O . THR D 1 209 ? 103.85700 165.12000 121.51300 1.000 41.28307 209 THR D O 1
ATOM 14101 N N . PHE D 1 210 ? 103.31000 165.87500 123.57700 1.000 35.18616 210 PHE D N 1
ATOM 14102 C CA . PHE D 1 210 ? 104.61900 166.43400 123.96300 1.000 35.18616 210 PHE D CA 1
ATOM 14103 C C . PHE D 1 210 ? 105.08800 167.53700 123.00500 1.000 35.18616 210 PHE D C 1
ATOM 14104 O O . PHE D 1 210 ? 106.02600 167.37800 122.22700 1.000 35.18616 210 PHE D O 1
ATOM 14112 N N . ILE D 1 211 ? 104.37900 168.66200 123.06700 1.000 36.93195 211 ILE D N 1
ATOM 14113 C CA . ILE D 1 211 ? 104.76800 169.84500 122.30500 1.000 36.93195 211 ILE D CA 1
ATOM 14114 C C . ILE D 1 211 ? 106.03400 170.46500 122.90600 1.000 36.93195 211 ILE D C 1
ATOM 14115 O O . ILE D 1 211 ? 106.32500 170.31300 124.09600 1.000 36.93195 211 ILE D O 1
ATOM 14120 N N . LYS D 1 212 ? 106.83700 171.11200 122.06200 1.000 38.63050 212 LYS D N 1
ATOM 14121 C CA . LYS D 1 212 ? 107.98000 171.87800 122.53600 1.000 38.63050 212 LYS D CA 1
ATOM 14122 C C . LYS D 1 212 ? 107.49600 173.13500 123.26400 1.000 38.63050 212 LYS D C 1
ATOM 14123 O O . LYS D 1 212 ? 106.34900 173.56200 123.11800 1.000 38.63050 212 LYS D O 1
ATOM 14129 N N . ASP D 1 213 ? 108.38500 173.74600 124.04300 1.000 45.69762 213 ASP D N 1
ATOM 14130 C CA . ASP D 1 213 ? 108.08700 175.01300 124.68900 1.000 45.69762 213 ASP D CA 1
ATOM 14131 C C . ASP D 1 213 ? 109.16200 176.02800 124.32600 1.000 45.69762 213 ASP D C 1
ATOM 14132 O O . ASP D 1 213 ? 110.26200 175.67100 123.89700 1.000 45.69762 213 ASP D O 1
ATOM 14137 N N . ASP D 1 214 ? 108.83600 177.30400 124.51300 1.000 53.62866 214 ASP D N 1
ATOM 14138 C CA . ASP D 1 214 ? 109.70200 178.40500 124.10300 1.000 53.62866 214 ASP D CA 1
ATOM 14139 C C . ASP D 1 214 ? 110.53000 178.87500 125.29700 1.000 53.62866 214 ASP D C 1
ATOM 14140 O O . ASP D 1 214 ? 110.00600 179.48000 126.23900 1.000 53.62866 214 ASP D O 1
ATOM 14145 N N . SER D 1 215 ? 111.82500 178.57000 125.25900 1.000 57.17691 215 SER D N 1
ATOM 14146 C CA . SER D 1 215 ? 112.77400 178.97900 126.28300 1.000 57.17691 215 SER D CA 1
ATOM 14147 C C . SER D 1 215 ? 113.69900 180.08900 125.80800 1.000 57.17691 215 SER D C 1
ATOM 14148 O O . SER D 1 215 ? 114.63600 180.44300 126.52900 1.000 57.17691 215 SER D O 1
ATOM 14151 N N . LEU D 1 216 ? 113.47900 180.61700 124.59900 1.000 59.22711 216 LEU D N 1
ATOM 14152 C CA . LEU D 1 216 ? 114.36000 181.64300 124.04100 1.000 59.22711 216 LEU D CA 1
ATOM 14153 C C . LEU D 1 216 ? 114.22500 182.97400 124.77200 1.000 59.22711 216 LEU D C 1
ATOM 14154 O O . LEU D 1 216 ? 115.22300 183.68600 124.94100 1.000 59.22711 216 LEU D O 1
ATOM 14156 N N . ALA D 1 217 ? 112.99700 183.33100 125.16500 1.000 60.75084 217 ALA D N 1
ATOM 14157 C CA . ALA D 1 217 ? 112.62800 184.55400 125.90400 1.000 60.75084 217 ALA D CA 1
ATOM 14158 C C . ALA D 1 217 ? 113.03600 185.84000 125.18800 1.000 60.75084 217 ALA D C 1
ATOM 14159 O O . ALA D 1 217 ? 114.09900 186.40000 125.45500 1.000 60.75084 217 ALA D O 1
ATOM 14161 N N . PHE D 1 225 ? 111.67200 184.56200 134.95600 1.000 60.52100 225 PHE D N 1
ATOM 14162 C CA . PHE D 1 225 ? 111.56300 183.80900 136.19800 1.000 60.52100 225 PHE D CA 1
ATOM 14163 C C . PHE D 1 225 ? 110.22800 183.07800 136.27900 1.000 60.52100 225 PHE D C 1
ATOM 14164 O O . PHE D 1 225 ? 109.43300 183.32100 137.18800 1.000 60.52100 225 PHE D O 1
ATOM 14166 N N . ASN D 1 226 ? 109.99100 182.19200 135.31700 1.000 55.70726 226 ASN D N 1
ATOM 14167 C CA . ASN D 1 226 ? 108.74700 181.44000 135.27700 1.000 55.70726 226 ASN D CA 1
ATOM 14168 C C . ASN D 1 226 ? 108.75400 180.36700 136.36600 1.000 55.70726 226 ASN D C 1
ATOM 14169 O O . ASN D 1 226 ? 109.78800 179.73700 136.60900 1.000 55.70726 226 ASN D O 1
ATOM 14174 N N . PRO D 1 227 ? 107.62700 180.14000 137.04900 1.000 53.14872 227 PRO D N 1
ATOM 14175 C CA . PRO D 1 227 ? 107.56900 179.00300 137.98000 1.000 53.14872 227 PRO D CA 1
ATOM 14176 C C . PRO D 1 227 ? 107.48500 177.66000 137.28100 1.000 53.14872 227 PRO D C 1
ATOM 14177 O O . PRO D 1 227 ? 107.95000 176.66200 137.84100 1.000 53.14872 227 PRO D O 1
ATOM 14181 N N . VAL D 1 228 ? 106.88000 177.59600 136.09100 1.000 48.35902 228 VAL D N 1
ATOM 14182 C CA . VAL D 1 228 ? 106.70500 176.32600 135.39200 1.000 48.35902 228 VAL D CA 1
ATOM 14183 C C . VAL D 1 228 ? 108.03600 175.82000 134.82300 1.000 48.35902 228 VAL D C 1
ATOM 14184 O O . VAL D 1 228 ? 108.20600 174.60700 134.62800 1.000 48.35902 228 VAL D O 1
ATOM 14188 N N . ARG D 1 229 ? 109.02800 176.71500 134.67500 1.000 45.11449 229 ARG D N 1
ATOM 14189 C CA . ARG D 1 229 ? 110.39300 176.30900 134.34100 1.000 45.11449 229 ARG D CA 1
ATOM 14190 C C . ARG D 1 229 ? 111.00900 175.46900 135.44600 1.000 45.11449 229 ARG D C 1
ATOM 14191 O O . ARG D 1 229 ? 111.84300 174.60400 135.17100 1.000 45.11449 229 ARG D O 1
ATOM 14199 N N . LEU D 1 230 ? 110.61600 175.70800 136.69700 1.000 41.73557 230 LEU D N 1
ATOM 14200 C CA . LEU D 1 230 ? 111.08700 174.89100 137.80600 1.000 41.73557 230 LEU D CA 1
ATOM 14201 C C . LEU D 1 230 ? 110.45500 173.50800 137.79700 1.000 41.73557 230 LEU D C 1
ATOM 14202 O O . LEU D 1 230 ? 110.94100 172.62200 138.50400 1.000 41.73557 230 LEU D O 1
ATOM 14207 N N . LYS D 1 231 ? 109.38300 173.30500 137.02000 1.000 38.48841 231 LYS D N 1
ATOM 14208 C CA . LYS D 1 231 ? 108.76200 172.00300 136.82200 1.000 38.48841 231 LYS D CA 1
ATOM 14209 C C . LYS D 1 231 ? 109.56400 171.08700 135.91200 1.000 38.48841 231 LYS D C 1
ATOM 14210 O O . LYS D 1 231 ? 109.13500 169.94500 135.71200 1.000 38.48841 231 LYS D O 1
ATOM 14216 N N . ALA D 1 232 ? 110.67700 171.56100 135.34300 1.000 31.46339 232 ALA D N 1
ATOM 14217 C CA . ALA D 1 232 ? 111.52100 170.75100 134.48900 1.000 31.46339 232 ALA D CA 1
ATOM 14218 C C . ALA D 1 232 ? 112.16000 169.62600 135.29700 1.000 31.46339 232 ALA D C 1
ATOM 14219 O O . ALA D 1 232 ? 112.30900 169.73800 136.51400 1.000 31.46339 232 ALA D O 1
ATOM 14221 N N . PRO D 1 233 ? 112.52300 168.52400 134.64000 1.000 26.38324 233 PRO D N 1
ATOM 14222 C CA . PRO D 1 233 ? 113.19300 167.42700 135.35200 1.000 26.38324 233 PRO D CA 1
ATOM 14223 C C . PRO D 1 233 ? 114.55900 167.76500 135.93600 1.000 26.38324 233 PRO D C 1
ATOM 14224 O O . PRO D 1 233 ? 114.91400 167.15600 136.95400 1.000 26.38324 233 PRO D O 1
ATOM 14228 N N . VAL D 1 234 ? 115.32900 168.68000 135.32200 1.000 26.31588 234 VAL D N 1
ATOM 14229 C CA . VAL D 1 234 ? 116.59100 169.14300 135.90800 1.000 26.31588 234 VAL D CA 1
ATOM 14230 C C . VAL D 1 234 ? 116.33200 169.77900 137.26100 1.000 26.31588 234 VAL D C 1
ATOM 14231 O O . VAL D 1 234 ? 116.94400 169.41900 138.27100 1.000 26.31588 234 VAL D O 1
ATOM 14235 N N . TYR D 1 235 ? 115.37700 170.69500 137.30300 1.000 32.96187 235 TYR D N 1
ATOM 14236 C CA . TYR D 1 235 ? 115.15600 171.46800 138.50600 1.000 32.96187 235 TYR D CA 1
ATOM 14237 C C . TYR D 1 235 ? 114.32700 170.71500 139.52600 1.000 32.96187 235 TYR D C 1
ATOM 14238 O O . TYR D 1 235 ? 114.53900 170.91500 140.71800 1.000 32.96187 235 TYR D O 1
ATOM 14247 N N . GLN D 1 236 ? 113.41400 169.84100 139.09300 1.000 29.57437 236 GLN D N 1
ATOM 14248 C CA . GLN D 1 236 ? 112.75400 168.93500 140.03300 1.000 29.57437 236 GLN D CA 1
ATOM 14249 C C . GLN D 1 236 ? 113.75200 167.99300 140.68600 1.000 29.57437 236 GLN D C 1
ATOM 14250 O O . GLN D 1 236 ? 113.69600 167.77000 141.90100 1.000 29.57437 236 GLN D O 1
ATOM 14256 N N . ASN D 1 237 ? 114.70000 167.47800 139.90000 1.000 26.58142 237 ASN D N 1
ATOM 14257 C CA . ASN D 1 237 ? 115.76100 166.62600 140.42400 1.000 26.58142 237 ASN D CA 1
ATOM 14258 C C . ASN D 1 237 ? 116.66700 167.37300 141.39400 1.000 26.58142 237 ASN D C 1
ATOM 14259 O O . ASN D 1 237 ? 116.98800 166.86800 142.47500 1.000 26.58142 237 ASN D O 1
ATOM 14264 N N . TYR D 1 238 ? 117.09300 168.57800 141.01200 1.000 30.72967 238 TYR D N 1
ATOM 14265 C CA . TYR D 1 238 ? 117.97400 169.38800 141.84600 1.000 30.72967 238 TYR D CA 1
ATOM 14266 C C . TYR D 1 238 ? 117.28900 169.84000 143.12800 1.000 30.72967 238 TYR D C 1
ATOM 14267 O O . TYR D 1 238 ? 117.91300 169.84700 144.18900 1.000 30.72967 238 TYR D O 1
ATOM 14276 N N . LEU D 1 239 ? 116.00600 170.19600 143.06500 1.000 28.55087 239 LEU D N 1
ATOM 14277 C CA . LEU D 1 239 ? 115.31300 170.60600 144.27800 1.000 28.55087 239 LEU D CA 1
ATOM 14278 C C . LEU D 1 239 ? 114.99600 169.42500 145.18200 1.000 28.55087 239 LEU D C 1
ATOM 14279 O O . LEU D 1 239 ? 115.00400 169.58800 146.40300 1.000 28.55087 239 LEU D O 1
ATOM 14284 N N . GLN D 1 240 ? 114.72800 168.23900 144.62500 1.000 27.15783 240 GLN D N 1
ATOM 14285 C CA . GLN D 1 240 ? 114.61100 167.05500 145.47200 1.000 27.15783 240 GLN D CA 1
ATOM 14286 C C . GLN D 1 240 ? 115.94100 166.68000 146.11600 1.000 27.15783 240 GLN D C 1
ATOM 14287 O O . GLN D 1 240 ? 115.95800 166.21700 147.25900 1.000 27.15783 240 GLN D O 1
ATOM 14293 N N . MET D 1 241 ? 117.05500 166.89500 145.41100 1.000 28.30935 241 MET D N 1
ATOM 14294 C CA . MET D 1 241 ? 118.38300 166.67500 145.98100 1.000 28.30935 241 MET D CA 1
ATOM 14295 C C . MET D 1 241 ? 118.67800 167.64400 147.12200 1.000 28.30935 241 MET D C 1
ATOM 14296 O O . MET D 1 241 ? 119.16700 167.23700 148.18800 1.000 28.30935 241 MET D O 1
ATOM 14301 N N . ILE D 1 242 ? 118.39700 168.93300 146.90200 1.000 30.79478 242 ILE D N 1
ATOM 14302 C CA . ILE D 1 242 ? 118.58200 169.96300 147.92500 1.000 30.79478 242 ILE D CA 1
ATOM 14303 C C . ILE D 1 242 ? 117.66200 169.71200 149.11300 1.000 30.79478 242 ILE D C 1
ATOM 14304 O O . ILE D 1 242 ? 118.07500 169.84400 150.26900 1.000 30.79478 242 ILE D O 1
ATOM 14309 N N . PHE D 1 243 ? 116.43400 169.26400 148.85400 1.000 30.67619 243 PHE D N 1
ATOM 14310 C CA . PHE D 1 243 ? 115.50000 168.99600 149.93600 1.000 30.67619 243 PHE D CA 1
ATOM 14311 C C . PHE D 1 243 ? 115.86300 167.73100 150.69900 1.000 30.67619 243 PHE D C 1
ATOM 14312 O O . PHE D 1 243 ? 115.58100 167.64200 151.89200 1.000 30.67619 243 PHE D O 1
ATOM 14320 N N . SER D 1 244 ? 116.49600 166.75300 150.04300 1.000 27.10434 244 SER D N 1
ATOM 14321 C CA . SER D 1 244 ? 116.98900 165.58300 150.76400 1.000 27.10434 244 SER D CA 1
ATOM 14322 C C . SER D 1 244 ? 118.15300 165.94100 151.67400 1.000 27.10434 244 SER D C 1
ATOM 14323 O O . SER D 1 244 ? 118.21900 165.47100 152.81600 1.000 27.10434 244 SER D O 1
ATOM 14326 N N . PHE D 1 245 ? 119.08200 166.76700 151.18300 1.000 26.66726 245 PHE D N 1
ATOM 14327 C CA . PHE D 1 245 ? 120.16600 167.24600 152.03900 1.000 26.66726 245 PHE D CA 1
ATOM 14328 C C . PHE D 1 245 ? 119.65600 168.14300 153.16200 1.000 26.66726 245 PHE D C 1
ATOM 14329 O O . PHE D 1 245 ? 120.18900 168.10900 154.27400 1.000 26.66726 245 PHE D O 1
ATOM 14337 N N . LEU D 1 246 ? 118.60600 168.91700 152.89900 1.000 28.75210 246 LEU D N 1
ATOM 14338 C CA . LEU D 1 246 ? 118.00500 169.76800 153.91800 1.000 28.75210 246 LEU D CA 1
ATOM 14339 C C . LEU D 1 246 ? 117.26100 168.95300 154.96400 1.000 28.75210 246 LEU D C 1
ATOM 14340 O O . LEU D 1 246 ? 117.30700 169.28200 156.15000 1.000 28.75210 246 LEU D O 1
ATOM 14345 N N . PHE D 1 247 ? 116.52800 167.92500 154.52700 1.000 27.21344 247 PHE D N 1
ATOM 14346 C CA . PHE D 1 247 ? 115.90300 166.95700 155.42300 1.000 27.21344 247 PHE D CA 1
ATOM 14347 C C . PHE D 1 247 ? 116.92700 166.27300 156.31300 1.000 27.21344 247 PHE D C 1
ATOM 14348 O O . PHE D 1 247 ? 116.68600 166.08200 157.50700 1.000 27.21344 247 PHE D O 1
ATOM 14356 N N . LEU D 1 248 ? 118.07900 165.91000 155.74400 1.000 25.02765 248 LEU D N 1
ATOM 14357 C CA . LEU D 1 248 ? 119.15400 165.30600 156.52500 1.000 25.02765 248 LEU D CA 1
ATOM 14358 C C . LEU D 1 248 ? 119.74400 166.29500 157.52900 1.000 25.02765 248 LEU D C 1
ATOM 14359 O O . LEU D 1 248 ? 120.03500 165.92200 158.67300 1.000 25.02765 248 LEU D O 1
ATOM 14364 N N . GLY D 1 249 ? 119.92900 167.55000 157.11400 1.000 27.25543 249 GLY D N 1
ATOM 14365 C CA . GLY D 1 249 ? 120.45500 168.56500 158.01500 1.000 27.25543 249 GLY D CA 1
ATOM 14366 C C . GLY D 1 249 ? 119.51200 168.90800 159.15200 1.000 27.25543 249 GLY D C 1
ATOM 14367 O O . GLY D 1 249 ? 119.94900 169.13100 160.28200 1.000 27.25543 249 GLY D O 1
ATOM 14368 N N . LEU D 1 250 ? 118.21300 168.98900 158.86300 1.000 29.27624 250 LEU D N 1
ATOM 14369 C CA . LEU D 1 250 ? 117.23200 169.15300 159.92700 1.000 29.27624 250 LEU D CA 1
ATOM 14370 C C . LEU D 1 250 ? 117.14000 167.92200 160.81400 1.000 29.27624 250 LEU D C 1
ATOM 14371 O O . LEU D 1 250 ? 116.83500 168.06200 161.99800 1.000 29.27624 250 LEU D O 1
ATOM 14376 N N . TYR D 1 251 ? 117.33100 166.72000 160.25900 1.000 27.30937 251 TYR D N 1
ATOM 14377 C CA . TYR D 1 251 ? 117.33100 165.51200 161.08000 1.000 27.30937 251 TYR D CA 1
ATOM 14378 C C . TYR D 1 251 ? 118.48700 165.51400 162.07000 1.000 27.30937 251 TYR D C 1
ATOM 14379 O O . TYR D 1 251 ? 118.27900 165.33600 163.27300 1.000 27.30937 251 TYR D O 1
ATOM 14388 N N . THR D 1 252 ? 119.71500 165.71700 161.58400 1.000 28.76204 252 THR D N 1
ATOM 14389 C CA . THR D 1 252 ? 120.88500 165.69200 162.45900 1.000 28.76204 252 THR D CA 1
ATOM 14390 C C . THR D 1 252 ? 120.96600 166.87500 163.41800 1.000 28.76204 252 THR D C 1
ATOM 14391 O O . THR D 1 252 ? 121.79000 166.83900 164.33400 1.000 28.76204 252 THR D O 1
ATOM 14395 N N . LEU D 1 253 ? 120.16100 167.91600 163.23100 1.000 31.22859 253 LEU D N 1
ATOM 14396 C CA . LEU D 1 253 ? 120.05400 168.99400 164.20100 1.000 31.22859 253 LEU D CA 1
ATOM 14397 C C . LEU D 1 253 ? 118.95600 168.74500 165.22100 1.000 31.22859 253 LEU D C 1
ATOM 14398 O O . LEU D 1 253 ? 118.73900 169.58900 166.09300 1.000 31.22859 253 LEU D O 1
ATOM 14403 N N . VAL D 1 254 ? 118.25500 167.62400 165.12300 1.000 31.75683 254 VAL D N 1
ATOM 14404 C CA . VAL D 1 254 ? 117.20500 167.25700 166.06000 1.000 31.75683 254 VAL D CA 1
ATOM 14405 C C . VAL D 1 254 ? 117.66300 166.14000 166.99300 1.000 31.75683 254 VAL D C 1
ATOM 14406 O O . VAL D 1 254 ? 117.56300 166.26900 168.21300 1.000 31.75683 254 VAL D O 1
ATOM 14410 N N . VAL D 1 255 ? 118.16000 165.02900 166.43000 1.000 32.39834 255 VAL D N 1
ATOM 14411 C CA . VAL D 1 255 ? 118.62000 163.88500 167.22300 1.000 32.39834 255 VAL D CA 1
ATOM 14412 C C . VAL D 1 255 ? 119.82600 164.22600 168.09200 1.000 32.39834 255 VAL D C 1
ATOM 14413 O O . VAL D 1 255 ? 120.01900 163.63100 169.15700 1.000 32.39834 255 VAL D O 1
ATOM 14417 N N . ASN D 1 256 ? 120.65600 165.17200 167.66100 1.000 35.86277 256 ASN D N 1
ATOM 14418 C CA . ASN D 1 256 ? 121.70500 165.72700 168.49800 1.000 35.86277 256 ASN D CA 1
ATOM 14419 C C . ASN D 1 256 ? 121.23700 166.93100 169.30300 1.000 35.86277 256 ASN D C 1
ATOM 14420 O O . ASN D 1 256 ? 122.07000 167.69700 169.79800 1.000 35.86277 256 ASN D O 1
ATOM 14425 N N . GLY D 1 257 ? 119.92800 167.11900 169.43700 1.000 44.19324 257 GLY D N 1
ATOM 14426 C CA . GLY D 1 257 ? 119.38800 168.25100 170.15600 1.000 44.19324 257 GLY D CA 1
ATOM 14427 C C . GLY D 1 257 ? 119.22000 168.00600 171.63800 1.000 44.19324 257 GLY D C 1
ATOM 14428 O O . GLY D 1 257 ? 119.29300 168.95300 172.42700 1.000 44.19324 257 GLY D O 1
ATOM 14429 N N . LYS D 1 258 ? 118.97300 166.75000 172.02000 1.000 49.71118 258 LYS D N 1
ATOM 14430 C CA . LYS D 1 258 ? 118.80400 166.35600 173.41700 1.000 49.71118 258 LYS D CA 1
ATOM 14431 C C . LYS D 1 258 ? 120.04700 166.60900 174.26000 1.000 49.71118 258 LYS D C 1
ATOM 14432 O O . LYS D 1 258 ? 121.06600 165.92900 174.10300 1.000 49.71118 258 LYS D O 1
ATOM 14438 N N . ASP D 1 259 ? 119.96200 167.58700 175.15800 1.000 59.13383 259 ASP D N 1
ATOM 14439 C CA . ASP D 1 259 ? 121.04300 167.92100 176.07200 1.000 59.13383 259 ASP D CA 1
ATOM 14440 C C . ASP D 1 259 ? 120.68000 167.68100 177.53000 1.000 59.13383 259 ASP D C 1
ATOM 14441 O O . ASP D 1 259 ? 121.54400 167.27700 178.30900 1.000 59.13383 259 ASP D O 1
ATOM 14446 N N . SER D 1 260 ? 119.42400 167.88800 177.91000 1.000 62.59094 260 SER D N 1
ATOM 14447 C CA . SER D 1 260 ? 118.95500 167.66600 179.26800 1.000 62.59094 260 SER D CA 1
ATOM 14448 C C . SER D 1 260 ? 117.99100 166.48800 179.29100 1.000 62.59094 260 SER D C 1
ATOM 14449 O O . SER D 1 260 ? 117.32200 166.19900 178.29600 1.000 62.59094 260 SER D O 1
ATOM 14452 N N . GLU D 1 261 ? 117.92500 165.81100 180.44200 1.000 63.56516 261 GLU D N 1
ATOM 14453 C CA . GLU D 1 261 ? 117.04200 164.65700 180.61000 1.000 63.56516 261 GLU D CA 1
ATOM 14454 C C . GLU D 1 261 ? 115.56000 165.02900 180.57400 1.000 63.56516 261 GLU D C 1
ATOM 14455 O O . GLU D 1 261 ? 114.72600 164.17400 180.25800 1.000 63.56516 261 GLU D O 1
ATOM 14461 N N . ARG D 1 262 ? 115.21600 166.28900 180.84400 1.000 64.35655 262 ARG D N 1
ATOM 14462 C CA . ARG D 1 262 ? 113.83300 166.74300 180.80100 1.000 64.35655 262 ARG D CA 1
ATOM 14463 C C . ARG D 1 262 ? 113.34400 166.88500 179.35700 1.000 64.35655 262 ARG D C 1
ATOM 14464 O O . ARG D 1 262 ? 114.06500 166.63000 178.38800 1.000 64.35655 262 ARG D O 1
ATOM 14472 N N . VAL D 1 263 ? 112.10300 167.33300 179.21300 1.000 60.11652 263 VAL D N 1
ATOM 14473 C CA . VAL D 1 263 ? 111.52000 167.55800 177.89500 1.000 60.11652 263 VAL D CA 1
ATOM 14474 C C . VAL D 1 263 ? 112.07900 168.85800 177.32800 1.000 60.11652 263 VAL D C 1
ATOM 14475 O O . VAL D 1 263 ? 112.17100 169.87200 178.02900 1.000 60.11652 263 VAL D O 1
ATOM 14479 N N . GLN D 1 264 ? 112.45200 168.83200 176.04900 1.000 55.99313 264 GLN D N 1
ATOM 14480 C CA . GLN D 1 264 ? 113.17100 169.93100 175.42700 1.000 55.99313 264 GLN D CA 1
ATOM 14481 C C . GLN D 1 264 ? 112.21800 171.03800 174.98200 1.000 55.99313 264 GLN D C 1
ATOM 14482 O O . GLN D 1 264 ? 110.99400 170.93700 175.09700 1.000 55.99313 264 GLN D O 1
ATOM 14488 N N . SER D 1 265 ? 112.81200 172.11300 174.45600 1.000 59.30647 265 SER D N 1
ATOM 14489 C CA . SER D 1 265 ? 112.10100 173.35700 174.18300 1.000 59.30647 265 SER D CA 1
ATOM 14490 C C . SER D 1 265 ? 111.14300 173.28700 172.99800 1.000 59.30647 265 SER D C 1
ATOM 14491 O O . SER D 1 265 ? 110.29900 174.18600 172.88100 1.000 59.30647 265 SER D O 1
ATOM 14494 N N . PHE D 1 266 ? 111.26000 172.26200 172.13700 1.000 52.04885 266 PHE D N 1
ATOM 14495 C CA . PHE D 1 266 ? 110.53500 172.12100 170.86300 1.000 52.04885 266 PHE D CA 1
ATOM 14496 C C . PHE D 1 266 ? 110.79400 173.34200 169.97200 1.000 52.04885 266 PHE D C 1
ATOM 14497 O O . PHE D 1 266 ? 109.91900 174.17100 169.71300 1.000 52.04885 266 PHE D O 1
ATOM 14505 N N . ASP D 1 267 ? 112.05000 173.42900 169.53200 1.000 53.58363 267 ASP D N 1
ATOM 14506 C CA . ASP D 1 267 ? 112.59000 174.56000 168.78500 1.000 53.58363 267 ASP D CA 1
ATOM 14507 C C . ASP D 1 267 ? 111.94400 174.68200 167.39600 1.000 53.58363 267 ASP D C 1
ATOM 14508 O O . ASP D 1 267 ? 111.11200 173.86800 166.98000 1.000 53.58363 267 ASP D O 1
ATOM 14513 N N . LEU D 1 268 ? 112.33300 175.74500 166.68200 1.000 48.79972 268 LEU D N 1
ATOM 14514 C CA . LEU D 1 268 ? 111.79900 176.02800 165.35200 1.000 48.79972 268 LEU D CA 1
ATOM 14515 C C . LEU D 1 268 ? 112.21400 174.96600 164.33800 1.000 48.79972 268 LEU D C 1
ATOM 14516 O O . LEU D 1 268 ? 111.40700 174.56500 163.48800 1.000 48.79972 268 LEU D O 1
ATOM 14521 N N . LEU D 1 269 ? 113.45200 174.47300 164.44800 1.000 44.49663 269 LEU D N 1
ATOM 14522 C CA . LEU D 1 269 ? 113.97500 173.49200 163.50100 1.000 44.49663 269 LEU D CA 1
ATOM 14523 C C . LEU D 1 269 ? 113.28100 172.14600 163.64800 1.000 44.49663 269 LEU D C 1
ATOM 14524 O O . LEU D 1 269 ? 113.04400 171.45800 162.64900 1.000 44.49663 269 LEU D O 1
ATOM 14529 N N . GLU D 1 270 ? 112.95500 171.75900 164.88400 1.000 44.97836 270 GLU D N 1
ATOM 14530 C CA . GLU D 1 270 ? 112.22000 170.52000 165.13000 1.000 44.97836 270 GLU D CA 1
ATOM 14531 C C . GLU D 1 270 ? 110.81300 170.57700 164.53800 1.000 44.97836 270 GLU D C 1
ATOM 14532 O O . GLU D 1 270 ? 110.31700 169.58100 163.99000 1.000 44.97836 270 GLU D O 1
ATOM 14538 N N . SER D 1 271 ? 110.16700 171.74600 164.61400 1.000 44.58640 271 SER D N 1
ATOM 14539 C CA . SER D 1 271 ? 108.84200 171.91300 164.02300 1.000 44.58640 271 SER D CA 1
ATOM 14540 C C . SER D 1 271 ? 108.89600 171.88600 162.50000 1.000 44.58640 271 SER D C 1
ATOM 14541 O O . SER D 1 271 ? 108.03100 171.26700 161.86900 1.000 44.58640 271 SER D O 1
ATOM 14544 N N . ILE D 1 272 ? 109.89700 172.55400 161.89900 1.000 41.51580 272 ILE D N 1
ATOM 14545 C CA . ILE D 1 272 ? 110.10200 172.50600 160.44500 1.000 41.51580 272 ILE D CA 1
ATOM 14546 C C . ILE D 1 272 ? 110.37500 171.07700 159.98400 1.000 41.51580 272 ILE D C 1
ATOM 14547 O O . ILE D 1 272 ? 109.85000 170.62600 158.95600 1.000 41.51580 272 ILE D O 1
ATOM 14552 N N . PHE D 1 273 ? 111.15100 170.33300 160.77600 1.000 37.69169 273 PHE D N 1
ATOM 14553 C CA . PHE D 1 273 ? 111.47500 168.94300 160.47800 1.000 37.69169 273 PHE D CA 1
ATOM 14554 C C . PHE D 1 273 ? 110.24600 168.03800 160.49400 1.000 37.69169 273 PHE D C 1
ATOM 14555 O O . PHE D 1 273 ? 110.03600 167.24900 159.56200 1.000 37.69169 273 PHE D O 1
ATOM 14563 N N . TYR D 1 274 ? 109.43000 168.12000 161.55100 1.000 40.27354 274 TYR D N 1
ATOM 14564 C CA . TYR D 1 274 ? 108.22300 167.29500 161.58100 1.000 40.27354 274 TYR D CA 1
ATOM 14565 C C . TYR D 1 274 ? 107.17700 167.74200 160.56200 1.000 40.27354 274 TYR D C 1
ATOM 14566 O O . TYR D 1 274 ? 106.41000 166.90300 160.08000 1.000 40.27354 274 TYR D O 1
ATOM 14575 N N . VAL D 1 275 ? 107.16100 169.02800 160.18800 1.000 40.45192 275 VAL D N 1
ATOM 14576 C CA . VAL D 1 275 ? 106.28000 169.49500 159.11700 1.000 40.45192 275 VAL D CA 1
ATOM 14577 C C . VAL D 1 275 ? 106.69900 168.89800 157.77500 1.000 40.45192 275 VAL D C 1
ATOM 14578 O O . VAL D 1 275 ? 105.85500 168.41500 157.00600 1.000 40.45192 275 VAL D O 1
ATOM 14582 N N . PHE D 1 276 ? 108.00800 168.90800 157.48900 1.000 38.79411 276 PHE D N 1
ATOM 14583 C CA . PHE D 1 276 ? 108.53900 168.30000 156.26700 1.000 38.79411 276 PHE D CA 1
ATOM 14584 C C . PHE D 1 276 ? 108.26300 166.80400 156.21100 1.000 38.79411 276 PHE D C 1
ATOM 14585 O O . PHE D 1 276 ? 107.85400 166.28400 155.16500 1.000 38.79411 276 PHE D O 1
ATOM 14593 N N . ASN D 1 277 ? 108.43300 166.10800 157.33500 1.000 36.44511 277 ASN D N 1
ATOM 14594 C CA . ASN D 1 277 ? 108.19600 164.66900 157.33500 1.000 36.44511 277 ASN D CA 1
ATOM 14595 C C . ASN D 1 277 ? 106.71600 164.32800 157.22700 1.000 36.44511 277 ASN D C 1
ATOM 14596 O O . ASN D 1 277 ? 106.36300 163.32300 156.59900 1.000 36.44511 277 ASN D O 1
ATOM 14601 N N . THR D 1 278 ? 105.83300 165.11100 157.86200 1.000 40.43009 278 THR D N 1
ATOM 14602 C CA . THR D 1 278 ? 104.41500 164.81500 157.70300 1.000 40.43009 278 THR D CA 1
ATOM 14603 C C . THR D 1 278 ? 103.93000 165.17400 156.30000 1.000 40.43009 278 THR D C 1
ATOM 14604 O O . THR D 1 278 ? 103.04800 164.48900 155.77200 1.000 40.43009 278 THR D O 1
ATOM 14608 N N . GLY D 1 279 ? 104.55000 166.17700 155.65800 1.000 41.08360 279 GLY D N 1
ATOM 14609 C CA . GLY D 1 279 ? 104.30300 166.42400 154.24500 1.000 41.08360 279 GLY D CA 1
ATOM 14610 C C . GLY D 1 279 ? 104.71800 165.26300 153.36400 1.000 41.08360 279 GLY D C 1
ATOM 14611 O O . GLY D 1 279 ? 103.98200 164.87200 152.45300 1.000 41.08360 279 GLY D O 1
ATOM 14612 N N . PHE D 1 280 ? 105.89100 164.68200 153.64700 1.000 37.46347 280 PHE D N 1
ATOM 14613 C CA . PHE D 1 280 ? 106.37600 163.52700 152.89500 1.000 37.46347 280 PHE D CA 1
ATOM 14614 C C . PHE D 1 280 ? 105.49100 162.30200 153.08800 1.000 37.46347 280 PHE D C 1
ATOM 14615 O O . PHE D 1 280 ? 105.20200 161.59200 152.11800 1.000 37.46347 280 PHE D O 1
ATOM 14623 N N . ILE D 1 281 ? 105.06200 162.02900 154.32600 1.000 40.63400 281 ILE D N 1
ATOM 14624 C CA . ILE D 1 281 ? 104.23900 160.84200 154.55500 1.000 40.63400 281 ILE D CA 1
ATOM 14625 C C . ILE D 1 281 ? 102.83200 161.02200 153.97500 1.000 40.63400 281 ILE D C 1
ATOM 14626 O O . ILE D 1 281 ? 102.26300 160.05900 153.45400 1.000 40.63400 281 ILE D O 1
ATOM 14631 N N . LEU D 1 282 ? 102.26600 162.24200 153.98600 1.000 46.13025 282 LEU D N 1
ATOM 14632 C CA . LEU D 1 282 ? 100.96700 162.43400 153.34300 1.000 46.13025 282 LEU D CA 1
ATOM 14633 C C . LEU D 1 282 ? 101.07800 162.37200 151.82700 1.000 46.13025 282 LEU D C 1
ATOM 14634 O O . LEU D 1 282 ? 100.15700 161.87600 151.16800 1.000 46.13025 282 LEU D O 1
ATOM 14639 N N . ASP D 1 283 ? 102.19000 162.86600 151.26300 1.000 48.95647 283 ASP D N 1
ATOM 14640 C CA . ASP D 1 283 ? 102.45000 162.72400 149.83000 1.000 48.95647 283 ASP D CA 1
ATOM 14641 C C . ASP D 1 283 ? 102.53800 161.25700 149.42200 1.000 48.95647 283 ASP D C 1
ATOM 14642 O O . ASP D 1 283 ? 101.89800 160.82500 148.45200 1.000 48.95647 283 ASP D O 1
ATOM 14647 N N . GLU D 1 284 ? 103.29000 160.46800 150.18900 1.000 48.67373 284 GLU D N 1
ATOM 14648 C CA . GLU D 1 284 ? 103.45100 159.05400 149.87700 1.000 48.67373 284 GLU D CA 1
ATOM 14649 C C . GLU D 1 284 ? 102.17700 158.25800 150.12600 1.000 48.67373 284 GLU D C 1
ATOM 14650 O O . GLU D 1 284 ? 101.90400 157.30900 149.39100 1.000 48.67373 284 GLU D O 1
ATOM 14656 N N . LEU D 1 285 ? 101.37100 158.62600 151.12500 1.000 51.89133 285 LEU D N 1
ATOM 14657 C CA . LEU D 1 285 ? 100.12000 157.90200 151.33600 1.000 51.89133 285 LEU D CA 1
ATOM 14658 C C . LEU D 1 285 ? 99.04000 158.29000 150.33500 1.000 51.89133 285 LEU D C 1
ATOM 14659 O O . LEU D 1 285 ? 98.19800 157.44900 150.00500 1.000 51.89133 285 LEU D O 1
ATOM 14664 N N . THR D 1 286 ? 99.04000 159.53500 149.83700 1.000 54.20346 286 THR D N 1
ATOM 14665 C CA . THR D 1 286 ? 98.16000 159.88200 148.72200 1.000 54.20346 286 THR D CA 1
ATOM 14666 C C . THR D 1 286 ? 98.54100 159.12500 147.45800 1.000 54.20346 286 THR D C 1
ATOM 14667 O O . THR D 1 286 ? 97.66200 158.63700 146.73500 1.000 54.20346 286 THR D O 1
ATOM 14671 N N . LYS D 1 287 ? 99.84500 159.03200 147.17000 1.000 54.35404 287 LYS D N 1
ATOM 14672 C CA . LYS D 1 287 ? 100.30100 158.21300 146.04900 1.000 54.35404 287 LYS D CA 1
ATOM 14673 C C . LYS D 1 287 ? 100.01400 156.73200 146.26800 1.000 54.35404 287 LYS D C 1
ATOM 14674 O O . LYS D 1 287 ? 99.75100 156.00800 145.30500 1.000 54.35404 287 LYS D O 1
ATOM 14680 N N . LEU D 1 288 ? 100.06900 156.26700 147.51600 1.000 55.73049 288 LEU D N 1
ATOM 14681 C CA . LEU D 1 288 ? 99.79300 154.86800 147.82500 1.000 55.73049 288 LEU D CA 1
ATOM 14682 C C . LEU D 1 288 ? 98.31600 154.52400 147.64700 1.000 55.73049 288 LEU D C 1
ATOM 14683 O O . LEU D 1 288 ? 97.98900 153.45200 147.12400 1.000 55.73049 288 LEU D O 1
ATOM 14688 N N . TYR D 1 289 ? 97.41600 155.39200 148.12100 1.000 60.28819 289 TYR D N 1
ATOM 14689 C CA . TYR D 1 289 ? 95.98300 155.20200 147.89200 1.000 60.28819 289 TYR D CA 1
ATOM 14690 C C . TYR D 1 289 ? 95.62500 155.30500 146.41400 1.000 60.28819 289 TYR D C 1
ATOM 14691 O O . TYR D 1 289 ? 94.87000 154.47500 145.89400 1.000 60.28819 289 TYR D O 1
ATOM 14700 N N . TYR D 1 290 ? 96.12500 156.34200 145.73300 1.000 62.93120 290 TYR D N 1
ATOM 14701 C CA . TYR D 1 290 ? 95.88100 156.53600 144.30400 1.000 62.93120 290 TYR D CA 1
ATOM 14702 C C . TYR D 1 290 ? 96.49200 155.42200 143.45900 1.000 62.93120 290 TYR D C 1
ATOM 14703 O O . TYR D 1 290 ? 95.76800 154.64900 142.82600 1.000 62.93120 290 TYR D O 1
ATOM 14712 N N . ILE D 1 291 ? 97.81700 155.32000 143.45800 1.000 58.75010 291 ILE D N 1
ATOM 14713 C CA . ILE D 1 291 ? 98.51600 154.25900 142.74500 1.000 58.75010 291 ILE D CA 1
ATOM 14714 C C . ILE D 1 291 ? 98.69300 153.12500 143.75100 1.000 58.75010 291 ILE D C 1
ATOM 14715 O O . ILE D 1 291 ? 99.54300 153.18600 144.63900 1.000 58.75010 291 ILE D O 1
ATOM 14720 N N . GLY D 1 292 ? 97.86000 152.09400 143.63400 1.000 61.81738 292 GLY D N 1
ATOM 14721 C CA . GLY D 1 292 ? 97.86000 151.00200 144.57600 1.000 61.81738 292 GLY D CA 1
ATOM 14722 C C . GLY D 1 292 ? 98.60100 149.80900 144.01500 1.000 61.81738 292 GLY D C 1
ATOM 14723 O O . GLY D 1 292 ? 98.31200 149.35300 142.90500 1.000 61.81738 292 GLY D O 1
ATOM 14724 N N . TYR D 1 293 ? 99.60400 149.34400 144.77000 1.000 62.25005 293 TYR D N 1
ATOM 14725 C CA . TYR D 1 293 ? 100.42000 148.15100 144.50800 1.000 62.25005 293 TYR D CA 1
ATOM 14726 C C . TYR D 1 293 ? 101.22100 148.25200 143.20700 1.000 62.25005 293 TYR D C 1
ATOM 14727 O O . TYR D 1 293 ? 101.60400 147.23200 142.62600 1.000 62.25005 293 TYR D O 1
ATOM 14736 N N . ALA D 1 294 ? 101.46500 149.47600 142.74500 1.000 55.69495 294 ALA D N 1
ATOM 14737 C CA . ALA D 1 294 ? 102.49500 149.78300 141.77000 1.000 55.69495 294 ALA D CA 1
ATOM 14738 C C . ALA D 1 294 ? 103.41000 150.86600 142.30900 1.000 55.69495 294 ALA D C 1
ATOM 14739 O O . ALA D 1 294 ? 104.34600 151.28000 141.61800 1.000 55.69495 294 ALA D O 1
ATOM 14741 N N . HIS D 1 295 ? 103.14100 151.34200 143.52400 1.000 46.76911 295 HIS D N 1
ATOM 14742 C CA . HIS D 1 295 ? 104.03000 152.15500 144.33500 1.000 46.76911 295 HIS D CA 1
ATOM 14743 C C . HIS D 1 295 ? 104.95700 151.29400 145.19400 1.000 46.76911 295 HIS D C 1
ATOM 14744 O O . HIS D 1 295 ? 105.53900 151.78800 146.16300 1.000 46.76911 295 HIS D O 1
ATOM 14751 N N . LEU D 1 296 ? 105.09400 150.00800 144.86700 1.000 44.25771 296 LEU D N 1
ATOM 14752 C CA . LEU D 1 296 ? 105.82700 149.05500 145.68900 1.000 44.25771 296 LEU D CA 1
ATOM 14753 C C . LEU D 1 296 ? 107.28500 148.91700 145.27000 1.000 44.25771 296 LEU D C 1
ATOM 14754 O O . LEU D 1 296 ? 107.86800 147.83300 145.41300 1.000 44.25771 296 LEU D O 1
ATOM 14759 N N . SER D 1 297 ? 107.87200 149.97900 144.72000 1.000 33.13408 297 SER D N 1
ATOM 14760 C CA . SER D 1 297 ? 109.31000 150.07100 144.50600 1.000 33.13408 297 SER D CA 1
ATOM 14761 C C . SER D 1 297 ? 110.06600 149.98400 145.82900 1.000 33.13408 297 SER D C 1
ATOM 14762 O O . SER D 1 297 ? 109.51800 150.28000 146.89300 1.000 33.13408 297 SER D O 1
ATOM 14765 N N . PHE D 1 298 ? 111.32800 149.53300 145.75300 1.000 29.02336 298 PHE D N 1
ATOM 14766 C CA . PHE D 1 298 ? 112.17900 149.45100 146.94100 1.000 29.02336 298 PHE D CA 1
ATOM 14767 C C . PHE D 1 298 ? 112.41300 150.81900 147.55400 1.000 29.02336 298 PHE D C 1
ATOM 14768 O O . PHE D 1 298 ? 112.39600 150.96100 148.77700 1.000 29.02336 298 PHE D O 1
ATOM 14776 N N . TRP D 1 299 ? 112.69700 151.81900 146.72000 1.000 26.86523 299 TRP D N 1
ATOM 14777 C CA . TRP D 1 299 ? 112.98000 153.15100 147.23100 1.000 26.86523 299 TRP D CA 1
ATOM 14778 C C . TRP D 1 299 ? 111.74000 153.80100 147.81400 1.000 26.86523 299 TRP D C 1
ATOM 14779 O O . TRP D 1 299 ? 111.84500 154.57400 148.77100 1.000 26.86523 299 TRP D O 1
ATOM 14790 N N . ASN D 1 300 ? 110.56800 153.48200 147.26700 1.000 30.97145 300 ASN D N 1
ATOM 14791 C CA . ASN D 1 300 ? 109.32100 153.97400 147.83600 1.000 30.97145 300 ASN D CA 1
ATOM 14792 C C . ASN D 1 300 ? 109.06500 153.37400 149.21000 1.000 30.97145 300 ASN D C 1
ATOM 14793 O O . ASN D 1 300 ? 108.74700 154.10600 150.14300 1.000 30.97145 300 ASN D O 1
ATOM 14798 N N . LEU D 1 301 ? 109.22100 152.05100 149.35500 1.000 29.32224 301 LEU D N 1
ATOM 14799 C CA . LEU D 1 301 ? 109.10900 151.40300 150.66500 1.000 29.32224 301 LEU D CA 1
ATOM 14800 C C . LEU D 1 301 ? 110.18200 151.87300 151.64000 1.000 29.32224 301 LEU D C 1
ATOM 14801 O O . LEU D 1 301 ? 109.93300 151.95800 152.84400 1.000 29.32224 301 LEU D O 1
ATOM 14806 N N . PHE D 1 302 ? 111.38800 152.13200 151.14000 1.000 26.04241 302 PHE D N 1
ATOM 14807 C CA . PHE D 1 302 ? 112.48200 152.63400 151.96400 1.000 26.04241 302 PHE D CA 1
ATOM 14808 C C . PHE D 1 302 ? 112.16000 154.01700 152.51500 1.000 26.04241 302 PHE D C 1
ATOM 14809 O O . PHE D 1 302 ? 112.35600 154.28700 153.70800 1.000 26.04241 302 PHE D O 1
ATOM 14817 N N . ASN D 1 303 ? 111.68200 154.91400 151.64800 1.000 27.99944 303 ASN D N 1
ATOM 14818 C CA . ASN D 1 303 ? 111.25000 156.23200 152.09600 1.000 27.99944 303 ASN D CA 1
ATOM 14819 C C . ASN D 1 303 ? 110.03600 156.14800 153.00900 1.000 27.99944 303 ASN D C 1
ATOM 14820 O O . ASN D 1 303 ? 109.95800 156.90300 153.97500 1.000 27.99944 303 ASN D O 1
ATOM 14825 N N . ASP D 1 304 ? 109.09400 155.23400 152.73100 1.000 31.85493 304 ASP D N 1
ATOM 14826 C CA . ASP D 1 304 ? 107.94700 155.03500 153.61800 1.000 31.85493 304 ASP D CA 1
ATOM 14827 C C . ASP D 1 304 ? 108.37200 154.53900 154.98600 1.000 31.85493 304 ASP D C 1
ATOM 14828 O O . ASP D 1 304 ? 107.77900 154.92600 155.99300 1.000 31.85493 304 ASP D O 1
ATOM 14833 N N . THR D 1 305 ? 109.40800 153.70200 155.04100 1.000 28.25666 305 THR D N 1
ATOM 14834 C CA . THR D 1 305 ? 109.94400 153.25800 156.31800 1.000 28.25666 305 THR D CA 1
ATOM 14835 C C . THR D 1 305 ? 110.60000 154.40700 157.06900 1.000 28.25666 305 THR D C 1
ATOM 14836 O O . THR D 1 305 ? 110.36200 154.56300 158.27000 1.000 28.25666 305 THR D O 1
ATOM 14840 N N . THR D 1 306 ? 111.39500 155.22700 156.36500 1.000 26.86309 306 THR D N 1
ATOM 14841 C CA . THR D 1 306 ? 111.97700 156.44900 156.93200 1.000 26.86309 306 THR D CA 1
ATOM 14842 C C . THR D 1 306 ? 110.92300 157.39000 157.50800 1.000 26.86309 306 THR D C 1
ATOM 14843 O O . THR D 1 306 ? 110.98300 157.75500 158.69000 1.000 26.86309 306 THR D O 1
ATOM 14847 N N . TYR D 1 307 ? 109.90600 157.71900 156.71000 1.000 30.95312 307 TYR D N 1
ATOM 14848 C CA . TYR D 1 307 ? 108.90400 158.68100 157.14600 1.000 30.95312 307 TYR D CA 1
ATOM 14849 C C . TYR D 1 307 ? 107.98600 158.08200 158.19300 1.000 30.95312 307 TYR D C 1
ATOM 14850 O O . TYR D 1 307 ? 107.55300 158.80000 159.08700 1.000 30.95312 307 TYR D O 1
ATOM 14859 N N . LEU D 1 308 ? 107.72600 156.77300 158.12600 1.000 31.04338 308 LEU D N 1
ATOM 14860 C CA . LEU D 1 308 ? 106.91700 156.09200 159.12800 1.000 31.04338 308 LEU D CA 1
ATOM 14861 C C . LEU D 1 308 ? 107.58700 156.09300 160.49200 1.000 31.04338 308 LEU D C 1
ATOM 14862 O O . LEU D 1 308 ? 106.93500 156.41700 161.49300 1.000 31.04338 308 LEU D O 1
ATOM 14867 N N . ILE D 1 309 ? 108.89500 155.80100 160.53400 1.000 30.17155 309 ILE D N 1
ATOM 14868 C CA . ILE D 1 309 ? 109.66200 155.84200 161.78100 1.000 30.17155 309 ILE D CA 1
ATOM 14869 C C . ILE D 1 309 ? 109.67400 157.25400 162.36300 1.000 30.17155 309 ILE D C 1
ATOM 14870 O O . ILE D 1 309 ? 109.45100 157.43900 163.57200 1.000 30.17155 309 ILE D O 1
ATOM 14875 N N . ILE D 1 310 ? 109.95600 158.26100 161.52300 1.000 32.82193 310 ILE D N 1
ATOM 14876 C CA . ILE D 1 310 ? 109.96500 159.64700 162.00300 1.000 32.82193 310 ILE D CA 1
ATOM 14877 C C . ILE D 1 310 ? 108.56500 160.07600 162.48400 1.000 32.82193 310 ILE D C 1
ATOM 14878 O O . ILE D 1 310 ? 108.45200 160.83500 163.45100 1.000 32.82193 310 ILE D O 1
ATOM 14883 N N . THR D 1 311 ? 107.48200 159.61000 161.82600 1.000 36.44514 311 THR D N 1
ATOM 14884 C CA . THR D 1 311 ? 106.12300 159.93100 162.29900 1.000 36.44514 311 THR D CA 1
ATOM 14885 C C . THR D 1 311 ? 105.84600 159.32700 163.66700 1.000 36.44514 311 THR D C 1
ATOM 14886 O O . THR D 1 311 ? 105.14200 159.94600 164.47200 1.000 36.44514 311 THR D O 1
ATOM 14890 N N . PHE D 1 312 ? 106.29400 158.07900 163.90400 1.000 38.91836 312 PHE D N 1
ATOM 14891 C CA . PHE D 1 312 ? 106.11900 157.48100 165.23200 1.000 38.91836 312 PHE D CA 1
ATOM 14892 C C . PHE D 1 312 ? 106.87500 158.29600 166.27000 1.000 38.91836 312 PHE D C 1
ATOM 14893 O O . PHE D 1 312 ? 106.36200 158.53900 167.36900 1.000 38.91836 312 PHE D O 1
ATOM 14901 N N . ALA D 1 313 ? 108.08800 158.73600 165.91700 1.000 38.80594 313 ALA D N 1
ATOM 14902 C CA . ALA D 1 313 ? 108.89300 159.57200 166.80300 1.000 38.80594 313 ALA D CA 1
ATOM 14903 C C . ALA D 1 313 ? 108.20600 160.90200 167.07200 1.000 38.80594 313 ALA D C 1
ATOM 14904 O O . ALA D 1 313 ? 108.25600 161.41900 168.19500 1.000 38.80594 313 ALA D O 1
ATOM 14906 N N . MET D 1 314 ? 107.60000 161.47500 166.02700 1.000 43.53836 314 MET D N 1
ATOM 14907 C CA . MET D 1 314 ? 106.84800 162.72000 166.12100 1.000 43.53836 314 MET D CA 1
ATOM 14908 C C . MET D 1 314 ? 105.68100 162.54700 167.07700 1.000 43.53836 314 MET D C 1
ATOM 14909 O O . MET D 1 314 ? 105.39500 163.43500 167.88300 1.000 43.53836 314 MET D O 1
ATOM 14914 N N . GLY D 1 315 ? 104.95700 161.42700 166.93700 1.000 43.89501 315 GLY D N 1
ATOM 14915 C CA . GLY D 1 315 ? 103.81800 161.15400 167.79700 1.000 43.89501 315 GLY D CA 1
ATOM 14916 C C . GLY D 1 315 ? 104.21600 161.02300 169.25600 1.000 43.89501 315 GLY D C 1
ATOM 14917 O O . GLY D 1 315 ? 103.52600 161.54500 170.13600 1.000 43.89501 315 GLY D O 1
ATOM 14918 N N . PHE D 1 316 ? 105.31400 160.29500 169.52900 1.000 46.43218 316 PHE D N 1
ATOM 14919 C CA . PHE D 1 316 ? 105.78800 160.15500 170.91000 1.000 46.43218 316 PHE D CA 1
ATOM 14920 C C . PHE D 1 316 ? 106.23500 161.50300 171.47300 1.000 46.43218 316 PHE D C 1
ATOM 14921 O O . PHE D 1 316 ? 105.97800 161.80700 172.64400 1.000 46.43218 316 PHE D O 1
ATOM 14929 N N . ARG D 1 317 ? 106.94100 162.30200 170.65900 1.000 48.60827 317 ARG D N 1
ATOM 14930 C CA . ARG D 1 317 ? 107.39000 163.62600 171.08500 1.000 48.60827 317 ARG D CA 1
ATOM 14931 C C . ARG D 1 317 ? 106.20700 164.54700 171.36500 1.000 48.60827 317 ARG D C 1
ATOM 14932 O O . ARG D 1 317 ? 106.20600 165.28400 172.36100 1.000 48.60827 317 ARG D O 1
ATOM 14940 N N . ALA D 1 318 ? 105.19000 164.49800 170.49400 1.000 49.22458 318 ALA D N 1
ATOM 14941 C CA . ALA D 1 318 ? 103.98400 165.30400 170.64300 1.000 49.22458 318 ALA D CA 1
ATOM 14942 C C . ALA D 1 318 ? 103.22900 164.91800 171.90300 1.000 49.22458 318 ALA D C 1
ATOM 14943 O O . ALA D 1 318 ? 102.67700 165.78400 172.59200 1.000 49.22458 318 ALA D O 1
ATOM 14945 N N . MET D 1 319 ? 103.12600 163.60900 172.16500 1.000 52.60189 319 MET D N 1
ATOM 14946 C CA . MET D 1 319 ? 102.45800 163.13300 173.36900 1.000 52.60189 319 MET D CA 1
ATOM 14947 C C . MET D 1 319 ? 103.23300 163.57400 174.61000 1.000 52.60189 319 MET D C 1
ATOM 14948 O O . MET D 1 319 ? 102.62700 163.83500 175.65200 1.000 52.60189 319 MET D O 1
ATOM 14953 N N . SER D 1 320 ? 104.57600 163.56700 174.54400 1.000 52.77016 320 SER D N 1
ATOM 14954 C CA . SER D 1 320 ? 105.39000 164.02400 175.67100 1.000 52.77016 320 SER D CA 1
ATOM 14955 C C . SER D 1 320 ? 105.15400 165.50100 175.96600 1.000 52.77016 320 SER D C 1
ATOM 14956 O O . SER D 1 320 ? 105.08200 165.89900 177.13500 1.000 52.77016 320 SER D O 1
ATOM 14959 N N . VAL D 1 321 ? 105.13000 166.33100 174.91400 1.000 52.86859 321 VAL D N 1
ATOM 14960 C CA . VAL D 1 321 ? 104.91800 167.77700 175.04600 1.000 52.86859 321 VAL D CA 1
ATOM 14961 C C . VAL D 1 321 ? 103.55700 168.09100 175.67500 1.000 52.86859 321 VAL D C 1
ATOM 14962 O O . VAL D 1 321 ? 103.44000 168.97500 176.53500 1.000 52.86859 321 VAL D O 1
ATOM 14966 N N . THR D 1 322 ? 102.53400 167.30000 175.34700 1.000 54.55604 322 THR D N 1
ATOM 14967 C CA . THR D 1 322 ? 101.17500 167.48700 175.86500 1.000 54.55604 322 THR D CA 1
ATOM 14968 C C . THR D 1 322 ? 100.66900 166.20700 176.52700 1.000 54.55604 322 THR D C 1
ATOM 14969 O O . THR D 1 322 ? 99.75100 165.55400 176.01700 1.000 54.55604 322 THR D O 1
ATOM 14973 N N . PRO D 1 323 ? 101.27600 165.79900 177.66400 1.000 56.71236 323 PRO D N 1
ATOM 14974 C CA . PRO D 1 323 ? 100.93600 164.55800 178.37200 1.000 56.71236 323 PRO D CA 1
ATOM 14975 C C . PRO D 1 323 ? 99.51200 164.49500 178.92800 1.000 56.71236 323 PRO D C 1
ATOM 14976 O O . PRO D 1 323 ? 99.26400 163.69300 179.83000 1.000 56.71236 323 PRO D O 1
ATOM 14980 N N . TYR D 1 328 ? 102.19700 156.77000 182.49100 1.000 71.05450 328 TYR D N 1
ATOM 14981 C CA . TYR D 1 328 ? 102.76400 157.74900 181.57000 1.000 71.05450 328 TYR D CA 1
ATOM 14982 C C . TYR D 1 328 ? 103.81900 158.57200 182.29500 1.000 71.05450 328 TYR D C 1
ATOM 14983 O O . TYR D 1 328 ? 103.76200 158.72000 183.51600 1.000 71.05450 328 TYR D O 1
ATOM 14992 N N . SER D 1 329 ? 104.75200 159.13300 181.52500 1.000 64.78394 329 SER D N 1
ATOM 14993 C CA . SER D 1 329 ? 105.81200 159.98900 182.04700 1.000 64.78394 329 SER D CA 1
ATOM 14994 C C . SER D 1 329 ? 106.41100 160.75800 180.88100 1.000 64.78394 329 SER D C 1
ATOM 14995 O O . SER D 1 329 ? 106.73700 160.15500 179.85500 1.000 64.78394 329 SER D O 1
ATOM 14998 N N . SER D 1 330 ? 106.52200 162.08200 181.03700 1.000 59.26909 330 SER D N 1
ATOM 14999 C CA . SER D 1 330 ? 106.91100 162.96200 179.93700 1.000 59.26909 330 SER D CA 1
ATOM 15000 C C . SER D 1 330 ? 108.34800 162.72300 179.49300 1.000 59.26909 330 SER D C 1
ATOM 15001 O O . SER D 1 330 ? 108.63400 162.71200 178.29000 1.000 59.26909 330 SER D O 1
ATOM 15004 N N . GLU D 1 331 ? 109.26700 162.56000 180.44600 1.000 58.37788 331 GLU D N 1
ATOM 15005 C CA . GLU D 1 331 ? 110.64600 162.23800 180.09600 1.000 58.37788 331 GLU D CA 1
ATOM 15006 C C . GLU D 1 331 ? 110.77600 160.83800 179.50900 1.000 58.37788 331 GLU D C 1
ATOM 15007 O O . GLU D 1 331 ? 111.64000 160.61400 178.65600 1.000 58.37788 331 GLU D O 1
ATOM 15013 N N . ASP D 1 332 ? 109.91500 159.90100 179.92500 1.000 56.02208 332 ASP D N 1
ATOM 15014 C CA . ASP D 1 332 ? 109.88800 158.57000 179.32000 1.000 56.02208 332 ASP D CA 1
ATOM 15015 C C . ASP D 1 332 ? 109.43500 158.61500 177.86500 1.000 56.02208 332 ASP D C 1
ATOM 15016 O O . ASP D 1 332 ? 110.03100 157.95200 177.00500 1.000 56.02208 332 ASP D O 1
ATOM 15021 N N . TRP D 1 333 ? 108.39100 159.39700 177.57300 1.000 54.16624 333 TRP D N 1
ATOM 15022 C CA . TRP D 1 333 ? 107.94000 159.55800 176.19400 1.000 54.16624 333 TRP D CA 1
ATOM 15023 C C . TRP D 1 333 ? 108.95600 160.31600 175.34800 1.000 54.16624 333 TRP D C 1
ATOM 15024 O O . TRP D 1 333 ? 109.13700 159.99500 174.16900 1.000 54.16624 333 TRP D O 1
ATOM 15035 N N . ASP D 1 334 ? 109.63400 161.31000 175.93200 1.000 50.04272 334 ASP D N 1
ATOM 15036 C CA . ASP D 1 334 ? 110.69100 162.02700 175.21800 1.000 50.04272 334 ASP D CA 1
ATOM 15037 C C . ASP D 1 334 ? 111.87300 161.11400 174.90200 1.000 50.04272 334 ASP D C 1
ATOM 15038 O O . ASP D 1 334 ? 112.43700 161.17500 173.79800 1.000 50.04272 334 ASP D O 1
ATOM 15043 N N . LYS D 1 335 ? 112.24300 160.25700 175.85900 1.000 45.75192 335 LYS D N 1
ATOM 15044 C CA . LYS D 1 335 ? 113.31900 159.29000 175.67000 1.000 45.75192 335 LYS D CA 1
ATOM 15045 C C . LYS D 1 335 ? 112.98400 158.27700 174.58300 1.000 45.75192 335 LYS D C 1
ATOM 15046 O O . LYS D 1 335 ? 113.81300 158.01000 173.70600 1.000 45.75192 335 LYS D O 1
ATOM 15052 N N . ILE D 1 336 ? 111.77600 157.69700 174.62600 1.000 41.42636 336 ILE D N 1
ATOM 15053 C CA . ILE D 1 336 ? 111.40600 156.70400 173.61600 1.000 41.42636 336 ILE D CA 1
ATOM 15054 C C . ILE D 1 336 ? 111.22900 157.36900 172.24700 1.000 41.42636 336 ILE D C 1
ATOM 15055 O O . ILE D 1 336 ? 111.52600 156.74900 171.21800 1.000 41.42636 336 ILE D O 1
ATOM 15060 N N . SER D 1 337 ? 110.85200 158.66000 172.22000 1.000 40.66733 337 SER D N 1
ATOM 15061 C CA . SER D 1 337 ? 110.77000 159.41800 170.97500 1.000 40.66733 337 SER D CA 1
ATOM 15062 C C . SER D 1 337 ? 112.13500 159.59100 170.33500 1.000 40.66733 337 SER D C 1
ATOM 15063 O O . SER D 1 337 ? 112.30300 159.32900 169.14000 1.000 40.66733 337 SER D O 1
ATOM 15066 N N . TYR D 1 338 ? 113.12100 160.03200 171.11900 1.000 38.46996 338 TYR D N 1
ATOM 15067 C CA . TYR D 1 338 ? 114.46100 160.21500 170.57000 1.000 38.46996 338 TYR D CA 1
ATOM 15068 C C . TYR D 1 338 ? 115.13500 158.89000 170.23900 1.000 38.46996 338 TYR D C 1
ATOM 15069 O O . TYR D 1 338 ? 115.94700 158.83600 169.31300 1.000 38.46996 338 TYR D O 1
ATOM 15078 N N . ARG D 1 339 ? 114.76900 157.80700 170.93000 1.000 36.30284 339 ARG D N 1
ATOM 15079 C CA . ARG D 1 339 ? 115.33000 156.49900 170.60100 1.000 36.30284 339 ARG D CA 1
ATOM 15080 C C . ARG D 1 339 ? 114.79800 155.97700 169.27300 1.000 36.30284 339 ARG D C 1
ATOM 15081 O O . ARG D 1 339 ? 115.57500 155.53600 168.41200 1.000 36.30284 339 ARG D O 1
ATOM 15089 N N . VAL D 1 340 ? 113.47500 156.01400 169.08500 1.000 32.48987 340 VAL D N 1
ATOM 15090 C CA . VAL D 1 340 ? 112.91700 155.56800 167.81300 1.000 32.48987 340 VAL D CA 1
ATOM 15091 C C . VAL D 1 340 ? 113.27400 156.53900 166.68300 1.000 32.48987 340 VAL D C 1
ATOM 15092 O O . VAL D 1 340 ? 113.40600 156.11700 165.53600 1.000 32.48987 340 VAL D O 1
ATOM 15096 N N . LEU D 1 341 ? 113.51800 157.82300 166.98200 1.000 29.14735 341 LEU D N 1
ATOM 15097 C CA . LEU D 1 341 ? 113.98600 158.74600 165.94900 1.000 29.14735 341 LEU D CA 1
ATOM 15098 C C . LEU D 1 341 ? 115.41800 158.44200 165.54600 1.000 29.14735 341 LEU D C 1
ATOM 15099 O O . LEU D 1 341 ? 115.76700 158.52000 164.36300 1.000 29.14735 341 LEU D O 1
ATOM 15104 N N . SER D 1 342 ? 116.26500 158.11300 166.51900 1.000 28.85396 342 SER D N 1
ATOM 15105 C CA . SER D 1 342 ? 117.63000 157.70300 166.23800 1.000 28.85396 342 SER D CA 1
ATOM 15106 C C . SER D 1 342 ? 117.70100 156.37600 165.49900 1.000 28.85396 342 SER D C 1
ATOM 15107 O O . SER D 1 342 ? 118.69600 156.11500 164.82600 1.000 28.85396 342 SER D O 1
ATOM 15110 N N . CYS D 1 343 ? 116.66800 155.53900 165.59800 1.000 28.28401 343 CYS D N 1
ATOM 15111 C CA . CYS D 1 343 ? 116.57900 154.37100 164.72000 1.000 28.28401 343 CYS D CA 1
ATOM 15112 C C . CYS D 1 343 ? 116.44000 154.72700 163.23500 1.000 28.28401 343 CYS D C 1
ATOM 15113 O O . CYS D 1 343 ? 116.71500 153.87500 162.38700 1.000 28.28401 343 CYS D O 1
ATOM 15116 N N . ALA D 1 344 ? 116.02300 155.94700 162.89100 1.000 23.07968 344 ALA D N 1
ATOM 15117 C CA . ALA D 1 344 ? 115.83000 156.34300 161.50300 1.000 23.07968 344 ALA D CA 1
ATOM 15118 C C . ALA D 1 344 ? 117.06200 156.94800 160.85400 1.000 23.07968 344 ALA D C 1
ATOM 15119 O O . ALA D 1 344 ? 116.98400 157.34000 159.69100 1.000 23.07968 344 ALA D O 1
ATOM 15121 N N . ALA D 1 345 ? 118.17800 157.04000 161.55400 1.000 18.97758 345 ALA D N 1
ATOM 15122 C CA . ALA D 1 345 ? 119.39200 157.62400 160.98500 1.000 18.97758 345 ALA D CA 1
ATOM 15123 C C . ALA D 1 345 ? 120.05200 156.84300 159.84200 1.000 18.97758 345 ALA D C 1
ATOM 15124 O O . ALA D 1 345 ? 120.57600 157.51000 158.93600 1.000 18.97758 345 ALA D O 1
ATOM 15126 N N . PRO D 1 346 ? 120.13400 155.48500 159.84100 1.000 20.85329 346 PRO D N 1
ATOM 15127 C CA . PRO D 1 346 ? 120.56500 154.80700 158.60200 1.000 20.85329 346 PRO D CA 1
ATOM 15128 C C . PRO D 1 346 ? 119.68600 155.08400 157.40100 1.000 20.85329 346 PRO D C 1
ATOM 15129 O O . PRO D 1 346 ? 120.19900 155.21200 156.28600 1.000 20.85329 346 PRO D O 1
ATOM 15133 N N . PHE D 1 347 ? 118.37500 155.19500 157.61000 1.000 22.21888 347 PHE D N 1
ATOM 15134 C CA . PHE D 1 347 ? 117.45800 155.50100 156.52200 1.000 22.21888 347 PHE D CA 1
ATOM 15135 C C . PHE D 1 347 ? 117.65100 156.91900 156.00900 1.000 22.21888 347 PHE D C 1
ATOM 15136 O O . PHE D 1 347 ? 117.62500 157.14900 154.79800 1.000 22.21888 347 PHE D O 1
ATOM 15144 N N . VAL D 1 348 ? 117.86300 157.87800 156.91200 1.000 19.03122 348 VAL D N 1
ATOM 15145 C CA . VAL D 1 348 ? 118.02300 159.27200 156.51000 1.000 19.03122 348 VAL D CA 1
ATOM 15146 C C . VAL D 1 348 ? 119.36700 159.47400 155.81600 1.000 19.03122 348 VAL D C 1
ATOM 15147 O O . VAL D 1 348 ? 119.46600 160.23400 154.84500 1.000 19.03122 348 VAL D O 1
ATOM 15151 N N . TRP D 1 349 ? 120.39500 158.72400 156.21200 1.000 17.98360 349 TRP D N 1
ATOM 15152 C CA . TRP D 1 349 ? 121.66600 158.86200 155.51400 1.000 17.98360 349 TRP D CA 1
ATOM 15153 C C . TRP D 1 349 ? 121.74900 158.02600 154.24400 1.000 17.98360 349 TRP D C 1
ATOM 15154 O O . TRP D 1 349 ? 122.53400 158.36200 153.35500 1.000 17.98360 349 TRP D O 1
ATOM 15165 N N . SER D 1 350 ? 120.96400 156.95900 154.12800 1.000 21.31324 350 SER D N 1
ATOM 15166 C CA . SER D 1 350 ? 120.93300 156.15000 152.92100 1.000 21.31324 350 SER D CA 1
ATOM 15167 C C . SER D 1 350 ? 119.93800 156.65400 151.89000 1.000 21.31324 350 SER D C 1
ATOM 15168 O O . SER D 1 350 ? 119.97100 156.18400 150.75100 1.000 21.31324 350 SER D O 1
ATOM 15171 N N . ARG D 1 351 ? 119.02600 157.54900 152.28500 1.000 21.15577 351 ARG D N 1
ATOM 15172 C CA . ARG D 1 351 ? 118.15600 158.25900 151.35000 1.000 21.15577 351 ARG D CA 1
ATOM 15173 C C . ARG D 1 351 ? 118.91500 159.03100 150.28000 1.000 21.15577 351 ARG D C 1
ATOM 15174 O O . ARG D 1 351 ? 118.38100 159.22800 149.18600 1.000 21.15577 351 ARG D O 1
ATOM 15182 N N . LEU D 1 352 ? 120.12300 159.51500 150.59300 1.000 20.01645 352 LEU D N 1
ATOM 15183 C CA . LEU D 1 352 ? 120.87300 160.39600 149.70200 1.000 20.01645 352 LEU D CA 1
ATOM 15184 C C . LEU D 1 352 ? 121.25800 159.73000 148.39000 1.000 20.01645 352 LEU D C 1
ATOM 15185 O O . LEU D 1 352 ? 121.39200 160.41900 147.37200 1.000 20.01645 352 LEU D O 1
ATOM 15190 N N . LEU D 1 353 ? 121.45600 158.40900 148.39600 1.000 18.67100 353 LEU D N 1
ATOM 15191 C CA . LEU D 1 353 ? 121.81700 157.69500 147.17700 1.000 18.67100 353 LEU D CA 1
ATOM 15192 C C . LEU D 1 353 ? 120.70200 157.73500 146.14500 1.000 18.67100 353 LEU D C 1
ATOM 15193 O O . LEU D 1 353 ? 120.98400 157.80400 144.94700 1.000 18.67100 353 LEU D O 1
ATOM 15198 N N . LEU D 1 354 ? 119.44900 157.73900 146.59500 1.000 20.80364 354 LEU D N 1
ATOM 15199 C CA . LEU D 1 354 ? 118.31000 157.88900 145.69700 1.000 20.80364 354 LEU D CA 1
ATOM 15200 C C . LEU D 1 354 ? 118.30000 159.25700 145.02900 1.000 20.80364 354 LEU D C 1
ATOM 15201 O O . LEU D 1 354 ? 118.10100 159.36700 143.81600 1.000 20.80364 354 LEU D O 1
ATOM 15206 N N . TYR D 1 355 ? 118.49900 160.31000 145.80600 1.000 21.45188 355 TYR D N 1
ATOM 15207 C CA . TYR D 1 355 ? 118.46500 161.66700 145.29300 1.000 21.45188 355 TYR D CA 1
ATOM 15208 C C . TYR D 1 355 ? 119.80400 162.14300 144.75900 1.000 21.45188 355 TYR D C 1
ATOM 15209 O O . TYR D 1 355 ? 119.94600 163.33000 144.46600 1.000 21.45188 355 TYR D O 1
ATOM 15218 N N . LEU D 1 356 ? 120.78000 161.25200 144.59900 1.000 17.34317 356 LEU D N 1
ATOM 15219 C CA . LEU D 1 356 ? 121.99500 161.57500 143.86200 1.000 17.34317 356 LEU D CA 1
ATOM 15220 C C . LEU D 1 356 ? 122.24400 160.61300 142.71300 1.000 17.34317 356 LEU D C 1
ATOM 15221 O O . LEU D 1 356 ? 123.37000 160.53300 142.22600 1.000 17.34317 356 LEU D O 1
ATOM 15226 N N . GLU D 1 357 ? 121.21400 159.88500 142.27200 1.000 21.15245 357 GLU D N 1
ATOM 15227 C CA . GLU D 1 357 ? 121.33300 158.99300 141.12100 1.000 21.15245 357 GLU D CA 1
ATOM 15228 C C . GLU D 1 357 ? 121.65700 159.72100 139.82700 1.000 21.15245 357 GLU D C 1
ATOM 15229 O O . GLU D 1 357 ? 122.19600 159.10800 138.90200 1.000 21.15245 357 GLU D O 1
ATOM 15235 N N . SER D 1 358 ? 121.28700 161.00000 139.71600 1.000 19.47809 358 SER D N 1
ATOM 15236 C CA . SER D 1 358 ? 121.68500 161.80000 138.56200 1.000 19.47809 358 SER D CA 1
ATOM 15237 C C . SER D 1 358 ? 123.19100 161.97900 138.47800 1.000 19.47809 358 SER D C 1
ATOM 15238 O O . SER D 1 358 ? 123.73000 162.15400 137.38200 1.000 19.47809 358 SER D O 1
ATOM 15241 N N . GLN D 1 359 ? 123.88200 161.95900 139.61000 1.000 18.54918 359 GLN D N 1
ATOM 15242 C CA . GLN D 1 359 ? 125.33000 161.99000 139.59100 1.000 18.54918 359 GLN D CA 1
ATOM 15243 C C . GLN D 1 359 ? 125.82100 160.61500 139.18500 1.000 18.54918 359 GLN D C 1
ATOM 15244 O O . GLN D 1 359 ? 125.27200 159.60300 139.62200 1.000 18.54918 359 GLN D O 1
ATOM 15250 N N . ARG D 1 360 ? 126.82200 160.59200 138.30200 1.000 15.43514 360 ARG D N 1
ATOM 15251 C CA . ARG D 1 360 ? 127.22000 159.35900 137.62900 1.000 15.43514 360 ARG D CA 1
ATOM 15252 C C . ARG D 1 360 ? 127.83100 158.34700 138.58400 1.000 15.43514 360 ARG D C 1
ATOM 15253 O O . ARG D 1 360 ? 127.55600 157.15400 138.46400 1.000 15.43514 360 ARG D O 1
ATOM 15261 N N . PHE D 1 361 ? 128.64700 158.81200 139.53300 1.000 12.83832 361 PHE D N 1
ATOM 15262 C CA . PHE D 1 361 ? 129.29800 157.94500 140.51500 1.000 12.83832 361 PHE D CA 1
ATOM 15263 C C . PHE D 1 361 ? 128.28300 157.17800 141.36100 1.000 12.83832 361 PHE D C 1
ATOM 15264 O O . PHE D 1 361 ? 128.33100 155.94100 141.44600 1.000 12.83832 361 PHE D O 1
ATOM 15272 N N . ILE D 1 362 ? 127.30700 157.89700 141.91600 1.000 13.29910 362 ILE D N 1
ATOM 15273 C CA . ILE D 1 362 ? 126.29900 157.30300 142.78500 1.000 13.29910 362 ILE D CA 1
ATOM 15274 C C . ILE D 1 362 ? 125.35000 156.41900 141.98700 1.000 13.29910 362 ILE D C 1
ATOM 15275 O O . ILE D 1 362 ? 124.93400 155.35200 142.45300 1.000 13.29910 362 ILE D O 1
ATOM 15280 N N . GLY D 1 363 ? 124.99900 156.84600 140.77300 1.000 11.82078 363 GLY D N 1
ATOM 15281 C CA . GLY D 1 363 ? 124.08000 156.07300 139.95300 1.000 11.82078 363 GLY D CA 1
ATOM 15282 C C . GLY D 1 363 ? 124.66800 154.76800 139.45600 1.000 11.82078 363 GLY D C 1
ATOM 15283 O O . GLY D 1 363 ? 123.98700 153.74000 139.46200 1.000 11.82078 363 GLY D O 1
ATOM 15284 N N . ILE D 1 364 ? 125.93400 154.79700 139.01600 1.000 12.09728 364 ILE D N 1
ATOM 15285 C CA . ILE D 1 364 ? 126.67900 153.58800 138.65900 1.000 12.09728 364 ILE D CA 1
ATOM 15286 C C . ILE D 1 364 ? 126.79100 152.64600 139.85300 1.000 12.09728 364 ILE D C 1
ATOM 15287 O O . ILE D 1 364 ? 126.58400 151.42900 139.71800 1.000 12.09728 364 ILE D O 1
ATOM 15292 N N . MET D 1 365 ? 127.07600 153.20100 141.04100 1.000 13.54209 365 MET D N 1
ATOM 15293 C CA . MET D 1 365 ? 127.12000 152.41600 142.27500 1.000 13.54209 365 MET D CA 1
ATOM 15294 C C . MET D 1 365 ? 125.79100 151.73500 142.59400 1.000 13.54209 365 MET D C 1
ATOM 15295 O O . MET D 1 365 ? 125.77100 150.56200 142.98400 1.000 13.54209 365 MET D O 1
ATOM 15300 N N . LEU D 1 366 ? 124.67400 152.44700 142.44200 1.000 14.00323 366 LEU D N 1
ATOM 15301 C CA . LEU D 1 366 ? 123.38700 151.82600 142.74500 1.000 14.00323 366 LEU D CA 1
ATOM 15302 C C . LEU D 1 366 ? 122.95800 150.82000 141.69200 1.000 14.00323 366 LEU D C 1
ATOM 15303 O O . LEU D 1 366 ? 122.23500 149.87600 142.02000 1.000 14.00323 366 LEU D O 1
ATOM 15308 N N . VAL D 1 367 ? 123.34700 151.02900 140.43500 1.000 11.89396 367 VAL D N 1
ATOM 15309 C CA . VAL D 1 367 ? 123.14100 150.02500 139.39000 1.000 11.89396 367 VAL D CA 1
ATOM 15310 C C . VAL D 1 367 ? 123.86300 148.72600 139.74100 1.000 11.89396 367 VAL D C 1
ATOM 15311 O O . VAL D 1 367 ? 123.28900 147.62300 139.65800 1.000 11.89396 367 VAL D O 1
ATOM 15315 N N . ILE D 1 368 ? 125.11800 148.85800 140.18300 1.000 14.22320 368 ILE D N 1
ATOM 15316 C CA . ILE D 1 368 ? 125.92100 147.72200 140.63100 1.000 14.22320 368 ILE D CA 1
ATOM 15317 C C . ILE D 1 368 ? 125.27700 147.01900 141.82400 1.000 14.22320 368 ILE D C 1
ATOM 15318 O O . ILE D 1 368 ? 125.14700 145.79000 141.83200 1.000 14.22320 368 ILE D O 1
ATOM 15323 N N . LEU D 1 369 ? 124.81100 147.79100 142.81400 1.000 14.85729 369 LEU D N 1
ATOM 15324 C CA . LEU D 1 369 ? 124.17700 147.20600 143.99700 1.000 14.85729 369 LEU D CA 1
ATOM 15325 C C . LEU D 1 369 ? 122.86000 146.51400 143.68100 1.000 14.85729 369 LEU D C 1
ATOM 15326 O O . LEU D 1 369 ? 122.55000 145.48700 144.29000 1.000 14.85729 369 LEU D O 1
ATOM 15331 N N . LYS D 1 370 ? 122.06900 147.07400 142.76100 1.000 17.39649 370 LYS D N 1
ATOM 15332 C CA . LYS D 1 370 ? 120.83100 146.43600 142.32400 1.000 17.39649 370 LYS D CA 1
ATOM 15333 C C . LYS D 1 370 ? 121.09400 145.07600 141.69600 1.000 17.39649 370 LYS D C 1
ATOM 15334 O O . LYS D 1 370 ? 120.41100 144.09300 142.01900 1.000 17.39649 370 LYS D O 1
ATOM 15340 N N . HIS D 1 371 ? 122.11100 144.99400 140.83200 1.000 18.17155 371 HIS D N 1
ATOM 15341 C CA . HIS D 1 371 ? 122.45000 143.71200 140.21700 1.000 18.17155 371 HIS D CA 1
ATOM 15342 C C . HIS D 1 371 ? 123.01300 142.71300 141.22500 1.000 18.17155 371 HIS D C 1
ATOM 15343 O O . HIS D 1 371 ? 122.72700 141.51100 141.13700 1.000 18.17155 371 HIS D O 1
ATOM 15350 N N . MET D 1 372 ? 123.80300 143.18800 142.19300 1.000 17.98667 372 MET D N 1
ATOM 15351 C CA . MET D 1 372 ? 124.36900 142.29000 143.19800 1.000 17.98667 372 MET D CA 1
ATOM 15352 C C . MET D 1 372 ? 123.30000 141.72100 144.12900 1.000 17.98667 372 MET D C 1
ATOM 15353 O O . MET D 1 372 ? 123.35100 140.53500 144.47600 1.000 17.98667 372 MET D O 1
ATOM 15358 N N . MET D 1 373 ? 122.32600 142.54000 144.54700 1.000 17.58571 373 MET D N 1
ATOM 15359 C CA . MET D 1 373 ? 121.23000 142.02100 145.36900 1.000 17.58571 373 MET D CA 1
ATOM 15360 C C . MET D 1 373 ? 120.33500 141.06500 144.58100 1.000 17.58571 373 MET D C 1
ATOM 15361 O O . MET D 1 373 ? 119.86200 140.04800 145.12700 1.000 17.58571 373 MET D O 1
ATOM 15366 N N . LYS D 1 374 ? 120.09200 141.38400 143.30000 1.000 15.90575 374 LYS D N 1
ATOM 15367 C CA . LYS D 1 374 ? 119.35800 140.49000 142.41100 1.000 15.90575 374 LYS D CA 1
ATOM 15368 C C . LYS D 1 374 ? 120.04400 139.13700 142.24800 1.000 15.90575 374 LYS D C 1
ATOM 15369 O O . LYS D 1 374 ? 119.36700 138.11900 142.08400 1.000 15.90575 374 LYS D O 1
ATOM 15375 N N . GLU D 1 375 ? 121.37500 139.09900 142.29000 1.000 16.54222 375 GLU D N 1
ATOM 15376 C CA . GLU D 1 375 ? 122.04100 137.80200 142.30400 1.000 16.54222 375 GLU D CA 1
ATOM 15377 C C . GLU D 1 375 ? 121.98300 137.13400 143.66800 1.000 16.54222 375 GLU D C 1
ATOM 15378 O O . GLU D 1 375 ? 121.90200 135.90600 143.74400 1.000 16.54222 375 GLU D O 1
ATOM 15384 N N . SER D 1 376 ? 122.03100 137.91200 144.75000 1.000 17.59573 376 SER D N 1
ATOM 15385 C CA . SER D 1 376 ? 122.07400 137.34900 146.09500 1.000 17.59573 376 SER D CA 1
ATOM 15386 C C . SER D 1 376 ? 120.74500 136.79000 146.57800 1.000 17.59573 376 SER D C 1
ATOM 15387 O O . SER D 1 376 ? 120.71700 136.24000 147.68600 1.000 17.59573 376 SER D O 1
ATOM 15390 N N . ILE D 1 377 ? 119.65900 136.98600 145.81400 1.000 15.48994 377 ILE D N 1
ATOM 15391 C CA . ILE D 1 377 ? 118.34600 136.37000 146.08600 1.000 15.48994 377 ILE D CA 1
ATOM 15392 C C . ILE D 1 377 ? 118.43200 134.85200 146.33200 1.000 15.48994 377 ILE D C 1
ATOM 15393 O O . ILE D 1 377 ? 117.74900 134.31800 147.22100 1.000 15.48994 377 ILE D O 1
ATOM 15398 N N . VAL D 1 378 ? 119.31500 134.15700 145.59500 1.000 15.15778 378 VAL D N 1
ATOM 15399 C CA . VAL D 1 378 ? 119.59300 132.72700 145.79300 1.000 15.15778 378 VAL D CA 1
ATOM 15400 C C . VAL D 1 378 ? 120.10800 132.44600 147.20300 1.000 15.15778 378 VAL D C 1
ATOM 15401 O O . VAL D 1 378 ? 119.60900 131.53900 147.89100 1.000 15.15778 378 VAL D O 1
ATOM 15405 N N . PHE D 1 379 ? 121.12600 133.20800 147.63800 1.000 15.28613 379 PHE D N 1
ATOM 15406 C CA . PHE D 1 379 ? 121.69800 133.06000 148.97600 1.000 15.28613 379 PHE D CA 1
ATOM 15407 C C . PHE D 1 379 ? 120.66800 133.32400 150.04700 1.000 15.28613 379 PHE D C 1
ATOM 15408 O O . PHE D 1 379 ? 120.62200 132.61700 151.05200 1.000 15.28613 379 PHE D O 1
ATOM 15416 N N . PHE D 1 380 ? 119.86300 134.36600 149.86500 1.000 13.22022 380 PHE D N 1
ATOM 15417 C CA . PHE D 1 380 ? 118.90800 134.72600 150.90000 1.000 13.22022 380 PHE D CA 1
ATOM 15418 C C . PHE D 1 380 ? 117.76900 133.72500 150.99900 1.000 13.22022 380 PHE D C 1
ATOM 15419 O O . PHE D 1 380 ? 117.30200 133.45700 152.10900 1.000 13.22022 380 PHE D O 1
ATOM 15427 N N . PHE D 1 381 ? 117.34800 133.13100 149.87400 1.000 12.08909 381 PHE D N 1
ATOM 15428 C CA . PHE D 1 381 ? 116.38300 132.03500 149.92800 1.000 12.08909 381 PHE D CA 1
ATOM 15429 C C . PHE D 1 381 ? 116.95100 130.82400 150.65400 1.000 12.08909 381 PHE D C 1
ATOM 15430 O O . PHE D 1 381 ? 116.27500 130.23700 151.50700 1.000 12.08909 381 PHE D O 1
ATOM 15438 N N . LEU D 1 382 ? 118.16900 130.40100 150.28800 1.000 14.12083 382 LEU D N 1
ATOM 15439 C CA . LEU D 1 382 ? 118.78500 129.25100 150.94900 1.000 14.12083 382 LEU D CA 1
ATOM 15440 C C . LEU D 1 382 ? 119.06900 129.51600 152.41700 1.000 14.12083 382 LEU D C 1
ATOM 15441 O O . LEU D 1 382 ? 118.92800 128.61200 153.24400 1.000 14.12083 382 LEU D O 1
ATOM 15446 N N . LEU D 1 383 ? 119.41800 130.75300 152.75900 1.000 14.63023 383 LEU D N 1
ATOM 15447 C CA . LEU D 1 383 ? 119.67700 131.12300 154.14100 1.000 14.63023 383 LEU D CA 1
ATOM 15448 C C . LEU D 1 383 ? 118.40700 131.10000 154.96600 1.000 14.63023 383 LEU D C 1
ATOM 15449 O O . LEU D 1 383 ? 118.41700 130.59000 156.08800 1.000 14.63023 383 LEU D O 1
ATOM 15454 N N . PHE D 1 384 ? 117.31000 131.65000 154.43000 1.000 15.35736 384 PHE D N 1
ATOM 15455 C CA . PHE D 1 384 ? 116.02100 131.57900 155.11400 1.000 15.35736 384 PHE D CA 1
ATOM 15456 C C . PHE D 1 384 ? 115.53600 130.14400 155.26400 1.000 15.35736 384 PHE D C 1
ATOM 15457 O O . PHE D 1 384 ? 114.99900 129.79000 156.31200 1.000 15.35736 384 PHE D O 1
ATOM 15465 N N . LEU D 1 385 ? 115.73300 129.30300 154.24400 1.000 9.82784 385 LEU D N 1
ATOM 15466 C CA . LEU D 1 385 ? 115.29700 127.90700 154.31900 1.000 9.82784 385 LEU D CA 1
ATOM 15467 C C . LEU D 1 385 ? 116.07600 127.11700 155.36500 1.000 9.82784 385 LEU D C 1
ATOM 15468 O O . LEU D 1 385 ? 115.48300 126.39900 156.18200 1.000 9.82784 385 LEU D O 1
ATOM 15473 N N . ILE D 1 386 ? 117.40500 127.24300 155.35100 1.000 12.92699 386 ILE D N 1
ATOM 15474 C CA . ILE D 1 386 ? 118.26100 126.56800 156.32000 1.000 12.92699 386 ILE D CA 1
ATOM 15475 C C . ILE D 1 386 ? 118.01100 127.10200 157.72700 1.000 12.92699 386 ILE D C 1
ATOM 15476 O O . ILE D 1 386 ? 117.96000 126.33400 158.69600 1.000 12.92699 386 ILE D O 1
ATOM 15481 N N . MET D 1 387 ? 117.78300 128.41100 157.84900 1.000 15.66453 387 MET D N 1
ATOM 15482 C CA . MET D 1 387 ? 117.50200 129.02200 159.14000 1.000 15.66453 387 MET D CA 1
ATOM 15483 C C . MET D 1 387 ? 116.15700 128.58700 159.70500 1.000 15.66453 387 MET D C 1
ATOM 15484 O O . MET D 1 387 ? 116.06400 128.32100 160.90100 1.000 15.66453 387 MET D O 1
ATOM 15489 N N . ILE D 1 388 ? 115.11700 128.48400 158.86600 1.000 11.63112 388 ILE D N 1
ATOM 15490 C CA . ILE D 1 388 ? 113.81500 127.97900 159.31100 1.000 11.63112 388 ILE D CA 1
ATOM 15491 C C . ILE D 1 388 ? 113.91000 126.51600 159.73100 1.000 11.63112 388 ILE D C 1
ATOM 15492 O O . ILE D 1 388 ? 113.36300 126.12400 160.77100 1.000 11.63112 388 ILE D O 1
ATOM 15497 N N . GLY D 1 389 ? 114.64600 125.70300 158.97000 1.000 16.27465 389 GLY D N 1
ATOM 15498 C CA . GLY D 1 389 ? 114.87000 124.30800 159.31300 1.000 16.27465 389 GLY D CA 1
ATOM 15499 C C . GLY D 1 389 ? 115.57500 124.06800 160.63400 1.000 16.27465 389 GLY D C 1
ATOM 15500 O O . GLY D 1 389 ? 115.06100 123.36100 161.50800 1.000 16.27465 389 GLY D O 1
ATOM 15501 N N . PHE D 1 390 ? 116.74700 124.67500 160.80400 1.000 13.56887 390 PHE D N 1
ATOM 15502 C CA . PHE D 1 390 ? 117.47300 124.53300 162.06000 1.000 13.56887 390 PHE D CA 1
ATOM 15503 C C . PHE D 1 390 ? 116.80100 125.27500 163.21500 1.000 13.56887 390 PHE D C 1
ATOM 15504 O O . PHE D 1 390 ? 116.96600 124.87300 164.37100 1.000 13.56887 390 PHE D O 1
ATOM 15512 N N . THR D 1 391 ? 116.03500 126.33500 162.93800 1.000 20.73237 391 THR D N 1
ATOM 15513 C CA . THR D 1 391 ? 115.24600 126.98900 163.97500 1.000 20.73237 391 THR D CA 1
ATOM 15514 C C . THR D 1 391 ? 114.14900 126.07600 164.49500 1.000 20.73237 391 THR D C 1
ATOM 15515 O O . THR D 1 391 ? 113.95400 125.97300 165.70900 1.000 20.73237 391 THR D O 1
ATOM 15519 N N . GLN D 1 392 ? 113.42500 125.40900 163.58800 1.000 21.95603 392 GLN D N 1
ATOM 15520 C CA . GLN D 1 392 ? 112.43200 124.41300 163.97800 1.000 21.95603 392 GLN D CA 1
ATOM 15521 C C . GLN D 1 392 ? 113.07500 123.26400 164.74300 1.000 21.95603 392 GLN D C 1
ATOM 15522 O O . GLN D 1 392 ? 112.50300 122.76300 165.71700 1.000 21.95603 392 GLN D O 1
ATOM 15528 N N . GLY D 1 393 ? 114.30000 122.89400 164.35800 1.000 22.48069 393 GLY D N 1
ATOM 15529 C CA . GLY D 1 393 ? 115.04800 121.88400 165.09800 1.000 22.48069 393 GLY D CA 1
ATOM 15530 C C . GLY D 1 393 ? 115.36800 122.27300 166.52900 1.000 22.48069 393 GLY D C 1
ATOM 15531 O O . GLY D 1 393 ? 115.14000 121.49900 167.46300 1.000 22.48069 393 GLY D O 1
ATOM 15532 N N . PHE D 1 394 ? 115.89100 123.47900 166.72200 1.000 29.43637 394 PHE D N 1
ATOM 15533 C CA . PHE D 1 394 ? 116.23000 123.92600 168.07000 1.000 29.43637 394 PHE D CA 1
ATOM 15534 C C . PHE D 1 394 ? 115.00100 124.22400 168.92100 1.000 29.43637 394 PHE D C 1
ATOM 15535 O O . PHE D 1 394 ? 115.02100 123.98200 170.13100 1.000 29.43637 394 PHE D O 1
ATOM 15543 N N . LEU D 1 395 ? 113.93600 124.77600 168.33100 1.000 28.77997 395 LEU D N 1
ATOM 15544 C CA . LEU D 1 395 ? 112.70400 124.96500 169.09600 1.000 28.77997 395 LEU D CA 1
ATOM 15545 C C . LEU D 1 395 ? 112.05100 123.63800 169.45900 1.000 28.77997 395 LEU D C 1
ATOM 15546 O O . LEU D 1 395 ? 111.41300 123.53300 170.51300 1.000 28.77997 395 LEU D O 1
ATOM 15551 N N . GLY D 1 396 ? 112.22800 122.61000 168.63300 1.000 31.22306 396 GLY D N 1
ATOM 15552 C CA . GLY D 1 396 ? 111.77400 121.29300 169.02500 1.000 31.22306 396 GLY D CA 1
ATOM 15553 C C . GLY D 1 396 ? 112.61700 120.68700 170.12900 1.000 31.22306 396 GLY D C 1
ATOM 15554 O O . GLY D 1 396 ? 112.09200 119.98900 170.99900 1.000 31.22306 396 GLY D O 1
ATOM 15555 N N . LEU D 1 397 ? 113.93200 120.93800 170.10900 1.000 33.40053 397 LEU D N 1
ATOM 15556 C CA . LEU D 1 397 ? 114.78100 120.55200 171.24000 1.000 33.40053 397 LEU D CA 1
ATOM 15557 C C . LEU D 1 397 ? 114.40400 121.29200 172.51700 1.000 33.40053 397 LEU D C 1
ATOM 15558 O O . LEU D 1 397 ? 114.56000 120.75300 173.61700 1.000 33.40053 397 LEU D O 1
ATOM 15563 N N . ASP D 1 398 ? 113.93600 122.53000 172.38800 1.000 40.67376 398 ASP D N 1
ATOM 15564 C CA . ASP D 1 398 ? 113.47700 123.28000 173.54800 1.000 40.67376 398 ASP D CA 1
ATOM 15565 C C . ASP D 1 398 ? 112.17200 122.71900 174.09600 1.000 40.67376 398 ASP D C 1
ATOM 15566 O O . ASP D 1 398 ? 112.01100 122.58500 175.31300 1.000 40.67376 398 ASP D O 1
ATOM 15571 N N . SER D 1 399 ? 111.23100 122.38600 173.21200 1.000 39.99829 399 SER D N 1
ATOM 15572 C CA . SER D 1 399 ? 109.96800 121.79600 173.63700 1.000 39.99829 399 SER D CA 1
ATOM 15573 C C . SER D 1 399 ? 110.11400 120.36500 174.13500 1.000 39.99829 399 SER D C 1
ATOM 15574 O O . SER D 1 399 ? 109.21900 119.88700 174.83900 1.000 39.99829 399 SER D O 1
ATOM 15577 N N . ALA D 1 400 ? 111.19300 119.67200 173.74700 1.000 41.85001 400 ALA D N 1
ATOM 15578 C CA . ALA D 1 400 ? 111.35800 118.24800 174.03300 1.000 41.85001 400 ALA D CA 1
ATOM 15579 C C . ALA D 1 400 ? 111.44800 117.94700 175.52400 1.000 41.85001 400 ALA D C 1
ATOM 15580 O O . ALA D 1 400 ? 110.87700 116.95400 175.99200 1.000 41.85001 400 ALA D O 1
ATOM 15582 N N . ASP D 1 401 ? 112.20300 118.75800 176.27400 1.000 46.92963 401 ASP D N 1
ATOM 15583 C CA . ASP D 1 401 ? 112.27900 118.59200 177.72500 1.000 46.92963 401 ASP D CA 1
ATOM 15584 C C . ASP D 1 401 ? 110.93800 118.84400 178.40900 1.000 46.92963 401 ASP D C 1
ATOM 15585 O O . ASP D 1 401 ? 110.67400 118.28300 179.47700 1.000 46.92963 401 ASP D O 1
ATOM 15590 N N . GLY D 1 402 ? 110.08000 119.66700 177.81200 1.000 45.48737 402 GLY D N 1
ATOM 15591 C CA . GLY D 1 402 ? 108.73500 119.84400 178.31200 1.000 45.48737 402 GLY D CA 1
ATOM 15592 C C . GLY D 1 402 ? 108.26800 121.28100 178.30800 1.000 45.48737 402 GLY D C 1
ATOM 15593 O O . GLY D 1 402 ? 107.08200 121.54400 178.10200 1.000 45.48737 402 GLY D O 1
ATOM 15594 N N . LYS D 1 403 ? 109.18200 122.22300 178.51400 1.000 45.98258 403 LYS D N 1
ATOM 15595 C CA . LYS D 1 403 ? 108.82800 123.63200 178.55100 1.000 45.98258 403 LYS D CA 1
ATOM 15596 C C . LYS D 1 403 ? 109.79600 124.43600 177.70000 1.000 45.98258 403 LYS D C 1
ATOM 15597 O O . LYS D 1 403 ? 110.99100 124.14000 177.63300 1.000 45.98258 403 LYS D O 1
ATOM 15603 N N . ARG D 1 404 ? 109.26900 125.47100 177.06300 1.000 46.26615 404 ARG D N 1
ATOM 15604 C CA . ARG D 1 404 ? 110.06400 126.33600 176.20600 1.000 46.26615 404 ARG D CA 1
ATOM 15605 C C . ARG D 1 404 ? 110.59800 127.47300 177.06600 1.000 46.26615 404 ARG D C 1
ATOM 15606 O O . ARG D 1 404 ? 109.84200 128.36100 177.47000 1.000 46.26615 404 ARG D O 1
ATOM 15614 N N . ASP D 1 405 ? 111.89800 127.45500 177.33700 1.000 46.07940 405 ASP D N 1
ATOM 15615 C CA . ASP D 1 405 ? 112.49200 128.41400 178.25500 1.000 46.07940 405 ASP D CA 1
ATOM 15616 C C . ASP D 1 405 ? 113.55800 129.30000 177.63300 1.000 46.07940 405 ASP D C 1
ATOM 15617 O O . ASP D 1 405 ? 113.72900 130.43100 178.08700 1.000 46.07940 405 ASP D O 1
ATOM 15622 N N . ILE D 1 406 ? 114.28000 128.82800 176.61900 1.000 43.38444 406 ILE D N 1
ATOM 15623 C CA . ILE D 1 406 ? 115.37700 129.60800 176.05800 1.000 43.38444 406 ILE D CA 1
ATOM 15624 C C . ILE D 1 406 ? 115.13400 129.88700 174.58200 1.000 43.38444 406 ILE D C 1
ATOM 15625 O O . ILE D 1 406 ? 116.09200 130.00500 173.81600 1.000 43.38444 406 ILE D O 1
ATOM 15630 N N . THR D 1 407 ? 113.85700 130.04100 174.20200 1.000 39.45246 407 THR D N 1
ATOM 15631 C CA . THR D 1 407 ? 113.45700 130.28700 172.81300 1.000 39.45246 407 THR D CA 1
ATOM 15632 C C . THR D 1 407 ? 114.06100 131.57200 172.24600 1.000 39.45246 407 THR D C 1
ATOM 15633 O O . THR D 1 407 ? 114.60300 131.57400 171.13000 1.000 39.45246 407 THR D O 1
ATOM 15637 N N . GLY D 1 408 ? 114.05100 132.64300 173.03200 1.000 38.89521 408 GLY D N 1
ATOM 15638 C CA . GLY D 1 408 ? 114.64300 133.91400 172.66700 1.000 38.89521 408 GLY D CA 1
ATOM 15639 C C . GLY D 1 408 ? 116.13900 133.88800 172.38300 1.000 38.89521 408 GLY D C 1
ATOM 15640 O O . GLY D 1 408 ? 116.58800 134.43100 171.36500 1.000 38.89521 408 GLY D O 1
ATOM 15641 N N . PRO D 1 409 ? 116.94100 133.30900 173.29400 1.000 39.34514 409 PRO D N 1
ATOM 15642 C CA . PRO D 1 409 ? 118.35000 133.03000 172.96300 1.000 39.34514 409 PRO D CA 1
ATOM 15643 C C . PRO D 1 409 ? 118.57600 132.15100 171.73900 1.000 39.34514 409 PRO D C 1
ATOM 15644 O O . PRO D 1 409 ? 119.59200 132.34400 171.06600 1.000 39.34514 409 PRO D O 1
ATOM 15648 N N . ILE D 1 410 ? 117.68100 131.20200 171.43800 1.000 36.25753 410 ILE D N 1
ATOM 15649 C CA . ILE D 1 410 ? 117.80300 130.38900 170.22200 1.000 36.25753 410 ILE D CA 1
ATOM 15650 C C . ILE D 1 410 ? 117.66300 131.24400 168.96900 1.000 36.25753 410 ILE D C 1
ATOM 15651 O O . ILE D 1 410 ? 118.53100 131.19300 168.08200 1.000 36.25753 410 ILE D O 1
ATOM 15656 N N . LEU D 1 411 ? 116.54100 131.98400 168.85700 1.000 33.86355 411 LEU D N 1
ATOM 15657 C CA . LEU D 1 411 ? 116.32600 132.90000 167.72800 1.000 33.86355 411 LEU D CA 1
ATOM 15658 C C . LEU D 1 411 ? 117.45600 133.90900 167.58800 1.000 33.86355 411 LEU D C 1
ATOM 15659 O O . LEU D 1 411 ? 117.97500 134.11500 166.47900 1.000 33.86355 411 LEU D O 1
ATOM 15664 N N . GLY D 1 412 ? 117.88300 134.49600 168.70900 1.000 32.52660 412 GLY D N 1
ATOM 15665 C CA . GLY D 1 412 ? 119.00800 135.40100 168.74200 1.000 32.52660 412 GLY D CA 1
ATOM 15666 C C . GLY D 1 412 ? 120.30800 134.81300 168.23800 1.000 32.52660 412 GLY D C 1
ATOM 15667 O O . GLY D 1 412 ? 120.82700 135.32600 167.25200 1.000 32.52660 412 GLY D O 1
ATOM 15668 N N . ASN D 1 413 ? 120.76900 133.69700 168.81900 1.000 31.97360 413 ASN D N 1
ATOM 15669 C CA . ASN D 1 413 ? 122.05800 133.10800 168.45600 1.000 31.97360 413 ASN D CA 1
ATOM 15670 C C . ASN D 1 413 ? 122.08300 132.58400 167.02200 1.000 31.97360 413 ASN D C 1
ATOM 15671 O O . ASN D 1 413 ? 123.09100 132.75800 166.32700 1.000 31.97360 413 ASN D O 1
ATOM 15676 N N . LEU D 1 414 ? 121.00600 131.92100 166.56700 1.000 27.09377 414 LEU D N 1
ATOM 15677 C CA . LEU D 1 414 ? 120.94700 131.46200 165.17500 1.000 27.09377 414 LEU D CA 1
ATOM 15678 C C . LEU D 1 414 ? 120.92800 132.60900 164.17800 1.000 27.09377 414 LEU D C 1
ATOM 15679 O O . LEU D 1 414 ? 121.46400 132.46800 163.07300 1.000 27.09377 414 LEU D O 1
ATOM 15684 N N . THR D 1 415 ? 120.23300 133.70700 164.49100 1.000 27.83706 415 THR D N 1
ATOM 15685 C CA . THR D 1 415 ? 120.31000 134.87000 163.61600 1.000 27.83706 415 THR D CA 1
ATOM 15686 C C . THR D 1 415 ? 121.72000 135.45800 163.61200 1.000 27.83706 415 THR D C 1
ATOM 15687 O O . THR D 1 415 ? 122.21200 135.91200 162.57600 1.000 27.83706 415 THR D O 1
ATOM 15691 N N . ILE D 1 416 ? 122.38300 135.43000 164.76800 1.000 24.16351 416 ILE D N 1
ATOM 15692 C CA . ILE D 1 416 ? 123.74500 135.94700 164.92300 1.000 24.16351 416 ILE D CA 1
ATOM 15693 C C . ILE D 1 416 ? 124.78400 135.15300 164.11800 1.000 24.16351 416 ILE D C 1
ATOM 15694 O O . ILE D 1 416 ? 125.74600 135.74400 163.61100 1.000 24.16351 416 ILE D O 1
ATOM 15699 N N . THR D 1 417 ? 124.60900 133.82000 163.98400 1.000 22.67872 417 THR D N 1
ATOM 15700 C CA . THR D 1 417 ? 125.53700 132.93600 163.23200 1.000 22.67872 417 THR D CA 1
ATOM 15701 C C . THR D 1 417 ? 125.92100 133.38300 161.82100 1.000 22.67872 417 THR D C 1
ATOM 15702 O O . THR D 1 417 ? 127.01100 133.04300 161.34900 1.000 22.67872 417 THR D O 1
ATOM 15706 N N . VAL D 1 418 ? 125.03200 134.08600 161.11200 1.000 20.04381 418 VAL D N 1
ATOM 15707 C CA . VAL D 1 418 ? 125.36300 134.56400 159.77300 1.000 20.04381 418 VAL D CA 1
ATOM 15708 C C . VAL D 1 418 ? 126.40500 135.68000 159.84200 1.000 20.04381 418 VAL D C 1
ATOM 15709 O O . VAL D 1 418 ? 127.15300 135.89200 158.88300 1.000 20.04381 418 VAL D O 1
ATOM 15713 N N . LEU D 1 419 ? 126.50900 136.37200 160.97100 1.000 19.62384 419 LEU D N 1
ATOM 15714 C CA . LEU D 1 419 ? 127.49400 137.42200 161.14700 1.000 19.62384 419 LEU D CA 1
ATOM 15715 C C . LEU D 1 419 ? 128.83200 136.87100 161.61200 1.000 19.62384 419 LEU D C 1
ATOM 15716 O O . LEU D 1 419 ? 129.81400 137.61600 161.65200 1.000 19.62384 419 LEU D O 1
ATOM 15721 N N . GLY D 1 420 ? 128.88900 135.59000 161.96200 1.000 23.70274 420 GLY D N 1
ATOM 15722 C CA . GLY D 1 420 ? 130.08500 134.95700 162.46200 1.000 23.70274 420 GLY D CA 1
ATOM 15723 C C . GLY D 1 420 ? 130.31900 135.15100 163.94000 1.000 23.70274 420 GLY D C 1
ATOM 15724 O O . GLY D 1 420 ? 131.34900 134.70300 164.45400 1.000 23.70274 420 GLY D O 1
ATOM 15725 N N . LEU D 1 421 ? 129.39500 135.79900 164.63500 1.000 24.96178 421 LEU D N 1
ATOM 15726 C CA . LEU D 1 421 ? 129.48900 136.09000 166.05700 1.000 24.96178 421 LEU D CA 1
ATOM 15727 C C . LEU D 1 421 ? 128.86300 135.02100 166.94500 1.000 24.96178 421 LEU D C 1
ATOM 15728 O O . LEU D 1 421 ? 128.78800 135.23500 168.16000 1.000 24.96178 421 LEU D O 1
ATOM 15733 N N . GLY D 1 422 ? 128.31300 133.96100 166.35400 1.000 29.31932 422 GLY D N 1
ATOM 15734 C CA . GLY D 1 422 ? 127.64100 132.92400 167.12700 1.000 29.31932 422 GLY D CA 1
ATOM 15735 C C . GLY D 1 422 ? 128.54400 132.22100 168.12900 1.000 29.31932 422 GLY D C 1
ATOM 15736 O O . GLY D 1 422 ? 129.72900 131.99300 167.88200 1.000 29.31932 422 GLY D O 1
ATOM 15737 N N . SER D 1 423 ? 127.96700 131.89000 169.28300 1.000 35.26169 423 SER D N 1
ATOM 15738 C CA . SER D 1 423 ? 128.64700 131.17400 170.35200 1.000 35.26169 423 SER D CA 1
ATOM 15739 C C . SER D 1 423 ? 127.80200 129.98100 170.77300 1.000 35.26169 423 SER D C 1
ATOM 15740 O O . SER D 1 423 ? 126.57300 130.06700 170.81200 1.000 35.26169 423 SER D O 1
ATOM 15743 N N . PHE D 1 424 ? 128.46300 128.86600 171.07500 1.000 37.45573 424 PHE D N 1
ATOM 15744 C CA . PHE D 1 424 ? 127.78600 127.65200 171.51000 1.000 37.45573 424 PHE D CA 1
ATOM 15745 C C . PHE D 1 424 ? 127.56600 127.63600 173.03400 1.000 37.45573 424 PHE D C 1
ATOM 15746 O O . PHE D 1 424 ? 126.97200 126.69100 173.56900 1.000 37.45573 424 PHE D O 1
ATOM 15754 N N . ASP D 1 425 ? 127.95600 128.71600 173.72500 1.000 44.93225 425 ASP D N 1
ATOM 15755 C CA . ASP D 1 425 ? 127.76900 128.84200 175.17300 1.000 44.93225 425 ASP D CA 1
ATOM 15756 C C . ASP D 1 425 ? 126.29300 128.81200 175.55500 1.000 44.93225 425 ASP D C 1
ATOM 15757 O O . ASP D 1 425 ? 125.93500 128.31700 176.63000 1.000 44.93225 425 ASP D O 1
ATOM 15762 N N . VAL D 1 426 ? 125.44200 129.40300 174.71400 1.000 43.30890 426 VAL D N 1
ATOM 15763 C CA . VAL D 1 426 ? 123.99800 129.41300 174.93300 1.000 43.30890 426 VAL D CA 1
ATOM 15764 C C . VAL D 1 426 ? 123.42900 127.99300 174.92000 1.000 43.30890 426 VAL D C 1
ATOM 15765 O O . VAL D 1 426 ? 122.62300 127.62100 175.78400 1.000 43.30890 426 VAL D O 1
ATOM 15769 N N . PHE D 1 427 ? 123.88900 127.16000 173.99200 1.000 42.70625 427 PHE D N 1
ATOM 15770 C CA . PHE D 1 427 ? 123.40000 125.79300 173.84500 1.000 42.70625 427 PHE D CA 1
ATOM 15771 C C . PHE D 1 427 ? 124.18500 124.76200 174.63100 1.000 42.70625 427 PHE D C 1
ATOM 15772 O O . PHE D 1 427 ? 123.96000 123.56800 174.40900 1.000 42.70625 427 PHE D O 1
ATOM 15780 N N . GLU D 1 428 ? 125.18800 125.17600 175.41100 1.000 50.44642 428 GLU D N 1
ATOM 15781 C CA . GLU D 1 428 ? 125.99500 124.22100 176.16900 1.000 50.44642 428 GLU D CA 1
ATOM 15782 C C . GLU D 1 428 ? 125.14100 123.46000 177.18300 1.000 50.44642 428 GLU D C 1
ATOM 15783 O O . GLU D 1 428 ? 125.24900 122.23500 177.30500 1.000 50.44642 428 GLU D O 1
ATOM 15789 N N . GLU D 1 429 ? 124.29200 124.16800 177.92600 1.000 53.33560 429 GLU D N 1
ATOM 15790 C CA . GLU D 1 429 ? 123.34200 123.50800 178.82300 1.000 53.33560 429 GLU D CA 1
ATOM 15791 C C . GLU D 1 429 ? 121.99600 123.32900 178.11200 1.000 53.33560 429 GLU D C 1
ATOM 15792 O O . GLU D 1 429 ? 120.99200 123.95000 178.46200 1.000 53.33560 429 GLU D O 1
ATOM 15798 N N . PHE D 1 430 ? 121.97600 122.47100 177.08800 1.000 45.80244 430 PHE D N 1
ATOM 15799 C CA . PHE D 1 430 ? 120.71400 122.28900 176.37200 1.000 45.80244 430 PHE D CA 1
ATOM 15800 C C . PHE D 1 430 ? 120.37300 120.81900 176.14800 1.000 45.80244 430 PHE D C 1
ATOM 15801 O O . PHE D 1 430 ? 119.40400 120.30500 176.71500 1.000 45.80244 430 PHE D O 1
ATOM 15809 N N . ALA D 1 431 ? 121.16200 120.13900 175.31900 1.000 44.07246 431 ALA D N 1
ATOM 15810 C CA . ALA D 1 431 ? 120.95400 118.74300 174.99500 1.000 44.07246 431 ALA D CA 1
ATOM 15811 C C . ALA D 1 431 ? 122.35100 118.17500 174.82000 1.000 44.07246 431 ALA D C 1
ATOM 15812 O O . ALA D 1 431 ? 123.22600 118.89700 174.32300 1.000 44.07246 431 ALA D O 1
ATOM 15814 N N . PRO D 1 432 ? 122.61400 116.93800 175.24100 1.000 44.05373 432 PRO D N 1
ATOM 15815 C CA . PRO D 1 432 ? 124.01200 116.47600 175.31800 1.000 44.05373 432 PRO D CA 1
ATOM 15816 C C . PRO D 1 432 ? 124.63800 116.20800 173.94900 1.000 44.05373 432 PRO D C 1
ATOM 15817 O O . PRO D 1 432 ? 125.72700 116.74800 173.70400 1.000 44.05373 432 PRO D O 1
ATOM 15821 N N . PRO D 1 433 ? 124.04100 115.38800 172.97900 1.000 39.63994 433 PRO D N 1
ATOM 15822 C CA . PRO D 1 433 ? 124.63100 115.48000 171.63500 1.000 39.63994 433 PRO D CA 1
ATOM 15823 C C . PRO D 1 433 ? 123.87600 116.32700 170.61500 1.000 39.63994 433 PRO D C 1
ATOM 15824 O O . PRO D 1 433 ? 124.45600 116.67700 169.58700 1.000 39.63994 433 PRO D O 1
ATOM 15828 N N . TYR D 1 434 ? 122.62600 116.71100 170.88200 1.000 35.78801 434 TYR D N 1
ATOM 15829 C CA . TYR D 1 434 ? 121.74400 117.15200 169.80500 1.000 35.78801 434 TYR D CA 1
ATOM 15830 C C . TYR D 1 434 ? 121.97600 118.60600 169.42900 1.000 35.78801 434 TYR D C 1
ATOM 15831 O O . TYR D 1 434 ? 121.97700 118.94600 168.23900 1.000 35.78801 434 TYR D O 1
ATOM 15840 N N . ALA D 1 435 ? 122.15700 119.46600 170.43000 1.000 32.13832 435 ALA D N 1
ATOM 15841 C CA . ALA D 1 435 ? 122.37800 120.88500 170.18300 1.000 32.13832 435 ALA D CA 1
ATOM 15842 C C . ALA D 1 435 ? 123.71600 121.12800 169.50500 1.000 32.13832 435 ALA D C 1
ATOM 15843 O O . ALA D 1 435 ? 123.81800 121.99700 168.64100 1.000 32.13832 435 ALA D O 1
ATOM 15845 N N . ALA D 1 436 ? 124.74600 120.36600 169.88300 1.000 27.01308 436 ALA D N 1
ATOM 15846 C CA . ALA D 1 436 ? 126.05800 120.48700 169.25300 1.000 27.01308 436 ALA D CA 1
ATOM 15847 C C . ALA D 1 436 ? 126.02500 120.06400 167.79300 1.000 27.01308 436 ALA D C 1
ATOM 15848 O O . ALA D 1 436 ? 126.57400 120.76000 166.93600 1.000 27.01308 436 ALA D O 1
ATOM 15850 N N . ILE D 1 437 ? 125.39200 118.92200 167.50100 1.000 27.09827 437 ILE D N 1
ATOM 15851 C CA . ILE D 1 437 ? 125.26300 118.42200 166.13000 1.000 27.09827 437 ILE D CA 1
ATOM 15852 C C . ILE D 1 437 ? 124.47500 119.39600 165.26200 1.000 27.09827 437 ILE D C 1
ATOM 15853 O O . ILE D 1 437 ? 124.92700 119.77300 164.17300 1.000 27.09827 437 ILE D O 1
ATOM 15858 N N . LEU D 1 438 ? 123.31100 119.84600 165.74700 1.000 23.53339 438 LEU D N 1
ATOM 15859 C CA . LEU D 1 438 ? 122.49500 120.78900 164.98600 1.000 23.53339 438 LEU D CA 1
ATOM 15860 C C . LEU D 1 438 ? 123.17700 122.14100 164.81600 1.000 23.53339 438 LEU D C 1
ATOM 15861 O O . LEU D 1 438 ? 123.16500 122.69900 163.71500 1.000 23.53339 438 LEU D O 1
ATOM 15866 N N . TYR D 1 439 ? 123.78800 122.67300 165.87800 1.000 22.18690 439 TYR D N 1
ATOM 15867 C CA . TYR D 1 439 ? 124.41200 123.98700 165.80600 1.000 22.18690 439 TYR D CA 1
ATOM 15868 C C . TYR D 1 439 ? 125.65200 123.98100 164.93100 1.000 22.18690 439 TYR D C 1
ATOM 15869 O O . TYR D 1 439 ? 125.87100 124.92200 164.16800 1.000 22.18690 439 TYR D O 1
ATOM 15878 N N . TYR D 1 440 ? 126.47200 122.94000 165.01200 1.000 20.79315 440 TYR D N 1
ATOM 15879 C CA . TYR D 1 440 ? 127.66100 122.93900 164.18300 1.000 20.79315 440 TYR D CA 1
ATOM 15880 C C . TYR D 1 440 ? 127.36600 122.54900 162.74600 1.000 20.79315 440 TYR D C 1
ATOM 15881 O O . TYR D 1 440 ? 128.06000 123.02500 161.84700 1.000 20.79315 440 TYR D O 1
ATOM 15890 N N . GLY D 1 441 ? 126.33100 121.74000 162.49700 1.000 19.10126 441 GLY D N 1
ATOM 15891 C CA . GLY D 1 441 ? 125.86700 121.55700 161.13200 1.000 19.10126 441 GLY D CA 1
ATOM 15892 C C . GLY D 1 441 ? 125.32300 122.83500 160.52800 1.000 19.10126 441 GLY D C 1
ATOM 15893 O O . GLY D 1 441 ? 125.60500 123.15300 159.37200 1.000 19.10126 441 GLY D O 1
ATOM 15894 N N . TYR D 1 442 ? 124.56600 123.59800 161.31700 1.000 14.31669 442 TYR D N 1
ATOM 15895 C CA . TYR D 1 442 ? 124.03700 124.88400 160.88200 1.000 14.31669 442 TYR D CA 1
ATOM 15896 C C . TYR D 1 442 ? 125.13900 125.89900 160.63100 1.000 14.31669 442 TYR D C 1
ATOM 15897 O O . TYR D 1 442 ? 125.10100 126.62500 159.63600 1.000 14.31669 442 TYR D O 1
ATOM 15906 N N . TYR D 1 443 ? 126.11500 125.97300 161.53400 1.000 19.05183 443 TYR D N 1
ATOM 15907 C CA . TYR D 1 443 ? 127.24600 126.87700 161.38400 1.000 19.05183 443 TYR D CA 1
ATOM 15908 C C . TYR D 1 443 ? 128.12000 126.47700 160.20600 1.000 19.05183 443 TYR D C 1
ATOM 15909 O O . TYR D 1 443 ? 128.70300 127.34600 159.55600 1.000 19.05183 443 TYR D O 1
ATOM 15918 N N . PHE D 1 444 ? 128.20600 125.18000 159.90400 1.000 17.95696 444 PHE D N 1
ATOM 15919 C CA . PHE D 1 444 ? 128.91000 124.73700 158.70900 1.000 17.95696 444 PHE D CA 1
ATOM 15920 C C . PHE D 1 444 ? 128.17800 125.15500 157.44700 1.000 17.95696 444 PHE D C 1
ATOM 15921 O O . PHE D 1 444 ? 128.80300 125.62500 156.49400 1.000 17.95696 444 PHE D O 1
ATOM 15929 N N . ILE D 1 445 ? 126.86400 124.93200 157.39900 1.000 13.23891 445 ILE D N 1
ATOM 15930 C CA . ILE D 1 445 ? 126.10400 125.25000 156.19800 1.000 13.23891 445 ILE D CA 1
ATOM 15931 C C . ILE D 1 445 ? 126.02400 126.75800 155.98300 1.000 13.23891 445 ILE D C 1
ATOM 15932 O O . ILE D 1 445 ? 126.11100 127.22900 154.84800 1.000 13.23891 445 ILE D O 1
ATOM 15937 N N . VAL D 1 446 ? 126.03100 127.54800 157.04600 1.000 18.71730 446 VAL D N 1
ATOM 15938 C CA . VAL D 1 446 ? 125.94900 128.99100 156.87100 1.000 18.71730 446 VAL D CA 1
ATOM 15939 C C . VAL D 1 446 ? 127.31600 129.60400 156.61900 1.000 18.71730 446 VAL D C 1
ATOM 15940 O O . VAL D 1 446 ? 127.50500 130.31800 155.63400 1.000 18.71730 446 VAL D O 1
ATOM 15944 N N . SER D 1 447 ? 128.30400 129.32400 157.46500 1.000 28.66246 447 SER D N 1
ATOM 15945 C CA . SER D 1 447 ? 129.56600 130.04100 157.35100 1.000 28.66246 447 SER D CA 1
ATOM 15946 C C . SER D 1 447 ? 130.46900 129.48100 156.26500 1.000 28.66246 447 SER D C 1
ATOM 15947 O O . SER D 1 447 ? 131.13500 130.24600 155.56600 1.000 28.66246 447 SER D O 1
ATOM 15950 N N . VAL D 1 448 ? 130.51800 128.16900 156.10600 1.000 30.81754 448 VAL D N 1
ATOM 15951 C CA . VAL D 1 448 ? 131.45600 127.58900 155.15700 1.000 30.81754 448 VAL D CA 1
ATOM 15952 C C . VAL D 1 448 ? 130.82200 127.46300 153.78200 1.000 30.81754 448 VAL D C 1
ATOM 15953 O O . VAL D 1 448 ? 131.44100 127.79700 152.77100 1.000 30.81754 448 VAL D O 1
ATOM 15957 N N . ILE D 1 449 ? 129.56400 127.05300 153.71600 1.000 19.62291 449 ILE D N 1
ATOM 15958 C CA . ILE D 1 449 ? 128.92500 126.80100 152.43500 1.000 19.62291 449 ILE D CA 1
ATOM 15959 C C . ILE D 1 449 ? 128.26700 128.07000 151.91400 1.000 19.62291 449 ILE D C 1
ATOM 15960 O O . ILE D 1 449 ? 128.62000 128.54800 150.83500 1.000 19.62291 449 ILE D O 1
ATOM 15965 N N . LEU D 1 450 ? 127.33300 128.64600 152.67200 1.000 28.66246 450 LEU D N 1
ATOM 15966 C CA . LEU D 1 450 ? 126.43100 129.63200 152.08100 1.000 28.66246 450 LEU D CA 1
ATOM 15967 C C . LEU D 1 450 ? 127.03500 131.02600 151.97800 1.000 28.66246 450 LEU D C 1
ATOM 15968 O O . LEU D 1 450 ? 126.72500 131.74900 151.02900 1.000 28.66246 450 LEU D O 1
ATOM 15973 N N . LEU D 1 451 ? 127.86000 131.44300 152.93900 1.000 28.66246 451 LEU D N 1
ATOM 15974 C CA . LEU D 1 451 ? 128.48200 132.76200 152.83600 1.000 28.66246 451 LEU D CA 1
ATOM 15975 C C . LEU D 1 451 ? 129.52700 132.80900 151.72900 1.000 28.66246 451 LEU D C 1
ATOM 15976 O O . LEU D 1 451 ? 129.67300 133.83400 151.04700 1.000 28.66246 451 LEU D O 1
ATOM 15981 N N . ASN D 1 452 ? 130.21900 131.69800 151.49500 1.000 28.20662 452 ASN D N 1
ATOM 15982 C CA . ASN D 1 452 ? 131.13800 131.61900 150.37100 1.000 28.20662 452 ASN D CA 1
ATOM 15983 C C . ASN D 1 452 ? 130.39700 131.55100 149.04100 1.000 28.20662 452 ASN D C 1
ATOM 15984 O O . ASN D 1 452 ? 130.88200 132.08500 148.03200 1.000 28.20662 452 ASN D O 1
ATOM 15989 N N . ILE D 1 453 ? 129.21700 130.92200 149.02800 1.000 43.47541 453 ILE D N 1
ATOM 15990 C CA . ILE D 1 453 ? 128.32300 130.98800 147.87400 1.000 43.47541 453 ILE D CA 1
ATOM 15991 C C . ILE D 1 453 ? 127.88400 132.42300 147.61500 1.000 43.47541 453 ILE D C 1
ATOM 15992 O O . ILE D 1 453 ? 127.81600 132.85300 146.46300 1.000 43.47541 453 ILE D O 1
ATOM 15997 N N . LEU D 1 454 ? 127.61800 133.19100 148.67800 1.000 28.66246 454 LEU D N 1
ATOM 15998 C CA . LEU D 1 454 ? 127.25600 134.60300 148.53700 1.000 28.66246 454 LEU D CA 1
ATOM 15999 C C . LEU D 1 454 ? 128.37700 135.42500 147.91900 1.000 28.66246 454 LEU D C 1
ATOM 16000 O O . LEU D 1 454 ? 128.12200 136.29700 147.07900 1.000 28.66246 454 LEU D O 1
ATOM 16005 N N . ILE D 1 455 ? 129.62000 135.13800 148.30400 1.000 28.66246 455 ILE D N 1
ATOM 16006 C CA . ILE D 1 455 ? 130.77400 135.78700 147.68000 1.000 28.66246 455 ILE D CA 1
ATOM 16007 C C . ILE D 1 455 ? 130.87000 135.43000 146.19600 1.000 28.66246 455 ILE D C 1
ATOM 16008 O O . ILE D 1 455 ? 131.17300 136.28800 145.35600 1.000 28.66246 455 ILE D O 1
ATOM 16013 N N . ALA D 1 456 ? 130.57900 134.16800 145.85500 1.000 25.61630 456 ALA D N 1
ATOM 16014 C CA . ALA D 1 456 ? 130.55400 133.72500 144.45800 1.000 25.61630 456 ALA D CA 1
ATOM 16015 C C . ALA D 1 456 ? 129.50000 134.45800 143.63000 1.000 25.61630 456 ALA D C 1
ATOM 16016 O O . ALA D 1 456 ? 129.77600 134.90100 142.50200 1.000 25.61630 456 ALA D O 1
ATOM 16018 N N . LEU D 1 457 ? 128.28500 134.58000 144.17800 1.000 28.66246 457 LEU D N 1
ATOM 16019 C CA . LEU D 1 457 ? 127.19600 135.29900 143.51700 1.000 28.66246 457 LEU D CA 1
ATOM 16020 C C . LEU D 1 457 ? 127.52700 136.76800 143.32300 1.000 28.66246 457 LEU D C 1
ATOM 16021 O O . LEU D 1 457 ? 127.23500 137.33800 142.26800 1.000 28.66246 457 LEU D O 1
ATOM 16026 N N . TYR D 1 458 ? 128.14000 137.39200 144.33300 1.000 28.66246 458 TYR D N 1
ATOM 16027 C CA . TYR D 1 458 ? 128.52000 138.79700 144.23700 1.000 28.66246 458 TYR D CA 1
ATOM 16028 C C . TYR D 1 458 ? 129.61300 139.02800 143.20800 1.000 28.66246 458 TYR D C 1
ATOM 16029 O O . TYR D 1 458 ? 129.57400 140.02800 142.48400 1.000 28.66246 458 TYR D O 1
ATOM 16038 N N . SER D 1 459 ? 130.59100 138.11700 143.13700 1.000 20.39317 459 SER D N 1
ATOM 16039 C CA . SER D 1 459 ? 131.66700 138.20300 142.15100 1.000 20.39317 459 SER D CA 1
ATOM 16040 C C . SER D 1 459 ? 131.13500 138.10900 140.73100 1.000 20.39317 459 SER D C 1
ATOM 16041 O O . SER D 1 459 ? 131.51300 138.90500 139.86300 1.000 20.39317 459 SER D O 1
ATOM 16044 N N . THR D 1 460 ? 130.24500 137.14600 140.48400 1.000 14.15860 460 THR D N 1
ATOM 16045 C CA . THR D 1 460 ? 129.66800 136.98300 139.15300 1.000 14.15860 460 THR D CA 1
ATOM 16046 C C . THR D 1 460 ? 128.76600 138.15200 138.77600 1.000 14.15860 460 THR D C 1
ATOM 16047 O O . THR D 1 460 ? 128.80500 138.62000 137.63100 1.000 14.15860 460 THR D O 1
ATOM 16051 N N . ALA D 1 461 ? 127.97400 138.65000 139.73300 1.000 15.24868 461 ALA D N 1
ATOM 16052 C CA . ALA D 1 461 ? 127.09700 139.78900 139.48200 1.000 15.24868 461 ALA D CA 1
ATOM 16053 C C . ALA D 1 461 ? 127.87900 141.04800 139.15800 1.000 15.24868 461 ALA D C 1
ATOM 16054 O O . ALA D 1 461 ? 127.51200 141.79200 138.24200 1.000 15.24868 461 ALA D O 1
ATOM 16056 N N . TYR D 1 462 ? 128.96500 141.29600 139.88900 1.000 13.46647 462 TYR D N 1
ATOM 16057 C CA . TYR D 1 462 ? 129.78800 142.45900 139.59500 1.000 13.46647 462 TYR D CA 1
ATOM 16058 C C . TYR D 1 462 ? 130.52800 142.32500 138.27500 1.000 13.46647 462 TYR D C 1
ATOM 16059 O O . TYR D 1 462 ? 130.66100 143.31500 137.55400 1.000 13.46647 462 TYR D O 1
ATOM 16068 N N . GLN D 1 463 ? 131.00300 141.12200 137.93200 1.000 14.17031 463 GLN D N 1
ATOM 16069 C CA . GLN D 1 463 ? 131.64200 140.93200 136.63100 1.000 14.17031 463 GLN D CA 1
ATOM 16070 C C . GLN D 1 463 ? 130.66200 141.08700 135.48100 1.000 14.17031 463 GLN D C 1
ATOM 16071 O O . GLN D 1 463 ? 131.05300 141.52000 134.39600 1.000 14.17031 463 GLN D O 1
ATOM 16077 N N . LYS D 1 464 ? 129.39600 140.74700 135.69100 1.000 14.68815 464 LYS D N 1
ATOM 16078 C CA . LYS D 1 464 ? 128.41400 140.95300 134.63800 1.000 14.68815 464 LYS D CA 1
ATOM 16079 C C . LYS D 1 464 ? 128.00800 142.41100 134.51800 1.000 14.68815 464 LYS D C 1
ATOM 16080 O O . LYS D 1 464 ? 127.75700 142.88300 133.40800 1.000 14.68815 464 LYS D O 1
ATOM 16086 N N . VAL D 1 465 ? 127.94000 143.14200 135.63000 1.000 12.93896 465 VAL D N 1
ATOM 16087 C CA . VAL D 1 465 ? 127.40100 144.49300 135.57600 1.000 12.93896 465 VAL D CA 1
ATOM 16088 C C . VAL D 1 465 ? 128.47000 145.54200 135.28200 1.000 12.93896 465 VAL D C 1
ATOM 16089 O O . VAL D 1 465 ? 128.13600 146.61000 134.75500 1.000 12.93896 465 VAL D O 1
ATOM 16093 N N . ILE D 1 466 ? 129.74700 145.27400 135.58000 1.000 15.61133 466 ILE D N 1
ATOM 16094 C CA . ILE D 1 466 ? 130.77900 146.28200 135.34400 1.000 15.61133 466 ILE D CA 1
ATOM 16095 C C . ILE D 1 466 ? 131.05500 146.45900 133.84800 1.000 15.61133 466 ILE D C 1
ATOM 16096 O O . ILE D 1 466 ? 131.48500 147.53500 133.41500 1.000 15.61133 466 ILE D O 1
ATOM 16101 N N . ASP D 1 467 ? 130.78400 145.43800 133.03100 1.000 20.85568 467 ASP D N 1
ATOM 16102 C CA . ASP D 1 467 ? 130.87000 145.61300 131.58600 1.000 20.85568 467 ASP D CA 1
ATOM 16103 C C . ASP D 1 467 ? 129.72000 146.46500 131.06900 1.000 20.85568 467 ASP D C 1
ATOM 16104 O O . ASP D 1 467 ? 129.91100 147.31200 130.19100 1.000 20.85568 467 ASP D O 1
ATOM 16109 N N . ASN D 1 468 ? 128.52600 146.26400 131.61600 1.000 20.83898 468 ASN D N 1
ATOM 16110 C CA . ASN D 1 468 ? 127.31100 146.95300 131.19700 1.000 20.83898 468 ASN D CA 1
ATOM 16111 C C . ASN D 1 468 ? 126.91100 148.03200 132.18400 1.000 20.83898 468 ASN D C 1
ATOM 16112 O O . ASN D 1 468 ? 125.72800 148.20500 132.46300 1.000 20.83898 468 ASN D O 1
ATOM 16117 N N . ALA D 1 469 ? 127.86700 148.75800 132.75000 1.000 20.12781 469 ALA D N 1
ATOM 16118 C CA . ALA D 1 469 ? 127.51100 149.73200 133.77000 1.000 20.12781 469 ALA D CA 1
ATOM 16119 C C . ALA D 1 469 ? 126.98000 151.01300 133.15300 1.000 20.12781 469 ALA D C 1
ATOM 16120 O O . ALA D 1 469 ? 126.00900 151.58300 133.65900 1.000 20.12781 469 ALA D O 1
ATOM 16122 N N . ASP D 1 470 ? 127.57800 151.44400 132.03800 1.000 21.56479 470 ASP D N 1
ATOM 16123 C CA . ASP D 1 470 ? 127.12800 152.64300 131.33900 1.000 21.56479 470 ASP D CA 1
ATOM 16124 C C . ASP D 1 470 ? 125.74600 152.45700 130.73500 1.000 21.56479 470 ASP D C 1
ATOM 16125 O O . ASP D 1 470 ? 124.91600 153.36700 130.80300 1.000 21.56479 470 ASP D O 1
ATOM 16130 N N . ASP D 1 471 ? 125.49300 151.29400 130.12900 1.000 22.42727 471 ASP D N 1
ATOM 16131 C CA . ASP D 1 471 ? 124.20500 151.01600 129.50100 1.000 22.42727 471 ASP D CA 1
ATOM 16132 C C . ASP D 1 471 ? 123.08500 150.92900 130.52800 1.000 22.42727 471 ASP D C 1
ATOM 16133 O O . ASP D 1 471 ? 122.00200 151.48900 130.32700 1.000 22.42727 471 ASP D O 1
ATOM 16138 N N . GLU D 1 472 ? 123.32600 150.22600 131.63200 1.000 19.47473 472 GLU D N 1
ATOM 16139 C CA . GLU D 1 472 ? 122.31800 150.12400 132.68000 1.000 19.47473 472 GLU D CA 1
ATOM 16140 C C . GLU D 1 472 ? 122.12900 151.44200 133.42300 1.000 19.47473 472 GLU D C 1
ATOM 16141 O O . GLU D 1 472 ? 121.02100 151.73500 133.88200 1.000 19.47473 472 GLU D O 1
ATOM 16147 N N . TYR D 1 473 ? 123.17900 152.25800 133.53500 1.000 16.80005 473 TYR D N 1
ATOM 16148 C CA . TYR D 1 473 ? 123.01300 153.59100 134.10800 1.000 16.80005 473 TYR D CA 1
ATOM 16149 C C . TYR D 1 473 ? 122.23800 154.51200 133.17500 1.000 16.80005 473 TYR D C 1
ATOM 16150 O O . TYR D 1 473 ? 121.46300 155.35300 133.64000 1.000 16.80005 473 TYR D O 1
ATOM 16159 N N . MET D 1 474 ? 122.47200 154.40700 131.86200 1.000 19.03653 474 MET D N 1
ATOM 16160 C CA . MET D 1 474 ? 121.67600 155.15100 130.89100 1.000 19.03653 474 MET D CA 1
ATOM 16161 C C . MET D 1 474 ? 120.21800 154.73400 130.93200 1.000 19.03653 474 MET D C 1
ATOM 16162 O O . MET D 1 474 ? 119.32700 155.57500 130.78700 1.000 19.03653 474 MET D O 1
ATOM 16167 N N . ALA D 1 475 ? 119.95600 153.44500 131.14800 1.000 14.71574 475 ALA D N 1
ATOM 16168 C CA . ALA D 1 475 ? 118.58300 152.98400 131.32300 1.000 14.71574 475 ALA D CA 1
ATOM 16169 C C . ALA D 1 475 ? 117.97700 153.50500 132.62000 1.000 14.71574 475 ALA D C 1
ATOM 16170 O O . ALA D 1 475 ? 116.78400 153.82000 132.66600 1.000 14.71574 475 ALA D O 1
ATOM 16172 N N . LEU D 1 476 ? 118.78700 153.62500 133.67500 1.000 16.55685 476 LEU D N 1
ATOM 16173 C CA . LEU D 1 476 ? 118.31900 154.19500 134.93800 1.000 16.55685 476 LEU D CA 1
ATOM 16174 C C . LEU D 1 476 ? 117.98400 155.67500 134.81200 1.000 16.55685 476 LEU D C 1
ATOM 16175 O O . LEU D 1 476 ? 116.94700 156.12700 135.31200 1.000 16.55685 476 LEU D O 1
ATOM 16180 N N . MET D 1 477 ? 118.84700 156.44400 134.15100 1.000 16.47615 477 MET D N 1
ATOM 16181 C CA . MET D 1 477 ? 118.57400 157.86000 133.93900 1.000 16.47615 477 MET D CA 1
ATOM 16182 C C . MET D 1 477 ? 117.42700 158.09000 132.97900 1.000 16.47615 477 MET D C 1
ATOM 16183 O O . MET D 1 477 ? 116.69700 159.07600 133.12000 1.000 16.47615 477 MET D O 1
ATOM 16188 N N . SER D 1 478 ? 117.26300 157.20400 132.00100 1.000 16.87277 478 SER D N 1
ATOM 16189 C CA . SER D 1 478 ? 116.10400 157.25700 131.13100 1.000 16.87277 478 SER D CA 1
ATOM 16190 C C . SER D 1 478 ? 114.82100 156.99200 131.90300 1.000 16.87277 478 SER D C 1
ATOM 16191 O O . SER D 1 478 ? 113.81700 157.67700 131.69100 1.000 16.87277 478 SER D O 1
ATOM 16194 N N . GLN D 1 479 ? 114.84100 155.99000 132.79200 1.000 19.96247 479 GLN D N 1
ATOM 16195 C CA . GLN D 1 479 ? 113.70800 155.69500 133.66700 1.000 19.96247 479 GLN D CA 1
ATOM 16196 C C . GLN D 1 479 ? 113.36600 156.86800 134.57300 1.000 19.96247 479 GLN D C 1
ATOM 16197 O O . GLN D 1 479 ? 112.18900 157.15800 134.80000 1.000 19.96247 479 GLN D O 1
ATOM 16203 N N . LYS D 1 480 ? 114.38400 157.56400 135.08100 1.000 20.35569 480 LYS D N 1
ATOM 16204 C CA . LYS D 1 480 ? 114.16600 158.74000 135.91900 1.000 20.35569 480 LYS D CA 1
ATOM 16205 C C . LYS D 1 480 ? 113.55400 159.89300 135.12900 1.000 20.35569 480 LYS D C 1
ATOM 16206 O O . LYS D 1 480 ? 112.59900 160.53700 135.59400 1.000 20.35569 480 LYS D O 1
ATOM 16212 N N . THR D 1 481 ? 114.11600 160.17600 133.94400 1.000 19.96148 481 THR D N 1
ATOM 16213 C CA . THR D 1 481 ? 113.61100 161.22700 133.06100 1.000 19.96148 481 THR D CA 1
ATOM 16214 C C . THR D 1 481 ? 112.16200 160.97800 132.65800 1.000 19.96148 481 THR D C 1
ATOM 16215 O O . THR D 1 481 ? 111.34100 161.89900 132.66800 1.000 19.96148 481 THR D O 1
ATOM 16219 N N . LEU D 1 482 ? 111.80800 159.72800 132.37900 1.000 22.02609 482 LEU D N 1
ATOM 16220 C CA . LEU D 1 482 ? 110.42700 159.42800 132.03700 1.000 22.02609 482 LEU D CA 1
ATOM 16221 C C . LEU D 1 482 ? 109.51900 159.32500 133.25300 1.000 22.02609 482 LEU D C 1
ATOM 16222 O O . LEU D 1 482 ? 108.29900 159.41600 133.09600 1.000 22.02609 482 LEU D O 1
ATOM 16227 N N . ARG D 1 483 ? 110.07100 159.08900 134.44700 1.000 26.24598 483 ARG D N 1
ATOM 16228 C CA . ARG D 1 483 ? 109.29300 159.26100 135.66900 1.000 26.24598 483 ARG D CA 1
ATOM 16229 C C . ARG D 1 483 ? 108.87700 160.70700 135.85600 1.000 26.24598 483 ARG D C 1
ATOM 16230 O O . ARG D 1 483 ? 107.78200 160.98600 136.35400 1.000 26.24598 483 ARG D O 1
ATOM 16238 N N . TYR D 1 484 ? 109.73800 161.64400 135.46100 1.000 26.82249 484 TYR D N 1
ATOM 16239 C CA . TYR D 1 484 ? 109.38900 163.05500 135.62200 1.000 26.82249 484 TYR D CA 1
ATOM 16240 C C . TYR D 1 484 ? 108.39300 163.58100 134.58800 1.000 26.82249 484 TYR D C 1
ATOM 16241 O O . TYR D 1 484 ? 108.07300 164.77100 134.63000 1.000 26.82249 484 TYR D O 1
ATOM 16250 N N . ILE D 1 485 ? 107.89200 162.75700 133.66600 1.000 28.51323 485 ILE D N 1
ATOM 16251 C CA . ILE D 1 485 ? 106.76800 163.14200 132.81600 1.000 28.51323 485 ILE D CA 1
ATOM 16252 C C . ILE D 1 485 ? 105.64100 162.12100 132.95200 1.000 28.51323 485 ILE D C 1
ATOM 16253 O O . ILE D 1 485 ? 104.82800 161.94700 132.03200 1.000 28.51323 485 ILE D O 1
ATOM 16258 N N . ARG D 1 486 ? 105.57900 161.48000 134.12500 1.000 34.74894 486 ARG D N 1
ATOM 16259 C CA . ARG D 1 486 ? 104.53500 160.52800 134.54800 1.000 34.74894 486 ARG D CA 1
ATOM 16260 C C . ARG D 1 486 ? 104.42900 159.31700 133.62700 1.000 34.74894 486 ARG D C 1
ATOM 16261 O O . ARG D 1 486 ? 103.64100 159.31200 132.68600 1.000 34.74894 486 ARG D O 1
ATOM 16269 N N . LYS D 1 517 ? 101.59400 174.92500 156.88200 1.000 55.11829 517 LYS D N 1
ATOM 16270 C CA . LYS D 1 517 ? 101.87500 175.12800 155.46600 1.000 55.11829 517 LYS D CA 1
ATOM 16271 C C . LYS D 1 517 ? 102.64500 176.42500 155.24700 1.000 55.11829 517 LYS D C 1
ATOM 16272 O O . LYS D 1 517 ? 103.54500 176.47400 154.40400 1.000 55.11829 517 LYS D O 1
ATOM 16274 N N . ASP D 1 518 ? 102.22600 177.48000 155.95900 1.000 56.35717 518 ASP D N 1
ATOM 16275 C CA . ASP D 1 518 ? 102.87700 178.78600 155.85500 1.000 56.35717 518 ASP D CA 1
ATOM 16276 C C . ASP D 1 518 ? 104.32900 178.72900 156.31900 1.000 56.35717 518 ASP D C 1
ATOM 16277 O O . ASP D 1 518 ? 105.21000 179.34600 155.70100 1.000 56.35717 518 ASP D O 1
ATOM 16279 N N . LEU D 1 519 ? 104.58100 178.01900 157.43000 1.000 57.26639 519 LEU D N 1
ATOM 16280 C CA . LEU D 1 519 ? 105.93200 177.87100 157.96900 1.000 57.26639 519 LEU D CA 1
ATOM 16281 C C . LEU D 1 519 ? 106.83600 177.13200 156.99400 1.000 57.26639 519 LEU D C 1
ATOM 16282 O O . LEU D 1 519 ? 108.00900 177.49500 156.82900 1.000 57.26639 519 LEU D O 1
ATOM 16284 N N . SER D 1 520 ? 106.30700 176.06700 156.37200 1.000 56.08789 520 SER D N 1
ATOM 16285 C CA . SER D 1 520 ? 107.06400 175.28800 155.39700 1.000 56.08789 520 SER D CA 1
ATOM 16286 C C . SER D 1 520 ? 107.42700 176.13500 154.18500 1.000 56.08789 520 SER D C 1
ATOM 16287 O O . SER D 1 520 ? 108.54500 176.03600 153.66900 1.000 56.08789 520 SER D O 1
ATOM 16289 N N . TYR D 1 521 ? 106.46900 176.94000 153.69900 1.000 57.63505 521 TYR D N 1
ATOM 16290 C CA . TYR D 1 521 ? 106.71300 177.81700 152.55500 1.000 57.63505 521 TYR D CA 1
ATOM 16291 C C . TYR D 1 521 ? 107.76500 178.87100 152.88100 1.000 57.63505 521 TYR D C 1
ATOM 16292 O O . TYR D 1 521 ? 108.62200 179.17700 152.04100 1.000 57.63505 521 TYR D O 1
ATOM 16294 N N . THR D 1 522 ? 107.68600 179.46000 154.08700 1.000 56.92942 522 THR D N 1
ATOM 16295 C CA . THR D 1 522 ? 108.66300 180.46600 154.50500 1.000 56.92942 522 THR D CA 1
ATOM 16296 C C . THR D 1 522 ? 110.05900 179.86300 154.62200 1.000 56.92942 522 THR D C 1
ATOM 16297 O O . THR D 1 522 ? 111.04900 180.48000 154.19900 1.000 56.92942 522 THR D O 1
ATOM 16299 N N . VAL D 1 523 ? 110.14500 178.65800 155.20800 1.000 56.46656 523 VAL D N 1
ATOM 16300 C CA . VAL D 1 523 ? 111.41700 177.95400 155.36200 1.000 56.46656 523 VAL D CA 1
ATOM 16301 C C . VAL D 1 523 ? 111.99900 177.60300 154.00200 1.000 56.46656 523 VAL D C 1
ATOM 16302 O O . VAL D 1 523 ? 113.21200 177.71900 153.78400 1.000 56.46656 523 VAL D O 1
ATOM 16304 N N . MET D 1 524 ? 111.14000 177.13400 153.08200 1.000 57.62438 524 MET D N 1
ATOM 16305 C CA . MET D 1 524 ? 111.57200 176.77200 151.73600 1.000 57.62438 524 MET D CA 1
ATOM 16306 C C . MET D 1 524 ? 112.09100 177.98600 150.97900 1.000 57.62438 524 MET D C 1
ATOM 16307 O O . MET D 1 524 ? 113.08600 177.88300 150.25400 1.000 57.62438 524 MET D O 1
ATOM 16309 N N . THR D 1 525 ? 111.39200 179.12500 151.09400 1.000 56.95029 525 THR D N 1
ATOM 16310 C CA . THR D 1 525 ? 111.82100 180.35200 150.42600 1.000 56.95029 525 THR D CA 1
ATOM 16311 C C . THR D 1 525 ? 113.16300 180.83100 150.96900 1.000 56.95029 525 THR D C 1
ATOM 16312 O O . THR D 1 525 ? 114.03000 181.27400 150.20700 1.000 56.95029 525 THR D O 1
ATOM 16314 N N . ILE D 1 526 ? 113.32600 180.77500 152.29600 1.000 57.41280 526 ILE D N 1
ATOM 16315 C CA . ILE D 1 526 ? 114.57100 181.17500 152.95100 1.000 57.41280 526 ILE D CA 1
ATOM 16316 C C . ILE D 1 526 ? 115.73200 180.25900 152.56800 1.000 57.41280 526 ILE D C 1
ATOM 16317 O O . ILE D 1 526 ? 116.86700 180.71700 152.38500 1.000 57.41280 526 ILE D O 1
ATOM 16319 N N . VAL D 1 527 ? 115.47100 178.95900 152.43800 1.000 55.99291 527 VAL D N 1
ATOM 16320 C CA . VAL D 1 527 ? 116.53900 177.99600 152.17200 1.000 55.99291 527 VAL D CA 1
ATOM 16321 C C . VAL D 1 527 ? 116.85000 177.75400 150.69300 1.000 55.99291 527 VAL D C 1
ATOM 16322 O O . VAL D 1 527 ? 117.98200 177.38900 150.36200 1.000 55.99291 527 VAL D O 1
ATOM 16324 N N . TYR D 1 528 ? 115.89500 177.93900 149.78600 1.000 59.34527 528 TYR D N 1
ATOM 16325 C CA . TYR D 1 528 ? 116.12800 177.67100 148.37300 1.000 59.34527 528 TYR D CA 1
ATOM 16326 C C . TYR D 1 528 ? 116.50700 178.90000 147.55300 1.000 59.34527 528 TYR D C 1
ATOM 16327 O O . TYR D 1 528 ? 116.61000 178.78000 146.33100 1.000 59.34527 528 TYR D O 1
ATOM 16329 N N . SER D 1 529 ? 116.68600 180.06600 148.18600 1.000 57.07381 529 SER D N 1
ATOM 16330 C CA . SER D 1 529 ? 116.93600 181.31900 147.46500 1.000 57.07381 529 SER D CA 1
ATOM 16331 C C . SER D 1 529 ? 118.20200 181.35600 146.58700 1.000 57.07381 529 SER D C 1
ATOM 16332 O O . SER D 1 529 ? 118.07100 181.75800 145.41300 1.000 57.07381 529 SER D O 1
ATOM 16334 N N . PRO D 1 530 ? 119.43300 181.01800 147.05700 1.000 57.49007 530 PRO D N 1
ATOM 16335 C CA . PRO D 1 530 ? 120.58200 181.08800 146.12400 1.000 57.49007 530 PRO D CA 1
ATOM 16336 C C . PRO D 1 530 ? 120.52700 180.04500 145.02200 1.000 57.49007 530 PRO D C 1
ATOM 16337 O O . PRO D 1 530 ? 121.07600 180.27100 143.93500 1.000 57.49007 530 PRO D O 1
ATOM 16341 N N . PHE D 1 531 ? 119.86200 178.91600 145.27800 1.000 54.78288 531 PHE D N 1
ATOM 16342 C CA . PHE D 1 531 ? 119.70000 177.89900 144.25300 1.000 54.78288 531 PHE D CA 1
ATOM 16343 C C . PHE D 1 531 ? 118.76100 178.37700 143.15400 1.000 54.78288 531 PHE D C 1
ATOM 16344 O O . PHE D 1 531 ? 119.03500 178.15200 141.97200 1.000 54.78288 531 PHE D O 1
ATOM 16352 N N . LEU D 1 532 ? 117.67000 179.06000 143.52700 1.000 55.57611 532 LEU D N 1
ATOM 16353 C CA . LEU D 1 532 ? 116.79800 179.71500 142.55000 1.000 55.57611 532 LEU D CA 1
ATOM 16354 C C . LEU D 1 532 ? 117.53600 180.79100 141.76200 1.000 55.57611 532 LEU D C 1
ATOM 16355 O O . LEU D 1 532 ? 117.29000 180.96400 140.56100 1.000 55.57611 532 LEU D O 1
ATOM 16360 N N . LEU D 1 533 ? 118.43500 181.52500 142.43000 1.000 57.82412 533 LEU D N 1
ATOM 16361 C CA . LEU D 1 533 ? 119.25000 182.54100 141.76000 1.000 57.82412 533 LEU D CA 1
ATOM 16362 C C . LEU D 1 533 ? 120.16500 181.92800 140.69800 1.000 57.82412 533 LEU D C 1
ATOM 16363 O O . LEU D 1 533 ? 120.24800 182.42900 139.56500 1.000 57.82412 533 LEU D O 1
ATOM 16368 N N . LEU D 1 534 ? 120.87100 180.85100 141.06500 1.000 54.20138 534 LEU D N 1
ATOM 16369 C CA . LEU D 1 534 ? 121.74900 180.15100 140.12700 1.000 54.20138 534 LEU D CA 1
ATOM 16370 C C . LEU D 1 534 ? 120.96600 179.52100 138.97900 1.000 54.20138 534 LEU D C 1
ATOM 16371 O O . LEU D 1 534 ? 121.41500 179.56600 137.82400 1.000 54.20138 534 LEU D O 1
ATOM 16376 N N . ILE D 1 535 ? 119.78200 178.96200 139.27900 1.000 50.73154 535 ILE D N 1
ATOM 16377 C CA . ILE D 1 535 ? 118.89600 178.39700 138.25900 1.000 50.73154 535 ILE D CA 1
ATOM 16378 C C . ILE D 1 535 ? 118.44500 179.46600 137.27200 1.000 50.73154 535 ILE D C 1
ATOM 16379 O O . ILE D 1 535 ? 118.45900 179.24300 136.05600 1.000 50.73154 535 ILE D O 1
ATOM 16384 N N . SER D 1 536 ? 118.11500 180.66100 137.77100 1.000 51.93468 536 SER D N 1
ATOM 16385 C CA . SER D 1 536 ? 117.65100 181.73100 136.89200 1.000 51.93468 536 SER D CA 1
ATOM 16386 C C . SER D 1 536 ? 118.77200 182.27300 136.00800 1.000 51.93468 536 SER D C 1
ATOM 16387 O O . SER D 1 536 ? 118.55600 182.51100 134.81100 1.000 51.93468 536 SER D O 1
ATOM 16390 N N . VAL D 1 537 ? 119.98000 182.44300 136.56200 1.000 53.30854 537 VAL D N 1
ATOM 16391 C CA . VAL D 1 537 ? 121.08500 182.94600 135.74000 1.000 53.30854 537 VAL D CA 1
ATOM 16392 C C . VAL D 1 537 ? 121.54000 181.89500 134.71700 1.000 53.30854 537 VAL D C 1
ATOM 16393 O O . VAL D 1 537 ? 121.87800 182.23900 133.56900 1.000 53.30854 537 VAL D O 1
ATOM 16397 N N . LYS D 1 538 ? 121.47600 180.60300 135.07300 1.000 51.89475 538 LYS D N 1
ATOM 16398 C CA . LYS D 1 538 ? 121.80100 179.55200 134.12100 1.000 51.89475 538 LYS D CA 1
ATOM 16399 C C . LYS D 1 538 ? 120.72700 179.43100 133.04200 1.000 51.89475 538 LYS D C 1
ATOM 16400 O O . LYS D 1 538 ? 121.05000 179.14000 131.88800 1.000 51.89475 538 LYS D O 1
ATOM 16406 N N . GLU D 1 539 ? 119.45800 179.66800 133.39900 1.000 49.53243 539 GLU D N 1
ATOM 16407 C CA . GLU D 1 539 ? 118.37200 179.69000 132.42100 1.000 49.53243 539 GLU D CA 1
ATOM 16408 C C . GLU D 1 539 ? 118.52400 180.83300 131.42300 1.000 49.53243 539 GLU D C 1
ATOM 16409 O O . GLU D 1 539 ? 118.20400 180.67200 130.24000 1.000 49.53243 539 GLU D O 1
ATOM 16415 N N . THR D 1 540 ? 118.97800 182.00300 131.88700 1.000 51.72429 540 THR D N 1
ATOM 16416 C CA . THR D 1 540 ? 119.24200 183.10800 130.96200 1.000 51.72429 540 THR D CA 1
ATOM 16417 C C . THR D 1 540 ? 120.40400 182.79000 130.02500 1.000 51.72429 540 THR D C 1
ATOM 16418 O O . THR D 1 540 ? 120.37100 183.16300 128.84100 1.000 51.72429 540 THR D O 1
ATOM 16422 N N . ARG D 1 541 ? 121.44300 182.11900 130.54600 1.000 52.04398 541 ARG D N 1
ATOM 16423 C CA . ARG D 1 541 ? 122.54000 181.66100 129.68800 1.000 52.04398 541 ARG D CA 1
ATOM 16424 C C . ARG D 1 541 ? 122.06000 180.64500 128.65000 1.000 52.04398 541 ARG D C 1
ATOM 16425 O O . ARG D 1 541 ? 122.48500 180.69600 127.48500 1.000 52.04398 541 ARG D O 1
ATOM 16433 N N . GLU D 1 542 ? 121.16200 179.73300 129.05200 1.000 50.49079 542 GLU D N 1
ATOM 16434 C CA . GLU D 1 542 ? 120.55400 178.79100 128.11100 1.000 50.49079 542 GLU D CA 1
ATOM 16435 C C . GLU D 1 542 ? 119.73200 179.50900 127.05400 1.000 50.49079 542 GLU D C 1
ATOM 16436 O O . GLU D 1 542 ? 119.73900 179.11500 125.88600 1.000 50.49079 542 GLU D O 1
ATOM 16442 N N . ALA D 1 543 ? 119.02700 180.57100 127.45300 1.000 50.29403 543 ALA D N 1
ATOM 16443 C CA . ALA D 1 543 ? 118.17200 181.30800 126.53000 1.000 50.29403 543 ALA D CA 1
ATOM 16444 C C . ALA D 1 543 ? 118.99000 182.05800 125.49200 1.000 50.29403 543 ALA D C 1
ATOM 16445 O O . ALA D 1 543 ? 118.63000 182.08000 124.31000 1.000 50.29403 543 ALA D O 1
ATOM 16447 N N . ARG D 1 544 ? 120.10400 182.65700 125.91000 1.000 50.71424 544 ARG D N 1
ATOM 16448 C CA . ARG D 1 544 ? 120.98200 183.33200 124.95700 1.000 50.71424 544 ARG D CA 1
ATOM 16449 C C . ARG D 1 544 ? 121.69200 182.33800 124.03900 1.000 50.71424 544 ARG D C 1
ATOM 16450 O O . ARG D 1 544 ? 121.89700 182.62500 122.85200 1.000 50.71424 544 ARG D O 1
ATOM 16458 N N . ARG D 1 545 ? 122.05800 181.16300 124.56900 1.000 50.76025 545 ARG D N 1
ATOM 16459 C CA . ARG D 1 545 ? 122.60600 180.08600 123.74100 1.000 50.76025 545 ARG D CA 1
ATOM 16460 C C . ARG D 1 545 ? 121.61000 179.59100 122.69400 1.000 50.76025 545 ARG D C 1
ATOM 16461 O O . ARG D 1 545 ? 121.98200 179.35900 121.53700 1.000 50.76025 545 ARG D O 1
ATOM 16469 N N . ILE D 1 546 ? 120.34400 179.41700 123.08600 1.000 47.39387 546 ILE D N 1
ATOM 16470 C CA . ILE D 1 546 ? 119.30700 178.98100 122.15300 1.000 47.39387 546 ILE D CA 1
ATOM 16471 C C . ILE D 1 546 ? 119.01900 180.06700 121.11900 1.000 47.39387 546 ILE D C 1
ATOM 16472 O O . ILE D 1 546 ? 118.80000 179.76900 119.93800 1.000 47.39387 546 ILE D O 1
ATOM 16477 N N . LYS D 1 547 ? 119.07600 181.34000 121.53300 1.000 52.21279 547 LYS D N 1
ATOM 16478 C CA . LYS D 1 547 ? 118.92700 182.45800 120.60000 1.000 52.21279 547 LYS D CA 1
ATOM 16479 C C . LYS D 1 547 ? 120.04800 182.49800 119.56700 1.000 52.21279 547 LYS D C 1
ATOM 16480 O O . LYS D 1 547 ? 119.80000 182.79300 118.39000 1.000 52.21279 547 LYS D O 1
ATOM 16486 N N . TYR D 1 548 ? 121.28200 182.19900 119.98600 1.000 50.80203 548 TYR D N 1
ATOM 16487 C CA . TYR D 1 548 ? 122.37900 182.09900 119.02500 1.000 50.80203 548 TYR D CA 1
ATOM 16488 C C . TYR D 1 548 ? 122.19400 180.91500 118.08500 1.000 50.80203 548 TYR D C 1
ATOM 16489 O O . TYR D 1 548 ? 122.40900 181.03800 116.87500 1.000 50.80203 548 TYR D O 1
ATOM 16498 N N . ASN D 1 549 ? 121.83700 179.74800 118.63100 1.000 46.88275 549 ASN D N 1
ATOM 16499 C CA . ASN D 1 549 ? 121.67900 178.54700 117.81500 1.000 46.88275 549 ASN D CA 1
ATOM 16500 C C . ASN D 1 549 ? 120.48600 178.62700 116.87600 1.000 46.88275 549 ASN D C 1
ATOM 16501 O O . ASN D 1 549 ? 120.44900 177.89800 115.88200 1.000 46.88275 549 ASN D O 1
ATOM 16506 N N . ARG D 1 550 ? 119.51000 179.47600 117.17900 1.000 49.27337 550 ARG D N 1
ATOM 16507 C CA . ARG D 1 550 ? 118.38900 179.72300 116.28800 1.000 49.27337 550 ARG D CA 1
ATOM 16508 C C . ARG D 1 550 ? 118.65100 180.85500 115.31100 1.000 49.27337 550 ARG D C 1
ATOM 16509 O O . ARG D 1 550 ? 117.96500 180.92800 114.28500 1.000 49.27337 550 ARG D O 1
ATOM 16517 N N . MET D 1 551 ? 119.58200 181.76600 115.63100 1.000 56.33224 551 MET D N 1
ATOM 16518 C CA . MET D 1 551 ? 120.05700 182.72600 114.63700 1.000 56.33224 551 MET D CA 1
ATOM 16519 C C . MET D 1 551 ? 120.71700 182.01900 113.45800 1.000 56.33224 551 MET D C 1
ATOM 16520 O O . MET D 1 551 ? 120.55500 182.43400 112.30600 1.000 56.33224 551 MET D O 1
ATOM 16525 N N . LYS D 1 552 ? 121.44900 180.94500 113.72600 1.000 53.09405 552 LYS D N 1
ATOM 16526 C CA . LYS D 1 552 ? 121.90300 180.04200 112.68500 1.000 53.09405 552 LYS D CA 1
ATOM 16527 C C . LYS D 1 552 ? 120.86700 178.93600 112.51000 1.000 53.09405 552 LYS D C 1
ATOM 16528 O O . LYS D 1 552 ? 119.85000 178.89200 113.20200 1.000 53.09405 552 LYS D O 1
ATOM 16534 N N . ARG D 1 553 ? 121.09800 178.03900 111.56300 1.000 55.12674 553 ARG D N 1
ATOM 16535 C CA . ARG D 1 553 ? 120.16500 176.93700 111.34100 1.000 55.12674 553 ARG D CA 1
ATOM 16536 C C . ARG D 1 553 ? 120.65900 175.69900 112.08700 1.000 55.12674 553 ARG D C 1
ATOM 16537 O O . ARG D 1 553 ? 121.03600 174.68100 111.50600 1.000 55.12674 553 ARG D O 1
ATOM 16545 N N . LEU D 1 554 ? 120.64500 175.81200 113.41200 1.000 47.36954 554 LEU D N 1
ATOM 16546 C CA . LEU D 1 554 ? 121.10800 174.76000 114.30200 1.000 47.36954 554 LEU D CA 1
ATOM 16547 C C . LEU D 1 554 ? 119.97100 174.33000 115.22000 1.000 47.36954 554 LEU D C 1
ATOM 16548 O O . LEU D 1 554 ? 118.90700 174.95000 115.26400 1.000 47.36954 554 LEU D O 1
ATOM 16553 N N . ASN D 1 555 ? 120.21400 173.25100 115.96800 1.000 42.87803 555 ASN D N 1
ATOM 16554 C CA . ASN D 1 555 ? 119.15900 172.49600 116.63500 1.000 42.87803 555 ASN D CA 1
ATOM 16555 C C . ASN D 1 555 ? 119.05900 172.78700 118.12500 1.000 42.87803 555 ASN D C 1
ATOM 16556 O O . ASN D 1 555 ? 118.80800 171.86100 118.89800 1.000 42.87803 555 ASN D O 1
ATOM 16561 N N . ASP D 1 556 ? 119.35100 174.01800 118.55000 1.000 43.07367 556 ASP D N 1
ATOM 16562 C CA . ASP D 1 556 ? 119.15700 174.59200 119.88900 1.000 43.07367 556 ASP D CA 1
ATOM 16563 C C . ASP D 1 556 ? 120.09200 174.02800 120.95100 1.000 43.07367 556 ASP D C 1
ATOM 16564 O O . ASP D 1 556 ? 120.06700 174.51100 122.08200 1.000 43.07367 556 ASP D O 1
ATOM 16569 N N . ASP D 1 557 ? 120.92600 173.04100 120.62800 1.000 37.65650 557 ASP D N 1
ATOM 16570 C CA . ASP D 1 557 ? 121.88600 172.48100 121.56600 1.000 37.65650 557 ASP D CA 1
ATOM 16571 C C . ASP D 1 557 ? 123.21600 172.22700 120.88000 1.000 37.65650 557 ASP D C 1
ATOM 16572 O O . ASP D 1 557 ? 123.92700 171.28100 121.22800 1.000 37.65650 557 ASP D O 1
ATOM 16577 N N . ALA D 1 558 ? 123.56500 173.06000 119.91000 1.000 42.72563 558 ALA D N 1
ATOM 16578 C CA . ALA D 1 558 ? 124.69500 172.77200 119.04600 1.000 42.72563 558 ALA D CA 1
ATOM 16579 C C . ALA D 1 558 ? 125.99700 173.37800 119.53300 1.000 42.72563 558 ALA D C 1
ATOM 16580 O O . ALA D 1 558 ? 127.06700 172.89400 119.14900 1.000 42.72563 558 ALA D O 1
ATOM 16582 N N . ASN D 1 559 ? 125.94400 174.41100 120.36200 1.000 47.12171 559 ASN D N 1
ATOM 16583 C CA . ASN D 1 559 ? 127.14600 175.12100 120.78800 1.000 47.12171 559 ASN D CA 1
ATOM 16584 C C . ASN D 1 559 ? 127.14700 175.15000 122.30700 1.000 47.12171 559 ASN D C 1
ATOM 16585 O O . ASN D 1 559 ? 126.73600 176.13000 122.92500 1.000 47.12171 559 ASN D O 1
ATOM 16590 N N . GLU D 1 560 ? 127.64800 174.07500 122.90400 1.000 45.50793 560 GLU D N 1
ATOM 16591 C CA . GLU D 1 560 ? 127.67700 173.93200 124.34700 1.000 45.50793 560 GLU D CA 1
ATOM 16592 C C . GLU D 1 560 ? 129.06000 173.68500 124.91500 1.000 45.50793 560 GLU D C 1
ATOM 16593 O O . GLU D 1 560 ? 129.25300 173.89600 126.11600 1.000 45.50793 560 GLU D O 1
ATOM 16599 N N . TYR D 1 561 ? 130.02300 173.25900 124.10200 1.000 43.98012 561 TYR D N 1
ATOM 16600 C CA . TYR D 1 561 ? 131.29200 172.78100 124.62500 1.000 43.98012 561 TYR D CA 1
ATOM 16601 C C . TYR D 1 561 ? 132.49700 173.63500 124.27000 1.000 43.98012 561 TYR D C 1
ATOM 16602 O O . TYR D 1 561 ? 133.44500 173.66200 125.06200 1.000 43.98012 561 TYR D O 1
ATOM 16611 N N . ASP D 1 562 ? 132.47800 174.31400 123.11300 1.000 47.03532 562 ASP D N 1
ATOM 16612 C CA . ASP D 1 562 ? 133.57500 175.13200 122.56600 1.000 47.03532 562 ASP D CA 1
ATOM 16613 C C . ASP D 1 562 ? 134.83600 174.27400 122.40000 1.000 47.03532 562 ASP D C 1
ATOM 16614 O O . ASP D 1 562 ? 135.84200 174.43200 123.08800 1.000 47.03532 562 ASP D O 1
ATOM 16619 N N . THR D 1 563 ? 134.73100 173.34900 121.46400 1.000 41.64167 563 THR D N 1
ATOM 16620 C CA . THR D 1 563 ? 135.69300 172.28300 121.28900 1.000 41.64167 563 THR D CA 1
ATOM 16621 C C . THR D 1 563 ? 136.91000 172.78400 120.51400 1.000 41.64167 563 THR D C 1
ATOM 16622 O O . THR D 1 563 ? 136.83800 173.80300 119.82500 1.000 41.64167 563 THR D O 1
ATOM 16626 N N . PRO D 1 564 ? 138.06200 172.09300 120.62000 1.000 37.33548 564 PRO D N 1
ATOM 16627 C CA . PRO D 1 564 ? 139.22900 172.52600 119.84100 1.000 37.33548 564 PRO D CA 1
ATOM 16628 C C . PRO D 1 564 ? 139.21300 172.13900 118.37000 1.000 37.33548 564 PRO D C 1
ATOM 16629 O O . PRO D 1 564 ? 139.75900 172.87500 117.54500 1.000 37.33548 564 PRO D O 1
ATOM 16633 N N . TRP D 1 565 ? 138.62000 170.99600 118.02200 1.000 35.01548 565 TRP D N 1
ATOM 16634 C CA . TRP D 1 565 ? 138.63200 170.54800 116.63100 1.000 35.01548 565 TRP D CA 1
ATOM 16635 C C . TRP D 1 565 ? 137.66800 171.32600 115.74500 1.000 35.01548 565 TRP D C 1
ATOM 16636 O O . TRP D 1 565 ? 137.73900 171.20700 114.52000 1.000 35.01548 565 TRP D O 1
ATOM 16647 N N . ASP D 1 566 ? 136.73800 172.07400 116.31700 1.000 45.11386 566 ASP D N 1
ATOM 16648 C CA . ASP D 1 566 ? 135.88400 172.95900 115.54100 1.000 45.11386 566 ASP D CA 1
ATOM 16649 C C . ASP D 1 566 ? 136.29400 174.39000 115.84400 1.000 45.11386 566 ASP D C 1
ATOM 16650 O O . ASP D 1 566 ? 136.24800 174.81600 117.00000 1.000 45.11386 566 ASP D O 1
ATOM 16655 N N . LEU D 1 567 ? 136.75200 175.10900 114.82100 1.000 49.62338 567 LEU D N 1
ATOM 16656 C CA . LEU D 1 567 ? 137.14600 176.50200 114.99900 1.000 49.62338 567 LEU D CA 1
ATOM 16657 C C . LEU D 1 567 ? 135.96100 177.45400 115.07600 1.000 49.62338 567 LEU D C 1
ATOM 16658 O O . LEU D 1 567 ? 136.15400 178.62800 115.40700 1.000 49.62338 567 LEU D O 1
ATOM 16663 N N . THR D 1 568 ? 134.74900 176.99000 114.78200 1.000 50.71148 568 THR D N 1
ATOM 16664 C CA . THR D 1 568 ? 133.53900 177.80800 114.84800 1.000 50.71148 568 THR D CA 1
ATOM 16665 C C . THR D 1 568 ? 132.48900 177.10600 115.71000 1.000 50.71148 568 THR D C 1
ATOM 16666 O O . THR D 1 568 ? 131.58100 176.44300 115.20100 1.000 50.71148 568 THR D O 1
ATOM 16670 N N . ASP D 1 569 ? 132.57400 177.30900 117.02300 1.000 49.65016 569 ASP D N 1
ATOM 16671 C CA . ASP D 1 569 ? 131.67600 176.63700 117.95200 1.000 49.65016 569 ASP D CA 1
ATOM 16672 C C . ASP D 1 569 ? 131.62500 177.40500 119.26400 1.000 49.65016 569 ASP D C 1
ATOM 16673 O O . ASP D 1 569 ? 132.41600 178.31600 119.50900 1.000 49.65016 569 ASP D O 1
ATOM 16678 N N . GLY D 1 570 ? 130.67200 177.02100 120.10300 1.000 51.21926 570 GLY D N 1
ATOM 16679 C CA . GLY D 1 570 ? 130.53500 177.61000 121.41300 1.000 51.21926 570 GLY D CA 1
ATOM 16680 C C . GLY D 1 570 ? 129.76900 178.91400 121.38800 1.000 51.21926 570 GLY D C 1
ATOM 16681 O O . GLY D 1 570 ? 129.32200 179.41100 120.35400 1.000 51.21926 570 GLY D O 1
ATOM 16682 N N . TYR D 1 571 ? 129.63100 179.48100 122.57900 1.000 54.61846 571 TYR D N 1
ATOM 16683 C CA . TYR D 1 571 ? 128.94100 180.74300 122.78300 1.000 54.61846 571 TYR D CA 1
ATOM 16684 C C . TYR D 1 571 ? 129.75300 181.56800 123.76500 1.000 54.61846 571 TYR D C 1
ATOM 16685 O O . TYR D 1 571 ? 130.08700 181.08000 124.84800 1.000 54.61846 571 TYR D O 1
ATOM 16694 N N . LEU D 1 572 ? 130.10000 182.79600 123.36400 1.000 56.03386 572 LEU D N 1
ATOM 16695 C CA . LEU D 1 572 ? 130.97800 183.63800 124.17300 1.000 56.03386 572 LEU D CA 1
ATOM 16696 C C . LEU D 1 572 ? 130.30700 184.09600 125.46100 1.000 56.03386 572 LEU D C 1
ATOM 16697 O O . LEU D 1 572 ? 130.94200 184.12200 126.52100 1.000 56.03386 572 LEU D O 1
ATOM 16699 N N . ASP D 1 573 ? 129.03500 184.46100 125.39500 1.000 53.26669 573 ASP D N 1
ATOM 16700 C CA . ASP D 1 573 ? 128.33800 184.94700 126.57500 1.000 53.26669 573 ASP D CA 1
ATOM 16701 C C . ASP D 1 573 ? 127.63600 183.81100 127.30800 1.000 53.26669 573 ASP D C 1
ATOM 16702 O O . ASP D 1 573 ? 128.17600 183.24800 128.25900 1.000 53.26669 573 ASP D O 1
ATOM 16704 N N . ASP D 1 581 ? 124.66100 189.10900 120.33100 1.000 62.95045 581 ASP D N 1
ATOM 16705 C CA . ASP D 1 581 ? 125.61300 188.00900 120.25600 1.000 62.95045 581 ASP D CA 1
ATOM 16706 C C . ASP D 1 581 ? 126.62500 188.19200 119.12600 1.000 62.95045 581 ASP D C 1
ATOM 16707 O O . ASP D 1 581 ? 126.84100 187.29300 118.31400 1.000 62.95045 581 ASP D O 1
ATOM 16712 N N . ASN D 1 582 ? 127.27800 189.35200 119.10700 1.000 66.30694 582 ASN D N 1
ATOM 16713 C CA . ASN D 1 582 ? 128.26800 189.64900 118.08200 1.000 66.30694 582 ASN D CA 1
ATOM 16714 C C . ASN D 1 582 ? 129.69500 189.47000 118.57000 1.000 66.30694 582 ASN D C 1
ATOM 16715 O O . ASN D 1 582 ? 130.61100 189.41300 117.74400 1.000 66.30694 582 ASN D O 1
ATOM 16720 N N . ARG D 1 583 ? 129.89500 189.40200 119.88800 1.000 65.82681 583 ARG D N 1
ATOM 16721 C CA . ARG D 1 583 ? 131.21100 189.11700 120.45200 1.000 65.82681 583 ARG D CA 1
ATOM 16722 C C . ARG D 1 583 ? 131.66300 187.70600 120.10200 1.000 65.82681 583 ARG D C 1
ATOM 16723 O O . ARG D 1 583 ? 132.84900 187.47100 119.84200 1.000 65.82681 583 ARG D O 1
ATOM 16731 N N . ASN D 1 584 ? 130.72100 186.76300 120.07100 1.000 59.49707 584 ASN D N 1
ATOM 16732 C CA . ASN D 1 584 ? 131.01600 185.39200 119.67000 1.000 59.49707 584 ASN D CA 1
ATOM 16733 C C . ASN D 1 584 ? 131.38500 185.30900 118.19200 1.000 59.49707 584 ASN D C 1
ATOM 16734 O O . ASN D 1 584 ? 132.30600 184.57100 117.81700 1.000 59.49707 584 ASN D O 1
ATOM 16739 N N . SER D 1 585 ? 130.65200 186.03500 117.34000 1.000 56.90391 585 SER D N 1
ATOM 16740 C CA . SER D 1 585 ? 130.97500 186.09700 115.91600 1.000 56.90391 585 SER D CA 1
ATOM 16741 C C . SER D 1 585 ? 132.32200 186.76600 115.68300 1.000 56.90391 585 SER D C 1
ATOM 16742 O O . SER D 1 585 ? 133.07400 186.36400 114.78700 1.000 56.90391 585 SER D O 1
ATOM 16745 N N . GLY D 1 586 ? 132.63700 187.79200 116.47800 1.000 58.73448 586 GLY D N 1
ATOM 16746 C CA . GLY D 1 586 ? 133.95200 188.41000 116.41100 1.000 58.73448 586 GLY D CA 1
ATOM 16747 C C . GLY D 1 586 ? 135.06700 187.47400 116.83700 1.000 58.73448 586 GLY D C 1
ATOM 16748 O O . GLY D 1 586 ? 136.15000 187.48200 116.24600 1.000 58.73448 586 GLY D O 1
ATOM 16749 N N . MET D 1 587 ? 134.81500 186.65500 117.86600 1.000 59.32633 587 MET D N 1
ATOM 16750 C CA . MET D 1 587 ? 135.79500 185.66200 118.30400 1.000 59.32633 587 MET D CA 1
ATOM 16751 C C . MET D 1 587 ? 136.02300 184.59700 117.23900 1.000 59.32633 587 MET D C 1
ATOM 16752 O O . MET D 1 587 ? 137.16500 184.19600 116.99400 1.000 59.32633 587 MET D O 1
ATOM 16757 N N . ARG D 1 588 ? 134.94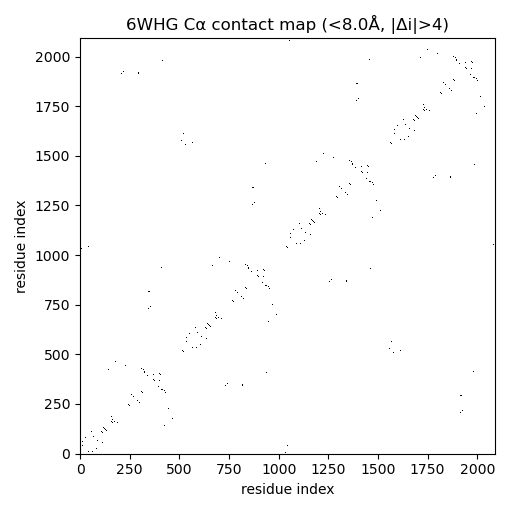600 184.13400 116.59700 1.000 55.77097 588 ARG D N 1
ATOM 16758 C CA . ARG D 1 588 ? 135.07300 183.16700 115.50800 1.000 55.77097 588 ARG D CA 1
ATOM 16759 C C . ARG D 1 588 ? 135.78300 183.76500 114.29700 1.000 55.77097 588 ARG D C 1
ATOM 16760 O O . ARG D 1 588 ? 136.55800 183.07000 113.62800 1.000 55.77097 588 ARG D O 1
ATOM 16768 N N . ALA D 1 589 ? 135.52100 185.04200 113.99300 1.000 57.75423 589 ALA D N 1
ATOM 16769 C CA . ALA D 1 589 ? 136.24400 185.73300 112.92600 1.000 57.75423 589 ALA D CA 1
ATOM 16770 C C . ALA D 1 589 ? 137.73000 185.86300 113.24700 1.000 57.75423 589 ALA D C 1
ATOM 16771 O O . ALA D 1 589 ? 138.57400 185.71000 112.35900 1.000 57.75423 589 ALA D O 1
ATOM 16773 N N . THR D 1 590 ? 138.05700 186.13800 114.51700 1.000 59.54202 590 THR D N 1
ATOM 16774 C CA . THR D 1 590 ? 139.44400 186.17200 114.97700 1.000 59.54202 590 THR D CA 1
ATOM 16775 C C . THR D 1 590 ? 140.10200 184.80000 114.84200 1.000 59.54202 590 THR D C 1
ATOM 16776 O O . THR D 1 590 ? 141.26500 184.69800 114.42500 1.000 59.54202 590 THR D O 1
ATOM 16780 N N . GLN D 1 591 ? 139.35100 183.73800 115.16100 1.000 58.77984 591 GLN D N 1
ATOM 16781 C CA . GLN D 1 591 ? 139.83800 182.36400 115.04700 1.000 58.77984 591 GLN D CA 1
ATOM 16782 C C . GLN D 1 591 ? 140.16100 182.00300 113.60300 1.000 58.77984 591 GLN D C 1
ATOM 16783 O O . GLN D 1 591 ? 141.25500 181.50600 113.30900 1.000 58.77984 591 GLN D O 1
ATOM 16789 N N . LEU D 1 592 ? 139.23000 182.28200 112.68600 1.000 57.98216 592 LEU D N 1
ATOM 16790 C CA . LEU D 1 592 ? 139.46000 181.98500 111.27200 1.000 57.98216 592 LEU D CA 1
ATOM 16791 C C . LEU D 1 592 ? 140.53800 182.87300 110.66000 1.000 57.98216 592 LEU D C 1
ATOM 16792 O O . LEU D 1 592 ? 141.30400 182.40400 109.81300 1.000 57.98216 592 LEU D O 1
ATOM 16797 N N . LYS D 1 593 ? 140.63300 184.14000 111.08300 1.000 60.10641 593 LYS D N 1
ATOM 16798 C CA . LYS D 1 593 ? 141.68700 185.01600 110.57600 1.000 60.10641 593 LYS D CA 1
ATOM 16799 C C . LYS D 1 593 ? 143.07300 184.58200 111.03100 1.000 60.10641 593 LYS D C 1
ATOM 16800 O O . LYS D 1 593 ? 143.99800 184.52400 110.21400 1.000 60.10641 593 LYS D O 1
ATOM 16806 N N . ASN D 1 594 ? 143.23700 184.28300 112.32700 1.000 57.50507 594 ASN D N 1
ATOM 16807 C CA . ASN D 1 594 ? 144.52500 183.81100 112.82700 1.000 57.50507 594 ASN D CA 1
ATOM 16808 C C . ASN D 1 594 ? 144.89600 182.45800 112.23700 1.000 57.50507 594 ASN D C 1
ATOM 16809 O O . ASN D 1 594 ? 146.06100 182.23700 111.88000 1.000 57.50507 594 ASN D O 1
ATOM 16814 N N . SER D 1 595 ? 143.91100 181.56900 112.07100 1.000 56.76934 595 SER D N 1
ATOM 16815 C CA . SER D 1 595 ? 144.18300 180.24400 111.53100 1.000 56.76934 595 SER D CA 1
ATOM 16816 C C . SER D 1 595 ? 144.55900 180.31400 110.05700 1.000 56.76934 595 SER D C 1
ATOM 16817 O O . SER D 1 595 ? 145.55600 179.71700 109.64200 1.000 56.76934 595 SER D O 1
ATOM 16820 N N . ARG D 1 596 ? 143.80600 181.08800 109.26600 1.000 61.12800 596 ARG D N 1
ATOM 16821 C CA . ARG D 1 596 ? 144.09200 181.21800 107.84100 1.000 61.12800 596 ARG D CA 1
ATOM 16822 C C . ARG D 1 596 ? 145.38300 181.98500 107.59000 1.000 61.12800 596 ARG D C 1
ATOM 16823 O O . ARG D 1 596 ? 146.08200 181.71200 106.60900 1.000 61.12800 596 ARG D O 1
ATOM 16831 N N . SER D 1 597 ? 145.68800 182.98100 108.42800 1.000 58.07620 597 SER D N 1
ATOM 16832 C CA . SER D 1 597 ? 146.95000 183.69900 108.30400 1.000 58.07620 597 SER D CA 1
ATOM 16833 C C . SER D 1 597 ? 148.13900 182.79800 108.60600 1.000 58.07620 597 SER D C 1
ATOM 16834 O O . SER D 1 597 ? 149.10700 182.75600 107.83800 1.000 58.07620 597 SER D O 1
ATOM 16837 N N . LEU D 1 598 ? 148.08400 182.06300 109.71900 1.000 56.38606 598 LEU D N 1
ATOM 16838 C CA . LEU D 1 598 ? 149.21000 181.22300 110.10900 1.000 56.38606 598 LEU D CA 1
ATOM 16839 C C . LEU D 1 598 ? 149.35200 179.95800 109.26300 1.000 56.38606 598 LEU D C 1
ATOM 16840 O O . LEU D 1 598 ? 150.45500 179.40700 109.19600 1.000 56.38606 598 LEU D O 1
ATOM 16845 N N . LYS D 1 599 ? 148.28100 179.47000 108.63000 1.000 55.19496 599 LYS D N 1
ATOM 16846 C CA . LYS D 1 599 ? 148.45300 178.39400 107.65300 1.000 55.19496 599 LYS D CA 1
ATOM 16847 C C . LYS D 1 599 ? 149.14600 178.89600 106.39200 1.000 55.19496 599 LYS D C 1
ATOM 16848 O O . LYS D 1 599 ? 150.09200 178.27000 105.90300 1.000 55.19496 599 LYS D O 1
ATOM 16854 N N . LEU D 1 600 ? 148.69800 180.03100 105.85600 1.000 59.21968 600 LEU D N 1
ATOM 16855 C CA . LEU D 1 600 ? 149.28800 180.62600 104.65900 1.000 59.21968 600 LEU D CA 1
ATOM 16856 C C . LEU D 1 600 ? 150.58000 181.39800 104.92400 1.000 59.21968 600 LEU D C 1
ATOM 16857 O O . LEU D 1 600 ? 151.05700 182.08000 104.01100 1.000 59.21968 600 LEU D O 1
ATOM 16862 N N . GLN D 1 601 ? 151.13000 181.34200 106.14500 1.000 61.04900 601 GLN D N 1
ATOM 16863 C CA . GLN D 1 601 ? 152.44500 181.91800 106.41700 1.000 61.04900 601 GLN D CA 1
ATOM 16864 C C . GLN D 1 601 ? 153.54600 181.20000 105.64300 1.000 61.04900 601 GLN D C 1
ATOM 16865 O O . GLN D 1 601 ? 154.56400 181.80900 105.29800 1.000 61.04900 601 GLN D O 1
ATOM 16871 N N . ARG D 1 602 ? 153.35700 179.91600 105.35000 1.000 58.52577 602 ARG D N 1
ATOM 16872 C CA . ARG D 1 602 ? 154.20400 179.18400 104.42000 1.000 58.52577 602 ARG D CA 1
ATOM 16873 C C . ARG D 1 602 ? 153.28600 178.48600 103.43300 1.000 58.52577 602 ARG D C 1
ATOM 16874 O O . ARG D 1 602 ? 152.43100 177.69300 103.83800 1.000 58.52577 602 ARG D O 1
ATOM 16882 N N . THR D 1 603 ? 153.45000 178.80300 102.14500 1.000 58.92118 603 THR D N 1
ATOM 16883 C CA . THR D 1 603 ? 152.60800 178.25100 101.08700 1.000 58.92118 603 THR D CA 1
ATOM 16884 C C . THR D 1 603 ? 152.77100 176.74800 100.90600 1.000 58.92118 603 THR D C 1
ATOM 16885 O O . THR D 1 603 ? 151.86800 176.10700 100.35900 1.000 58.92118 603 THR D O 1
ATOM 16889 N N . ALA D 1 604 ? 153.89600 176.17400 101.33400 1.000 56.76081 604 ALA D N 1
ATOM 16890 C CA . ALA D 1 604 ? 154.07900 174.73700 101.19900 1.000 56.76081 604 ALA D CA 1
ATOM 16891 C C . ALA D 1 604 ? 153.25600 173.95700 102.21600 1.000 56.76081 604 ALA D C 1
ATOM 16892 O O . ALA D 1 604 ? 152.86600 172.81700 101.94300 1.000 56.76081 604 ALA D O 1
ATOM 16894 N N . GLU D 1 605 ? 152.94200 174.55800 103.36300 1.000 51.94954 605 GLU D N 1
ATOM 16895 C CA . GLU D 1 605 ? 152.06800 173.92900 104.35100 1.000 51.94954 605 GLU D CA 1
ATOM 16896 C C . GLU D 1 605 ? 150.64300 174.06500 103.84300 1.000 51.94954 605 GLU D C 1
ATOM 16897 O O . GLU D 1 605 ? 149.93800 175.01800 104.16500 1.000 51.94954 605 GLU D O 1
ATOM 16903 N N . GLN D 1 606 ? 150.22100 173.08200 103.05400 1.000 56.02391 606 GLN D N 1
ATOM 16904 C CA . GLN D 1 606 ? 148.90000 173.02900 102.44100 1.000 56.02391 606 GLN D CA 1
ATOM 16905 C C . GLN D 1 606 ? 148.57600 171.57500 102.15300 1.000 56.02391 606 GLN D C 1
ATOM 16906 O O . GLN D 1 606 ? 149.47300 170.72900 102.08000 1.000 56.02391 606 GLN D O 1
ATOM 16912 N N . GLU D 1 607 ? 147.27200 171.30600 102.03500 1.000 55.11280 607 GLU D N 1
ATOM 16913 C CA . GLU D 1 607 ? 146.66300 169.98800 101.78400 1.000 55.11280 607 GLU D CA 1
ATOM 16914 C C . GLU D 1 607 ? 147.01600 168.98300 102.86700 1.000 55.11280 607 GLU D C 1
ATOM 16915 O O . GLU D 1 607 ? 147.96200 168.21900 102.71800 1.000 55.11280 607 GLU D O 1
#